Protein 1G91 (pdb70)

Foldseek 3Di:
DDDDDDQLPFAAPDAPPDLDACVQFQAKDWHDPPHPHIFMWTAGPVRDIGTHHPPDPSVVVCVCVRPPVDDPPDDDD

GO terms:
  GO:0008009 chemokine activity (F, TAS)
  GO:0006874 intracellular calcium ion homeostasis (P, TAS)
  GO:0006935 chemotaxis (P, TAS)
  GO:0006954 inflammatory response (P, TAS)
  GO:0006955 immune response (P, TAS)
  GO:0007186 G protein-coupled receptor signaling pathway (P, TAS)
  GO:0007267 cell-cell signaling (P, TAS)
  GO:0008285 negative regulation of cell population proliferation (P, TAS)
  GO:0005576 extracellular region (C, TAS)
  GO:0005515 protein binding (F, IPI)
  GO:0008009 chemokine activity (F, IDA)
  GO:0002548 monocyte chemotaxis (P, IC)
  GO:0031726 CCR1 chemokine receptor binding (F, IPI)

Sequence (77 aa):
MDRFHATSADCCISYTPRSIPCSLLESYFETNSECSKPGVIFLTKKGRRFCANPSDKQVQVCMRMLKLDTRIKTRKNMDRFHATSADCCISYTPRSIPCSLLESYFETNSECSKPGVIFLTKKGRRFCANPSDKQVQVCMRMLKLDTRIKTRKNMDRFHATSADCCISYTPRSIPCSLLESYFETNSECSKPGVIFLTKKGRRFCANPSDKQVQVCMRMLKLDTRIKTRKNMDRFHATSADCCISYTPRSIPCSLLESYFETNSECSKPGVIFLTKKGRRFCANPSDKQVQVCMRMLKLDTRIKTRKNMDRFHATSADCCISYTPRSIPCSLLESYFETNSECSKPGVIFLTKKGRRFCANPSDKQVQVCMRMLKLDTRIKTRKNMDRFHATSADCCISYTPRSIPCSLLESYFETNSECSKPGVIFLTKKGRRFCANPSDKQVQVCMRMLKLDTRIKTRKNMDRFHATSADCCISYTPRSIPCSLLESYFETNSECSKPGVIFLTKKGRRFCANPSDKQVQVCMRMLKLDTRIKTRKNMDRFHATSADCCISYTPRSIPCSLLESYFETNSECSKPGVIFLTKKGRRFCANPSDKQVQVCMRMLKLDTRIKTRKNMDRFHATSADCCISYTPRSIPCSLLESYFETNSECSKPGVIFLTKKGRRFCANPSDKQVQVCMRMLKLDTRIKTRKNMDRFHATSADCCISYTPRSIPCSLLESYFETNSECSKPGVIFLTKKGRRFCANPSDKQVQVCMRMLKLDTRIKTRKNMDRFHATSADCCISYTPRSIPCSLLESYFETNSECSKPGVIFLTKKGRRFCANPSDKQVQVCMRMLKLDTRIKTRKNMDRFHATSADCCISYTPRSIPCSLLESYFETNSECSKPGVIFLTKKGRRFCANPSDKQVQVCMRMLKLDTRIKTRKNMDRFHATSADCCISYTPRSIPCSLLESYFETNSECSKPGVIFLTKKGRRFCANPSDKQVQVCMRMLKLDTRIKTRKNMDRFHATSADCCISYTPRSIPCSLLESYFETNSECSKPGVIFLTKKGRRFCANPSDKQVQVCMRMLKLDTRIKTRKNMDRFHATSADCCISYTPRSIPCSLLESYFETNSECSKPGVIFLTKKGRRFCANPSDKQVQVCMRMLKLDTRIKTRKNMDRFHATSADCCISYTPRSIPCSLLESYFETNSECSKPGVIFLTKKGRRFCANPSDKQVQVCMRMLKLDTRIKTRKNMDRFHATSADCCISYTPRSIPCSLLESYFETNSECSKPGVIFLTKKGRRFCANPSDKQVQVCMRMLKLDTRIKTRKNMDRFHATSADCCISYTPRSIPCSLLESYFETNSECSKPGVIFLTKKGRRFCANPSDKQVQVCMRMLKLDTRIKTRKNMDRFHATSADCCISYTPRSIPCSLLESYFETNSECSKPGVIFLTKKGRRFCANPSDKQVQVCMRMLKLDTRIKTRKNMDRFHATSADCCISYTPRSIPCSLLESYFETNSECSKPGVIFLTKKGRRFCANPSDKQVQVCMRMLKLDTRIKTRKNMDRFHATSADCCISYTPRSIPCSLLESYFETNSECSKPGVIFLTKKGRRFCANPSDKQVQVCMRMLKLDTRIKTRKNMDRFHATSADCCISYTPRSIPCSLLESYFETNSECSKPGVIFLTKKGRRFCANPSDKQVQVCMRMLKLDTRIKTRKNMDRFHATSADCCISYTPRSIPCSLLESYFETNSECSKPGVIFLTKKGRRFCANPSDKQVQVCMRMLKLDTRIKTRKNMDRFHATSADCCISYTPRSIPCSLLESYFETNSECSKPGVIFLTKKGRRFCANPSDKQVQVCMRMLKLDTRIKTRKNMDRFHATSADCCISYTPRSIPCSLLESYFETNSECSKPGVIFLTKKGRRFCANPSDKQVQVCMRMLKLDTRIKTRKNMDRFHATSADCCISYTPRSIPCSLLESYFETNSECSKPGVIFLTKKGRRFCANPSDKQVQVCMRMLKLDTRIKTRKNMDRFHATSADCCISYTPRSIPCSLLESYFETNSECSKPGVIFLTKKGRRFCANPSDKQVQVCMRMLKLDTRIKTRKNMDRFHATSADCCISYTPRSIPCSLLESYFETNSECSKPGVIFLTKKGRRFCANPSDKQVQVCMRMLKLDTRIKTRKNMDRFHATSADCCISYTPRSIPCSLLESYFETNSECSKPGVIFLTKKGRRFCANPSDKQVQVCMRMLKLDTRIKTRKNMDRFHATSADCCISYTPRSIPCSLLESYFETNSECSKPGVIFLTKKGRRFCANPSDKQVQVCMRMLKLDTRIKTRKN

Organism: Homo sapiens (NCBI:txid9606)

Solvent-accessible surface area: 6788 Å² total; per-residue (Å²): 191,108,120,169,96,94,140,91,56,108,24,4,76,82,85,34,130,196,99,40,55,16,92,110,14,81,58,43,72,132,19,96,105,159,19,107,129,71,10,5,13,5,55,20,173,159,71,148,129,46,13,8,66,71,96,58,153,62,9,112,73,3,34,142,98,37,120,178,98,51,196,134,157,93,221,162,187

CATH classification: 2.40.50.40

Radius of gyration: 13.83 Å; Cα contacts (8 Å, |Δi|>4): 100; chains: 1; bounding box: 37×40×24 Å

Nearest PDB structures (foldseek):
  1g91-assembly1_A  TM=7.586E-01  e=2.689E-12  Homo sapiens
  3kbx-assembly3_E  TM=8.207E-01  e=6.089E-07  Homo sapiens
  5cor-assembly1_I  TM=8.264E-01  e=1.970E-06  Homo sapiens
  1je4-assembly1_A  TM=8.593E-01  e=1.224E-05  Homo sapiens
  7s4n-assembly2_D  TM=7.774E-01  e=2.509E-05  Homo sapiens

Secondary structure (DSSP, 8-state):
----SSS---S---B--S---GGG--EEEE--TTSSS--EEEE-TTS-EEEE-TT-HHHHHHHHHHSS-TTT-----

InterPro domains:
  IPR000827 CC chemokine, conserved site [PS00472] (54-95)
  IPR001811 Chemokine interleukin-8-like domain [PF00048] (53-109)
  IPR001811 Chemokine interleukin-8-like domain [SM00199] (51-109)
  IPR036048 Chemokine interleukin-8-like superfamily [SSF54117] (48-110)
  IPR039809 Chemokine beta/gamma/delta [PTHR12015] (5-109)

Structure (mmCIF, N/CA/C/O backbone):
data_1G91
#
_entry.id   1G91
#
_cell.length_a   1.000
_cell.length_b   1.000
_cell.length_c   1.000
_cell.angle_alpha   90.00
_cell.angle_beta   90.00
_cell.angle_gamma   90.00
#
_symmetry.space_group_name_H-M   'P 1'
#
loop_
_atom_site.group_PDB
_atom_site.id
_atom_site.type_symbol
_atom_site.label_atom_id
_atom_site.label_alt_id
_atom_site.label_comp_id
_atom_site.label_asym_id
_atom_site.label_entity_id
_atom_site.label_seq_id
_atom_site.pdbx_PDB_ins_code
_atom_site.Cartn_x
_atom_site.Cartn_y
_atom_site.Cartn_z
_atom_site.occupancy
_atom_site.B_iso_or_equiv
_atom_site.auth_seq_id
_atom_site.auth_comp_id
_atom_site.auth_asym_id
_atom_site.auth_atom_id
_atom_site.pdbx_PDB_model_num
ATOM 1 N N . MET A 1 1 ? 42.707 11.301 -1.289 1.00 0.00 1 MET A N 1
ATOM 2 C CA . MET A 1 1 ? 43.980 12.052 -1.105 1.00 0.00 1 MET A CA 1
ATOM 3 C C . MET A 1 1 ? 43.705 13.554 -1.204 1.00 0.00 1 MET A C 1
ATOM 4 O O . MET A 1 1 ? 43.661 14.117 -2.280 1.00 0.00 1 MET A O 1
ATOM 20 N N . ASP A 1 2 ? 43.518 14.207 -0.090 1.00 0.00 2 ASP A N 1
ATOM 21 C CA . ASP A 1 2 ? 43.246 15.672 -0.121 1.00 0.00 2 ASP A CA 1
ATOM 22 C C . ASP A 1 2 ? 44.448 16.427 0.448 1.00 0.00 2 ASP A C 1
ATOM 23 O O . ASP A 1 2 ? 44.360 17.071 1.474 1.00 0.00 2 ASP A O 1
ATOM 32 N N . ARG A 1 3 ? 45.573 16.353 -0.210 1.00 0.00 3 ARG A N 1
ATOM 33 C CA . ARG A 1 3 ? 46.779 17.067 0.295 1.00 0.00 3 ARG A CA 1
ATOM 34 C C . ARG A 1 3 ? 46.941 18.389 -0.457 1.00 0.00 3 ARG A C 1
ATOM 35 O O . ARG A 1 3 ? 47.431 18.426 -1.569 1.00 0.00 3 ARG A O 1
ATOM 56 N N . PHE A 1 4 ? 46.534 19.476 0.140 1.00 0.00 4 PHE A N 1
ATOM 57 C CA . PHE A 1 4 ? 46.666 20.795 -0.541 1.00 0.00 4 PHE A CA 1
ATOM 58 C C . PHE A 1 4 ? 47.593 21.698 0.274 1.00 0.00 4 PHE A C 1
ATOM 59 O O . PHE A 1 4 ? 47.270 22.831 0.571 1.00 0.00 4 PHE A O 1
ATOM 76 N N . HIS A 1 5 ? 48.745 21.205 0.639 1.00 0.00 5 HIS A N 1
ATOM 77 C CA . HIS A 1 5 ? 49.693 22.034 1.435 1.00 0.00 5 HIS A CA 1
ATOM 78 C C . HIS A 1 5 ? 51.129 21.697 1.029 1.00 0.00 5 HIS A C 1
ATOM 79 O O . HIS A 1 5 ? 51.635 20.633 1.328 1.00 0.00 5 HIS A O 1
ATOM 93 N N . ALA A 1 6 ? 51.791 22.593 0.350 1.00 0.00 6 ALA A N 1
ATOM 94 C CA . ALA A 1 6 ? 53.193 22.321 -0.074 1.00 0.00 6 ALA A CA 1
ATOM 95 C C . ALA A 1 6 ? 53.257 20.964 -0.778 1.00 0.00 6 ALA A C 1
ATOM 96 O O . ALA A 1 6 ? 52.257 20.435 -1.219 1.00 0.00 6 ALA A O 1
ATOM 103 N N . THR A 1 7 ? 54.428 20.397 -0.887 1.00 0.00 7 THR A N 1
ATOM 104 C CA . THR A 1 7 ? 54.554 19.074 -1.563 1.00 0.00 7 THR A CA 1
ATOM 105 C C . THR A 1 7 ? 55.340 18.117 -0.664 1.00 0.00 7 THR A C 1
ATOM 106 O O . THR A 1 7 ? 55.822 17.093 -1.104 1.00 0.00 7 THR A O 1
ATOM 117 N N . SER A 1 8 ? 55.472 18.443 0.593 1.00 0.00 8 SER A N 1
ATOM 118 C CA . SER A 1 8 ? 56.228 17.552 1.517 1.00 0.00 8 SER A CA 1
ATOM 119 C C . SER A 1 8 ? 55.256 16.598 2.216 1.00 0.00 8 SER A C 1
ATOM 120 O O . SER A 1 8 ? 54.724 16.898 3.266 1.00 0.00 8 SER A O 1
ATOM 128 N N . ALA A 1 9 ? 55.023 15.449 1.643 1.00 0.00 9 ALA A N 1
ATOM 129 C CA . ALA A 1 9 ? 54.088 14.477 2.276 1.00 0.00 9 ALA A CA 1
ATOM 130 C C . ALA A 1 9 ? 54.847 13.645 3.311 1.00 0.00 9 ALA A C 1
ATOM 131 O O . ALA A 1 9 ? 56.052 13.734 3.430 1.00 0.00 9 ALA A O 1
ATOM 138 N N . ASP A 1 10 ? 54.151 12.838 4.064 1.00 0.00 10 ASP A N 1
ATOM 139 C CA . ASP A 1 10 ? 54.830 12.005 5.093 1.00 0.00 10 ASP A CA 1
ATOM 140 C C . ASP A 1 10 ? 54.483 10.532 4.867 1.00 0.00 10 ASP A C 1
ATOM 141 O O . ASP A 1 10 ? 55.305 9.656 5.050 1.00 0.00 10 ASP A O 1
ATOM 150 N N . CYS A 1 11 ? 53.272 10.252 4.470 1.00 0.00 11 CYS A N 1
ATOM 151 C CA . CYS A 1 11 ? 52.875 8.835 4.233 1.00 0.00 11 CYS A CA 1
ATOM 152 C C . CYS A 1 11 ? 53.224 8.442 2.796 1.00 0.00 11 CYS A C 1
ATOM 153 O O . CYS A 1 11 ? 53.844 9.193 2.070 1.00 0.00 11 CYS A O 1
ATOM 160 N N . CYS A 1 12 ? 52.829 7.270 2.379 1.00 0.00 12 CYS A N 1
ATOM 161 C CA . CYS A 1 12 ? 53.139 6.831 0.988 1.00 0.00 12 CYS A CA 1
ATOM 162 C C . CYS A 1 12 ? 51.999 7.249 0.056 1.00 0.00 12 CYS A C 1
ATOM 163 O O . CYS A 1 12 ? 50.885 6.779 0.173 1.00 0.00 12 CYS A O 1
ATOM 170 N N . ILE A 1 13 ? 52.270 8.128 -0.869 1.00 0.00 13 ILE A N 1
ATOM 171 C CA . ILE A 1 13 ? 51.202 8.575 -1.808 1.00 0.00 13 ILE A CA 1
ATOM 172 C C . ILE A 1 13 ? 51.573 8.167 -3.236 1.00 0.00 13 ILE A C 1
ATOM 173 O O . ILE A 1 13 ? 50.924 8.550 -4.189 1.00 0.00 13 ILE A O 1
ATOM 189 N N . SER A 1 14 ? 52.613 7.394 -3.392 1.00 0.00 14 SER A N 1
ATOM 190 C CA . SER A 1 14 ? 53.024 6.963 -4.758 1.00 0.00 14 SER A CA 1
ATOM 191 C C . SER A 1 14 ? 54.108 5.889 -4.649 1.00 0.00 14 SER A C 1
ATOM 192 O O . SER A 1 14 ? 55.103 6.065 -3.975 1.00 0.00 14 SER A O 1
ATOM 200 N N . TYR A 1 15 ? 53.923 4.776 -5.305 1.00 0.00 15 TYR A N 1
ATOM 201 C CA . TYR A 1 15 ? 54.943 3.693 -5.235 1.00 0.00 15 TYR A CA 1
ATOM 202 C C . TYR A 1 15 ? 55.725 3.641 -6.549 1.00 0.00 15 TYR A C 1
ATOM 203 O O . TYR A 1 15 ? 55.157 3.657 -7.622 1.00 0.00 15 TYR A O 1
ATOM 221 N N . THR A 1 16 ? 57.027 3.578 -6.472 1.00 0.00 16 THR A N 1
ATOM 222 C CA . THR A 1 16 ? 57.848 3.525 -7.715 1.00 0.00 16 THR A CA 1
ATOM 223 C C . THR A 1 16 ? 57.421 2.319 -8.562 1.00 0.00 16 THR A C 1
ATOM 224 O O . THR A 1 16 ? 57.666 1.189 -8.186 1.00 0.00 16 THR A O 1
ATOM 235 N N . PRO A 1 17 ? 56.795 2.590 -9.681 1.00 0.00 17 PRO A N 1
ATOM 236 C CA . PRO A 1 17 ? 56.324 1.537 -10.598 1.00 0.00 17 PRO A CA 1
ATOM 237 C C . PRO A 1 17 ? 57.487 0.998 -11.438 1.00 0.00 17 PRO A C 1
ATOM 238 O O . PRO A 1 17 ? 57.542 1.193 -12.636 1.00 0.00 17 PRO A O 1
ATOM 249 N N . ARG A 1 18 ? 58.418 0.324 -10.819 1.00 0.00 18 ARG A N 1
ATOM 250 C CA . ARG A 1 18 ? 59.573 -0.223 -11.585 1.00 0.00 18 ARG A CA 1
ATOM 251 C C . ARG A 1 18 ? 60.171 -1.413 -10.830 1.00 0.00 18 ARG A C 1
ATOM 252 O O . ARG A 1 18 ? 60.276 -1.403 -9.620 1.00 0.00 18 ARG A O 1
ATOM 273 N N . SER A 1 19 ? 60.564 -2.438 -11.536 1.00 0.00 19 SER A N 1
ATOM 274 C CA . SER A 1 19 ? 61.156 -3.627 -10.858 1.00 0.00 19 SER A CA 1
ATOM 275 C C . SER A 1 19 ? 62.628 -3.354 -10.544 1.00 0.00 19 SER A C 1
ATOM 276 O O . SER A 1 19 ? 63.517 -3.932 -11.136 1.00 0.00 19 SER A O 1
ATOM 284 N N . ILE A 1 20 ? 62.892 -2.476 -9.615 1.00 0.00 20 ILE A N 1
ATOM 285 C CA . ILE A 1 20 ? 64.306 -2.166 -9.263 1.00 0.00 20 ILE A CA 1
ATOM 286 C C . ILE A 1 20 ? 64.893 -3.323 -8.445 1.00 0.00 20 ILE A C 1
ATOM 287 O O . ILE A 1 20 ? 64.221 -3.883 -7.602 1.00 0.00 20 ILE A O 1
ATOM 303 N N . PRO A 1 21 ? 66.133 -3.646 -8.718 1.00 0.00 21 PRO A N 1
ATOM 304 C CA . PRO A 1 21 ? 66.840 -4.735 -8.021 1.00 0.00 21 PRO A CA 1
ATOM 305 C C . PRO A 1 21 ? 67.319 -4.265 -6.644 1.00 0.00 21 PRO A C 1
ATOM 306 O O . PRO A 1 21 ? 67.489 -3.086 -6.404 1.00 0.00 21 PRO A O 1
ATOM 317 N N . CYS A 1 22 ? 67.538 -5.179 -5.739 1.00 0.00 22 CYS A N 1
ATOM 318 C CA . CYS A 1 22 ? 68.007 -4.785 -4.381 1.00 0.00 22 CYS A CA 1
ATOM 319 C C . CYS A 1 22 ? 69.440 -4.255 -4.470 1.00 0.00 22 CYS A C 1
ATOM 320 O O . CYS A 1 22 ? 69.820 -3.345 -3.760 1.00 0.00 22 CYS A O 1
ATOM 327 N N . SER A 1 23 ? 70.237 -4.816 -5.337 1.00 0.00 23 SER A N 1
ATOM 328 C CA . SER A 1 23 ? 71.644 -4.343 -5.471 1.00 0.00 23 SER A CA 1
ATOM 329 C C . SER A 1 23 ? 71.650 -2.862 -5.856 1.00 0.00 23 SER A C 1
ATOM 330 O O . SER A 1 23 ? 72.629 -2.166 -5.669 1.00 0.00 23 SER A O 1
ATOM 338 N N . LEU A 1 24 ? 70.565 -2.374 -6.392 1.00 0.00 24 LEU A N 1
ATOM 339 C CA . LEU A 1 24 ? 70.511 -0.938 -6.787 1.00 0.00 24 LEU A CA 1
ATOM 340 C C . LEU A 1 24 ? 69.986 -0.106 -5.615 1.00 0.00 24 LEU A C 1
ATOM 341 O O . LEU A 1 24 ? 69.582 1.028 -5.779 1.00 0.00 24 LEU A O 1
ATOM 357 N N . LEU A 1 25 ? 69.990 -0.660 -4.434 1.00 0.00 25 LEU A N 1
ATOM 358 C CA . LEU A 1 25 ? 69.491 0.100 -3.253 1.00 0.00 25 LEU A CA 1
ATOM 359 C C . LEU A 1 25 ? 70.531 0.040 -2.132 1.00 0.00 25 LEU A C 1
ATOM 360 O O . LEU A 1 25 ? 71.482 -0.714 -2.195 1.00 0.00 25 LEU A O 1
ATOM 376 N N . GLU A 1 26 ? 70.359 0.828 -1.106 1.00 0.00 26 GLU A N 1
ATOM 377 C CA . GLU A 1 26 ? 71.340 0.813 0.016 1.00 0.00 26 GLU A CA 1
ATOM 378 C C . GLU A 1 26 ? 70.629 0.415 1.311 1.00 0.00 26 GLU A C 1
ATOM 379 O O . GLU A 1 26 ? 71.115 -0.398 2.072 1.00 0.00 26 GLU A O 1
ATOM 391 N N . SER A 1 27 ? 69.481 0.981 1.569 1.00 0.00 27 SER A N 1
ATOM 392 C CA . SER A 1 27 ? 68.744 0.633 2.816 1.00 0.00 27 SER A CA 1
ATOM 393 C C . SER A 1 27 ? 67.253 0.918 2.625 1.00 0.00 27 SER A C 1
ATOM 394 O O . SER A 1 27 ? 66.814 1.295 1.557 1.00 0.00 27 SER A O 1
ATOM 402 N N . TYR A 1 28 ? 66.469 0.741 3.654 1.00 0.00 28 TYR A N 1
ATOM 403 C CA . TYR A 1 28 ? 65.007 1.002 3.533 1.00 0.00 28 TYR A CA 1
ATOM 404 C C . TYR A 1 28 ? 64.373 1.000 4.925 1.00 0.00 28 TYR A C 1
ATOM 405 O O . TYR A 1 28 ? 64.973 0.572 5.891 1.00 0.00 28 TYR A O 1
ATOM 423 N N . PHE A 1 29 ? 63.162 1.474 5.037 1.00 0.00 29 PHE A N 1
ATOM 424 C CA . PHE A 1 29 ? 62.492 1.498 6.368 1.00 0.00 29 PHE A CA 1
ATOM 425 C C . PHE A 1 29 ? 60.974 1.503 6.174 1.00 0.00 29 PHE A C 1
ATOM 426 O O . PHE A 1 29 ? 60.480 1.547 5.065 1.00 0.00 29 PHE A O 1
ATOM 443 N N . GLU A 1 30 ? 60.231 1.457 7.246 1.00 0.00 30 GLU A N 1
ATOM 444 C CA . GLU A 1 30 ? 58.746 1.459 7.123 1.00 0.00 30 GLU A CA 1
ATOM 445 C C . GLU A 1 30 ? 58.203 2.830 7.532 1.00 0.00 30 GLU A C 1
ATOM 446 O O . GLU A 1 30 ? 58.748 3.492 8.393 1.00 0.00 30 GLU A O 1
ATOM 458 N N . THR A 1 31 ? 57.132 3.261 6.923 1.00 0.00 31 THR A N 1
ATOM 459 C CA . THR A 1 31 ? 56.557 4.588 7.280 1.00 0.00 31 THR A CA 1
ATOM 460 C C . THR A 1 31 ? 55.867 4.494 8.642 1.00 0.00 31 THR A C 1
ATOM 461 O O . THR A 1 31 ? 55.790 3.438 9.238 1.00 0.00 31 THR A O 1
ATOM 472 N N . ASN A 1 32 ? 55.365 5.591 9.140 1.00 0.00 32 ASN A N 1
ATOM 473 C CA . ASN A 1 32 ? 54.682 5.563 10.464 1.00 0.00 32 ASN A CA 1
ATOM 474 C C . ASN A 1 32 ? 53.353 4.816 10.338 1.00 0.00 32 ASN A C 1
ATOM 475 O O . ASN A 1 32 ? 52.571 5.067 9.442 1.00 0.00 32 ASN A O 1
ATOM 486 N N . SER A 1 33 ? 53.089 3.899 11.229 1.00 0.00 33 SER A N 1
ATOM 487 C CA . SER A 1 33 ? 51.810 3.138 11.159 1.00 0.00 33 SER A CA 1
ATOM 488 C C . SER A 1 33 ? 50.636 4.095 11.377 1.00 0.00 33 SER A C 1
ATOM 489 O O . SER A 1 33 ? 49.503 3.783 11.069 1.00 0.00 33 SER A O 1
ATOM 497 N N . GLU A 1 34 ? 50.898 5.258 11.907 1.00 0.00 34 GLU A N 1
ATOM 498 C CA . GLU A 1 34 ? 49.797 6.234 12.144 1.00 0.00 34 GLU A CA 1
ATOM 499 C C . GLU A 1 34 ? 49.279 6.752 10.801 1.00 0.00 34 GLU A C 1
ATOM 500 O O . GLU A 1 34 ? 48.168 7.232 10.697 1.00 0.00 34 GLU A O 1
ATOM 512 N N . CYS A 1 35 ? 50.076 6.658 9.771 1.00 0.00 35 CYS A N 1
ATOM 513 C CA . CYS A 1 35 ? 49.628 7.145 8.436 1.00 0.00 35 CYS A CA 1
ATOM 514 C C . CYS A 1 35 ? 48.510 6.241 7.914 1.00 0.00 35 CYS A C 1
ATOM 515 O O . CYS A 1 35 ? 48.651 5.035 7.853 1.00 0.00 35 CYS A O 1
ATOM 522 N N . SER A 1 36 ? 47.400 6.812 7.535 1.00 0.00 36 SER A N 1
ATOM 523 C CA . SER A 1 36 ? 46.275 5.983 7.018 1.00 0.00 36 SER A CA 1
ATOM 524 C C . SER A 1 36 ? 46.796 5.032 5.938 1.00 0.00 36 SER A C 1
ATOM 525 O O . SER A 1 36 ? 46.415 3.880 5.876 1.00 0.00 36 SER A O 1
ATOM 533 N N . LYS A 1 37 ? 47.665 5.505 5.087 1.00 0.00 37 LYS A N 1
ATOM 534 C CA . LYS A 1 37 ? 48.209 4.627 4.013 1.00 0.00 37 LYS A CA 1
ATOM 535 C C . LYS A 1 37 ? 49.719 4.454 4.211 1.00 0.00 37 LYS A C 1
ATOM 536 O O . LYS A 1 37 ? 50.502 5.220 3.686 1.00 0.00 37 LYS A O 1
ATOM 555 N N . PRO A 1 38 ? 50.078 3.448 4.965 1.00 0.00 38 PRO A N 1
ATOM 556 C CA . PRO A 1 38 ? 51.489 3.139 5.258 1.00 0.00 38 PRO A CA 1
ATOM 557 C C . PRO A 1 38 ? 52.138 2.424 4.070 1.00 0.00 38 PRO A C 1
ATOM 558 O O . PRO A 1 38 ? 51.487 2.101 3.096 1.00 0.00 38 PRO A O 1
ATOM 569 N N . GLY A 1 39 ? 53.417 2.175 4.143 1.00 0.00 39 GLY A N 1
ATOM 570 C CA . GLY A 1 39 ? 54.108 1.486 3.029 1.00 0.00 39 GLY A CA 1
ATOM 571 C C . GLY A 1 39 ? 55.600 1.373 3.345 1.00 0.00 39 GLY A C 1
ATOM 572 O O . GLY A 1 39 ? 56.062 1.823 4.374 1.00 0.00 39 GLY A O 1
ATOM 576 N N . VAL A 1 40 ? 56.358 0.775 2.467 1.00 0.00 40 VAL A N 1
ATOM 577 C CA . VAL A 1 40 ? 57.820 0.635 2.719 1.00 0.00 40 VAL A CA 1
ATOM 578 C C . VAL A 1 40 ? 58.584 1.646 1.863 1.00 0.00 40 VAL A C 1
ATOM 579 O O . VAL A 1 40 ? 58.252 1.880 0.717 1.00 0.00 40 VAL A O 1
ATOM 592 N N . ILE A 1 41 ? 59.604 2.249 2.408 1.00 0.00 41 ILE A N 1
ATOM 593 C CA . ILE A 1 41 ? 60.387 3.246 1.625 1.00 0.00 41 ILE A CA 1
ATOM 594 C C . ILE A 1 41 ? 61.804 2.716 1.397 1.00 0.00 41 ILE A C 1
ATOM 595 O O . ILE A 1 41 ? 62.543 2.472 2.330 1.00 0.00 41 ILE A O 1
ATOM 611 N N . PHE A 1 42 ? 62.189 2.536 0.163 1.00 0.00 42 PHE A N 1
ATOM 612 C CA . PHE A 1 42 ? 63.558 2.022 -0.123 1.00 0.00 42 PHE A CA 1
ATOM 613 C C . PHE A 1 42 ? 64.488 3.194 -0.438 1.00 0.00 42 PHE A C 1
ATOM 614 O O . PHE A 1 42 ? 64.149 4.084 -1.192 1.00 0.00 42 PHE A O 1
ATOM 631 N N . LEU A 1 43 ? 65.660 3.203 0.136 1.00 0.00 43 LEU A N 1
ATOM 632 C CA . LEU A 1 43 ? 66.611 4.317 -0.127 1.00 0.00 43 LEU A CA 1
ATOM 633 C C . LEU A 1 43 ? 67.713 3.837 -1.073 1.00 0.00 43 LEU A C 1
ATOM 634 O O . LEU A 1 43 ? 68.318 2.804 -0.864 1.00 0.00 43 LEU A O 1
ATOM 650 N N . THR A 1 44 ? 67.980 4.579 -2.113 1.00 0.00 44 THR A N 1
ATOM 651 C CA . THR A 1 44 ? 69.044 4.165 -3.070 1.00 0.00 44 THR A CA 1
ATOM 652 C C . THR A 1 44 ? 70.368 4.820 -2.672 1.00 0.00 44 THR A C 1
ATOM 653 O O . THR A 1 44 ? 70.418 5.656 -1.792 1.00 0.00 44 THR A O 1
ATOM 664 N N . LYS A 1 45 ? 71.442 4.448 -3.314 1.00 0.00 45 LYS A N 1
ATOM 665 C CA . LYS A 1 45 ? 72.761 5.052 -2.972 1.00 0.00 45 LYS A CA 1
ATOM 666 C C . LYS A 1 45 ? 72.853 6.457 -3.574 1.00 0.00 45 LYS A C 1
ATOM 667 O O . LYS A 1 45 ? 73.855 7.132 -3.445 1.00 0.00 45 LYS A O 1
ATOM 686 N N . LYS A 1 46 ? 71.815 6.904 -4.227 1.00 0.00 46 LYS A N 1
ATOM 687 C CA . LYS A 1 46 ? 71.844 8.265 -4.833 1.00 0.00 46 LYS A CA 1
ATOM 688 C C . LYS A 1 46 ? 71.041 9.223 -3.953 1.00 0.00 46 LYS A C 1
ATOM 689 O O . LYS A 1 46 ? 70.495 10.203 -4.419 1.00 0.00 46 LYS A O 1
ATOM 708 N N . GLY A 1 47 ? 70.966 8.946 -2.680 1.00 0.00 47 GLY A N 1
ATOM 709 C CA . GLY A 1 47 ? 70.203 9.834 -1.765 1.00 0.00 47 GLY A CA 1
ATOM 710 C C . GLY A 1 47 ? 68.762 9.963 -2.259 1.00 0.00 47 GLY A C 1
ATOM 711 O O . GLY A 1 47 ? 68.086 10.935 -1.986 1.00 0.00 47 GLY A O 1
ATOM 715 N N . ARG A 1 48 ? 68.285 8.988 -2.983 1.00 0.00 48 ARG A N 1
ATOM 716 C CA . ARG A 1 48 ? 66.886 9.052 -3.493 1.00 0.00 48 ARG A CA 1
ATOM 717 C C . ARG A 1 48 ? 66.096 7.855 -2.960 1.00 0.00 48 ARG A C 1
ATOM 718 O O . ARG A 1 48 ? 66.488 6.717 -3.125 1.00 0.00 48 ARG A O 1
ATOM 739 N N . ARG A 1 49 ? 64.985 8.102 -2.321 1.00 0.00 49 ARG A N 1
ATOM 740 C CA . ARG A 1 49 ? 64.173 6.976 -1.778 1.00 0.00 49 ARG A CA 1
ATOM 741 C C . ARG A 1 49 ? 62.715 7.139 -2.213 1.00 0.00 49 ARG A C 1
ATOM 742 O O . ARG A 1 49 ? 62.235 8.237 -2.416 1.00 0.00 49 ARG A O 1
ATOM 763 N N . PHE A 1 50 ? 62.006 6.053 -2.357 1.00 0.00 50 PHE A N 1
ATOM 764 C CA . PHE A 1 50 ? 60.579 6.142 -2.778 1.00 0.00 50 PHE A CA 1
ATOM 765 C C . PHE A 1 50 ? 59.752 5.121 -1.994 1.00 0.00 50 PHE A C 1
ATOM 766 O O . PHE A 1 50 ? 60.275 4.364 -1.200 1.00 0.00 50 PHE A O 1
ATOM 783 N N . CYS A 1 51 ? 58.465 5.093 -2.209 1.00 0.00 51 CYS A N 1
ATOM 784 C CA . CYS A 1 51 ? 57.608 4.122 -1.475 1.00 0.00 51 CYS A CA 1
ATOM 785 C C . CYS A 1 51 ? 57.545 2.806 -2.254 1.00 0.00 51 CYS A C 1
ATOM 786 O O . CYS A 1 51 ? 57.765 2.769 -3.449 1.00 0.00 51 CYS A O 1
ATOM 793 N N . ALA A 1 52 ? 57.245 1.725 -1.587 1.00 0.00 52 ALA A N 1
ATOM 794 C CA . ALA A 1 52 ? 57.168 0.413 -2.289 1.00 0.00 52 ALA A CA 1
ATOM 795 C C . ALA A 1 52 ? 56.139 -0.481 -1.593 1.00 0.00 52 ALA A C 1
ATOM 796 O O . ALA A 1 52 ? 56.029 -0.490 -0.383 1.00 0.00 52 ALA A O 1
ATOM 803 N N . ASN A 1 53 ? 55.385 -1.232 -2.348 1.00 0.00 53 ASN A N 1
ATOM 804 C CA . ASN A 1 53 ? 54.364 -2.125 -1.729 1.00 0.00 53 ASN A CA 1
ATOM 805 C C . ASN A 1 53 ? 55.052 -3.383 -1.184 1.00 0.00 53 ASN A C 1
ATOM 806 O O . ASN A 1 53 ? 55.940 -3.921 -1.815 1.00 0.00 53 ASN A O 1
ATOM 817 N N . PRO A 1 54 ? 54.618 -3.817 -0.026 1.00 0.00 54 PRO A N 1
ATOM 818 C CA . PRO A 1 54 ? 55.179 -5.012 0.628 1.00 0.00 54 PRO A CA 1
ATOM 819 C C . PRO A 1 54 ? 54.661 -6.282 -0.050 1.00 0.00 54 PRO A C 1
ATOM 820 O O . PRO A 1 54 ? 54.974 -7.385 0.351 1.00 0.00 54 PRO A O 1
ATOM 831 N N . SER A 1 55 ? 53.874 -6.135 -1.080 1.00 0.00 55 SER A N 1
ATOM 832 C CA . SER A 1 55 ? 53.342 -7.331 -1.788 1.00 0.00 55 SER A CA 1
ATOM 833 C C . SER A 1 55 ? 54.192 -7.604 -3.031 1.00 0.00 55 SER A C 1
ATOM 834 O O . SER A 1 55 ? 53.995 -8.581 -3.726 1.00 0.00 55 SER A O 1
ATOM 842 N N . ASP A 1 56 ? 55.140 -6.751 -3.316 1.00 0.00 56 ASP A N 1
ATOM 843 C CA . ASP A 1 56 ? 56.000 -6.968 -4.514 1.00 0.00 56 ASP A CA 1
ATOM 844 C C . ASP A 1 56 ? 57.040 -8.047 -4.206 1.00 0.00 56 ASP A C 1
ATOM 845 O O . ASP A 1 56 ? 57.699 -8.015 -3.185 1.00 0.00 56 ASP A O 1
ATOM 854 N N . LYS A 1 57 ? 57.193 -9.004 -5.080 1.00 0.00 57 LYS A N 1
ATOM 855 C CA . LYS A 1 57 ? 58.190 -10.084 -4.836 1.00 0.00 57 LYS A CA 1
ATOM 856 C C . LYS A 1 57 ? 59.593 -9.478 -4.765 1.00 0.00 57 LYS A C 1
ATOM 857 O O . LYS A 1 57 ? 60.438 -9.932 -4.020 1.00 0.00 57 LYS A O 1
ATOM 876 N N . GLN A 1 58 ? 59.849 -8.455 -5.535 1.00 0.00 58 GLN A N 1
ATOM 877 C CA . GLN A 1 58 ? 61.198 -7.823 -5.509 1.00 0.00 58 GLN A CA 1
ATOM 878 C C . GLN A 1 58 ? 61.401 -7.109 -4.171 1.00 0.00 58 GLN A C 1
ATOM 879 O O . GLN A 1 58 ? 62.513 -6.925 -3.717 1.00 0.00 58 GLN A O 1
ATOM 893 N N . VAL A 1 59 ? 60.336 -6.706 -3.536 1.00 0.00 59 VAL A N 1
ATOM 894 C CA . VAL A 1 59 ? 60.468 -6.006 -2.228 1.00 0.00 59 VAL A CA 1
ATOM 895 C C . VAL A 1 59 ? 60.860 -7.016 -1.147 1.00 0.00 59 VAL A C 1
ATOM 896 O O . VAL A 1 59 ? 61.749 -6.778 -0.354 1.00 0.00 59 VAL A O 1
ATOM 909 N N . GLN A 1 60 ? 60.203 -8.143 -1.110 1.00 0.00 60 GLN A N 1
ATOM 910 C CA . GLN A 1 60 ? 60.539 -9.167 -0.082 1.00 0.00 60 GLN A CA 1
ATOM 911 C C . GLN A 1 60 ? 61.921 -9.755 -0.378 1.00 0.00 60 GLN A C 1
ATOM 912 O O . GLN A 1 60 ? 62.648 -10.136 0.517 1.00 0.00 60 GLN A O 1
ATOM 926 N N . VAL A 1 61 ? 62.288 -9.831 -1.628 1.00 0.00 61 VAL A N 1
ATOM 927 C CA . VAL A 1 61 ? 63.622 -10.395 -1.980 1.00 0.00 61 VAL A CA 1
ATOM 928 C C . VAL A 1 61 ? 64.716 -9.390 -1.613 1.00 0.00 61 VAL A C 1
ATOM 929 O O . VAL A 1 61 ? 65.839 -9.758 -1.327 1.00 0.00 61 VAL A O 1
ATOM 942 N N . CYS A 1 62 ? 64.399 -8.125 -1.619 1.00 0.00 62 CYS A N 1
ATOM 943 C CA . CYS A 1 62 ? 65.423 -7.098 -1.271 1.00 0.00 62 CYS A CA 1
ATOM 944 C C . CYS A 1 62 ? 65.520 -6.968 0.251 1.00 0.00 62 CYS A C 1
ATOM 945 O O . CYS A 1 62 ? 66.592 -6.824 0.804 1.00 0.00 62 CYS A O 1
ATOM 952 N N . MET A 1 63 ? 64.408 -7.016 0.932 1.00 0.00 63 MET A N 1
ATOM 953 C CA . MET A 1 63 ? 64.438 -6.894 2.417 1.00 0.00 63 MET A CA 1
ATOM 954 C C . MET A 1 63 ? 65.332 -7.988 3.004 1.00 0.00 63 MET A C 1
ATOM 955 O O . MET A 1 63 ? 66.146 -7.740 3.871 1.00 0.00 63 MET A O 1
ATOM 969 N N . ARG A 1 64 ? 65.187 -9.199 2.539 1.00 0.00 64 ARG A N 1
ATOM 970 C CA . ARG A 1 64 ? 66.028 -10.308 3.072 1.00 0.00 64 ARG A CA 1
ATOM 971 C C . ARG A 1 64 ? 67.504 -10.005 2.806 1.00 0.00 64 ARG A C 1
ATOM 972 O O . ARG A 1 64 ? 68.385 -10.628 3.363 1.00 0.00 64 ARG A O 1
ATOM 993 N N . MET A 1 65 ? 67.782 -9.051 1.959 1.00 0.00 65 MET A N 1
ATOM 994 C CA . MET A 1 65 ? 69.201 -8.711 1.661 1.00 0.00 65 MET A CA 1
ATOM 995 C C . MET A 1 65 ? 69.657 -7.575 2.579 1.00 0.00 65 MET A C 1
ATOM 996 O O . MET A 1 65 ? 70.688 -7.655 3.217 1.00 0.00 65 MET A O 1
ATOM 1010 N N . LEU A 1 66 ? 68.896 -6.517 2.652 1.00 0.00 66 LEU A N 1
ATOM 1011 C CA . LEU A 1 66 ? 69.286 -5.378 3.529 1.00 0.00 66 LEU A CA 1
ATOM 1012 C C . LEU A 1 66 ? 69.043 -5.754 4.992 1.00 0.00 66 LEU A C 1
ATOM 1013 O O . LEU A 1 66 ? 69.622 -5.182 5.894 1.00 0.00 66 LEU A O 1
ATOM 1029 N N . LYS A 1 67 ? 68.190 -6.711 5.234 1.00 0.00 67 LYS A N 1
ATOM 1030 C CA . LYS A 1 67 ? 67.910 -7.123 6.639 1.00 0.00 67 LYS A CA 1
ATOM 1031 C C . LYS A 1 67 ? 69.229 -7.416 7.357 1.00 0.00 67 LYS A C 1
ATOM 1032 O O . LYS A 1 67 ? 70.199 -7.825 6.751 1.00 0.00 67 LYS A O 1
ATOM 1051 N N . LEU A 1 68 ? 69.272 -7.212 8.645 1.00 0.00 68 LEU A N 1
ATOM 1052 C CA . LEU A 1 68 ? 70.528 -7.479 9.401 1.00 0.00 68 LEU A CA 1
ATOM 1053 C C . LEU A 1 68 ? 70.671 -8.984 9.637 1.00 0.00 68 LEU A C 1
ATOM 1054 O O . LEU A 1 68 ? 71.730 -9.470 9.983 1.00 0.00 68 LEU A O 1
ATOM 1070 N N . ASP A 1 69 ? 69.613 -9.726 9.453 1.00 0.00 69 ASP A N 1
ATOM 1071 C CA . ASP A 1 69 ? 69.691 -11.199 9.668 1.00 0.00 69 ASP A CA 1
ATOM 1072 C C . ASP A 1 69 ? 70.114 -11.882 8.366 1.00 0.00 69 ASP A C 1
ATOM 1073 O O . ASP A 1 69 ? 70.985 -12.729 8.352 1.00 0.00 69 ASP A O 1
ATOM 1082 N N . THR A 1 70 ? 69.503 -11.522 7.270 1.00 0.00 70 THR A N 1
ATOM 1083 C CA . THR A 1 70 ? 69.871 -12.151 5.971 1.00 0.00 70 THR A CA 1
ATOM 1084 C C . THR A 1 70 ? 69.469 -13.627 5.986 1.00 0.00 70 THR A C 1
ATOM 1085 O O . THR A 1 70 ? 68.581 -14.046 5.270 1.00 0.00 70 THR A O 1
ATOM 1096 N N . ARG A 1 71 ? 70.114 -14.419 6.798 1.00 0.00 71 ARG A N 1
ATOM 1097 C CA . ARG A 1 71 ? 69.767 -15.867 6.859 1.00 0.00 71 ARG A CA 1
ATOM 1098 C C . ARG A 1 71 ? 70.743 -16.587 7.792 1.00 0.00 71 ARG A C 1
ATOM 1099 O O . ARG A 1 71 ? 70.402 -16.952 8.900 1.00 0.00 71 ARG A O 1
ATOM 1120 N N . ILE A 1 72 ? 71.954 -16.794 7.353 1.00 0.00 72 ILE A N 1
ATOM 1121 C CA . ILE A 1 72 ? 72.950 -17.491 8.216 1.00 0.00 72 ILE A CA 1
ATOM 1122 C C . ILE A 1 72 ? 74.092 -16.530 8.554 1.00 0.00 72 ILE A C 1
ATOM 1123 O O . ILE A 1 72 ? 75.212 -16.939 8.786 1.00 0.00 72 ILE A O 1
ATOM 1139 N N . LYS A 1 73 ? 73.817 -15.255 8.584 1.00 0.00 73 LYS A N 1
ATOM 1140 C CA . LYS A 1 73 ? 74.887 -14.269 8.907 1.00 0.00 73 LYS A CA 1
ATOM 1141 C C . LYS A 1 73 ? 76.089 -14.502 7.990 1.00 0.00 73 LYS A C 1
ATOM 1142 O O . LYS A 1 73 ? 76.975 -15.274 8.298 1.00 0.00 73 LYS A O 1
ATOM 1161 N N . THR A 1 74 ? 76.128 -13.840 6.867 1.00 0.00 74 THR A N 1
ATOM 1162 C CA . THR A 1 74 ? 77.274 -14.024 5.932 1.00 0.00 74 THR A CA 1
ATOM 1163 C C . THR A 1 74 ? 77.915 -12.667 5.638 1.00 0.00 74 THR A C 1
ATOM 1164 O O . THR A 1 74 ? 77.309 -11.799 5.041 1.00 0.00 74 THR A O 1
ATOM 1175 N N . ARG A 1 75 ? 79.138 -12.476 6.053 1.00 0.00 75 ARG A N 1
ATOM 1176 C CA . ARG A 1 75 ? 79.816 -11.174 5.796 1.00 0.00 75 ARG A CA 1
ATOM 1177 C C . ARG A 1 75 ? 79.105 -10.066 6.576 1.00 0.00 75 ARG A C 1
ATOM 1178 O O . ARG A 1 75 ? 78.395 -10.322 7.528 1.00 0.00 75 ARG A O 1
ATOM 1199 N N . LYS A 1 76 ? 79.289 -8.836 6.179 1.00 0.00 76 LYS A N 1
ATOM 1200 C CA . LYS A 1 76 ? 78.624 -7.714 6.898 1.00 0.00 76 LYS A CA 1
ATOM 1201 C C . LYS A 1 76 ? 78.235 -6.625 5.896 1.00 0.00 76 LYS A C 1
ATOM 1202 O O . LYS A 1 76 ? 77.113 -6.159 5.875 1.00 0.00 76 LYS A O 1
ATOM 1221 N N . ASN A 1 77 ? 79.153 -6.217 5.064 1.00 0.00 77 ASN A N 1
ATOM 1222 C CA . ASN A 1 77 ? 78.835 -5.159 4.063 1.00 0.00 77 ASN A CA 1
ATOM 1223 C C . ASN A 1 77 ? 80.050 -4.925 3.164 1.00 0.00 77 ASN A C 1
ATOM 1224 O O . ASN A 1 77 ? 80.155 -3.841 2.614 1.00 0.00 77 ASN A O 1
ATOM 1236 N N . MET A 1 1 ? 54.438 21.034 -15.230 1.00 0.00 1 MET A N 2
ATOM 1237 C CA . MET A 1 1 ? 55.861 20.864 -14.821 1.00 0.00 1 MET A CA 2
ATOM 1238 C C . MET A 1 1 ? 55.919 20.305 -13.398 1.00 0.00 1 MET A C 2
ATOM 1239 O O . MET A 1 1 ? 54.949 20.337 -12.668 1.00 0.00 1 MET A O 2
ATOM 1255 N N . ASP A 1 2 ? 57.050 19.792 -12.999 1.00 0.00 2 ASP A N 2
ATOM 1256 C CA . ASP A 1 2 ? 57.171 19.232 -11.623 1.00 0.00 2 ASP A CA 2
ATOM 1257 C C . ASP A 1 2 ? 56.015 18.264 -11.362 1.00 0.00 2 ASP A C 2
ATOM 1258 O O . ASP A 1 2 ? 55.124 18.542 -10.584 1.00 0.00 2 ASP A O 2
ATOM 1267 N N . ARG A 1 3 ? 56.021 17.128 -12.005 1.00 0.00 3 ARG A N 2
ATOM 1268 C CA . ARG A 1 3 ? 54.923 16.144 -11.790 1.00 0.00 3 ARG A CA 2
ATOM 1269 C C . ARG A 1 3 ? 55.054 15.535 -10.393 1.00 0.00 3 ARG A C 2
ATOM 1270 O O . ARG A 1 3 ? 54.099 15.459 -9.646 1.00 0.00 3 ARG A O 2
ATOM 1291 N N . PHE A 1 4 ? 56.231 15.101 -10.035 1.00 0.00 4 PHE A N 2
ATOM 1292 C CA . PHE A 1 4 ? 56.425 14.497 -8.686 1.00 0.00 4 PHE A CA 2
ATOM 1293 C C . PHE A 1 4 ? 56.344 15.594 -7.622 1.00 0.00 4 PHE A C 2
ATOM 1294 O O . PHE A 1 4 ? 56.286 16.767 -7.929 1.00 0.00 4 PHE A O 2
ATOM 1311 N N . HIS A 1 5 ? 56.341 15.220 -6.372 1.00 0.00 5 HIS A N 2
ATOM 1312 C CA . HIS A 1 5 ? 56.265 16.241 -5.289 1.00 0.00 5 HIS A CA 2
ATOM 1313 C C . HIS A 1 5 ? 57.645 16.407 -4.650 1.00 0.00 5 HIS A C 2
ATOM 1314 O O . HIS A 1 5 ? 58.308 17.409 -4.830 1.00 0.00 5 HIS A O 2
ATOM 1328 N N . ALA A 1 6 ? 58.084 15.429 -3.906 1.00 0.00 6 ALA A N 2
ATOM 1329 C CA . ALA A 1 6 ? 59.422 15.527 -3.258 1.00 0.00 6 ALA A CA 2
ATOM 1330 C C . ALA A 1 6 ? 60.165 14.201 -3.428 1.00 0.00 6 ALA A C 2
ATOM 1331 O O . ALA A 1 6 ? 59.570 13.174 -3.684 1.00 0.00 6 ALA A O 2
ATOM 1338 N N . THR A 1 7 ? 61.463 14.214 -3.290 1.00 0.00 7 THR A N 2
ATOM 1339 C CA . THR A 1 7 ? 62.238 12.951 -3.446 1.00 0.00 7 THR A CA 2
ATOM 1340 C C . THR A 1 7 ? 63.601 13.098 -2.767 1.00 0.00 7 THR A C 2
ATOM 1341 O O . THR A 1 7 ? 64.341 14.025 -3.032 1.00 0.00 7 THR A O 2
ATOM 1352 N N . SER A 1 8 ? 63.939 12.189 -1.894 1.00 0.00 8 SER A N 2
ATOM 1353 C CA . SER A 1 8 ? 65.254 12.275 -1.199 1.00 0.00 8 SER A CA 2
ATOM 1354 C C . SER A 1 8 ? 66.295 11.473 -1.982 1.00 0.00 8 SER A C 2
ATOM 1355 O O . SER A 1 8 ? 67.068 12.017 -2.745 1.00 0.00 8 SER A O 2
ATOM 1363 N N . ALA A 1 9 ? 66.319 10.183 -1.798 1.00 0.00 9 ALA A N 2
ATOM 1364 C CA . ALA A 1 9 ? 67.309 9.344 -2.530 1.00 0.00 9 ALA A CA 2
ATOM 1365 C C . ALA A 1 9 ? 67.173 9.591 -4.034 1.00 0.00 9 ALA A C 2
ATOM 1366 O O . ALA A 1 9 ? 66.396 10.418 -4.469 1.00 0.00 9 ALA A O 2
ATOM 1373 N N . ASP A 1 10 ? 67.923 8.881 -4.831 1.00 0.00 10 ASP A N 2
ATOM 1374 C CA . ASP A 1 10 ? 67.836 9.075 -6.307 1.00 0.00 10 ASP A CA 2
ATOM 1375 C C . ASP A 1 10 ? 67.975 7.722 -7.007 1.00 0.00 10 ASP A C 2
ATOM 1376 O O . ASP A 1 10 ? 67.001 7.048 -7.274 1.00 0.00 10 ASP A O 2
ATOM 1385 N N . CYS A 1 11 ? 69.180 7.319 -7.307 1.00 0.00 11 CYS A N 2
ATOM 1386 C CA . CYS A 1 11 ? 69.379 6.009 -7.989 1.00 0.00 11 CYS A CA 2
ATOM 1387 C C . CYS A 1 11 ? 70.010 5.016 -7.010 1.00 0.00 11 CYS A C 2
ATOM 1388 O O . CYS A 1 11 ? 70.326 5.354 -5.887 1.00 0.00 11 CYS A O 2
ATOM 1395 N N . CYS A 1 12 ? 70.195 3.792 -7.426 1.00 0.00 12 CYS A N 2
ATOM 1396 C CA . CYS A 1 12 ? 70.805 2.781 -6.516 1.00 0.00 12 CYS A CA 2
ATOM 1397 C C . CYS A 1 12 ? 72.255 2.524 -6.934 1.00 0.00 12 CYS A C 2
ATOM 1398 O O . CYS A 1 12 ? 72.534 1.658 -7.739 1.00 0.00 12 CYS A O 2
ATOM 1405 N N . ILE A 1 13 ? 73.180 3.266 -6.390 1.00 0.00 13 ILE A N 2
ATOM 1406 C CA . ILE A 1 13 ? 74.610 3.060 -6.755 1.00 0.00 13 ILE A CA 2
ATOM 1407 C C . ILE A 1 13 ? 75.262 2.110 -5.747 1.00 0.00 13 ILE A C 2
ATOM 1408 O O . ILE A 1 13 ? 76.389 1.688 -5.917 1.00 0.00 13 ILE A O 2
ATOM 1424 N N . SER A 1 14 ? 74.563 1.770 -4.699 1.00 0.00 14 SER A N 2
ATOM 1425 C CA . SER A 1 14 ? 75.144 0.848 -3.683 1.00 0.00 14 SER A CA 2
ATOM 1426 C C . SER A 1 14 ? 74.022 0.043 -3.026 1.00 0.00 14 SER A C 2
ATOM 1427 O O . SER A 1 14 ? 73.038 0.589 -2.568 1.00 0.00 14 SER A O 2
ATOM 1435 N N . TYR A 1 15 ? 74.160 -1.253 -2.978 1.00 0.00 15 TYR A N 2
ATOM 1436 C CA . TYR A 1 15 ? 73.101 -2.093 -2.352 1.00 0.00 15 TYR A CA 2
ATOM 1437 C C . TYR A 1 15 ? 73.576 -2.577 -0.981 1.00 0.00 15 TYR A C 2
ATOM 1438 O O . TYR A 1 15 ? 74.600 -3.220 -0.862 1.00 0.00 15 TYR A O 2
ATOM 1456 N N . THR A 1 16 ? 72.840 -2.275 0.054 1.00 0.00 16 THR A N 2
ATOM 1457 C CA . THR A 1 16 ? 73.250 -2.719 1.416 1.00 0.00 16 THR A CA 2
ATOM 1458 C C . THR A 1 16 ? 73.700 -4.185 1.359 1.00 0.00 16 THR A C 2
ATOM 1459 O O . THR A 1 16 ? 72.878 -5.076 1.279 1.00 0.00 16 THR A O 2
ATOM 1470 N N . PRO A 1 17 ? 74.994 -4.392 1.399 1.00 0.00 17 PRO A N 2
ATOM 1471 C CA . PRO A 1 17 ? 75.580 -5.742 1.350 1.00 0.00 17 PRO A CA 2
ATOM 1472 C C . PRO A 1 17 ? 75.470 -6.422 2.718 1.00 0.00 17 PRO A C 2
ATOM 1473 O O . PRO A 1 17 ? 76.461 -6.746 3.343 1.00 0.00 17 PRO A O 2
ATOM 1484 N N . ARG A 1 18 ? 74.272 -6.641 3.188 1.00 0.00 18 ARG A N 2
ATOM 1485 C CA . ARG A 1 18 ? 74.100 -7.299 4.514 1.00 0.00 18 ARG A CA 2
ATOM 1486 C C . ARG A 1 18 ? 72.735 -7.988 4.568 1.00 0.00 18 ARG A C 2
ATOM 1487 O O . ARG A 1 18 ? 71.825 -7.641 3.842 1.00 0.00 18 ARG A O 2
ATOM 1508 N N . SER A 1 19 ? 72.585 -8.960 5.425 1.00 0.00 19 SER A N 2
ATOM 1509 C CA . SER A 1 19 ? 71.278 -9.669 5.525 1.00 0.00 19 SER A CA 2
ATOM 1510 C C . SER A 1 19 ? 70.334 -8.874 6.429 1.00 0.00 19 SER A C 2
ATOM 1511 O O . SER A 1 19 ? 70.317 -9.048 7.631 1.00 0.00 19 SER A O 2
ATOM 1519 N N . ILE A 1 20 ? 69.548 -8.001 5.860 1.00 0.00 20 ILE A N 2
ATOM 1520 C CA . ILE A 1 20 ? 68.607 -7.197 6.688 1.00 0.00 20 ILE A CA 2
ATOM 1521 C C . ILE A 1 20 ? 67.400 -8.065 7.070 1.00 0.00 20 ILE A C 2
ATOM 1522 O O . ILE A 1 20 ? 66.797 -8.686 6.218 1.00 0.00 20 ILE A O 2
ATOM 1538 N N . PRO A 1 21 ? 67.080 -8.084 8.342 1.00 0.00 21 PRO A N 2
ATOM 1539 C CA . PRO A 1 21 ? 65.947 -8.870 8.860 1.00 0.00 21 PRO A CA 2
ATOM 1540 C C . PRO A 1 21 ? 64.626 -8.146 8.585 1.00 0.00 21 PRO A C 2
ATOM 1541 O O . PRO A 1 21 ? 64.558 -6.933 8.595 1.00 0.00 21 PRO A O 2
ATOM 1552 N N . CYS A 1 22 ? 63.575 -8.880 8.340 1.00 0.00 22 CYS A N 2
ATOM 1553 C CA . CYS A 1 22 ? 62.262 -8.233 8.066 1.00 0.00 22 CYS A CA 2
ATOM 1554 C C . CYS A 1 22 ? 61.730 -7.593 9.351 1.00 0.00 22 CYS A C 2
ATOM 1555 O O . CYS A 1 22 ? 60.819 -6.790 9.325 1.00 0.00 22 CYS A O 2
ATOM 1562 N N . SER A 1 23 ? 62.292 -7.944 10.475 1.00 0.00 23 SER A N 2
ATOM 1563 C CA . SER A 1 23 ? 61.817 -7.357 11.760 1.00 0.00 23 SER A CA 2
ATOM 1564 C C . SER A 1 23 ? 62.369 -5.937 11.908 1.00 0.00 23 SER A C 2
ATOM 1565 O O . SER A 1 23 ? 61.865 -5.142 12.677 1.00 0.00 23 SER A O 2
ATOM 1573 N N . LEU A 1 24 ? 63.401 -5.611 11.179 1.00 0.00 24 LEU A N 2
ATOM 1574 C CA . LEU A 1 24 ? 63.982 -4.243 11.280 1.00 0.00 24 LEU A CA 2
ATOM 1575 C C . LEU A 1 24 ? 63.633 -3.446 10.022 1.00 0.00 24 LEU A C 2
ATOM 1576 O O . LEU A 1 24 ? 64.360 -2.563 9.612 1.00 0.00 24 LEU A O 2
ATOM 1592 N N . LEU A 1 25 ? 62.524 -3.751 9.405 1.00 0.00 25 LEU A N 2
ATOM 1593 C CA . LEU A 1 25 ? 62.129 -3.011 8.173 1.00 0.00 25 LEU A CA 2
ATOM 1594 C C . LEU A 1 25 ? 60.704 -2.479 8.333 1.00 0.00 25 LEU A C 2
ATOM 1595 O O . LEU A 1 25 ? 59.824 -3.167 8.812 1.00 0.00 25 LEU A O 2
ATOM 1611 N N . GLU A 1 26 ? 60.468 -1.258 7.938 1.00 0.00 26 GLU A N 2
ATOM 1612 C CA . GLU A 1 26 ? 59.100 -0.683 8.069 1.00 0.00 26 GLU A CA 2
ATOM 1613 C C . GLU A 1 26 ? 58.350 -0.843 6.744 1.00 0.00 26 GLU A C 2
ATOM 1614 O O . GLU A 1 26 ? 57.157 -1.071 6.719 1.00 0.00 26 GLU A O 2
ATOM 1626 N N . SER A 1 27 ? 59.041 -0.726 5.644 1.00 0.00 27 SER A N 2
ATOM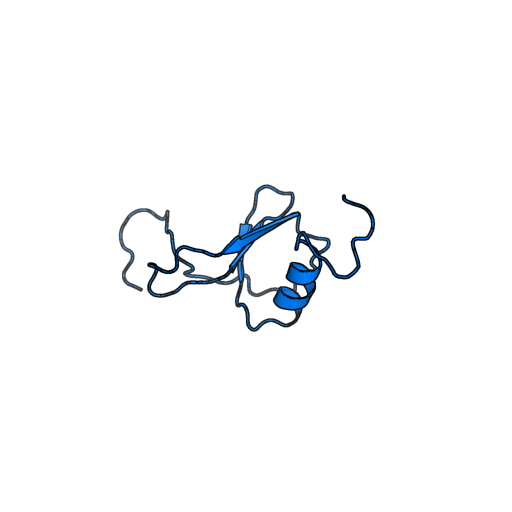 1627 C CA . SER A 1 27 ? 58.367 -0.872 4.323 1.00 0.00 27 SER A CA 2
ATOM 1628 C C . SER A 1 27 ? 59.410 -0.789 3.207 1.00 0.00 27 SER A C 2
ATOM 1629 O O . SER A 1 27 ? 60.597 -0.719 3.458 1.00 0.00 27 SER A O 2
ATOM 1637 N N . TYR A 1 28 ? 58.977 -0.794 1.976 1.00 0.00 28 TYR A N 2
ATOM 1638 C CA . TYR A 1 28 ? 59.945 -0.714 0.846 1.00 0.00 28 TYR A CA 2
ATOM 1639 C C . TYR A 1 28 ? 59.234 -0.179 -0.398 1.00 0.00 28 TYR A C 2
ATOM 1640 O O . TYR A 1 28 ? 58.029 -0.271 -0.525 1.00 0.00 28 TYR A O 2
ATOM 1658 N N . PHE A 1 29 ? 59.971 0.380 -1.318 1.00 0.00 29 PHE A N 2
ATOM 1659 C CA . PHE A 1 29 ? 59.338 0.921 -2.554 1.00 0.00 29 PHE A CA 2
ATOM 1660 C C . PHE A 1 29 ? 60.318 0.797 -3.722 1.00 0.00 29 PHE A C 2
ATOM 1661 O O . PHE A 1 29 ? 61.419 0.305 -3.572 1.00 0.00 29 PHE A O 2
ATOM 1678 N N . GLU A 1 30 ? 59.928 1.238 -4.886 1.00 0.00 30 GLU A N 2
ATOM 1679 C CA . GLU A 1 30 ? 60.838 1.145 -6.062 1.00 0.00 30 GLU A CA 2
ATOM 1680 C C . GLU A 1 30 ? 61.461 2.515 -6.335 1.00 0.00 30 GLU A C 2
ATOM 1681 O O . GLU A 1 30 ? 60.858 3.541 -6.092 1.00 0.00 30 GLU A O 2
ATOM 1693 N N . THR A 1 31 ? 62.665 2.540 -6.839 1.00 0.00 31 THR A N 2
ATOM 1694 C CA . THR A 1 31 ? 63.325 3.844 -7.127 1.00 0.00 31 THR A CA 2
ATOM 1695 C C . THR A 1 31 ? 62.606 4.532 -8.289 1.00 0.00 31 THR A C 2
ATOM 1696 O O . THR A 1 31 ? 61.701 3.983 -8.885 1.00 0.00 31 THR A O 2
ATOM 1707 N N . ASN A 1 32 ? 63.002 5.732 -8.616 1.00 0.00 32 ASN A N 2
ATOM 1708 C CA . ASN A 1 32 ? 62.342 6.454 -9.740 1.00 0.00 32 ASN A CA 2
ATOM 1709 C C . ASN A 1 32 ? 62.885 5.931 -11.071 1.00 0.00 32 ASN A C 2
ATOM 1710 O O . ASN A 1 32 ? 64.079 5.806 -11.259 1.00 0.00 32 ASN A O 2
ATOM 1721 N N . SER A 1 33 ? 62.019 5.623 -11.997 1.00 0.00 33 SER A N 2
ATOM 1722 C CA . SER A 1 33 ? 62.487 5.108 -13.314 1.00 0.00 33 SER A CA 2
ATOM 1723 C C . SER A 1 33 ? 63.484 6.098 -13.922 1.00 0.00 33 SER A C 2
ATOM 1724 O O . SER A 1 33 ? 64.262 5.756 -14.791 1.00 0.00 33 SER A O 2
ATOM 1732 N N . GLU A 1 34 ? 63.468 7.323 -13.473 1.00 0.00 34 GLU A N 2
ATOM 1733 C CA . GLU A 1 34 ? 64.414 8.332 -14.027 1.00 0.00 34 GLU A CA 2
ATOM 1734 C C . GLU A 1 34 ? 65.829 7.752 -14.038 1.00 0.00 34 GLU A C 2
ATOM 1735 O O . GLU A 1 34 ? 66.621 8.038 -14.915 1.00 0.00 34 GLU A O 2
ATOM 1747 N N . CYS A 1 35 ? 66.152 6.937 -13.073 1.00 0.00 35 CYS A N 2
ATOM 1748 C CA . CYS A 1 35 ? 67.516 6.337 -13.029 1.00 0.00 35 CYS A CA 2
ATOM 1749 C C . CYS A 1 35 ? 67.558 5.105 -13.936 1.00 0.00 35 CYS A C 2
ATOM 1750 O O . CYS A 1 35 ? 66.909 4.111 -13.678 1.00 0.00 35 CYS A O 2
ATOM 1757 N N . SER A 1 36 ? 68.317 5.162 -14.997 1.00 0.00 36 SER A N 2
ATOM 1758 C CA . SER A 1 36 ? 68.399 3.994 -15.918 1.00 0.00 36 SER A CA 2
ATOM 1759 C C . SER A 1 36 ? 68.525 2.709 -15.098 1.00 0.00 36 SER A C 2
ATOM 1760 O O . SER A 1 36 ? 68.061 1.658 -15.495 1.00 0.00 36 SER A O 2
ATOM 1768 N N . LYS A 1 37 ? 69.149 2.785 -13.954 1.00 0.00 37 LYS A N 2
ATOM 1769 C CA . LYS A 1 37 ? 69.303 1.570 -13.106 1.00 0.00 37 LYS A CA 2
ATOM 1770 C C . LYS A 1 37 ? 68.564 1.778 -11.781 1.00 0.00 37 LYS A C 2
ATOM 1771 O O . LYS A 1 37 ? 69.121 2.306 -10.839 1.00 0.00 37 LYS A O 2
ATOM 1790 N N . PRO A 1 38 ? 67.326 1.356 -11.751 1.00 0.00 38 PRO A N 2
ATOM 1791 C CA . PRO A 1 38 ? 66.474 1.480 -10.556 1.00 0.00 38 PRO A CA 2
ATOM 1792 C C . PRO A 1 38 ? 66.835 0.402 -9.530 1.00 0.00 38 PRO A C 2
ATOM 1793 O O . PRO A 1 38 ? 67.807 -0.311 -9.680 1.00 0.00 38 PRO A O 2
ATOM 1804 N N . GLY A 1 39 ? 66.059 0.277 -8.488 1.00 0.00 39 GLY A N 2
ATOM 1805 C CA . GLY A 1 39 ? 66.353 -0.746 -7.460 1.00 0.00 39 GLY A CA 2
ATOM 1806 C C . GLY A 1 39 ? 65.266 -0.723 -6.384 1.00 0.00 39 GLY A C 2
ATOM 1807 O O . GLY A 1 39 ? 64.306 0.017 -6.475 1.00 0.00 39 GLY A O 2
ATOM 1811 N N . VAL A 1 40 ? 65.408 -1.527 -5.366 1.00 0.00 40 VAL A N 2
ATOM 1812 C CA . VAL A 1 40 ? 64.383 -1.550 -4.286 1.00 0.00 40 VAL A CA 2
ATOM 1813 C C . VAL A 1 40 ? 64.905 -0.783 -3.070 1.00 0.00 40 VAL A C 2
ATOM 1814 O O . VAL A 1 40 ? 65.996 -1.026 -2.593 1.00 0.00 40 VAL A O 2
ATOM 1827 N N . ILE A 1 41 ? 64.136 0.142 -2.565 1.00 0.00 41 ILE A N 2
ATOM 1828 C CA . ILE A 1 41 ? 64.591 0.922 -1.380 1.00 0.00 41 ILE A CA 2
ATOM 1829 C C . ILE A 1 41 ? 63.860 0.423 -0.132 1.00 0.00 41 ILE A C 2
ATOM 1830 O O . ILE A 1 41 ? 62.672 0.624 0.026 1.00 0.00 41 ILE A O 2
ATOM 1846 N N . PHE A 1 42 ? 64.560 -0.227 0.756 1.00 0.00 42 PHE A N 2
ATOM 1847 C CA . PHE A 1 42 ? 63.904 -0.739 1.992 1.00 0.00 42 PHE A CA 2
ATOM 1848 C C . PHE A 1 42 ? 64.063 0.285 3.117 1.00 0.00 42 PHE A C 2
ATOM 1849 O O . PHE A 1 42 ? 65.147 0.764 3.386 1.00 0.00 42 PHE A O 2
ATOM 1866 N N . LEU A 1 43 ? 62.989 0.624 3.777 1.00 0.00 43 LEU A N 2
ATOM 1867 C CA . LEU A 1 43 ? 63.075 1.617 4.885 1.00 0.00 43 LEU A CA 2
ATOM 1868 C C . LEU A 1 43 ? 63.062 0.883 6.227 1.00 0.00 43 LEU A C 2
ATOM 1869 O O . LEU A 1 43 ? 62.301 -0.042 6.432 1.00 0.00 43 LEU A O 2
ATOM 1885 N N . THR A 1 44 ? 63.898 1.287 7.144 1.00 0.00 44 THR A N 2
ATOM 1886 C CA . THR A 1 44 ? 63.933 0.610 8.471 1.00 0.00 44 THR A CA 2
ATOM 1887 C C . THR A 1 44 ? 63.205 1.471 9.506 1.00 0.00 44 THR A C 2
ATOM 1888 O O . THR A 1 44 ? 62.992 2.650 9.306 1.00 0.00 44 THR A O 2
ATOM 1899 N N . LYS A 1 45 ? 62.823 0.891 10.611 1.00 0.00 45 LYS A N 2
ATOM 1900 C CA . LYS A 1 45 ? 62.110 1.677 11.658 1.00 0.00 45 LYS A CA 2
ATOM 1901 C C . LYS A 1 45 ? 63.078 2.682 12.287 1.00 0.00 45 LYS A C 2
ATOM 1902 O O . LYS A 1 45 ? 62.689 3.524 13.072 1.00 0.00 45 LYS A O 2
ATOM 1921 N N . LYS A 1 46 ? 64.335 2.602 11.948 1.00 0.00 46 LYS A N 2
ATOM 1922 C CA . LYS A 1 46 ? 65.325 3.554 12.524 1.00 0.00 46 LYS A CA 2
ATOM 1923 C C . LYS A 1 46 ? 65.594 4.669 11.514 1.00 0.00 46 LYS A C 2
ATOM 1924 O O . LYS A 1 46 ? 66.646 5.277 11.508 1.00 0.00 46 LYS A O 2
ATOM 1943 N N . GLY A 1 47 ? 64.646 4.942 10.661 1.00 0.00 47 GLY A N 2
ATOM 1944 C CA . GLY A 1 47 ? 64.836 6.014 9.652 1.00 0.00 47 GLY A CA 2
ATOM 1945 C C . GLY A 1 47 ? 66.044 5.685 8.773 1.00 0.00 47 GLY A C 2
ATOM 1946 O O . GLY A 1 47 ? 66.729 6.564 8.289 1.00 0.00 47 GLY A O 2
ATOM 1950 N N . ARG A 1 48 ? 66.308 4.425 8.562 1.00 0.00 48 ARG A N 2
ATOM 1951 C CA . ARG A 1 48 ? 67.470 4.039 7.712 1.00 0.00 48 ARG A CA 2
ATOM 1952 C C . ARG A 1 48 ? 66.963 3.377 6.430 1.00 0.00 48 ARG A C 2
ATOM 1953 O O . ARG A 1 48 ? 66.228 2.410 6.468 1.00 0.00 48 ARG A O 2
ATOM 1974 N N . ARG A 1 49 ? 67.349 3.889 5.294 1.00 0.00 49 ARG A N 2
ATOM 1975 C CA . ARG A 1 49 ? 66.887 3.287 4.011 1.00 0.00 49 ARG A CA 2
ATOM 1976 C C . ARG A 1 49 ? 68.100 2.914 3.156 1.00 0.00 49 ARG A C 2
ATOM 1977 O O . ARG A 1 49 ? 69.079 3.631 3.104 1.00 0.00 49 ARG A O 2
ATOM 1998 N N . PHE A 1 50 ? 68.043 1.796 2.486 1.00 0.00 50 PHE A N 2
ATOM 1999 C CA . PHE A 1 50 ? 69.193 1.377 1.634 1.00 0.00 50 PHE A CA 2
ATOM 2000 C C . PHE A 1 50 ? 68.669 0.679 0.377 1.00 0.00 50 PHE A C 2
ATOM 2001 O O . PHE A 1 50 ? 67.548 0.212 0.336 1.00 0.00 50 PHE A O 2
ATOM 2018 N N . CYS A 1 51 ? 69.471 0.604 -0.650 1.00 0.00 51 CYS A N 2
ATOM 2019 C CA . CYS A 1 51 ? 69.021 -0.061 -1.903 1.00 0.00 51 CYS A CA 2
ATOM 2020 C C . CYS A 1 51 ? 69.110 -1.580 -1.734 1.00 0.00 51 CYS A C 2
ATOM 2021 O O . CYS A 1 51 ? 69.953 -2.086 -1.020 1.00 0.00 51 CYS A O 2
ATOM 2028 N N . ALA A 1 52 ? 68.248 -2.313 -2.387 1.00 0.00 52 ALA A N 2
ATOM 2029 C CA . ALA A 1 52 ? 68.288 -3.798 -2.263 1.00 0.00 52 ALA A CA 2
ATOM 2030 C C . ALA A 1 52 ? 68.050 -4.430 -3.636 1.00 0.00 52 ALA A C 2
ATOM 2031 O O . ALA A 1 52 ? 67.311 -3.912 -4.449 1.00 0.00 52 ALA A O 2
ATOM 2038 N N . ASN A 1 53 ? 68.674 -5.546 -3.901 1.00 0.00 53 ASN A N 2
ATOM 2039 C CA . ASN A 1 53 ? 68.485 -6.209 -5.223 1.00 0.00 53 ASN A CA 2
ATOM 2040 C C . ASN A 1 53 ? 67.162 -6.983 -5.220 1.00 0.00 53 ASN A C 2
ATOM 2041 O O . ASN A 1 53 ? 66.821 -7.615 -4.240 1.00 0.00 53 ASN A O 2
ATOM 2052 N N . PRO A 1 54 ? 66.455 -6.914 -6.321 1.00 0.00 54 PRO A N 2
ATOM 2053 C CA . PRO A 1 54 ? 65.162 -7.603 -6.473 1.00 0.00 54 PRO A CA 2
ATOM 2054 C C . PRO A 1 54 ? 65.385 -9.100 -6.692 1.00 0.00 54 PRO A C 2
ATOM 2055 O O . PRO A 1 54 ? 64.471 -9.895 -6.602 1.00 0.00 54 PRO A O 2
ATOM 2066 N N . SER A 1 55 ? 66.598 -9.489 -6.971 1.00 0.00 55 SER A N 2
ATOM 2067 C CA . SER A 1 55 ? 66.885 -10.934 -7.186 1.00 0.00 55 SER A CA 2
ATOM 2068 C C . SER A 1 55 ? 67.400 -11.545 -5.880 1.00 0.00 55 SER A C 2
ATOM 2069 O O . SER A 1 55 ? 67.699 -12.721 -5.811 1.00 0.00 55 SER A O 2
ATOM 2077 N N . ASP A 1 56 ? 67.507 -10.757 -4.843 1.00 0.00 56 ASP A N 2
ATOM 2078 C CA . ASP A 1 56 ? 68.002 -11.298 -3.546 1.00 0.00 56 ASP A CA 2
ATOM 2079 C C . ASP A 1 56 ? 66.923 -12.183 -2.920 1.00 0.00 56 ASP A C 2
ATOM 2080 O O . ASP A 1 56 ? 65.805 -11.758 -2.704 1.00 0.00 56 ASP A O 2
ATOM 2089 N N . LYS A 1 57 ? 67.247 -13.413 -2.627 1.00 0.00 57 LYS A N 2
ATOM 2090 C CA . LYS A 1 57 ? 66.238 -14.323 -2.017 1.00 0.00 57 LYS A CA 2
ATOM 2091 C C . LYS A 1 57 ? 65.656 -13.673 -0.760 1.00 0.00 57 LYS A C 2
ATOM 2092 O O . LYS A 1 57 ? 64.458 -13.645 -0.563 1.00 0.00 57 LYS A O 2
ATOM 2111 N N . GLN A 1 58 ? 66.494 -13.149 0.091 1.00 0.00 58 GLN A N 2
ATOM 2112 C CA . GLN A 1 58 ? 65.985 -12.501 1.332 1.00 0.00 58 GLN A CA 2
ATOM 2113 C C . GLN A 1 58 ? 65.017 -11.377 0.959 1.00 0.00 58 GLN A C 2
ATOM 2114 O O . GLN A 1 58 ? 64.102 -11.062 1.694 1.00 0.00 58 GLN A O 2
ATOM 2128 N N . VAL A 1 59 ? 65.209 -10.771 -0.181 1.00 0.00 59 VAL A N 2
ATOM 2129 C CA . VAL A 1 59 ? 64.297 -9.669 -0.601 1.00 0.00 59 VAL A CA 2
ATOM 2130 C C . VAL A 1 59 ? 62.980 -10.265 -1.099 1.00 0.00 59 VAL A C 2
ATOM 2131 O O . VAL A 1 59 ? 61.912 -9.760 -0.815 1.00 0.00 59 VAL A O 2
ATOM 2144 N N . GLN A 1 60 ? 63.046 -11.338 -1.838 1.00 0.00 60 GLN A N 2
ATOM 2145 C CA . GLN A 1 60 ? 61.798 -11.968 -2.351 1.00 0.00 60 GLN A CA 2
ATOM 2146 C C . GLN A 1 60 ? 61.012 -12.561 -1.180 1.00 0.00 60 GLN A C 2
ATOM 2147 O O . GLN A 1 60 ? 59.799 -12.628 -1.204 1.00 0.00 60 GLN A O 2
ATOM 2161 N N . VAL A 1 61 ? 61.694 -12.990 -0.153 1.00 0.00 61 VAL A N 2
ATOM 2162 C CA . VAL A 1 61 ? 60.985 -13.575 1.019 1.00 0.00 61 VAL A CA 2
ATOM 2163 C C . VAL A 1 61 ? 60.328 -12.454 1.826 1.00 0.00 61 VAL A C 2
ATOM 2164 O O . VAL A 1 61 ? 59.265 -12.622 2.390 1.00 0.00 61 VAL A O 2
ATOM 2177 N N . CYS A 1 62 ? 60.953 -11.309 1.886 1.00 0.00 62 CYS A N 2
ATOM 2178 C CA . CYS A 1 62 ? 60.363 -10.178 2.655 1.00 0.00 62 CYS A CA 2
ATOM 2179 C C . CYS A 1 62 ? 59.304 -9.477 1.800 1.00 0.00 62 CYS A C 2
ATOM 2180 O O . CYS A 1 62 ? 58.358 -8.909 2.308 1.00 0.00 62 CYS A O 2
ATOM 2187 N N . MET A 1 63 ? 59.457 -9.513 0.504 1.00 0.00 63 MET A N 2
ATOM 2188 C CA . MET A 1 63 ? 58.460 -8.849 -0.383 1.00 0.00 63 MET A CA 2
ATOM 2189 C C . MET A 1 63 ? 57.073 -9.444 -0.130 1.00 0.00 63 MET A C 2
ATOM 2190 O O . MET A 1 63 ? 56.065 -8.863 -0.478 1.00 0.00 63 MET A O 2
ATOM 2204 N N . ARG A 1 64 ? 57.014 -10.600 0.473 1.00 0.00 64 ARG A N 2
ATOM 2205 C CA . ARG A 1 64 ? 55.691 -11.229 0.746 1.00 0.00 64 ARG A CA 2
ATOM 2206 C C . ARG A 1 64 ? 55.121 -10.666 2.050 1.00 0.00 64 ARG A C 2
ATOM 2207 O O . ARG A 1 64 ? 53.994 -10.214 2.101 1.00 0.00 64 ARG A O 2
ATOM 2228 N N . MET A 1 65 ? 55.890 -10.688 3.104 1.00 0.00 65 MET A N 2
ATOM 2229 C CA . MET A 1 65 ? 55.392 -10.153 4.402 1.00 0.00 65 MET A CA 2
ATOM 2230 C C . MET A 1 65 ? 55.030 -8.675 4.239 1.00 0.00 65 MET A C 2
ATOM 2231 O O . MET A 1 65 ? 53.911 -8.270 4.487 1.00 0.00 65 MET A O 2
ATOM 2245 N N . LEU A 1 66 ? 55.966 -7.866 3.824 1.00 0.00 66 LEU A N 2
ATOM 2246 C CA . LEU A 1 66 ? 55.672 -6.416 3.645 1.00 0.00 66 LEU A CA 2
ATOM 2247 C C . LEU A 1 66 ? 54.803 -6.222 2.402 1.00 0.00 66 LEU A C 2
ATOM 2248 O O . LEU A 1 66 ? 55.280 -5.840 1.351 1.00 0.00 66 LEU A O 2
ATOM 2264 N N . LYS A 1 67 ? 53.529 -6.482 2.511 1.00 0.00 67 LYS A N 2
ATOM 2265 C CA . LYS A 1 67 ? 52.629 -6.314 1.336 1.00 0.00 67 LYS A CA 2
ATOM 2266 C C . LYS A 1 67 ? 52.377 -4.824 1.095 1.00 0.00 67 LYS A C 2
ATOM 2267 O O . LYS A 1 67 ? 53.202 -3.987 1.402 1.00 0.00 67 LYS A O 2
ATOM 2286 N N . LEU A 1 68 ? 51.241 -4.486 0.547 1.00 0.00 68 LEU A N 2
ATOM 2287 C CA . LEU A 1 68 ? 50.937 -3.051 0.288 1.00 0.00 68 LEU A CA 2
ATOM 2288 C C . LEU A 1 68 ? 50.674 -2.338 1.615 1.00 0.00 68 LEU A C 2
ATOM 2289 O O . LEU A 1 68 ? 49.566 -1.932 1.904 1.00 0.00 68 LEU A O 2
ATOM 2305 N N . ASP A 1 69 ? 51.684 -2.183 2.426 1.00 0.00 69 ASP A N 2
ATOM 2306 C CA . ASP A 1 69 ? 51.490 -1.497 3.734 1.00 0.00 69 ASP A CA 2
ATOM 2307 C C . ASP A 1 69 ? 51.836 -0.014 3.590 1.00 0.00 69 ASP A C 2
ATOM 2308 O O . ASP A 1 69 ? 52.679 0.508 4.291 1.00 0.00 69 ASP A O 2
ATOM 2317 N N . THR A 1 70 ? 51.189 0.669 2.685 1.00 0.00 70 THR A N 2
ATOM 2318 C CA . THR A 1 70 ? 51.480 2.119 2.497 1.00 0.00 70 THR A CA 2
ATOM 2319 C C . THR A 1 70 ? 50.244 2.939 2.873 1.00 0.00 70 THR A C 2
ATOM 2320 O O . THR A 1 70 ? 49.614 3.549 2.033 1.00 0.00 70 THR A O 2
ATOM 2331 N N . ARG A 1 71 ? 49.892 2.956 4.129 1.00 0.00 71 ARG A N 2
ATOM 2332 C CA . ARG A 1 71 ? 48.697 3.735 4.558 1.00 0.00 71 ARG A CA 2
ATOM 2333 C C . ARG A 1 71 ? 49.141 5.087 5.120 1.00 0.00 71 ARG A C 2
ATOM 2334 O O . ARG A 1 71 ? 50.285 5.477 4.992 1.00 0.00 71 ARG A O 2
ATOM 2355 N N . ILE A 1 72 ? 48.246 5.806 5.740 1.00 0.00 72 ILE A N 2
ATOM 2356 C CA . ILE A 1 72 ? 48.618 7.133 6.307 1.00 0.00 72 ILE A CA 2
ATOM 2357 C C . ILE A 1 72 ? 48.001 7.287 7.698 1.00 0.00 72 ILE A C 2
ATOM 2358 O O . ILE A 1 72 ? 46.868 7.704 7.842 1.00 0.00 72 ILE A O 2
ATOM 2374 N N . LYS A 1 73 ? 48.736 6.958 8.724 1.00 0.00 73 LYS A N 2
ATOM 2375 C CA . LYS A 1 73 ? 48.191 7.088 10.104 1.00 0.00 73 LYS A CA 2
ATOM 2376 C C . LYS A 1 73 ? 48.332 8.538 10.572 1.00 0.00 73 LYS A C 2
ATOM 2377 O O . LYS A 1 73 ? 49.124 8.847 11.440 1.00 0.00 73 LYS A O 2
ATOM 2396 N N . THR A 1 74 ? 47.569 9.431 10.002 1.00 0.00 74 THR A N 2
ATOM 2397 C CA . THR A 1 74 ? 47.661 10.860 10.413 1.00 0.00 74 THR A CA 2
ATOM 2398 C C . THR A 1 74 ? 46.448 11.224 11.273 1.00 0.00 74 THR A C 2
ATOM 2399 O O . THR A 1 74 ? 46.190 12.380 11.541 1.00 0.00 74 THR A O 2
ATOM 2410 N N . ARG A 1 75 ? 45.702 10.246 11.708 1.00 0.00 75 ARG A N 2
ATOM 2411 C CA . ARG A 1 75 ? 44.508 10.538 12.550 1.00 0.00 75 ARG A CA 2
ATOM 2412 C C . ARG A 1 75 ? 44.068 9.263 13.272 1.00 0.00 75 ARG A C 2
ATOM 2413 O O . ARG A 1 75 ? 42.894 9.029 13.479 1.00 0.00 75 ARG A O 2
ATOM 2434 N N . LYS A 1 76 ? 45.001 8.436 13.658 1.00 0.00 76 LYS A N 2
ATOM 2435 C CA . LYS A 1 76 ? 44.634 7.177 14.366 1.00 0.00 76 LYS A CA 2
ATOM 2436 C C . LYS A 1 76 ? 45.601 6.946 15.528 1.00 0.00 76 LYS A C 2
ATOM 2437 O O . LYS A 1 76 ? 46.027 5.837 15.782 1.00 0.00 76 LYS A O 2
ATOM 2456 N N . ASN A 1 77 ? 45.952 7.985 16.237 1.00 0.00 77 ASN A N 2
ATOM 2457 C CA . ASN A 1 77 ? 46.892 7.822 17.381 1.00 0.00 77 ASN A CA 2
ATOM 2458 C C . ASN A 1 77 ? 46.280 6.872 18.412 1.00 0.00 77 ASN A C 2
ATOM 2459 O O . ASN A 1 77 ? 46.627 5.702 18.390 1.00 0.00 77 ASN A O 2
ATOM 2471 N N . MET A 1 1 ? 56.817 -27.960 0.462 1.00 0.00 1 MET A N 3
ATOM 2472 C CA . MET A 1 1 ? 57.434 -28.870 -0.543 1.00 0.00 1 MET A CA 3
ATOM 2473 C C . MET A 1 1 ? 57.962 -28.047 -1.720 1.00 0.00 1 MET A C 3
ATOM 2474 O O . MET A 1 1 ? 57.426 -28.088 -2.809 1.00 0.00 1 MET A O 3
ATOM 2490 N N . ASP A 1 2 ? 59.010 -27.298 -1.509 1.00 0.00 2 ASP A N 3
ATOM 2491 C CA . ASP A 1 2 ? 59.570 -26.473 -2.616 1.00 0.00 2 ASP A CA 3
ATOM 2492 C C . ASP A 1 2 ? 58.515 -25.473 -3.091 1.00 0.00 2 ASP A C 3
ATOM 2493 O O . ASP A 1 2 ? 57.446 -25.846 -3.532 1.00 0.00 2 ASP A O 3
ATOM 2502 N N . ARG A 1 3 ? 58.804 -24.204 -3.003 1.00 0.00 3 ARG A N 3
ATOM 2503 C CA . ARG A 1 3 ? 57.816 -23.181 -3.448 1.00 0.00 3 ARG A CA 3
ATOM 2504 C C . ARG A 1 3 ? 57.982 -22.929 -4.948 1.00 0.00 3 ARG A C 3
ATOM 2505 O O . ARG A 1 3 ? 58.864 -23.469 -5.585 1.00 0.00 3 ARG A O 3
ATOM 2526 N N . PHE A 1 4 ? 57.139 -22.112 -5.517 1.00 0.00 4 PHE A N 3
ATOM 2527 C CA . PHE A 1 4 ? 57.247 -21.825 -6.976 1.00 0.00 4 PHE A CA 3
ATOM 2528 C C . PHE A 1 4 ? 58.070 -20.552 -7.186 1.00 0.00 4 PHE A C 3
ATOM 2529 O O . PHE A 1 4 ? 58.429 -20.210 -8.295 1.00 0.00 4 PHE A O 3
ATOM 2546 N N . HIS A 1 5 ? 58.372 -19.848 -6.129 1.00 0.00 5 HIS A N 3
ATOM 2547 C CA . HIS A 1 5 ? 59.172 -18.598 -6.270 1.00 0.00 5 HIS A CA 3
ATOM 2548 C C . HIS A 1 5 ? 60.275 -18.575 -5.211 1.00 0.00 5 HIS A C 3
ATOM 2549 O O . HIS A 1 5 ? 60.017 -18.409 -4.035 1.00 0.00 5 HIS A O 3
ATOM 2563 N N . ALA A 1 6 ? 61.504 -18.741 -5.617 1.00 0.00 6 ALA A N 3
ATOM 2564 C CA . ALA A 1 6 ? 62.622 -18.728 -4.633 1.00 0.00 6 ALA A CA 3
ATOM 2565 C C . ALA A 1 6 ? 63.709 -17.759 -5.106 1.00 0.00 6 ALA A C 3
ATOM 2566 O O . ALA A 1 6 ? 64.714 -17.570 -4.449 1.00 0.00 6 ALA A O 3
ATOM 2573 N N . THR A 1 7 ? 63.518 -17.142 -6.241 1.00 0.00 7 THR A N 3
ATOM 2574 C CA . THR A 1 7 ? 64.541 -16.187 -6.752 1.00 0.00 7 THR A CA 3
ATOM 2575 C C . THR A 1 7 ? 64.116 -14.756 -6.414 1.00 0.00 7 THR A C 3
ATOM 2576 O O . THR A 1 7 ? 64.548 -13.807 -7.037 1.00 0.00 7 THR A O 3
ATOM 2587 N N . SER A 1 8 ? 63.272 -14.595 -5.432 1.00 0.00 8 SER A N 3
ATOM 2588 C CA . SER A 1 8 ? 62.820 -13.226 -5.056 1.00 0.00 8 SER A CA 3
ATOM 2589 C C . SER A 1 8 ? 63.818 -12.611 -4.073 1.00 0.00 8 SER A C 3
ATOM 2590 O O . SER A 1 8 ? 64.018 -13.109 -2.983 1.00 0.00 8 SER A O 3
ATOM 2598 N N . ALA A 1 9 ? 64.447 -11.531 -4.450 1.00 0.00 9 ALA A N 3
ATOM 2599 C CA . ALA A 1 9 ? 65.432 -10.886 -3.537 1.00 0.00 9 ALA A CA 3
ATOM 2600 C C . ALA A 1 9 ? 64.765 -10.595 -2.191 1.00 0.00 9 ALA A C 3
ATOM 2601 O O . ALA A 1 9 ? 63.558 -10.500 -2.093 1.00 0.00 9 ALA A O 3
ATOM 2608 N N . ASP A 1 10 ? 65.542 -10.452 -1.151 1.00 0.00 10 ASP A N 3
ATOM 2609 C CA . ASP A 1 10 ? 64.951 -10.168 0.186 1.00 0.00 10 ASP A CA 3
ATOM 2610 C C . ASP A 1 10 ? 65.777 -9.090 0.892 1.00 0.00 10 ASP A C 3
ATOM 2611 O O . ASP A 1 10 ? 65.315 -7.990 1.119 1.00 0.00 10 ASP A O 3
ATOM 2620 N N . CYS A 1 11 ? 66.995 -9.398 1.243 1.00 0.00 11 CYS A N 3
ATOM 2621 C CA . CYS A 1 11 ? 67.848 -8.391 1.936 1.00 0.00 11 CYS A CA 3
ATOM 2622 C C . CYS A 1 11 ? 68.472 -7.450 0.903 1.00 0.00 11 CYS A C 3
ATOM 2623 O O . CYS A 1 11 ? 68.194 -7.535 -0.277 1.00 0.00 11 CYS A O 3
ATOM 2630 N N . CYS A 1 12 ? 69.313 -6.551 1.338 1.00 0.00 12 CYS A N 3
ATOM 2631 C CA . CYS A 1 12 ? 69.954 -5.604 0.382 1.00 0.00 12 CYS A CA 3
ATOM 2632 C C . CYS A 1 12 ? 71.366 -6.091 0.051 1.00 0.00 12 CYS A C 3
ATOM 2633 O O . CYS A 1 12 ? 72.155 -6.379 0.928 1.00 0.00 12 CYS A O 3
ATOM 2640 N N . ILE A 1 13 ? 71.692 -6.182 -1.210 1.00 0.00 13 ILE A N 3
ATOM 2641 C CA . ILE A 1 13 ? 73.054 -6.647 -1.596 1.00 0.00 13 ILE A CA 3
ATOM 2642 C C . ILE A 1 13 ? 73.828 -5.485 -2.224 1.00 0.00 13 ILE A C 3
ATOM 2643 O O . ILE A 1 13 ? 75.039 -5.419 -2.147 1.00 0.00 13 ILE A O 3
ATOM 2659 N N . SER A 1 14 ? 73.137 -4.568 -2.843 1.00 0.00 14 SER A N 3
ATOM 2660 C CA . SER A 1 14 ? 73.831 -3.410 -3.474 1.00 0.00 14 SER A CA 3
ATOM 2661 C C . SER A 1 14 ? 72.957 -2.161 -3.341 1.00 0.00 14 SER A C 3
ATOM 2662 O O . SER A 1 14 ? 71.768 -2.194 -3.589 1.00 0.00 14 SER A O 3
ATOM 2670 N N . TYR A 1 15 ? 73.536 -1.059 -2.948 1.00 0.00 15 TYR A N 3
ATOM 2671 C CA . TYR A 1 15 ? 72.735 0.189 -2.798 1.00 0.00 15 TYR A CA 3
ATOM 2672 C C . TYR A 1 15 ? 72.875 1.043 -4.060 1.00 0.00 15 TYR A C 3
ATOM 2673 O O . TYR A 1 15 ? 73.876 0.993 -4.747 1.00 0.00 15 TYR A O 3
ATOM 2691 N N . THR A 1 16 ? 71.879 1.828 -4.369 1.00 0.00 16 THR A N 3
ATOM 2692 C CA . THR A 1 16 ? 71.955 2.685 -5.584 1.00 0.00 16 THR A CA 3
ATOM 2693 C C . THR A 1 16 ? 72.866 3.889 -5.302 1.00 0.00 16 THR A C 3
ATOM 2694 O O . THR A 1 16 ? 72.572 4.687 -4.434 1.00 0.00 16 THR A O 3
ATOM 2705 N N . PRO A 1 17 ? 73.944 3.987 -6.041 1.00 0.00 17 PRO A N 3
ATOM 2706 C CA . PRO A 1 17 ? 74.911 5.088 -5.883 1.00 0.00 17 PRO A CA 3
ATOM 2707 C C . PRO A 1 17 ? 74.377 6.365 -6.540 1.00 0.00 17 PRO A C 3
ATOM 2708 O O . PRO A 1 17 ? 75.007 6.939 -7.406 1.00 0.00 17 PRO A O 3
ATOM 2719 N N . ARG A 1 18 ? 73.221 6.813 -6.133 1.00 0.00 18 ARG A N 3
ATOM 2720 C CA . ARG A 1 18 ? 72.648 8.051 -6.733 1.00 0.00 18 ARG A CA 3
ATOM 2721 C C . ARG A 1 18 ? 71.646 8.672 -5.758 1.00 0.00 18 ARG A C 3
ATOM 2722 O O . ARG A 1 18 ? 70.933 7.979 -5.060 1.00 0.00 18 ARG A O 3
ATOM 2743 N N . SER A 1 19 ? 71.587 9.974 -5.703 1.00 0.00 19 SER A N 3
ATOM 2744 C CA . SER A 1 19 ? 70.632 10.638 -4.772 1.00 0.00 19 SER A CA 3
ATOM 2745 C C . SER A 1 19 ? 69.325 10.939 -5.508 1.00 0.00 19 SER A C 3
ATOM 2746 O O . SER A 1 19 ? 69.247 11.852 -6.306 1.00 0.00 19 SER A O 3
ATOM 2754 N N . ILE A 1 20 ? 68.298 10.178 -5.247 1.00 0.00 20 ILE A N 3
ATOM 2755 C CA . ILE A 1 20 ? 66.997 10.421 -5.932 1.00 0.00 20 ILE A CA 3
ATOM 2756 C C . ILE A 1 20 ? 66.053 11.166 -4.981 1.00 0.00 20 ILE A C 3
ATOM 2757 O O . ILE A 1 20 ? 66.038 10.899 -3.795 1.00 0.00 20 ILE A O 3
ATOM 2773 N N . PRO A 1 21 ? 65.292 12.079 -5.530 1.00 0.00 21 PRO A N 3
ATOM 2774 C CA . PRO A 1 21 ? 64.331 12.881 -4.752 1.00 0.00 21 PRO A CA 3
ATOM 2775 C C . PRO A 1 21 ? 63.070 12.063 -4.455 1.00 0.00 21 PRO A C 3
ATOM 2776 O O . PRO A 1 21 ? 62.762 11.108 -5.141 1.00 0.00 21 PRO A O 3
ATOM 2787 N N . CYS A 1 22 ? 62.340 12.430 -3.438 1.00 0.00 22 CYS A N 3
ATOM 2788 C CA . CYS A 1 22 ? 61.102 11.674 -3.098 1.00 0.00 22 CYS A CA 3
ATOM 2789 C C . CYS A 1 22 ? 60.071 11.852 -4.215 1.00 0.00 22 CYS A C 3
ATOM 2790 O O . CYS A 1 22 ? 59.208 11.021 -4.415 1.00 0.00 22 CYS A O 3
ATOM 2797 N N . SER A 1 23 ? 60.153 12.931 -4.945 1.00 0.00 23 SER A N 3
ATOM 2798 C CA . SER A 1 23 ? 59.178 13.160 -6.047 1.00 0.00 23 SER A CA 3
ATOM 2799 C C . SER A 1 23 ? 59.116 11.920 -6.941 1.00 0.00 23 SER A C 3
ATOM 2800 O O . SER A 1 23 ? 58.135 11.679 -7.617 1.00 0.00 23 SER A O 3
ATOM 2808 N N . LEU A 1 24 ? 60.156 11.132 -6.951 1.00 0.00 24 LEU A N 3
ATOM 2809 C CA . LEU A 1 24 ? 60.155 9.909 -7.803 1.00 0.00 24 LEU A CA 3
ATOM 2810 C C . LEU A 1 24 ? 60.080 8.666 -6.913 1.00 0.00 24 LEU A C 3
ATOM 2811 O O . LEU A 1 24 ? 60.569 7.611 -7.263 1.00 0.00 24 LEU A O 3
ATOM 2827 N N . LEU A 1 25 ? 59.472 8.782 -5.764 1.00 0.00 25 LEU A N 3
ATOM 2828 C CA . LEU A 1 25 ? 59.368 7.606 -4.854 1.00 0.00 25 LEU A CA 3
ATOM 2829 C C . LEU A 1 25 ? 57.918 7.442 -4.396 1.00 0.00 25 LEU A C 3
ATOM 2830 O O . LEU A 1 25 ? 57.289 8.378 -3.944 1.00 0.00 25 LEU A O 3
ATOM 2846 N N . GLU A 1 26 ? 57.381 6.257 -4.507 1.00 0.00 26 GLU A N 3
ATOM 2847 C CA . GLU A 1 26 ? 55.972 6.034 -4.077 1.00 0.00 26 GLU A CA 3
ATOM 2848 C C . GLU A 1 26 ? 55.950 5.585 -2.614 1.00 0.00 26 GLU A C 3
ATOM 2849 O O . GLU A 1 26 ? 54.999 5.821 -1.896 1.00 0.00 26 GLU A O 3
ATOM 2861 N N . SER A 1 27 ? 56.993 4.939 -2.167 1.00 0.00 27 SER A N 3
ATOM 2862 C CA . SER A 1 27 ? 57.031 4.476 -0.751 1.00 0.00 27 SER A CA 3
ATOM 2863 C C . SER A 1 27 ? 58.388 3.829 -0.463 1.00 0.00 27 SER A C 3
ATOM 2864 O O . SER A 1 27 ? 59.265 3.805 -1.303 1.00 0.00 27 SER A O 3
ATOM 2872 N N . TYR A 1 28 ? 58.567 3.306 0.719 1.00 0.00 28 TYR A N 3
ATOM 2873 C CA . TYR A 1 28 ? 59.868 2.662 1.058 1.00 0.00 28 TYR A CA 3
ATOM 2874 C C . TYR A 1 28 ? 59.694 1.780 2.296 1.00 0.00 28 TYR A C 3
ATOM 2875 O O . TYR A 1 28 ? 58.661 1.787 2.936 1.00 0.00 28 TYR A O 3
ATOM 2893 N N . PHE A 1 29 ? 60.699 1.022 2.640 1.00 0.00 29 PHE A N 3
ATOM 2894 C CA . PHE A 1 29 ? 60.594 0.140 3.837 1.00 0.00 29 PHE A CA 3
ATOM 2895 C C . PHE A 1 29 ? 61.973 -0.432 4.169 1.00 0.00 29 PHE A C 3
ATOM 2896 O O . PHE A 1 29 ? 62.906 -0.314 3.400 1.00 0.00 29 PHE A O 3
ATOM 2913 N N . GLU A 1 30 ? 62.110 -1.050 5.310 1.00 0.00 30 GLU A N 3
ATOM 2914 C CA . GLU A 1 30 ? 63.430 -1.627 5.689 1.00 0.00 30 GLU A CA 3
ATOM 2915 C C . GLU A 1 30 ? 63.449 -3.121 5.357 1.00 0.00 30 GLU A C 3
ATOM 2916 O O . GLU A 1 30 ? 62.451 -3.805 5.473 1.00 0.00 30 GLU A O 3
ATOM 2928 N N . THR A 1 31 ? 64.576 -3.632 4.943 1.00 0.00 31 THR A N 3
ATOM 2929 C CA . THR A 1 31 ? 64.658 -5.081 4.604 1.00 0.00 31 THR A CA 3
ATOM 2930 C C . THR A 1 31 ? 64.643 -5.908 5.890 1.00 0.00 31 THR A C 3
ATOM 2931 O O . THR A 1 31 ? 64.615 -5.376 6.982 1.00 0.00 31 THR A O 3
ATOM 2942 N N . ASN A 1 32 ? 64.661 -7.208 5.771 1.00 0.00 32 ASN A N 3
ATOM 2943 C CA . ASN A 1 32 ? 64.647 -8.069 6.987 1.00 0.00 32 ASN A CA 3
ATOM 2944 C C . ASN A 1 32 ? 65.716 -7.583 7.968 1.00 0.00 32 ASN A C 3
ATOM 2945 O O . ASN A 1 32 ? 66.899 -7.726 7.734 1.00 0.00 32 ASN A O 3
ATOM 2956 N N . SER A 1 33 ? 65.307 -7.008 9.067 1.00 0.00 33 SER A N 3
ATOM 2957 C CA . SER A 1 33 ? 66.299 -6.513 10.063 1.00 0.00 33 SER A CA 3
ATOM 2958 C C . SER A 1 33 ? 67.217 -7.661 10.487 1.00 0.00 33 SER A C 3
ATOM 2959 O O . SER A 1 33 ? 68.278 -7.448 11.038 1.00 0.00 33 SER A O 3
ATOM 2967 N N . GLU A 1 34 ? 66.817 -8.878 10.237 1.00 0.00 34 GLU A N 3
ATOM 2968 C CA . GLU A 1 34 ? 67.668 -10.037 10.627 1.00 0.00 34 GLU A CA 3
ATOM 2969 C C . GLU A 1 34 ? 69.033 -9.922 9.947 1.00 0.00 34 GLU A C 3
ATOM 2970 O O . GLU A 1 34 ? 70.058 -10.201 10.536 1.00 0.00 34 GLU A O 3
ATOM 2982 N N . CYS A 1 35 ? 69.053 -9.511 8.711 1.00 0.00 35 CYS A N 3
ATOM 2983 C CA . CYS A 1 35 ? 70.350 -9.377 7.989 1.00 0.00 35 CYS A CA 3
ATOM 2984 C C . CYS A 1 35 ? 71.286 -8.467 8.788 1.00 0.00 35 CYS A C 3
ATOM 2985 O O . CYS A 1 35 ? 70.939 -7.356 9.136 1.00 0.00 35 CYS A O 3
ATOM 2992 N N . SER A 1 36 ? 72.470 -8.930 9.081 1.00 0.00 36 SER A N 3
ATOM 2993 C CA . SER A 1 36 ? 73.426 -8.090 9.856 1.00 0.00 36 SER A CA 3
ATOM 2994 C C . SER A 1 36 ? 73.592 -6.736 9.163 1.00 0.00 36 SER A C 3
ATOM 2995 O O . SER A 1 36 ? 73.691 -5.708 9.803 1.00 0.00 36 SER A O 3
ATOM 3003 N N . LYS A 1 37 ? 73.623 -6.727 7.859 1.00 0.00 37 LYS A N 3
ATOM 3004 C CA . LYS A 1 37 ? 73.781 -5.439 7.126 1.00 0.00 37 LYS A CA 3
ATOM 3005 C C . LYS A 1 37 ? 72.518 -5.162 6.305 1.00 0.00 37 LYS A C 3
ATOM 3006 O O . LYS A 1 37 ? 72.483 -5.422 5.119 1.00 0.00 37 LYS A O 3
ATOM 3025 N N . PRO A 1 38 ? 71.516 -4.641 6.967 1.00 0.00 38 PRO A N 3
ATOM 3026 C CA . PRO A 1 38 ? 70.227 -4.314 6.331 1.00 0.00 38 PRO A CA 3
ATOM 3027 C C . PRO A 1 38 ? 70.335 -3.005 5.545 1.00 0.00 38 PRO A C 3
ATOM 3028 O O . PRO A 1 38 ? 71.410 -2.477 5.341 1.00 0.00 38 PRO A O 3
ATOM 3039 N N . GLY A 1 39 ? 69.227 -2.478 5.102 1.00 0.00 39 GLY A N 3
ATOM 3040 C CA . GLY A 1 39 ? 69.257 -1.212 4.335 1.00 0.00 39 GLY A CA 3
ATOM 3041 C C . GLY A 1 39 ? 67.827 -0.735 4.075 1.00 0.00 39 GLY A C 3
ATOM 3042 O O . GLY A 1 39 ? 66.869 -1.383 4.447 1.00 0.00 39 GLY A O 3
ATOM 3046 N N . VAL A 1 40 ? 67.675 0.396 3.441 1.00 0.00 40 VAL A N 3
ATOM 3047 C CA . VAL A 1 40 ? 66.306 0.913 3.160 1.00 0.00 40 VAL A CA 3
ATOM 3048 C C . VAL A 1 40 ? 66.007 0.782 1.665 1.00 0.00 40 VAL A C 3
ATOM 3049 O O . VAL A 1 40 ? 66.777 1.208 0.829 1.00 0.00 40 VAL A O 3
ATOM 3062 N N . ILE A 1 41 ? 64.891 0.197 1.323 1.00 0.00 41 ILE A N 3
ATOM 3063 C CA . ILE A 1 41 ? 64.543 0.042 -0.117 1.00 0.00 41 ILE A CA 3
ATOM 3064 C C . ILE A 1 41 ? 63.537 1.124 -0.514 1.00 0.00 41 ILE A C 3
ATOM 3065 O O . ILE A 1 41 ? 62.680 1.503 0.260 1.00 0.00 41 ILE A O 3
ATOM 3081 N N . PHE A 1 42 ? 63.635 1.628 -1.714 1.00 0.00 42 PHE A N 3
ATOM 3082 C CA . PHE A 1 42 ? 62.685 2.687 -2.156 1.00 0.00 42 PHE A CA 3
ATOM 3083 C C . PHE A 1 42 ? 61.923 2.209 -3.393 1.00 0.00 42 PHE A C 3
ATOM 3084 O O . PHE A 1 42 ? 62.501 1.696 -4.331 1.00 0.00 42 PHE A O 3
ATOM 3101 N N . LEU A 1 43 ? 60.628 2.376 -3.404 1.00 0.00 43 LEU A N 3
ATOM 3102 C CA . LEU A 1 43 ? 59.829 1.935 -4.581 1.00 0.00 43 LEU A CA 3
ATOM 3103 C C . LEU A 1 43 ? 59.512 3.146 -5.460 1.00 0.00 43 LEU A C 3
ATOM 3104 O O . LEU A 1 43 ? 59.104 4.184 -4.978 1.00 0.00 43 LEU A O 3
ATOM 3120 N N . THR A 1 44 ? 59.697 3.025 -6.746 1.00 0.00 44 THR A N 3
ATOM 3121 C CA . THR A 1 44 ? 59.407 4.174 -7.650 1.00 0.00 44 THR A CA 3
ATOM 3122 C C . THR A 1 44 ? 58.037 3.981 -8.302 1.00 0.00 44 THR A C 3
ATOM 3123 O O . THR A 1 44 ? 57.421 2.940 -8.183 1.00 0.00 44 THR A O 3
ATOM 3134 N N . LYS A 1 45 ? 57.555 4.978 -8.992 1.00 0.00 45 LYS A N 3
ATOM 3135 C CA . LYS A 1 45 ? 56.225 4.856 -9.654 1.00 0.00 45 LYS A CA 3
ATOM 3136 C C . LYS A 1 45 ? 56.357 3.994 -10.914 1.00 0.00 45 LYS A C 3
ATOM 3137 O O . LYS A 1 45 ? 55.391 3.734 -11.603 1.00 0.00 45 LYS A O 3
ATOM 3156 N N . LYS A 1 46 ? 57.545 3.548 -11.219 1.00 0.00 46 LYS A N 3
ATOM 3157 C CA . LYS A 1 46 ? 57.735 2.703 -12.431 1.00 0.00 46 LYS A CA 3
ATOM 3158 C C . LYS A 1 46 ? 57.980 1.255 -12.005 1.00 0.00 46 LYS A C 3
ATOM 3159 O O . LYS A 1 46 ? 58.667 0.508 -12.672 1.00 0.00 46 LYS A O 3
ATOM 3178 N N . GLY A 1 47 ? 57.420 0.855 -10.897 1.00 0.00 47 GLY A N 3
ATOM 3179 C CA . GLY A 1 47 ? 57.615 -0.539 -10.423 1.00 0.00 47 GLY A CA 3
ATOM 3180 C C . GLY A 1 47 ? 59.108 -0.824 -10.268 1.00 0.00 47 GLY A C 3
ATOM 3181 O O . GLY A 1 47 ? 59.557 -1.943 -10.423 1.00 0.00 47 GLY A O 3
ATOM 3185 N N . ARG A 1 48 ? 59.882 0.181 -9.962 1.00 0.00 48 ARG A N 3
ATOM 3186 C CA . ARG A 1 48 ? 61.347 -0.031 -9.794 1.00 0.00 48 ARG A CA 3
ATOM 3187 C C . ARG A 1 48 ? 61.726 0.182 -8.328 1.00 0.00 48 ARG A C 3
ATOM 3188 O O . ARG A 1 48 ? 61.440 1.209 -7.745 1.00 0.00 48 ARG A O 3
ATOM 3209 N N . ARG A 1 49 ? 62.367 -0.782 -7.725 1.00 0.00 49 ARG A N 3
ATOM 3210 C CA . ARG A 1 49 ? 62.762 -0.634 -6.297 1.00 0.00 49 ARG A CA 3
ATOM 3211 C C . ARG A 1 49 ? 64.266 -0.877 -6.155 1.00 0.00 49 ARG A C 3
ATOM 3212 O O . ARG A 1 49 ? 64.818 -1.781 -6.751 1.00 0.00 49 ARG A O 3
ATOM 3233 N N . PHE A 1 50 ? 64.934 -0.078 -5.368 1.00 0.00 50 PHE A N 3
ATOM 3234 C CA . PHE A 1 50 ? 66.401 -0.263 -5.189 1.00 0.00 50 PHE A CA 3
ATOM 3235 C C . PHE A 1 50 ? 66.767 -0.046 -3.719 1.00 0.00 50 PHE A C 3
ATOM 3236 O O . PHE A 1 50 ? 66.025 0.554 -2.967 1.00 0.00 50 PHE A O 3
ATOM 3253 N N . CYS A 1 51 ? 67.905 -0.531 -3.303 1.00 0.00 51 CYS A N 3
ATOM 3254 C CA . CYS A 1 51 ? 68.317 -0.355 -1.886 1.00 0.00 51 CYS A CA 3
ATOM 3255 C C . CYS A 1 51 ? 68.925 1.037 -1.698 1.00 0.00 51 CYS A C 3
ATOM 3256 O O . CYS A 1 51 ? 69.445 1.628 -2.624 1.00 0.00 51 CYS A O 3
ATOM 3263 N N . ALA A 1 52 ? 68.864 1.566 -0.507 1.00 0.00 52 ALA A N 3
ATOM 3264 C CA . ALA A 1 52 ? 69.439 2.919 -0.262 1.00 0.00 52 ALA A CA 3
ATOM 3265 C C . ALA A 1 52 ? 70.139 2.937 1.099 1.00 0.00 52 ALA A C 3
ATOM 3266 O O . ALA A 1 52 ? 69.884 2.107 1.949 1.00 0.00 52 ALA A O 3
ATOM 3273 N N . ASN A 1 53 ? 71.020 3.876 1.313 1.00 0.00 53 ASN A N 3
ATOM 3274 C CA . ASN A 1 53 ? 71.734 3.943 2.619 1.00 0.00 53 ASN A CA 3
ATOM 3275 C C . ASN A 1 53 ? 70.905 4.768 3.611 1.00 0.00 53 ASN A C 3
ATOM 3276 O O . ASN A 1 53 ? 70.428 5.835 3.276 1.00 0.00 53 ASN A O 3
ATOM 3287 N N . PRO A 1 54 ? 70.759 4.254 4.808 1.00 0.00 54 PRO A N 3
ATOM 3288 C CA . PRO A 1 54 ? 69.990 4.928 5.869 1.00 0.00 54 PRO A CA 3
ATOM 3289 C C . PRO A 1 54 ? 70.802 6.082 6.462 1.00 0.00 54 PRO A C 3
ATOM 3290 O O . PRO A 1 54 ? 70.361 6.765 7.365 1.00 0.00 54 PRO A O 3
ATOM 3301 N N . SER A 1 55 ? 71.983 6.306 5.956 1.00 0.00 55 SER A N 3
ATOM 3302 C CA . SER A 1 55 ? 72.820 7.418 6.484 1.00 0.00 55 SER A CA 3
ATOM 3303 C C . SER A 1 55 ? 72.716 8.622 5.545 1.00 0.00 55 SER A C 3
ATOM 3304 O O . SER A 1 55 ? 73.227 9.687 5.829 1.00 0.00 55 SER A O 3
ATOM 3312 N N . ASP A 1 56 ? 72.058 8.463 4.428 1.00 0.00 56 ASP A N 3
ATOM 3313 C CA . ASP A 1 56 ? 71.924 9.603 3.477 1.00 0.00 56 ASP A CA 3
ATOM 3314 C C . ASP A 1 56 ? 70.852 10.568 3.987 1.00 0.00 56 ASP A C 3
ATOM 3315 O O . ASP A 1 56 ? 69.785 10.162 4.402 1.00 0.00 56 ASP A O 3
ATOM 3324 N N . LYS A 1 57 ? 71.127 11.844 3.959 1.00 0.00 57 LYS A N 3
ATOM 3325 C CA . LYS A 1 57 ? 70.123 12.832 4.442 1.00 0.00 57 LYS A CA 3
ATOM 3326 C C . LYS A 1 57 ? 68.856 12.729 3.591 1.00 0.00 57 LYS A C 3
ATOM 3327 O O . LYS A 1 57 ? 67.753 12.843 4.087 1.00 0.00 57 LYS A O 3
ATOM 3346 N N . GLN A 1 58 ? 69.004 12.514 2.313 1.00 0.00 58 GLN A N 3
ATOM 3347 C CA . GLN A 1 58 ? 67.806 12.403 1.434 1.00 0.00 58 GLN A CA 3
ATOM 3348 C C . GLN A 1 58 ? 66.932 11.241 1.909 1.00 0.00 58 GLN A C 3
ATOM 3349 O O . GLN A 1 58 ? 65.725 11.264 1.774 1.00 0.00 58 GLN A O 3
ATOM 3363 N N . VAL A 1 59 ? 67.532 10.225 2.468 1.00 0.00 59 VAL A N 3
ATOM 3364 C CA . VAL A 1 59 ? 66.732 9.066 2.954 1.00 0.00 59 VAL A CA 3
ATOM 3365 C C . VAL A 1 59 ? 65.949 9.480 4.200 1.00 0.00 59 VAL A C 3
ATOM 3366 O O . VAL A 1 59 ? 64.747 9.316 4.273 1.00 0.00 59 VAL A O 3
ATOM 3379 N N . GLN A 1 60 ? 66.620 10.017 5.181 1.00 0.00 60 GLN A N 3
ATOM 3380 C CA . GLN A 1 60 ? 65.915 10.443 6.421 1.00 0.00 60 GLN A CA 3
ATOM 3381 C C . GLN A 1 60 ? 64.898 11.533 6.077 1.00 0.00 60 GLN A C 3
ATOM 3382 O O . GLN A 1 60 ? 63.871 11.660 6.713 1.00 0.00 60 GLN A O 3
ATOM 3396 N N . VAL A 1 61 ? 65.174 12.320 5.072 1.00 0.00 61 VAL A N 3
ATOM 3397 C CA . VAL A 1 61 ? 64.221 13.398 4.688 1.00 0.00 61 VAL A CA 3
ATOM 3398 C C . VAL A 1 61 ? 62.993 12.775 4.022 1.00 0.00 61 VAL A C 3
ATOM 3399 O O . VAL A 1 61 ? 61.898 13.295 4.106 1.00 0.00 61 VAL A O 3
ATOM 3412 N N . CYS A 1 62 ? 63.167 11.664 3.361 1.00 0.00 62 CYS A N 3
ATOM 3413 C CA . CYS A 1 62 ? 62.009 11.007 2.691 1.00 0.00 62 CYS A CA 3
ATOM 3414 C C . CYS A 1 62 ? 61.183 10.249 3.732 1.00 0.00 62 CYS A C 3
ATOM 3415 O O . CYS A 1 62 ? 59.999 10.035 3.563 1.00 0.00 62 CYS A O 3
ATOM 3422 N N . MET A 1 63 ? 61.799 9.841 4.808 1.00 0.00 63 MET A N 3
ATOM 3423 C CA . MET A 1 63 ? 61.048 9.098 5.859 1.00 0.00 63 MET A CA 3
ATOM 3424 C C . MET A 1 63 ? 60.056 10.043 6.539 1.00 0.00 63 MET A C 3
ATOM 3425 O O . MET A 1 63 ? 59.027 9.627 7.034 1.00 0.00 63 MET A O 3
ATOM 3439 N N . ARG A 1 64 ? 60.355 11.313 6.567 1.00 0.00 64 ARG A N 3
ATOM 3440 C CA . ARG A 1 64 ? 59.428 12.283 7.214 1.00 0.00 64 ARG A CA 3
ATOM 3441 C C . ARG A 1 64 ? 58.256 12.570 6.274 1.00 0.00 64 ARG A C 3
ATOM 3442 O O . ARG A 1 64 ? 57.106 12.420 6.637 1.00 0.00 64 ARG A O 3
ATOM 3463 N N . MET A 1 65 ? 58.538 12.982 5.069 1.00 0.00 65 MET A N 3
ATOM 3464 C CA . MET A 1 65 ? 57.439 13.278 4.106 1.00 0.00 65 MET A CA 3
ATOM 3465 C C . MET A 1 65 ? 56.578 12.027 3.916 1.00 0.00 65 MET A C 3
ATOM 3466 O O . MET A 1 65 ? 55.367 12.076 4.001 1.00 0.00 65 MET A O 3
ATOM 3480 N N . LEU A 1 66 ? 57.194 10.905 3.658 1.00 0.00 66 LEU A N 3
ATOM 3481 C CA . LEU A 1 66 ? 56.410 9.653 3.463 1.00 0.00 66 LEU A CA 3
ATOM 3482 C C . LEU A 1 66 ? 55.850 9.186 4.808 1.00 0.00 66 LEU A C 3
ATOM 3483 O O . LEU A 1 66 ? 56.237 8.160 5.330 1.00 0.00 66 LEU A O 3
ATOM 3499 N N . LYS A 1 67 ? 54.940 9.932 5.373 1.00 0.00 67 LYS A N 3
ATOM 3500 C CA . LYS A 1 67 ? 54.355 9.529 6.683 1.00 0.00 67 LYS A CA 3
ATOM 3501 C C . LYS A 1 67 ? 53.756 8.128 6.564 1.00 0.00 67 LYS A C 3
ATOM 3502 O O . LYS A 1 67 ? 53.861 7.317 7.463 1.00 0.00 67 LYS A O 3
ATOM 3521 N N . LEU A 1 68 ? 53.127 7.839 5.460 1.00 0.00 68 LEU A N 3
ATOM 3522 C CA . LEU A 1 68 ? 52.519 6.491 5.278 1.00 0.00 68 LEU A CA 3
ATOM 3523 C C . LEU A 1 68 ? 53.627 5.441 5.176 1.00 0.00 68 LEU A C 3
ATOM 3524 O O . LEU A 1 68 ? 54.439 5.468 4.273 1.00 0.00 68 LEU A O 3
ATOM 3540 N N . ASP A 1 69 ? 53.667 4.515 6.095 1.00 0.00 69 ASP A N 3
ATOM 3541 C CA . ASP A 1 69 ? 54.723 3.465 6.050 1.00 0.00 69 ASP A CA 3
ATOM 3542 C C . ASP A 1 69 ? 54.188 2.234 5.317 1.00 0.00 69 ASP A C 3
ATOM 3543 O O . ASP A 1 69 ? 54.651 1.129 5.521 1.00 0.00 69 ASP A O 3
ATOM 3552 N N . THR A 1 70 ? 53.216 2.414 4.465 1.00 0.00 70 THR A N 3
ATOM 3553 C CA . THR A 1 70 ? 52.653 1.252 3.721 1.00 0.00 70 THR A CA 3
ATOM 3554 C C . THR A 1 70 ? 52.153 0.203 4.715 1.00 0.00 70 THR A C 3
ATOM 3555 O O . THR A 1 70 ? 52.703 -0.875 4.824 1.00 0.00 70 THR A O 3
ATOM 3566 N N . ARG A 1 71 ? 51.114 0.509 5.443 1.00 0.00 71 ARG A N 3
ATOM 3567 C CA . ARG A 1 71 ? 50.581 -0.471 6.430 1.00 0.00 71 ARG A CA 3
ATOM 3568 C C . ARG A 1 71 ? 49.213 -0.002 6.929 1.00 0.00 71 ARG A C 3
ATOM 3569 O O . ARG A 1 71 ? 49.114 0.864 7.776 1.00 0.00 71 ARG A O 3
ATOM 3590 N N . ILE A 1 72 ? 48.157 -0.567 6.412 1.00 0.00 72 ILE A N 3
ATOM 3591 C CA . ILE A 1 72 ? 46.797 -0.153 6.858 1.00 0.00 72 ILE A CA 3
ATOM 3592 C C . ILE A 1 72 ? 45.887 -1.382 6.925 1.00 0.00 72 ILE A C 3
ATOM 3593 O O . ILE A 1 72 ? 45.103 -1.635 6.032 1.00 0.00 72 ILE A O 3
ATOM 3609 N N . LYS A 1 73 ? 45.985 -2.148 7.977 1.00 0.00 73 LYS A N 3
ATOM 3610 C CA . LYS A 1 73 ? 45.126 -3.359 8.100 1.00 0.00 73 LYS A CA 3
ATOM 3611 C C . LYS A 1 73 ? 43.655 -2.952 8.005 1.00 0.00 73 LYS A C 3
ATOM 3612 O O . LYS A 1 73 ? 43.076 -2.924 6.937 1.00 0.00 73 LYS A O 3
ATOM 3631 N N . THR A 1 74 ? 43.044 -2.636 9.114 1.00 0.00 74 THR A N 3
ATOM 3632 C CA . THR A 1 74 ? 41.611 -2.230 9.086 1.00 0.00 74 THR A CA 3
ATOM 3633 C C . THR A 1 74 ? 41.316 -1.319 10.279 1.00 0.00 74 THR A C 3
ATOM 3634 O O . THR A 1 74 ? 40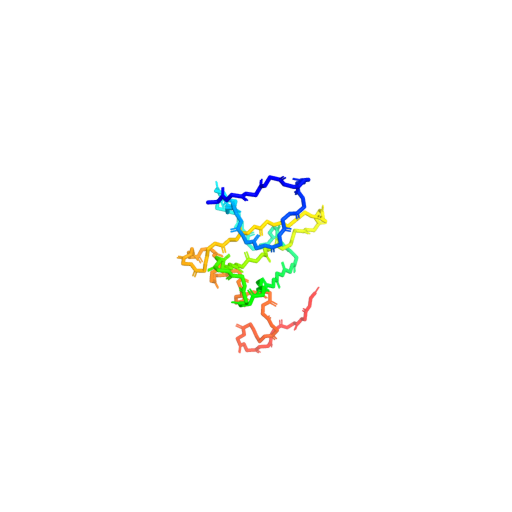.803 -1.752 11.291 1.00 0.00 74 THR A O 3
ATOM 3645 N N . ARG A 1 75 ? 41.638 -0.059 10.168 1.00 0.00 75 ARG A N 3
ATOM 3646 C CA . ARG A 1 75 ? 41.376 0.878 11.297 1.00 0.00 75 ARG A CA 3
ATOM 3647 C C . ARG A 1 75 ? 40.438 1.992 10.828 1.00 0.00 75 ARG A C 3
ATOM 3648 O O . ARG A 1 75 ? 39.237 1.915 10.991 1.00 0.00 75 ARG A O 3
ATOM 3669 N N . LYS A 1 76 ? 40.978 3.029 10.248 1.00 0.00 76 LYS A N 3
ATOM 3670 C CA . LYS A 1 76 ? 40.117 4.147 9.771 1.00 0.00 76 LYS A CA 3
ATOM 3671 C C . LYS A 1 76 ? 40.763 4.802 8.548 1.00 0.00 76 LYS A C 3
ATOM 3672 O O . LYS A 1 76 ? 40.510 5.950 8.240 1.00 0.00 76 LYS A O 3
ATOM 3691 N N . ASN A 1 77 ? 41.595 4.081 7.847 1.00 0.00 77 ASN A N 3
ATOM 3692 C CA . ASN A 1 77 ? 42.256 4.664 6.645 1.00 0.00 77 ASN A CA 3
ATOM 3693 C C . ASN A 1 77 ? 41.240 4.772 5.506 1.00 0.00 77 ASN A C 3
ATOM 3694 O O . ASN A 1 77 ? 40.783 5.874 5.250 1.00 0.00 77 ASN A O 3
ATOM 3706 N N . MET A 1 1 ? 67.194 15.902 17.335 1.00 0.00 1 MET A N 4
ATOM 3707 C CA . MET A 1 1 ? 67.050 16.978 18.355 1.00 0.00 1 MET A CA 4
ATOM 3708 C C . MET A 1 1 ? 67.929 18.169 17.968 1.00 0.00 1 MET A C 4
ATOM 3709 O O . MET A 1 1 ? 67.442 19.203 17.554 1.00 0.00 1 MET A O 4
ATOM 3725 N N . ASP A 1 2 ? 69.220 18.034 18.100 1.00 0.00 2 ASP A N 4
ATOM 3726 C CA . ASP A 1 2 ? 70.128 19.159 17.739 1.00 0.00 2 ASP A CA 4
ATOM 3727 C C . ASP A 1 2 ? 70.173 19.311 16.217 1.00 0.00 2 ASP A C 4
ATOM 3728 O O . ASP A 1 2 ? 70.901 18.617 15.536 1.00 0.00 2 ASP A O 4
ATOM 3737 N N . ARG A 1 3 ? 69.399 20.214 15.679 1.00 0.00 3 ARG A N 4
ATOM 3738 C CA . ARG A 1 3 ? 69.399 20.409 14.202 1.00 0.00 3 ARG A CA 4
ATOM 3739 C C . ARG A 1 3 ? 70.636 21.210 13.793 1.00 0.00 3 ARG A C 4
ATOM 3740 O O . ARG A 1 3 ? 70.574 22.406 13.590 1.00 0.00 3 ARG A O 4
ATOM 3761 N N . PHE A 1 4 ? 71.761 20.560 13.670 1.00 0.00 4 PHE A N 4
ATOM 3762 C CA . PHE A 1 4 ? 73.002 21.285 13.275 1.00 0.00 4 PHE A CA 4
ATOM 3763 C C . PHE A 1 4 ? 73.901 20.353 12.461 1.00 0.00 4 PHE A C 4
ATOM 3764 O O . PHE A 1 4 ? 74.509 20.754 11.488 1.00 0.00 4 PHE A O 4
ATOM 3781 N N . HIS A 1 5 ? 73.991 19.110 12.851 1.00 0.00 5 HIS A N 4
ATOM 3782 C CA . HIS A 1 5 ? 74.852 18.154 12.098 1.00 0.00 5 HIS A CA 4
ATOM 3783 C C . HIS A 1 5 ? 73.972 17.107 11.413 1.00 0.00 5 HIS A C 4
ATOM 3784 O O . HIS A 1 5 ? 74.348 16.522 10.416 1.00 0.00 5 HIS A O 4
ATOM 3798 N N . ALA A 1 6 ? 72.802 16.866 11.938 1.00 0.00 6 ALA A N 4
ATOM 3799 C CA . ALA A 1 6 ? 71.899 15.857 11.316 1.00 0.00 6 ALA A CA 4
ATOM 3800 C C . ALA A 1 6 ? 71.095 16.517 10.194 1.00 0.00 6 ALA A C 4
ATOM 3801 O O . ALA A 1 6 ? 69.890 16.651 10.277 1.00 0.00 6 ALA A O 4
ATOM 3808 N N . THR A 1 7 ? 71.751 16.932 9.145 1.00 0.00 7 THR A N 4
ATOM 3809 C CA . THR A 1 7 ? 71.023 17.583 8.020 1.00 0.00 7 THR A CA 4
ATOM 3810 C C . THR A 1 7 ? 70.743 16.551 6.926 1.00 0.00 7 THR A C 4
ATOM 3811 O O . THR A 1 7 ? 69.658 16.489 6.381 1.00 0.00 7 THR A O 4
ATOM 3822 N N . SER A 1 8 ? 71.711 15.740 6.600 1.00 0.00 8 SER A N 4
ATOM 3823 C CA . SER A 1 8 ? 71.498 14.713 5.542 1.00 0.00 8 SER A CA 4
ATOM 3824 C C . SER A 1 8 ? 71.010 13.413 6.184 1.00 0.00 8 SER A C 4
ATOM 3825 O O . SER A 1 8 ? 71.229 12.335 5.669 1.00 0.00 8 SER A O 4
ATOM 3833 N N . ALA A 1 9 ? 70.351 13.506 7.306 1.00 0.00 9 ALA A N 4
ATOM 3834 C CA . ALA A 1 9 ? 69.850 12.276 7.980 1.00 0.00 9 ALA A CA 4
ATOM 3835 C C . ALA A 1 9 ? 68.505 11.872 7.373 1.00 0.00 9 ALA A C 4
ATOM 3836 O O . ALA A 1 9 ? 67.621 12.687 7.200 1.00 0.00 9 ALA A O 4
ATOM 3843 N N . ASP A 1 10 ? 68.343 10.618 7.049 1.00 0.00 10 ASP A N 4
ATOM 3844 C CA . ASP A 1 10 ? 67.055 10.163 6.454 1.00 0.00 10 ASP A CA 4
ATOM 3845 C C . ASP A 1 10 ? 66.648 8.830 7.084 1.00 0.00 10 ASP A C 4
ATOM 3846 O O . ASP A 1 10 ? 66.719 7.790 6.459 1.00 0.00 10 ASP A O 4
ATOM 3855 N N . CYS A 1 11 ? 66.221 8.851 8.317 1.00 0.00 11 CYS A N 4
ATOM 3856 C CA . CYS A 1 11 ? 65.811 7.584 8.985 1.00 0.00 11 CYS A CA 4
ATOM 3857 C C . CYS A 1 11 ? 64.288 7.449 8.932 1.00 0.00 11 CYS A C 4
ATOM 3858 O O . CYS A 1 11 ? 63.596 8.308 8.423 1.00 0.00 11 CYS A O 4
ATOM 3865 N N . CYS A 1 12 ? 63.760 6.375 9.454 1.00 0.00 12 CYS A N 4
ATOM 3866 C CA . CYS A 1 12 ? 62.282 6.186 9.433 1.00 0.00 12 CYS A CA 4
ATOM 3867 C C . CYS A 1 12 ? 61.724 6.372 10.845 1.00 0.00 12 CYS A C 4
ATOM 3868 O O . CYS A 1 12 ? 62.246 5.839 11.804 1.00 0.00 12 CYS A O 4
ATOM 3875 N N . ILE A 1 13 ? 60.666 7.124 10.981 1.00 0.00 13 ILE A N 4
ATOM 3876 C CA . ILE A 1 13 ? 60.076 7.343 12.331 1.00 0.00 13 ILE A CA 4
ATOM 3877 C C . ILE A 1 13 ? 58.838 6.459 12.494 1.00 0.00 13 ILE A C 4
ATOM 3878 O O . ILE A 1 13 ? 58.351 6.251 13.588 1.00 0.00 13 ILE A O 4
ATOM 3894 N N . SER A 1 14 ? 58.325 5.936 11.414 1.00 0.00 14 SER A N 4
ATOM 3895 C CA . SER A 1 14 ? 57.119 5.066 11.506 1.00 0.00 14 SER A CA 4
ATOM 3896 C C . SER A 1 14 ? 56.969 4.268 10.209 1.00 0.00 14 SER A C 4
ATOM 3897 O O . SER A 1 14 ? 57.557 4.594 9.197 1.00 0.00 14 SER A O 4
ATOM 3905 N N . TYR A 1 15 ? 56.186 3.224 10.230 1.00 0.00 15 TYR A N 4
ATOM 3906 C CA . TYR A 1 15 ? 56.001 2.408 8.998 1.00 0.00 15 TYR A CA 4
ATOM 3907 C C . TYR A 1 15 ? 54.632 2.709 8.385 1.00 0.00 15 TYR A C 4
ATOM 3908 O O . TYR A 1 15 ? 53.683 3.010 9.080 1.00 0.00 15 TYR A O 4
ATOM 3926 N N . THR A 1 16 ? 54.524 2.632 7.086 1.00 0.00 16 THR A N 4
ATOM 3927 C CA . THR A 1 16 ? 53.218 2.914 6.427 1.00 0.00 16 THR A CA 4
ATOM 3928 C C . THR A 1 16 ? 52.215 1.807 6.781 1.00 0.00 16 THR A C 4
ATOM 3929 O O . THR A 1 16 ? 52.390 0.673 6.381 1.00 0.00 16 THR A O 4
ATOM 3940 N N . PRO A 1 17 ? 51.193 2.165 7.521 1.00 0.00 17 PRO A N 4
ATOM 3941 C CA . PRO A 1 17 ? 50.150 1.212 7.940 1.00 0.00 17 PRO A CA 4
ATOM 3942 C C . PRO A 1 17 ? 49.176 0.945 6.788 1.00 0.00 17 PRO A C 4
ATOM 3943 O O . PRO A 1 17 ? 48.054 1.413 6.790 1.00 0.00 17 PRO A O 4
ATOM 3954 N N . ARG A 1 18 ? 49.595 0.196 5.805 1.00 0.00 18 ARG A N 4
ATOM 3955 C CA . ARG A 1 18 ? 48.693 -0.099 4.657 1.00 0.00 18 ARG A CA 4
ATOM 3956 C C . ARG A 1 18 ? 49.161 -1.376 3.956 1.00 0.00 18 ARG A C 4
ATOM 3957 O O . ARG A 1 18 ? 50.299 -1.488 3.546 1.00 0.00 18 ARG A O 4
ATOM 3978 N N . SER A 1 19 ? 48.293 -2.339 3.815 1.00 0.00 19 SER A N 4
ATOM 3979 C CA . SER A 1 19 ? 48.690 -3.606 3.139 1.00 0.00 19 SER A CA 4
ATOM 3980 C C . SER A 1 19 ? 48.961 -3.330 1.660 1.00 0.00 19 SER A C 4
ATOM 3981 O O . SER A 1 19 ? 48.057 -3.294 0.849 1.00 0.00 19 SER A O 4
ATOM 3989 N N . ILE A 1 20 ? 50.200 -3.133 1.300 1.00 0.00 20 ILE A N 4
ATOM 3990 C CA . ILE A 1 20 ? 50.525 -2.859 -0.127 1.00 0.00 20 ILE A CA 4
ATOM 3991 C C . ILE A 1 20 ? 51.045 -4.142 -0.788 1.00 0.00 20 ILE A C 4
ATOM 3992 O O . ILE A 1 20 ? 51.845 -4.850 -0.209 1.00 0.00 20 ILE A O 4
ATOM 4008 N N . PRO A 1 21 ? 50.575 -4.404 -1.982 1.00 0.00 21 PRO A N 4
ATOM 4009 C CA . PRO A 1 21 ? 50.977 -5.598 -2.747 1.00 0.00 21 PRO A CA 4
ATOM 4010 C C . PRO A 1 21 ? 52.352 -5.383 -3.386 1.00 0.00 21 PRO A C 4
ATOM 4011 O O . PRO A 1 21 ? 52.755 -4.269 -3.653 1.00 0.00 21 PRO A O 4
ATOM 4022 N N . CYS A 1 22 ? 53.074 -6.441 -3.633 1.00 0.00 22 CYS A N 4
ATOM 4023 C CA . CYS A 1 22 ? 54.420 -6.296 -4.255 1.00 0.00 22 CYS A CA 4
ATOM 4024 C C . CYS A 1 22 ? 54.263 -5.845 -5.709 1.00 0.00 22 CYS A C 4
ATOM 4025 O O . CYS A 1 22 ? 55.188 -5.345 -6.318 1.00 0.00 22 CYS A O 4
ATOM 4032 N N . SER A 1 23 ? 53.097 -6.016 -6.270 1.00 0.00 23 SER A N 4
ATOM 4033 C CA . SER A 1 23 ? 52.882 -5.597 -7.683 1.00 0.00 23 SER A CA 4
ATOM 4034 C C . SER A 1 23 ? 52.915 -4.070 -7.772 1.00 0.00 23 SER A C 4
ATOM 4035 O O . SER A 1 23 ? 53.029 -3.503 -8.841 1.00 0.00 23 SER A O 4
ATOM 4043 N N . LEU A 1 24 ? 52.818 -3.400 -6.657 1.00 0.00 24 LEU A N 4
ATOM 4044 C CA . LEU A 1 24 ? 52.845 -1.910 -6.678 1.00 0.00 24 LEU A CA 4
ATOM 4045 C C . LEU A 1 24 ? 54.195 -1.418 -6.153 1.00 0.00 24 LEU A C 4
ATOM 4046 O O . LEU A 1 24 ? 54.304 -0.339 -5.606 1.00 0.00 24 LEU A O 4
ATOM 4062 N N . LEU A 1 25 ? 55.226 -2.202 -6.315 1.00 0.00 25 LEU A N 4
ATOM 4063 C CA . LEU A 1 25 ? 56.568 -1.780 -5.826 1.00 0.00 25 LEU A CA 4
ATOM 4064 C C . LEU A 1 25 ? 57.572 -1.838 -6.979 1.00 0.00 25 LEU A C 4
ATOM 4065 O O . LEU A 1 25 ? 57.499 -2.697 -7.835 1.00 0.00 25 LEU A O 4
ATOM 4081 N N . GLU A 1 26 ? 58.509 -0.931 -7.008 1.00 0.00 26 GLU A N 4
ATOM 4082 C CA . GLU A 1 26 ? 59.516 -0.935 -8.106 1.00 0.00 26 GLU A CA 4
ATOM 4083 C C . GLU A 1 26 ? 60.893 -1.284 -7.537 1.00 0.00 26 GLU A C 4
ATOM 4084 O O . GLU A 1 26 ? 61.738 -1.828 -8.219 1.00 0.00 26 GLU A O 4
ATOM 4096 N N . SER A 1 27 ? 61.126 -0.975 -6.290 1.00 0.00 27 SER A N 4
ATOM 4097 C CA . SER A 1 27 ? 62.448 -1.290 -5.679 1.00 0.00 27 SER A CA 4
ATOM 4098 C C . SER A 1 27 ? 62.418 -0.946 -4.189 1.00 0.00 27 SER A C 4
ATOM 4099 O O . SER A 1 27 ? 61.387 -0.607 -3.641 1.00 0.00 27 SER A O 4
ATOM 4107 N N . TYR A 1 28 ? 63.540 -1.030 -3.528 1.00 0.00 28 TYR A N 4
ATOM 4108 C CA . TYR A 1 28 ? 63.576 -0.708 -2.074 1.00 0.00 28 TYR A CA 4
ATOM 4109 C C . TYR A 1 28 ? 65.030 -0.545 -1.624 1.00 0.00 28 TYR A C 4
ATOM 4110 O O . TYR A 1 28 ? 65.951 -0.924 -2.320 1.00 0.00 28 TYR A O 4
ATOM 4128 N N . PHE A 1 29 ? 65.243 0.016 -0.465 1.00 0.00 29 PHE A N 4
ATOM 4129 C CA . PHE A 1 29 ? 66.638 0.203 0.027 1.00 0.00 29 PHE A CA 4
ATOM 4130 C C . PHE A 1 29 ? 66.640 0.237 1.556 1.00 0.00 29 PHE A C 4
ATOM 4131 O O . PHE A 1 29 ? 65.602 0.232 2.189 1.00 0.00 29 PHE A O 4
ATOM 4148 N N . GLU A 1 30 ? 67.799 0.271 2.156 1.00 0.00 30 GLU A N 4
ATOM 4149 C CA . GLU A 1 30 ? 67.867 0.305 3.645 1.00 0.00 30 GLU A CA 4
ATOM 4150 C C . GLU A 1 30 ? 68.101 1.743 4.112 1.00 0.00 30 GLU A C 4
ATOM 4151 O O . GLU A 1 30 ? 68.820 2.499 3.489 1.00 0.00 30 GLU A O 4
ATOM 4163 N N . THR A 1 31 ? 67.500 2.127 5.205 1.00 0.00 31 THR A N 4
ATOM 4164 C CA . THR A 1 31 ? 67.689 3.515 5.711 1.00 0.00 31 THR A CA 4
ATOM 4165 C C . THR A 1 31 ? 69.071 3.639 6.357 1.00 0.00 31 THR A C 4
ATOM 4166 O O . THR A 1 31 ? 69.835 2.695 6.396 1.00 0.00 31 THR A O 4
ATOM 4177 N N . ASN A 1 32 ? 69.397 4.796 6.866 1.00 0.00 32 ASN A N 4
ATOM 4178 C CA . ASN A 1 32 ? 70.729 4.977 7.509 1.00 0.00 32 ASN A CA 4
ATOM 4179 C C . ASN A 1 32 ? 70.832 4.065 8.733 1.00 0.00 32 ASN A C 4
ATOM 4180 O O . ASN A 1 32 ? 70.383 4.402 9.810 1.00 0.00 32 ASN A O 4
ATOM 4191 N N . SER A 1 33 ? 71.421 2.911 8.576 1.00 0.00 33 SER A N 4
ATOM 4192 C CA . SER A 1 33 ? 71.552 1.978 9.730 1.00 0.00 33 SER A CA 4
ATOM 4193 C C . SER A 1 33 ? 72.078 2.743 10.947 1.00 0.00 33 SER A C 4
ATOM 4194 O O . SER A 1 33 ? 71.869 2.348 12.077 1.00 0.00 33 SER A O 4
ATOM 4202 N N . GLU A 1 34 ? 72.759 3.834 10.726 1.00 0.00 34 GLU A N 4
ATOM 4203 C CA . GLU A 1 34 ? 73.297 4.621 11.870 1.00 0.00 34 GLU A CA 4
ATOM 4204 C C . GLU A 1 34 ? 72.214 4.769 12.941 1.00 0.00 34 GLU A C 4
ATOM 4205 O O . GLU A 1 34 ? 72.501 4.882 14.116 1.00 0.00 34 GLU A O 4
ATOM 4217 N N . CYS A 1 35 ? 70.971 4.770 12.544 1.00 0.00 35 CYS A N 4
ATOM 4218 C CA . CYS A 1 35 ? 69.871 4.912 13.539 1.00 0.00 35 CYS A CA 4
ATOM 4219 C C . CYS A 1 35 ? 69.751 3.622 14.353 1.00 0.00 35 CYS A C 4
ATOM 4220 O O . CYS A 1 35 ? 69.908 2.534 13.836 1.00 0.00 35 CYS A O 4
ATOM 4227 N N . SER A 1 36 ? 69.473 3.735 15.623 1.00 0.00 36 SER A N 4
ATOM 4228 C CA . SER A 1 36 ? 69.343 2.515 16.468 1.00 0.00 36 SER A CA 4
ATOM 4229 C C . SER A 1 36 ? 68.210 1.639 15.928 1.00 0.00 36 SER A C 4
ATOM 4230 O O . SER A 1 36 ? 68.257 0.428 16.009 1.00 0.00 36 SER A O 4
ATOM 4238 N N . LYS A 1 37 ? 67.192 2.243 15.379 1.00 0.00 37 LYS A N 4
ATOM 4239 C CA . LYS A 1 37 ? 66.058 1.444 14.835 1.00 0.00 37 LYS A CA 4
ATOM 4240 C C . LYS A 1 37 ? 65.834 1.808 13.364 1.00 0.00 37 LYS A C 4
ATOM 4241 O O . LYS A 1 37 ? 65.019 2.653 13.053 1.00 0.00 37 LYS A O 4
ATOM 4260 N N . PRO A 1 38 ? 66.570 1.153 12.502 1.00 0.00 38 PRO A N 4
ATOM 4261 C CA . PRO A 1 38 ? 66.482 1.379 11.049 1.00 0.00 38 PRO A CA 4
ATOM 4262 C C . PRO A 1 38 ? 65.248 0.677 10.474 1.00 0.00 38 PRO A C 4
ATOM 4263 O O . PRO A 1 38 ? 64.393 0.209 11.199 1.00 0.00 38 PRO A O 4
ATOM 4274 N N . GLY A 1 39 ? 65.152 0.601 9.175 1.00 0.00 39 GLY A N 4
ATOM 4275 C CA . GLY A 1 39 ? 63.986 -0.065 8.552 1.00 0.00 39 GLY A CA 4
ATOM 4276 C C . GLY A 1 39 ? 64.227 -0.221 7.050 1.00 0.00 39 GLY A C 4
ATOM 4277 O O . GLY A 1 39 ? 65.261 0.156 6.535 1.00 0.00 39 GLY A O 4
ATOM 4281 N N . VAL A 1 40 ? 63.280 -0.774 6.342 1.00 0.00 40 VAL A N 4
ATOM 4282 C CA . VAL A 1 40 ? 63.457 -0.954 4.873 1.00 0.00 40 VAL A CA 4
ATOM 4283 C C . VAL A 1 40 ? 62.576 0.049 4.126 1.00 0.00 40 VAL A C 4
ATOM 4284 O O . VAL A 1 40 ? 61.458 0.319 4.516 1.00 0.00 40 VAL A O 4
ATOM 4297 N N . ILE A 1 41 ? 63.071 0.602 3.053 1.00 0.00 41 ILE A N 4
ATOM 4298 C CA . ILE A 1 41 ? 62.262 1.586 2.281 1.00 0.00 41 ILE A CA 4
ATOM 4299 C C . ILE A 1 41 ? 61.802 0.949 0.968 1.00 0.00 41 ILE A C 4
ATOM 4300 O O . ILE A 1 41 ? 62.600 0.478 0.182 1.00 0.00 41 ILE A O 4
ATOM 4316 N N . PHE A 1 42 ? 60.520 0.930 0.723 1.00 0.00 42 PHE A N 4
ATOM 4317 C CA . PHE A 1 42 ? 60.013 0.322 -0.539 1.00 0.00 42 PHE A CA 4
ATOM 4318 C C . PHE A 1 42 ? 59.472 1.423 -1.454 1.00 0.00 42 PHE A C 4
ATOM 4319 O O . PHE A 1 42 ? 58.676 2.247 -1.048 1.00 0.00 42 PHE A O 4
ATOM 4336 N N . LEU A 1 43 ? 59.899 1.443 -2.688 1.00 0.00 43 LEU A N 4
ATOM 4337 C CA . LEU A 1 43 ? 59.411 2.489 -3.630 1.00 0.00 43 LEU A CA 4
ATOM 4338 C C . LEU A 1 43 ? 58.321 1.897 -4.525 1.00 0.00 43 LEU A C 4
ATOM 4339 O O . LEU A 1 43 ? 58.368 0.740 -4.894 1.00 0.00 43 LEU A O 4
ATOM 4355 N N . THR A 1 44 ? 57.339 2.680 -4.878 1.00 0.00 44 THR A N 4
ATOM 4356 C CA . THR A 1 44 ? 56.248 2.160 -5.748 1.00 0.00 44 THR A CA 4
ATOM 4357 C C . THR A 1 44 ? 56.424 2.706 -7.167 1.00 0.00 44 THR A C 4
ATOM 4358 O O . THR A 1 44 ? 57.325 3.474 -7.440 1.00 0.00 44 THR A O 4
ATOM 4369 N N . LYS A 1 45 ? 55.568 2.317 -8.074 1.00 0.00 45 LYS A N 4
ATOM 4370 C CA . LYS A 1 45 ? 55.687 2.816 -9.473 1.00 0.00 45 LYS A CA 4
ATOM 4371 C C . LYS A 1 45 ? 55.138 4.243 -9.557 1.00 0.00 45 LYS A C 4
ATOM 4372 O O . LYS A 1 45 ? 55.084 4.835 -10.617 1.00 0.00 45 LYS A O 4
ATOM 4391 N N . LYS A 1 46 ? 54.734 4.802 -8.449 1.00 0.00 46 LYS A N 4
ATOM 4392 C CA . LYS A 1 46 ? 54.193 6.189 -8.467 1.00 0.00 46 LYS A CA 4
ATOM 4393 C C . LYS A 1 46 ? 55.207 7.134 -7.821 1.00 0.00 46 LYS A C 4
ATOM 4394 O O . LYS A 1 46 ? 54.852 8.132 -7.226 1.00 0.00 46 LYS A O 4
ATOM 4413 N N . GLY A 1 47 ? 56.470 6.826 -7.934 1.00 0.00 47 GLY A N 4
ATOM 4414 C CA . GLY A 1 47 ? 57.509 7.699 -7.330 1.00 0.00 47 GLY A CA 4
ATOM 4415 C C . GLY A 1 47 ? 57.209 7.892 -5.844 1.00 0.00 47 GLY A C 4
ATOM 4416 O O . GLY A 1 47 ? 57.558 8.894 -5.253 1.00 0.00 47 GLY A O 4
ATOM 4420 N N . ARG A 1 48 ? 56.561 6.936 -5.237 1.00 0.00 48 ARG A N 4
ATOM 4421 C CA . ARG A 1 48 ? 56.235 7.059 -3.789 1.00 0.00 48 ARG A CA 4
ATOM 4422 C C . ARG A 1 48 ? 57.068 6.055 -2.990 1.00 0.00 48 ARG A C 4
ATOM 4423 O O . ARG A 1 48 ? 57.300 4.943 -3.422 1.00 0.00 48 ARG A O 4
ATOM 4444 N N . ARG A 1 49 ? 57.519 6.437 -1.827 1.00 0.00 49 ARG A N 4
ATOM 4445 C CA . ARG A 1 49 ? 58.336 5.504 -1.001 1.00 0.00 49 ARG A CA 4
ATOM 4446 C C . ARG A 1 49 ? 57.878 5.584 0.457 1.00 0.00 49 ARG A C 4
ATOM 4447 O O . ARG A 1 49 ? 57.647 6.653 0.987 1.00 0.00 49 ARG A O 4
ATOM 4468 N N . PHE A 1 50 ? 57.745 4.462 1.110 1.00 0.00 50 PHE A N 4
ATOM 4469 C CA . PHE A 1 50 ? 57.301 4.479 2.532 1.00 0.00 50 PHE A CA 4
ATOM 4470 C C . PHE A 1 50 ? 58.149 3.498 3.345 1.00 0.00 50 PHE A C 4
ATOM 4471 O O . PHE A 1 50 ? 58.720 2.567 2.813 1.00 0.00 50 PHE A O 4
ATOM 4488 N N . CYS A 1 51 ? 58.235 3.700 4.632 1.00 0.00 51 CYS A N 4
ATOM 4489 C CA . CYS A 1 51 ? 59.042 2.786 5.479 1.00 0.00 51 CYS A CA 4
ATOM 4490 C C . CYS A 1 51 ? 58.350 1.424 5.568 1.00 0.00 51 CYS A C 4
ATOM 4491 O O . CYS A 1 51 ? 57.140 1.335 5.635 1.00 0.00 51 CYS A O 4
ATOM 4498 N N . ALA A 1 52 ? 59.109 0.362 5.571 1.00 0.00 52 ALA A N 4
ATOM 4499 C CA . ALA A 1 52 ? 58.495 -0.993 5.657 1.00 0.00 52 ALA A CA 4
ATOM 4500 C C . ALA A 1 52 ? 59.166 -1.783 6.783 1.00 0.00 52 ALA A C 4
ATOM 4501 O O . ALA A 1 52 ? 60.251 -1.457 7.220 1.00 0.00 52 ALA A O 4
ATOM 4508 N N . ASN A 1 53 ? 58.530 -2.819 7.256 1.00 0.00 53 ASN A N 4
ATOM 4509 C CA . ASN A 1 53 ? 59.135 -3.625 8.354 1.00 0.00 53 ASN A CA 4
ATOM 4510 C C . ASN A 1 53 ? 60.035 -4.711 7.751 1.00 0.00 53 ASN A C 4
ATOM 4511 O O . ASN A 1 53 ? 59.670 -5.342 6.778 1.00 0.00 53 ASN A O 4
ATOM 4522 N N . PRO A 1 54 ? 61.184 -4.903 8.349 1.00 0.00 54 PRO A N 4
ATOM 4523 C CA . PRO A 1 54 ? 62.155 -5.909 7.888 1.00 0.00 54 PRO A CA 4
ATOM 4524 C C . PRO A 1 54 ? 61.694 -7.310 8.294 1.00 0.00 54 PRO A C 4
ATOM 4525 O O . PRO A 1 54 ? 62.178 -8.305 7.792 1.00 0.00 54 PRO A O 4
ATOM 4536 N N . SER A 1 55 ? 60.753 -7.392 9.192 1.00 0.00 55 SER A N 4
ATOM 4537 C CA . SER A 1 55 ? 60.250 -8.725 9.624 1.00 0.00 55 SER A CA 4
ATOM 4538 C C . SER A 1 55 ? 58.980 -9.063 8.839 1.00 0.00 55 SER A C 4
ATOM 4539 O O . SER A 1 55 ? 58.362 -10.087 9.054 1.00 0.00 55 SER A O 4
ATOM 4547 N N . ASP A 1 56 ? 58.584 -8.211 7.930 1.00 0.00 56 ASP A N 4
ATOM 4548 C CA . ASP A 1 56 ? 57.355 -8.489 7.136 1.00 0.00 56 ASP A CA 4
ATOM 4549 C C . ASP A 1 56 ? 57.636 -9.620 6.144 1.00 0.00 56 ASP A C 4
ATOM 4550 O O . ASP A 1 56 ? 58.430 -9.479 5.236 1.00 0.00 56 ASP A O 4
ATOM 4559 N N . LYS A 1 57 ? 56.992 -10.742 6.314 1.00 0.00 57 LYS A N 4
ATOM 4560 C CA . LYS A 1 57 ? 57.223 -11.882 5.383 1.00 0.00 57 LYS A CA 4
ATOM 4561 C C . LYS A 1 57 ? 57.121 -11.393 3.937 1.00 0.00 57 LYS A C 4
ATOM 4562 O O . LYS A 1 57 ? 57.865 -11.817 3.075 1.00 0.00 57 LYS A O 4
ATOM 4581 N N . GLN A 1 58 ? 56.206 -10.505 3.664 1.00 0.00 58 GLN A N 4
ATOM 4582 C CA . GLN A 1 58 ? 56.058 -9.992 2.274 1.00 0.00 58 GLN A CA 4
ATOM 4583 C C . GLN A 1 58 ? 57.290 -9.164 1.902 1.00 0.00 58 GLN A C 4
ATOM 4584 O O . GLN A 1 58 ? 57.635 -9.033 0.744 1.00 0.00 58 GLN A O 4
ATOM 4598 N N . VAL A 1 59 ? 57.958 -8.606 2.874 1.00 0.00 59 VAL A N 4
ATOM 4599 C CA . VAL A 1 59 ? 59.167 -7.790 2.572 1.00 0.00 59 VAL A CA 4
ATOM 4600 C C . VAL A 1 59 ? 60.348 -8.722 2.293 1.00 0.00 59 VAL A C 4
ATOM 4601 O O . VAL A 1 59 ? 61.085 -8.538 1.345 1.00 0.00 59 VAL A O 4
ATOM 4614 N N . GLN A 1 60 ? 60.532 -9.722 3.110 1.00 0.00 60 GLN A N 4
ATOM 4615 C CA . GLN A 1 60 ? 61.664 -10.664 2.888 1.00 0.00 60 GLN A CA 4
ATOM 4616 C C . GLN A 1 60 ? 61.357 -11.546 1.677 1.00 0.00 60 GLN A C 4
ATOM 4617 O O . GLN A 1 60 ? 62.246 -11.991 0.978 1.00 0.00 60 GLN A O 4
ATOM 4631 N N . VAL A 1 61 ? 60.103 -11.800 1.419 1.00 0.00 61 VAL A N 4
ATOM 4632 C CA . VAL A 1 61 ? 59.740 -12.650 0.251 1.00 0.00 61 VAL A CA 4
ATOM 4633 C C . VAL A 1 61 ? 59.910 -11.840 -1.036 1.00 0.00 61 VAL A C 4
ATOM 4634 O O . VAL A 1 61 ? 60.216 -12.377 -2.083 1.00 0.00 61 VAL A O 4
ATOM 4647 N N . CYS A 1 62 ? 59.715 -10.551 -0.967 1.00 0.00 62 CYS A N 4
ATOM 4648 C CA . CYS A 1 62 ? 59.866 -9.707 -2.185 1.00 0.00 62 CYS A CA 4
ATOM 4649 C C . CYS A 1 62 ? 61.342 -9.362 -2.388 1.00 0.00 62 CYS A C 4
ATOM 4650 O O . CYS A 1 62 ? 61.859 -9.425 -3.485 1.00 0.00 62 CYS A O 4
ATOM 4657 N N . MET A 1 63 ? 62.027 -8.996 -1.338 1.00 0.00 63 MET A N 4
ATOM 4658 C CA . MET A 1 63 ? 63.469 -8.647 -1.475 1.00 0.00 63 MET A CA 4
ATOM 4659 C C . MET A 1 63 ? 64.207 -9.798 -2.161 1.00 0.00 63 MET A C 4
ATOM 4660 O O . MET A 1 63 ? 65.190 -9.597 -2.846 1.00 0.00 63 MET A O 4
ATOM 4674 N N . ARG A 1 64 ? 63.739 -11.003 -1.984 1.00 0.00 64 ARG A N 4
ATOM 4675 C CA . ARG A 1 64 ? 64.414 -12.166 -2.626 1.00 0.00 64 ARG A CA 4
ATOM 4676 C C . ARG A 1 64 ? 64.290 -12.050 -4.147 1.00 0.00 64 ARG A C 4
ATOM 4677 O O . ARG A 1 64 ? 65.211 -12.353 -4.879 1.00 0.00 64 ARG A O 4
ATOM 4698 N N . MET A 1 65 ? 63.158 -11.615 -4.629 1.00 0.00 65 MET A N 4
ATOM 4699 C CA . MET A 1 65 ? 62.977 -11.481 -6.102 1.00 0.00 65 MET A CA 4
ATOM 4700 C C . MET A 1 65 ? 63.603 -10.167 -6.575 1.00 0.00 65 MET A C 4
ATOM 4701 O O . MET A 1 65 ? 64.284 -10.119 -7.580 1.00 0.00 65 MET A O 4
ATOM 4715 N N . LEU A 1 66 ? 63.378 -9.101 -5.857 1.00 0.00 66 LEU A N 4
ATOM 4716 C CA . LEU A 1 66 ? 63.961 -7.792 -6.266 1.00 0.00 66 LEU A CA 4
ATOM 4717 C C . LEU A 1 66 ? 65.478 -7.826 -6.070 1.00 0.00 66 LEU A C 4
ATOM 4718 O O . LEU A 1 66 ? 66.215 -7.122 -6.732 1.00 0.00 66 LEU A O 4
ATOM 4734 N N . LYS A 1 67 ? 65.950 -8.640 -5.166 1.00 0.00 67 LYS A N 4
ATOM 4735 C CA . LYS A 1 67 ? 67.419 -8.719 -4.928 1.00 0.00 67 LYS A CA 4
ATOM 4736 C C . LYS A 1 67 ? 68.109 -9.269 -6.178 1.00 0.00 67 LYS A C 4
ATOM 4737 O O . LYS A 1 67 ? 69.309 -9.159 -6.335 1.00 0.00 67 LYS A O 4
ATOM 4756 N N . LEU A 1 68 ? 67.362 -9.861 -7.069 1.00 0.00 68 LEU A N 4
ATOM 4757 C CA . LEU A 1 68 ? 67.977 -10.417 -8.307 1.00 0.00 68 LEU A CA 4
ATOM 4758 C C . LEU A 1 68 ? 68.304 -9.274 -9.270 1.00 0.00 68 LEU A C 4
ATOM 4759 O O . LEU A 1 68 ? 67.533 -8.955 -10.153 1.00 0.00 68 LEU A O 4
ATOM 4775 N N . ASP A 1 69 ? 69.441 -8.655 -9.107 1.00 0.00 69 ASP A N 4
ATOM 4776 C CA . ASP A 1 69 ? 69.815 -7.533 -10.013 1.00 0.00 69 ASP A CA 4
ATOM 4777 C C . ASP A 1 69 ? 70.530 -8.088 -11.247 1.00 0.00 69 ASP A C 4
ATOM 4778 O O . ASP A 1 69 ? 71.724 -7.930 -11.407 1.00 0.00 69 ASP A O 4
ATOM 4787 N N . THR A 1 70 ? 69.810 -8.736 -12.121 1.00 0.00 70 THR A N 4
ATOM 4788 C CA . THR A 1 70 ? 70.450 -9.299 -13.343 1.00 0.00 70 THR A CA 4
ATOM 4789 C C . THR A 1 70 ? 69.585 -8.980 -14.564 1.00 0.00 70 THR A C 4
ATOM 4790 O O . THR A 1 70 ? 68.745 -9.761 -14.964 1.00 0.00 70 THR A O 4
ATOM 4801 N N . ARG A 1 71 ? 69.781 -7.835 -15.160 1.00 0.00 71 ARG A N 4
ATOM 4802 C CA . ARG A 1 71 ? 68.968 -7.468 -16.353 1.00 0.00 71 ARG A CA 4
ATOM 4803 C C . ARG A 1 71 ? 67.541 -7.137 -15.912 1.00 0.00 71 ARG A C 4
ATOM 4804 O O . ARG A 1 71 ? 66.600 -7.824 -16.257 1.00 0.00 71 ARG A O 4
ATOM 4825 N N . ILE A 1 72 ? 67.372 -6.091 -15.151 1.00 0.00 72 ILE A N 4
ATOM 4826 C CA . ILE A 1 72 ? 66.006 -5.719 -14.688 1.00 0.00 72 ILE A CA 4
ATOM 4827 C C . ILE A 1 72 ? 65.691 -4.286 -15.122 1.00 0.00 72 ILE A C 4
ATOM 4828 O O . ILE A 1 72 ? 65.697 -3.370 -14.323 1.00 0.00 72 ILE A O 4
ATOM 4844 N N . LYS A 1 73 ? 65.416 -4.084 -16.381 1.00 0.00 73 LYS A N 4
ATOM 4845 C CA . LYS A 1 73 ? 65.101 -2.710 -16.864 1.00 0.00 73 LYS A CA 4
ATOM 4846 C C . LYS A 1 73 ? 63.994 -2.781 -17.918 1.00 0.00 73 LYS A C 4
ATOM 4847 O O . LYS A 1 73 ? 64.121 -2.249 -19.002 1.00 0.00 73 LYS A O 4
ATOM 4866 N N . THR A 1 74 ? 62.908 -3.436 -17.608 1.00 0.00 74 THR A N 4
ATOM 4867 C CA . THR A 1 74 ? 61.795 -3.541 -18.593 1.00 0.00 74 THR A CA 4
ATOM 4868 C C . THR A 1 74 ? 60.478 -3.150 -17.919 1.00 0.00 74 THR A C 4
ATOM 4869 O O . THR A 1 74 ? 59.563 -3.942 -17.815 1.00 0.00 74 THR A O 4
ATOM 4880 N N . ARG A 1 75 ? 60.375 -1.932 -17.460 1.00 0.00 75 ARG A N 4
ATOM 4881 C CA . ARG A 1 75 ? 59.117 -1.492 -16.794 1.00 0.00 75 ARG A CA 4
ATOM 4882 C C . ARG A 1 75 ? 59.100 0.035 -16.693 1.00 0.00 75 ARG A C 4
ATOM 4883 O O . ARG A 1 75 ? 59.280 0.598 -15.631 1.00 0.00 75 ARG A O 4
ATOM 4904 N N . LYS A 1 76 ? 58.884 0.709 -17.789 1.00 0.00 76 LYS A N 4
ATOM 4905 C CA . LYS A 1 76 ? 58.856 2.198 -17.754 1.00 0.00 76 LYS A CA 4
ATOM 4906 C C . LYS A 1 76 ? 58.192 2.726 -19.028 1.00 0.00 76 LYS A C 4
ATOM 4907 O O . LYS A 1 76 ? 57.435 3.676 -18.997 1.00 0.00 76 LYS A O 4
ATOM 4926 N N . ASN A 1 77 ? 58.469 2.117 -20.148 1.00 0.00 77 ASN A N 4
ATOM 4927 C CA . ASN A 1 77 ? 57.854 2.585 -21.422 1.00 0.00 77 ASN A CA 4
ATOM 4928 C C . ASN A 1 77 ? 57.626 1.387 -22.347 1.00 0.00 77 ASN A C 4
ATOM 4929 O O . ASN A 1 77 ? 56.524 0.864 -22.345 1.00 0.00 77 ASN A O 4
ATOM 4941 N N . MET A 1 1 ? 65.038 26.066 -5.200 1.00 0.00 1 MET A N 5
ATOM 4942 C CA . MET A 1 1 ? 66.079 25.013 -5.032 1.00 0.00 1 MET A CA 5
ATOM 4943 C C . MET A 1 1 ? 67.129 25.151 -6.136 1.00 0.00 1 MET A C 5
ATOM 4944 O O . MET A 1 1 ? 66.849 25.637 -7.215 1.00 0.00 1 MET A O 5
ATOM 4960 N N . ASP A 1 2 ? 68.336 24.729 -5.877 1.00 0.00 2 ASP A N 5
ATOM 4961 C CA . ASP A 1 2 ? 69.402 24.836 -6.912 1.00 0.00 2 ASP A CA 5
ATOM 4962 C C . ASP A 1 2 ? 69.592 23.479 -7.592 1.00 0.00 2 ASP A C 5
ATOM 4963 O O . ASP A 1 2 ? 69.794 22.472 -6.943 1.00 0.00 2 ASP A O 5
ATOM 4972 N N . ARG A 1 3 ? 69.529 23.443 -8.895 1.00 0.00 3 ARG A N 5
ATOM 4973 C CA . ARG A 1 3 ? 69.706 22.151 -9.616 1.00 0.00 3 ARG A CA 5
ATOM 4974 C C . ARG A 1 3 ? 71.188 21.772 -9.628 1.00 0.00 3 ARG A C 5
ATOM 4975 O O . ARG A 1 3 ? 71.936 22.180 -10.494 1.00 0.00 3 ARG A O 5
ATOM 4996 N N . PHE A 1 4 ? 71.619 20.994 -8.673 1.00 0.00 4 PHE A N 5
ATOM 4997 C CA . PHE A 1 4 ? 73.053 20.589 -8.631 1.00 0.00 4 PHE A CA 5
ATOM 4998 C C . PHE A 1 4 ? 73.390 19.770 -9.878 1.00 0.00 4 PHE A C 5
ATOM 4999 O O . PHE A 1 4 ? 72.527 19.433 -10.664 1.00 0.00 4 PHE A O 5
ATOM 5016 N N . HIS A 1 5 ? 74.640 19.445 -10.066 1.00 0.00 5 HIS A N 5
ATOM 5017 C CA . HIS A 1 5 ? 75.032 18.647 -11.262 1.00 0.00 5 HIS A CA 5
ATOM 5018 C C . HIS A 1 5 ? 75.189 17.178 -10.864 1.00 0.00 5 HIS A C 5
ATOM 5019 O O . HIS A 1 5 ? 76.068 16.487 -11.339 1.00 0.00 5 HIS A O 5
ATOM 5033 N N . ALA A 1 6 ? 74.344 16.696 -9.994 1.00 0.00 6 ALA A N 5
ATOM 5034 C CA . ALA A 1 6 ? 74.446 15.273 -9.566 1.00 0.00 6 ALA A CA 5
ATOM 5035 C C . ALA A 1 6 ? 73.423 14.434 -10.333 1.00 0.00 6 ALA A C 5
ATOM 5036 O O . ALA A 1 6 ? 72.948 14.823 -11.382 1.00 0.00 6 ALA A O 5
ATOM 5043 N N . THR A 1 7 ? 73.078 13.285 -9.819 1.00 0.00 7 THR A N 5
ATOM 5044 C CA . THR A 1 7 ? 72.086 12.423 -10.519 1.00 0.00 7 THR A CA 5
ATOM 5045 C C . THR A 1 7 ? 70.672 12.921 -10.211 1.00 0.00 7 THR A C 5
ATOM 5046 O O . THR A 1 7 ? 70.426 13.527 -9.187 1.00 0.00 7 THR A O 5
ATOM 5057 N N . SER A 1 8 ? 69.740 12.671 -11.090 1.00 0.00 8 SER A N 5
ATOM 5058 C CA . SER A 1 8 ? 68.344 13.130 -10.846 1.00 0.00 8 SER A CA 5
ATOM 5059 C C . SER A 1 8 ? 67.729 12.311 -9.710 1.00 0.00 8 SER A C 5
ATOM 5060 O O . SER A 1 8 ? 67.671 11.099 -9.767 1.00 0.00 8 SER A O 5
ATOM 5068 N N . ALA A 1 9 ? 67.268 12.963 -8.678 1.00 0.00 9 ALA A N 5
ATOM 5069 C CA . ALA A 1 9 ? 66.656 12.221 -7.540 1.00 0.00 9 ALA A CA 5
ATOM 5070 C C . ALA A 1 9 ? 65.312 11.634 -7.978 1.00 0.00 9 ALA A C 5
ATOM 5071 O O . ALA A 1 9 ? 64.735 12.050 -8.963 1.00 0.00 9 ALA A O 5
ATOM 5078 N N . ASP A 1 10 ? 64.808 10.671 -7.255 1.00 0.00 10 ASP A N 5
ATOM 5079 C CA . ASP A 1 10 ? 63.503 10.062 -7.635 1.00 0.00 10 ASP A CA 5
ATOM 5080 C C . ASP A 1 10 ? 62.824 9.488 -6.390 1.00 0.00 10 ASP A C 5
ATOM 5081 O O . ASP A 1 10 ? 62.898 8.306 -6.119 1.00 0.00 10 ASP A O 5
ATOM 5090 N N . CYS A 1 11 ? 62.160 10.316 -5.630 1.00 0.00 11 CYS A N 5
ATOM 5091 C CA . CYS A 1 11 ? 61.475 9.817 -4.405 1.00 0.00 11 CYS A CA 5
ATOM 5092 C C . CYS A 1 11 ? 60.272 8.963 -4.808 1.00 0.00 11 CYS A C 5
ATOM 5093 O O . CYS A 1 11 ? 60.084 8.647 -5.966 1.00 0.00 11 CYS A O 5
ATOM 5100 N N . CYS A 1 12 ? 59.457 8.585 -3.863 1.00 0.00 12 CYS A N 5
ATOM 5101 C CA . CYS A 1 12 ? 58.269 7.751 -4.196 1.00 0.00 12 CYS A CA 5
ATOM 5102 C C . CYS A 1 12 ? 57.079 8.655 -4.521 1.00 0.00 12 CYS A C 5
ATOM 5103 O O . CYS A 1 12 ? 56.265 8.956 -3.671 1.00 0.00 12 CYS A O 5
ATOM 5110 N N . ILE A 1 13 ? 56.970 9.088 -5.747 1.00 0.00 13 ILE A N 5
ATOM 5111 C CA . ILE A 1 13 ? 55.830 9.969 -6.128 1.00 0.00 13 ILE A CA 5
ATOM 5112 C C . ILE A 1 13 ? 54.694 9.112 -6.689 1.00 0.00 13 ILE A C 5
ATOM 5113 O O . ILE A 1 13 ? 53.565 9.551 -6.794 1.00 0.00 13 ILE A O 5
ATOM 5129 N N . SER A 1 14 ? 54.983 7.893 -7.053 1.00 0.00 14 SER A N 5
ATOM 5130 C CA . SER A 1 14 ? 53.921 7.008 -7.608 1.00 0.00 14 SER A CA 5
ATOM 5131 C C . SER A 1 14 ? 54.142 5.575 -7.117 1.00 0.00 14 SER A C 5
ATOM 5132 O O . SER A 1 14 ? 55.189 4.994 -7.320 1.00 0.00 14 SER A O 5
ATOM 5140 N N . TYR A 1 15 ? 53.164 5.001 -6.472 1.00 0.00 15 TYR A N 5
ATOM 5141 C CA . TYR A 1 15 ? 53.318 3.607 -5.969 1.00 0.00 15 TYR A CA 5
ATOM 5142 C C . TYR A 1 15 ? 52.774 2.626 -7.009 1.00 0.00 15 TYR A C 5
ATOM 5143 O O . TYR A 1 15 ? 51.931 2.967 -7.815 1.00 0.00 15 TYR A O 5
ATOM 5161 N N . THR A 1 16 ? 53.247 1.410 -6.998 1.00 0.00 16 THR A N 5
ATOM 5162 C CA . THR A 1 16 ? 52.753 0.412 -7.987 1.00 0.00 16 THR A CA 5
ATOM 5163 C C . THR A 1 16 ? 51.468 -0.236 -7.456 1.00 0.00 16 THR A C 5
ATOM 5164 O O . THR A 1 16 ? 51.399 -0.606 -6.301 1.00 0.00 16 THR A O 5
ATOM 5175 N N . PRO A 1 17 ? 50.485 -0.353 -8.315 1.00 0.00 17 PRO A N 5
ATOM 5176 C CA . PRO A 1 17 ? 49.188 -0.953 -7.956 1.00 0.00 17 PRO A CA 5
ATOM 5177 C C . PRO A 1 17 ? 49.292 -2.481 -7.945 1.00 0.00 17 PRO A C 5
ATOM 5178 O O . PRO A 1 17 ? 48.607 -3.164 -8.680 1.00 0.00 17 PRO A O 5
ATOM 5189 N N . ARG A 1 18 ? 50.143 -3.024 -7.117 1.00 0.00 18 ARG A N 5
ATOM 5190 C CA . ARG A 1 18 ? 50.288 -4.506 -7.065 1.00 0.00 18 ARG A CA 5
ATOM 5191 C C . ARG A 1 18 ? 50.864 -4.920 -5.710 1.00 0.00 18 ARG A C 5
ATOM 5192 O O . ARG A 1 18 ? 51.883 -4.418 -5.278 1.00 0.00 18 ARG A O 5
ATOM 5213 N N . SER A 1 19 ? 50.220 -5.834 -5.036 1.00 0.00 19 SER A N 5
ATOM 5214 C CA . SER A 1 19 ? 50.732 -6.281 -3.710 1.00 0.00 19 SER A CA 5
ATOM 5215 C C . SER A 1 19 ? 51.643 -7.495 -3.902 1.00 0.00 19 SER A C 5
ATOM 5216 O O . SER A 1 19 ? 51.221 -8.532 -4.374 1.00 0.00 19 SER A O 5
ATOM 5224 N N . ILE A 1 20 ? 52.891 -7.375 -3.540 1.00 0.00 20 ILE A N 5
ATOM 5225 C CA . ILE A 1 20 ? 53.828 -8.523 -3.703 1.00 0.00 20 ILE A CA 5
ATOM 5226 C C . ILE A 1 20 ? 54.188 -9.087 -2.323 1.00 0.00 20 ILE A C 5
ATOM 5227 O O . ILE A 1 20 ? 54.351 -8.342 -1.377 1.00 0.00 20 ILE A O 5
ATOM 5243 N N . PRO A 1 21 ? 54.303 -10.390 -2.251 1.00 0.00 21 PRO A N 5
ATOM 5244 C CA . PRO A 1 21 ? 54.644 -11.088 -0.999 1.00 0.00 21 PRO A CA 5
ATOM 5245 C C . PRO A 1 21 ? 56.146 -10.983 -0.720 1.00 0.00 21 PRO A C 5
ATOM 5246 O O . PRO A 1 21 ? 56.938 -10.747 -1.611 1.00 0.00 21 PRO A O 5
ATOM 5257 N N . CYS A 1 22 ? 56.545 -11.158 0.511 1.00 0.00 22 CYS A N 5
ATOM 5258 C CA . CYS A 1 22 ? 57.990 -11.070 0.846 1.00 0.00 22 CYS A CA 5
ATOM 5259 C C . CYS A 1 22 ? 58.759 -12.142 0.071 1.00 0.00 22 CYS A C 5
ATOM 5260 O O . CYS A 1 22 ? 59.915 -11.973 -0.261 1.00 0.00 22 CYS A O 5
ATOM 5267 N N . SER A 1 23 ? 58.126 -13.246 -0.220 1.00 0.00 23 SER A N 5
ATOM 5268 C CA . SER A 1 23 ? 58.822 -14.327 -0.973 1.00 0.00 23 SER A CA 5
ATOM 5269 C C . SER A 1 23 ? 59.293 -13.781 -2.322 1.00 0.00 23 SER A C 5
ATOM 5270 O O . SER A 1 23 ? 60.190 -14.318 -2.941 1.00 0.00 23 SER A O 5
ATOM 5278 N N . LEU A 1 24 ? 58.696 -12.715 -2.782 1.00 0.00 24 LEU A N 5
ATOM 5279 C CA . LEU A 1 24 ? 59.110 -12.133 -4.089 1.00 0.00 24 LEU A CA 5
ATOM 5280 C C . LEU A 1 24 ? 59.860 -10.821 -3.847 1.00 0.00 24 LEU A C 5
ATOM 5281 O O . LEU A 1 24 ? 59.884 -9.945 -4.689 1.00 0.00 24 LEU A O 5
ATOM 5297 N N . LEU A 1 25 ? 60.472 -10.679 -2.703 1.00 0.00 25 LEU A N 5
ATOM 5298 C CA . LEU A 1 25 ? 61.218 -9.423 -2.409 1.00 0.00 25 LEU A CA 5
ATOM 5299 C C . LEU A 1 25 ? 62.562 -9.768 -1.763 1.00 0.00 25 LEU A C 5
ATOM 5300 O O . LEU A 1 25 ? 62.713 -10.795 -1.132 1.00 0.00 25 LEU A O 5
ATOM 5316 N N . GLU A 1 26 ? 63.540 -8.918 -1.917 1.00 0.00 26 GLU A N 5
ATOM 5317 C CA . GLU A 1 26 ? 64.873 -9.198 -1.314 1.00 0.00 26 GLU A CA 5
ATOM 5318 C C . GLU A 1 26 ? 65.129 -8.221 -0.164 1.00 0.00 26 GLU A C 5
ATOM 5319 O O . GLU A 1 26 ? 65.744 -8.562 0.827 1.00 0.00 26 GLU A O 5
ATOM 5331 N N . SER A 1 27 ? 64.664 -7.008 -0.288 1.00 0.00 27 SER A N 5
ATOM 5332 C CA . SER A 1 27 ? 64.883 -6.013 0.799 1.00 0.00 27 SER A CA 5
ATOM 5333 C C . SER A 1 27 ? 64.026 -4.773 0.535 1.00 0.00 27 SER A C 5
ATOM 5334 O O . SER A 1 27 ? 63.223 -4.744 -0.376 1.00 0.00 27 SER A O 5
ATOM 5342 N N . TYR A 1 28 ? 64.190 -3.748 1.327 1.00 0.00 28 TYR A N 5
ATOM 5343 C CA . TYR A 1 28 ? 63.384 -2.512 1.121 1.00 0.00 28 TYR A CA 5
ATOM 5344 C C . TYR A 1 28 ? 63.937 -1.390 2.003 1.00 0.00 28 TYR A C 5
ATOM 5345 O O . TYR A 1 28 ? 64.768 -1.614 2.861 1.00 0.00 28 TYR A O 5
ATOM 5363 N N . PHE A 1 29 ? 63.483 -0.183 1.799 1.00 0.00 29 PHE A N 5
ATOM 5364 C CA . PHE A 1 29 ? 63.983 0.951 2.626 1.00 0.00 29 PHE A CA 5
ATOM 5365 C C . PHE A 1 29 ? 63.031 2.141 2.491 1.00 0.00 29 PHE A C 5
ATOM 5366 O O . PHE A 1 29 ? 62.010 2.060 1.836 1.00 0.00 29 PHE A O 5
ATOM 5383 N N . GLU A 1 30 ? 63.355 3.245 3.105 1.00 0.00 30 GLU A N 5
ATOM 5384 C CA . GLU A 1 30 ? 62.468 4.439 3.011 1.00 0.00 30 GLU A CA 5
ATOM 5385 C C . GLU A 1 30 ? 63.107 5.477 2.087 1.00 0.00 30 GLU A C 5
ATOM 5386 O O . GLU A 1 30 ? 64.313 5.619 2.038 1.00 0.00 30 GLU A O 5
ATOM 5398 N N . THR A 1 31 ? 62.309 6.204 1.354 1.00 0.00 31 THR A N 5
ATOM 5399 C CA . THR A 1 31 ? 62.874 7.232 0.436 1.00 0.00 31 THR A CA 5
ATOM 5400 C C . THR A 1 31 ? 63.503 8.359 1.258 1.00 0.00 31 THR A C 5
ATOM 5401 O O . THR A 1 31 ? 63.588 8.284 2.468 1.00 0.00 31 THR A O 5
ATOM 5412 N N . ASN A 1 32 ? 63.947 9.402 0.612 1.00 0.00 32 ASN A N 5
ATOM 5413 C CA . ASN A 1 32 ? 64.571 10.530 1.358 1.00 0.00 32 ASN A CA 5
ATOM 5414 C C . ASN A 1 32 ? 63.486 11.316 2.097 1.00 0.00 32 ASN A C 5
ATOM 5415 O O . ASN A 1 32 ? 62.477 11.684 1.530 1.00 0.00 32 ASN A O 5
ATOM 5426 N N . SER A 1 33 ? 63.686 11.576 3.360 1.00 0.00 33 SER A N 5
ATOM 5427 C CA . SER A 1 33 ? 62.667 12.338 4.135 1.00 0.00 33 SER A CA 5
ATOM 5428 C C . SER A 1 33 ? 62.547 13.753 3.567 1.00 0.00 33 SER A C 5
ATOM 5429 O O . SER A 1 33 ? 61.528 14.402 3.700 1.00 0.00 33 SER A O 5
ATOM 5437 N N . GLU A 1 34 ? 63.581 14.239 2.936 1.00 0.00 34 GLU A N 5
ATOM 5438 C CA . GLU A 1 34 ? 63.526 15.612 2.360 1.00 0.00 34 GLU A CA 5
ATOM 5439 C C . GLU A 1 34 ? 62.329 15.720 1.414 1.00 0.00 34 GLU A C 5
ATOM 5440 O O . GLU A 1 34 ? 61.837 16.797 1.141 1.00 0.00 34 GLU A O 5
ATOM 5452 N N . CYS A 1 35 ? 61.856 14.613 0.910 1.00 0.00 35 CYS A N 5
ATOM 5453 C CA . CYS A 1 35 ? 60.692 14.655 -0.018 1.00 0.00 35 CYS A CA 5
ATOM 5454 C C . CYS A 1 35 ? 59.394 14.718 0.790 1.00 0.00 35 CYS A C 5
ATOM 5455 O O . CYS A 1 35 ? 59.094 13.836 1.570 1.00 0.00 35 CYS A O 5
ATOM 5462 N N . SER A 1 36 ? 58.621 15.753 0.608 1.00 0.00 36 SER A N 5
ATOM 5463 C CA . SER A 1 36 ? 57.343 15.868 1.365 1.00 0.00 36 SER A CA 5
ATOM 5464 C C . SER A 1 36 ? 56.498 14.616 1.126 1.00 0.00 36 SER A C 5
ATOM 5465 O O . SER A 1 36 ? 55.598 14.308 1.881 1.00 0.00 36 SER A O 5
ATOM 5473 N N . LYS A 1 37 ? 56.783 13.890 0.079 1.00 0.00 37 LYS A N 5
ATOM 5474 C CA . LYS A 1 37 ? 55.998 12.656 -0.208 1.00 0.00 37 LYS A CA 5
ATOM 5475 C C . LYS A 1 37 ? 56.928 11.440 -0.166 1.00 0.00 37 LYS A C 5
ATOM 5476 O O . LYS A 1 37 ? 57.432 11.011 -1.185 1.00 0.00 37 LYS A O 5
ATOM 5495 N N . PRO A 1 38 ? 57.129 10.923 1.019 1.00 0.00 38 PRO A N 5
ATOM 5496 C CA . PRO A 1 38 ? 57.996 9.752 1.239 1.00 0.00 38 PRO A CA 5
ATOM 5497 C C . PRO A 1 38 ? 57.267 8.465 0.841 1.00 0.00 38 PRO A C 5
ATOM 5498 O O . PRO A 1 38 ? 56.139 8.493 0.391 1.00 0.00 38 PRO A O 5
ATOM 5509 N N . GLY A 1 39 ? 57.904 7.337 1.002 1.00 0.00 39 GLY A N 5
ATOM 5510 C CA . GLY A 1 39 ? 57.256 6.057 0.637 1.00 0.00 39 GLY A CA 5
ATOM 5511 C C . GLY A 1 39 ? 58.194 4.894 0.963 1.00 0.00 39 GLY A C 5
ATOM 5512 O O . GLY A 1 39 ? 59.264 5.081 1.508 1.00 0.00 39 GLY A O 5
ATOM 5516 N N . VAL A 1 40 ? 57.802 3.694 0.634 1.00 0.00 40 VAL A N 5
ATOM 5517 C CA . VAL A 1 40 ? 58.671 2.519 0.927 1.00 0.00 40 VAL A CA 5
ATOM 5518 C C . VAL A 1 40 ? 59.145 1.894 -0.387 1.00 0.00 40 VAL A C 5
ATOM 5519 O O . VAL A 1 40 ? 58.352 1.498 -1.218 1.00 0.00 40 VAL A O 5
ATOM 5532 N N . ILE A 1 41 ? 60.432 1.799 -0.580 1.00 0.00 41 ILE A N 5
ATOM 5533 C CA . ILE A 1 41 ? 60.954 1.196 -1.839 1.00 0.00 41 ILE A CA 5
ATOM 5534 C C . ILE A 1 41 ? 61.282 -0.279 -1.597 1.00 0.00 41 ILE A C 5
ATOM 5535 O O . ILE A 1 41 ? 62.158 -0.612 -0.824 1.00 0.00 41 ILE A O 5
ATOM 5551 N N . PHE A 1 42 ? 60.583 -1.167 -2.251 1.00 0.00 42 PHE A N 5
ATOM 5552 C CA . PHE A 1 42 ? 60.854 -2.619 -2.056 1.00 0.00 42 PHE A CA 5
ATOM 5553 C C . PHE A 1 42 ? 61.729 -3.137 -3.199 1.00 0.00 42 PHE A C 5
ATOM 5554 O O . PHE A 1 42 ? 61.482 -2.861 -4.357 1.00 0.00 42 PHE A O 5
ATOM 5571 N N . LEU A 1 43 ? 62.749 -3.887 -2.884 1.00 0.00 43 LEU A N 5
ATOM 5572 C CA . LEU A 1 43 ? 63.637 -4.424 -3.953 1.00 0.00 43 LEU A CA 5
ATOM 5573 C C . LEU A 1 43 ? 63.297 -5.895 -4.203 1.00 0.00 43 LEU A C 5
ATOM 5574 O O . LEU A 1 43 ? 63.147 -6.673 -3.282 1.00 0.00 43 LEU A O 5
ATOM 5590 N N . THR A 1 44 ? 63.170 -6.282 -5.443 1.00 0.00 44 THR A N 5
ATOM 5591 C CA . THR A 1 44 ? 62.837 -7.702 -5.749 1.00 0.00 44 THR A CA 5
ATOM 5592 C C . THR A 1 44 ? 64.125 -8.483 -6.017 1.00 0.00 44 THR A C 5
ATOM 5593 O O . THR A 1 44 ? 65.193 -7.916 -6.138 1.00 0.00 44 THR A O 5
ATOM 5604 N N . LYS A 1 45 ? 64.033 -9.781 -6.114 1.00 0.00 45 LYS A N 5
ATOM 5605 C CA . LYS A 1 45 ? 65.251 -10.597 -6.378 1.00 0.00 45 LYS A CA 5
ATOM 5606 C C . LYS A 1 45 ? 65.624 -10.494 -7.859 1.00 0.00 45 LYS A C 5
ATOM 5607 O O . LYS A 1 45 ? 66.569 -11.107 -8.315 1.00 0.00 45 LYS A O 5
ATOM 5626 N N . LYS A 1 46 ? 64.890 -9.721 -8.615 1.00 0.00 46 LYS A N 5
ATOM 5627 C CA . LYS A 1 46 ? 65.203 -9.579 -10.064 1.00 0.00 46 LYS A CA 5
ATOM 5628 C C . LYS A 1 46 ? 65.829 -8.206 -10.314 1.00 0.00 46 LYS A C 5
ATOM 5629 O O . LYS A 1 46 ? 65.697 -7.635 -11.378 1.00 0.00 46 LYS A O 5
ATOM 5648 N N . GLY A 1 47 ? 66.513 -7.672 -9.339 1.00 0.00 47 GLY A N 5
ATOM 5649 C CA . GLY A 1 47 ? 67.149 -6.342 -9.514 1.00 0.00 47 GLY A CA 5
ATOM 5650 C C . GLY A 1 47 ? 66.082 -5.300 -9.855 1.00 0.00 47 GLY A C 5
ATOM 5651 O O . GLY A 1 47 ? 66.329 -4.362 -10.586 1.00 0.00 47 GLY A O 5
ATOM 5655 N N . ARG A 1 48 ? 64.898 -5.457 -9.330 1.00 0.00 48 ARG A N 5
ATOM 5656 C CA . ARG A 1 48 ? 63.817 -4.475 -9.623 1.00 0.00 48 ARG A CA 5
ATOM 5657 C C . ARG A 1 48 ? 63.398 -3.779 -8.326 1.00 0.00 48 ARG A C 5
ATOM 5658 O O . ARG A 1 48 ? 63.552 -4.315 -7.246 1.00 0.00 48 ARG A O 5
ATOM 5679 N N . ARG A 1 49 ? 62.871 -2.589 -8.420 1.00 0.00 49 ARG A N 5
ATOM 5680 C CA . ARG A 1 49 ? 62.446 -1.864 -7.189 1.00 0.00 49 ARG A CA 5
ATOM 5681 C C . ARG A 1 49 ? 61.220 -1.002 -7.498 1.00 0.00 49 ARG A C 5
ATOM 5682 O O . ARG A 1 49 ? 61.153 -0.341 -8.516 1.00 0.00 49 ARG A O 5
ATOM 5703 N N . PHE A 1 50 ? 60.249 -1.002 -6.626 1.00 0.00 50 PHE A N 5
ATOM 5704 C CA . PHE A 1 50 ? 59.028 -0.183 -6.866 1.00 0.00 50 PHE A CA 5
ATOM 5705 C C . PHE A 1 50 ? 58.615 0.508 -5.564 1.00 0.00 50 PHE A C 5
ATOM 5706 O O . PHE A 1 50 ? 59.084 0.169 -4.496 1.00 0.00 50 PHE A O 5
ATOM 5723 N N . CYS A 1 51 ? 57.743 1.476 -5.644 1.00 0.00 51 CYS A N 5
ATOM 5724 C CA . CYS A 1 51 ? 57.304 2.187 -4.415 1.00 0.00 51 CYS A CA 5
ATOM 5725 C C . CYS A 1 51 ? 56.117 1.450 -3.792 1.00 0.00 51 CYS A C 5
ATOM 5726 O O . CYS A 1 51 ? 55.232 0.983 -4.481 1.00 0.00 51 CYS A O 5
ATOM 5733 N N . ALA A 1 52 ? 56.091 1.344 -2.491 1.00 0.00 52 ALA A N 5
ATOM 5734 C CA . ALA A 1 52 ? 54.960 0.639 -1.824 1.00 0.00 52 ALA A CA 5
ATOM 5735 C C . ALA A 1 52 ? 54.335 1.559 -0.774 1.00 0.00 52 ALA A C 5
ATOM 5736 O O . ALA A 1 52 ? 54.966 2.475 -0.284 1.00 0.00 52 ALA A O 5
ATOM 5743 N N . ASN A 1 53 ? 53.100 1.324 -0.424 1.00 0.00 53 ASN A N 5
ATOM 5744 C CA . ASN A 1 53 ? 52.437 2.187 0.593 1.00 0.00 53 ASN A CA 5
ATOM 5745 C C . ASN A 1 53 ? 52.864 1.737 1.998 1.00 0.00 53 ASN A C 5
ATOM 5746 O O . ASN A 1 53 ? 52.716 0.581 2.343 1.00 0.00 53 ASN A O 5
ATOM 5757 N N . PRO A 1 54 ? 53.382 2.662 2.771 1.00 0.00 54 PRO A N 5
ATOM 5758 C CA . PRO A 1 54 ? 53.839 2.378 4.143 1.00 0.00 54 PRO A CA 5
ATOM 5759 C C . PRO A 1 54 ? 52.642 2.253 5.089 1.00 0.00 54 PRO A C 5
ATOM 5760 O O . PRO A 1 54 ? 52.794 2.017 6.271 1.00 0.00 54 PRO A O 5
ATOM 5771 N N . SER A 1 55 ? 51.453 2.403 4.575 1.00 0.00 55 SER A N 5
ATOM 5772 C CA . SER A 1 55 ? 50.247 2.285 5.441 1.00 0.00 55 SER A CA 5
ATOM 5773 C C . SER A 1 55 ? 49.537 0.963 5.144 1.00 0.00 55 SER A C 5
ATOM 5774 O O . SER A 1 55 ? 48.562 0.615 5.781 1.00 0.00 55 SER A O 5
ATOM 5782 N N . ASP A 1 56 ? 50.018 0.220 4.182 1.00 0.00 56 ASP A N 5
ATOM 5783 C CA . ASP A 1 56 ? 49.367 -1.079 3.851 1.00 0.00 56 ASP A CA 5
ATOM 5784 C C . ASP A 1 56 ? 49.815 -2.141 4.857 1.00 0.00 56 ASP A C 5
ATOM 5785 O O . ASP A 1 56 ? 50.990 -2.409 5.010 1.00 0.00 56 ASP A O 5
ATOM 5794 N N . LYS A 1 57 ? 48.887 -2.749 5.545 1.00 0.00 57 LYS A N 5
ATOM 5795 C CA . LYS A 1 57 ? 49.263 -3.793 6.540 1.00 0.00 57 LYS A CA 5
ATOM 5796 C C . LYS A 1 57 ? 50.297 -4.737 5.924 1.00 0.00 57 LYS A C 5
ATOM 5797 O O . LYS A 1 57 ? 51.220 -5.174 6.581 1.00 0.00 57 LYS A O 5
ATOM 5816 N N . GLN A 1 58 ? 50.153 -5.053 4.666 1.00 0.00 58 GLN A N 5
ATOM 5817 C CA . GLN A 1 58 ? 51.133 -5.967 4.015 1.00 0.00 58 GLN A CA 5
ATOM 5818 C C . GLN A 1 58 ? 52.536 -5.371 4.135 1.00 0.00 58 GLN A C 5
ATOM 5819 O O . GLN A 1 58 ? 53.516 -6.081 4.246 1.00 0.00 58 GLN A O 5
ATOM 5833 N N . VAL A 1 59 ? 52.641 -4.070 4.121 1.00 0.00 59 VAL A N 5
ATOM 5834 C CA . VAL A 1 59 ? 53.982 -3.431 4.241 1.00 0.00 59 VAL A CA 5
ATOM 5835 C C . VAL A 1 59 ? 54.420 -3.459 5.705 1.00 0.00 59 VAL A C 5
ATOM 5836 O O . VAL A 1 59 ? 55.578 -3.659 6.014 1.00 0.00 59 VAL A O 5
ATOM 5849 N N . GLN A 1 60 ? 53.501 -3.263 6.611 1.00 0.00 60 GLN A N 5
ATOM 5850 C CA . GLN A 1 60 ? 53.862 -3.283 8.055 1.00 0.00 60 GLN A CA 5
ATOM 5851 C C . GLN A 1 60 ? 54.149 -4.724 8.483 1.00 0.00 60 GLN A C 5
ATOM 5852 O O . GLN A 1 60 ? 54.965 -4.975 9.348 1.00 0.00 60 GLN A O 5
ATOM 5866 N N . VAL A 1 61 ? 53.485 -5.674 7.881 1.00 0.00 61 VAL A N 5
ATOM 5867 C CA . VAL A 1 61 ? 53.722 -7.098 8.250 1.00 0.00 61 VAL A CA 5
ATOM 5868 C C . VAL A 1 61 ? 55.055 -7.559 7.659 1.00 0.00 61 VAL A C 5
ATOM 5869 O O . VAL A 1 61 ? 55.860 -8.179 8.326 1.00 0.00 61 VAL A O 5
ATOM 5882 N N . CYS A 1 62 ? 55.297 -7.260 6.411 1.00 0.00 62 CYS A N 5
ATOM 5883 C CA . CYS A 1 62 ? 56.580 -7.679 5.781 1.00 0.00 62 CYS A CA 5
ATOM 5884 C C . CYS A 1 62 ? 57.716 -6.806 6.317 1.00 0.00 62 CYS A C 5
ATOM 5885 O O . CYS A 1 62 ? 58.875 -7.162 6.241 1.00 0.00 62 CYS A O 5
ATOM 5892 N N . MET A 1 63 ? 57.392 -5.664 6.860 1.00 0.00 63 MET A N 5
ATOM 5893 C CA . MET A 1 63 ? 58.453 -4.770 7.403 1.00 0.00 63 MET A CA 5
ATOM 5894 C C . MET A 1 63 ? 59.198 -5.494 8.525 1.00 0.00 63 MET A C 5
ATOM 5895 O O . MET A 1 63 ? 60.406 -5.418 8.633 1.00 0.00 63 MET A O 5
ATOM 5909 N N . ARG A 1 64 ? 58.486 -6.198 9.362 1.00 0.00 64 ARG A N 5
ATOM 5910 C CA . ARG A 1 64 ? 59.151 -6.930 10.476 1.00 0.00 64 ARG A CA 5
ATOM 5911 C C . ARG A 1 64 ? 59.679 -8.269 9.959 1.00 0.00 64 ARG A C 5
ATOM 5912 O O . ARG A 1 64 ? 60.581 -8.853 10.527 1.00 0.00 64 ARG A O 5
ATOM 5933 N N . MET A 1 65 ? 59.125 -8.760 8.885 1.00 0.00 65 MET A N 5
ATOM 5934 C CA . MET A 1 65 ? 59.595 -10.061 8.330 1.00 0.00 65 MET A CA 5
ATOM 5935 C C . MET A 1 65 ? 61.006 -9.894 7.765 1.00 0.00 65 MET A C 5
ATOM 5936 O O . MET A 1 65 ? 61.916 -10.620 8.114 1.00 0.00 65 MET A O 5
ATOM 5950 N N . LEU A 1 66 ? 61.197 -8.940 6.894 1.00 0.00 66 LEU A N 5
ATOM 5951 C CA . LEU A 1 66 ? 62.551 -8.726 6.308 1.00 0.00 66 LEU A CA 5
ATOM 5952 C C . LEU A 1 66 ? 63.484 -8.153 7.377 1.00 0.00 66 LEU A C 5
ATOM 5953 O O . LEU A 1 66 ? 64.677 -8.042 7.178 1.00 0.00 66 LEU A O 5
ATOM 5969 N N . LYS A 1 67 ? 62.949 -7.789 8.511 1.00 0.00 67 LYS A N 5
ATOM 5970 C CA . LYS A 1 67 ? 63.805 -7.224 9.593 1.00 0.00 67 LYS A CA 5
ATOM 5971 C C . LYS A 1 67 ? 65.082 -8.057 9.722 1.00 0.00 67 LYS A C 5
ATOM 5972 O O . LYS A 1 67 ? 65.190 -9.136 9.175 1.00 0.00 67 LYS A O 5
ATOM 5991 N N . LEU A 1 68 ? 66.052 -7.564 10.444 1.00 0.00 68 LEU A N 5
ATOM 5992 C CA . LEU A 1 68 ? 67.321 -8.328 10.609 1.00 0.00 68 LEU A CA 5
ATOM 5993 C C . LEU A 1 68 ? 67.063 -9.565 11.471 1.00 0.00 68 LEU A C 5
ATOM 5994 O O . LEU A 1 68 ? 66.076 -9.648 12.175 1.00 0.00 68 LEU A O 5
ATOM 6010 N N . ASP A 1 69 ? 67.942 -10.528 11.422 1.00 0.00 69 ASP A N 5
ATOM 6011 C CA . ASP A 1 69 ? 67.748 -11.757 12.238 1.00 0.00 69 ASP A CA 5
ATOM 6012 C C . ASP A 1 69 ? 67.882 -11.411 13.722 1.00 0.00 69 ASP A C 5
ATOM 6013 O O . ASP A 1 69 ? 68.904 -11.647 14.335 1.00 0.00 69 ASP A O 5
ATOM 6022 N N . THR A 1 70 ? 66.857 -10.854 14.306 1.00 0.00 70 THR A N 5
ATOM 6023 C CA . THR A 1 70 ? 66.926 -10.494 15.750 1.00 0.00 70 THR A CA 5
ATOM 6024 C C . THR A 1 70 ? 68.248 -9.777 16.033 1.00 0.00 70 THR A C 5
ATOM 6025 O O . THR A 1 70 ? 69.103 -10.284 16.732 1.00 0.00 70 THR A O 5
ATOM 6036 N N . ARG A 1 71 ? 68.422 -8.600 15.497 1.00 0.00 71 ARG A N 5
ATOM 6037 C CA . ARG A 1 71 ? 69.687 -7.851 15.736 1.00 0.00 71 ARG A CA 5
ATOM 6038 C C . ARG A 1 71 ? 69.524 -6.407 15.255 1.00 0.00 71 ARG A C 5
ATOM 6039 O O . ARG A 1 71 ? 69.193 -6.158 14.112 1.00 0.00 71 ARG A O 5
ATOM 6060 N N . ILE A 1 72 ? 69.752 -5.455 16.117 1.00 0.00 72 ILE A N 5
ATOM 6061 C CA . ILE A 1 72 ? 69.608 -4.029 15.708 1.00 0.00 72 ILE A CA 5
ATOM 6062 C C . ILE A 1 72 ? 70.724 -3.200 16.347 1.00 0.00 72 ILE A C 5
ATOM 6063 O O . ILE A 1 72 ? 70.474 -2.235 17.042 1.00 0.00 72 ILE A O 5
ATOM 6079 N N . LYS A 1 73 ? 71.955 -3.569 16.117 1.00 0.00 73 LYS A N 5
ATOM 6080 C CA . LYS A 1 73 ? 73.087 -2.802 16.710 1.00 0.00 73 LYS A CA 5
ATOM 6081 C C . LYS A 1 73 ? 73.292 -1.507 15.922 1.00 0.00 73 LYS A C 5
ATOM 6082 O O . LYS A 1 73 ? 73.758 -0.515 16.448 1.00 0.00 73 LYS A O 5
ATOM 6101 N N . THR A 1 74 ? 72.950 -1.507 14.663 1.00 0.00 74 THR A N 5
ATOM 6102 C CA . THR A 1 74 ? 73.126 -0.276 13.842 1.00 0.00 74 THR A CA 5
ATOM 6103 C C . THR A 1 74 ? 74.554 0.248 14.010 1.00 0.00 74 THR A C 5
ATOM 6104 O O . THR A 1 74 ? 74.790 1.227 14.689 1.00 0.00 74 THR A O 5
ATOM 6115 N N . ARG A 1 75 ? 75.508 -0.397 13.397 1.00 0.00 75 ARG A N 5
ATOM 6116 C CA . ARG A 1 75 ? 76.919 0.065 13.523 1.00 0.00 75 ARG A CA 5
ATOM 6117 C C . ARG A 1 75 ? 77.156 1.246 12.580 1.00 0.00 75 ARG A C 5
ATOM 6118 O O . ARG A 1 75 ? 77.564 2.313 12.995 1.00 0.00 75 ARG A O 5
ATOM 6139 N N . LYS A 1 76 ? 76.905 1.064 11.312 1.00 0.00 76 LYS A N 5
ATOM 6140 C CA . LYS A 1 76 ? 77.117 2.177 10.344 1.00 0.00 76 LYS A CA 5
ATOM 6141 C C . LYS A 1 76 ? 76.452 1.827 9.011 1.00 0.00 76 LYS A C 5
ATOM 6142 O O . LYS A 1 76 ? 76.993 2.078 7.952 1.00 0.00 76 LYS A O 5
ATOM 6161 N N . ASN A 1 77 ? 75.284 1.248 9.054 1.00 0.00 77 ASN A N 5
ATOM 6162 C CA . ASN A 1 77 ? 74.586 0.882 7.789 1.00 0.00 77 ASN A CA 5
ATOM 6163 C C . ASN A 1 77 ? 74.403 2.134 6.928 1.00 0.00 77 ASN A C 5
ATOM 6164 O O . ASN A 1 77 ? 74.956 3.161 7.286 1.00 0.00 77 ASN A O 5
ATOM 6176 N N . MET A 1 1 ? 80.837 -19.215 -12.977 1.00 0.00 1 MET A N 6
ATOM 6177 C CA . MET A 1 1 ? 79.688 -18.398 -13.458 1.00 0.00 1 MET A CA 6
ATOM 6178 C C . MET A 1 1 ? 79.151 -18.992 -14.762 1.00 0.00 1 MET A C 6
ATOM 6179 O O . MET A 1 1 ? 79.897 -19.490 -15.581 1.00 0.00 1 MET A O 6
ATOM 6195 N N . ASP A 1 2 ? 77.862 -18.944 -14.960 1.00 0.00 2 ASP A N 6
ATOM 6196 C CA . ASP A 1 2 ? 77.280 -19.507 -16.211 1.00 0.00 2 ASP A CA 6
ATOM 6197 C C . ASP A 1 2 ? 76.229 -18.542 -16.765 1.00 0.00 2 ASP A C 6
ATOM 6198 O O . ASP A 1 2 ? 75.181 -18.349 -16.182 1.00 0.00 2 ASP A O 6
ATOM 6207 N N . ARG A 1 3 ? 76.501 -17.937 -17.889 1.00 0.00 3 ARG A N 6
ATOM 6208 C CA . ARG A 1 3 ? 75.517 -16.987 -18.479 1.00 0.00 3 ARG A CA 6
ATOM 6209 C C . ARG A 1 3 ? 74.425 -17.773 -19.207 1.00 0.00 3 ARG A C 6
ATOM 6210 O O . ARG A 1 3 ? 74.382 -17.818 -20.420 1.00 0.00 3 ARG A O 6
ATOM 6231 N N . PHE A 1 4 ? 73.542 -18.395 -18.475 1.00 0.00 4 PHE A N 6
ATOM 6232 C CA . PHE A 1 4 ? 72.454 -19.180 -19.124 1.00 0.00 4 PHE A CA 6
ATOM 6233 C C . PHE A 1 4 ? 71.180 -19.073 -18.285 1.00 0.00 4 PHE A C 6
ATOM 6234 O O . PHE A 1 4 ? 70.517 -20.056 -18.018 1.00 0.00 4 PHE A O 6
ATOM 6251 N N . HIS A 1 5 ? 70.831 -17.887 -17.866 1.00 0.00 5 HIS A N 6
ATOM 6252 C CA . HIS A 1 5 ? 69.600 -17.719 -17.044 1.00 0.00 5 HIS A CA 6
ATOM 6253 C C . HIS A 1 5 ? 68.914 -16.402 -17.415 1.00 0.00 5 HIS A C 6
ATOM 6254 O O . HIS A 1 5 ? 69.073 -15.399 -16.748 1.00 0.00 5 HIS A O 6
ATOM 6268 N N . ALA A 1 6 ? 68.152 -16.397 -18.474 1.00 0.00 6 ALA A N 6
ATOM 6269 C CA . ALA A 1 6 ? 67.457 -15.145 -18.885 1.00 0.00 6 ALA A CA 6
ATOM 6270 C C . ALA A 1 6 ? 66.245 -14.914 -17.981 1.00 0.00 6 ALA A C 6
ATOM 6271 O O . ALA A 1 6 ? 65.315 -15.696 -17.961 1.00 0.00 6 ALA A O 6
ATOM 6278 N N . THR A 1 7 ? 66.246 -13.845 -17.233 1.00 0.00 7 THR A N 6
ATOM 6279 C CA . THR A 1 7 ? 65.094 -13.564 -16.331 1.00 0.00 7 THR A CA 6
ATOM 6280 C C . THR A 1 7 ? 64.576 -12.148 -16.591 1.00 0.00 7 THR A C 6
ATOM 6281 O O . THR A 1 7 ? 65.312 -11.184 -16.515 1.00 0.00 7 THR A O 6
ATOM 6292 N N . SER A 1 8 ? 63.314 -12.014 -16.896 1.00 0.00 8 SER A N 6
ATOM 6293 C CA . SER A 1 8 ? 62.752 -10.660 -17.161 1.00 0.00 8 SER A CA 6
ATOM 6294 C C . SER A 1 8 ? 62.231 -10.059 -15.854 1.00 0.00 8 SER A C 6
ATOM 6295 O O . SER A 1 8 ? 61.554 -9.051 -15.849 1.00 0.00 8 SER A O 6
ATOM 6303 N N . ALA A 1 9 ? 62.542 -10.670 -14.743 1.00 0.00 9 ALA A N 6
ATOM 6304 C CA . ALA A 1 9 ? 62.065 -10.133 -13.438 1.00 0.00 9 ALA A CA 6
ATOM 6305 C C . ALA A 1 9 ? 63.102 -9.157 -12.879 1.00 0.00 9 ALA A C 6
ATOM 6306 O O . ALA A 1 9 ? 64.134 -8.923 -13.477 1.00 0.00 9 ALA A O 6
ATOM 6313 N N . ASP A 1 10 ? 62.837 -8.584 -11.737 1.00 0.00 10 ASP A N 6
ATOM 6314 C CA . ASP A 1 10 ? 63.809 -7.623 -11.142 1.00 0.00 10 ASP A CA 6
ATOM 6315 C C . ASP A 1 10 ? 64.141 -8.051 -9.711 1.00 0.00 10 ASP A C 6
ATOM 6316 O O . ASP A 1 10 ? 63.467 -7.681 -8.771 1.00 0.00 10 ASP A O 6
ATOM 6325 N N . CYS A 1 11 ? 65.176 -8.827 -9.539 1.00 0.00 11 CYS A N 6
ATOM 6326 C CA . CYS A 1 11 ? 65.551 -9.276 -8.168 1.00 0.00 11 CYS A CA 6
ATOM 6327 C C . CYS A 1 11 ? 66.605 -8.329 -7.592 1.00 0.00 11 CYS A C 6
ATOM 6328 O O . CYS A 1 11 ? 67.122 -7.470 -8.278 1.00 0.00 11 CYS A O 6
ATOM 6335 N N . CYS A 1 12 ? 66.925 -8.476 -6.336 1.00 0.00 12 CYS A N 6
ATOM 6336 C CA . CYS A 1 12 ? 67.944 -7.582 -5.718 1.00 0.00 12 CYS A CA 6
ATOM 6337 C C . CYS A 1 12 ? 69.215 -8.379 -5.419 1.00 0.00 12 CYS A C 6
ATOM 6338 O O . CYS A 1 12 ? 69.210 -9.299 -4.626 1.00 0.00 12 CYS A O 6
ATOM 6345 N N . ILE A 1 13 ? 70.306 -8.030 -6.045 1.00 0.00 13 ILE A N 6
ATOM 6346 C CA . ILE A 1 13 ? 71.577 -8.765 -5.793 1.00 0.00 13 ILE A CA 6
ATOM 6347 C C . ILE A 1 13 ? 72.329 -8.095 -4.642 1.00 0.00 13 ILE A C 6
ATOM 6348 O O . ILE A 1 13 ? 73.139 -8.707 -3.975 1.00 0.00 13 ILE A O 6
ATOM 6364 N N . SER A 1 14 ? 72.064 -6.839 -4.404 1.00 0.00 14 SER A N 6
ATOM 6365 C CA . SER A 1 14 ? 72.759 -6.125 -3.296 1.00 0.00 14 SER A CA 6
ATOM 6366 C C . SER A 1 14 ? 71.955 -4.880 -2.915 1.00 0.00 14 SER A C 6
ATOM 6367 O O . SER A 1 14 ? 71.478 -4.155 -3.764 1.00 0.00 14 SER A O 6
ATOM 6375 N N . TYR A 1 15 ? 71.799 -4.628 -1.644 1.00 0.00 15 TYR A N 6
ATOM 6376 C CA . TYR A 1 15 ? 71.023 -3.431 -1.212 1.00 0.00 15 TYR A CA 6
ATOM 6377 C C . TYR A 1 15 ? 71.966 -2.237 -1.052 1.00 0.00 15 TYR A C 6
ATOM 6378 O O . TYR A 1 15 ? 73.155 -2.393 -0.861 1.00 0.00 15 TYR A O 6
ATOM 6396 N N . THR A 1 16 ? 71.442 -1.044 -1.127 1.00 0.00 16 THR A N 6
ATOM 6397 C CA . THR A 1 16 ? 72.304 0.162 -0.977 1.00 0.00 16 THR A CA 6
ATOM 6398 C C . THR A 1 16 ? 73.034 0.101 0.371 1.00 0.00 16 THR A C 6
ATOM 6399 O O . THR A 1 16 ? 72.416 0.235 1.408 1.00 0.00 16 THR A O 6
ATOM 6410 N N . PRO A 1 17 ? 74.329 -0.099 0.320 1.00 0.00 17 PRO A N 6
ATOM 6411 C CA . PRO A 1 17 ? 75.162 -0.179 1.532 1.00 0.00 17 PRO A CA 6
ATOM 6412 C C . PRO A 1 17 ? 75.422 1.223 2.092 1.00 0.00 17 PRO A C 6
ATOM 6413 O O . PRO A 1 17 ? 76.546 1.679 2.155 1.00 0.00 17 PRO A O 6
ATOM 6424 N N . ARG A 1 18 ? 74.388 1.908 2.498 1.00 0.00 18 ARG A N 6
ATOM 6425 C CA . ARG A 1 18 ? 74.572 3.279 3.052 1.00 0.00 18 ARG A CA 6
ATOM 6426 C C . ARG A 1 18 ? 73.338 3.668 3.868 1.00 0.00 18 ARG A C 6
ATOM 6427 O O . ARG A 1 18 ? 72.217 3.422 3.470 1.00 0.00 18 ARG A O 6
ATOM 6448 N N . SER A 1 19 ? 73.535 4.275 5.006 1.00 0.00 19 SER A N 6
ATOM 6449 C CA . SER A 1 19 ? 72.372 4.680 5.844 1.00 0.00 19 SER A CA 6
ATOM 6450 C C . SER A 1 19 ? 71.674 5.880 5.201 1.00 0.00 19 SER A C 6
ATOM 6451 O O . SER A 1 19 ? 72.184 6.982 5.205 1.00 0.00 19 SER A O 6
ATOM 6459 N N . ILE A 1 20 ? 70.509 5.676 4.648 1.00 0.00 20 ILE A N 6
ATOM 6460 C CA . ILE A 1 20 ? 69.781 6.807 4.008 1.00 0.00 20 ILE A CA 6
ATOM 6461 C C . ILE A 1 20 ? 68.695 7.315 4.963 1.00 0.00 20 ILE A C 6
ATOM 6462 O O . ILE A 1 20 ? 68.051 6.534 5.634 1.00 0.00 20 ILE A O 6
ATOM 6478 N N . PRO A 1 21 ? 68.524 8.613 4.996 1.00 0.00 21 PRO A N 6
ATOM 6479 C CA . PRO A 1 21 ? 67.522 9.257 5.862 1.00 0.00 21 PRO A CA 6
ATOM 6480 C C . PRO A 1 21 ? 66.124 9.123 5.251 1.00 0.00 21 PRO A C 6
ATOM 6481 O O . PRO A 1 21 ? 65.920 9.378 4.081 1.00 0.00 21 PRO A O 6
ATOM 6492 N N . CYS A 1 22 ? 65.160 8.722 6.034 1.00 0.00 22 CYS A N 6
ATOM 6493 C CA . CYS A 1 22 ? 63.780 8.570 5.504 1.00 0.00 22 CYS A CA 6
ATOM 6494 C C . CYS A 1 22 ? 63.298 9.907 4.939 1.00 0.00 22 CYS A C 6
ATOM 6495 O O . CYS A 1 22 ? 62.334 9.970 4.202 1.00 0.00 22 CYS A O 6
ATOM 6502 N N . SER A 1 23 ? 63.961 10.979 5.279 1.00 0.00 23 SER A N 6
ATOM 6503 C CA . SER A 1 23 ? 63.540 12.311 4.763 1.00 0.00 23 SER A CA 6
ATOM 6504 C C . SER A 1 23 ? 63.977 12.455 3.303 1.00 0.00 23 SER A C 6
ATOM 6505 O O . SER A 1 23 ? 63.596 13.385 2.620 1.00 0.00 23 SER A O 6
ATOM 6513 N N . LEU A 1 24 ? 64.775 11.543 2.819 1.00 0.00 24 LEU A N 6
ATOM 6514 C CA . LEU A 1 24 ? 65.235 11.630 1.405 1.00 0.00 24 LEU A CA 6
ATOM 6515 C C . LEU A 1 24 ? 64.575 10.520 0.584 1.00 0.00 24 LEU A C 6
ATOM 6516 O O . LEU A 1 24 ? 65.090 10.096 -0.432 1.00 0.00 24 LEU A O 6
ATOM 6532 N N . LEU A 1 25 ? 63.438 10.047 1.016 1.00 0.00 25 LEU A N 6
ATOM 6533 C CA . LEU A 1 25 ? 62.746 8.965 0.260 1.00 0.00 25 LEU A CA 6
ATOM 6534 C C . LEU A 1 25 ? 61.321 9.411 -0.074 1.00 0.00 25 LEU A C 6
ATOM 6535 O O . LEU A 1 25 ? 60.676 10.091 0.700 1.00 0.00 25 LEU A O 6
ATOM 6551 N N . GLU A 1 26 ? 60.824 9.035 -1.220 1.00 0.00 26 GLU A N 6
ATOM 6552 C CA . GLU A 1 26 ? 59.442 9.441 -1.601 1.00 0.00 26 GLU A CA 6
ATOM 6553 C C . GLU A 1 26 ? 58.490 8.257 -1.419 1.00 0.00 26 GLU A C 6
ATOM 6554 O O . GLU A 1 26 ? 57.309 8.428 -1.193 1.00 0.00 26 GLU A O 6
ATOM 6566 N N . SER A 1 27 ? 58.992 7.056 -1.517 1.00 0.00 27 SER A N 6
ATOM 6567 C CA . SER A 1 27 ? 58.110 5.866 -1.349 1.00 0.00 27 SER A CA 6
ATOM 6568 C C . SER A 1 27 ? 58.946 4.588 -1.453 1.00 0.00 27 SER A C 6
ATOM 6569 O O . SER A 1 27 ? 60.055 4.598 -1.949 1.00 0.00 27 SER A O 6
ATOM 6577 N N . TYR A 1 28 ? 58.420 3.488 -0.988 1.00 0.00 28 TYR A N 6
ATOM 6578 C CA . TYR A 1 28 ? 59.179 2.207 -1.059 1.00 0.00 28 TYR A CA 6
ATOM 6579 C C . TYR A 1 28 ? 58.202 1.054 -1.302 1.00 0.00 28 TYR A C 6
ATOM 6580 O O . TYR A 1 28 ? 57.019 1.168 -1.050 1.00 0.00 28 TYR A O 6
ATOM 6598 N N . PHE A 1 29 ? 58.685 -0.056 -1.791 1.00 0.00 29 PHE A N 6
ATOM 6599 C CA . PHE A 1 29 ? 57.779 -1.211 -2.048 1.00 0.0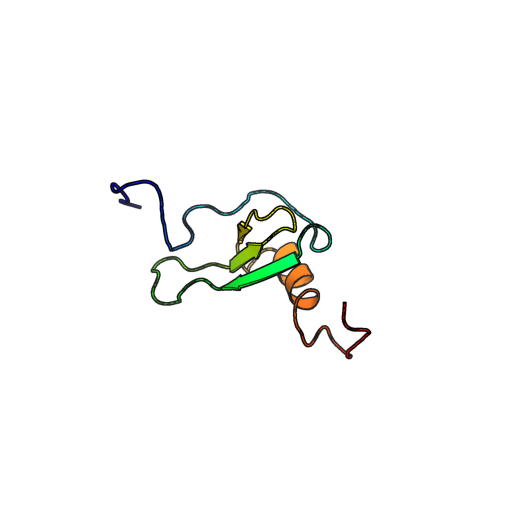0 29 PHE A CA 6
ATOM 6600 C C . PHE A 1 29 ? 58.605 -2.495 -2.161 1.00 0.00 29 PHE A C 6
ATOM 6601 O O . PHE A 1 29 ? 59.815 -2.476 -2.062 1.00 0.00 29 PHE A O 6
ATOM 6618 N N . GLU A 1 30 ? 57.961 -3.611 -2.369 1.00 0.00 30 GLU A N 6
ATOM 6619 C CA . GLU A 1 30 ? 58.711 -4.892 -2.488 1.00 0.00 30 GLU A CA 6
ATOM 6620 C C . GLU A 1 30 ? 59.017 -5.169 -3.962 1.00 0.00 30 GLU A C 6
ATOM 6621 O O . GLU A 1 30 ? 58.278 -4.779 -4.843 1.00 0.00 30 GLU A O 6
ATOM 6633 N N . THR A 1 31 ? 60.103 -5.839 -4.235 1.00 0.00 31 THR A N 6
ATOM 6634 C CA . THR A 1 31 ? 60.458 -6.139 -5.652 1.00 0.00 31 THR A CA 6
ATOM 6635 C C . THR A 1 31 ? 59.382 -7.031 -6.273 1.00 0.00 31 THR A C 6
ATOM 6636 O O . THR A 1 31 ? 58.387 -7.346 -5.651 1.00 0.00 31 THR A O 6
ATOM 6647 N N . ASN A 1 32 ? 59.574 -7.442 -7.497 1.00 0.00 32 ASN A N 6
ATOM 6648 C CA . ASN A 1 32 ? 58.564 -8.314 -8.159 1.00 0.00 32 ASN A CA 6
ATOM 6649 C C . ASN A 1 32 ? 58.484 -9.652 -7.422 1.00 0.00 32 ASN A C 6
ATOM 6650 O O . ASN A 1 32 ? 59.487 -10.216 -7.030 1.00 0.00 32 ASN A O 6
ATOM 6661 N N . SER A 1 33 ? 57.300 -10.166 -7.231 1.00 0.00 33 SER A N 6
ATOM 6662 C CA . SER A 1 33 ? 57.158 -11.468 -6.520 1.00 0.00 33 SER A CA 6
ATOM 6663 C C . SER A 1 33 ? 57.615 -12.603 -7.439 1.00 0.00 33 SER A C 6
ATOM 6664 O O . SER A 1 33 ? 57.834 -13.716 -7.004 1.00 0.00 33 SER A O 6
ATOM 6672 N N . GLU A 1 34 ? 57.760 -12.331 -8.707 1.00 0.00 34 GLU A N 6
ATOM 6673 C CA . GLU A 1 34 ? 58.202 -13.395 -9.652 1.00 0.00 34 GLU A CA 6
ATOM 6674 C C . GLU A 1 34 ? 59.691 -13.680 -9.445 1.00 0.00 34 GLU A C 6
ATOM 6675 O O . GLU A 1 34 ? 60.234 -14.621 -9.990 1.00 0.00 34 GLU A O 6
ATOM 6687 N N . CYS A 1 35 ? 60.356 -12.876 -8.661 1.00 0.00 35 CYS A N 6
ATOM 6688 C CA . CYS A 1 35 ? 61.809 -13.105 -8.422 1.00 0.00 35 CYS A CA 6
ATOM 6689 C C . CYS A 1 35 ? 61.989 -14.271 -7.448 1.00 0.00 35 CYS A C 6
ATOM 6690 O O . CYS A 1 35 ? 61.063 -14.680 -6.776 1.00 0.00 35 CYS A O 6
ATOM 6697 N N . SER A 1 36 ? 63.175 -14.811 -7.368 1.00 0.00 36 SER A N 6
ATOM 6698 C CA . SER A 1 36 ? 63.412 -15.951 -6.438 1.00 0.00 36 SER A CA 6
ATOM 6699 C C . SER A 1 36 ? 63.555 -15.422 -5.010 1.00 0.00 36 SER A C 6
ATOM 6700 O O . SER A 1 36 ? 63.025 -15.986 -4.073 1.00 0.00 36 SER A O 6
ATOM 6708 N N . LYS A 1 37 ? 64.266 -14.341 -4.835 1.00 0.00 37 LYS A N 6
ATOM 6709 C CA . LYS A 1 37 ? 64.439 -13.777 -3.468 1.00 0.00 37 LYS A CA 6
ATOM 6710 C C . LYS A 1 37 ? 63.701 -12.437 -3.374 1.00 0.00 37 LYS A C 6
ATOM 6711 O O . LYS A 1 37 ? 63.709 -11.663 -4.311 1.00 0.00 37 LYS A O 6
ATOM 6730 N N . PRO A 1 38 ? 63.083 -12.202 -2.243 1.00 0.00 38 PRO A N 6
ATOM 6731 C CA . PRO A 1 38 ? 62.328 -10.961 -1.996 1.00 0.00 38 PRO A CA 6
ATOM 6732 C C . PRO A 1 38 ? 63.284 -9.814 -1.655 1.00 0.00 38 PRO A C 6
ATOM 6733 O O . PRO A 1 38 ? 64.479 -10.001 -1.544 1.00 0.00 38 PRO A O 6
ATOM 6744 N N . GLY A 1 39 ? 62.767 -8.627 -1.488 1.00 0.00 39 GLY A N 6
ATOM 6745 C CA . GLY A 1 39 ? 63.637 -7.476 -1.156 1.00 0.00 39 GLY A CA 6
ATOM 6746 C C . GLY A 1 39 ? 62.795 -6.203 -1.066 1.00 0.00 39 GLY A C 6
ATOM 6747 O O . GLY A 1 39 ? 61.631 -6.190 -1.413 1.00 0.00 39 GLY A O 6
ATOM 6751 N N . VAL A 1 40 ? 63.377 -5.131 -0.602 1.00 0.00 40 VAL A N 6
ATOM 6752 C CA . VAL A 1 40 ? 62.612 -3.857 -0.490 1.00 0.00 40 VAL A CA 6
ATOM 6753 C C . VAL A 1 40 ? 63.191 -2.830 -1.464 1.00 0.00 40 VAL A C 6
ATOM 6754 O O . VAL A 1 40 ? 64.377 -2.809 -1.727 1.00 0.00 40 VAL A O 6
ATOM 6767 N N . ILE A 1 41 ? 62.363 -1.977 -2.003 1.00 0.00 41 ILE A N 6
ATOM 6768 C CA . ILE A 1 41 ? 62.867 -0.952 -2.959 1.00 0.00 41 ILE A CA 6
ATOM 6769 C C . ILE A 1 41 ? 62.595 0.445 -2.399 1.00 0.00 41 ILE A C 6
ATOM 6770 O O . ILE A 1 41 ? 61.461 0.844 -2.225 1.00 0.00 41 ILE A O 6
ATOM 6786 N N . PHE A 1 42 ? 63.626 1.191 -2.114 1.00 0.00 42 PHE A N 6
ATOM 6787 C CA . PHE A 1 42 ? 63.424 2.561 -1.564 1.00 0.00 42 PHE A CA 6
ATOM 6788 C C . PHE A 1 42 ? 63.481 3.581 -2.703 1.00 0.00 42 PHE A C 6
ATOM 6789 O O . PHE A 1 42 ? 64.435 3.635 -3.454 1.00 0.00 42 PHE A O 6
ATOM 6806 N N . LEU A 1 43 ? 62.467 4.390 -2.836 1.00 0.00 43 LEU A N 6
ATOM 6807 C CA . LEU A 1 43 ? 62.462 5.406 -3.924 1.00 0.00 43 LEU A CA 6
ATOM 6808 C C . LEU A 1 43 ? 62.882 6.763 -3.354 1.00 0.00 43 LEU A C 6
ATOM 6809 O O . LEU A 1 43 ? 62.398 7.191 -2.325 1.00 0.00 43 LEU A O 6
ATOM 6825 N N . THR A 1 44 ? 63.781 7.442 -4.012 1.00 0.00 44 THR A N 6
ATOM 6826 C CA . THR A 1 44 ? 64.232 8.768 -3.502 1.00 0.00 44 THR A CA 6
ATOM 6827 C C . THR A 1 44 ? 63.556 9.881 -4.305 1.00 0.00 44 THR A C 6
ATOM 6828 O O . THR A 1 44 ? 62.888 9.633 -5.289 1.00 0.00 44 THR A O 6
ATOM 6839 N N . LYS A 1 45 ? 63.726 11.108 -3.893 1.00 0.00 45 LYS A N 6
ATOM 6840 C CA . LYS A 1 45 ? 63.094 12.239 -4.632 1.00 0.00 45 LYS A CA 6
ATOM 6841 C C . LYS A 1 45 ? 63.937 12.584 -5.862 1.00 0.00 45 LYS A C 6
ATOM 6842 O O . LYS A 1 45 ? 63.675 13.547 -6.554 1.00 0.00 45 LYS A O 6
ATOM 6861 N N . LYS A 1 46 ? 64.947 11.806 -6.141 1.00 0.00 46 LYS A N 6
ATOM 6862 C CA . LYS A 1 46 ? 65.803 12.092 -7.326 1.00 0.00 46 LYS A CA 6
ATOM 6863 C C . LYS A 1 46 ? 65.615 10.984 -8.364 1.00 0.00 46 LYS A C 6
ATOM 6864 O O . LYS A 1 46 ? 66.529 10.629 -9.081 1.00 0.00 46 LYS A O 6
ATOM 6883 N N . GLY A 1 47 ? 64.434 10.437 -8.449 1.00 0.00 47 GLY A N 6
ATOM 6884 C CA . GLY A 1 47 ? 64.182 9.356 -9.437 1.00 0.00 47 GLY A CA 6
ATOM 6885 C C . GLY A 1 47 ? 65.187 8.225 -9.222 1.00 0.00 47 GLY A C 6
ATOM 6886 O O . GLY A 1 47 ? 65.516 7.490 -10.132 1.00 0.00 47 GLY A O 6
ATOM 6890 N N . ARG A 1 48 ? 65.677 8.079 -8.021 1.00 0.00 48 ARG A N 6
ATOM 6891 C CA . ARG A 1 48 ? 66.661 6.995 -7.744 1.00 0.00 48 ARG A CA 6
ATOM 6892 C C . ARG A 1 48 ? 66.008 5.931 -6.859 1.00 0.00 48 ARG A C 6
ATOM 6893 O O . ARG A 1 48 ? 65.367 6.237 -5.874 1.00 0.00 48 ARG A O 6
ATOM 6914 N N . ARG A 1 49 ? 66.166 4.683 -7.204 1.00 0.00 49 ARG A N 6
ATOM 6915 C CA . ARG A 1 49 ? 65.554 3.601 -6.383 1.00 0.00 49 ARG A CA 6
ATOM 6916 C C . ARG A 1 49 ? 66.584 2.494 -6.149 1.00 0.00 49 ARG A C 6
ATOM 6917 O O . ARG A 1 49 ? 67.216 2.017 -7.070 1.00 0.00 49 ARG A O 6
ATOM 6938 N N . PHE A 1 50 ? 66.757 2.082 -4.924 1.00 0.00 50 PHE A N 6
ATOM 6939 C CA . PHE A 1 50 ? 67.747 1.007 -4.631 1.00 0.00 50 PHE A CA 6
ATOM 6940 C C . PHE A 1 50 ? 67.100 -0.051 -3.736 1.00 0.00 50 PHE A C 6
ATOM 6941 O O . PHE A 1 50 ? 66.138 0.213 -3.042 1.00 0.00 50 PHE A O 6
ATOM 6958 N N . CYS A 1 51 ? 67.619 -1.248 -3.747 1.00 0.00 51 CYS A N 6
ATOM 6959 C CA . CYS A 1 51 ? 67.035 -2.323 -2.903 1.00 0.00 51 CYS A CA 6
ATOM 6960 C C . CYS A 1 51 ? 67.383 -2.071 -1.434 1.00 0.00 51 CYS A C 6
ATOM 6961 O O . CYS A 1 51 ? 68.307 -1.348 -1.119 1.00 0.00 51 CYS A O 6
ATOM 6968 N N . ALA A 1 52 ? 66.649 -2.665 -0.533 1.00 0.00 52 ALA A N 6
ATOM 6969 C CA . ALA A 1 52 ? 66.935 -2.464 0.915 1.00 0.00 52 ALA A CA 6
ATOM 6970 C C . ALA A 1 52 ? 66.624 -3.756 1.675 1.00 0.00 52 ALA A C 6
ATOM 6971 O O . ALA A 1 52 ? 65.652 -4.430 1.399 1.00 0.00 52 ALA A O 6
ATOM 6978 N N . ASN A 1 53 ? 67.443 -4.108 2.629 1.00 0.00 53 ASN A N 6
ATOM 6979 C CA . ASN A 1 53 ? 67.192 -5.357 3.401 1.00 0.00 53 ASN A CA 6
ATOM 6980 C C . ASN A 1 53 ? 66.077 -5.106 4.426 1.00 0.00 53 ASN A C 6
ATOM 6981 O O . ASN A 1 53 ? 66.101 -4.115 5.129 1.00 0.00 53 ASN A O 6
ATOM 6992 N N . PRO A 1 54 ? 65.132 -6.013 4.484 1.00 0.00 54 PRO A N 6
ATOM 6993 C CA . PRO A 1 54 ? 63.996 -5.908 5.416 1.00 0.00 54 PRO A CA 6
ATOM 6994 C C . PRO A 1 54 ? 64.439 -6.270 6.834 1.00 0.00 54 PRO A C 6
ATOM 6995 O O . PRO A 1 54 ? 63.702 -6.110 7.786 1.00 0.00 54 PRO A O 6
ATOM 7006 N N . SER A 1 55 ? 65.643 -6.750 6.982 1.00 0.00 55 SER A N 6
ATOM 7007 C CA . SER A 1 55 ? 66.137 -7.115 8.337 1.00 0.00 55 SER A CA 6
ATOM 7008 C C . SER A 1 55 ? 66.971 -5.960 8.899 1.00 0.00 55 SER A C 6
ATOM 7009 O O . SER A 1 55 ? 67.473 -6.026 10.003 1.00 0.00 55 SER A O 6
ATOM 7017 N N . ASP A 1 56 ? 67.122 -4.900 8.148 1.00 0.00 56 ASP A N 6
ATOM 7018 C CA . ASP A 1 56 ? 67.921 -3.745 8.645 1.00 0.00 56 ASP A CA 6
ATOM 7019 C C . ASP A 1 56 ? 67.057 -2.894 9.577 1.00 0.00 56 ASP A C 6
ATOM 7020 O O . ASP A 1 56 ? 65.948 -2.524 9.245 1.00 0.00 56 ASP A O 6
ATOM 7029 N N . LYS A 1 57 ? 67.554 -2.583 10.741 1.00 0.00 57 LYS A N 6
ATOM 7030 C CA . LYS A 1 57 ? 66.760 -1.758 11.694 1.00 0.00 57 LYS A CA 6
ATOM 7031 C C . LYS A 1 57 ? 66.333 -0.455 11.014 1.00 0.00 57 LYS A C 6
ATOM 7032 O O . LYS A 1 57 ? 65.218 0.002 11.170 1.00 0.00 57 LYS A O 6
ATOM 7051 N N . GLN A 1 58 ? 67.213 0.149 10.262 1.00 0.00 58 GLN A N 6
ATOM 7052 C CA . GLN A 1 58 ? 66.857 1.423 9.577 1.00 0.00 58 GLN A CA 6
ATOM 7053 C C . GLN A 1 58 ? 65.808 1.150 8.497 1.00 0.00 58 GLN A C 6
ATOM 7054 O O . GLN A 1 58 ? 65.059 2.026 8.110 1.00 0.00 58 GLN A O 6
ATOM 7068 N N . VAL A 1 59 ? 65.745 -0.058 8.006 1.00 0.00 59 VAL A N 6
ATOM 7069 C CA . VAL A 1 59 ? 64.741 -0.378 6.953 1.00 0.00 59 VAL A CA 6
ATOM 7070 C C . VAL A 1 59 ? 63.375 -0.598 7.606 1.00 0.00 59 VAL A C 6
ATOM 7071 O O . VAL A 1 59 ? 62.365 -0.122 7.129 1.00 0.00 59 VAL A O 6
ATOM 7084 N N . GLN A 1 60 ? 63.336 -1.312 8.698 1.00 0.00 60 GLN A N 6
ATOM 7085 C CA . GLN A 1 60 ? 62.034 -1.555 9.379 1.00 0.00 60 GLN A CA 6
ATOM 7086 C C . GLN A 1 60 ? 61.515 -0.238 9.958 1.00 0.00 60 GLN A C 6
ATOM 7087 O O . GLN A 1 60 ? 60.325 -0.037 10.100 1.00 0.00 60 GLN A O 6
ATOM 7101 N N . VAL A 1 61 ? 62.399 0.664 10.291 1.00 0.00 61 VAL A N 6
ATOM 7102 C CA . VAL A 1 61 ? 61.954 1.969 10.856 1.00 0.00 61 VAL A CA 6
ATOM 7103 C C . VAL A 1 61 ? 61.388 2.839 9.733 1.00 0.00 61 VAL A C 6
ATOM 7104 O O . VAL A 1 61 ? 60.411 3.539 9.909 1.00 0.00 61 VAL A O 6
ATOM 7117 N N . CYS A 1 62 ? 61.996 2.801 8.579 1.00 0.00 62 CYS A N 6
ATOM 7118 C CA . CYS A 1 62 ? 61.492 3.625 7.444 1.00 0.00 62 CYS A CA 6
ATOM 7119 C C . CYS A 1 62 ? 60.179 3.033 6.928 1.00 0.00 62 CYS A C 6
ATOM 7120 O O . CYS A 1 62 ? 59.372 3.715 6.329 1.00 0.00 62 CYS A O 6
ATOM 7127 N N . MET A 1 63 ? 59.958 1.767 7.156 1.00 0.00 63 MET A N 6
ATOM 7128 C CA . MET A 1 63 ? 58.696 1.134 6.679 1.00 0.00 63 MET A CA 6
ATOM 7129 C C . MET A 1 63 ? 57.501 1.830 7.333 1.00 0.00 63 MET A C 6
ATOM 7130 O O . MET A 1 63 ? 56.622 2.336 6.664 1.00 0.00 63 MET A O 6
ATOM 7144 N N . ARG A 1 64 ? 57.463 1.861 8.637 1.00 0.00 64 ARG A N 6
ATOM 7145 C CA . ARG A 1 64 ? 56.327 2.525 9.334 1.00 0.00 64 ARG A CA 6
ATOM 7146 C C . ARG A 1 64 ? 56.458 4.043 9.188 1.00 0.00 64 ARG A C 6
ATOM 7147 O O . ARG A 1 64 ? 55.502 4.776 9.342 1.00 0.00 64 ARG A O 6
ATOM 7168 N N . MET A 1 65 ? 57.637 4.519 8.893 1.00 0.00 65 MET A N 6
ATOM 7169 C CA . MET A 1 65 ? 57.830 5.988 8.737 1.00 0.00 65 MET A CA 6
ATOM 7170 C C . MET A 1 65 ? 57.069 6.474 7.502 1.00 0.00 65 MET A C 6
ATOM 7171 O O . MET A 1 65 ? 56.149 7.262 7.598 1.00 0.00 65 MET A O 6
ATOM 7185 N N . LEU A 1 66 ? 57.446 6.011 6.341 1.00 0.00 66 LEU A N 6
ATOM 7186 C CA . LEU A 1 66 ? 56.743 6.447 5.102 1.00 0.00 66 LEU A CA 6
ATOM 7187 C C . LEU A 1 66 ? 55.243 6.182 5.247 1.00 0.00 66 LEU A C 6
ATOM 7188 O O . LEU A 1 66 ? 54.423 6.865 4.667 1.00 0.00 66 LEU A O 6
ATOM 7204 N N . LYS A 1 67 ? 54.879 5.195 6.019 1.00 0.00 67 LYS A N 6
ATOM 7205 C CA . LYS A 1 67 ? 53.433 4.886 6.202 1.00 0.00 67 LYS A CA 6
ATOM 7206 C C . LYS A 1 67 ? 52.773 6.001 7.014 1.00 0.00 67 LYS A C 6
ATOM 7207 O O . LYS A 1 67 ? 53.427 6.729 7.734 1.00 0.00 67 LYS A O 6
ATOM 7226 N N . LEU A 1 68 ? 51.480 6.142 6.904 1.00 0.00 68 LEU A N 6
ATOM 7227 C CA . LEU A 1 68 ? 50.780 7.211 7.670 1.00 0.00 68 LEU A CA 6
ATOM 7228 C C . LEU A 1 68 ? 50.370 6.671 9.041 1.00 0.00 68 LEU A C 6
ATOM 7229 O O . LEU A 1 68 ? 49.231 6.787 9.450 1.00 0.00 68 LEU A O 6
ATOM 7245 N N . ASP A 1 69 ? 51.289 6.082 9.756 1.00 0.00 69 ASP A N 6
ATOM 7246 C CA . ASP A 1 69 ? 50.951 5.536 11.101 1.00 0.00 69 ASP A CA 6
ATOM 7247 C C . ASP A 1 69 ? 50.923 6.675 12.122 1.00 0.00 69 ASP A C 6
ATOM 7248 O O . ASP A 1 69 ? 51.581 6.623 13.142 1.00 0.00 69 ASP A O 6
ATOM 7257 N N . THR A 1 70 ? 50.167 7.705 11.855 1.00 0.00 70 THR A N 6
ATOM 7258 C CA . THR A 1 70 ? 50.099 8.846 12.811 1.00 0.00 70 THR A CA 6
ATOM 7259 C C . THR A 1 70 ? 48.714 9.493 12.736 1.00 0.00 70 THR A C 6
ATOM 7260 O O . THR A 1 70 ? 48.583 10.674 12.481 1.00 0.00 70 THR A O 6
ATOM 7271 N N . ARG A 1 71 ? 47.679 8.729 12.955 1.00 0.00 71 ARG A N 6
ATOM 7272 C CA . ARG A 1 71 ? 46.305 9.301 12.895 1.00 0.00 71 ARG A CA 6
ATOM 7273 C C . ARG A 1 71 ? 45.570 9.000 14.203 1.00 0.00 71 ARG A C 6
ATOM 7274 O O . ARG A 1 71 ? 45.019 7.933 14.385 1.00 0.00 71 ARG A O 6
ATOM 7295 N N . ILE A 1 72 ? 45.558 9.933 15.116 1.00 0.00 72 ILE A N 6
ATOM 7296 C CA . ILE A 1 72 ? 44.858 9.699 16.410 1.00 0.00 72 ILE A CA 6
ATOM 7297 C C . ILE A 1 72 ? 44.066 10.950 16.795 1.00 0.00 72 ILE A C 6
ATOM 7298 O O . ILE A 1 72 ? 44.025 11.341 17.945 1.00 0.00 72 ILE A O 6
ATOM 7314 N N . LYS A 1 73 ? 43.434 11.580 15.843 1.00 0.00 73 LYS A N 6
ATOM 7315 C CA . LYS A 1 73 ? 42.645 12.804 16.156 1.00 0.00 73 LYS A CA 6
ATOM 7316 C C . LYS A 1 73 ? 41.235 12.403 16.594 1.00 0.00 73 LYS A C 6
ATOM 7317 O O . LYS A 1 73 ? 40.471 11.847 15.830 1.00 0.00 73 LYS A O 6
ATOM 7336 N N . THR A 1 74 ? 40.884 12.681 17.820 1.00 0.00 74 THR A N 6
ATOM 7337 C CA . THR A 1 74 ? 39.523 12.316 18.306 1.00 0.00 74 THR A CA 6
ATOM 7338 C C . THR A 1 74 ? 38.516 13.372 17.847 1.00 0.00 74 THR A C 6
ATOM 7339 O O . THR A 1 74 ? 38.868 14.339 17.200 1.00 0.00 74 THR A O 6
ATOM 7350 N N . ARG A 1 75 ? 37.266 13.197 18.178 1.00 0.00 75 ARG A N 6
ATOM 7351 C CA . ARG A 1 75 ? 36.239 14.192 17.761 1.00 0.00 75 ARG A CA 6
ATOM 7352 C C . ARG A 1 75 ? 36.033 15.211 18.883 1.00 0.00 75 ARG A C 6
ATOM 7353 O O . ARG A 1 75 ? 35.867 14.857 20.033 1.00 0.00 75 ARG A O 6
ATOM 7374 N N . LYS A 1 76 ? 36.043 16.475 18.558 1.00 0.00 76 LYS A N 6
ATOM 7375 C CA . LYS A 1 76 ? 35.849 17.515 19.607 1.00 0.00 76 LYS A CA 6
ATOM 7376 C C . LYS A 1 76 ? 34.705 18.445 19.199 1.00 0.00 76 LYS A C 6
ATOM 7377 O O . LYS A 1 76 ? 33.808 18.718 19.972 1.00 0.00 76 LYS A O 6
ATOM 7396 N N . ASN A 1 77 ? 34.729 18.934 17.989 1.00 0.00 77 ASN A N 6
ATOM 7397 C CA . ASN A 1 77 ? 33.643 19.846 17.533 1.00 0.00 77 ASN A CA 6
ATOM 7398 C C . ASN A 1 77 ? 33.786 21.199 18.234 1.00 0.00 77 ASN A C 6
ATOM 7399 O O . ASN A 1 77 ? 34.886 21.725 18.246 1.00 0.00 77 ASN A O 6
ATOM 7411 N N . MET A 1 1 ? 50.761 17.649 -8.744 1.00 0.00 1 MET A N 7
ATOM 7412 C CA . MET A 1 1 ? 51.360 18.156 -7.477 1.00 0.00 1 MET A CA 7
ATOM 7413 C C . MET A 1 1 ? 52.455 17.194 -7.011 1.00 0.00 1 MET A C 7
ATOM 7414 O O . MET A 1 1 ? 52.270 16.432 -6.083 1.00 0.00 1 MET A O 7
ATOM 7430 N N . ASP A 1 2 ? 53.595 17.224 -7.646 1.00 0.00 2 ASP A N 7
ATOM 7431 C CA . ASP A 1 2 ? 54.699 16.311 -7.238 1.00 0.00 2 ASP A CA 7
ATOM 7432 C C . ASP A 1 2 ? 55.723 17.089 -6.409 1.00 0.00 2 ASP A C 7
ATOM 7433 O O . ASP A 1 2 ? 55.968 18.256 -6.642 1.00 0.00 2 ASP A O 7
ATOM 7442 N N . ARG A 1 3 ? 56.324 16.451 -5.442 1.00 0.00 3 ARG A N 7
ATOM 7443 C CA . ARG A 1 3 ? 57.332 17.154 -4.599 1.00 0.00 3 ARG A CA 7
ATOM 7444 C C . ARG A 1 3 ? 58.468 17.667 -5.485 1.00 0.00 3 ARG A C 7
ATOM 7445 O O . ARG A 1 3 ? 58.409 17.588 -6.695 1.00 0.00 3 ARG A O 7
ATOM 7466 N N . PHE A 1 4 ? 59.505 18.192 -4.891 1.00 0.00 4 PHE A N 7
ATOM 7467 C CA . PHE A 1 4 ? 60.644 18.709 -5.701 1.00 0.00 4 PHE A CA 7
ATOM 7468 C C . PHE A 1 4 ? 61.961 18.194 -5.117 1.00 0.00 4 PHE A C 7
ATOM 7469 O O . PHE A 1 4 ? 63.031 18.619 -5.506 1.00 0.00 4 PHE A O 7
ATOM 7486 N N . HIS A 1 5 ? 61.894 17.282 -4.186 1.00 0.00 5 HIS A N 7
ATOM 7487 C CA . HIS A 1 5 ? 63.143 16.742 -3.581 1.00 0.00 5 HIS A CA 7
ATOM 7488 C C . HIS A 1 5 ? 63.569 15.480 -4.334 1.00 0.00 5 HIS A C 7
ATOM 7489 O O . HIS A 1 5 ? 64.717 15.083 -4.300 1.00 0.00 5 HIS A O 7
ATOM 7503 N N . ALA A 1 6 ? 62.653 14.847 -5.015 1.00 0.00 6 ALA A N 7
ATOM 7504 C CA . ALA A 1 6 ? 63.007 13.612 -5.769 1.00 0.00 6 ALA A CA 7
ATOM 7505 C C . ALA A 1 6 ? 63.918 13.976 -6.943 1.00 0.00 6 ALA A C 7
ATOM 7506 O O . ALA A 1 6 ? 63.459 14.278 -8.027 1.00 0.00 6 ALA A O 7
ATOM 7513 N N . THR A 1 7 ? 65.206 13.953 -6.737 1.00 0.00 7 THR A N 7
ATOM 7514 C CA . THR A 1 7 ? 66.144 14.299 -7.843 1.00 0.00 7 THR A CA 7
ATOM 7515 C C . THR A 1 7 ? 67.513 13.674 -7.568 1.00 0.00 7 THR A C 7
ATOM 7516 O O . THR A 1 7 ? 68.158 13.154 -8.457 1.00 0.00 7 THR A O 7
ATOM 7527 N N . SER A 1 8 ? 67.964 13.720 -6.344 1.00 0.00 8 SER A N 7
ATOM 7528 C CA . SER A 1 8 ? 69.292 13.128 -6.017 1.00 0.00 8 SER A CA 7
ATOM 7529 C C . SER A 1 8 ? 69.405 11.744 -6.660 1.00 0.00 8 SER A C 7
ATOM 7530 O O . SER A 1 8 ? 68.416 11.091 -6.926 1.00 0.00 8 SER A O 7
ATOM 7538 N N . ALA A 1 9 ? 70.602 11.292 -6.913 1.00 0.00 9 ALA A N 7
ATOM 7539 C CA . ALA A 1 9 ? 70.775 9.952 -7.539 1.00 0.00 9 ALA A CA 7
ATOM 7540 C C . ALA A 1 9 ? 70.303 8.868 -6.568 1.00 0.00 9 ALA A C 7
ATOM 7541 O O . ALA A 1 9 ? 70.684 8.845 -5.414 1.00 0.00 9 ALA A O 7
ATOM 7548 N N . ASP A 1 10 ? 69.476 7.968 -7.026 1.00 0.00 10 ASP A N 7
ATOM 7549 C CA . ASP A 1 10 ? 68.980 6.885 -6.130 1.00 0.00 10 ASP A CA 7
ATOM 7550 C C . ASP A 1 10 ? 68.592 5.668 -6.970 1.00 0.00 10 ASP A C 7
ATOM 7551 O O . ASP A 1 10 ? 67.812 4.835 -6.552 1.00 0.00 10 ASP A O 7
ATOM 7560 N N . CYS A 1 11 ? 69.130 5.558 -8.154 1.00 0.00 11 CYS A N 7
ATOM 7561 C CA . CYS A 1 11 ? 68.791 4.395 -9.022 1.00 0.00 11 CYS A CA 7
ATOM 7562 C C . CYS A 1 11 ? 69.426 3.127 -8.447 1.00 0.00 11 CYS A C 7
ATOM 7563 O O . CYS A 1 11 ? 70.335 3.187 -7.643 1.00 0.00 11 CYS A O 7
ATOM 7570 N N . CYS A 1 12 ? 68.955 1.979 -8.852 1.00 0.00 12 CYS A N 7
ATOM 7571 C CA . CYS A 1 12 ? 69.532 0.710 -8.327 1.00 0.00 12 CYS A CA 7
ATOM 7572 C C . CYS A 1 12 ? 70.313 0.004 -9.437 1.00 0.00 12 CYS A C 7
ATOM 7573 O O . CYS A 1 12 ? 69.897 -0.031 -10.578 1.00 0.00 12 CYS A O 7
ATOM 7580 N N . ILE A 1 13 ? 71.445 -0.559 -9.110 1.00 0.00 13 ILE A N 7
ATOM 7581 C CA . ILE A 1 13 ? 72.257 -1.262 -10.143 1.00 0.00 13 ILE A CA 7
ATOM 7582 C C . ILE A 1 13 ? 72.380 -2.741 -9.774 1.00 0.00 13 ILE A C 7
ATOM 7583 O O . ILE A 1 13 ? 72.778 -3.561 -10.577 1.00 0.00 13 ILE A O 7
ATOM 7599 N N . SER A 1 14 ? 72.041 -3.089 -8.562 1.00 0.00 14 SER A N 7
ATOM 7600 C CA . SER A 1 14 ? 72.139 -4.514 -8.140 1.00 0.00 14 SER A CA 7
ATOM 7601 C C . SER A 1 14 ? 71.014 -4.831 -7.153 1.00 0.00 14 SER A C 7
ATOM 7602 O O . SER A 1 14 ? 70.794 -4.114 -6.197 1.00 0.00 14 SER A O 7
ATOM 7610 N N . TYR A 1 15 ? 70.300 -5.900 -7.376 1.00 0.00 15 TYR A N 7
ATOM 7611 C CA . TYR A 1 15 ? 69.190 -6.261 -6.450 1.00 0.00 15 TYR A CA 7
ATOM 7612 C C . TYR A 1 15 ? 69.657 -7.363 -5.497 1.00 0.00 15 TYR A C 7
ATOM 7613 O O . TYR A 1 15 ? 70.413 -8.239 -5.868 1.00 0.00 15 TYR A O 7
ATOM 7631 N N . THR A 1 16 ? 69.213 -7.325 -4.271 1.00 0.00 16 THR A N 7
ATOM 7632 C CA . THR A 1 16 ? 69.631 -8.370 -3.294 1.00 0.00 16 THR A CA 7
ATOM 7633 C C . THR A 1 16 ? 69.130 -9.741 -3.770 1.00 0.00 16 THR A C 7
ATOM 7634 O O . THR A 1 16 ? 67.939 -9.959 -3.864 1.00 0.00 16 THR A O 7
ATOM 7645 N N . PRO A 1 17 ? 70.053 -10.628 -4.056 1.00 0.00 17 PRO A N 7
ATOM 7646 C CA . PRO A 1 17 ? 69.724 -11.986 -4.524 1.00 0.00 17 PRO A CA 7
ATOM 7647 C C . PRO A 1 17 ? 69.286 -12.865 -3.349 1.00 0.00 17 PRO A C 7
ATOM 7648 O O . PRO A 1 17 ? 69.866 -13.899 -3.085 1.00 0.00 17 PRO A O 7
ATOM 7659 N N . ARG A 1 18 ? 68.265 -12.462 -2.643 1.00 0.00 18 ARG A N 7
ATOM 7660 C CA . ARG A 1 18 ? 67.792 -13.275 -1.488 1.00 0.00 18 ARG A CA 7
ATOM 7661 C C . ARG A 1 18 ? 66.401 -12.800 -1.063 1.00 0.00 18 ARG A C 7
ATOM 7662 O O . ARG A 1 18 ? 66.022 -11.669 -1.297 1.00 0.00 18 ARG A O 7
ATOM 7683 N N . SER A 1 19 ? 65.638 -13.653 -0.437 1.00 0.00 19 SER A N 7
ATOM 7684 C CA . SER A 1 19 ? 64.274 -13.250 0.006 1.00 0.00 19 SER A CA 7
ATOM 7685 C C . SER A 1 19 ? 64.346 -12.708 1.435 1.00 0.00 19 SER A C 7
ATOM 7686 O O . SER A 1 19 ? 64.436 -13.455 2.388 1.00 0.00 19 SER A O 7
ATOM 7694 N N . ILE A 1 20 ? 64.311 -11.413 1.591 1.00 0.00 20 ILE A N 7
ATOM 7695 C CA . ILE A 1 20 ? 64.382 -10.826 2.959 1.00 0.00 20 ILE A CA 7
ATOM 7696 C C . ILE A 1 20 ? 62.978 -10.792 3.576 1.00 0.00 20 ILE A C 7
ATOM 7697 O O . ILE A 1 20 ? 62.023 -10.440 2.913 1.00 0.00 20 ILE A O 7
ATOM 7713 N N . PRO A 1 21 ? 62.894 -11.158 4.832 1.00 0.00 21 PRO A N 7
ATOM 7714 C CA . PRO A 1 21 ? 61.618 -11.177 5.568 1.00 0.00 21 PRO A CA 7
ATOM 7715 C C . PRO A 1 21 ? 61.245 -9.763 6.025 1.00 0.00 21 PRO A C 7
ATOM 7716 O O . PRO A 1 21 ? 62.088 -8.896 6.140 1.00 0.00 21 PRO A O 7
ATOM 7727 N N . CYS A 1 22 ? 59.989 -9.525 6.288 1.00 0.00 22 CYS A N 7
ATOM 7728 C CA . CYS A 1 22 ? 59.568 -8.168 6.738 1.00 0.00 22 CYS A CA 7
ATOM 7729 C C . CYS A 1 22 ? 60.150 -7.890 8.125 1.00 0.00 22 CYS A C 7
ATOM 7730 O O . CYS A 1 22 ? 60.389 -6.757 8.493 1.00 0.00 22 CYS A O 7
ATOM 7737 N N . SER A 1 23 ? 60.381 -8.916 8.898 1.00 0.00 23 SER A N 7
ATOM 7738 C CA . SER A 1 23 ? 60.947 -8.709 10.261 1.00 0.00 23 SER A CA 7
ATOM 7739 C C . SER A 1 23 ? 62.257 -7.927 10.154 1.00 0.00 23 SER A C 7
ATOM 7740 O O . SER A 1 23 ? 62.652 -7.231 11.068 1.00 0.00 23 SER A O 7
ATOM 7748 N N . LEU A 1 24 ? 62.934 -8.034 9.043 1.00 0.00 24 LEU A N 7
ATOM 7749 C CA . LEU A 1 24 ? 64.217 -7.294 8.878 1.00 0.00 24 LEU A CA 7
ATOM 7750 C C . LEU A 1 24 ? 63.980 -6.050 8.019 1.00 0.00 24 LEU A C 7
ATOM 7751 O O . LEU A 1 24 ? 64.907 -5.422 7.548 1.00 0.00 24 LEU A O 7
ATOM 7767 N N . LEU A 1 25 ? 62.743 -5.689 7.813 1.00 0.00 25 LEU A N 7
ATOM 7768 C CA . LEU A 1 25 ? 62.445 -4.486 6.987 1.00 0.00 25 LEU A CA 7
ATOM 7769 C C . LEU A 1 25 ? 61.571 -3.523 7.792 1.00 0.00 25 LEU A C 7
ATOM 7770 O O . LEU A 1 25 ? 60.661 -3.929 8.487 1.00 0.00 25 LEU A O 7
ATOM 7786 N N . GLU A 1 26 ? 61.841 -2.250 7.706 1.00 0.00 26 GLU A N 7
ATOM 7787 C CA . GLU A 1 26 ? 61.026 -1.264 8.470 1.00 0.00 26 GLU A CA 7
ATOM 7788 C C . GLU A 1 26 ? 60.426 -0.239 7.505 1.00 0.00 26 GLU A C 7
ATOM 7789 O O . GLU A 1 26 ? 59.601 0.571 7.880 1.00 0.00 26 GLU A O 7
ATOM 7801 N N . SER A 1 27 ? 60.832 -0.266 6.265 1.00 0.00 27 SER A N 7
ATOM 7802 C CA . SER A 1 27 ? 60.283 0.709 5.282 1.00 0.00 27 SER A CA 7
ATOM 7803 C C . SER A 1 27 ? 60.739 0.326 3.872 1.00 0.00 27 SER A C 7
ATOM 7804 O O . SER A 1 27 ? 61.656 -0.450 3.694 1.00 0.00 27 SER A O 7
ATOM 7812 N N . TYR A 1 28 ? 60.104 0.868 2.869 1.00 0.00 28 TYR A N 7
ATOM 7813 C CA . TYR A 1 28 ? 60.499 0.539 1.470 1.00 0.00 28 TYR A CA 7
ATOM 7814 C C . TYR A 1 28 ? 59.792 1.494 0.506 1.00 0.00 28 TYR A C 7
ATOM 7815 O O . TYR A 1 28 ? 58.854 2.176 0.869 1.00 0.00 28 TYR A O 7
ATOM 7833 N N . PHE A 1 29 ? 60.232 1.548 -0.721 1.00 0.00 29 PHE A N 7
ATOM 7834 C CA . PHE A 1 29 ? 59.582 2.460 -1.705 1.00 0.00 29 PHE A CA 7
ATOM 7835 C C . PHE A 1 29 ? 60.107 2.161 -3.109 1.00 0.00 29 PHE A C 7
ATOM 7836 O O . PHE A 1 29 ? 61.145 1.554 -3.281 1.00 0.00 29 PHE A O 7
ATOM 7853 N N . GLU A 1 30 ? 59.392 2.584 -4.115 1.00 0.00 30 GLU A N 7
ATOM 7854 C CA . GLU A 1 30 ? 59.841 2.326 -5.511 1.00 0.00 30 GLU A CA 7
ATOM 7855 C C . GLU A 1 30 ? 61.020 3.241 -5.847 1.00 0.00 30 GLU A C 7
ATOM 7856 O O . GLU A 1 30 ? 61.183 4.298 -5.270 1.00 0.00 30 GLU A O 7
ATOM 7868 N N . THR A 1 31 ? 61.842 2.844 -6.780 1.00 0.00 31 THR A N 7
ATOM 7869 C CA . THR A 1 31 ? 63.008 3.692 -7.156 1.00 0.00 31 THR A CA 7
ATOM 7870 C C . THR A 1 31 ? 62.516 4.906 -7.947 1.00 0.00 31 THR A C 7
ATOM 7871 O O . THR A 1 31 ? 61.331 5.101 -8.129 1.00 0.00 31 THR A O 7
ATOM 7882 N N . ASN A 1 32 ? 63.416 5.726 -8.418 1.00 0.00 32 ASN A N 7
ATOM 7883 C CA . ASN A 1 32 ? 62.994 6.926 -9.194 1.00 0.00 32 ASN A CA 7
ATOM 7884 C C . ASN A 1 32 ? 62.665 6.514 -10.631 1.00 0.00 32 ASN A C 7
ATOM 7885 O O . ASN A 1 32 ? 63.449 5.868 -11.297 1.00 0.00 32 ASN A O 7
ATOM 7896 N N . SER A 1 33 ? 61.510 6.884 -11.114 1.00 0.00 33 SER A N 7
ATOM 7897 C CA . SER A 1 33 ? 61.133 6.515 -12.508 1.00 0.00 33 SER A CA 7
ATOM 7898 C C . SER A 1 33 ? 62.140 7.124 -13.486 1.00 0.00 33 SER A C 7
ATOM 7899 O O . SER A 1 33 ? 62.234 6.719 -14.627 1.00 0.00 33 SER A O 7
ATOM 7907 N N . GLU A 1 34 ? 62.893 8.094 -13.047 1.00 0.00 34 GLU A N 7
ATOM 7908 C CA . GLU A 1 34 ? 63.893 8.730 -13.951 1.00 0.00 34 GLU A CA 7
ATOM 7909 C C . GLU A 1 34 ? 64.746 7.646 -14.612 1.00 0.00 34 GLU A C 7
ATOM 7910 O O . GLU A 1 34 ? 65.176 7.783 -15.741 1.00 0.00 34 GLU A O 7
ATOM 7922 N N . CYS A 1 35 ? 64.995 6.571 -13.919 1.00 0.00 35 CYS A N 7
ATOM 7923 C CA . CYS A 1 35 ? 65.822 5.479 -14.506 1.00 0.00 35 CYS A CA 7
ATOM 7924 C C . CYS A 1 35 ? 64.932 4.553 -15.338 1.00 0.00 35 CYS A C 7
ATOM 7925 O O . CYS A 1 35 ? 63.756 4.402 -15.073 1.00 0.00 35 CYS A O 7
ATOM 7932 N N . SER A 1 36 ? 65.486 3.927 -16.340 1.00 0.00 36 SER A N 7
ATOM 7933 C CA . SER A 1 36 ? 64.674 3.007 -17.184 1.00 0.00 36 SER A CA 7
ATOM 7934 C C . SER A 1 36 ? 64.518 1.666 -16.463 1.00 0.00 36 SER A C 7
ATOM 7935 O O . SER A 1 36 ? 63.729 0.828 -16.852 1.00 0.00 36 SER A O 7
ATOM 7943 N N . LYS A 1 37 ? 65.266 1.458 -15.414 1.00 0.00 37 LYS A N 7
ATOM 7944 C CA . LYS A 1 37 ? 65.164 0.173 -14.665 1.00 0.00 37 LYS A CA 7
ATOM 7945 C C . LYS A 1 37 ? 64.619 0.447 -13.259 1.00 0.00 37 LYS A C 7
ATOM 7946 O O . LYS A 1 37 ? 65.365 0.791 -12.365 1.00 0.00 37 LYS A O 7
ATOM 7965 N N . PRO A 1 38 ? 63.329 0.287 -13.108 1.00 0.00 38 PRO A N 7
ATOM 7966 C CA . PRO A 1 38 ? 62.648 0.511 -11.821 1.00 0.00 38 PRO A CA 7
ATOM 7967 C C . PRO A 1 38 ? 62.874 -0.676 -10.880 1.00 0.00 38 PRO A C 7
ATOM 7968 O O . PRO A 1 38 ? 63.364 -1.713 -11.280 1.00 0.00 38 PRO A O 7
ATOM 7979 N N . GLY A 1 39 ? 62.519 -0.530 -9.633 1.00 0.00 39 GLY A N 7
ATOM 7980 C CA . GLY A 1 39 ? 62.708 -1.637 -8.669 1.00 0.00 39 GLY A CA 7
ATOM 7981 C C . GLY A 1 39 ? 62.135 -1.233 -7.310 1.00 0.00 39 GLY A C 7
ATOM 7982 O O . GLY A 1 39 ? 61.759 -0.097 -7.097 1.00 0.00 39 GLY A O 7
ATOM 7986 N N . VAL A 1 40 ? 62.065 -2.153 -6.388 1.00 0.00 40 VAL A N 7
ATOM 7987 C CA . VAL A 1 40 ? 61.517 -1.820 -5.044 1.00 0.00 40 VAL A CA 7
ATOM 7988 C C . VAL A 1 40 ? 62.664 -1.718 -4.037 1.00 0.00 40 VAL A C 7
ATOM 7989 O O . VAL A 1 40 ? 63.411 -2.655 -3.836 1.00 0.00 40 VAL A O 7
ATOM 8002 N N . ILE A 1 41 ? 62.811 -0.588 -3.402 1.00 0.00 41 ILE A N 7
ATOM 8003 C CA . ILE A 1 41 ? 63.910 -0.429 -2.410 1.00 0.00 41 ILE A CA 7
ATOM 8004 C C . ILE A 1 41 ? 63.411 -0.848 -1.027 1.00 0.00 41 ILE A C 7
ATOM 8005 O O . ILE A 1 41 ? 62.432 -0.332 -0.527 1.00 0.00 41 ILE A O 7
ATOM 8021 N N . PHE A 1 42 ? 64.077 -1.781 -0.403 1.00 0.00 42 PHE A N 7
ATOM 8022 C CA . PHE A 1 42 ? 63.638 -2.230 0.947 1.00 0.00 42 PHE A CA 7
ATOM 8023 C C . PHE A 1 42 ? 64.653 -1.768 1.993 1.00 0.00 42 PHE A C 7
ATOM 8024 O O . PHE A 1 42 ? 65.825 -2.082 1.917 1.00 0.00 42 PHE A O 7
ATOM 8041 N N . LEU A 1 43 ? 64.213 -1.025 2.971 1.00 0.00 43 LEU A N 7
ATOM 8042 C CA . LEU A 1 43 ? 65.152 -0.546 4.022 1.00 0.00 43 LEU A CA 7
ATOM 8043 C C . LEU A 1 43 ? 64.999 -1.415 5.272 1.00 0.00 43 LEU A C 7
ATOM 8044 O O . LEU A 1 43 ? 63.908 -1.802 5.640 1.00 0.00 43 LEU A O 7
ATOM 8060 N N . THR A 1 44 ? 66.084 -1.728 5.925 1.00 0.00 44 THR A N 7
ATOM 8061 C CA . THR A 1 44 ? 65.999 -2.576 7.147 1.00 0.00 44 THR A CA 7
ATOM 8062 C C . THR A 1 44 ? 66.199 -1.705 8.389 1.00 0.00 44 THR A C 7
ATOM 8063 O O . THR A 1 44 ? 66.530 -0.540 8.295 1.00 0.00 44 THR A O 7
ATOM 8074 N N . LYS A 1 45 ? 66.004 -2.263 9.553 1.00 0.00 45 LYS A N 7
ATOM 8075 C CA . LYS A 1 45 ? 66.187 -1.468 10.799 1.00 0.00 45 LYS A CA 7
ATOM 8076 C C . LYS A 1 45 ? 67.679 -1.374 11.129 1.00 0.00 45 LYS A C 7
ATOM 8077 O O . LYS A 1 45 ? 68.065 -0.842 12.151 1.00 0.00 45 LYS A O 7
ATOM 8096 N N . LYS A 1 46 ? 68.521 -1.883 10.271 1.00 0.00 46 LYS A N 7
ATOM 8097 C CA . LYS A 1 46 ? 69.985 -1.819 10.534 1.00 0.00 46 LYS A CA 7
ATOM 8098 C C . LYS A 1 46 ? 70.627 -0.820 9.571 1.00 0.00 46 LYS A C 7
ATOM 8099 O O . LYS A 1 46 ? 71.768 -0.962 9.180 1.00 0.00 46 LYS A O 7
ATOM 8118 N N . GLY A 1 47 ? 69.900 0.194 9.188 1.00 0.00 47 GLY A N 7
ATOM 8119 C CA . GLY A 1 47 ? 70.460 1.205 8.255 1.00 0.00 47 GLY A CA 7
ATOM 8120 C C . GLY A 1 47 ? 70.914 0.521 6.966 1.00 0.00 47 GLY A C 7
ATOM 8121 O O . GLY A 1 47 ? 71.841 0.958 6.312 1.00 0.00 47 GLY A O 7
ATOM 8125 N N . ARG A 1 48 ? 70.267 -0.550 6.592 1.00 0.00 48 ARG A N 7
ATOM 8126 C CA . ARG A 1 48 ? 70.661 -1.260 5.343 1.00 0.00 48 ARG A CA 7
ATOM 8127 C C . ARG A 1 48 ? 69.533 -1.147 4.315 1.00 0.00 48 ARG A C 7
ATOM 8128 O O . ARG A 1 48 ? 68.374 -1.335 4.628 1.00 0.00 48 ARG A O 7
ATOM 8149 N N . ARG A 1 49 ? 69.863 -0.842 3.089 1.00 0.00 49 ARG A N 7
ATOM 8150 C CA . ARG A 1 49 ? 68.809 -0.717 2.043 1.00 0.00 49 ARG A CA 7
ATOM 8151 C C . ARG A 1 49 ? 69.220 -1.519 0.805 1.00 0.00 49 ARG A C 7
ATOM 8152 O O . ARG A 1 49 ? 70.390 -1.692 0.526 1.00 0.00 49 ARG A O 7
ATOM 8173 N N . PHE A 1 50 ? 68.266 -2.008 0.061 1.00 0.00 50 PHE A N 7
ATOM 8174 C CA . PHE A 1 50 ? 68.601 -2.798 -1.158 1.00 0.00 50 PHE A CA 7
ATOM 8175 C C . PHE A 1 50 ? 67.350 -2.947 -2.027 1.00 0.00 50 PHE A C 7
ATOM 8176 O O . PHE A 1 50 ? 66.255 -3.119 -1.530 1.00 0.00 50 PHE A O 7
ATOM 8193 N N . CYS A 1 51 ? 67.503 -2.880 -3.321 1.00 0.00 51 CYS A N 7
ATOM 8194 C CA . CYS A 1 51 ? 66.322 -3.016 -4.219 1.00 0.00 51 CYS A CA 7
ATOM 8195 C C . CYS A 1 51 ? 65.908 -4.486 -4.307 1.00 0.00 51 CYS A C 7
ATOM 8196 O O . CYS A 1 51 ? 66.706 -5.380 -4.104 1.00 0.00 51 CYS A O 7
ATOM 8203 N N . ALA A 1 52 ? 64.666 -4.742 -4.613 1.00 0.00 52 ALA A N 7
ATOM 8204 C CA . ALA A 1 52 ? 64.197 -6.152 -4.719 1.00 0.00 52 ALA A CA 7
ATOM 8205 C C . ALA A 1 52 ? 63.269 -6.285 -5.928 1.00 0.00 52 ALA A C 7
ATOM 8206 O O . ALA A 1 52 ? 62.771 -5.308 -6.450 1.00 0.00 52 ALA A O 7
ATOM 8213 N N . ASN A 1 53 ? 63.034 -7.486 -6.380 1.00 0.00 53 ASN A N 7
ATOM 8214 C CA . ASN A 1 53 ? 62.140 -7.674 -7.557 1.00 0.00 53 ASN A CA 7
ATOM 8215 C C . ASN A 1 53 ? 60.683 -7.453 -7.130 1.00 0.00 53 ASN A C 7
ATOM 8216 O O . ASN A 1 53 ? 60.253 -7.973 -6.119 1.00 0.00 53 ASN A O 7
ATOM 8227 N N . PRO A 1 54 ? 59.962 -6.689 -7.914 1.00 0.00 54 PRO A N 7
ATOM 8228 C CA . PRO A 1 54 ? 58.548 -6.385 -7.636 1.00 0.00 54 PRO A CA 7
ATOM 8229 C C . PRO A 1 54 ? 57.672 -7.589 -7.987 1.00 0.00 54 PRO A C 7
ATOM 8230 O O . PRO A 1 54 ? 56.496 -7.626 -7.681 1.00 0.00 54 PRO A O 7
ATOM 8241 N N . SER A 1 55 ? 58.240 -8.576 -8.621 1.00 0.00 55 SER A N 7
ATOM 8242 C CA . SER A 1 55 ? 57.448 -9.782 -8.985 1.00 0.00 55 SER A CA 7
ATOM 8243 C C . SER A 1 55 ? 57.597 -10.835 -7.885 1.00 0.00 55 SER A C 7
ATOM 8244 O O . SER A 1 55 ? 56.968 -11.874 -7.917 1.00 0.00 55 SER A O 7
ATOM 8252 N N . ASP A 1 56 ? 58.427 -10.576 -6.908 1.00 0.00 56 ASP A N 7
ATOM 8253 C CA . ASP A 1 56 ? 58.613 -11.563 -5.808 1.00 0.00 56 ASP A CA 7
ATOM 8254 C C . ASP A 1 56 ? 57.382 -11.553 -4.900 1.00 0.00 56 ASP A C 7
ATOM 8255 O O . ASP A 1 56 ? 56.961 -10.519 -4.421 1.00 0.00 56 ASP A O 7
ATOM 8264 N N . LYS A 1 57 ? 56.801 -12.696 -4.661 1.00 0.00 57 LYS A N 7
ATOM 8265 C CA . LYS A 1 57 ? 55.597 -12.752 -3.785 1.00 0.00 57 LYS A CA 7
ATOM 8266 C C . LYS A 1 57 ? 55.945 -12.201 -2.401 1.00 0.00 57 LYS A C 7
ATOM 8267 O O . LYS A 1 57 ? 55.190 -11.452 -1.813 1.00 0.00 57 LYS A O 7
ATOM 8286 N N . GLN A 1 58 ? 57.082 -12.566 -1.876 1.00 0.00 58 GLN A N 7
ATOM 8287 C CA . GLN A 1 58 ? 57.475 -12.063 -0.530 1.00 0.00 58 GLN A CA 7
ATOM 8288 C C . GLN A 1 58 ? 57.498 -10.534 -0.544 1.00 0.00 58 GLN A C 7
ATOM 8289 O O . GLN A 1 58 ? 57.246 -9.891 0.456 1.00 0.00 58 GLN A O 7
ATOM 8303 N N . VAL A 1 59 ? 57.798 -9.947 -1.669 1.00 0.00 59 VAL A N 7
ATOM 8304 C CA . VAL A 1 59 ? 57.835 -8.459 -1.743 1.00 0.00 59 VAL A CA 7
ATOM 8305 C C . VAL A 1 59 ? 56.407 -7.915 -1.687 1.00 0.00 59 VAL A C 7
ATOM 8306 O O . VAL A 1 59 ? 56.125 -6.953 -1.001 1.00 0.00 59 VAL A O 7
ATOM 8319 N N . GLN A 1 60 ? 55.502 -8.527 -2.401 1.00 0.00 60 GLN A N 7
ATOM 8320 C CA . GLN A 1 60 ? 54.092 -8.047 -2.386 1.00 0.00 60 GLN A CA 7
ATOM 8321 C C . GLN A 1 60 ? 53.485 -8.309 -1.006 1.00 0.00 60 GLN A C 7
ATOM 8322 O O . GLN A 1 60 ? 52.646 -7.566 -0.535 1.00 0.00 60 GLN A O 7
ATOM 8336 N N . VAL A 1 61 ? 53.903 -9.359 -0.354 1.00 0.00 61 VAL A N 7
ATOM 8337 C CA . VAL A 1 61 ? 53.352 -9.667 0.995 1.00 0.00 61 VAL A CA 7
ATOM 8338 C C . VAL A 1 61 ? 53.948 -8.701 2.021 1.00 0.00 61 VAL A C 7
ATOM 8339 O O . VAL A 1 61 ? 53.333 -8.384 3.020 1.00 0.00 61 VAL A O 7
ATOM 8352 N N . CYS A 1 62 ? 55.142 -8.232 1.783 1.00 0.00 62 CYS A N 7
ATOM 8353 C CA . CYS A 1 62 ? 55.778 -7.288 2.745 1.00 0.00 62 CYS A CA 7
ATOM 8354 C C . CYS A 1 62 ? 55.127 -5.910 2.616 1.00 0.00 62 CYS A C 7
ATOM 8355 O O . CYS A 1 62 ? 54.883 -5.235 3.597 1.00 0.00 62 CYS A O 7
ATOM 8362 N N . MET A 1 63 ? 54.844 -5.486 1.415 1.00 0.00 63 MET A N 7
ATOM 8363 C CA . MET A 1 63 ? 54.210 -4.151 1.227 1.00 0.00 63 MET A CA 7
ATOM 8364 C C . MET A 1 63 ? 52.839 -4.137 1.907 1.00 0.00 63 MET A C 7
ATOM 8365 O O . MET A 1 63 ? 52.313 -3.095 2.244 1.00 0.00 63 MET A O 7
ATOM 8379 N N . ARG A 1 64 ? 52.256 -5.286 2.110 1.00 0.00 64 ARG A N 7
ATOM 8380 C CA . ARG A 1 64 ? 50.920 -5.338 2.768 1.00 0.00 64 ARG A CA 7
ATOM 8381 C C . ARG A 1 64 ? 51.087 -5.149 4.277 1.00 0.00 64 ARG A C 7
ATOM 8382 O O . ARG A 1 64 ? 50.210 -4.644 4.950 1.00 0.00 64 ARG A O 7
ATOM 8403 N N . MET A 1 65 ? 52.207 -5.549 4.814 1.00 0.00 65 MET A N 7
ATOM 8404 C CA . MET A 1 65 ? 52.429 -5.391 6.279 1.00 0.00 65 MET A CA 7
ATOM 8405 C C . MET A 1 65 ? 53.120 -4.053 6.549 1.00 0.00 65 MET A C 7
ATOM 8406 O O . MET A 1 65 ? 52.723 -3.302 7.417 1.00 0.00 65 MET A O 7
ATOM 8420 N N . LEU A 1 66 ? 54.153 -3.749 5.811 1.00 0.00 66 LEU A N 7
ATOM 8421 C CA . LEU A 1 66 ? 54.867 -2.459 6.025 1.00 0.00 66 LEU A CA 7
ATOM 8422 C C . LEU A 1 66 ? 54.022 -1.310 5.472 1.00 0.00 66 LEU A C 7
ATOM 8423 O O . LEU A 1 66 ? 54.405 -0.643 4.531 1.00 0.00 66 LEU A O 7
ATOM 8439 N N . LYS A 1 67 ? 52.875 -1.073 6.047 1.00 0.00 67 LYS A N 7
ATOM 8440 C CA . LYS A 1 67 ? 52.008 0.032 5.552 1.00 0.00 67 LYS A CA 7
ATOM 8441 C C . LYS A 1 67 ? 52.679 1.376 5.839 1.00 0.00 67 LYS A C 7
ATOM 8442 O O . LYS A 1 67 ? 53.797 1.434 6.314 1.00 0.00 67 LYS A O 7
ATOM 8461 N N . LEU A 1 68 ? 52.007 2.457 5.556 1.00 0.00 68 LEU A N 7
ATOM 8462 C CA . LEU A 1 68 ? 52.606 3.796 5.813 1.00 0.00 68 LEU A CA 7
ATOM 8463 C C . LEU A 1 68 ? 52.343 4.201 7.264 1.00 0.00 68 LEU A C 7
ATOM 8464 O O . LEU A 1 68 ? 51.324 4.782 7.582 1.00 0.00 68 LEU A O 7
ATOM 8480 N N . ASP A 1 69 ? 53.253 3.897 8.147 1.00 0.00 69 ASP A N 7
ATOM 8481 C CA . ASP A 1 69 ? 53.055 4.263 9.577 1.00 0.00 69 ASP A CA 7
ATOM 8482 C C . ASP A 1 69 ? 52.781 5.767 9.684 1.00 0.00 69 ASP A C 7
ATOM 8483 O O . ASP A 1 69 ? 51.657 6.210 9.553 1.00 0.00 69 ASP A O 7
ATOM 8492 N N . THR A 1 70 ? 53.794 6.555 9.918 1.00 0.00 70 THR A N 7
ATOM 8493 C CA . THR A 1 70 ? 53.580 8.026 10.030 1.00 0.00 70 THR A CA 7
ATOM 8494 C C . THR A 1 70 ? 54.874 8.696 10.499 1.00 0.00 70 THR A C 7
ATOM 8495 O O . THR A 1 70 ? 54.864 9.545 11.368 1.00 0.00 70 THR A O 7
ATOM 8506 N N . ARG A 1 71 ? 55.987 8.320 9.931 1.00 0.00 71 ARG A N 7
ATOM 8507 C CA . ARG A 1 71 ? 57.278 8.936 10.345 1.00 0.00 71 ARG A CA 7
ATOM 8508 C C . ARG A 1 71 ? 57.381 10.348 9.763 1.00 0.00 71 ARG A C 7
ATOM 8509 O O . ARG A 1 71 ? 58.255 10.642 8.973 1.00 0.00 71 ARG A O 7
ATOM 8530 N N . ILE A 1 72 ? 56.494 11.223 10.150 1.00 0.00 72 ILE A N 7
ATOM 8531 C CA . ILE A 1 72 ? 56.540 12.615 9.620 1.00 0.00 72 ILE A CA 7
ATOM 8532 C C . ILE A 1 72 ? 56.682 13.597 10.785 1.00 0.00 72 ILE A C 7
ATOM 8533 O O . ILE A 1 72 ? 56.055 14.637 10.813 1.00 0.00 72 ILE A O 7
ATOM 8549 N N . LYS A 1 73 ? 57.503 13.275 11.748 1.00 0.00 73 LYS A N 7
ATOM 8550 C CA . LYS A 1 73 ? 57.684 14.190 12.910 1.00 0.00 73 LYS A CA 7
ATOM 8551 C C . LYS A 1 73 ? 59.126 14.698 12.940 1.00 0.00 73 LYS A C 7
ATOM 8552 O O . LYS A 1 73 ? 59.631 15.099 13.970 1.00 0.00 73 LYS A O 7
ATOM 8571 N N . THR A 1 74 ? 59.794 14.684 11.820 1.00 0.00 74 THR A N 7
ATOM 8572 C CA . THR A 1 74 ? 61.204 15.167 11.787 1.00 0.00 74 THR A CA 7
ATOM 8573 C C . THR A 1 74 ? 62.098 14.179 12.538 1.00 0.00 74 THR A C 7
ATOM 8574 O O . THR A 1 74 ? 63.001 13.592 11.975 1.00 0.00 74 THR A O 7
ATOM 8585 N N . ARG A 1 75 ? 61.856 13.990 13.807 1.00 0.00 75 ARG A N 7
ATOM 8586 C CA . ARG A 1 75 ? 62.694 13.040 14.591 1.00 0.00 75 ARG A CA 7
ATOM 8587 C C . ARG A 1 75 ? 62.162 12.951 16.023 1.00 0.00 75 ARG A C 7
ATOM 8588 O O . ARG A 1 75 ? 61.770 13.938 16.613 1.00 0.00 75 ARG A O 7
ATOM 8609 N N . LYS A 1 76 ? 62.147 11.774 16.585 1.00 0.00 76 LYS A N 7
ATOM 8610 C CA . LYS A 1 76 ? 61.641 11.618 17.979 1.00 0.00 76 LYS A CA 7
ATOM 8611 C C . LYS A 1 76 ? 61.956 10.207 18.480 1.00 0.00 76 LYS A C 7
ATOM 8612 O O . LYS A 1 76 ? 62.244 10.000 19.642 1.00 0.00 76 LYS A O 7
ATOM 8631 N N . ASN A 1 77 ? 61.903 9.233 17.612 1.00 0.00 77 ASN A N 7
ATOM 8632 C CA . ASN A 1 77 ? 62.199 7.837 18.039 1.00 0.00 77 ASN A CA 7
ATOM 8633 C C . ASN A 1 77 ? 62.910 7.098 16.904 1.00 0.00 77 ASN A C 7
ATOM 8634 O O . ASN A 1 77 ? 64.111 7.270 16.772 1.00 0.00 77 ASN A O 7
ATOM 8646 N N . MET A 1 1 ? 76.991 13.857 -10.681 1.00 0.00 1 MET A N 8
ATOM 8647 C CA . MET A 1 1 ? 76.863 14.726 -9.477 1.00 0.00 1 MET A CA 8
ATOM 8648 C C . MET A 1 1 ? 77.653 14.112 -8.319 1.00 0.00 1 MET A C 8
ATOM 8649 O O . MET A 1 1 ? 77.358 14.343 -7.163 1.00 0.00 1 MET A O 8
ATOM 8665 N N . ASP A 1 2 ? 78.654 13.331 -8.619 1.00 0.00 2 ASP A N 8
ATOM 8666 C CA . ASP A 1 2 ? 79.461 12.703 -7.536 1.00 0.00 2 ASP A CA 8
ATOM 8667 C C . ASP A 1 2 ? 78.590 11.712 -6.761 1.00 0.00 2 ASP A C 8
ATOM 8668 O O . ASP A 1 2 ? 78.791 11.482 -5.585 1.00 0.00 2 ASP A O 8
ATOM 8677 N N . ARG A 1 3 ? 77.624 11.123 -7.411 1.00 0.00 3 ARG A N 8
ATOM 8678 C CA . ARG A 1 3 ? 76.742 10.148 -6.712 1.00 0.00 3 ARG A CA 8
ATOM 8679 C C . ARG A 1 3 ? 77.407 8.770 -6.709 1.00 0.00 3 ARG A C 8
ATOM 8680 O O . ARG A 1 3 ? 77.498 8.112 -7.727 1.00 0.00 3 ARG A O 8
ATOM 8701 N N . PHE A 1 4 ? 77.873 8.328 -5.574 1.00 0.00 4 PHE A N 8
ATOM 8702 C CA . PHE A 1 4 ? 78.532 6.994 -5.508 1.00 0.00 4 PHE A CA 8
ATOM 8703 C C . PHE A 1 4 ? 77.577 5.986 -4.866 1.00 0.00 4 PHE A C 8
ATOM 8704 O O . PHE A 1 4 ? 76.889 6.288 -3.912 1.00 0.00 4 PHE A O 8
ATOM 8721 N N . HIS A 1 5 ? 77.528 4.789 -5.385 1.00 0.00 5 HIS A N 8
ATOM 8722 C CA . HIS A 1 5 ? 76.615 3.764 -4.806 1.00 0.00 5 HIS A CA 8
ATOM 8723 C C . HIS A 1 5 ? 77.433 2.730 -4.031 1.00 0.00 5 HIS A C 8
ATOM 8724 O O . HIS A 1 5 ? 78.243 2.017 -4.591 1.00 0.00 5 HIS A O 8
ATOM 8738 N N . ALA A 1 6 ? 77.228 2.641 -2.745 1.00 0.00 6 ALA A N 8
ATOM 8739 C CA . ALA A 1 6 ? 77.994 1.653 -1.935 1.00 0.00 6 ALA A CA 8
ATOM 8740 C C . ALA A 1 6 ? 77.830 0.259 -2.546 1.00 0.00 6 ALA A C 8
ATOM 8741 O O . ALA A 1 6 ? 78.665 -0.606 -2.374 1.00 0.00 6 ALA A O 8
ATOM 8748 N N . THR A 1 7 ? 76.760 0.036 -3.258 1.00 0.00 7 THR A N 8
ATOM 8749 C CA . THR A 1 7 ? 76.544 -1.301 -3.880 1.00 0.00 7 THR A CA 8
ATOM 8750 C C . THR A 1 7 ? 76.990 -1.261 -5.343 1.00 0.00 7 THR A C 8
ATOM 8751 O O . THR A 1 7 ? 77.062 -0.211 -5.951 1.00 0.00 7 THR A O 8
ATOM 8762 N N . SER A 1 8 ? 77.291 -2.396 -5.913 1.00 0.00 8 SER A N 8
ATOM 8763 C CA . SER A 1 8 ? 77.733 -2.420 -7.336 1.00 0.00 8 SER A CA 8
ATOM 8764 C C . SER A 1 8 ? 76.513 -2.337 -8.252 1.00 0.00 8 SER A C 8
ATOM 8765 O O . SER A 1 8 ? 76.455 -1.527 -9.156 1.00 0.00 8 SER A O 8
ATOM 8773 N N . ALA A 1 9 ? 75.539 -3.169 -8.024 1.00 0.00 9 ALA A N 8
ATOM 8774 C CA . ALA A 1 9 ? 74.319 -3.143 -8.879 1.00 0.00 9 ALA A CA 8
ATOM 8775 C C . ALA A 1 9 ? 73.245 -2.285 -8.209 1.00 0.00 9 ALA A C 8
ATOM 8776 O O . ALA A 1 9 ? 73.395 -1.852 -7.084 1.00 0.00 9 ALA A O 8
ATOM 8783 N N . ASP A 1 10 ? 72.161 -2.036 -8.892 1.00 0.00 10 ASP A N 8
ATOM 8784 C CA . ASP A 1 10 ? 71.078 -1.207 -8.294 1.00 0.00 10 ASP A CA 8
ATOM 8785 C C . ASP A 1 10 ? 69.721 -1.701 -8.800 1.00 0.00 10 ASP A C 8
ATOM 8786 O O . ASP A 1 10 ? 68.780 -1.843 -8.045 1.00 0.00 10 ASP A O 8
ATOM 8795 N N . CYS A 1 11 ? 69.613 -1.965 -10.073 1.00 0.00 11 CYS A N 8
ATOM 8796 C CA . CYS A 1 11 ? 68.317 -2.451 -10.625 1.00 0.00 11 CYS A CA 8
ATOM 8797 C C . CYS A 1 11 ? 68.069 -3.885 -10.153 1.00 0.00 11 CYS A C 8
ATOM 8798 O O . CYS A 1 11 ? 68.986 -4.670 -10.012 1.00 0.00 11 CYS A O 8
ATOM 8805 N N . CYS A 1 12 ? 66.836 -4.233 -9.904 1.00 0.00 12 CYS A N 8
ATOM 8806 C CA . CYS A 1 12 ? 66.532 -5.614 -9.438 1.00 0.00 12 CYS A CA 8
ATOM 8807 C C . CYS A 1 12 ? 65.996 -6.444 -10.606 1.00 0.00 12 CYS A C 8
ATOM 8808 O O . CYS A 1 12 ? 65.282 -5.950 -11.456 1.00 0.00 12 CYS A O 8
ATOM 8815 N N . ILE A 1 13 ? 66.331 -7.704 -10.651 1.00 0.00 13 ILE A N 8
ATOM 8816 C CA . ILE A 1 13 ? 65.837 -8.569 -11.760 1.00 0.00 13 ILE A CA 8
ATOM 8817 C C . ILE A 1 13 ? 64.816 -9.563 -11.204 1.00 0.00 13 ILE A C 8
ATOM 8818 O O . ILE A 1 13 ? 64.087 -10.198 -11.940 1.00 0.00 13 ILE A O 8
ATOM 8834 N N . SER A 1 14 ? 64.758 -9.701 -9.908 1.00 0.00 14 SER A N 8
ATOM 8835 C CA . SER A 1 14 ? 63.785 -10.650 -9.298 1.00 0.00 14 SER A CA 8
ATOM 8836 C C . SER A 1 14 ? 63.474 -10.207 -7.867 1.00 0.00 14 SER A C 8
ATOM 8837 O O . SER A 1 14 ? 64.324 -10.239 -6.999 1.00 0.00 14 SER A O 8
ATOM 8845 N N . TYR A 1 15 ? 62.263 -9.792 -7.614 1.00 0.00 15 TYR A N 8
ATOM 8846 C CA . TYR A 1 15 ? 61.902 -9.345 -6.239 1.00 0.00 15 TYR A CA 8
ATOM 8847 C C . TYR A 1 15 ? 61.626 -10.566 -5.360 1.00 0.00 15 TYR A C 8
ATOM 8848 O O . TYR A 1 15 ? 61.665 -11.692 -5.815 1.00 0.00 15 TYR A O 8
ATOM 8866 N N . THR A 1 16 ? 61.348 -10.353 -4.103 1.00 0.00 16 THR A N 8
ATOM 8867 C CA . THR A 1 16 ? 61.072 -11.502 -3.196 1.00 0.00 16 THR A CA 8
ATOM 8868 C C . THR A 1 16 ? 59.592 -11.895 -3.308 1.00 0.00 16 THR A C 8
ATOM 8869 O O . THR A 1 16 ? 58.722 -11.082 -3.066 1.00 0.00 16 THR A O 8
ATOM 8880 N N . PRO A 1 17 ? 59.345 -13.132 -3.669 1.00 0.00 17 PRO A N 8
ATOM 8881 C CA . PRO A 1 17 ? 57.975 -13.653 -3.816 1.00 0.00 17 PRO A CA 8
ATOM 8882 C C . PRO A 1 17 ? 57.376 -13.973 -2.443 1.00 0.00 17 PRO A C 8
ATOM 8883 O O . PRO A 1 17 ? 57.246 -15.119 -2.064 1.00 0.00 17 PRO A O 8
ATOM 8894 N N . ARG A 1 18 ? 57.013 -12.966 -1.696 1.00 0.00 18 ARG A N 8
ATOM 8895 C CA . ARG A 1 18 ? 56.426 -13.213 -0.349 1.00 0.00 18 ARG A CA 8
ATOM 8896 C C . ARG A 1 18 ? 55.651 -11.974 0.105 1.00 0.00 18 ARG A C 8
ATOM 8897 O O . ARG A 1 18 ? 55.926 -10.869 -0.317 1.00 0.00 18 ARG A O 8
ATOM 8918 N N . SER A 1 19 ? 54.685 -12.150 0.965 1.00 0.00 19 SER A N 8
ATOM 8919 C CA . SER A 1 19 ? 53.895 -10.983 1.448 1.00 0.00 19 SER A CA 8
ATOM 8920 C C . SER A 1 19 ? 54.510 -10.457 2.747 1.00 0.00 19 SER A C 8
ATOM 8921 O O . SER A 1 19 ? 54.054 -10.767 3.830 1.00 0.00 19 SER A O 8
ATOM 8929 N N . ILE A 1 20 ? 55.544 -9.667 2.648 1.00 0.00 20 ILE A N 8
ATOM 8930 C CA . ILE A 1 20 ? 56.188 -9.126 3.877 1.00 0.00 20 ILE A CA 8
ATOM 8931 C C . ILE A 1 20 ? 55.380 -7.927 4.392 1.00 0.00 20 ILE A C 8
ATOM 8932 O O . ILE A 1 20 ? 55.034 -7.047 3.628 1.00 0.00 20 ILE A O 8
ATOM 8948 N N . PRO A 1 21 ? 55.102 -7.925 5.674 1.00 0.00 21 PRO A N 8
ATOM 8949 C CA . PRO A 1 21 ? 54.335 -6.844 6.315 1.00 0.00 21 PRO A CA 8
ATOM 8950 C C . PRO A 1 21 ? 55.231 -5.627 6.564 1.00 0.00 21 PRO A C 8
ATOM 8951 O O . PRO A 1 21 ? 56.430 -5.749 6.717 1.00 0.00 21 PRO A O 8
ATOM 8962 N N . CYS A 1 22 ? 54.660 -4.455 6.606 1.00 0.00 22 CYS A N 8
ATOM 8963 C CA . CYS A 1 22 ? 55.474 -3.237 6.846 1.00 0.00 22 CYS A CA 8
ATOM 8964 C C . CYS A 1 22 ? 56.049 -3.278 8.263 1.00 0.00 22 CYS A C 8
ATOM 8965 O O . CYS A 1 22 ? 57.095 -2.723 8.537 1.00 0.00 22 CYS A O 8
ATOM 8972 N N . SER A 1 23 ? 55.374 -3.933 9.168 1.00 0.00 23 SER A N 8
ATOM 8973 C CA . SER A 1 23 ? 55.881 -4.012 10.567 1.00 0.00 23 SER A CA 8
ATOM 8974 C C . SER A 1 23 ? 57.359 -4.407 10.551 1.00 0.00 23 SER A C 8
ATOM 8975 O O . SER A 1 23 ? 58.113 -4.063 11.440 1.00 0.00 23 SER A O 8
ATOM 8983 N N . LEU A 1 24 ? 57.779 -5.128 9.548 1.00 0.00 24 LEU A N 8
ATOM 8984 C CA . LEU A 1 24 ? 59.208 -5.544 9.478 1.00 0.00 24 LEU A CA 8
ATOM 8985 C C . LEU A 1 24 ? 59.955 -4.635 8.500 1.00 0.00 24 LEU A C 8
ATOM 8986 O O . LEU A 1 24 ? 61.052 -4.936 8.073 1.00 0.00 24 LEU A O 8
ATOM 9002 N N . LEU A 1 25 ? 59.371 -3.525 8.141 1.00 0.00 25 LEU A N 8
ATOM 9003 C CA . LEU A 1 25 ? 60.051 -2.600 7.190 1.00 0.00 25 LEU A CA 8
ATOM 9004 C C . LEU A 1 25 ? 60.151 -1.207 7.815 1.00 0.00 25 LEU A C 8
ATOM 9005 O O . LEU A 1 25 ? 59.173 -0.651 8.275 1.00 0.00 25 LEU A O 8
ATOM 9021 N N . GLU A 1 26 ? 61.325 -0.640 7.835 1.00 0.00 26 GLU A N 8
ATOM 9022 C CA . GLU A 1 26 ? 61.487 0.717 8.430 1.00 0.00 26 GLU A CA 8
ATOM 9023 C C . GLU A 1 26 ? 61.363 1.774 7.331 1.00 0.00 26 GLU A C 8
ATOM 9024 O O . GLU A 1 26 ? 60.975 2.898 7.580 1.00 0.00 26 GLU A O 8
ATOM 9036 N N . SER A 1 27 ? 61.692 1.425 6.116 1.00 0.00 27 SER A N 8
ATOM 9037 C CA . SER A 1 27 ? 61.592 2.414 5.006 1.00 0.00 27 SER A CA 8
ATOM 9038 C C . SER A 1 27 ? 61.809 1.706 3.666 1.00 0.00 27 SER A C 8
ATOM 9039 O O . SER A 1 27 ? 62.119 0.533 3.615 1.00 0.00 27 SER A O 8
ATOM 9047 N N . TYR A 1 28 ? 61.649 2.413 2.580 1.00 0.00 28 TYR A N 8
ATOM 9048 C CA . TYR A 1 28 ? 61.847 1.784 1.243 1.00 0.00 28 TYR A CA 8
ATOM 9049 C C . TYR A 1 28 ? 62.094 2.874 0.198 1.00 0.00 28 TYR A C 8
ATOM 9050 O O . TYR A 1 28 ? 61.799 4.033 0.415 1.00 0.00 28 TYR A O 8
ATOM 9068 N N . PHE A 1 29 ? 62.635 2.515 -0.933 1.00 0.00 29 PHE A N 8
ATOM 9069 C CA . PHE A 1 29 ? 62.902 3.533 -1.989 1.00 0.00 29 PHE A CA 8
ATOM 9070 C C . PHE A 1 29 ? 62.754 2.891 -3.369 1.00 0.00 29 PHE A C 8
ATOM 9071 O O . PHE A 1 29 ? 62.682 1.685 -3.500 1.00 0.00 29 PHE A O 8
ATOM 9088 N N . GLU A 1 30 ? 62.709 3.688 -4.402 1.00 0.00 30 GLU A N 8
ATOM 9089 C CA . GLU A 1 30 ? 62.566 3.124 -5.773 1.00 0.00 30 GLU A CA 8
ATOM 9090 C C . GLU A 1 30 ? 63.945 3.032 -6.432 1.00 0.00 30 GLU A C 8
ATOM 9091 O O . GLU A 1 30 ? 64.920 3.551 -5.927 1.00 0.00 30 GLU A O 8
ATOM 9103 N N . THR A 1 31 ? 64.033 2.374 -7.555 1.00 0.00 31 THR A N 8
ATOM 9104 C CA . THR A 1 31 ? 65.349 2.249 -8.243 1.00 0.00 31 THR A CA 8
ATOM 9105 C C . THR A 1 31 ? 65.429 3.266 -9.383 1.00 0.00 31 THR A C 8
ATOM 9106 O O . THR A 1 31 ? 64.505 4.016 -9.625 1.00 0.00 31 THR A O 8
ATOM 9117 N N . ASN A 1 32 ? 66.528 3.296 -10.087 1.00 0.00 32 ASN A N 8
ATOM 9118 C CA . ASN A 1 32 ? 66.667 4.263 -11.212 1.00 0.00 32 ASN A CA 8
ATOM 9119 C C . ASN A 1 32 ? 65.731 3.857 -12.352 1.00 0.00 32 ASN A C 8
ATOM 9120 O O . ASN A 1 32 ? 65.982 2.905 -13.065 1.00 0.00 32 ASN A O 8
ATOM 9131 N N . SER A 1 33 ? 64.654 4.571 -12.531 1.00 0.00 33 SER A N 8
ATOM 9132 C CA . SER A 1 33 ? 63.705 4.225 -13.626 1.00 0.00 33 SER A CA 8
ATOM 9133 C C . SER A 1 33 ? 64.487 3.987 -14.920 1.00 0.00 33 SER A C 8
ATOM 9134 O O . SER A 1 33 ? 64.039 3.289 -15.808 1.00 0.00 33 SER A O 8
ATOM 9142 N N . GLU A 1 34 ? 65.652 4.563 -15.033 1.00 0.00 34 GLU A N 8
ATOM 9143 C CA . GLU A 1 34 ? 66.462 4.371 -16.269 1.00 0.00 34 GLU A CA 8
ATOM 9144 C C . GLU A 1 34 ? 66.453 2.893 -16.663 1.00 0.00 34 GLU A C 8
ATOM 9145 O O . GLU A 1 34 ? 66.337 2.549 -17.822 1.00 0.00 34 GLU A O 8
ATOM 9157 N N . CYS A 1 35 ? 66.573 2.018 -15.705 1.00 0.00 35 CYS A N 8
ATOM 9158 C CA . CYS A 1 35 ? 66.571 0.562 -16.020 1.00 0.00 35 CYS A CA 8
ATOM 9159 C C . CYS A 1 35 ? 65.217 0.170 -16.614 1.00 0.00 35 CYS A C 8
ATOM 9160 O O . CYS A 1 35 ? 64.176 0.461 -16.060 1.00 0.00 35 CYS A O 8
ATOM 9167 N N . SER A 1 36 ? 65.222 -0.489 -17.741 1.00 0.00 36 SER A N 8
ATOM 9168 C CA . SER A 1 36 ? 63.936 -0.898 -18.372 1.00 0.00 36 SER A CA 8
ATOM 9169 C C . SER A 1 36 ? 63.076 -1.641 -17.347 1.00 0.00 36 SER A C 8
ATOM 9170 O O . SER A 1 36 ? 61.862 -1.590 -17.388 1.00 0.00 36 SER A O 8
ATOM 9178 N N . LYS A 1 37 ? 63.693 -2.332 -16.427 1.00 0.00 37 LYS A N 8
ATOM 9179 C CA . LYS A 1 37 ? 62.907 -3.076 -15.402 1.00 0.00 37 LYS A CA 8
ATOM 9180 C C . LYS A 1 37 ? 63.255 -2.547 -14.008 1.00 0.00 37 LYS A C 8
ATOM 9181 O O . LYS A 1 37 ? 64.066 -3.124 -13.313 1.00 0.00 37 LYS A O 8
ATOM 9200 N N . PRO A 1 38 ? 62.625 -1.460 -13.642 1.00 0.00 38 PRO A N 8
ATOM 9201 C CA . PRO A 1 38 ? 62.842 -0.821 -12.332 1.00 0.00 38 PRO A CA 8
ATOM 9202 C C . PRO A 1 38 ? 62.096 -1.586 -11.236 1.00 0.00 38 PRO A C 8
ATOM 9203 O O . PRO A 1 38 ? 61.517 -2.627 -11.476 1.00 0.00 38 PRO A O 8
ATOM 9214 N N . GLY A 1 39 ? 62.105 -1.079 -10.034 1.00 0.00 39 GLY A N 8
ATOM 9215 C CA . GLY A 1 39 ? 61.403 -1.770 -8.929 1.00 0.00 39 GLY A CA 8
ATOM 9216 C C . GLY A 1 39 ? 61.575 -0.975 -7.634 1.00 0.00 39 GLY A C 8
ATOM 9217 O O . GLY A 1 39 ? 62.227 0.050 -7.605 1.00 0.00 39 GLY A O 8
ATOM 9221 N N . VAL A 1 40 ? 60.995 -1.438 -6.561 1.00 0.00 40 VAL A N 8
ATOM 9222 C CA . VAL A 1 40 ? 61.125 -0.709 -5.269 1.00 0.00 40 VAL A CA 8
ATOM 9223 C C . VAL A 1 40 ? 61.880 -1.583 -4.265 1.00 0.00 40 VAL A C 8
ATOM 9224 O O . VAL A 1 40 ? 61.709 -2.785 -4.223 1.00 0.00 40 VAL A O 8
ATOM 9237 N N . ILE A 1 41 ? 62.715 -0.989 -3.457 1.00 0.00 41 ILE A N 8
ATOM 9238 C CA . ILE A 1 41 ? 63.480 -1.787 -2.459 1.00 0.00 41 ILE A CA 8
ATOM 9239 C C . ILE A 1 41 ? 62.983 -1.453 -1.051 1.00 0.00 41 ILE A C 8
ATOM 9240 O O . ILE A 1 41 ? 62.772 -0.305 -0.712 1.00 0.00 41 ILE A O 8
ATOM 9256 N N . PHE A 1 42 ? 62.794 -2.448 -0.227 1.00 0.00 42 PHE A N 8
ATOM 9257 C CA . PHE A 1 42 ? 62.311 -2.187 1.158 1.00 0.00 42 PHE A CA 8
ATOM 9258 C C . PHE A 1 42 ? 63.380 -2.624 2.161 1.00 0.00 42 PHE A C 8
ATOM 9259 O O . PHE A 1 42 ? 63.927 -3.705 2.068 1.00 0.00 42 PHE A O 8
ATOM 9276 N N . LEU A 1 43 ? 63.682 -1.793 3.121 1.00 0.00 43 LEU A N 8
ATOM 9277 C CA . LEU A 1 43 ? 64.715 -2.164 4.129 1.00 0.00 43 LEU A CA 8
ATOM 9278 C C . LEU A 1 43 ? 64.028 -2.598 5.425 1.00 0.00 43 LEU A C 8
ATOM 9279 O O . LEU A 1 43 ? 63.097 -1.969 5.886 1.00 0.00 43 LEU A O 8
ATOM 9295 N N . THR A 1 44 ? 64.480 -3.670 6.017 1.00 0.00 44 THR A N 8
ATOM 9296 C CA . THR A 1 44 ? 63.852 -4.144 7.282 1.00 0.00 44 THR A CA 8
ATOM 9297 C C . THR A 1 44 ? 64.740 -3.761 8.468 1.00 0.00 44 THR A C 8
ATOM 9298 O O . THR A 1 44 ? 65.847 -3.288 8.299 1.00 0.00 44 THR A O 8
ATOM 9309 N N . LYS A 1 45 ? 64.265 -3.962 9.667 1.00 0.00 45 LYS A N 8
ATOM 9310 C CA . LYS A 1 45 ? 65.084 -3.609 10.861 1.00 0.00 45 LYS A CA 8
ATOM 9311 C C . LYS A 1 45 ? 66.119 -4.708 11.116 1.00 0.00 45 LYS A C 8
ATOM 9312 O O . LYS A 1 45 ? 66.849 -4.672 12.086 1.00 0.00 45 LYS A O 8
ATOM 9331 N N . LYS A 1 46 ? 66.190 -5.684 10.252 1.00 0.00 46 LYS A N 8
ATOM 9332 C CA . LYS A 1 46 ? 67.179 -6.780 10.446 1.00 0.00 46 LYS A CA 8
ATOM 9333 C C . LYS A 1 46 ? 68.375 -6.551 9.522 1.00 0.00 46 LYS A C 8
ATOM 9334 O O . LYS A 1 46 ? 69.057 -7.476 9.129 1.00 0.00 46 LYS A O 8
ATOM 9353 N N . GLY A 1 47 ? 68.635 -5.321 9.173 1.00 0.00 47 GLY A N 8
ATOM 9354 C CA . GLY A 1 47 ? 69.783 -5.025 8.278 1.00 0.00 47 GLY A CA 8
ATOM 9355 C C . GLY A 1 47 ? 69.626 -5.799 6.969 1.00 0.00 47 GLY A C 8
ATOM 9356 O O . GLY A 1 47 ? 70.594 -6.148 6.322 1.00 0.00 47 GLY A O 8
ATOM 9360 N N . ARG A 1 48 ? 68.412 -6.069 6.571 1.00 0.00 48 ARG A N 8
ATOM 9361 C CA . ARG A 1 48 ? 68.192 -6.818 5.302 1.00 0.00 48 ARG A CA 8
ATOM 9362 C C . ARG A 1 48 ? 67.529 -5.896 4.276 1.00 0.00 48 ARG A C 8
ATOM 9363 O O . ARG A 1 48 ? 66.959 -4.880 4.620 1.00 0.00 48 ARG A O 8
ATOM 9384 N N . ARG A 1 49 ? 67.599 -6.240 3.019 1.00 0.00 49 ARG A N 8
ATOM 9385 C CA . ARG A 1 49 ? 66.972 -5.379 1.977 1.00 0.00 49 ARG A CA 8
ATOM 9386 C C . ARG A 1 49 ? 66.518 -6.246 0.800 1.00 0.00 49 ARG A C 8
ATOM 9387 O O . ARG A 1 49 ? 67.248 -7.091 0.321 1.00 0.00 49 ARG A O 8
ATOM 9408 N N . PHE A 1 50 ? 65.318 -6.041 0.330 1.00 0.00 50 PHE A N 8
ATOM 9409 C CA . PHE A 1 50 ? 64.817 -6.852 -0.816 1.00 0.00 50 PHE A CA 8
ATOM 9410 C C . PHE A 1 50 ? 63.994 -5.961 -1.748 1.00 0.00 50 PHE A C 8
ATOM 9411 O O . PHE A 1 50 ? 63.521 -4.912 -1.361 1.00 0.00 50 PHE A O 8
ATOM 9428 N N . CYS A 1 51 ? 63.821 -6.369 -2.976 1.00 0.00 51 CYS A N 8
ATOM 9429 C CA . CYS A 1 51 ? 63.031 -5.544 -3.930 1.00 0.00 51 CYS A CA 8
ATOM 9430 C C . CYS A 1 51 ? 61.576 -6.019 -3.937 1.00 0.00 51 CYS A C 8
ATOM 9431 O O . CYS A 1 51 ? 61.274 -7.134 -3.561 1.00 0.00 51 CYS A O 8
ATOM 9438 N N . ALA A 1 52 ? 60.674 -5.179 -4.364 1.00 0.00 52 ALA A N 8
ATOM 9439 C CA . ALA A 1 52 ? 59.238 -5.577 -4.400 1.00 0.00 52 ALA A CA 8
ATOM 9440 C C . ALA A 1 52 ? 58.585 -5.005 -5.660 1.00 0.00 52 ALA A C 8
ATOM 9441 O O . ALA A 1 52 ? 59.048 -4.032 -6.221 1.00 0.00 52 ALA A O 8
ATOM 9448 N N . ASN A 1 53 ? 57.515 -5.600 -6.111 1.00 0.00 53 ASN A N 8
ATOM 9449 C CA . ASN A 1 53 ? 56.840 -5.085 -7.336 1.00 0.00 53 ASN A CA 8
ATOM 9450 C C . ASN A 1 53 ? 55.944 -3.897 -6.964 1.00 0.00 53 ASN A C 8
ATOM 9451 O O . ASN A 1 53 ? 55.275 -3.923 -5.949 1.00 0.00 53 ASN A O 8
ATOM 9462 N N . PRO A 1 54 ? 55.956 -2.886 -7.798 1.00 0.00 54 PRO A N 8
ATOM 9463 C CA . PRO A 1 54 ? 55.153 -1.670 -7.580 1.00 0.00 54 PRO A CA 8
ATOM 9464 C C . PRO A 1 54 ? 53.684 -1.933 -7.917 1.00 0.00 54 PRO A C 8
ATOM 9465 O O . PRO A 1 54 ? 52.839 -1.074 -7.765 1.00 0.00 54 PRO A O 8
ATOM 9476 N N . SER A 1 55 ? 53.374 -3.116 -8.370 1.00 0.00 55 SER A N 8
ATOM 9477 C CA . SER A 1 55 ? 51.960 -3.434 -8.710 1.00 0.00 55 SER A CA 8
ATOM 9478 C C . SER A 1 55 ? 51.363 -4.322 -7.616 1.00 0.00 55 SER A C 8
ATOM 9479 O O . SER A 1 55 ? 50.193 -4.649 -7.639 1.00 0.00 55 SER A O 8
ATOM 9487 N N . ASP A 1 56 ? 52.156 -4.715 -6.654 1.00 0.00 56 ASP A N 8
ATOM 9488 C CA . ASP A 1 56 ? 51.625 -5.579 -5.562 1.00 0.00 56 ASP A CA 8
ATOM 9489 C C . ASP A 1 56 ? 50.774 -4.732 -4.614 1.00 0.00 56 ASP A C 8
ATOM 9490 O O . ASP A 1 56 ? 51.147 -3.637 -4.241 1.00 0.00 56 ASP A O 8
ATOM 9499 N N . LYS A 1 57 ? 49.633 -5.228 -4.223 1.00 0.00 57 LYS A N 8
ATOM 9500 C CA . LYS A 1 57 ? 48.759 -4.449 -3.302 1.00 0.00 57 LYS A CA 8
ATOM 9501 C C . LYS A 1 57 ? 49.480 -4.239 -1.969 1.00 0.00 57 LYS A C 8
ATOM 9502 O O . LYS A 1 57 ? 49.336 -3.215 -1.330 1.00 0.00 57 LYS A O 8
ATOM 9521 N N . GLN A 1 58 ? 50.254 -5.199 -1.542 1.00 0.00 58 GLN A N 8
ATOM 9522 C CA . GLN A 1 58 ? 50.980 -5.048 -0.251 1.00 0.00 58 GLN A CA 8
ATOM 9523 C C . GLN A 1 58 ? 51.997 -3.912 -0.368 1.00 0.00 58 GLN A C 8
ATOM 9524 O O . GLN A 1 58 ? 52.325 -3.256 0.601 1.00 0.00 58 GLN A O 8
ATOM 9538 N N . VAL A 1 59 ? 52.497 -3.670 -1.549 1.00 0.00 59 VAL A N 8
ATOM 9539 C CA . VAL A 1 59 ? 53.489 -2.573 -1.726 1.00 0.00 59 VAL A CA 8
ATOM 9540 C C . VAL A 1 59 ? 52.761 -1.228 -1.704 1.00 0.00 59 VAL A C 8
ATOM 9541 O O . VAL A 1 59 ? 53.209 -0.278 -1.094 1.00 0.00 59 VAL A O 8
ATOM 9554 N N . GLN A 1 60 ? 51.637 -1.142 -2.362 1.00 0.00 60 GLN A N 8
ATOM 9555 C CA . GLN A 1 60 ? 50.879 0.139 -2.374 1.00 0.00 60 GLN A CA 8
ATOM 9556 C C . GLN A 1 60 ? 50.390 0.449 -0.958 1.00 0.00 60 GLN A C 8
ATOM 9557 O O . GLN A 1 60 ? 50.299 1.592 -0.558 1.00 0.00 60 GLN A O 8
ATOM 9571 N N . VAL A 1 61 ? 50.074 -0.564 -0.197 1.00 0.00 61 VAL A N 8
ATOM 9572 C CA . VAL A 1 61 ? 49.592 -0.329 1.193 1.00 0.00 61 VAL A CA 8
ATOM 9573 C C . VAL A 1 61 ? 50.774 0.055 2.087 1.00 0.00 61 VAL A C 8
ATOM 9574 O O . VAL A 1 61 ? 50.624 0.773 3.055 1.00 0.00 61 VAL A O 8
ATOM 9587 N N . CYS A 1 62 ? 51.948 -0.421 1.772 1.00 0.00 62 CYS A N 8
ATOM 9588 C CA . CYS A 1 62 ? 53.136 -0.084 2.606 1.00 0.00 62 CYS A CA 8
ATOM 9589 C C . CYS A 1 62 ? 53.575 1.354 2.322 1.00 0.00 62 CYS A C 8
ATOM 9590 O O . CYS A 1 62 ? 54.006 2.067 3.207 1.00 0.00 62 CYS A O 8
ATOM 9597 N N . MET A 1 63 ? 53.473 1.787 1.095 1.00 0.00 63 MET A N 8
ATOM 9598 C CA . MET A 1 63 ? 53.889 3.179 0.761 1.00 0.00 63 MET A CA 8
ATOM 9599 C C . MET A 1 63 ? 52.971 4.175 1.473 1.00 0.00 63 MET A C 8
ATOM 9600 O O . MET A 1 63 ? 53.338 5.308 1.712 1.00 0.00 63 MET A O 8
ATOM 9614 N N . ARG A 1 64 ? 51.781 3.763 1.813 1.00 0.00 64 ARG A N 8
ATOM 9615 C CA . ARG A 1 64 ? 50.844 4.690 2.508 1.00 0.00 64 ARG A CA 8
ATOM 9616 C C . ARG A 1 64 ? 51.162 4.712 4.005 1.00 0.00 64 ARG A C 8
ATOM 9617 O O . ARG A 1 64 ? 51.115 5.744 4.644 1.00 0.00 64 ARG A O 8
ATOM 9638 N N . MET A 1 65 ? 51.487 3.581 4.569 1.00 0.00 65 MET A N 8
ATOM 9639 C CA . MET A 1 65 ? 51.807 3.540 6.024 1.00 0.00 65 MET A CA 8
ATOM 9640 C C . MET A 1 65 ? 53.208 4.110 6.254 1.00 0.00 65 MET A C 8
ATOM 9641 O O . MET A 1 65 ? 53.461 4.787 7.231 1.00 0.00 65 MET A O 8
ATOM 9655 N N . LEU A 1 66 ? 54.121 3.843 5.361 1.00 0.00 66 LEU A N 8
ATOM 9656 C CA . LEU A 1 66 ? 55.505 4.371 5.530 1.00 0.00 66 LEU A CA 8
ATOM 9657 C C . LEU A 1 66 ? 55.520 5.873 5.241 1.00 0.00 66 LEU A C 8
ATOM 9658 O O . LEU A 1 66 ? 56.527 6.535 5.398 1.00 0.00 66 LEU A O 8
ATOM 9674 N N . LYS A 1 67 ? 54.412 6.419 4.819 1.00 0.00 67 LYS A N 8
ATOM 9675 C CA . LYS A 1 67 ? 54.367 7.878 4.521 1.00 0.00 67 LYS A CA 8
ATOM 9676 C C . LYS A 1 67 ? 54.592 8.670 5.811 1.00 0.00 67 LYS A C 8
ATOM 9677 O O . LYS A 1 67 ? 54.640 8.116 6.891 1.00 0.00 67 LYS A O 8
ATOM 9696 N N . LEU A 1 68 ? 54.731 9.963 5.707 1.00 0.00 68 LEU A N 8
ATOM 9697 C CA . LEU A 1 68 ? 54.952 10.790 6.926 1.00 0.00 68 LEU A CA 8
ATOM 9698 C C . LEU A 1 68 ? 53.657 10.859 7.738 1.00 0.00 68 LEU A C 8
ATOM 9699 O O . LEU A 1 68 ? 52.919 11.821 7.665 1.00 0.00 68 LEU A O 8
ATOM 9715 N N . ASP A 1 69 ? 53.376 9.846 8.510 1.00 0.00 69 ASP A N 8
ATOM 9716 C CA . ASP A 1 69 ? 52.129 9.855 9.326 1.00 0.00 69 ASP A CA 8
ATOM 9717 C C . ASP A 1 69 ? 52.258 10.886 10.449 1.00 0.00 69 ASP A C 8
ATOM 9718 O O . ASP A 1 69 ? 51.320 11.147 11.175 1.00 0.00 69 ASP A O 8
ATOM 9727 N N . THR A 1 70 ? 53.414 11.474 10.599 1.00 0.00 70 THR A N 8
ATOM 9728 C CA . THR A 1 70 ? 53.600 12.487 11.677 1.00 0.00 70 THR A CA 8
ATOM 9729 C C . THR A 1 70 ? 53.257 11.860 13.030 1.00 0.00 70 THR A C 8
ATOM 9730 O O . THR A 1 70 ? 52.107 11.768 13.409 1.00 0.00 70 THR A O 8
ATOM 9741 N N . ARG A 1 71 ? 54.248 11.429 13.762 1.00 0.00 71 ARG A N 8
ATOM 9742 C CA . ARG A 1 71 ? 53.979 10.810 15.090 1.00 0.00 71 ARG A CA 8
ATOM 9743 C C . ARG A 1 71 ? 54.551 11.702 16.193 1.00 0.00 71 ARG A C 8
ATOM 9744 O O . ARG A 1 71 ? 54.948 11.232 17.241 1.00 0.00 71 ARG A O 8
ATOM 9765 N N . ILE A 1 72 ? 54.598 12.986 15.966 1.00 0.00 72 ILE A N 8
ATOM 9766 C CA . ILE A 1 72 ? 55.146 13.906 17.001 1.00 0.00 72 ILE A CA 8
ATOM 9767 C C . ILE A 1 72 ? 56.560 13.461 17.380 1.00 0.00 72 ILE A C 8
ATOM 9768 O O . ILE A 1 72 ? 56.763 12.772 18.361 1.00 0.00 72 ILE A O 8
ATOM 9784 N N . LYS A 1 73 ? 57.540 13.848 16.610 1.00 0.00 73 LYS A N 8
ATOM 9785 C CA . LYS A 1 73 ? 58.940 13.446 16.926 1.00 0.00 73 LYS A CA 8
ATOM 9786 C C . LYS A 1 73 ? 59.794 14.697 17.142 1.00 0.00 73 LYS A C 8
ATOM 9787 O O . LYS A 1 73 ? 59.463 15.773 16.685 1.00 0.00 73 LYS A O 8
ATOM 9806 N N . THR A 1 74 ? 60.892 14.565 17.835 1.00 0.00 74 THR A N 8
ATOM 9807 C CA . THR A 1 74 ? 61.766 15.748 18.079 1.00 0.00 74 THR A CA 8
ATOM 9808 C C . THR A 1 74 ? 63.093 15.561 17.341 1.00 0.00 74 THR A C 8
ATOM 9809 O O . THR A 1 74 ? 63.427 14.475 16.911 1.00 0.00 74 THR A O 8
ATOM 9820 N N . ARG A 1 75 ? 63.852 16.612 17.191 1.00 0.00 75 ARG A N 8
ATOM 9821 C CA . ARG A 1 75 ? 65.156 16.492 16.480 1.00 0.00 75 ARG A CA 8
ATOM 9822 C C . ARG A 1 75 ? 66.156 17.485 17.077 1.00 0.00 75 ARG A C 8
ATOM 9823 O O . ARG A 1 75 ? 65.807 18.325 17.881 1.00 0.00 75 ARG A O 8
ATOM 9844 N N . LYS A 1 76 ? 67.399 17.394 16.689 1.00 0.00 76 LYS A N 8
ATOM 9845 C CA . LYS A 1 76 ? 68.420 18.333 17.234 1.00 0.00 76 LYS A CA 8
ATOM 9846 C C . LYS A 1 76 ? 69.647 18.339 16.320 1.00 0.00 76 LYS A C 8
ATOM 9847 O O . LYS A 1 76 ? 70.042 19.364 15.801 1.00 0.00 76 LYS A O 8
ATOM 9866 N N . ASN A 1 77 ? 70.254 17.201 16.118 1.00 0.00 77 ASN A N 8
ATOM 9867 C CA . ASN A 1 77 ? 71.454 17.142 15.237 1.00 0.00 77 ASN A CA 8
ATOM 9868 C C . ASN A 1 77 ? 72.589 17.953 15.865 1.00 0.00 77 ASN A C 8
ATOM 9869 O O . ASN A 1 77 ? 73.132 18.805 15.181 1.00 0.00 77 ASN A O 8
ATOM 9881 N N . MET A 1 1 ? 80.467 -1.758 -26.059 1.00 0.00 1 MET A N 9
ATOM 9882 C CA . MET A 1 1 ? 81.185 -3.060 -25.961 1.00 0.00 1 MET A CA 9
ATOM 9883 C C . MET A 1 1 ? 81.999 -3.097 -24.666 1.00 0.00 1 MET A C 9
ATOM 9884 O O . MET A 1 1 ? 82.453 -4.138 -24.236 1.00 0.00 1 MET A O 9
ATOM 9900 N N . ASP A 1 2 ? 82.185 -1.967 -24.040 1.00 0.00 2 ASP A N 9
ATOM 9901 C CA . ASP A 1 2 ? 82.969 -1.938 -22.772 1.00 0.00 2 ASP A CA 9
ATOM 9902 C C . ASP A 1 2 ? 82.124 -2.522 -21.638 1.00 0.00 2 ASP A C 9
ATOM 9903 O O . ASP A 1 2 ? 80.932 -2.299 -21.561 1.00 0.00 2 ASP A O 9
ATOM 9912 N N . ARG A 1 3 ? 82.731 -3.268 -20.757 1.00 0.00 3 ARG A N 9
ATOM 9913 C CA . ARG A 1 3 ? 81.962 -3.866 -19.629 1.00 0.00 3 ARG A CA 9
ATOM 9914 C C . ARG A 1 3 ? 81.327 -2.750 -18.796 1.00 0.00 3 ARG A C 9
ATOM 9915 O O . ARG A 1 3 ? 80.279 -2.924 -18.206 1.00 0.00 3 ARG A O 9
ATOM 9936 N N . PHE A 1 4 ? 81.951 -1.606 -18.743 1.00 0.00 4 PHE A N 9
ATOM 9937 C CA . PHE A 1 4 ? 81.380 -0.483 -17.948 1.00 0.00 4 PHE A CA 9
ATOM 9938 C C . PHE A 1 4 ? 80.034 -0.069 -18.546 1.00 0.00 4 PHE A C 9
ATOM 9939 O O . PHE A 1 4 ? 79.939 0.898 -19.276 1.00 0.00 4 PHE A O 9
ATOM 9956 N N . HIS A 1 5 ? 78.993 -0.794 -18.243 1.00 0.00 5 HIS A N 9
ATOM 9957 C CA . HIS A 1 5 ? 77.654 -0.443 -18.794 1.00 0.00 5 HIS A CA 9
ATOM 9958 C C . HIS A 1 5 ? 76.830 0.269 -17.720 1.00 0.00 5 HIS A C 9
ATOM 9959 O O . HIS A 1 5 ? 77.213 0.329 -16.568 1.00 0.00 5 HIS A O 9
ATOM 9973 N N . ALA A 1 6 ? 75.699 0.807 -18.087 1.00 0.00 6 ALA A N 9
ATOM 9974 C CA . ALA A 1 6 ? 74.850 1.513 -17.086 1.00 0.00 6 ALA A CA 9
ATOM 9975 C C . ALA A 1 6 ? 73.769 0.559 -16.574 1.00 0.00 6 ALA A C 9
ATOM 9976 O O . ALA A 1 6 ? 72.757 0.351 -17.214 1.00 0.00 6 ALA A O 9
ATOM 9983 N N . THR A 1 7 ? 73.974 -0.023 -15.425 1.00 0.00 7 THR A N 9
ATOM 9984 C CA . THR A 1 7 ? 72.958 -0.963 -14.874 1.00 0.00 7 THR A CA 9
ATOM 9985 C C . THR A 1 7 ? 72.258 -0.314 -13.678 1.00 0.00 7 THR A C 9
ATOM 9986 O O . THR A 1 7 ? 71.742 -0.988 -12.808 1.00 0.00 7 THR A O 9
ATOM 9997 N N . SER A 1 8 ? 72.235 0.990 -13.627 1.00 0.00 8 SER A N 9
ATOM 9998 C CA . SER A 1 8 ? 71.567 1.679 -12.486 1.00 0.00 8 SER A CA 9
ATOM 9999 C C . SER A 1 8 ? 70.193 2.185 -12.930 1.00 0.00 8 SER A C 9
ATOM 10000 O O . SER A 1 8 ? 69.770 3.264 -12.565 1.00 0.00 8 SER A O 9
ATOM 10008 N N . ALA A 1 9 ? 69.491 1.413 -13.715 1.00 0.00 9 ALA A N 9
ATOM 10009 C CA . ALA A 1 9 ? 68.145 1.850 -14.182 1.00 0.00 9 ALA A CA 9
ATOM 10010 C C . ALA A 1 9 ? 67.140 1.720 -13.035 1.00 0.00 9 ALA A C 9
ATOM 10011 O O . ALA A 1 9 ? 66.462 0.720 -12.902 1.00 0.00 9 ALA A O 9
ATOM 10018 N N . ASP A 1 10 ? 67.038 2.722 -12.206 1.00 0.00 10 ASP A N 9
ATOM 10019 C CA . ASP A 1 10 ? 66.077 2.653 -11.070 1.00 0.00 10 ASP A CA 9
ATOM 10020 C C . ASP A 1 10 ? 65.427 4.024 -10.868 1.00 0.00 10 ASP A C 9
ATOM 10021 O O . ASP A 1 10 ? 65.561 4.637 -9.828 1.00 0.00 10 ASP A O 9
ATOM 10030 N N . CYS A 1 11 ? 64.724 4.509 -11.855 1.00 0.00 11 CYS A N 9
ATOM 10031 C CA . CYS A 1 11 ? 64.067 5.839 -11.718 1.00 0.00 11 CYS A CA 9
ATOM 10032 C C . CYS A 1 11 ? 62.559 5.648 -11.538 1.00 0.00 11 CYS A C 9
ATOM 10033 O O . CYS A 1 11 ? 61.946 4.824 -12.188 1.00 0.00 11 CYS A O 9
ATOM 10040 N N . CYS A 1 12 ? 61.956 6.402 -10.660 1.00 0.00 12 CYS A N 9
ATOM 10041 C CA . CYS A 1 12 ? 60.488 6.263 -10.440 1.00 0.00 12 CYS A CA 9
ATOM 10042 C C . CYS A 1 12 ? 59.740 7.209 -11.382 1.00 0.00 12 CYS A C 9
ATOM 10043 O O . CYS A 1 12 ? 59.893 8.412 -11.319 1.00 0.00 12 CYS A O 9
ATOM 10050 N N . ILE A 1 13 ? 58.929 6.675 -12.255 1.00 0.00 13 ILE A N 9
ATOM 10051 C CA . ILE A 1 13 ? 58.172 7.545 -13.198 1.00 0.00 13 ILE A CA 9
ATOM 10052 C C . ILE A 1 13 ? 56.801 7.868 -12.599 1.00 0.00 13 ILE A C 9
ATOM 10053 O O . ILE A 1 13 ? 56.326 8.983 -12.677 1.00 0.00 13 ILE A O 9
ATOM 10069 N N . SER A 1 14 ? 56.163 6.899 -12.002 1.00 0.00 14 SER A N 9
ATOM 10070 C CA . SER A 1 14 ? 54.823 7.148 -11.397 1.00 0.00 14 SER A CA 9
ATOM 10071 C C . SER A 1 14 ? 54.665 6.290 -10.141 1.00 0.00 14 SER A C 9
ATOM 10072 O O . SER A 1 14 ? 55.092 5.153 -10.096 1.00 0.00 14 SER A O 9
ATOM 10080 N N . TYR A 1 15 ? 54.054 6.823 -9.118 1.00 0.00 15 TYR A N 9
ATOM 10081 C CA . TYR A 1 15 ? 53.870 6.036 -7.866 1.00 0.00 15 TYR A CA 9
ATOM 10082 C C . TYR A 1 15 ? 52.484 5.386 -7.871 1.00 0.00 15 TYR A C 9
ATOM 10083 O O . TYR A 1 15 ? 51.609 5.776 -8.617 1.00 0.00 15 TYR A O 9
ATOM 10101 N N . THR A 1 16 ? 52.278 4.398 -7.044 1.00 0.00 16 THR A N 9
ATOM 10102 C CA . THR A 1 16 ? 50.948 3.727 -7.005 1.00 0.00 16 THR A CA 9
ATOM 10103 C C . THR A 1 16 ? 49.979 4.567 -6.162 1.00 0.00 16 THR A C 9
ATOM 10104 O O . THR A 1 16 ? 50.296 4.935 -5.049 1.00 0.00 16 THR A O 9
ATOM 10115 N N . PRO A 1 17 ? 48.824 4.847 -6.716 1.00 0.00 17 PRO A N 9
ATOM 10116 C CA . PRO A 1 17 ? 47.792 5.644 -6.031 1.00 0.00 17 PRO A CA 9
ATOM 10117 C C . PRO A 1 17 ? 47.038 4.780 -5.016 1.00 0.00 17 PRO A C 9
ATOM 10118 O O . PRO A 1 17 ? 45.831 4.652 -5.070 1.00 0.00 17 PRO A O 9
ATOM 10129 N N . ARG A 1 18 ? 47.741 4.185 -4.091 1.00 0.00 18 ARG A N 9
ATOM 10130 C CA . ARG A 1 18 ? 47.063 3.330 -3.076 1.00 0.00 18 ARG A CA 9
ATOM 10131 C C . ARG A 1 18 ? 47.927 3.248 -1.817 1.00 0.00 18 ARG A C 9
ATOM 10132 O O . ARG A 1 18 ? 49.056 2.801 -1.855 1.00 0.00 18 ARG A O 9
ATOM 10153 N N . SER A 1 19 ? 47.405 3.673 -0.699 1.00 0.00 19 SER A N 9
ATOM 10154 C CA . SER A 1 19 ? 48.197 3.616 0.561 1.00 0.00 19 SER A CA 9
ATOM 10155 C C . SER A 1 19 ? 48.322 2.161 1.015 1.00 0.00 19 SER A C 9
ATOM 10156 O O . SER A 1 19 ? 47.561 1.689 1.836 1.00 0.00 19 SER A O 9
ATOM 10164 N N . ILE A 1 20 ? 49.275 1.444 0.484 1.00 0.00 20 ILE A N 9
ATOM 10165 C CA . ILE A 1 20 ? 49.444 0.019 0.884 1.00 0.00 20 ILE A CA 9
ATOM 10166 C C . ILE A 1 20 ? 49.999 -0.048 2.313 1.00 0.00 20 ILE A C 9
ATOM 10167 O O . ILE A 1 20 ? 50.892 0.699 2.660 1.00 0.00 20 ILE A O 9
ATOM 10183 N N . PRO A 1 21 ? 49.454 -0.943 3.100 1.00 0.00 21 PRO A N 9
ATOM 10184 C CA . PRO A 1 21 ? 49.876 -1.130 4.499 1.00 0.00 21 PRO A CA 9
ATOM 10185 C C . PRO A 1 21 ? 51.171 -1.946 4.561 1.00 0.00 21 PRO A C 9
ATOM 10186 O O . PRO A 1 21 ? 51.550 -2.600 3.610 1.00 0.00 21 PRO A O 9
ATOM 10197 N N . CYS A 1 22 ? 51.852 -1.913 5.674 1.00 0.00 22 CYS A N 9
ATOM 10198 C CA . CYS A 1 22 ? 53.119 -2.688 5.795 1.00 0.00 22 CYS A CA 9
ATOM 10199 C C . CYS A 1 22 ? 52.812 -4.183 5.694 1.00 0.00 22 CYS A C 9
ATOM 10200 O O . CYS A 1 22 ? 53.662 -4.979 5.346 1.00 0.00 22 CYS A O 9
ATOM 10207 N N . SER A 1 23 ? 51.604 -4.571 5.997 1.00 0.00 23 SER A N 9
ATOM 10208 C CA . SER A 1 23 ? 51.243 -6.015 5.919 1.00 0.00 23 SER A CA 9
ATOM 10209 C C . SER A 1 23 ? 51.531 -6.539 4.511 1.00 0.00 23 SER A C 9
ATOM 10210 O O . SER A 1 23 ? 51.849 -7.697 4.323 1.00 0.00 23 SER A O 9
ATOM 10218 N N . LEU A 1 24 ? 51.423 -5.698 3.520 1.00 0.00 24 LEU A N 9
ATOM 10219 C CA . LEU A 1 24 ? 51.690 -6.152 2.126 1.00 0.00 24 LEU A CA 9
ATOM 10220 C C . LEU A 1 24 ? 53.070 -5.661 1.684 1.00 0.00 24 LEU A C 9
ATOM 10221 O O . LEU A 1 24 ? 53.329 -5.481 0.511 1.00 0.00 24 LEU A O 9
ATOM 10237 N N . LEU A 1 25 ? 53.959 -5.444 2.615 1.00 0.00 25 LEU A N 9
ATOM 10238 C CA . LEU A 1 25 ? 55.322 -4.967 2.246 1.00 0.00 25 LEU A CA 9
ATOM 10239 C C . LEU A 1 25 ? 56.369 -5.918 2.829 1.00 0.00 25 LEU A C 9
ATOM 10240 O O . LEU A 1 25 ? 56.432 -6.130 4.024 1.00 0.00 25 LEU A O 9
ATOM 10256 N N . GLU A 1 26 ? 57.191 -6.493 1.995 1.00 0.00 26 GLU A N 9
ATOM 10257 C CA . GLU A 1 26 ? 58.233 -7.429 2.503 1.00 0.00 26 GLU A CA 9
ATOM 10258 C C . GLU A 1 26 ? 59.563 -6.685 2.636 1.00 0.00 26 GLU A C 9
ATOM 10259 O O . GLU A 1 26 ? 60.474 -7.135 3.302 1.00 0.00 26 GLU A O 9
ATOM 10271 N N . SER A 1 27 ? 59.681 -5.548 2.007 1.00 0.00 27 SER A N 9
ATOM 10272 C CA . SER A 1 27 ? 60.950 -4.773 2.096 1.00 0.00 27 SER A CA 9
ATOM 10273 C C . SER A 1 27 ? 60.819 -3.489 1.275 1.00 0.00 27 SER A C 9
ATOM 10274 O O . SER A 1 27 ? 59.799 -3.231 0.668 1.00 0.00 27 SER A O 9
ATOM 10282 N N . TYR A 1 28 ? 61.843 -2.680 1.252 1.00 0.00 28 TYR A N 9
ATOM 10283 C CA . TYR A 1 28 ? 61.772 -1.414 0.469 1.00 0.00 28 TYR A CA 9
ATOM 10284 C C . TYR A 1 28 ? 63.184 -0.869 0.246 1.00 0.00 28 TYR A C 9
ATOM 10285 O O . TYR A 1 28 ? 64.109 -1.203 0.961 1.00 0.00 28 TYR A O 9
ATOM 10303 N N . PHE A 1 29 ? 63.356 -0.032 -0.739 1.00 0.00 29 PHE A N 9
ATOM 10304 C CA . PHE A 1 29 ? 64.707 0.537 -1.007 1.00 0.00 29 PHE A CA 9
ATOM 10305 C C . PHE A 1 29 ? 64.559 1.961 -1.546 1.00 0.00 29 PHE A C 9
ATOM 10306 O O . PHE A 1 29 ? 63.482 2.388 -1.911 1.00 0.00 29 PHE A O 9
ATOM 10323 N N . GLU A 1 30 ? 65.633 2.702 -1.598 1.00 0.00 30 GLU A N 9
ATOM 10324 C CA . GLU A 1 30 ? 65.549 4.098 -2.112 1.00 0.00 30 GLU A CA 9
ATOM 10325 C C . GLU A 1 30 ? 66.105 4.156 -3.536 1.00 0.00 30 GLU A C 9
ATOM 10326 O O . GLU A 1 30 ? 67.089 3.519 -3.855 1.00 0.00 30 GLU A O 9
ATOM 10338 N N . THR A 1 31 ? 65.482 4.917 -4.394 1.00 0.00 31 THR A N 9
ATOM 10339 C CA . THR A 1 31 ? 65.976 5.017 -5.796 1.00 0.00 31 THR A CA 9
ATOM 10340 C C . THR A 1 31 ? 67.328 5.732 -5.809 1.00 0.00 31 THR A C 9
ATOM 10341 O O . THR A 1 31 ? 67.679 6.433 -4.881 1.00 0.00 31 THR A O 9
ATOM 10352 N N . ASN A 1 32 ? 68.091 5.562 -6.854 1.00 0.00 32 ASN A N 9
ATOM 10353 C CA . ASN A 1 32 ? 69.420 6.232 -6.923 1.00 0.00 32 ASN A CA 9
ATOM 10354 C C . ASN A 1 32 ? 69.225 7.733 -7.147 1.00 0.00 32 ASN A C 9
ATOM 10355 O O . ASN A 1 32 ? 68.371 8.152 -7.903 1.00 0.00 32 ASN A O 9
ATOM 10366 N N . SER A 1 33 ? 70.011 8.546 -6.495 1.00 0.00 33 SER A N 9
ATOM 10367 C CA . SER A 1 33 ? 69.872 10.019 -6.671 1.00 0.00 33 SER A CA 9
ATOM 10368 C C . SER A 1 33 ? 70.103 10.383 -8.139 1.00 0.00 33 SER A C 9
ATOM 10369 O O . SER A 1 33 ? 69.655 11.410 -8.611 1.00 0.00 33 SER A O 9
ATOM 10377 N N . GLU A 1 34 ? 70.798 9.552 -8.865 1.00 0.00 34 GLU A N 9
ATOM 10378 C CA . GLU A 1 34 ? 71.057 9.853 -10.301 1.00 0.00 34 GLU A CA 9
ATOM 10379 C C . GLU A 1 34 ? 69.728 10.085 -11.021 1.00 0.00 34 GLU A C 9
ATOM 10380 O O . GLU A 1 34 ? 69.631 10.899 -11.919 1.00 0.00 34 GLU A O 9
ATOM 10392 N N . CYS A 1 35 ? 68.704 9.377 -10.634 1.00 0.00 35 CYS A N 9
ATOM 10393 C CA . CYS A 1 35 ? 67.381 9.557 -11.296 1.00 0.00 35 CYS A CA 9
ATOM 10394 C C . CYS A 1 35 ? 66.826 10.942 -10.958 1.00 0.00 35 CYS A C 9
ATOM 10395 O O . CYS A 1 35 ? 66.870 11.379 -9.825 1.00 0.00 35 CYS A O 9
ATOM 10402 N N . SER A 1 36 ? 66.303 11.636 -11.931 1.00 0.00 36 SER A N 9
ATOM 10403 C CA . SER A 1 36 ? 65.746 12.991 -11.661 1.00 0.00 36 SER A CA 9
ATOM 10404 C C . SER A 1 36 ? 64.504 12.865 -10.777 1.00 0.00 36 SER A C 9
ATOM 10405 O O . SER A 1 36 ? 64.128 13.788 -10.082 1.00 0.00 36 SER A O 9
ATOM 10413 N N . LYS A 1 37 ? 63.864 11.727 -10.797 1.00 0.00 37 LYS A N 9
ATOM 10414 C CA . LYS A 1 37 ? 62.647 11.542 -9.957 1.00 0.00 37 LYS A CA 9
ATOM 10415 C C . LYS A 1 37 ? 62.930 10.498 -8.872 1.00 0.00 37 LYS A C 9
ATOM 10416 O O . LYS A 1 37 ? 62.734 9.318 -9.085 1.00 0.00 37 LYS A O 9
ATOM 10435 N N . PRO A 1 38 ? 63.381 10.968 -7.738 1.00 0.00 38 PRO A N 9
ATOM 10436 C CA . PRO A 1 38 ? 63.703 10.101 -6.591 1.00 0.00 38 PRO A CA 9
ATOM 10437 C C . PRO A 1 38 ? 62.424 9.679 -5.865 1.00 0.00 38 PRO A C 9
ATOM 10438 O O . PRO A 1 38 ? 61.360 10.221 -6.092 1.00 0.00 38 PRO A O 9
ATOM 10449 N N . GLY A 1 39 ? 62.519 8.714 -4.992 1.00 0.00 39 GLY A N 9
ATOM 10450 C CA . GLY A 1 39 ? 61.321 8.256 -4.253 1.00 0.00 39 GLY A CA 9
ATOM 10451 C C . GLY A 1 39 ? 61.643 6.965 -3.498 1.00 0.00 39 GLY A C 9
ATOM 10452 O O . GLY A 1 39 ? 62.773 6.518 -3.468 1.00 0.00 39 GLY A O 9
ATOM 10456 N N . VAL A 1 40 ? 60.659 6.363 -2.889 1.00 0.00 40 VAL A N 9
ATOM 10457 C CA . VAL A 1 40 ? 60.909 5.100 -2.137 1.00 0.00 40 VAL A CA 9
ATOM 10458 C C . VAL A 1 40 ? 60.159 3.950 -2.814 1.00 0.00 40 VAL A C 9
ATOM 10459 O O . VAL A 1 40 ? 58.985 4.052 -3.110 1.00 0.00 40 VAL A O 9
ATOM 10472 N N . ILE A 1 41 ? 60.828 2.857 -3.062 1.00 0.00 41 ILE A N 9
ATOM 10473 C CA . ILE A 1 41 ? 60.152 1.704 -3.720 1.00 0.00 41 ILE A CA 9
ATOM 10474 C C . ILE A 1 41 ? 59.894 0.607 -2.687 1.00 0.00 41 ILE A C 9
ATOM 10475 O O . ILE A 1 41 ? 60.803 0.124 -2.040 1.00 0.00 41 ILE A O 9
ATOM 10491 N N . PHE A 1 42 ? 58.662 0.208 -2.526 1.00 0.00 42 PHE A N 9
ATOM 10492 C CA . PHE A 1 42 ? 58.347 -0.857 -1.534 1.00 0.00 42 PHE A CA 9
ATOM 10493 C C . PHE A 1 42 ? 58.146 -2.189 -2.260 1.00 0.00 42 PHE A C 9
ATOM 10494 O O . PHE A 1 42 ? 57.467 -2.263 -3.265 1.00 0.00 42 PHE A O 9
ATOM 10511 N N . LEU A 1 43 ? 58.731 -3.242 -1.759 1.00 0.00 43 LEU A N 9
ATOM 10512 C CA . LEU A 1 43 ? 58.572 -4.568 -2.418 1.00 0.00 43 LEU A CA 9
ATOM 10513 C C . LEU A 1 43 ? 57.586 -5.418 -1.616 1.00 0.00 43 LEU A C 9
ATOM 10514 O O . LEU A 1 43 ? 57.719 -5.575 -0.418 1.00 0.00 43 LEU A O 9
ATOM 10530 N N . THR A 1 44 ? 56.596 -5.966 -2.264 1.00 0.00 44 THR A N 9
ATOM 10531 C CA . THR A 1 44 ? 55.602 -6.803 -1.536 1.00 0.00 44 THR A CA 9
ATOM 10532 C C . THR A 1 44 ? 56.025 -8.272 -1.601 1.00 0.00 44 THR A C 9
ATOM 10533 O O . THR A 1 44 ? 56.913 -8.639 -2.345 1.00 0.00 44 THR A O 9
ATOM 10544 N N . LYS A 1 45 ? 55.396 -9.115 -0.829 1.00 0.00 45 LYS A N 9
ATOM 10545 C CA . LYS A 1 45 ? 55.761 -10.559 -0.848 1.00 0.00 45 LYS A CA 9
ATOM 10546 C C . LYS A 1 45 ? 55.235 -11.204 -2.133 1.00 0.00 45 LYS A C 9
ATOM 10547 O O . LYS A 1 45 ? 55.448 -12.374 -2.384 1.00 0.00 45 LYS A O 9
ATOM 10566 N N . LYS A 1 46 ? 54.552 -10.450 -2.951 1.00 0.00 46 LYS A N 9
ATOM 10567 C CA . LYS A 1 46 ? 54.017 -11.019 -4.219 1.00 0.00 46 LYS A CA 9
ATOM 10568 C C . LYS A 1 46 ? 55.011 -10.749 -5.349 1.00 0.00 46 LYS A C 9
ATOM 10569 O O . LYS A 1 46 ? 54.657 -10.730 -6.511 1.00 0.00 46 LYS A O 9
ATOM 10588 N N . GLY A 1 47 ? 56.254 -10.540 -5.015 1.00 0.00 47 GLY A N 9
ATOM 10589 C CA . GLY A 1 47 ? 57.273 -10.271 -6.061 1.00 0.00 47 GLY A CA 9
ATOM 10590 C C . GLY A 1 47 ? 56.871 -9.029 -6.857 1.00 0.00 47 GLY A C 9
ATOM 10591 O O . GLY A 1 47 ? 57.084 -8.947 -8.050 1.00 0.00 47 GLY A O 9
ATOM 10595 N N . ARG A 1 48 ? 56.289 -8.061 -6.203 1.00 0.00 48 ARG A N 9
ATOM 10596 C CA . ARG A 1 48 ? 55.872 -6.823 -6.919 1.00 0.00 48 ARG A CA 9
ATOM 10597 C C . ARG A 1 48 ? 56.366 -5.597 -6.146 1.00 0.00 48 ARG A C 9
ATOM 10598 O O . ARG A 1 48 ? 56.404 -5.591 -4.932 1.00 0.00 48 ARG A O 9
ATOM 10619 N N . ARG A 1 49 ? 56.744 -4.559 -6.840 1.00 0.00 49 ARG A N 9
ATOM 10620 C CA . ARG A 1 49 ? 57.235 -3.336 -6.145 1.00 0.00 49 ARG A CA 9
ATOM 10621 C C . ARG A 1 49 ? 56.550 -2.102 -6.737 1.00 0.00 49 ARG A C 9
ATOM 10622 O O . ARG A 1 49 ? 56.036 -2.136 -7.837 1.00 0.00 49 ARG A O 9
ATOM 10643 N N . PHE A 1 50 ? 56.538 -1.013 -6.018 1.00 0.00 50 PHE A N 9
ATOM 10644 C CA . PHE A 1 50 ? 55.885 0.218 -6.546 1.00 0.00 50 PHE A CA 9
ATOM 10645 C C . PHE A 1 50 ? 56.563 1.456 -5.954 1.00 0.00 50 PHE A C 9
ATOM 10646 O O . PHE A 1 50 ? 57.114 1.416 -4.872 1.00 0.00 50 PHE A O 9
ATOM 10663 N N . CYS A 1 51 ? 56.526 2.555 -6.657 1.00 0.00 51 CYS A N 9
ATOM 10664 C CA . CYS A 1 51 ? 57.164 3.794 -6.143 1.00 0.00 51 CYS A CA 9
ATOM 10665 C C . CYS A 1 51 ? 56.196 4.514 -5.201 1.00 0.00 51 CYS A C 9
ATOM 10666 O O . CYS A 1 51 ? 54.993 4.423 -5.345 1.00 0.00 51 CYS A O 9
ATOM 10673 N N . ALA A 1 52 ? 56.710 5.231 -4.239 1.00 0.00 52 ALA A N 9
ATOM 10674 C CA . ALA A 1 52 ? 55.816 5.955 -3.291 1.00 0.00 52 ALA A CA 9
ATOM 10675 C C . ALA A 1 52 ? 56.449 7.298 -2.919 1.00 0.00 52 ALA A C 9
ATOM 10676 O O . ALA A 1 52 ? 57.625 7.518 -3.125 1.00 0.00 52 ALA A O 9
ATOM 10683 N N . ASN A 1 53 ? 55.677 8.197 -2.371 1.00 0.00 53 ASN A N 9
ATOM 10684 C CA . ASN A 1 53 ? 56.237 9.523 -1.986 1.00 0.00 53 ASN A CA 9
ATOM 10685 C C . ASN A 1 53 ? 56.825 9.436 -0.571 1.00 0.00 53 ASN A C 9
ATOM 10686 O O . ASN A 1 53 ? 56.177 8.949 0.335 1.00 0.00 53 ASN A O 9
ATOM 10697 N N . PRO A 1 54 ? 58.036 9.915 -0.419 1.00 0.00 54 PRO A N 9
ATOM 10698 C CA . PRO A 1 54 ? 58.731 9.900 0.880 1.00 0.00 54 PRO A CA 9
ATOM 10699 C C . PRO A 1 54 ? 58.172 10.995 1.791 1.00 0.00 54 PRO A C 9
ATOM 10700 O O . PRO A 1 54 ? 58.578 11.140 2.927 1.00 0.00 54 PRO A O 9
ATOM 10711 N N . SER A 1 55 ? 57.236 11.762 1.302 1.00 0.00 55 SER A N 9
ATOM 10712 C CA . SER A 1 55 ? 56.645 12.841 2.140 1.00 0.00 55 SER A CA 9
ATOM 10713 C C . SER A 1 55 ? 55.413 12.298 2.866 1.00 0.00 55 SER A C 9
ATOM 10714 O O . SER A 1 55 ? 54.857 12.944 3.732 1.00 0.00 55 SER A O 9
ATOM 10722 N N . ASP A 1 56 ? 54.981 11.114 2.521 1.00 0.00 56 ASP A N 9
ATOM 10723 C CA . ASP A 1 56 ? 53.786 10.535 3.195 1.00 0.00 56 ASP A CA 9
ATOM 10724 C C . ASP A 1 56 ? 54.182 10.028 4.583 1.00 0.00 56 ASP A C 9
ATOM 10725 O O . ASP A 1 56 ? 55.142 9.300 4.739 1.00 0.00 56 ASP A O 9
ATOM 10734 N N . LYS A 1 57 ? 53.450 10.408 5.594 1.00 0.00 57 LYS A N 9
ATOM 10735 C CA . LYS A 1 57 ? 53.786 9.948 6.971 1.00 0.00 57 LYS A CA 9
ATOM 10736 C C . LYS A 1 57 ? 53.689 8.422 7.039 1.00 0.00 57 LYS A C 9
ATOM 10737 O O . LYS A 1 57 ? 54.529 7.763 7.619 1.00 0.00 57 LYS A O 9
ATOM 10756 N N . GLN A 1 58 ? 52.671 7.856 6.452 1.00 0.00 58 GLN A N 9
ATOM 10757 C CA . GLN A 1 58 ? 52.523 6.373 6.485 1.00 0.00 58 GLN A CA 9
ATOM 10758 C C . GLN A 1 58 ? 53.658 5.728 5.687 1.00 0.00 58 GLN A C 9
ATOM 10759 O O . GLN A 1 58 ? 54.018 4.590 5.912 1.00 0.00 58 GLN A O 9
ATOM 10773 N N . VAL A 1 59 ? 54.226 6.447 4.757 1.00 0.00 59 VAL A N 9
ATOM 10774 C CA . VAL A 1 59 ? 55.338 5.873 3.949 1.00 0.00 59 VAL A CA 9
ATOM 10775 C C . VAL A 1 59 ? 56.641 5.960 4.744 1.00 0.00 59 VAL A C 9
ATOM 10776 O O . VAL A 1 59 ? 57.445 5.049 4.738 1.00 0.00 59 VAL A O 9
ATOM 10789 N N . GLN A 1 60 ? 56.856 7.048 5.431 1.00 0.00 60 GLN A N 9
ATOM 10790 C CA . GLN A 1 60 ? 58.107 7.193 6.228 1.00 0.00 60 GLN A CA 9
ATOM 10791 C C . GLN A 1 60 ? 57.969 6.414 7.537 1.00 0.00 60 GLN A C 9
ATOM 10792 O O . GLN A 1 60 ? 58.938 5.929 8.087 1.00 0.00 60 GLN A O 9
ATOM 10806 N N . VAL A 1 61 ? 56.772 6.289 8.042 1.00 0.00 61 VAL A N 9
ATOM 10807 C CA . VAL A 1 61 ? 56.576 5.540 9.314 1.00 0.00 61 VAL A CA 9
ATOM 10808 C C . VAL A 1 61 ? 56.720 4.041 9.047 1.00 0.00 61 VAL A C 9
ATOM 10809 O O . VAL A 1 61 ? 57.307 3.315 9.825 1.00 0.00 61 VAL A O 9
ATOM 10822 N N . CYS A 1 62 ? 56.191 3.572 7.951 1.00 0.00 62 CYS A N 9
ATOM 10823 C CA . CYS A 1 62 ? 56.299 2.121 7.632 1.00 0.00 62 CYS A CA 9
ATOM 10824 C C . CYS A 1 62 ? 57.750 1.782 7.286 1.00 0.00 62 CYS A C 9
ATOM 10825 O O . CYS A 1 62 ? 58.252 0.731 7.632 1.00 0.00 62 CYS A O 9
ATOM 10832 N N . MET A 1 63 ? 58.429 2.665 6.606 1.00 0.00 63 MET A N 9
ATOM 10833 C CA . MET A 1 63 ? 59.848 2.394 6.239 1.00 0.00 63 MET A CA 9
ATOM 10834 C C . MET A 1 63 ? 60.660 2.122 7.506 1.00 0.00 63 MET A C 9
ATOM 10835 O O . MET A 1 63 ? 61.722 1.532 7.460 1.00 0.00 63 MET A O 9
ATOM 10849 N N . ARG A 1 64 ? 60.170 2.547 8.638 1.00 0.00 64 ARG A N 9
ATOM 10850 C CA . ARG A 1 64 ? 60.915 2.313 9.907 1.00 0.00 64 ARG A CA 9
ATOM 10851 C C . ARG A 1 64 ? 60.592 0.914 10.436 1.00 0.00 64 ARG A C 9
ATOM 10852 O O . ARG A 1 64 ? 61.342 0.341 11.201 1.00 0.00 64 ARG A O 9
ATOM 10873 N N . MET A 1 65 ? 59.482 0.360 10.034 1.00 0.00 65 MET A N 9
ATOM 10874 C CA . MET A 1 65 ? 59.113 -1.002 10.514 1.00 0.00 65 MET A CA 9
ATOM 10875 C C . MET A 1 65 ? 59.719 -2.053 9.582 1.00 0.00 65 MET A C 9
ATOM 10876 O O . MET A 1 65 ? 60.151 -3.104 10.013 1.00 0.00 65 MET A O 9
ATOM 10890 N N . LEU A 1 66 ? 59.756 -1.779 8.307 1.00 0.00 66 LEU A N 9
ATOM 10891 C CA . LEU A 1 66 ? 60.334 -2.763 7.349 1.00 0.00 66 LEU A CA 9
ATOM 10892 C C . LEU A 1 66 ? 61.729 -3.175 7.823 1.00 0.00 66 LEU A C 9
ATOM 10893 O O . LEU A 1 66 ? 62.174 -4.281 7.587 1.00 0.00 66 LEU A O 9
ATOM 10909 N N . LYS A 1 67 ? 62.423 -2.295 8.490 1.00 0.00 67 LYS A N 9
ATOM 10910 C CA . LYS A 1 67 ? 63.789 -2.636 8.979 1.00 0.00 67 LYS A CA 9
ATOM 10911 C C . LYS A 1 67 ? 63.714 -3.874 9.877 1.00 0.00 67 LYS A C 9
ATOM 10912 O O . LYS A 1 67 ? 62.659 -4.439 10.084 1.00 0.00 67 LYS A O 9
ATOM 10931 N N . LEU A 1 68 ? 64.827 -4.297 10.412 1.00 0.00 68 LEU A N 9
ATOM 10932 C CA . LEU A 1 68 ? 64.818 -5.496 11.297 1.00 0.00 68 LEU A CA 9
ATOM 10933 C C . LEU A 1 68 ? 64.251 -5.113 12.665 1.00 0.00 68 LEU A C 9
ATOM 10934 O O . LEU A 1 68 ? 64.865 -4.388 13.422 1.00 0.00 68 LEU A O 9
ATOM 10950 N N . ASP A 1 69 ? 63.081 -5.593 12.988 1.00 0.00 69 ASP A N 9
ATOM 10951 C CA . ASP A 1 69 ? 62.476 -5.255 14.307 1.00 0.00 69 ASP A CA 9
ATOM 10952 C C . ASP A 1 69 ? 63.046 -6.179 15.384 1.00 0.00 69 ASP A C 9
ATOM 10953 O O . ASP A 1 69 ? 62.343 -6.988 15.957 1.00 0.00 69 ASP A O 9
ATOM 10962 N N . THR A 1 70 ? 64.315 -6.066 15.664 1.00 0.00 70 THR A N 9
ATOM 10963 C CA . THR A 1 70 ? 64.930 -6.938 16.704 1.00 0.00 70 THR A CA 9
ATOM 10964 C C . THR A 1 70 ? 65.952 -6.129 17.506 1.00 0.00 70 THR A C 9
ATOM 10965 O O . THR A 1 70 ? 66.357 -5.055 17.108 1.00 0.00 70 THR A O 9
ATOM 10976 N N . ARG A 1 71 ? 66.372 -6.635 18.633 1.00 0.00 71 ARG A N 9
ATOM 10977 C CA . ARG A 1 71 ? 67.367 -5.892 19.455 1.00 0.00 71 ARG A CA 9
ATOM 10978 C C . ARG A 1 71 ? 67.932 -6.815 20.536 1.00 0.00 71 ARG A C 9
ATOM 10979 O O . ARG A 1 71 ? 67.352 -7.831 20.865 1.00 0.00 71 ARG A O 9
ATOM 11000 N N . ILE A 1 72 ? 69.061 -6.469 21.093 1.00 0.00 72 ILE A N 9
ATOM 11001 C CA . ILE A 1 72 ? 69.665 -7.323 22.153 1.00 0.00 72 ILE A CA 9
ATOM 11002 C C . ILE A 1 72 ? 70.166 -6.435 23.294 1.00 0.00 72 ILE A C 9
ATOM 11003 O O . ILE A 1 72 ? 71.351 -6.334 23.542 1.00 0.00 72 ILE A O 9
ATOM 11019 N N . LYS A 1 73 ? 69.270 -5.786 23.988 1.00 0.00 73 LYS A N 9
ATOM 11020 C CA . LYS A 1 73 ? 69.689 -4.902 25.108 1.00 0.00 73 LYS A CA 9
ATOM 11021 C C . LYS A 1 73 ? 70.361 -5.736 26.201 1.00 0.00 73 LYS A C 9
ATOM 11022 O O . LYS A 1 73 ? 70.577 -6.922 26.047 1.00 0.00 73 LYS A O 9
ATOM 11041 N N . THR A 1 74 ? 70.692 -5.123 27.304 1.00 0.00 74 THR A N 9
ATOM 11042 C CA . THR A 1 74 ? 71.349 -5.876 28.410 1.00 0.00 74 THR A CA 9
ATOM 11043 C C . THR A 1 74 ? 71.857 -4.888 29.463 1.00 0.00 74 THR A C 9
ATOM 11044 O O . THR A 1 74 ? 72.068 -3.725 29.184 1.00 0.00 74 THR A O 9
ATOM 11055 N N . ARG A 1 75 ? 72.053 -5.341 30.671 1.00 0.00 75 ARG A N 9
ATOM 11056 C CA . ARG A 1 75 ? 72.545 -4.424 31.737 1.00 0.00 75 ARG A CA 9
ATOM 11057 C C . ARG A 1 75 ? 73.885 -4.935 32.272 1.00 0.00 75 ARG A C 9
ATOM 11058 O O . ARG A 1 75 ? 74.854 -4.205 32.345 1.00 0.00 75 ARG A O 9
ATOM 11079 N N . LYS A 1 76 ? 73.949 -6.183 32.646 1.00 0.00 76 LYS A N 9
ATOM 11080 C CA . LYS A 1 76 ? 75.227 -6.737 33.175 1.00 0.00 76 LYS A CA 9
ATOM 11081 C C . LYS A 1 76 ? 75.145 -8.264 33.215 1.00 0.00 76 LYS A C 9
ATOM 11082 O O . LYS A 1 76 ? 75.471 -8.887 34.206 1.00 0.00 76 LYS A O 9
ATOM 11101 N N . ASN A 1 77 ? 74.712 -8.872 32.145 1.00 0.00 77 ASN A N 9
ATOM 11102 C CA . ASN A 1 77 ? 74.610 -10.358 32.124 1.00 0.00 77 ASN A CA 9
ATOM 11103 C C . ASN A 1 77 ? 76.002 -10.962 31.932 1.00 0.00 77 ASN A C 9
ATOM 11104 O O . ASN A 1 77 ? 76.828 -10.311 31.312 1.00 0.00 77 ASN A O 9
ATOM 11116 N N . MET A 1 1 ? 53.629 -12.871 19.601 1.00 0.00 1 MET A N 10
ATOM 11117 C CA . MET A 1 1 ? 53.954 -12.106 18.364 1.00 0.00 1 MET A CA 10
ATOM 11118 C C . MET A 1 1 ? 53.430 -12.865 17.143 1.00 0.00 1 MET A C 10
ATOM 11119 O O . MET A 1 1 ? 52.519 -13.664 17.241 1.00 0.00 1 MET A O 10
ATOM 11135 N N . ASP A 1 2 ? 53.997 -12.623 15.993 1.00 0.00 2 ASP A N 10
ATOM 11136 C CA . ASP A 1 2 ? 53.530 -13.330 14.768 1.00 0.00 2 ASP A CA 10
ATOM 11137 C C . ASP A 1 2 ? 54.453 -14.516 14.480 1.00 0.00 2 ASP A C 10
ATOM 11138 O O . ASP A 1 2 ? 55.634 -14.480 14.765 1.00 0.00 2 ASP A O 10
ATOM 11147 N N . ARG A 1 3 ? 53.925 -15.567 13.915 1.00 0.00 3 ARG A N 10
ATOM 11148 C CA . ARG A 1 3 ? 54.774 -16.753 13.607 1.00 0.00 3 ARG A CA 10
ATOM 11149 C C . ARG A 1 3 ? 55.846 -16.359 12.590 1.00 0.00 3 ARG A C 10
ATOM 11150 O O . ARG A 1 3 ? 56.016 -15.199 12.272 1.00 0.00 3 ARG A O 10
ATOM 11171 N N . PHE A 1 4 ? 56.572 -17.314 12.076 1.00 0.00 4 PHE A N 10
ATOM 11172 C CA . PHE A 1 4 ? 57.630 -16.988 11.080 1.00 0.00 4 PHE A CA 10
ATOM 11173 C C . PHE A 1 4 ? 57.399 -17.799 9.803 1.00 0.00 4 PHE A C 10
ATOM 11174 O O . PHE A 1 4 ? 58.219 -18.607 9.413 1.00 0.00 4 PHE A O 10
ATOM 11191 N N . HIS A 1 5 ? 56.290 -17.590 9.149 1.00 0.00 5 HIS A N 10
ATOM 11192 C CA . HIS A 1 5 ? 56.010 -18.348 7.897 1.00 0.00 5 HIS A CA 10
ATOM 11193 C C . HIS A 1 5 ? 56.679 -17.642 6.716 1.00 0.00 5 HIS A C 10
ATOM 11194 O O . HIS A 1 5 ? 57.424 -16.697 6.887 1.00 0.00 5 HIS A O 10
ATOM 11208 N N . ALA A 1 6 ? 56.422 -18.093 5.519 1.00 0.00 6 ALA A N 10
ATOM 11209 C CA . ALA A 1 6 ? 57.046 -17.447 4.331 1.00 0.00 6 ALA A CA 10
ATOM 11210 C C . ALA A 1 6 ? 56.047 -16.483 3.688 1.00 0.00 6 ALA A C 10
ATOM 11211 O O . ALA A 1 6 ? 54.889 -16.438 4.054 1.00 0.00 6 ALA A O 10
ATOM 11218 N N . THR A 1 7 ? 56.486 -15.712 2.732 1.00 0.00 7 THR A N 10
ATOM 11219 C CA . THR A 1 7 ? 55.562 -14.752 2.065 1.00 0.00 7 THR A CA 10
ATOM 11220 C C . THR A 1 7 ? 55.217 -15.268 0.666 1.00 0.00 7 THR A C 10
ATOM 11221 O O . THR A 1 7 ? 55.338 -16.442 0.380 1.00 0.00 7 THR A O 10
ATOM 11232 N N . SER A 1 8 ? 54.790 -14.399 -0.209 1.00 0.00 8 SER A N 10
ATOM 11233 C CA . SER A 1 8 ? 54.440 -14.842 -1.588 1.00 0.00 8 SER A CA 10
ATOM 11234 C C . SER A 1 8 ? 55.575 -14.473 -2.545 1.00 0.00 8 SER A C 10
ATOM 11235 O O . SER A 1 8 ? 55.830 -15.157 -3.516 1.00 0.00 8 SER A O 10
ATOM 11243 N N . ALA A 1 9 ? 56.259 -13.395 -2.277 1.00 0.00 9 ALA A N 10
ATOM 11244 C CA . ALA A 1 9 ? 57.377 -12.981 -3.170 1.00 0.00 9 ALA A CA 10
ATOM 11245 C C . ALA A 1 9 ? 58.685 -13.590 -2.666 1.00 0.00 9 ALA A C 10
ATOM 11246 O O . ALA A 1 9 ? 58.694 -14.423 -1.781 1.00 0.00 9 ALA A O 10
ATOM 11253 N N . ASP A 1 10 ? 59.790 -13.180 -3.222 1.00 0.00 10 ASP A N 10
ATOM 11254 C CA . ASP A 1 10 ? 61.098 -13.730 -2.778 1.00 0.00 10 ASP A CA 10
ATOM 11255 C C . ASP A 1 10 ? 62.039 -12.571 -2.429 1.00 0.00 10 ASP A C 10
ATOM 11256 O O . ASP A 1 10 ? 61.633 -11.590 -1.838 1.00 0.00 10 ASP A O 10
ATOM 11265 N N . CYS A 1 11 ? 63.291 -12.671 -2.786 1.00 0.00 11 CYS A N 10
ATOM 11266 C CA . CYS A 1 11 ? 64.245 -11.571 -2.470 1.00 0.00 11 CYS A CA 10
ATOM 11267 C C . CYS A 1 11 ? 64.613 -10.832 -3.759 1.00 0.00 11 CYS A C 10
ATOM 11268 O O . CYS A 1 11 ? 64.086 -11.111 -4.817 1.00 0.00 11 CYS A O 10
ATOM 11275 N N . CYS A 1 12 ? 65.514 -9.891 -3.679 1.00 0.00 12 CYS A N 10
ATOM 11276 C CA . CYS A 1 12 ? 65.914 -9.138 -4.901 1.00 0.00 12 CYS A CA 10
ATOM 11277 C C . CYS A 1 12 ? 67.124 -9.817 -5.544 1.00 0.00 12 CYS A C 10
ATOM 11278 O O . CYS A 1 12 ? 68.128 -10.056 -4.902 1.00 0.00 12 CYS A O 10
ATOM 11285 N N . ILE A 1 13 ? 67.038 -10.131 -6.807 1.00 0.00 13 ILE A N 10
ATOM 11286 C CA . ILE A 1 13 ? 68.184 -10.796 -7.490 1.00 0.00 13 ILE A CA 10
ATOM 11287 C C . ILE A 1 13 ? 68.988 -9.754 -8.272 1.00 0.00 13 ILE A C 10
ATOM 11288 O O . ILE A 1 13 ? 70.128 -9.976 -8.628 1.00 0.00 13 ILE A O 10
ATOM 11304 N N . SER A 1 14 ? 68.403 -8.619 -8.540 1.00 0.00 14 SER A N 10
ATOM 11305 C CA . SER A 1 14 ? 69.135 -7.565 -9.298 1.00 0.00 14 SER A CA 10
ATOM 11306 C C . SER A 1 14 ? 68.677 -6.185 -8.821 1.00 0.00 14 SER A C 10
ATOM 11307 O O . SER A 1 14 ? 67.605 -6.032 -8.270 1.00 0.00 14 SER A O 10
ATOM 11315 N N . TYR A 1 15 ? 69.480 -5.177 -9.029 1.00 0.00 15 TYR A N 10
ATOM 11316 C CA . TYR A 1 15 ? 69.089 -3.810 -8.586 1.00 0.00 15 TYR A CA 10
ATOM 11317 C C . TYR A 1 15 ? 68.891 -2.912 -9.809 1.00 0.00 15 TYR A C 10
ATOM 11318 O O . TYR A 1 15 ? 69.419 -3.169 -10.873 1.00 0.00 15 TYR A O 10
ATOM 11336 N N . THR A 1 16 ? 68.134 -1.858 -9.666 1.00 0.00 16 THR A N 10
ATOM 11337 C CA . THR A 1 16 ? 67.901 -0.943 -10.818 1.00 0.00 16 THR A CA 10
ATOM 11338 C C . THR A 1 16 ? 69.144 -0.069 -11.035 1.00 0.00 16 THR A C 10
ATOM 11339 O O . THR A 1 16 ? 69.497 0.716 -10.177 1.00 0.00 16 THR A O 10
ATOM 11350 N N . PRO A 1 17 ? 69.774 -0.227 -12.173 1.00 0.00 17 PRO A N 10
ATOM 11351 C CA . PRO A 1 17 ? 70.982 0.543 -12.520 1.00 0.00 17 PRO A CA 10
ATOM 11352 C C . PRO A 1 17 ? 70.602 1.957 -12.969 1.00 0.00 17 PRO A C 10
ATOM 11353 O O . PRO A 1 17 ? 70.881 2.362 -14.080 1.00 0.00 17 PRO A O 10
ATOM 11364 N N . ARG A 1 18 ? 69.968 2.711 -12.113 1.00 0.00 18 ARG A N 10
ATOM 11365 C CA . ARG A 1 18 ? 69.571 4.097 -12.490 1.00 0.00 18 ARG A CA 10
ATOM 11366 C C . ARG A 1 18 ? 69.436 4.951 -11.228 1.00 0.00 18 ARG A C 10
ATOM 11367 O O . ARG A 1 18 ? 68.986 4.487 -10.199 1.00 0.00 18 ARG A O 10
ATOM 11388 N N . SER A 1 19 ? 69.821 6.196 -11.297 1.00 0.00 19 SER A N 10
ATOM 11389 C CA . SER A 1 19 ? 69.712 7.077 -10.101 1.00 0.00 19 SER A CA 10
ATOM 11390 C C . SER A 1 19 ? 68.341 7.757 -10.093 1.00 0.00 19 SER A C 10
ATOM 11391 O O . SER A 1 19 ? 68.162 8.819 -10.656 1.00 0.00 19 SER A O 10
ATOM 11399 N N . ILE A 1 20 ? 67.372 7.153 -9.462 1.00 0.00 20 ILE A N 10
ATOM 11400 C CA . ILE A 1 20 ? 66.015 7.766 -9.422 1.00 0.00 20 ILE A CA 10
ATOM 11401 C C . ILE A 1 20 ? 65.930 8.741 -8.242 1.00 0.00 20 ILE A C 10
ATOM 11402 O O . ILE A 1 20 ? 66.404 8.444 -7.163 1.00 0.00 20 ILE A O 10
ATOM 11418 N N . PRO A 1 21 ? 65.326 9.880 -8.480 1.00 0.00 21 PRO A N 10
ATOM 11419 C CA . PRO A 1 21 ? 65.163 10.920 -7.450 1.00 0.00 21 PRO A CA 10
ATOM 11420 C C . PRO A 1 21 ? 64.007 10.563 -6.510 1.00 0.00 21 PRO A C 10
ATOM 11421 O O . PRO A 1 21 ? 63.025 9.974 -6.915 1.00 0.00 21 PRO A O 10
ATOM 11432 N N . CYS A 1 22 ? 64.116 10.916 -5.259 1.00 0.00 22 CYS A N 10
ATOM 11433 C CA . CYS A 1 22 ? 63.023 10.597 -4.298 1.00 0.00 22 CYS A CA 10
ATOM 11434 C C . CYS A 1 22 ? 61.710 11.204 -4.798 1.00 0.00 22 CYS A C 10
ATOM 11435 O O . CYS A 1 22 ? 60.642 10.672 -4.569 1.00 0.00 22 CYS A O 10
ATOM 11442 N N . SER A 1 23 ? 61.781 12.314 -5.482 1.00 0.00 23 SER A N 10
ATOM 11443 C CA . SER A 1 23 ? 60.536 12.952 -5.996 1.00 0.00 23 SER A CA 10
ATOM 11444 C C . SER A 1 23 ? 59.720 11.920 -6.776 1.00 0.00 23 SER A C 10
ATOM 11445 O O . SER A 1 23 ? 58.510 12.006 -6.860 1.00 0.00 23 SER A O 10
ATOM 11453 N N . LEU A 1 24 ? 60.371 10.944 -7.349 1.00 0.00 24 LEU A N 10
ATOM 11454 C CA . LEU A 1 24 ? 59.631 9.908 -8.123 1.00 0.00 24 LEU A CA 10
ATOM 11455 C C . LEU A 1 24 ? 59.403 8.679 -7.242 1.00 0.00 24 LEU A C 10
ATOM 11456 O O . LEU A 1 24 ? 59.117 7.601 -7.726 1.00 0.00 24 LEU A O 10
ATOM 11472 N N . LEU A 1 25 ? 59.528 8.829 -5.952 1.00 0.00 25 LEU A N 10
ATOM 11473 C CA . LEU A 1 25 ? 59.319 7.667 -5.043 1.00 0.00 25 LEU A CA 10
ATOM 11474 C C . LEU A 1 25 ? 58.261 8.020 -3.996 1.00 0.00 25 LEU A C 10
ATOM 11475 O O . LEU A 1 25 ? 58.172 9.144 -3.543 1.00 0.00 25 LEU A O 10
ATOM 11491 N N . GLU A 1 26 ? 57.458 7.068 -3.607 1.00 0.00 26 GLU A N 10
ATOM 11492 C CA . GLU A 1 26 ? 56.408 7.348 -2.589 1.00 0.00 26 GLU A CA 10
ATOM 11493 C C . GLU A 1 26 ? 56.732 6.588 -1.301 1.00 0.00 26 GLU A C 10
ATOM 11494 O O . GLU A 1 26 ? 56.427 7.033 -0.212 1.00 0.00 26 GLU A O 10
ATOM 11506 N N . SER A 1 27 ? 57.349 5.443 -1.415 1.00 0.00 27 SER A N 10
ATOM 11507 C CA . SER A 1 27 ? 57.692 4.657 -0.197 1.00 0.00 27 SER A CA 10
ATOM 11508 C C . SER A 1 27 ? 58.688 3.554 -0.563 1.00 0.00 27 SER A C 10
ATOM 11509 O O . SER A 1 27 ? 59.078 3.411 -1.705 1.00 0.00 27 SER A O 10
ATOM 11517 N N . TYR A 1 28 ? 59.103 2.774 0.398 1.00 0.00 28 TYR A N 10
ATOM 11518 C CA . TYR A 1 28 ? 60.073 1.681 0.105 1.00 0.00 28 TYR A CA 10
ATOM 11519 C C . TYR A 1 28 ? 60.142 0.728 1.302 1.00 0.00 28 TYR A C 10
ATOM 11520 O O . TYR A 1 28 ? 59.641 1.021 2.370 1.00 0.00 28 TYR A O 10
ATOM 11538 N N . PHE A 1 29 ? 60.758 -0.410 1.133 1.00 0.00 29 PHE A N 10
ATOM 11539 C CA . PHE A 1 29 ? 60.857 -1.377 2.263 1.00 0.00 29 PHE A CA 10
ATOM 11540 C C . PHE A 1 29 ? 62.080 -2.274 2.062 1.00 0.00 29 PHE A C 10
ATOM 11541 O O . PHE A 1 29 ? 62.761 -2.196 1.059 1.00 0.00 29 PHE A O 10
ATOM 11558 N N . GLU A 1 30 ? 62.363 -3.127 3.009 1.00 0.00 30 GLU A N 10
ATOM 11559 C CA . GLU A 1 30 ? 63.542 -4.029 2.872 1.00 0.00 30 GLU A CA 10
ATOM 11560 C C . GLU A 1 30 ? 63.062 -5.449 2.568 1.00 0.00 30 GLU A C 10
ATOM 11561 O O . GLU A 1 30 ? 62.018 -5.872 3.023 1.00 0.00 30 GLU A O 10
ATOM 11573 N N . THR A 1 31 ? 63.814 -6.189 1.801 1.00 0.00 31 THR A N 10
ATOM 11574 C CA . THR A 1 31 ? 63.398 -7.581 1.468 1.00 0.00 31 THR A CA 10
ATOM 11575 C C . THR A 1 31 ? 63.613 -8.483 2.685 1.00 0.00 31 THR A C 10
ATOM 11576 O O . THR A 1 31 ? 63.938 -8.024 3.761 1.00 0.00 31 THR A O 10
ATOM 11587 N N . ASN A 1 32 ? 63.433 -9.766 2.522 1.00 0.00 32 ASN A N 10
ATOM 11588 C CA . ASN A 1 32 ? 63.626 -10.697 3.669 1.00 0.00 32 ASN A CA 10
ATOM 11589 C C . ASN A 1 32 ? 65.114 -10.780 4.014 1.00 0.00 32 ASN A C 10
ATOM 11590 O O . ASN A 1 32 ? 65.929 -11.169 3.201 1.00 0.00 32 ASN A O 10
ATOM 11601 N N . SER A 1 33 ? 65.475 -10.419 5.215 1.00 0.00 33 SER A N 10
ATOM 11602 C CA . SER A 1 33 ? 66.911 -10.478 5.611 1.00 0.00 33 SER A CA 10
ATOM 11603 C C . SER A 1 33 ? 67.386 -11.932 5.590 1.00 0.00 33 SER A C 10
ATOM 11604 O O . SER A 1 33 ? 68.569 -12.208 5.570 1.00 0.00 33 SER A O 10
ATOM 11612 N N . GLU A 1 34 ? 66.473 -12.864 5.594 1.00 0.00 34 GLU A N 10
ATOM 11613 C CA . GLU A 1 34 ? 66.874 -14.299 5.574 1.00 0.00 34 GLU A CA 10
ATOM 11614 C C . GLU A 1 34 ? 67.753 -14.565 4.351 1.00 0.00 34 GLU A C 10
ATOM 11615 O O . GLU A 1 34 ? 68.568 -15.466 4.343 1.00 0.00 34 GLU A O 10
ATOM 11627 N N . CYS A 1 35 ? 67.595 -13.787 3.315 1.00 0.00 35 CYS A N 10
ATOM 11628 C CA . CYS A 1 35 ? 68.422 -13.995 2.093 1.00 0.00 35 CYS A CA 10
ATOM 11629 C C . CYS A 1 35 ? 69.849 -13.513 2.356 1.00 0.00 35 CYS A C 10
ATOM 11630 O O . CYS A 1 35 ? 70.078 -12.626 3.154 1.00 0.00 35 CYS A O 10
ATOM 11637 N N . SER A 1 36 ? 70.813 -14.091 1.692 1.00 0.00 36 SER A N 10
ATOM 11638 C CA . SER A 1 36 ? 72.224 -13.664 1.905 1.00 0.00 36 SER A CA 10
ATOM 11639 C C . SER A 1 36 ? 72.448 -12.296 1.258 1.00 0.00 36 SER A C 10
ATOM 11640 O O . SER A 1 36 ? 73.150 -11.456 1.786 1.00 0.00 36 SER A O 10
ATOM 11648 N N . LYS A 1 37 ? 71.856 -12.063 0.118 1.00 0.00 37 LYS A N 10
ATOM 11649 C CA . LYS A 1 37 ? 72.036 -10.748 -0.559 1.00 0.00 37 LYS A CA 10
ATOM 11650 C C . LYS A 1 37 ? 70.688 -10.024 -0.638 1.00 0.00 37 LYS A C 10
ATOM 11651 O O . LYS A 1 37 ? 70.017 -10.074 -1.649 1.00 0.00 37 LYS A O 10
ATOM 11670 N N . PRO A 1 38 ? 70.334 -9.371 0.440 1.00 0.00 38 PRO A N 10
ATOM 11671 C CA . PRO A 1 38 ? 69.070 -8.620 0.536 1.00 0.00 38 PRO A CA 10
ATOM 11672 C C . PRO A 1 38 ? 69.188 -7.276 -0.190 1.00 0.00 38 PRO A C 10
ATOM 11673 O O . PRO A 1 38 ? 70.138 -7.026 -0.905 1.00 0.00 38 PRO A O 10
ATOM 11684 N N . GLY A 1 39 ? 68.228 -6.411 -0.010 1.00 0.00 39 GLY A N 10
ATOM 11685 C CA . GLY A 1 39 ? 68.276 -5.091 -0.680 1.00 0.00 39 GLY A CA 10
ATOM 11686 C C . GLY A 1 39 ? 67.051 -4.269 -0.278 1.00 0.00 39 GLY A C 10
ATOM 11687 O O . GLY A 1 39 ? 66.249 -4.688 0.534 1.00 0.00 39 GLY A O 10
ATOM 11691 N N . VAL A 1 40 ? 66.898 -3.100 -0.838 1.00 0.00 40 VAL A N 10
ATOM 11692 C CA . VAL A 1 40 ? 65.723 -2.253 -0.484 1.00 0.00 40 VAL A CA 10
ATOM 11693 C C . VAL A 1 40 ? 64.861 -2.030 -1.729 1.00 0.00 40 VAL A C 10
ATOM 11694 O O . VAL A 1 40 ? 65.361 -1.757 -2.802 1.00 0.00 40 VAL A O 10
ATOM 11707 N N . ILE A 1 41 ? 63.568 -2.143 -1.593 1.00 0.00 41 ILE A N 10
ATOM 11708 C CA . ILE A 1 41 ? 62.674 -1.936 -2.767 1.00 0.00 41 ILE A CA 10
ATOM 11709 C C . ILE A 1 41 ? 62.061 -0.536 -2.700 1.00 0.00 41 ILE A C 10
ATOM 11710 O O . ILE A 1 41 ? 61.501 -0.141 -1.697 1.00 0.00 41 ILE A O 10
ATOM 11726 N N . PHE A 1 42 ? 62.162 0.219 -3.760 1.00 0.00 42 PHE A N 10
ATOM 11727 C CA . PHE A 1 42 ? 61.584 1.593 -3.753 1.00 0.00 42 PHE A CA 10
ATOM 11728 C C . PHE A 1 42 ? 60.333 1.626 -4.633 1.00 0.00 42 PHE A C 10
ATOM 11729 O O . PHE A 1 42 ? 60.370 1.276 -5.796 1.00 0.00 42 PHE A O 10
ATOM 11746 N N . LEU A 1 43 ? 59.224 2.045 -4.087 1.00 0.00 43 LEU A N 10
ATOM 11747 C CA . LEU A 1 43 ? 57.971 2.102 -4.890 1.00 0.00 43 LEU A CA 10
ATOM 11748 C C . LEU A 1 43 ? 57.746 3.532 -5.385 1.00 0.00 43 LEU A C 10
ATOM 11749 O O . LEU A 1 43 ? 57.832 4.481 -4.630 1.00 0.00 43 LEU A O 10
ATOM 11765 N N . THR A 1 44 ? 57.460 3.696 -6.647 1.00 0.00 44 THR A N 10
ATOM 11766 C CA . THR A 1 44 ? 57.231 5.065 -7.187 1.00 0.00 44 THR A CA 10
ATOM 11767 C C . THR A 1 44 ? 55.735 5.385 -7.154 1.00 0.00 44 THR A C 10
ATOM 11768 O O . THR A 1 44 ? 54.920 4.549 -6.818 1.00 0.00 44 THR A O 10
ATOM 11779 N N . LYS A 1 45 ? 55.368 6.589 -7.499 1.00 0.00 45 LYS A N 10
ATOM 11780 C CA . LYS A 1 45 ? 53.925 6.961 -7.487 1.00 0.00 45 LYS A CA 10
ATOM 11781 C C . LYS A 1 45 ? 53.234 6.376 -8.721 1.00 0.00 45 LYS A C 10
ATOM 11782 O O . LYS A 1 45 ? 52.054 6.574 -8.935 1.00 0.00 45 LYS A O 10
ATOM 11801 N N . LYS A 1 46 ? 53.955 5.653 -9.533 1.00 0.00 46 LYS A N 10
ATOM 11802 C CA . LYS A 1 46 ? 53.335 5.055 -10.748 1.00 0.00 46 LYS A CA 10
ATOM 11803 C C . LYS A 1 46 ? 53.103 3.563 -10.512 1.00 0.00 46 LYS A C 10
ATOM 11804 O O . LYS A 1 46 ? 53.101 2.770 -11.433 1.00 0.00 46 LYS A O 10
ATOM 11823 N N . GLY A 1 47 ? 52.908 3.175 -9.282 1.00 0.00 47 GLY A N 10
ATOM 11824 C CA . GLY A 1 47 ? 52.675 1.739 -8.980 1.00 0.00 47 GLY A CA 10
ATOM 11825 C C . GLY A 1 47 ? 53.867 0.915 -9.466 1.00 0.00 47 GLY A C 10
ATOM 11826 O O . GLY A 1 47 ? 53.716 -0.190 -9.948 1.00 0.00 47 GLY A O 10
ATOM 11830 N N . ARG A 1 48 ? 55.053 1.445 -9.343 1.00 0.00 48 ARG A N 10
ATOM 11831 C CA . ARG A 1 48 ? 56.256 0.694 -9.799 1.00 0.00 48 ARG A CA 10
ATOM 11832 C C . ARG A 1 48 ? 57.188 0.450 -8.610 1.00 0.00 48 ARG A C 10
ATOM 11833 O O . ARG A 1 48 ? 57.237 1.227 -7.677 1.00 0.00 48 ARG A O 10
ATOM 11854 N N . ARG A 1 49 ? 57.929 -0.624 -8.637 1.00 0.00 49 ARG A N 10
ATOM 11855 C CA . ARG A 1 49 ? 58.857 -0.918 -7.509 1.00 0.00 49 ARG A CA 10
ATOM 11856 C C . ARG A 1 49 ? 60.140 -1.550 -8.054 1.00 0.00 49 ARG A C 10
ATOM 11857 O O . ARG A 1 49 ? 60.107 -2.372 -8.948 1.00 0.00 49 ARG A O 10
ATOM 11878 N N . PHE A 1 50 ? 61.270 -1.173 -7.521 1.00 0.00 50 PHE A N 10
ATOM 11879 C CA . PHE A 1 50 ? 62.555 -1.753 -8.008 1.00 0.00 50 PHE A CA 10
ATOM 11880 C C . PHE A 1 50 ? 63.536 -1.867 -6.840 1.00 0.00 50 PHE A C 10
ATOM 11881 O O . PHE A 1 50 ? 63.512 -1.077 -5.917 1.00 0.00 50 PHE A O 10
ATOM 11898 N N . CYS A 1 51 ? 64.399 -2.846 -6.871 1.00 0.00 51 CYS A N 10
ATOM 11899 C CA . CYS A 1 51 ? 65.378 -3.014 -5.766 1.00 0.00 51 CYS A CA 10
ATOM 11900 C C . CYS A 1 51 ? 66.402 -1.878 -5.809 1.00 0.00 51 CYS A C 10
ATOM 11901 O O . CYS A 1 51 ? 66.639 -1.281 -6.840 1.00 0.00 51 CYS A O 10
ATOM 11908 N N . ALA A 1 52 ? 67.010 -1.576 -4.695 1.00 0.00 52 ALA A N 10
ATOM 11909 C CA . ALA A 1 52 ? 68.020 -0.481 -4.669 1.00 0.00 52 ALA A CA 10
ATOM 11910 C C . ALA A 1 52 ? 69.153 -0.860 -3.713 1.00 0.00 52 ALA A C 10
ATOM 11911 O O . ALA A 1 52 ? 69.045 -1.800 -2.951 1.00 0.00 52 ALA A O 10
ATOM 11918 N N . ASN A 1 53 ? 70.240 -0.139 -3.748 1.00 0.00 53 ASN A N 10
ATOM 11919 C CA . ASN A 1 53 ? 71.376 -0.464 -2.841 1.00 0.00 53 ASN A CA 10
ATOM 11920 C C . ASN A 1 53 ? 71.220 0.313 -1.527 1.00 0.00 53 ASN A C 10
ATOM 11921 O O . ASN A 1 53 ? 70.973 1.503 -1.544 1.00 0.00 53 ASN A O 10
ATOM 11932 N N . PRO A 1 54 ? 71.374 -0.379 -0.425 1.00 0.00 54 PRO A N 10
ATOM 11933 C CA . PRO A 1 54 ? 71.256 0.230 0.910 1.00 0.00 54 PRO A CA 10
ATOM 11934 C C . PRO A 1 54 ? 72.513 1.039 1.231 1.00 0.00 54 PRO A C 10
ATOM 11935 O O . PRO A 1 54 ? 72.555 1.792 2.184 1.00 0.00 54 PRO A O 10
ATOM 11946 N N . SER A 1 55 ? 73.535 0.894 0.435 1.00 0.00 55 SER A N 10
ATOM 11947 C CA . SER A 1 55 ? 74.788 1.658 0.684 1.00 0.00 55 SER A CA 10
ATOM 11948 C C . SER A 1 55 ? 74.757 2.957 -0.125 1.00 0.00 55 SER A C 10
ATOM 11949 O O . SER A 1 55 ? 75.636 3.788 -0.014 1.00 0.00 55 SER A O 10
ATOM 11957 N N . ASP A 1 56 ? 73.750 3.140 -0.939 1.00 0.00 56 ASP A N 10
ATOM 11958 C CA . ASP A 1 56 ? 73.669 4.386 -1.750 1.00 0.00 56 ASP A CA 10
ATOM 11959 C C . ASP A 1 56 ? 73.348 5.569 -0.835 1.00 0.00 56 ASP A C 10
ATOM 11960 O O . ASP A 1 56 ? 72.407 5.535 -0.067 1.00 0.00 56 ASP A O 10
ATOM 11969 N N . LYS A 1 57 ? 74.122 6.617 -0.910 1.00 0.00 57 LYS A N 10
ATOM 11970 C CA . LYS A 1 57 ? 73.861 7.800 -0.044 1.00 0.00 57 LYS A CA 10
ATOM 11971 C C . LYS A 1 57 ? 72.432 8.296 -0.275 1.00 0.00 57 LYS A C 10
ATOM 11972 O O . LYS A 1 57 ? 71.679 8.506 0.655 1.00 0.00 57 LYS A O 10
ATOM 11991 N N . GLN A 1 58 ? 72.053 8.486 -1.509 1.00 0.00 58 GLN A N 10
ATOM 11992 C CA . GLN A 1 58 ? 70.674 8.970 -1.800 1.00 0.00 58 GLN A CA 10
ATOM 11993 C C . GLN A 1 58 ? 69.657 8.023 -1.163 1.00 0.00 58 GLN A C 10
ATOM 11994 O O . GLN A 1 58 ? 68.552 8.411 -0.837 1.00 0.00 58 GLN A O 10
ATOM 12008 N N . VAL A 1 59 ? 70.020 6.784 -0.982 1.00 0.00 59 VAL A N 10
ATOM 12009 C CA . VAL A 1 59 ? 69.073 5.814 -0.365 1.00 0.00 59 VAL A CA 10
ATOM 12010 C C . VAL A 1 59 ? 69.026 6.043 1.147 1.00 0.00 59 VAL A C 10
ATOM 12011 O O . VAL A 1 59 ? 67.968 6.105 1.743 1.00 0.00 59 VAL A O 10
ATOM 12024 N N . GLN A 1 60 ? 70.164 6.170 1.773 1.00 0.00 60 GLN A N 10
ATOM 12025 C CA . GLN A 1 60 ? 70.182 6.394 3.246 1.00 0.00 60 GLN A CA 10
ATOM 12026 C C . GLN A 1 60 ? 69.718 7.819 3.554 1.00 0.00 60 GLN A C 10
ATOM 12027 O O . GLN A 1 60 ? 69.173 8.088 4.607 1.00 0.00 60 GLN A O 10
ATOM 12041 N N . VAL A 1 61 ? 69.924 8.735 2.647 1.00 0.00 61 VAL A N 10
ATOM 12042 C CA . VAL A 1 61 ? 69.487 10.137 2.899 1.00 0.00 61 VAL A CA 10
ATOM 12043 C C . VAL A 1 61 ? 67.965 10.222 2.779 1.00 0.00 61 VAL A C 10
ATOM 12044 O O . VAL A 1 61 ? 67.315 10.954 3.498 1.00 0.00 61 VAL A O 10
ATOM 12057 N N . CYS A 1 62 ? 67.390 9.474 1.876 1.00 0.00 62 CYS A N 10
ATOM 12058 C CA . CYS A 1 62 ? 65.910 9.508 1.713 1.00 0.00 62 CYS A CA 10
ATOM 12059 C C . CYS A 1 62 ? 65.259 8.710 2.844 1.00 0.00 62 CYS A C 10
ATOM 12060 O O . CYS A 1 62 ? 64.159 9.002 3.270 1.00 0.00 62 CYS A O 10
ATOM 12067 N N . MET A 1 63 ? 65.930 7.704 3.335 1.00 0.00 63 MET A N 10
ATOM 12068 C CA . MET A 1 63 ? 65.351 6.889 4.439 1.00 0.00 63 MET A CA 10
ATOM 12069 C C . MET A 1 63 ? 64.828 7.819 5.535 1.00 0.00 63 MET A C 10
ATOM 12070 O O . MET A 1 63 ? 63.737 7.647 6.042 1.00 0.00 63 MET A O 10
ATOM 12084 N N . ARG A 1 64 ? 65.597 8.806 5.904 1.00 0.00 64 ARG A N 10
ATOM 12085 C CA . ARG A 1 64 ? 65.145 9.748 6.966 1.00 0.00 64 ARG A CA 10
ATOM 12086 C C . ARG A 1 64 ? 63.931 10.533 6.467 1.00 0.00 64 ARG A C 10
ATOM 12087 O O . ARG A 1 64 ? 62.953 10.697 7.169 1.00 0.00 64 ARG A O 10
ATOM 12108 N N . MET A 1 65 ? 63.986 11.021 5.258 1.00 0.00 65 MET A N 10
ATOM 12109 C CA . MET A 1 65 ? 62.835 11.796 4.713 1.00 0.00 65 MET A CA 10
ATOM 12110 C C . MET A 1 65 ? 61.587 10.911 4.695 1.00 0.00 65 MET A C 10
ATOM 12111 O O . MET A 1 65 ? 60.577 11.233 5.286 1.00 0.00 65 MET A O 10
ATOM 12125 N N . LEU A 1 66 ? 61.650 9.796 4.019 1.00 0.00 66 LEU A N 10
ATOM 12126 C CA . LEU A 1 66 ? 60.467 8.892 3.962 1.00 0.00 66 LEU A CA 10
ATOM 12127 C C . LEU A 1 66 ? 60.271 8.220 5.322 1.00 0.00 66 LEU A C 10
ATOM 12128 O O . LEU A 1 66 ? 60.720 7.114 5.549 1.00 0.00 66 LEU A O 10
ATOM 12144 N N . LYS A 1 67 ? 59.601 8.877 6.229 1.00 0.00 67 LYS A N 10
ATOM 12145 C CA . LYS A 1 67 ? 59.377 8.270 7.572 1.00 0.00 67 LYS A CA 10
ATOM 12146 C C . LYS A 1 67 ? 58.679 6.919 7.405 1.00 0.00 67 LYS A C 10
ATOM 12147 O O . LYS A 1 67 ? 57.920 6.712 6.479 1.00 0.00 67 LYS A O 10
ATOM 12166 N N . LEU A 1 68 ? 58.931 5.995 8.291 1.00 0.00 68 LEU A N 10
ATOM 12167 C CA . LEU A 1 68 ? 58.281 4.659 8.177 1.00 0.00 68 LEU A CA 10
ATOM 12168 C C . LEU A 1 68 ? 56.805 4.774 8.561 1.00 0.00 68 LEU A C 10
ATOM 12169 O O . LEU A 1 68 ? 56.453 5.423 9.526 1.00 0.00 68 LEU A O 10
ATOM 12185 N N . ASP A 1 69 ? 55.938 4.149 7.812 1.00 0.00 69 ASP A N 10
ATOM 12186 C CA . ASP A 1 69 ? 54.485 4.222 8.134 1.00 0.00 69 ASP A CA 10
ATOM 12187 C C . ASP A 1 69 ? 54.097 3.030 9.012 1.00 0.00 69 ASP A C 10
ATOM 12188 O O . ASP A 1 69 ? 53.397 2.134 8.584 1.00 0.00 69 ASP A O 10
ATOM 12197 N N . THR A 1 70 ? 54.546 3.012 10.237 1.00 0.00 70 THR A N 10
ATOM 12198 C CA . THR A 1 70 ? 54.202 1.878 11.141 1.00 0.00 70 THR A CA 10
ATOM 12199 C C . THR A 1 70 ? 52.765 2.039 11.639 1.00 0.00 70 THR A C 10
ATOM 12200 O O . THR A 1 70 ? 52.058 1.073 11.848 1.00 0.00 70 THR A O 10
ATOM 12211 N N . ARG A 1 71 ? 52.326 3.253 11.831 1.00 0.00 71 ARG A N 10
ATOM 12212 C CA . ARG A 1 71 ? 50.934 3.474 12.316 1.00 0.00 71 ARG A CA 10
ATOM 12213 C C . ARG A 1 71 ? 50.065 3.975 11.160 1.00 0.00 71 ARG A C 10
ATOM 12214 O O . ARG A 1 71 ? 50.312 3.673 10.010 1.00 0.00 71 ARG A O 10
ATOM 12235 N N . ILE A 1 72 ? 49.049 4.739 11.457 1.00 0.00 72 ILE A N 10
ATOM 12236 C CA . ILE A 1 72 ? 48.166 5.258 10.374 1.00 0.00 72 ILE A CA 10
ATOM 12237 C C . ILE A 1 72 ? 48.160 6.787 10.407 1.00 0.00 72 ILE A C 10
ATOM 12238 O O . ILE A 1 72 ? 47.124 7.411 10.527 1.00 0.00 72 ILE A O 10
ATOM 12254 N N . LYS A 1 73 ? 49.309 7.397 10.302 1.00 0.00 73 LYS A N 10
ATOM 12255 C CA . LYS A 1 73 ? 49.367 8.885 10.328 1.00 0.00 73 LYS A CA 10
ATOM 12256 C C . LYS A 1 73 ? 50.663 9.356 9.664 1.00 0.00 73 LYS A C 10
ATOM 12257 O O . LYS A 1 73 ? 51.678 9.522 10.311 1.00 0.00 73 LYS A O 10
ATOM 12276 N N . THR A 1 74 ? 50.637 9.573 8.378 1.00 0.00 74 THR A N 10
ATOM 12277 C CA . THR A 1 74 ? 51.868 10.033 7.675 1.00 0.00 74 THR A CA 10
ATOM 12278 C C . THR A 1 74 ? 52.474 11.216 8.431 1.00 0.00 74 THR A C 10
ATOM 12279 O O . THR A 1 74 ? 53.678 11.353 8.527 1.00 0.00 74 THR A O 10
ATOM 12290 N N . ARG A 1 75 ? 51.650 12.073 8.969 1.00 0.00 75 ARG A N 10
ATOM 12291 C CA . ARG A 1 75 ? 52.180 13.247 9.718 1.00 0.00 75 ARG A CA 10
ATOM 12292 C C . ARG A 1 75 ? 51.284 13.529 10.925 1.00 0.00 75 ARG A C 10
ATOM 12293 O O . ARG A 1 75 ? 50.090 13.304 10.890 1.00 0.00 75 ARG A O 10
ATOM 12314 N N . LYS A 1 76 ? 51.849 14.020 11.994 1.00 0.00 76 LYS A N 10
ATOM 12315 C CA . LYS A 1 76 ? 51.029 14.316 13.202 1.00 0.00 76 LYS A CA 10
ATOM 12316 C C . LYS A 1 76 ? 51.181 15.792 13.575 1.00 0.00 76 LYS A C 10
ATOM 12317 O O . LYS A 1 76 ? 50.488 16.299 14.435 1.00 0.00 76 LYS A O 10
ATOM 12336 N N . ASN A 1 77 ? 52.082 16.487 12.935 1.00 0.00 77 ASN A N 10
ATOM 12337 C CA . ASN A 1 77 ? 52.276 17.929 13.254 1.00 0.00 77 ASN A CA 10
ATOM 12338 C C . ASN A 1 77 ? 52.532 18.089 14.754 1.00 0.00 77 ASN A C 10
ATOM 12339 O O . ASN A 1 77 ? 53.646 17.828 15.176 1.00 0.00 77 ASN A O 10
ATOM 12351 N N . MET A 1 1 ? 48.731 12.489 -23.115 1.00 0.00 1 MET A N 11
ATOM 12352 C CA . MET A 1 1 ? 48.898 13.125 -21.778 1.00 0.00 1 MET A CA 11
ATOM 12353 C C . MET A 1 1 ? 50.222 13.891 -21.739 1.00 0.00 1 MET A C 11
ATOM 12354 O O . MET A 1 1 ? 50.903 14.024 -22.737 1.00 0.00 1 MET A O 11
ATOM 12370 N N . ASP A 1 2 ? 50.594 14.395 -20.594 1.00 0.00 2 ASP A N 11
ATOM 12371 C CA . ASP A 1 2 ? 51.874 15.152 -20.494 1.00 0.00 2 ASP A CA 11
ATOM 12372 C C . ASP A 1 2 ? 52.692 14.615 -19.318 1.00 0.00 2 ASP A C 11
ATOM 12373 O O . ASP A 1 2 ? 52.154 14.224 -18.301 1.00 0.00 2 ASP A O 11
ATOM 12382 N N . ARG A 1 3 ? 53.991 14.592 -19.448 1.00 0.00 3 ARG A N 11
ATOM 12383 C CA . ARG A 1 3 ? 54.842 14.080 -18.337 1.00 0.00 3 ARG A CA 11
ATOM 12384 C C . ARG A 1 3 ? 55.516 15.256 -17.627 1.00 0.00 3 ARG A C 11
ATOM 12385 O O . ARG A 1 3 ? 55.184 16.402 -17.852 1.00 0.00 3 ARG A O 11
ATOM 12406 N N . PHE A 1 4 ? 56.460 14.981 -16.769 1.00 0.00 4 PHE A N 11
ATOM 12407 C CA . PHE A 1 4 ? 57.154 16.083 -16.045 1.00 0.00 4 PHE A CA 11
ATOM 12408 C C . PHE A 1 4 ? 58.654 16.024 -16.340 1.00 0.00 4 PHE A C 11
ATOM 12409 O O . PHE A 1 4 ? 59.090 15.359 -17.258 1.00 0.00 4 PHE A O 11
ATOM 12426 N N . HIS A 1 5 ? 59.447 16.715 -15.567 1.00 0.00 5 HIS A N 11
ATOM 12427 C CA . HIS A 1 5 ? 60.918 16.698 -15.803 1.00 0.00 5 HIS A CA 11
ATOM 12428 C C . HIS A 1 5 ? 61.649 16.661 -14.459 1.00 0.00 5 HIS A C 11
ATOM 12429 O O . HIS A 1 5 ? 62.640 15.976 -14.299 1.00 0.00 5 HIS A O 11
ATOM 12443 N N . ALA A 1 6 ? 61.170 17.394 -13.492 1.00 0.00 6 ALA A N 11
ATOM 12444 C CA . ALA A 1 6 ? 61.839 17.400 -12.160 1.00 0.00 6 ALA A CA 11
ATOM 12445 C C . ALA A 1 6 ? 60.973 18.164 -11.157 1.00 0.00 6 ALA A C 11
ATOM 12446 O O . ALA A 1 6 ? 61.008 19.377 -11.089 1.00 0.00 6 ALA A O 11
ATOM 12453 N N . THR A 1 7 ? 60.197 17.465 -10.375 1.00 0.00 7 THR A N 11
ATOM 12454 C CA . THR A 1 7 ? 59.331 18.152 -9.376 1.00 0.00 7 THR A CA 11
ATOM 12455 C C . THR A 1 7 ? 59.369 17.382 -8.054 1.00 0.00 7 THR A C 11
ATOM 12456 O O . THR A 1 7 ? 59.218 16.177 -8.021 1.00 0.00 7 THR A O 11
ATOM 12467 N N . SER A 1 8 ? 59.570 18.069 -6.963 1.00 0.00 8 SER A N 11
ATOM 12468 C CA . SER A 1 8 ? 59.618 17.377 -5.644 1.00 0.00 8 SER A CA 11
ATOM 12469 C C . SER A 1 8 ? 58.462 16.379 -5.546 1.00 0.00 8 SER A C 11
ATOM 12470 O O . SER A 1 8 ? 57.321 16.710 -5.801 1.00 0.00 8 SER A O 11
ATOM 12478 N N . ALA A 1 9 ? 58.748 15.160 -5.176 1.00 0.00 9 ALA A N 11
ATOM 12479 C CA . ALA A 1 9 ? 57.665 14.143 -5.061 1.00 0.00 9 ALA A CA 11
ATOM 12480 C C . ALA A 1 9 ? 57.101 14.159 -3.638 1.00 0.00 9 ALA A C 11
ATOM 12481 O O . ALA A 1 9 ? 57.639 14.796 -2.754 1.00 0.00 9 ALA A O 11
ATOM 12488 N N . ASP A 1 10 ? 56.020 13.464 -3.410 1.00 0.00 10 ASP A N 11
ATOM 12489 C CA . ASP A 1 10 ? 55.424 13.441 -2.045 1.00 0.00 10 ASP A CA 11
ATOM 12490 C C . ASP A 1 10 ? 54.738 12.094 -1.812 1.00 0.00 10 ASP A C 11
ATOM 12491 O O . ASP A 1 10 ? 54.983 11.423 -0.828 1.00 0.00 10 ASP A O 11
ATOM 12500 N N . CYS A 1 11 ? 53.879 11.691 -2.708 1.00 0.00 11 CYS A N 11
ATOM 12501 C CA . CYS A 1 11 ? 53.178 10.388 -2.536 1.00 0.00 11 CYS A CA 11
ATOM 12502 C C . CYS A 1 11 ? 53.781 9.354 -3.489 1.00 0.00 11 CYS A C 11
ATOM 12503 O O . CYS A 1 11 ? 54.488 9.689 -4.418 1.00 0.00 11 CYS A O 11
ATOM 12510 N N . CYS A 1 12 ? 53.507 8.098 -3.265 1.00 0.00 12 CYS A N 11
ATOM 12511 C CA . CYS A 1 12 ? 54.064 7.042 -4.157 1.00 0.00 12 CYS A CA 11
ATOM 12512 C C . CYS A 1 12 ? 53.274 7.013 -5.468 1.00 0.00 12 CYS A C 11
ATOM 12513 O O . CYS A 1 12 ? 52.060 6.982 -5.471 1.00 0.00 12 CYS A O 11
ATOM 12520 N N . ILE A 1 13 ? 53.954 7.022 -6.582 1.00 0.00 13 ILE A N 11
ATOM 12521 C CA . ILE A 1 13 ? 53.241 6.995 -7.890 1.00 0.00 13 ILE A CA 11
ATOM 12522 C C . ILE A 1 13 ? 53.483 5.648 -8.574 1.00 0.00 13 ILE A C 11
ATOM 12523 O O . ILE A 1 13 ? 52.660 5.166 -9.326 1.00 0.00 13 ILE A O 11
ATOM 12539 N N . SER A 1 14 ? 54.607 5.036 -8.318 1.00 0.00 14 SER A N 11
ATOM 12540 C CA . SER A 1 14 ? 54.901 3.720 -8.953 1.00 0.00 14 SER A CA 11
ATOM 12541 C C . SER A 1 14 ? 55.948 2.977 -8.119 1.00 0.00 14 SER A C 11
ATOM 12542 O O . SER A 1 14 ? 57.034 3.469 -7.888 1.00 0.00 14 SER A O 11
ATOM 12550 N N . TYR A 1 15 ? 55.629 1.796 -7.664 1.00 0.00 15 TYR A N 11
ATOM 12551 C CA . TYR A 1 15 ? 56.606 1.026 -6.844 1.00 0.00 15 TYR A CA 11
ATOM 12552 C C . TYR A 1 15 ? 57.624 0.348 -7.763 1.00 0.00 15 TYR A C 11
ATOM 12553 O O . TYR A 1 15 ? 57.316 -0.028 -8.877 1.00 0.00 15 TYR A O 11
ATOM 12571 N N . THR A 1 16 ? 58.835 0.187 -7.304 1.00 0.00 16 THR A N 11
ATOM 12572 C CA . THR A 1 16 ? 59.872 -0.469 -8.149 1.00 0.00 16 THR A CA 11
ATOM 12573 C C . THR A 1 16 ? 59.293 -1.754 -8.756 1.00 0.00 16 THR A C 11
ATOM 12574 O O . THR A 1 16 ? 59.028 -2.703 -8.045 1.00 0.00 16 THR A O 11
ATOM 12585 N N . PRO A 1 17 ? 59.113 -1.751 -10.055 1.00 0.00 17 PRO A N 11
ATOM 12586 C CA . PRO A 1 17 ? 58.565 -2.912 -10.778 1.00 0.00 17 PRO A CA 11
ATOM 12587 C C . PRO A 1 17 ? 59.642 -3.987 -10.957 1.00 0.00 17 PRO A C 11
ATOM 12588 O O . PRO A 1 17 ? 59.944 -4.399 -12.059 1.00 0.00 17 PRO A O 11
ATOM 12599 N N . ARG A 1 18 ? 60.222 -4.442 -9.881 1.00 0.00 18 ARG A N 11
ATOM 12600 C CA . ARG A 1 18 ? 61.277 -5.489 -9.987 1.00 0.00 18 ARG A CA 11
ATOM 12601 C C . ARG A 1 18 ? 61.543 -6.085 -8.603 1.00 0.00 18 ARG A C 11
ATOM 12602 O O . ARG A 1 18 ? 61.178 -5.518 -7.592 1.00 0.00 18 ARG A O 11
ATOM 12623 N N . SER A 1 19 ? 62.176 -7.225 -8.549 1.00 0.00 19 SER A N 11
ATOM 12624 C CA . SER A 1 19 ? 62.463 -7.855 -7.230 1.00 0.00 19 SER A CA 11
ATOM 12625 C C . SER A 1 19 ? 63.865 -7.454 -6.768 1.00 0.00 19 SER A C 11
ATOM 12626 O O . SER A 1 19 ? 64.858 -7.947 -7.265 1.00 0.00 19 SER A O 11
ATOM 12634 N N . ILE A 1 20 ? 63.955 -6.563 -5.818 1.00 0.00 20 ILE A N 11
ATOM 12635 C CA . ILE A 1 20 ? 65.294 -6.132 -5.325 1.00 0.00 20 ILE A CA 11
ATOM 12636 C C . ILE A 1 20 ? 65.643 -6.915 -4.054 1.00 0.00 20 ILE A C 11
ATOM 12637 O O . ILE A 1 20 ? 64.786 -7.164 -3.230 1.00 0.00 20 ILE A O 11
ATOM 12653 N N . PRO A 1 21 ? 66.896 -7.279 -3.932 1.00 0.00 21 PRO A N 11
ATOM 12654 C CA . PRO A 1 21 ? 67.390 -8.035 -2.769 1.00 0.00 21 PRO A CA 11
ATOM 12655 C C . PRO A 1 21 ? 67.576 -7.103 -1.568 1.00 0.00 21 PRO A C 11
ATOM 12656 O O . PRO A 1 21 ? 67.790 -5.917 -1.718 1.00 0.00 21 PRO A O 11
ATOM 12667 N N . CYS A 1 22 ? 67.495 -7.631 -0.377 1.00 0.00 22 CYS A N 11
ATOM 12668 C CA . CYS A 1 22 ? 67.665 -6.780 0.829 1.00 0.00 22 CYS A CA 11
ATOM 12669 C C . CYS A 1 22 ? 69.106 -6.267 0.893 1.00 0.00 22 CYS A C 11
ATOM 12670 O O . CYS A 1 22 ? 69.386 -5.248 1.493 1.00 0.00 22 CYS A O 11
ATOM 12677 N N . SER A 1 23 ? 70.021 -6.965 0.279 1.00 0.00 23 SER A N 11
ATOM 12678 C CA . SER A 1 23 ? 71.442 -6.517 0.304 1.00 0.00 23 SER A CA 11
ATOM 12679 C C . SER A 1 23 ? 71.599 -5.266 -0.563 1.00 0.00 23 SER A C 11
ATOM 12680 O O . SER A 1 23 ? 72.621 -4.609 -0.541 1.00 0.00 23 SER A O 11
ATOM 12688 N N . LEU A 1 24 ? 70.596 -4.932 -1.327 1.00 0.00 24 LEU A N 11
ATOM 12689 C CA . LEU A 1 24 ? 70.690 -3.724 -2.195 1.00 0.00 24 LEU A CA 11
ATOM 12690 C C . LEU A 1 24 ? 69.880 -2.585 -1.573 1.00 0.00 24 LEU A C 11
ATOM 12691 O O . LEU A 1 24 ? 69.399 -1.706 -2.260 1.00 0.00 24 LEU A O 11
ATOM 12707 N N . LEU A 1 25 ? 69.726 -2.593 -0.277 1.00 0.00 25 LEU A N 11
ATOM 12708 C CA . LEU A 1 25 ? 68.947 -1.510 0.386 1.00 0.00 25 LEU A CA 11
ATOM 12709 C C . LEU A 1 25 ? 69.733 -0.976 1.585 1.00 0.00 25 LEU A C 11
ATOM 12710 O O . LEU A 1 25 ? 70.106 -1.716 2.474 1.00 0.00 25 LEU A O 11
ATOM 12726 N N . GLU A 1 26 ? 69.987 0.304 1.618 1.00 0.00 26 GLU A N 11
ATOM 12727 C CA . GLU A 1 26 ? 70.748 0.884 2.761 1.00 0.00 26 GLU A CA 11
ATOM 12728 C C . GLU A 1 26 ? 69.769 1.327 3.851 1.00 0.00 26 GLU A C 11
ATOM 12729 O O . GLU A 1 26 ? 70.114 1.407 5.013 1.00 0.00 26 GLU A O 11
ATOM 12741 N N . SER A 1 27 ? 68.550 1.615 3.484 1.00 0.00 27 SER A N 11
ATOM 12742 C CA . SER A 1 27 ? 67.550 2.053 4.497 1.00 0.00 27 SER A CA 11
ATOM 12743 C C . SER A 1 27 ? 66.174 2.167 3.836 1.00 0.00 27 SER A C 11
ATOM 12744 O O . SER A 1 27 ? 66.005 1.849 2.676 1.00 0.00 27 SER A O 11
ATOM 12752 N N . TYR A 1 28 ? 65.190 2.620 4.564 1.00 0.00 28 TYR A N 11
ATOM 12753 C CA . TYR A 1 28 ? 63.829 2.753 3.972 1.00 0.00 28 TYR A CA 11
ATOM 12754 C C . TYR A 1 28 ? 62.935 3.559 4.918 1.00 0.00 28 TYR A C 11
ATOM 12755 O O . TYR A 1 28 ? 63.256 3.756 6.073 1.00 0.00 28 TYR A O 11
ATOM 12773 N N . PHE A 1 29 ? 61.816 4.026 4.437 1.00 0.00 29 PHE A N 11
ATOM 12774 C CA . PHE A 1 29 ? 60.902 4.818 5.307 1.00 0.00 29 PHE A CA 11
ATOM 12775 C C . PHE A 1 29 ? 59.502 4.838 4.691 1.00 0.00 29 PHE A C 11
ATOM 12776 O O . PHE A 1 29 ? 59.286 4.341 3.603 1.00 0.00 29 PHE A O 11
ATOM 12793 N N . GLU A 1 30 ? 58.550 5.408 5.376 1.00 0.00 30 GLU A N 11
ATOM 12794 C CA . GLU A 1 30 ? 57.165 5.458 4.827 1.00 0.00 30 GLU A CA 11
ATOM 12795 C C . GLU A 1 30 ? 56.891 6.854 4.263 1.00 0.00 30 GLU A C 11
ATOM 12796 O O . GLU A 1 30 ? 57.426 7.839 4.731 1.00 0.00 30 GLU A O 11
ATOM 12808 N N . THR A 1 31 ? 56.060 6.947 3.261 1.00 0.00 31 THR A N 11
ATOM 12809 C CA . THR A 1 31 ? 55.753 8.279 2.668 1.00 0.00 31 THR A CA 11
ATOM 12810 C C . THR A 1 31 ? 54.830 9.057 3.608 1.00 0.00 31 THR A C 11
ATOM 12811 O O . THR A 1 31 ? 54.552 8.633 4.712 1.00 0.00 31 THR A O 11
ATOM 12822 N N . ASN A 1 32 ? 54.352 10.193 3.178 1.00 0.00 32 ASN A N 11
ATOM 12823 C CA . ASN A 1 32 ? 53.447 10.997 4.047 1.00 0.00 32 ASN A CA 11
ATOM 12824 C C . ASN A 1 32 ? 52.182 10.191 4.349 1.00 0.00 32 ASN A C 11
ATOM 12825 O O . ASN A 1 32 ? 51.464 9.788 3.456 1.00 0.00 32 ASN A O 11
ATOM 12836 N N . SER A 1 33 ? 51.904 9.954 5.601 1.00 0.00 33 SER A N 11
ATOM 12837 C CA . SER A 1 33 ? 50.686 9.174 5.959 1.00 0.00 33 SER A CA 11
ATOM 12838 C C . SER A 1 33 ? 49.447 9.882 5.409 1.00 0.00 33 SER A C 11
ATOM 12839 O O . SER A 1 33 ? 48.379 9.309 5.324 1.00 0.00 33 SER A O 11
ATOM 12847 N N . GLU A 1 34 ? 49.579 11.126 5.036 1.00 0.00 34 GLU A N 11
ATOM 12848 C CA . GLU A 1 34 ? 48.408 11.870 4.493 1.00 0.00 34 GLU A CA 11
ATOM 12849 C C . GLU A 1 34 ? 48.363 11.715 2.971 1.00 0.00 34 GLU A C 11
ATOM 12850 O O . GLU A 1 34 ? 47.570 12.343 2.298 1.00 0.00 34 GLU A O 11
ATOM 12862 N N . CYS A 1 35 ? 49.207 10.885 2.422 1.00 0.00 35 CYS A N 11
ATOM 12863 C CA . CYS A 1 35 ? 49.210 10.694 0.945 1.00 0.00 35 CYS A CA 11
ATOM 12864 C C . CYS A 1 35 ? 48.142 9.668 0.560 1.00 0.00 35 CYS A C 11
ATOM 12865 O O . CYS A 1 35 ? 48.114 8.566 1.072 1.00 0.00 35 CYS A O 11
ATOM 12872 N N . SER A 1 36 ? 47.263 10.020 -0.338 1.00 0.00 36 SER A N 11
ATOM 12873 C CA . SER A 1 36 ? 46.199 9.063 -0.754 1.00 0.00 36 SER A CA 11
ATOM 12874 C C . SER A 1 36 ? 46.832 7.713 -1.094 1.00 0.00 36 SER A C 11
ATOM 12875 O O . SER A 1 36 ? 46.252 6.669 -0.866 1.00 0.00 36 SER A O 11
ATOM 12883 N N . LYS A 1 37 ? 48.018 7.723 -1.638 1.00 0.00 37 LYS A N 11
ATOM 12884 C CA . LYS A 1 37 ? 48.686 6.439 -1.992 1.00 0.00 37 LYS A CA 11
ATOM 12885 C C . LYS A 1 37 ? 50.038 6.354 -1.277 1.00 0.00 37 LYS A C 11
ATOM 12886 O O . LYS A 1 37 ? 51.059 6.687 -1.845 1.00 0.00 37 LYS A O 11
ATOM 12905 N N . PRO A 1 38 ? 50.000 5.906 -0.048 1.00 0.00 38 PRO A N 11
ATOM 12906 C CA . PRO A 1 38 ? 51.208 5.760 0.782 1.00 0.00 38 PRO A CA 11
ATOM 12907 C C . PRO A 1 38 ? 51.982 4.501 0.381 1.00 0.00 38 PRO A C 11
ATOM 12908 O O . PRO A 1 38 ? 51.507 3.687 -0.385 1.00 0.00 38 PRO A O 11
ATOM 12919 N N . GLY A 1 39 ? 53.170 4.336 0.895 1.00 0.00 39 GLY A N 11
ATOM 12920 C CA . GLY A 1 39 ? 53.972 3.140 0.549 1.00 0.00 39 GLY A CA 11
ATOM 12921 C C . GLY A 1 39 ? 55.307 3.185 1.293 1.00 0.00 39 GLY A C 11
ATOM 12922 O O . GLY A 1 39 ? 55.542 4.048 2.116 1.00 0.00 39 GLY A O 11
ATOM 12926 N N . VAL A 1 40 ? 56.186 2.262 1.012 1.00 0.00 40 VAL A N 11
ATOM 12927 C CA . VAL A 1 40 ? 57.505 2.253 1.705 1.00 0.00 40 VAL A CA 11
ATOM 12928 C C . VAL A 1 40 ? 58.608 2.608 0.705 1.00 0.00 40 VAL A C 11
ATOM 12929 O O . VAL A 1 40 ? 58.736 1.994 -0.336 1.00 0.00 40 VAL A O 11
ATOM 12942 N N . ILE A 1 41 ? 59.406 3.593 1.013 1.00 0.00 41 ILE A N 11
ATOM 12943 C CA . ILE A 1 41 ? 60.499 3.986 0.080 1.00 0.00 41 ILE A CA 11
ATOM 12944 C C . ILE A 1 41 ? 61.772 3.215 0.435 1.00 0.00 41 ILE A C 11
ATOM 12945 O O . ILE A 1 41 ? 62.161 3.135 1.583 1.00 0.00 41 ILE A O 11
ATOM 12961 N N . PHE A 1 42 ? 62.425 2.647 -0.542 1.00 0.00 42 PHE A N 11
ATOM 12962 C CA . PHE A 1 42 ? 63.672 1.882 -0.260 1.00 0.00 42 PHE A CA 11
ATOM 12963 C C . PHE A 1 42 ? 64.882 2.665 -0.773 1.00 0.00 42 PHE A C 11
ATOM 12964 O O . PHE A 1 42 ? 64.896 3.144 -1.890 1.00 0.00 42 PHE A O 11
ATOM 12981 N N . LEU A 1 43 ? 65.900 2.796 0.035 1.00 0.00 43 LEU A N 11
ATOM 12982 C CA . LEU A 1 43 ? 67.110 3.545 -0.401 1.00 0.00 43 LEU A CA 11
ATOM 12983 C C . LEU A 1 43 ? 68.235 2.552 -0.708 1.00 0.00 43 LEU A C 11
ATOM 12984 O O . LEU A 1 43 ? 68.584 1.724 0.110 1.00 0.00 43 LEU A O 11
ATOM 13000 N N . THR A 1 44 ? 68.806 2.628 -1.879 1.00 0.00 44 THR A N 11
ATOM 13001 C CA . THR A 1 44 ? 69.908 1.688 -2.234 1.00 0.00 44 THR A CA 11
ATOM 13002 C C . THR A 1 44 ? 71.255 2.395 -2.068 1.00 0.00 44 THR A C 11
ATOM 13003 O O . THR A 1 44 ? 71.320 3.597 -1.904 1.00 0.00 44 THR A O 11
ATOM 13014 N N . LYS A 1 45 ? 72.333 1.658 -2.112 1.00 0.00 45 LYS A N 11
ATOM 13015 C CA . LYS A 1 45 ? 73.674 2.291 -1.958 1.00 0.00 45 LYS A CA 11
ATOM 13016 C C . LYS A 1 45 ? 74.016 3.079 -3.226 1.00 0.00 45 LYS A C 11
ATOM 13017 O O . LYS A 1 45 ? 75.029 3.745 -3.300 1.00 0.00 45 LYS A O 11
ATOM 13036 N N . LYS A 1 46 ? 73.177 3.011 -4.224 1.00 0.00 46 LYS A N 11
ATOM 13037 C CA . LYS A 1 46 ? 73.454 3.757 -5.483 1.00 0.00 46 LYS A CA 11
ATOM 13038 C C . LYS A 1 46 ? 72.681 5.076 -5.466 1.00 0.00 46 LYS A C 11
ATOM 13039 O O . LYS A 1 46 ? 72.371 5.640 -6.496 1.00 0.00 46 LYS A O 11
ATOM 13058 N N . GLY A 1 47 ? 72.370 5.573 -4.300 1.00 0.00 47 GLY A N 11
ATOM 13059 C CA . GLY A 1 47 ? 71.620 6.852 -4.209 1.00 0.00 47 GLY A CA 11
ATOM 13060 C C . GLY A 1 47 ? 70.305 6.728 -4.977 1.00 0.00 47 GLY A C 11
ATOM 13061 O O . GLY A 1 47 ? 69.814 7.682 -5.548 1.00 0.00 47 GLY A O 11
ATOM 13065 N N . ARG A 1 48 ? 69.729 5.558 -4.994 1.00 0.00 48 ARG A N 11
ATOM 13066 C CA . ARG A 1 48 ? 68.444 5.369 -5.724 1.00 0.00 48 ARG A CA 11
ATOM 13067 C C . ARG A 1 48 ? 67.326 5.081 -4.721 1.00 0.00 48 ARG A C 11
ATOM 13068 O O . ARG A 1 48 ? 67.463 4.250 -3.846 1.00 0.00 48 ARG A O 11
ATOM 13089 N N . ARG A 1 49 ? 66.218 5.760 -4.843 1.00 0.00 49 ARG A N 11
ATOM 13090 C CA . ARG A 1 49 ? 65.091 5.522 -3.898 1.00 0.00 49 ARG A CA 11
ATOM 13091 C C . ARG A 1 49 ? 63.817 5.230 -4.693 1.00 0.00 49 ARG A C 11
ATOM 13092 O O . ARG A 1 49 ? 63.490 5.923 -5.635 1.00 0.00 49 ARG A O 11
ATOM 13113 N N . PHE A 1 50 ? 63.096 4.208 -4.322 1.00 0.00 50 PHE A N 11
ATOM 13114 C CA . PHE A 1 50 ? 61.845 3.874 -5.060 1.00 0.00 50 PHE A CA 11
ATOM 13115 C C . PHE A 1 50 ? 60.762 3.451 -4.067 1.00 0.00 50 PHE A C 11
ATOM 13116 O O . PHE A 1 50 ? 61.043 3.096 -2.939 1.00 0.00 50 PHE A O 11
ATOM 13133 N N . CYS A 1 51 ? 59.524 3.485 -4.478 1.00 0.00 51 CYS A N 11
ATOM 13134 C CA . CYS A 1 51 ? 58.422 3.086 -3.563 1.00 0.00 51 CYS A CA 11
ATOM 13135 C C . CYS A 1 51 ? 58.336 1.559 -3.504 1.00 0.00 51 CYS A C 11
ATOM 13136 O O . CYS A 1 51 ? 58.871 0.865 -4.346 1.00 0.00 51 CYS A O 11
ATOM 13143 N N . ALA A 1 52 ? 57.667 1.030 -2.517 1.00 0.00 52 ALA A N 11
ATOM 13144 C CA . ALA A 1 52 ? 57.548 -0.451 -2.407 1.00 0.00 52 ALA A CA 11
ATOM 13145 C C . ALA A 1 52 ? 56.157 -0.811 -1.882 1.00 0.00 52 ALA A C 11
ATOM 13146 O O . ALA A 1 52 ? 55.542 -0.057 -1.155 1.00 0.00 52 ALA A O 11
ATOM 13153 N N . ASN A 1 53 ? 55.654 -1.959 -2.245 1.00 0.00 53 ASN A N 11
ATOM 13154 C CA . ASN A 1 53 ? 54.303 -2.365 -1.767 1.00 0.00 53 ASN A CA 11
ATOM 13155 C C . ASN A 1 53 ? 54.421 -2.976 -0.365 1.00 0.00 53 ASN A C 11
ATOM 13156 O O . ASN A 1 53 ? 55.188 -3.897 -0.159 1.00 0.00 53 ASN A O 11
ATOM 13167 N N . PRO A 1 54 ? 53.656 -2.452 0.562 1.00 0.00 54 PRO A N 11
ATOM 13168 C CA . PRO A 1 54 ? 53.661 -2.936 1.953 1.00 0.00 54 PRO A CA 11
ATOM 13169 C C . PRO A 1 54 ? 52.896 -4.257 2.055 1.00 0.00 54 PRO A C 11
ATOM 13170 O O . PRO A 1 54 ? 52.853 -4.883 3.095 1.00 0.00 54 PRO A O 11
ATOM 13181 N N . SER A 1 55 ? 52.298 -4.687 0.979 1.00 0.00 55 SER A N 11
ATOM 13182 C CA . SER A 1 55 ? 51.543 -5.969 1.008 1.00 0.00 55 SER A CA 11
ATOM 13183 C C . SER A 1 55 ? 52.476 -7.114 0.609 1.00 0.00 55 SER A C 11
ATOM 13184 O O . SER A 1 55 ? 52.116 -8.272 0.676 1.00 0.00 55 SER A O 11
ATOM 13192 N N . ASP A 1 56 ? 53.675 -6.801 0.193 1.00 0.00 56 ASP A N 11
ATOM 13193 C CA . ASP A 1 56 ? 54.626 -7.875 -0.208 1.00 0.00 56 ASP A CA 11
ATOM 13194 C C . ASP A 1 56 ? 55.225 -8.518 1.044 1.00 0.00 56 ASP A C 11
ATOM 13195 O O . ASP A 1 56 ? 55.814 -7.853 1.874 1.00 0.00 56 ASP A O 11
ATOM 13204 N N . LYS A 1 57 ? 55.079 -9.806 1.188 1.00 0.00 57 LYS A N 11
ATOM 13205 C CA . LYS A 1 57 ? 55.640 -10.490 2.388 1.00 0.00 57 LYS A CA 11
ATOM 13206 C C . LYS A 1 57 ? 57.147 -10.237 2.462 1.00 0.00 57 LYS A C 11
ATOM 13207 O O . LYS A 1 57 ? 57.736 -10.245 3.525 1.00 0.00 57 LYS A O 11
ATOM 13226 N N . GLN A 1 58 ? 57.777 -10.012 1.341 1.00 0.00 58 GLN A N 11
ATOM 13227 C CA . GLN A 1 58 ? 59.245 -9.759 1.350 1.00 0.00 58 GLN A CA 11
ATOM 13228 C C . GLN A 1 58 ? 59.513 -8.315 1.780 1.00 0.00 58 GLN A C 11
ATOM 13229 O O . GLN A 1 58 ? 60.588 -7.985 2.242 1.00 0.00 58 GLN A O 11
ATOM 13243 N N . VAL A 1 59 ? 58.545 -7.453 1.633 1.00 0.00 59 VAL A N 11
ATOM 13244 C CA . VAL A 1 59 ? 58.746 -6.031 2.033 1.00 0.00 59 VAL A CA 11
ATOM 13245 C C . VAL A 1 59 ? 58.591 -5.901 3.550 1.00 0.00 59 VAL A C 11
ATOM 13246 O O . VAL A 1 59 ? 59.316 -5.171 4.197 1.00 0.00 59 VAL A O 11
ATOM 13259 N N . GLN A 1 60 ? 57.651 -6.601 4.122 1.00 0.00 60 GLN A N 11
ATOM 13260 C CA . GLN A 1 60 ? 57.449 -6.514 5.596 1.00 0.00 60 GLN A CA 11
ATOM 13261 C C . GLN A 1 60 ? 58.535 -7.322 6.310 1.00 0.00 60 GLN A C 11
ATOM 13262 O O . GLN A 1 60 ? 58.945 -6.996 7.406 1.00 0.00 60 GLN A O 11
ATOM 13276 N N . VAL A 1 61 ? 59.005 -8.375 5.699 1.00 0.00 61 VAL A N 11
ATOM 13277 C CA . VAL A 1 61 ? 60.063 -9.202 6.346 1.00 0.00 61 VAL A CA 11
ATOM 13278 C C . VAL A 1 61 ? 61.406 -8.473 6.260 1.00 0.00 61 VAL A C 11
ATOM 13279 O O . VAL A 1 61 ? 62.230 -8.564 7.149 1.00 0.00 61 VAL A O 11
ATOM 13292 N N . CYS A 1 62 ? 61.635 -7.751 5.197 1.00 0.00 62 CYS A N 11
ATOM 13293 C CA . CYS A 1 62 ? 62.926 -7.020 5.058 1.00 0.00 62 CYS A CA 11
ATOM 13294 C C . CYS A 1 62 ? 62.874 -5.727 5.875 1.00 0.00 62 CYS A C 11
ATOM 13295 O O . CYS A 1 62 ? 63.871 -5.272 6.399 1.00 0.00 62 CYS A O 11
ATOM 13302 N N . MET A 1 63 ? 61.719 -5.130 5.985 1.00 0.00 63 MET A N 11
ATOM 13303 C CA . MET A 1 63 ? 61.605 -3.867 6.767 1.00 0.00 63 MET A CA 11
ATOM 13304 C C . MET A 1 63 ? 62.143 -4.090 8.182 1.00 0.00 63 MET A C 11
ATOM 13305 O O . MET A 1 63 ? 62.568 -3.167 8.848 1.00 0.00 63 MET A O 11
ATOM 13319 N N . ARG A 1 64 ? 62.125 -5.309 8.648 1.00 0.00 64 ARG A N 11
ATOM 13320 C CA . ARG A 1 64 ? 62.634 -5.590 10.020 1.00 0.00 64 ARG A CA 11
ATOM 13321 C C . ARG A 1 64 ? 64.151 -5.787 9.974 1.00 0.00 64 ARG A C 11
ATOM 13322 O O . ARG A 1 64 ? 64.875 -5.296 10.817 1.00 0.00 64 ARG A O 11
ATOM 13343 N N . MET A 1 65 ? 64.638 -6.503 8.998 1.00 0.00 65 MET A N 11
ATOM 13344 C CA . MET A 1 65 ? 66.108 -6.731 8.902 1.00 0.00 65 MET A CA 11
ATOM 13345 C C . MET A 1 65 ? 66.820 -5.393 8.694 1.00 0.00 65 MET A C 11
ATOM 13346 O O . MET A 1 65 ? 67.684 -5.013 9.459 1.00 0.00 65 MET A O 11
ATOM 13360 N N . LEU A 1 66 ? 66.464 -4.674 7.664 1.00 0.00 66 LEU A N 11
ATOM 13361 C CA . LEU A 1 66 ? 67.121 -3.361 7.408 1.00 0.00 66 LEU A CA 11
ATOM 13362 C C . LEU A 1 66 ? 67.249 -2.588 8.722 1.00 0.00 66 LEU A C 11
ATOM 13363 O O . LEU A 1 66 ? 68.297 -2.066 9.047 1.00 0.00 66 LEU A O 11
ATOM 13379 N N . LYS A 1 67 ? 66.190 -2.510 9.480 1.00 0.00 67 LYS A N 11
ATOM 13380 C CA . LYS A 1 67 ? 66.252 -1.770 10.772 1.00 0.00 67 LYS A CA 11
ATOM 13381 C C . LYS A 1 67 ? 67.424 -2.296 11.604 1.00 0.00 67 LYS A C 11
ATOM 13382 O O . LYS A 1 67 ? 68.025 -3.300 11.280 1.00 0.00 67 LYS A O 11
ATOM 13401 N N . LEU A 1 68 ? 67.753 -1.625 12.673 1.00 0.00 68 LEU A N 11
ATOM 13402 C CA . LEU A 1 68 ? 68.885 -2.088 13.524 1.00 0.00 68 LEU A CA 11
ATOM 13403 C C . LEU A 1 68 ? 68.379 -3.129 14.524 1.00 0.00 68 LEU A C 11
ATOM 13404 O O . LEU A 1 68 ? 68.202 -2.845 15.693 1.00 0.00 68 LEU A O 11
ATOM 13420 N N . ASP A 1 69 ? 68.145 -4.332 14.077 1.00 0.00 69 A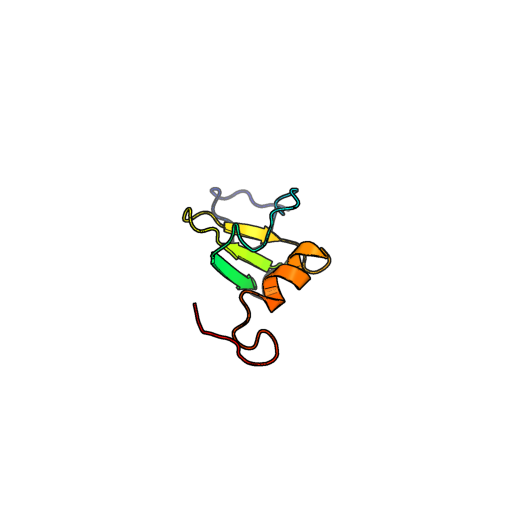SP A N 11
ATOM 13421 C CA . ASP A 1 69 ? 67.651 -5.388 14.998 1.00 0.00 69 ASP A CA 11
ATOM 13422 C C . ASP A 1 69 ? 68.785 -5.831 15.925 1.00 0.00 69 ASP A C 11
ATOM 13423 O O . ASP A 1 69 ? 68.554 -6.315 17.015 1.00 0.00 69 ASP A O 11
ATOM 13432 N N . THR A 1 70 ? 70.008 -5.671 15.501 1.00 0.00 70 THR A N 11
ATOM 13433 C CA . THR A 1 70 ? 71.154 -6.083 16.359 1.00 0.00 70 THR A CA 11
ATOM 13434 C C . THR A 1 70 ? 70.910 -5.613 17.795 1.00 0.00 70 THR A C 11
ATOM 13435 O O . THR A 1 70 ? 70.715 -4.441 18.050 1.00 0.00 70 THR A O 11
ATOM 13446 N N . ARG A 1 71 ? 70.920 -6.518 18.735 1.00 0.00 71 ARG A N 11
ATOM 13447 C CA . ARG A 1 71 ? 70.688 -6.122 20.153 1.00 0.00 71 ARG A CA 11
ATOM 13448 C C . ARG A 1 71 ? 71.002 -7.306 21.070 1.00 0.00 71 ARG A C 11
ATOM 13449 O O . ARG A 1 71 ? 71.785 -7.198 21.993 1.00 0.00 71 ARG A O 11
ATOM 13470 N N . ILE A 1 72 ? 70.398 -8.436 20.822 1.00 0.00 72 ILE A N 11
ATOM 13471 C CA . ILE A 1 72 ? 70.663 -9.626 21.679 1.00 0.00 72 ILE A CA 11
ATOM 13472 C C . ILE A 1 72 ? 71.031 -10.819 20.795 1.00 0.00 72 ILE A C 11
ATOM 13473 O O . ILE A 1 72 ? 70.323 -11.805 20.741 1.00 0.00 72 ILE A O 11
ATOM 13489 N N . LYS A 1 73 ? 72.133 -10.737 20.101 1.00 0.00 73 LYS A N 11
ATOM 13490 C CA . LYS A 1 73 ? 72.544 -11.866 19.221 1.00 0.00 73 LYS A CA 11
ATOM 13491 C C . LYS A 1 73 ? 71.428 -12.164 18.218 1.00 0.00 73 LYS A C 11
ATOM 13492 O O . LYS A 1 73 ? 70.874 -13.245 18.195 1.00 0.00 73 LYS A O 11
ATOM 13511 N N . THR A 1 74 ? 71.093 -11.213 17.390 1.00 0.00 74 THR A N 11
ATOM 13512 C CA . THR A 1 74 ? 70.012 -11.443 16.390 1.00 0.00 74 THR A CA 11
ATOM 13513 C C . THR A 1 74 ? 70.580 -12.203 15.190 1.00 0.00 74 THR A C 11
ATOM 13514 O O . THR A 1 74 ? 71.774 -12.225 14.965 1.00 0.00 74 THR A O 11
ATOM 13525 N N . ARG A 1 75 ? 69.734 -12.827 14.416 1.00 0.00 75 ARG A N 11
ATOM 13526 C CA . ARG A 1 75 ? 70.227 -13.585 13.232 1.00 0.00 75 ARG A CA 11
ATOM 13527 C C . ARG A 1 75 ? 71.174 -12.701 12.418 1.00 0.00 75 ARG A C 11
ATOM 13528 O O . ARG A 1 75 ? 71.295 -11.517 12.661 1.00 0.00 75 ARG A O 11
ATOM 13549 N N . LYS A 1 76 ? 71.846 -13.266 11.452 1.00 0.00 76 LYS A N 11
ATOM 13550 C CA . LYS A 1 76 ? 72.784 -12.457 10.624 1.00 0.00 76 LYS A CA 11
ATOM 13551 C C . LYS A 1 76 ? 73.004 -13.150 9.279 1.00 0.00 76 LYS A C 11
ATOM 13552 O O . LYS A 1 76 ? 72.888 -12.545 8.231 1.00 0.00 76 LYS A O 11
ATOM 13571 N N . ASN A 1 77 ? 73.324 -14.415 9.298 1.00 0.00 77 ASN A N 11
ATOM 13572 C CA . ASN A 1 77 ? 73.552 -15.145 8.019 1.00 0.00 77 ASN A CA 11
ATOM 13573 C C . ASN A 1 77 ? 73.757 -16.633 8.311 1.00 0.00 77 ASN A C 11
ATOM 13574 O O . ASN A 1 77 ? 73.123 -17.439 7.650 1.00 0.00 77 ASN A O 11
ATOM 13586 N N . MET A 1 1 ? 71.005 -20.061 -20.686 1.00 0.00 1 MET A N 12
ATOM 13587 C CA . MET A 1 1 ? 70.048 -21.034 -20.086 1.00 0.00 1 MET A CA 12
ATOM 13588 C C . MET A 1 1 ? 69.716 -20.604 -18.656 1.00 0.00 1 MET A C 12
ATOM 13589 O O . MET A 1 1 ? 68.647 -20.095 -18.383 1.00 0.00 1 MET A O 12
ATOM 13605 N N . ASP A 1 2 ? 70.624 -20.805 -17.740 1.00 0.00 2 ASP A N 12
ATOM 13606 C CA . ASP A 1 2 ? 70.360 -20.408 -16.329 1.00 0.00 2 ASP A CA 12
ATOM 13607 C C . ASP A 1 2 ? 71.033 -19.063 -16.045 1.00 0.00 2 ASP A C 12
ATOM 13608 O O . ASP A 1 2 ? 72.133 -19.004 -15.533 1.00 0.00 2 ASP A O 12
ATOM 13617 N N . ARG A 1 3 ? 70.380 -17.982 -16.375 1.00 0.00 3 ARG A N 12
ATOM 13618 C CA . ARG A 1 3 ? 70.983 -16.642 -16.124 1.00 0.00 3 ARG A CA 12
ATOM 13619 C C . ARG A 1 3 ? 70.366 -16.032 -14.864 1.00 0.00 3 ARG A C 12
ATOM 13620 O O . ARG A 1 3 ? 70.507 -14.855 -14.600 1.00 0.00 3 ARG A O 12
ATOM 13641 N N . PHE A 1 4 ? 69.684 -16.824 -14.082 1.00 0.00 4 PHE A N 12
ATOM 13642 C CA . PHE A 1 4 ? 69.060 -16.286 -12.840 1.00 0.00 4 PHE A CA 12
ATOM 13643 C C . PHE A 1 4 ? 69.819 -16.811 -11.620 1.00 0.00 4 PHE A C 12
ATOM 13644 O O . PHE A 1 4 ? 69.325 -16.782 -10.510 1.00 0.00 4 PHE A O 12
ATOM 13661 N N . HIS A 1 5 ? 71.017 -17.290 -11.816 1.00 0.00 5 HIS A N 12
ATOM 13662 C CA . HIS A 1 5 ? 71.807 -17.815 -10.666 1.00 0.00 5 HIS A CA 12
ATOM 13663 C C . HIS A 1 5 ? 73.185 -17.151 -10.650 1.00 0.00 5 HIS A C 12
ATOM 13664 O O . HIS A 1 5 ? 73.885 -17.128 -11.642 1.00 0.00 5 HIS A O 12
ATOM 13678 N N . ALA A 1 6 ? 73.579 -16.609 -9.530 1.00 0.00 6 ALA A N 12
ATOM 13679 C CA . ALA A 1 6 ? 74.912 -15.947 -9.452 1.00 0.00 6 ALA A CA 12
ATOM 13680 C C . ALA A 1 6 ? 75.489 -16.127 -8.047 1.00 0.00 6 ALA A C 12
ATOM 13681 O O . ALA A 1 6 ? 76.284 -17.011 -7.801 1.00 0.00 6 ALA A O 12
ATOM 13688 N N . THR A 1 7 ? 75.094 -15.294 -7.122 1.00 0.00 7 THR A N 12
ATOM 13689 C CA . THR A 1 7 ? 75.621 -15.420 -5.734 1.00 0.00 7 THR A CA 12
ATOM 13690 C C . THR A 1 7 ? 74.485 -15.189 -4.736 1.00 0.00 7 THR A C 12
ATOM 13691 O O . THR A 1 7 ? 73.340 -15.027 -5.109 1.00 0.00 7 THR A O 12
ATOM 13702 N N . SER A 1 8 ? 74.791 -15.173 -3.467 1.00 0.00 8 SER A N 12
ATOM 13703 C CA . SER A 1 8 ? 73.728 -14.954 -2.447 1.00 0.00 8 SER A CA 12
ATOM 13704 C C . SER A 1 8 ? 73.812 -13.519 -1.923 1.00 0.00 8 SER A C 12
ATOM 13705 O O . SER A 1 8 ? 73.723 -13.275 -0.736 1.00 0.00 8 SER A O 12
ATOM 13713 N N . ALA A 1 9 ? 73.982 -12.567 -2.798 1.00 0.00 9 ALA A N 12
ATOM 13714 C CA . ALA A 1 9 ? 74.072 -11.150 -2.349 1.00 0.00 9 ALA A CA 12
ATOM 13715 C C . ALA A 1 9 ? 72.695 -10.492 -2.453 1.00 0.00 9 ALA A C 12
ATOM 13716 O O . ALA A 1 9 ? 71.789 -11.019 -3.069 1.00 0.00 9 ALA A O 12
ATOM 13723 N N . ASP A 1 10 ? 72.529 -9.344 -1.855 1.00 0.00 10 ASP A N 12
ATOM 13724 C CA . ASP A 1 10 ? 71.211 -8.652 -1.919 1.00 0.00 10 ASP A CA 12
ATOM 13725 C C . ASP A 1 10 ? 71.387 -7.184 -1.525 1.00 0.00 10 ASP A C 12
ATOM 13726 O O . ASP A 1 10 ? 70.487 -6.561 -0.999 1.00 0.00 10 ASP A O 12
ATOM 13735 N N . CYS A 1 11 ? 72.541 -6.628 -1.775 1.00 0.00 11 CYS A N 12
ATOM 13736 C CA . CYS A 1 11 ? 72.775 -5.201 -1.415 1.00 0.00 11 CYS A CA 12
ATOM 13737 C C . CYS A 1 11 ? 72.110 -4.296 -2.454 1.00 0.00 11 CYS A C 12
ATOM 13738 O O . CYS A 1 11 ? 71.400 -4.754 -3.326 1.00 0.00 11 CYS A O 12
ATOM 13745 N N . CYS A 1 12 ? 72.337 -3.014 -2.368 1.00 0.00 12 CYS A N 12
ATOM 13746 C CA . CYS A 1 12 ? 71.720 -2.080 -3.352 1.00 0.00 12 CYS A CA 12
ATOM 13747 C C . CYS A 1 12 ? 72.761 -1.687 -4.403 1.00 0.00 12 CYS A C 12
ATOM 13748 O O . CYS A 1 12 ? 73.814 -1.171 -4.084 1.00 0.00 12 CYS A O 12
ATOM 13755 N N . ILE A 1 13 ? 72.476 -1.926 -5.653 1.00 0.00 13 ILE A N 12
ATOM 13756 C CA . ILE A 1 13 ? 73.450 -1.566 -6.722 1.00 0.00 13 ILE A CA 12
ATOM 13757 C C . ILE A 1 13 ? 72.828 -0.521 -7.650 1.00 0.00 13 ILE A C 12
ATOM 13758 O O . ILE A 1 13 ? 73.520 0.261 -8.272 1.00 0.00 13 ILE A O 12
ATOM 13774 N N . SER A 1 14 ? 71.527 -0.500 -7.748 1.00 0.00 14 SER A N 12
ATOM 13775 C CA . SER A 1 14 ? 70.863 0.496 -8.637 1.00 0.00 14 SER A CA 12
ATOM 13776 C C . SER A 1 14 ? 69.583 1.001 -7.969 1.00 0.00 14 SER A C 12
ATOM 13777 O O . SER A 1 14 ? 68.951 0.298 -7.204 1.00 0.00 14 SER A O 12
ATOM 13785 N N . TYR A 1 15 ? 69.194 2.214 -8.251 1.00 0.00 15 TYR A N 12
ATOM 13786 C CA . TYR A 1 15 ? 67.955 2.762 -7.631 1.00 0.00 15 TYR A CA 12
ATOM 13787 C C . TYR A 1 15 ? 66.881 2.934 -8.707 1.00 0.00 15 TYR A C 12
ATOM 13788 O O . TYR A 1 15 ? 67.177 3.063 -9.878 1.00 0.00 15 TYR A O 12
ATOM 13806 N N . THR A 1 16 ? 65.635 2.935 -8.320 1.00 0.00 16 THR A N 12
ATOM 13807 C CA . THR A 1 16 ? 64.544 3.097 -9.322 1.00 0.00 16 THR A CA 12
ATOM 13808 C C . THR A 1 16 ? 64.610 4.507 -9.924 1.00 0.00 16 THR A C 12
ATOM 13809 O O . THR A 1 16 ? 64.595 5.483 -9.200 1.00 0.00 16 THR A O 12
ATOM 13820 N N . PRO A 1 17 ? 64.680 4.577 -11.231 1.00 0.00 17 PRO A N 12
ATOM 13821 C CA . PRO A 1 17 ? 64.748 5.860 -11.951 1.00 0.00 17 PRO A CA 12
ATOM 13822 C C . PRO A 1 17 ? 63.359 6.499 -12.032 1.00 0.00 17 PRO A C 12
ATOM 13823 O O . PRO A 1 17 ? 62.870 6.814 -13.099 1.00 0.00 17 PRO A O 12
ATOM 13834 N N . ARG A 1 18 ? 62.722 6.693 -10.912 1.00 0.00 18 ARG A N 12
ATOM 13835 C CA . ARG A 1 18 ? 61.366 7.312 -10.922 1.00 0.00 18 ARG A CA 12
ATOM 13836 C C . ARG A 1 18 ? 61.045 7.857 -9.529 1.00 0.00 18 ARG A C 12
ATOM 13837 O O . ARG A 1 18 ? 61.610 7.432 -8.541 1.00 0.00 18 ARG A O 12
ATOM 13858 N N . SER A 1 19 ? 60.143 8.795 -9.442 1.00 0.00 19 SER A N 12
ATOM 13859 C CA . SER A 1 19 ? 59.788 9.366 -8.112 1.00 0.00 19 SER A CA 12
ATOM 13860 C C . SER A 1 19 ? 58.562 8.639 -7.556 1.00 0.00 19 SER A C 12
ATOM 13861 O O . SER A 1 19 ? 57.438 9.056 -7.756 1.00 0.00 19 SER A O 12
ATOM 13869 N N . ILE A 1 20 ? 58.768 7.555 -6.859 1.00 0.00 20 ILE A N 12
ATOM 13870 C CA . ILE A 1 20 ? 57.613 6.804 -6.292 1.00 0.00 20 ILE A CA 12
ATOM 13871 C C . ILE A 1 20 ? 57.334 7.302 -4.866 1.00 0.00 20 ILE A C 12
ATOM 13872 O O . ILE A 1 20 ? 58.212 7.274 -4.026 1.00 0.00 20 ILE A O 12
ATOM 13888 N N . PRO A 1 21 ? 56.122 7.746 -4.633 1.00 0.00 21 PRO A N 12
ATOM 13889 C CA . PRO A 1 21 ? 55.708 8.257 -3.314 1.00 0.00 21 PRO A CA 12
ATOM 13890 C C . PRO A 1 21 ? 55.422 7.098 -2.355 1.00 0.00 21 PRO A C 12
ATOM 13891 O O . PRO A 1 21 ? 55.377 5.950 -2.750 1.00 0.00 21 PRO A O 12
ATOM 13902 N N . CYS A 1 22 ? 55.228 7.391 -1.098 1.00 0.00 22 CYS A N 12
ATOM 13903 C CA . CYS A 1 22 ? 54.944 6.308 -0.115 1.00 0.00 22 CYS A CA 12
ATOM 13904 C C . CYS A 1 22 ? 53.557 5.724 -0.386 1.00 0.00 22 CYS A C 12
ATOM 13905 O O . CYS A 1 22 ? 53.211 4.667 0.103 1.00 0.00 22 CYS A O 12
ATOM 13912 N N . SER A 1 23 ? 52.758 6.403 -1.163 1.00 0.00 23 SER A N 12
ATOM 13913 C CA . SER A 1 23 ? 51.393 5.886 -1.464 1.00 0.00 23 SER A CA 12
ATOM 13914 C C . SER A 1 23 ? 51.503 4.610 -2.301 1.00 0.00 23 SER A C 12
ATOM 13915 O O . SER A 1 23 ? 50.620 3.776 -2.297 1.00 0.00 23 SER A O 12
ATOM 13923 N N . LEU A 1 24 ? 52.580 4.452 -3.021 1.00 0.00 24 LEU A N 12
ATOM 13924 C CA . LEU A 1 24 ? 52.744 3.230 -3.858 1.00 0.00 24 LEU A CA 12
ATOM 13925 C C . LEU A 1 24 ? 53.707 2.263 -3.166 1.00 0.00 24 LEU A C 12
ATOM 13926 O O . LEU A 1 24 ? 54.352 1.453 -3.802 1.00 0.00 24 LEU A O 12
ATOM 13942 N N . LEU A 1 25 ? 53.811 2.342 -1.868 1.00 0.00 25 LEU A N 12
ATOM 13943 C CA . LEU A 1 25 ? 54.732 1.428 -1.137 1.00 0.00 25 LEU A CA 12
ATOM 13944 C C . LEU A 1 25 ? 53.992 0.796 0.044 1.00 0.00 25 LEU A C 12
ATOM 13945 O O . LEU A 1 25 ? 53.202 1.438 0.708 1.00 0.00 25 LEU A O 12
ATOM 13961 N N . GLU A 1 26 ? 54.240 -0.457 0.311 1.00 0.00 26 GLU A N 12
ATOM 13962 C CA . GLU A 1 26 ? 53.549 -1.126 1.449 1.00 0.00 26 GLU A CA 12
ATOM 13963 C C . GLU A 1 26 ? 54.507 -1.232 2.638 1.00 0.00 26 GLU A C 12
ATOM 13964 O O . GLU A 1 26 ? 54.092 -1.319 3.776 1.00 0.00 26 GLU A O 12
ATOM 13976 N N . SER A 1 27 ? 55.787 -1.225 2.383 1.00 0.00 27 SER A N 12
ATOM 13977 C CA . SER A 1 27 ? 56.769 -1.325 3.499 1.00 0.00 27 SER A CA 12
ATOM 13978 C C . SER A 1 27 ? 58.172 -1.012 2.974 1.00 0.00 27 SER A C 12
ATOM 13979 O O . SER A 1 27 ? 58.387 -0.890 1.784 1.00 0.00 27 SER A O 12
ATOM 13987 N N . TYR A 1 28 ? 59.130 -0.880 3.851 1.00 0.00 28 TYR A N 12
ATOM 13988 C CA . TYR A 1 28 ? 60.517 -0.575 3.400 1.00 0.00 28 TYR A CA 12
ATOM 13989 C C . TYR A 1 28 ? 61.516 -1.051 4.457 1.00 0.00 28 TYR A C 12
ATOM 13990 O O . TYR A 1 28 ? 61.147 -1.402 5.560 1.00 0.00 28 TYR A O 12
ATOM 14008 N N . PHE A 1 29 ? 62.779 -1.065 4.129 1.00 0.00 29 PHE A N 12
ATOM 14009 C CA . PHE A 1 29 ? 63.800 -1.519 5.115 1.00 0.00 29 PHE A CA 12
ATOM 14010 C C . PHE A 1 29 ? 65.193 -1.105 4.634 1.00 0.00 29 PHE A C 12
ATOM 14011 O O . PHE A 1 29 ? 65.350 -0.537 3.572 1.00 0.00 29 PHE A O 12
ATOM 14028 N N . GLU A 1 30 ? 66.206 -1.385 5.408 1.00 0.00 30 GLU A N 12
ATOM 14029 C CA . GLU A 1 30 ? 67.587 -1.009 4.995 1.00 0.00 30 GLU A CA 12
ATOM 14030 C C . GLU A 1 30 ? 68.362 -2.270 4.603 1.00 0.00 30 GLU A C 12
ATOM 14031 O O . GLU A 1 30 ? 68.252 -3.299 5.239 1.00 0.00 30 GLU A O 12
ATOM 14043 N N . THR A 1 31 ? 69.143 -2.199 3.559 1.00 0.00 31 THR A N 12
ATOM 14044 C CA . THR A 1 31 ? 69.921 -3.394 3.128 1.00 0.00 31 THR A CA 12
ATOM 14045 C C . THR A 1 31 ? 70.861 -3.827 4.255 1.00 0.00 31 THR A C 12
ATOM 14046 O O . THR A 1 31 ? 71.171 -3.062 5.147 1.00 0.00 31 THR A O 12
ATOM 14057 N N . ASN A 1 32 ? 71.319 -5.049 4.222 1.00 0.00 32 ASN A N 12
ATOM 14058 C CA . ASN A 1 32 ? 72.239 -5.530 5.291 1.00 0.00 32 ASN A CA 12
ATOM 14059 C C . ASN A 1 32 ? 73.384 -4.531 5.466 1.00 0.00 32 ASN A C 12
ATOM 14060 O O . ASN A 1 32 ? 74.061 -4.175 4.522 1.00 0.00 32 ASN A O 12
ATOM 14071 N N . SER A 1 33 ? 73.608 -4.076 6.669 1.00 0.00 33 SER A N 12
ATOM 14072 C CA . SER A 1 33 ? 74.709 -3.101 6.904 1.00 0.00 33 SER A CA 12
ATOM 14073 C C . SER A 1 33 ? 76.047 -3.738 6.522 1.00 0.00 33 SER A C 12
ATOM 14074 O O . SER A 1 33 ? 77.048 -3.064 6.380 1.00 0.00 33 SER A O 12
ATOM 14082 N N . GLU A 1 34 ? 76.073 -5.032 6.356 1.00 0.00 34 GLU A N 12
ATOM 14083 C CA . GLU A 1 34 ? 77.347 -5.710 5.985 1.00 0.00 34 GLU A CA 12
ATOM 14084 C C . GLU A 1 34 ? 77.789 -5.244 4.597 1.00 0.00 34 GLU A C 12
ATOM 14085 O O . GLU A 1 34 ? 78.965 -5.130 4.314 1.00 0.00 34 GLU A O 12
ATOM 14097 N N . CYS A 1 35 ? 76.855 -4.973 3.728 1.00 0.00 35 CYS A N 12
ATOM 14098 C CA . CYS A 1 35 ? 77.220 -4.514 2.358 1.00 0.00 35 CYS A CA 12
ATOM 14099 C C . CYS A 1 35 ? 78.018 -3.212 2.451 1.00 0.00 35 CYS A C 12
ATOM 14100 O O . CYS A 1 35 ? 77.724 -2.349 3.254 1.00 0.00 35 CYS A O 12
ATOM 14107 N N . SER A 1 36 ? 79.025 -3.062 1.634 1.00 0.00 36 SER A N 12
ATOM 14108 C CA . SER A 1 36 ? 79.838 -1.814 1.676 1.00 0.00 36 SER A CA 12
ATOM 14109 C C . SER A 1 36 ? 78.959 -0.621 1.299 1.00 0.00 36 SER A C 12
ATOM 14110 O O . SER A 1 36 ? 79.040 0.436 1.893 1.00 0.00 36 SER A O 12
ATOM 14118 N N . LYS A 1 37 ? 78.117 -0.781 0.314 1.00 0.00 37 LYS A N 12
ATOM 14119 C CA . LYS A 1 37 ? 77.232 0.344 -0.100 1.00 0.00 37 LYS A CA 12
ATOM 14120 C C . LYS A 1 37 ? 75.767 -0.072 0.069 1.00 0.00 37 LYS A C 12
ATOM 14121 O O . LYS A 1 37 ? 75.174 -0.630 -0.833 1.00 0.00 37 LYS A O 12
ATOM 14140 N N . PRO A 1 38 ? 75.229 0.213 1.227 1.00 0.00 38 PRO A N 12
ATOM 14141 C CA . PRO A 1 38 ? 73.832 -0.118 1.558 1.00 0.00 38 PRO A CA 12
ATOM 14142 C C . PRO A 1 38 ? 72.876 0.885 0.906 1.00 0.00 38 PRO A C 12
ATOM 14143 O O . PRO A 1 38 ? 73.277 1.716 0.116 1.00 0.00 38 PRO A O 12
ATOM 14154 N N . GLY A 1 39 ? 71.615 0.813 1.232 1.00 0.00 39 GLY A N 12
ATOM 14155 C CA . GLY A 1 39 ? 70.637 1.753 0.638 1.00 0.00 39 GLY A CA 12
ATOM 14156 C C . GLY A 1 39 ? 69.241 1.454 1.185 1.00 0.00 39 GLY A C 12
ATOM 14157 O O . GLY A 1 39 ? 69.062 0.585 2.016 1.00 0.00 39 GLY A O 12
ATOM 14161 N N . VAL A 1 40 ? 68.248 2.166 0.727 1.00 0.00 40 VAL A N 12
ATOM 14162 C CA . VAL A 1 40 ? 66.865 1.921 1.221 1.00 0.00 40 VAL A CA 12
ATOM 14163 C C . VAL A 1 40 ? 66.078 1.137 0.170 1.00 0.00 40 VAL A C 12
ATOM 14164 O O . VAL A 1 40 ? 66.078 1.472 -0.998 1.00 0.00 40 VAL A O 12
ATOM 14177 N N . ILE A 1 41 ? 65.405 0.095 0.574 1.00 0.00 41 ILE A N 12
ATOM 14178 C CA . ILE A 1 41 ? 64.618 -0.710 -0.402 1.00 0.00 41 ILE A CA 12
ATOM 14179 C C . ILE A 1 41 ? 63.124 -0.495 -0.149 1.00 0.00 41 ILE A C 12
ATOM 14180 O O . ILE A 1 41 ? 62.664 -0.531 0.976 1.00 0.00 41 ILE A O 12
ATOM 14196 N N . PHE A 1 42 ? 62.363 -0.268 -1.185 1.00 0.00 42 PHE A N 12
ATOM 14197 C CA . PHE A 1 42 ? 60.901 -0.048 -0.999 1.00 0.00 42 PHE A CA 12
ATOM 14198 C C . PHE A 1 42 ? 60.120 -1.181 -1.669 1.00 0.00 42 PHE A C 12
ATOM 14199 O O . PHE A 1 42 ? 60.323 -1.490 -2.827 1.00 0.00 42 PHE A O 12
ATOM 14216 N N . LEU A 1 43 ? 59.226 -1.801 -0.947 1.00 0.00 43 LEU A N 12
ATOM 14217 C CA . LEU A 1 43 ? 58.427 -2.912 -1.535 1.00 0.00 43 LEU A CA 12
ATOM 14218 C C . LEU A 1 43 ? 57.019 -2.409 -1.861 1.00 0.00 43 LEU A C 12
ATOM 14219 O O . LEU A 1 43 ? 56.353 -1.822 -1.031 1.00 0.00 43 LEU A O 12
ATOM 14235 N N . THR A 1 44 ? 56.560 -2.632 -3.062 1.00 0.00 44 THR A N 12
ATOM 14236 C CA . THR A 1 44 ? 55.195 -2.164 -3.436 1.00 0.00 44 THR A CA 12
ATOM 14237 C C . THR A 1 44 ? 54.190 -3.298 -3.224 1.00 0.00 44 THR A C 12
ATOM 14238 O O . THR A 1 44 ? 54.559 -4.441 -3.040 1.00 0.00 44 THR A O 12
ATOM 14249 N N . LYS A 1 45 ? 52.922 -2.992 -3.249 1.00 0.00 45 LYS A N 12
ATOM 14250 C CA . LYS A 1 45 ? 51.895 -4.053 -3.049 1.00 0.00 45 LYS A CA 12
ATOM 14251 C C . LYS A 1 45 ? 51.787 -4.907 -4.315 1.00 0.00 45 LYS A C 12
ATOM 14252 O O . LYS A 1 45 ? 51.020 -5.847 -4.376 1.00 0.00 45 LYS A O 12
ATOM 14271 N N . LYS A 1 46 ? 52.551 -4.591 -5.326 1.00 0.00 46 LYS A N 12
ATOM 14272 C CA . LYS A 1 46 ? 52.489 -5.388 -6.584 1.00 0.00 46 LYS A CA 12
ATOM 14273 C C . LYS A 1 46 ? 53.678 -6.350 -6.636 1.00 0.00 46 LYS A C 12
ATOM 14274 O O . LYS A 1 46 ? 54.108 -6.763 -7.695 1.00 0.00 46 LYS A O 12
ATOM 14293 N N . GLY A 1 47 ? 54.211 -6.712 -5.501 1.00 0.00 47 GLY A N 12
ATOM 14294 C CA . GLY A 1 47 ? 55.365 -7.645 -5.482 1.00 0.00 47 GLY A CA 12
ATOM 14295 C C . GLY A 1 47 ? 56.548 -7.013 -6.215 1.00 0.00 47 GLY A C 12
ATOM 14296 O O . GLY A 1 47 ? 57.219 -7.653 -7.000 1.00 0.00 47 GLY A O 12
ATOM 14300 N N . ARG A 1 48 ? 56.808 -5.760 -5.964 1.00 0.00 48 ARG A N 12
ATOM 14301 C CA . ARG A 1 48 ? 57.948 -5.085 -6.645 1.00 0.00 48 ARG A CA 12
ATOM 14302 C C . ARG A 1 48 ? 58.848 -4.419 -5.601 1.00 0.00 48 ARG A C 12
ATOM 14303 O O . ARG A 1 48 ? 58.379 -3.818 -4.656 1.00 0.00 48 ARG A O 12
ATOM 14324 N N . ARG A 1 49 ? 60.139 -4.521 -5.767 1.00 0.00 49 ARG A N 12
ATOM 14325 C CA . ARG A 1 49 ? 61.069 -3.893 -4.786 1.00 0.00 49 ARG A CA 12
ATOM 14326 C C . ARG A 1 49 ? 62.171 -3.145 -5.538 1.00 0.00 49 ARG A C 12
ATOM 14327 O O . ARG A 1 49 ? 62.664 -3.602 -6.551 1.00 0.00 49 ARG A O 12
ATOM 14348 N N . PHE A 1 50 ? 62.563 -1.999 -5.053 1.00 0.00 50 PHE A N 12
ATOM 14349 C CA . PHE A 1 50 ? 63.634 -1.227 -5.744 1.00 0.00 50 PHE A CA 12
ATOM 14350 C C . PHE A 1 50 ? 64.415 -0.403 -4.719 1.00 0.00 50 PHE A C 12
ATOM 14351 O O . PHE A 1 50 ? 63.853 0.149 -3.793 1.00 0.00 50 PHE A O 12
ATOM 14368 N N . CYS A 1 51 ? 65.708 -0.315 -4.875 1.00 0.00 51 CYS A N 12
ATOM 14369 C CA . CYS A 1 51 ? 66.525 0.470 -3.914 1.00 0.00 51 CYS A CA 12
ATOM 14370 C C . CYS A 1 51 ? 66.243 1.962 -4.102 1.00 0.00 51 CYS A C 12
ATOM 14371 O O . CYS A 1 51 ? 65.794 2.392 -5.145 1.00 0.00 51 CYS A O 12
ATOM 14378 N N . ALA A 1 52 ? 66.507 2.755 -3.100 1.00 0.00 52 ALA A N 12
ATOM 14379 C CA . ALA A 1 52 ? 66.257 4.219 -3.221 1.00 0.00 52 ALA A CA 12
ATOM 14380 C C . ALA A 1 52 ? 67.317 4.981 -2.424 1.00 0.00 52 ALA A C 12
ATOM 14381 O O . ALA A 1 52 ? 67.960 4.435 -1.549 1.00 0.00 52 ALA A O 12
ATOM 14388 N N . ASN A 1 53 ? 67.509 6.237 -2.720 1.00 0.00 53 ASN A N 12
ATOM 14389 C CA . ASN A 1 53 ? 68.531 7.027 -1.977 1.00 0.00 53 ASN A CA 12
ATOM 14390 C C . ASN A 1 53 ? 67.923 7.549 -0.668 1.00 0.00 53 ASN A C 12
ATOM 14391 O O . ASN A 1 53 ? 66.868 8.152 -0.680 1.00 0.00 53 ASN A O 12
ATOM 14402 N N . PRO A 1 54 ? 68.605 7.307 0.424 1.00 0.00 54 PRO A N 12
ATOM 14403 C CA . PRO A 1 54 ? 68.146 7.746 1.753 1.00 0.00 54 PRO A CA 12
ATOM 14404 C C . PRO A 1 54 ? 68.389 9.247 1.929 1.00 0.00 54 PRO A C 12
ATOM 14405 O O . PRO A 1 54 ? 68.038 9.830 2.935 1.00 0.00 54 PRO A O 12
ATOM 14416 N N . SER A 1 55 ? 68.981 9.877 0.952 1.00 0.00 55 SER A N 12
ATOM 14417 C CA . SER A 1 55 ? 69.240 11.339 1.057 1.00 0.00 55 SER A CA 12
ATOM 14418 C C . SER A 1 55 ? 68.131 12.103 0.329 1.00 0.00 55 SER A C 12
ATOM 14419 O O . SER A 1 55 ? 68.069 13.316 0.373 1.00 0.00 55 SER A O 12
ATOM 14427 N N . ASP A 1 56 ? 67.253 11.404 -0.340 1.00 0.00 56 ASP A N 12
ATOM 14428 C CA . ASP A 1 56 ? 66.151 12.096 -1.067 1.00 0.00 56 ASP A CA 12
ATOM 14429 C C . ASP A 1 56 ? 65.079 12.535 -0.067 1.00 0.00 56 ASP A C 12
ATOM 14430 O O . ASP A 1 56 ? 64.689 11.786 0.807 1.00 0.00 56 ASP A O 12
ATOM 14439 N N . LYS A 1 57 ? 64.601 13.743 -0.187 1.00 0.00 57 LYS A N 12
ATOM 14440 C CA . LYS A 1 57 ? 63.556 14.227 0.759 1.00 0.00 57 LYS A CA 12
ATOM 14441 C C . LYS A 1 57 ? 62.305 13.356 0.630 1.00 0.00 57 LYS A C 12
ATOM 14442 O O . LYS A 1 57 ? 61.686 12.994 1.611 1.00 0.00 57 LYS A O 12
ATOM 14461 N N . GLN A 1 58 ? 61.927 13.016 -0.571 1.00 0.00 58 GLN A N 12
ATOM 14462 C CA . GLN A 1 58 ? 60.716 12.170 -0.759 1.00 0.00 58 GLN A CA 12
ATOM 14463 C C . GLN A 1 58 ? 60.915 10.827 -0.054 1.00 0.00 58 GLN A C 12
ATOM 14464 O O . GLN A 1 58 ? 59.972 10.202 0.388 1.00 0.00 58 GLN A O 12
ATOM 14478 N N . VAL A 1 59 ? 62.135 10.379 0.056 1.00 0.00 59 VAL A N 12
ATOM 14479 C CA . VAL A 1 59 ? 62.390 9.078 0.734 1.00 0.00 59 VAL A CA 12
ATOM 14480 C C . VAL A 1 59 ? 62.176 9.242 2.240 1.00 0.00 59 VAL A C 12
ATOM 14481 O O . VAL A 1 59 ? 61.452 8.489 2.860 1.00 0.00 59 VAL A O 12
ATOM 14494 N N . GLN A 1 60 ? 62.798 10.224 2.833 1.00 0.00 60 GLN A N 12
ATOM 14495 C CA . GLN A 1 60 ? 62.626 10.437 4.296 1.00 0.00 60 GLN A CA 12
ATOM 14496 C C . GLN A 1 60 ? 61.146 10.675 4.604 1.00 0.00 60 GLN A C 12
ATOM 14497 O O . GLN A 1 60 ? 60.663 10.348 5.670 1.00 0.00 60 GLN A O 12
ATOM 14511 N N . VAL A 1 61 ? 60.422 11.241 3.677 1.00 0.00 61 VAL A N 12
ATOM 14512 C CA . VAL A 1 61 ? 58.974 11.496 3.917 1.00 0.00 61 VAL A CA 12
ATOM 14513 C C . VAL A 1 61 ? 58.238 10.160 4.042 1.00 0.00 61 VAL A C 12
ATOM 14514 O O . VAL A 1 61 ? 57.486 9.939 4.970 1.00 0.00 61 VAL A O 12
ATOM 14527 N N . CYS A 1 62 ? 58.451 9.267 3.115 1.00 0.00 62 CYS A N 12
ATOM 14528 C CA . CYS A 1 62 ? 57.767 7.946 3.180 1.00 0.00 62 CYS A CA 12
ATOM 14529 C C . CYS A 1 62 ? 58.265 7.176 4.406 1.00 0.00 62 CYS A C 12
ATOM 14530 O O . CYS A 1 62 ? 57.506 6.516 5.087 1.00 0.00 62 CYS A O 12
ATOM 14537 N N . MET A 1 63 ? 59.535 7.255 4.691 1.00 0.00 63 MET A N 12
ATOM 14538 C CA . MET A 1 63 ? 60.079 6.526 5.872 1.00 0.00 63 MET A CA 12
ATOM 14539 C C . MET A 1 63 ? 59.243 6.862 7.108 1.00 0.00 63 MET A C 12
ATOM 14540 O O . MET A 1 63 ? 58.563 6.018 7.657 1.00 0.00 63 MET A O 12
ATOM 14554 N N . ARG A 1 64 ? 59.288 8.089 7.552 1.00 0.00 64 ARG A N 12
ATOM 14555 C CA . ARG A 1 64 ? 58.495 8.474 8.752 1.00 0.00 64 ARG A CA 12
ATOM 14556 C C . ARG A 1 64 ? 57.055 7.981 8.592 1.00 0.00 64 ARG A C 12
ATOM 14557 O O . ARG A 1 64 ? 56.409 7.601 9.548 1.00 0.00 64 ARG A O 12
ATOM 14578 N N . MET A 1 65 ? 56.548 7.981 7.389 1.00 0.00 65 MET A N 12
ATOM 14579 C CA . MET A 1 65 ? 55.152 7.510 7.169 1.00 0.00 65 MET A CA 12
ATOM 14580 C C . MET A 1 65 ? 55.051 6.029 7.539 1.00 0.00 65 MET A C 12
ATOM 14581 O O . MET A 1 65 ? 54.313 5.650 8.426 1.00 0.00 65 MET A O 12
ATOM 14595 N N . LEU A 1 66 ? 55.788 5.189 6.866 1.00 0.00 66 LEU A N 12
ATOM 14596 C CA . LEU A 1 66 ? 55.734 3.733 7.179 1.00 0.00 66 LEU A CA 12
ATOM 14597 C C . LEU A 1 66 ? 56.493 3.461 8.480 1.00 0.00 66 LEU A C 12
ATOM 14598 O O . LEU A 1 66 ? 56.551 2.343 8.953 1.00 0.00 66 LEU A O 12
ATOM 14614 N N . LYS A 1 67 ? 57.077 4.473 9.064 1.00 0.00 67 LYS A N 12
ATOM 14615 C CA . LYS A 1 67 ? 57.831 4.267 10.332 1.00 0.00 67 LYS A CA 12
ATOM 14616 C C . LYS A 1 67 ? 56.872 3.790 11.425 1.00 0.00 67 LYS A C 12
ATOM 14617 O O . LYS A 1 67 ? 55.717 3.511 11.172 1.00 0.00 67 LYS A O 12
ATOM 14636 N N . LEU A 1 68 ? 57.342 3.694 12.638 1.00 0.00 68 LEU A N 12
ATOM 14637 C CA . LEU A 1 68 ? 56.457 3.235 13.746 1.00 0.00 68 LEU A CA 12
ATOM 14638 C C . LEU A 1 68 ? 55.495 4.360 14.132 1.00 0.00 68 LEU A C 12
ATOM 14639 O O . LEU A 1 68 ? 55.904 5.466 14.426 1.00 0.00 68 LEU A O 12
ATOM 14655 N N . ASP A 1 69 ? 54.219 4.087 14.135 1.00 0.00 69 ASP A N 12
ATOM 14656 C CA . ASP A 1 69 ? 53.232 5.141 14.504 1.00 0.00 69 ASP A CA 12
ATOM 14657 C C . ASP A 1 69 ? 53.142 5.241 16.028 1.00 0.00 69 ASP A C 12
ATOM 14658 O O . ASP A 1 69 ? 52.084 5.102 16.609 1.00 0.00 69 ASP A O 12
ATOM 14667 N N . THR A 1 70 ? 54.247 5.479 16.681 1.00 0.00 70 THR A N 12
ATOM 14668 C CA . THR A 1 70 ? 54.228 5.586 18.167 1.00 0.00 70 THR A CA 12
ATOM 14669 C C . THR A 1 70 ? 53.845 4.232 18.770 1.00 0.00 70 THR A C 12
ATOM 14670 O O . THR A 1 70 ? 54.669 3.538 19.332 1.00 0.00 70 THR A O 12
ATOM 14681 N N . ARG A 1 71 ? 52.601 3.849 18.660 1.00 0.00 71 ARG A N 12
ATOM 14682 C CA . ARG A 1 71 ? 52.174 2.539 19.230 1.00 0.00 71 ARG A CA 12
ATOM 14683 C C . ARG A 1 71 ? 51.224 1.835 18.257 1.00 0.00 71 ARG A C 12
ATOM 14684 O O . ARG A 1 71 ? 50.684 0.788 18.555 1.00 0.00 71 ARG A O 12
ATOM 14705 N N . ILE A 1 72 ? 51.017 2.398 17.096 1.00 0.00 72 ILE A N 12
ATOM 14706 C CA . ILE A 1 72 ? 50.103 1.760 16.105 1.00 0.00 72 ILE A CA 12
ATOM 14707 C C . ILE A 1 72 ? 48.857 1.229 16.819 1.00 0.00 72 ILE A C 12
ATOM 14708 O O . ILE A 1 72 ? 48.357 0.167 16.506 1.00 0.00 72 ILE A O 12
ATOM 14724 N N . LYS A 1 73 ? 48.354 1.957 17.778 1.00 0.00 73 LYS A N 12
ATOM 14725 C CA . LYS A 1 73 ? 47.144 1.490 18.510 1.00 0.00 73 LYS A CA 12
ATOM 14726 C C . LYS A 1 73 ? 45.892 1.817 17.693 1.00 0.00 73 LYS A C 12
ATOM 14727 O O . LYS A 1 73 ? 45.155 0.939 17.291 1.00 0.00 73 LYS A O 12
ATOM 14746 N N . THR A 1 74 ? 45.646 3.074 17.445 1.00 0.00 74 THR A N 12
ATOM 14747 C CA . THR A 1 74 ? 44.440 3.454 16.655 1.00 0.00 74 THR A CA 12
ATOM 14748 C C . THR A 1 74 ? 44.695 4.783 15.940 1.00 0.00 74 THR A C 12
ATOM 14749 O O . THR A 1 74 ? 45.208 4.818 14.839 1.00 0.00 74 THR A O 12
ATOM 14760 N N . ARG A 1 75 ? 44.342 5.878 16.556 1.00 0.00 75 ARG A N 12
ATOM 14761 C CA . ARG A 1 75 ? 44.565 7.202 15.909 1.00 0.00 75 ARG A CA 12
ATOM 14762 C C . ARG A 1 75 ? 43.586 7.372 14.746 1.00 0.00 75 ARG A C 12
ATOM 14763 O O . ARG A 1 75 ? 43.018 6.416 14.255 1.00 0.00 75 ARG A O 12
ATOM 14784 N N . LYS A 1 76 ? 43.383 8.582 14.300 1.00 0.00 76 LYS A N 12
ATOM 14785 C CA . LYS A 1 76 ? 42.441 8.811 13.169 1.00 0.00 76 LYS A CA 12
ATOM 14786 C C . LYS A 1 76 ? 43.010 9.884 12.240 1.00 0.00 76 LYS A C 12
ATOM 14787 O O . LYS A 1 76 ? 42.280 10.609 11.592 1.00 0.00 76 LYS A O 12
ATOM 14806 N N . ASN A 1 77 ? 44.308 9.993 12.168 1.00 0.00 77 ASN A N 12
ATOM 14807 C CA . ASN A 1 77 ? 44.922 11.020 11.279 1.00 0.00 77 ASN A CA 12
ATOM 14808 C C . ASN A 1 77 ? 44.224 12.364 11.496 1.00 0.00 77 ASN A C 12
ATOM 14809 O O . ASN A 1 77 ? 43.835 12.973 10.513 1.00 0.00 77 ASN A O 12
ATOM 14821 N N . MET A 1 1 ? 58.222 3.786 -20.997 1.00 0.00 1 MET A N 13
ATOM 14822 C CA . MET A 1 1 ? 59.635 3.894 -20.536 1.00 0.00 1 MET A CA 13
ATOM 14823 C C . MET A 1 1 ? 60.070 5.361 -20.564 1.00 0.00 1 MET A C 13
ATOM 14824 O O . MET A 1 1 ? 61.091 5.705 -21.125 1.00 0.00 1 MET A O 13
ATOM 14840 N N . ASP A 1 2 ? 59.302 6.228 -19.963 1.00 0.00 2 ASP A N 13
ATOM 14841 C CA . ASP A 1 2 ? 59.672 7.672 -19.955 1.00 0.00 2 ASP A CA 13
ATOM 14842 C C . ASP A 1 2 ? 59.198 8.312 -18.649 1.00 0.00 2 ASP A C 13
ATOM 14843 O O . ASP A 1 2 ? 58.186 8.982 -18.606 1.00 0.00 2 ASP A O 13
ATOM 14852 N N . ARG A 1 3 ? 59.923 8.111 -17.582 1.00 0.00 3 ARG A N 13
ATOM 14853 C CA . ARG A 1 3 ? 59.512 8.709 -16.281 1.00 0.00 3 ARG A CA 13
ATOM 14854 C C . ARG A 1 3 ? 59.403 10.228 -16.428 1.00 0.00 3 ARG A C 13
ATOM 14855 O O . ARG A 1 3 ? 60.249 10.866 -17.023 1.00 0.00 3 ARG A O 13
ATOM 14876 N N . PHE A 1 4 ? 58.366 10.813 -15.893 1.00 0.00 4 PHE A N 13
ATOM 14877 C CA . PHE A 1 4 ? 58.204 12.290 -16.003 1.00 0.00 4 PHE A CA 13
ATOM 14878 C C . PHE A 1 4 ? 58.814 12.965 -14.773 1.00 0.00 4 PHE A C 13
ATOM 14879 O O . PHE A 1 4 ? 58.529 12.603 -13.649 1.00 0.00 4 PHE A O 13
ATOM 14896 N N . HIS A 1 5 ? 59.653 13.944 -14.977 1.00 0.00 5 HIS A N 13
ATOM 14897 C CA . HIS A 1 5 ? 60.280 14.641 -13.819 1.00 0.00 5 HIS A CA 13
ATOM 14898 C C . HIS A 1 5 ? 60.441 16.127 -14.145 1.00 0.00 5 HIS A C 13
ATOM 14899 O O . HIS A 1 5 ? 60.716 16.499 -15.268 1.00 0.00 5 HIS A O 13
ATOM 14913 N N . ALA A 1 6 ? 60.273 16.980 -13.171 1.00 0.00 6 ALA A N 13
ATOM 14914 C CA . ALA A 1 6 ? 60.416 18.440 -13.427 1.00 0.00 6 ALA A CA 13
ATOM 14915 C C . ALA A 1 6 ? 61.498 19.014 -12.510 1.00 0.00 6 ALA A C 13
ATOM 14916 O O . ALA A 1 6 ? 62.296 19.836 -12.914 1.00 0.00 6 ALA A O 13
ATOM 14923 N N . THR A 1 7 ? 61.531 18.586 -11.278 1.00 0.00 7 THR A N 13
ATOM 14924 C CA . THR A 1 7 ? 62.561 19.107 -10.337 1.00 0.00 7 THR A CA 13
ATOM 14925 C C . THR A 1 7 ? 63.346 17.937 -9.742 1.00 0.00 7 THR A C 13
ATOM 14926 O O . THR A 1 7 ? 63.033 16.786 -9.973 1.00 0.00 7 THR A O 13
ATOM 14937 N N . SER A 1 8 ? 64.366 18.221 -8.978 1.00 0.00 8 SER A N 13
ATOM 14938 C CA . SER A 1 8 ? 65.170 17.123 -8.372 1.00 0.00 8 SER A CA 13
ATOM 14939 C C . SER A 1 8 ? 64.612 16.784 -6.988 1.00 0.00 8 SER A C 13
ATOM 14940 O O . SER A 1 8 ? 65.320 16.799 -6.002 1.00 0.00 8 SER A O 13
ATOM 14948 N N . ALA A 1 9 ? 63.346 16.476 -6.908 1.00 0.00 9 ALA A N 13
ATOM 14949 C CA . ALA A 1 9 ? 62.745 16.135 -5.588 1.00 0.00 9 ALA A CA 13
ATOM 14950 C C . ALA A 1 9 ? 62.795 14.620 -5.383 1.00 0.00 9 ALA A C 13
ATOM 14951 O O . ALA A 1 9 ? 62.664 13.853 -6.316 1.00 0.00 9 ALA A O 13
ATOM 14958 N N . ASP A 1 10 ? 62.985 14.181 -4.169 1.00 0.00 10 ASP A N 13
ATOM 14959 C CA . ASP A 1 10 ? 63.043 12.715 -3.908 1.00 0.00 10 ASP A CA 13
ATOM 14960 C C . ASP A 1 10 ? 62.151 12.372 -2.713 1.00 0.00 10 ASP A C 13
ATOM 14961 O O . ASP A 1 10 ? 62.446 11.480 -1.942 1.00 0.00 10 ASP A O 13
ATOM 14970 N N . CYS A 1 11 ? 61.062 13.073 -2.552 1.00 0.00 11 CYS A N 13
ATOM 14971 C CA . CYS A 1 11 ? 60.154 12.786 -1.407 1.00 0.00 11 CYS A CA 13
ATOM 14972 C C . CYS A 1 11 ? 58.952 11.979 -1.900 1.00 0.00 11 CYS A C 13
ATOM 14973 O O . CYS A 1 11 ? 58.368 12.278 -2.923 1.00 0.00 11 CYS A O 13
ATOM 14980 N N . CYS A 1 12 ? 58.578 10.955 -1.183 1.00 0.00 12 CYS A N 13
ATOM 14981 C CA . CYS A 1 12 ? 57.416 10.128 -1.612 1.00 0.00 12 CYS A CA 13
ATOM 14982 C C . CYS A 1 12 ? 56.117 10.776 -1.129 1.00 0.00 12 CYS A C 13
ATOM 14983 O O . CYS A 1 12 ? 55.873 10.893 0.055 1.00 0.00 12 CYS A O 13
ATOM 14990 N N . ILE A 1 13 ? 55.277 11.194 -2.037 1.00 0.00 13 ILE A N 13
ATOM 14991 C CA . ILE A 1 13 ? 53.992 11.828 -1.627 1.00 0.00 13 ILE A CA 13
ATOM 14992 C C . ILE A 1 13 ? 52.920 10.746 -1.488 1.00 0.00 13 ILE A C 13
ATOM 14993 O O . ILE A 1 13 ? 51.940 10.912 -0.788 1.00 0.00 13 ILE A O 13
ATOM 15009 N N . SER A 1 14 ? 53.102 9.634 -2.148 1.00 0.00 14 SER A N 13
ATOM 15010 C CA . SER A 1 14 ? 52.100 8.535 -2.056 1.00 0.00 14 SER A CA 13
ATOM 15011 C C . SER A 1 14 ? 52.827 7.189 -2.075 1.00 0.00 14 SER A C 13
ATOM 15012 O O . SER A 1 14 ? 53.823 7.021 -2.750 1.00 0.00 14 SER A O 13
ATOM 15020 N N . TYR A 1 15 ? 52.341 6.228 -1.337 1.00 0.00 15 TYR A N 13
ATOM 15021 C CA . TYR A 1 15 ? 53.011 4.897 -1.315 1.00 0.00 15 TYR A CA 13
ATOM 15022 C C . TYR A 1 15 ? 52.217 3.907 -2.170 1.00 0.00 15 TYR A C 13
ATOM 15023 O O . TYR A 1 15 ? 51.173 4.230 -2.701 1.00 0.00 15 TYR A O 13
ATOM 15041 N N . THR A 1 16 ? 52.705 2.704 -2.308 1.00 0.00 16 THR A N 13
ATOM 15042 C CA . THR A 1 16 ? 51.978 1.695 -3.130 1.00 0.00 16 THR A CA 13
ATOM 15043 C C . THR A 1 16 ? 50.798 1.136 -2.324 1.00 0.00 16 THR A C 13
ATOM 15044 O O . THR A 1 16 ? 50.972 0.706 -1.201 1.00 0.00 16 THR A O 13
ATOM 15055 N N . PRO A 1 17 ? 49.629 1.159 -2.918 1.00 0.00 17 PRO A N 13
ATOM 15056 C CA . PRO A 1 17 ? 48.403 0.658 -2.271 1.00 0.00 17 PRO A CA 13
ATOM 15057 C C . PRO A 1 17 ? 48.350 -0.871 -2.338 1.00 0.00 17 PRO A C 13
ATOM 15058 O O . PRO A 1 17 ? 47.415 -1.447 -2.858 1.00 0.00 17 PRO A O 13
ATOM 15069 N N . ARG A 1 18 ? 49.346 -1.534 -1.816 1.00 0.00 18 ARG A N 13
ATOM 15070 C CA . ARG A 1 18 ? 49.348 -3.024 -1.853 1.00 0.00 18 ARG A CA 13
ATOM 15071 C C . ARG A 1 18 ? 50.230 -3.565 -0.726 1.00 0.00 18 ARG A C 13
ATOM 15072 O O . ARG A 1 18 ? 51.244 -2.987 -0.386 1.00 0.00 18 ARG A O 13
ATOM 15093 N N . SER A 1 19 ? 49.854 -4.672 -0.147 1.00 0.00 19 SER A N 13
ATOM 15094 C CA . SER A 1 19 ? 50.672 -5.251 0.956 1.00 0.00 19 SER A CA 13
ATOM 15095 C C . SER A 1 19 ? 51.881 -5.976 0.363 1.00 0.00 19 SER A C 13
ATOM 15096 O O . SER A 1 19 ? 51.745 -6.867 -0.452 1.00 0.00 19 SER A O 13
ATOM 15104 N N . ILE A 1 20 ? 53.065 -5.603 0.765 1.00 0.00 20 ILE A N 13
ATOM 15105 C CA . ILE A 1 20 ? 54.279 -6.274 0.221 1.00 0.00 20 ILE A CA 13
ATOM 15106 C C . ILE A 1 20 ? 54.910 -7.149 1.312 1.00 0.00 20 ILE A C 13
ATOM 15107 O O . ILE A 1 20 ? 55.074 -6.708 2.433 1.00 0.00 20 ILE A O 13
ATOM 15123 N N . PRO A 1 21 ? 55.246 -8.364 0.954 1.00 0.00 21 PRO A N 13
ATOM 15124 C CA . PRO A 1 21 ? 55.862 -9.322 1.888 1.00 0.00 21 PRO A CA 13
ATOM 15125 C C . PRO A 1 21 ? 57.351 -9.010 2.065 1.00 0.00 21 PRO A C 13
ATOM 15126 O O . PRO A 1 21 ? 58.030 -8.632 1.131 1.00 0.00 21 PRO A O 13
ATOM 15137 N N . CYS A 1 22 ? 57.863 -9.165 3.255 1.00 0.00 22 CYS A N 13
ATOM 15138 C CA . CYS A 1 22 ? 59.306 -8.877 3.488 1.00 0.00 22 CYS A CA 13
ATOM 15139 C C . CYS A 1 22 ? 60.158 -9.942 2.793 1.00 0.00 22 CYS A C 13
ATOM 15140 O O . CYS A 1 22 ? 61.358 -9.805 2.666 1.00 0.00 22 CYS A O 13
ATOM 15147 N N . SER A 1 23 ? 59.546 -11.003 2.343 1.00 0.00 23 SER A N 13
ATOM 15148 C CA . SER A 1 23 ? 60.321 -12.075 1.657 1.00 0.00 23 SER A CA 13
ATOM 15149 C C . SER A 1 23 ? 60.593 -11.662 0.210 1.00 0.00 23 SER A C 13
ATOM 15150 O O . SER A 1 23 ? 61.488 -12.173 -0.434 1.00 0.00 23 SER A O 13
ATOM 15158 N N . LEU A 1 24 ? 59.829 -10.739 -0.307 1.00 0.00 24 LEU A N 13
ATOM 15159 C CA . LEU A 1 24 ? 60.045 -10.293 -1.713 1.00 0.00 24 LEU A CA 13
ATOM 15160 C C . LEU A 1 24 ? 60.819 -8.974 -1.715 1.00 0.00 24 LEU A C 13
ATOM 15161 O O . LEU A 1 24 ? 60.761 -8.211 -2.659 1.00 0.00 24 LEU A O 13
ATOM 15177 N N . LEU A 1 25 ? 61.541 -8.697 -0.664 1.00 0.00 25 LEU A N 13
ATOM 15178 C CA . LEU A 1 25 ? 62.315 -7.426 -0.606 1.00 0.00 25 LEU A CA 13
ATOM 15179 C C . LEU A 1 25 ? 63.786 -7.736 -0.318 1.00 0.00 25 LEU A C 13
ATOM 15180 O O . LEU A 1 25 ? 64.104 -8.599 0.475 1.00 0.00 25 LEU A O 13
ATOM 15196 N N . GLU A 1 26 ? 64.684 -7.038 -0.956 1.00 0.00 26 GLU A N 13
ATOM 15197 C CA . GLU A 1 26 ? 66.133 -7.291 -0.720 1.00 0.00 26 GLU A CA 13
ATOM 15198 C C . GLU A 1 26 ? 66.671 -6.265 0.280 1.00 0.00 26 GLU A C 13
ATOM 15199 O O . GLU A 1 26 ? 67.622 -6.518 0.993 1.00 0.00 26 GLU A O 13
ATOM 15211 N N . SER A 1 27 ? 66.069 -5.109 0.337 1.00 0.00 27 SER A N 13
ATOM 15212 C CA . SER A 1 27 ? 66.544 -4.067 1.290 1.00 0.00 27 SER A CA 13
ATOM 15213 C C . SER A 1 27 ? 65.514 -2.938 1.361 1.00 0.00 27 SER A C 13
ATOM 15214 O O . SER A 1 27 ? 64.484 -2.983 0.718 1.00 0.00 27 SER A O 13
ATOM 15222 N N . TYR A 1 28 ? 65.781 -1.925 2.139 1.00 0.00 28 TYR A N 13
ATOM 15223 C CA . TYR A 1 28 ? 64.815 -0.797 2.248 1.00 0.00 28 TYR A CA 13
ATOM 15224 C C . TYR A 1 28 ? 65.464 0.361 3.009 1.00 0.00 28 TYR A C 13
ATOM 15225 O O . TYR A 1 28 ? 66.466 0.194 3.675 1.00 0.00 28 TYR A O 13
ATOM 15243 N N . PHE A 1 29 ? 64.900 1.534 2.916 1.00 0.00 29 PHE A N 13
ATOM 15244 C CA . PHE A 1 29 ? 65.485 2.703 3.633 1.00 0.00 29 PHE A CA 13
ATOM 15245 C C . PHE A 1 29 ? 64.410 3.775 3.821 1.00 0.00 29 PHE A C 13
ATOM 15246 O O . PHE A 1 29 ? 63.254 3.572 3.506 1.00 0.00 29 PHE A O 13
ATOM 15263 N N . GLU A 1 30 ? 64.780 4.917 4.334 1.00 0.00 30 GLU A N 13
ATOM 15264 C CA . GLU A 1 30 ? 63.778 6.000 4.543 1.00 0.00 30 GLU A CA 13
ATOM 15265 C C . GLU A 1 30 ? 63.935 7.059 3.450 1.00 0.00 30 GLU A C 13
ATOM 15266 O O . GLU A 1 30 ? 64.868 7.029 2.672 1.00 0.00 30 GLU A O 13
ATOM 15278 N N . THR A 1 31 ? 63.029 7.997 3.386 1.00 0.00 31 THR A N 13
ATOM 15279 C CA . THR A 1 31 ? 63.126 9.058 2.343 1.00 0.00 31 THR A CA 13
ATOM 15280 C C . THR A 1 31 ? 63.890 10.259 2.906 1.00 0.00 31 THR A C 13
ATOM 15281 O O . THR A 1 31 ? 64.424 10.212 3.996 1.00 0.00 31 THR A O 13
ATOM 15292 N N . ASN A 1 32 ? 63.945 11.336 2.170 1.00 0.00 32 ASN A N 13
ATOM 15293 C CA . ASN A 1 32 ? 64.674 12.539 2.663 1.00 0.00 32 ASN A CA 13
ATOM 15294 C C . ASN A 1 32 ? 64.050 13.011 3.978 1.00 0.00 32 ASN A C 13
ATOM 15295 O O . ASN A 1 32 ? 62.877 13.322 4.043 1.00 0.00 32 ASN A O 13
ATOM 15306 N N . SER A 1 33 ? 64.824 13.066 5.027 1.00 0.00 33 SER A N 13
ATOM 15307 C CA . SER A 1 33 ? 64.274 13.517 6.336 1.00 0.00 33 SER A CA 13
ATOM 15308 C C . SER A 1 33 ? 63.956 15.012 6.269 1.00 0.00 33 SER A C 13
ATOM 15309 O O . SER A 1 33 ? 63.249 15.544 7.102 1.00 0.00 33 SER A O 13
ATOM 15317 N N . GLU A 1 34 ? 64.471 15.694 5.284 1.00 0.00 34 GLU A N 13
ATOM 15318 C CA . GLU A 1 34 ? 64.198 17.154 5.164 1.00 0.00 34 GLU A CA 13
ATOM 15319 C C . GLU A 1 34 ? 62.709 17.372 4.891 1.00 0.00 34 GLU A C 13
ATOM 15320 O O . GLU A 1 34 ? 62.149 18.397 5.228 1.00 0.00 34 GLU A O 13
ATOM 15332 N N . CYS A 1 35 ? 62.061 16.417 4.282 1.00 0.00 35 CYS A N 13
ATOM 15333 C CA . CYS A 1 35 ? 60.608 16.571 3.990 1.00 0.00 35 CYS A CA 13
ATOM 15334 C C . CYS A 1 35 ? 59.809 16.429 5.286 1.00 0.00 35 CYS A C 13
ATOM 15335 O O . CYS A 1 35 ? 60.200 15.721 6.193 1.00 0.00 35 CYS A O 13
ATOM 15342 N N . SER A 1 36 ? 58.693 17.098 5.382 1.00 0.00 36 SER A N 13
ATOM 15343 C CA . SER A 1 36 ? 57.870 17.002 6.620 1.00 0.00 36 SER A CA 13
ATOM 15344 C C . SER A 1 36 ? 57.331 15.578 6.769 1.00 0.00 36 SER A C 13
ATOM 15345 O O . SER A 1 36 ? 57.478 14.953 7.800 1.00 0.00 36 SER A O 13
ATOM 15353 N N . LYS A 1 37 ? 56.704 15.062 5.747 1.00 0.00 37 LYS A N 13
ATOM 15354 C CA . LYS A 1 37 ? 56.154 13.679 5.830 1.00 0.00 37 LYS A CA 13
ATOM 15355 C C . LYS A 1 37 ? 57.218 12.676 5.365 1.00 0.00 37 LYS A C 13
ATOM 15356 O O . LYS A 1 37 ? 57.572 12.653 4.203 1.00 0.00 37 LYS A O 13
ATOM 15375 N N . PRO A 1 38 ? 57.698 11.873 6.284 1.00 0.00 38 PRO A N 13
ATOM 15376 C CA . PRO A 1 38 ? 58.723 10.858 5.986 1.00 0.00 38 PRO A CA 13
ATOM 15377 C C . PRO A 1 38 ? 58.089 9.645 5.298 1.00 0.00 38 PRO A C 13
ATOM 15378 O O . PRO A 1 38 ? 56.918 9.644 4.976 1.00 0.00 38 PRO A O 13
ATOM 15389 N N . GLY A 1 39 ? 58.855 8.614 5.070 1.00 0.00 39 GLY A N 13
ATOM 15390 C CA . GLY A 1 39 ? 58.307 7.408 4.408 1.00 0.00 39 GLY A CA 13
ATOM 15391 C C . GLY A 1 39 ? 59.398 6.343 4.299 1.00 0.00 39 GLY A C 13
ATOM 15392 O O . GLY A 1 39 ? 60.552 6.591 4.589 1.00 0.00 39 GLY A O 13
ATOM 15396 N N . VAL A 1 40 ? 59.044 5.157 3.884 1.00 0.00 40 VAL A N 13
ATOM 15397 C CA . VAL A 1 40 ? 60.064 4.078 3.761 1.00 0.00 40 VAL A CA 13
ATOM 15398 C C . VAL A 1 40 ? 60.067 3.533 2.331 1.00 0.00 40 VAL A C 13
ATOM 15399 O O . VAL A 1 40 ? 59.030 3.271 1.754 1.00 0.00 40 VAL A O 13
ATOM 15412 N N . ILE A 1 41 ? 61.226 3.356 1.757 1.00 0.00 41 ILE A N 13
ATOM 15413 C CA . ILE A 1 41 ? 61.297 2.823 0.367 1.00 0.00 41 ILE A CA 13
ATOM 15414 C C . ILE A 1 41 ? 61.699 1.348 0.412 1.00 0.00 41 ILE A C 13
ATOM 15415 O O . ILE A 1 41 ? 62.696 0.985 1.003 1.00 0.00 41 ILE A O 13
ATOM 15431 N N . PHE A 1 42 ? 60.930 0.493 -0.205 1.00 0.00 42 PHE A N 13
ATOM 15432 C CA . PHE A 1 42 ? 61.271 -0.958 -0.192 1.00 0.00 42 PHE A CA 13
ATOM 15433 C C . PHE A 1 42 ? 61.706 -1.397 -1.592 1.00 0.00 42 PHE A C 13
ATOM 15434 O O . PHE A 1 42 ? 60.983 -1.241 -2.556 1.00 0.00 42 PHE A O 13
ATOM 15451 N N . LEU A 1 43 ? 62.884 -1.947 -1.711 1.00 0.00 43 LEU A N 13
ATOM 15452 C CA . LEU A 1 43 ? 63.368 -2.398 -3.044 1.00 0.00 43 LEU A CA 13
ATOM 15453 C C . LEU A 1 43 ? 63.170 -3.912 -3.168 1.00 0.00 43 LEU A C 13
ATOM 15454 O O . LEU A 1 43 ? 63.411 -4.655 -2.238 1.00 0.00 43 LEU A O 13
ATOM 15470 N N . THR A 1 44 ? 62.726 -4.375 -4.306 1.00 0.00 44 THR A N 13
ATOM 15471 C CA . THR A 1 44 ? 62.507 -5.841 -4.478 1.00 0.00 44 THR A CA 13
ATOM 15472 C C . THR A 1 44 ? 63.619 -6.437 -5.346 1.00 0.00 44 THR A C 13
ATOM 15473 O O . THR A 1 44 ? 64.398 -5.729 -5.950 1.00 0.00 44 THR A O 13
ATOM 15484 N N . LYS A 1 45 ? 63.693 -7.739 -5.415 1.00 0.00 45 LYS A N 13
ATOM 15485 C CA . LYS A 1 45 ? 64.750 -8.386 -6.244 1.00 0.00 45 LYS A CA 13
ATOM 15486 C C . LYS A 1 45 ? 64.364 -8.303 -7.724 1.00 0.00 45 LYS A C 13
ATOM 15487 O O . LYS A 1 45 ? 65.064 -8.797 -8.586 1.00 0.00 45 LYS A O 13
ATOM 15506 N N . LYS A 1 46 ? 63.257 -7.680 -8.027 1.00 0.00 46 LYS A N 13
ATOM 15507 C CA . LYS A 1 46 ? 62.831 -7.565 -9.450 1.00 0.00 46 LYS A CA 13
ATOM 15508 C C . LYS A 1 46 ? 63.039 -6.127 -9.925 1.00 0.00 46 LYS A C 13
ATOM 15509 O O . LYS A 1 46 ? 62.327 -5.634 -10.778 1.00 0.00 46 LYS A O 13
ATOM 15528 N N . GLY A 1 47 ? 64.011 -5.450 -9.380 1.00 0.00 47 GLY A N 13
ATOM 15529 C CA . GLY A 1 47 ? 64.269 -4.047 -9.796 1.00 0.00 47 GLY A CA 13
ATOM 15530 C C . GLY A 1 47 ? 63.006 -3.211 -9.584 1.00 0.00 47 GLY A C 13
ATOM 15531 O O . GLY A 1 47 ? 62.745 -2.268 -10.304 1.00 0.00 47 GLY A O 13
ATOM 15535 N N . ARG A 1 48 ? 62.221 -3.551 -8.599 1.00 0.00 48 ARG A N 13
ATOM 15536 C CA . ARG A 1 48 ? 60.975 -2.778 -8.336 1.00 0.00 48 ARG A CA 13
ATOM 15537 C C . ARG A 1 48 ? 61.104 -2.047 -6.998 1.00 0.00 48 ARG A C 13
ATOM 15538 O O . ARG A 1 48 ? 61.192 -2.658 -5.952 1.00 0.00 48 ARG A O 13
ATOM 15559 N N . ARG A 1 49 ? 61.117 -0.742 -7.023 1.00 0.00 49 ARG A N 13
ATOM 15560 C CA . ARG A 1 49 ? 61.242 0.026 -5.751 1.00 0.00 49 ARG A CA 13
ATOM 15561 C C . ARG A 1 49 ? 59.975 0.854 -5.524 1.00 0.00 49 ARG A C 13
ATOM 15562 O O . ARG A 1 49 ? 59.356 1.329 -6.456 1.00 0.00 49 ARG A O 13
ATOM 15583 N N . PHE A 1 50 ? 59.587 1.031 -4.291 1.00 0.00 50 PHE A N 13
ATOM 15584 C CA . PHE A 1 50 ? 58.362 1.829 -4.000 1.00 0.00 50 PHE A CA 13
ATOM 15585 C C . PHE A 1 50 ? 58.390 2.284 -2.540 1.00 0.00 50 PHE A C 13
ATOM 15586 O O . PHE A 1 50 ? 59.134 1.764 -1.732 1.00 0.00 50 PHE A O 13
ATOM 15603 N N . CYS A 1 51 ? 57.590 3.254 -2.194 1.00 0.00 51 CYS A N 13
ATOM 15604 C CA . CYS A 1 51 ? 57.576 3.743 -0.788 1.00 0.00 51 CYS A CA 13
ATOM 15605 C C . CYS A 1 51 ? 56.432 3.076 -0.022 1.00 0.00 51 CYS A C 13
ATOM 15606 O O . CYS A 1 51 ? 55.462 2.628 -0.600 1.00 0.00 51 CYS A O 13
ATOM 15613 N N . ALA A 1 52 ? 56.539 3.007 1.277 1.00 0.00 52 ALA A N 13
ATOM 15614 C CA . ALA A 1 52 ? 55.459 2.371 2.082 1.00 0.00 52 ALA A CA 13
ATOM 15615 C C . ALA A 1 52 ? 55.209 3.200 3.344 1.00 0.00 52 ALA A C 13
ATOM 15616 O O . ALA A 1 52 ? 55.968 4.090 3.673 1.00 0.00 52 ALA A O 13
ATOM 15623 N N . ASN A 1 53 ? 54.150 2.916 4.052 1.00 0.00 53 ASN A N 13
ATOM 15624 C CA . ASN A 1 53 ? 53.851 3.689 5.291 1.00 0.00 53 ASN A CA 13
ATOM 15625 C C . ASN A 1 53 ? 54.756 3.199 6.429 1.00 0.00 53 ASN A C 13
ATOM 15626 O O . ASN A 1 53 ? 54.900 2.009 6.632 1.00 0.00 53 ASN A O 13
ATOM 15637 N N . PRO A 1 54 ? 55.341 4.131 7.143 1.00 0.00 54 PRO A N 13
ATOM 15638 C CA . PRO A 1 54 ? 56.241 3.817 8.267 1.00 0.00 54 PRO A CA 13
ATOM 15639 C C . PRO A 1 54 ? 55.432 3.384 9.491 1.00 0.00 54 PRO A C 13
ATOM 15640 O O . PRO A 1 54 ? 55.979 2.976 10.496 1.00 0.00 54 PRO A O 13
ATOM 15651 N N . SER A 1 55 ? 54.133 3.463 9.410 1.00 0.00 55 SER A N 13
ATOM 15652 C CA . SER A 1 55 ? 53.290 3.050 10.565 1.00 0.00 55 SER A CA 13
ATOM 15653 C C . SER A 1 55 ? 52.628 1.705 10.254 1.00 0.00 55 SER A C 13
ATOM 15654 O O . SER A 1 55 ? 51.846 1.194 11.030 1.00 0.00 55 SER A O 13
ATOM 15662 N N . ASP A 1 56 ? 52.934 1.126 9.122 1.00 0.00 56 ASP A N 13
ATOM 15663 C CA . ASP A 1 56 ? 52.320 -0.184 8.769 1.00 0.00 56 ASP A CA 13
ATOM 15664 C C . ASP A 1 56 ? 52.894 -1.277 9.674 1.00 0.00 56 ASP A C 13
ATOM 15665 O O . ASP A 1 56 ? 54.092 -1.400 9.831 1.00 0.00 56 ASP A O 13
ATOM 15674 N N . LYS A 1 57 ? 52.047 -2.070 10.270 1.00 0.00 57 LYS A N 13
ATOM 15675 C CA . LYS A 1 57 ? 52.543 -3.153 11.165 1.00 0.00 57 LYS A CA 13
ATOM 15676 C C . LYS A 1 57 ? 53.435 -4.108 10.369 1.00 0.00 57 LYS A C 13
ATOM 15677 O O . LYS A 1 57 ? 54.439 -4.587 10.857 1.00 0.00 57 LYS A O 13
ATOM 15696 N N . GLN A 1 58 ? 53.076 -4.390 9.147 1.00 0.00 58 GLN A N 13
ATOM 15697 C CA . GLN A 1 58 ? 53.903 -5.316 8.322 1.00 0.00 58 GLN A CA 13
ATOM 15698 C C . GLN A 1 58 ? 55.277 -4.690 8.071 1.00 0.00 58 GLN A C 13
ATOM 15699 O O . GLN A 1 58 ? 56.256 -5.381 7.873 1.00 0.00 58 GLN A O 13
ATOM 15713 N N . VAL A 1 59 ? 55.358 -3.387 8.078 1.00 0.00 59 VAL A N 13
ATOM 15714 C CA . VAL A 1 59 ? 56.670 -2.724 7.839 1.00 0.00 59 VAL A CA 13
ATOM 15715 C C . VAL A 1 59 ? 57.569 -2.920 9.061 1.00 0.00 59 VAL A C 13
ATOM 15716 O O . VAL A 1 59 ? 58.719 -3.294 8.943 1.00 0.00 59 VAL A O 13
ATOM 15729 N N . GLN A 1 60 ? 57.054 -2.671 10.234 1.00 0.00 60 GLN A N 13
ATOM 15730 C CA . GLN A 1 60 ? 57.881 -2.845 11.461 1.00 0.00 60 GLN A CA 13
ATOM 15731 C C . GLN A 1 60 ? 58.334 -4.302 11.569 1.00 0.00 60 GLN A C 13
ATOM 15732 O O . GLN A 1 60 ? 59.420 -4.592 12.030 1.00 0.00 60 GLN A O 13
ATOM 15746 N N . VAL A 1 61 ? 57.510 -5.222 11.146 1.00 0.00 61 VAL A N 13
ATOM 15747 C CA . VAL A 1 61 ? 57.895 -6.659 11.223 1.00 0.00 61 VAL A CA 13
ATOM 15748 C C . VAL A 1 61 ? 59.007 -6.944 10.211 1.00 0.00 61 VAL A C 13
ATOM 15749 O O . VAL A 1 61 ? 59.979 -7.607 10.512 1.00 0.00 61 VAL A O 13
ATOM 15762 N N . CYS A 1 62 ? 58.871 -6.446 9.013 1.00 0.00 62 CYS A N 13
ATOM 15763 C CA . CYS A 1 62 ? 59.919 -6.686 7.982 1.00 0.00 62 CYS A CA 13
ATOM 15764 C C . CYS A 1 62 ? 61.229 -6.035 8.428 1.00 0.00 62 CYS A C 13
ATOM 15765 O O . CYS A 1 62 ? 62.303 -6.555 8.196 1.00 0.00 62 CYS A O 13
ATOM 15772 N N . MET A 1 63 ? 61.150 -4.900 9.065 1.00 0.00 63 MET A N 13
ATOM 15773 C CA . MET A 1 63 ? 62.391 -4.214 9.525 1.00 0.00 63 MET A CA 13
ATOM 15774 C C . MET A 1 63 ? 63.222 -5.177 10.377 1.00 0.00 63 MET A C 13
ATOM 15775 O O . MET A 1 63 ? 64.410 -5.331 10.175 1.00 0.00 63 MET A O 13
ATOM 15789 N N . ARG A 1 64 ? 62.607 -5.824 11.329 1.00 0.00 64 ARG A N 13
ATOM 15790 C CA . ARG A 1 64 ? 63.363 -6.775 12.192 1.00 0.00 64 ARG A CA 13
ATOM 15791 C C . ARG A 1 64 ? 63.890 -7.930 11.340 1.00 0.00 64 ARG A C 13
ATOM 15792 O O . ARG A 1 64 ? 64.760 -8.672 11.751 1.00 0.00 64 ARG A O 13
ATOM 15813 N N . MET A 1 65 ? 63.370 -8.090 10.154 1.00 0.00 65 MET A N 13
ATOM 15814 C CA . MET A 1 65 ? 63.841 -9.198 9.276 1.00 0.00 65 MET A CA 13
ATOM 15815 C C . MET A 1 65 ? 64.984 -8.698 8.391 1.00 0.00 65 MET A C 13
ATOM 15816 O O . MET A 1 65 ? 66.029 -9.312 8.303 1.00 0.00 65 MET A O 13
ATOM 15830 N N . LEU A 1 66 ? 64.794 -7.588 7.732 1.00 0.00 66 LEU A N 13
ATOM 15831 C CA . LEU A 1 66 ? 65.869 -7.050 6.851 1.00 0.00 66 LEU A CA 13
ATOM 15832 C C . LEU A 1 66 ? 66.973 -6.428 7.708 1.00 0.00 66 LEU A C 13
ATOM 15833 O O . LEU A 1 66 ? 67.980 -5.972 7.203 1.00 0.00 66 LEU A O 13
ATOM 15849 N N . LYS A 1 67 ? 66.796 -6.404 9.001 1.00 0.00 67 LYS A N 13
ATOM 15850 C CA . LYS A 1 67 ? 67.838 -5.809 9.884 1.00 0.00 67 LYS A CA 13
ATOM 15851 C C . LYS A 1 67 ? 69.154 -6.569 9.703 1.00 0.00 67 LYS A C 13
ATOM 15852 O O . LYS A 1 67 ? 69.201 -7.606 9.072 1.00 0.00 67 LYS A O 13
ATOM 15871 N N . LEU A 1 68 ? 70.224 -6.060 10.250 1.00 0.00 68 LEU A N 13
ATOM 15872 C CA . LEU A 1 68 ? 71.535 -6.753 10.108 1.00 0.00 68 LEU A CA 13
ATOM 15873 C C . LEU A 1 68 ? 71.467 -8.122 10.788 1.00 0.00 68 LEU A C 13
ATOM 15874 O O . LEU A 1 68 ? 71.499 -8.227 11.998 1.00 0.00 68 LEU A O 13
ATOM 15890 N N . ASP A 1 69 ? 71.373 -9.173 10.020 1.00 0.00 69 ASP A N 13
ATOM 15891 C CA . ASP A 1 69 ? 71.305 -10.534 10.622 1.00 0.00 69 ASP A CA 13
ATOM 15892 C C . ASP A 1 69 ? 72.722 -11.057 10.861 1.00 0.00 69 ASP A C 13
ATOM 15893 O O . ASP A 1 69 ? 73.089 -11.402 11.967 1.00 0.00 69 ASP A O 13
ATOM 15902 N N . THR A 1 70 ? 73.523 -11.118 9.833 1.00 0.00 70 THR A N 13
ATOM 15903 C CA . THR A 1 70 ? 74.916 -11.618 10.000 1.00 0.00 70 THR A CA 13
ATOM 15904 C C . THR A 1 70 ? 75.848 -10.852 9.059 1.00 0.00 70 THR A C 13
ATOM 15905 O O . THR A 1 70 ? 76.713 -10.116 9.490 1.00 0.00 70 THR A O 13
ATOM 15916 N N . ARG A 1 71 ? 75.677 -11.017 7.776 1.00 0.00 71 ARG A N 13
ATOM 15917 C CA . ARG A 1 71 ? 76.552 -10.298 6.808 1.00 0.00 71 ARG A CA 13
ATOM 15918 C C . ARG A 1 71 ? 75.704 -9.775 5.646 1.00 0.00 71 ARG A C 13
ATOM 15919 O O . ARG A 1 71 ? 75.699 -8.597 5.349 1.00 0.00 71 ARG A O 13
ATOM 15940 N N . ILE A 1 72 ? 74.986 -10.643 4.987 1.00 0.00 72 ILE A N 13
ATOM 15941 C CA . ILE A 1 72 ? 74.139 -10.197 3.844 1.00 0.00 72 ILE A CA 13
ATOM 15942 C C . ILE A 1 72 ? 75.018 -9.530 2.785 1.00 0.00 72 ILE A C 13
ATOM 15943 O O . ILE A 1 72 ? 75.614 -8.498 3.019 1.00 0.00 72 ILE A O 13
ATOM 15959 N N . LYS A 1 73 ? 75.105 -10.113 1.621 1.00 0.00 73 LYS A N 13
ATOM 15960 C CA . LYS A 1 73 ? 75.944 -9.516 0.548 1.00 0.00 73 LYS A CA 13
ATOM 15961 C C . LYS A 1 73 ? 75.465 -8.093 0.254 1.00 0.00 73 LYS A C 13
ATOM 15962 O O . LYS A 1 73 ? 74.282 -7.832 0.163 1.00 0.00 73 LYS A O 13
ATOM 15981 N N . THR A 1 74 ? 76.376 -7.171 0.102 1.00 0.00 74 THR A N 13
ATOM 15982 C CA . THR A 1 74 ? 75.974 -5.765 -0.188 1.00 0.00 74 THR A CA 13
ATOM 15983 C C . THR A 1 74 ? 77.182 -4.989 -0.713 1.00 0.00 74 THR A C 13
ATOM 15984 O O . THR A 1 74 ? 78.317 -5.367 -0.497 1.00 0.00 74 THR A O 13
ATOM 15995 N N . ARG A 1 75 ? 76.949 -3.907 -1.403 1.00 0.00 75 ARG A N 13
ATOM 15996 C CA . ARG A 1 75 ? 78.086 -3.108 -1.941 1.00 0.00 75 ARG A CA 13
ATOM 15997 C C . ARG A 1 75 ? 79.053 -2.768 -0.805 1.00 0.00 75 ARG A C 13
ATOM 15998 O O . ARG A 1 75 ? 80.162 -3.262 -0.753 1.00 0.00 75 ARG A O 13
ATOM 16019 N N . LYS A 1 76 ? 78.643 -1.928 0.106 1.00 0.00 76 LYS A N 13
ATOM 16020 C CA . LYS A 1 76 ? 79.542 -1.560 1.236 1.00 0.00 76 LYS A CA 13
ATOM 16021 C C . LYS A 1 76 ? 78.703 -1.048 2.409 1.00 0.00 76 LYS A C 13
ATOM 16022 O O . LYS A 1 76 ? 78.815 -1.528 3.520 1.00 0.00 76 LYS A O 13
ATOM 16041 N N . ASN A 1 77 ? 77.864 -0.078 2.173 1.00 0.00 77 ASN A N 13
ATOM 16042 C CA . ASN A 1 77 ? 77.020 0.463 3.276 1.00 0.00 77 ASN A CA 13
ATOM 16043 C C . ASN A 1 77 ? 77.918 1.074 4.352 1.00 0.00 77 ASN A C 13
ATOM 16044 O O . ASN A 1 77 ? 78.063 0.458 5.396 1.00 0.00 77 ASN A O 13
ATOM 16056 N N . MET A 1 1 ? 42.922 -5.739 -13.707 1.00 0.00 1 MET A N 14
ATOM 16057 C CA . MET A 1 1 ? 42.733 -4.481 -12.929 1.00 0.00 1 MET A CA 14
ATOM 16058 C C . MET A 1 1 ? 43.881 -4.324 -11.930 1.00 0.00 1 MET A C 14
ATOM 16059 O O . MET A 1 1 ? 43.747 -4.633 -10.762 1.00 0.00 1 MET A O 14
ATOM 16075 N N . ASP A 1 2 ? 45.010 -3.847 -12.378 1.00 0.00 2 ASP A N 14
ATOM 16076 C CA . ASP A 1 2 ? 46.164 -3.671 -11.453 1.00 0.00 2 ASP A CA 14
ATOM 16077 C C . ASP A 1 2 ? 46.180 -2.236 -10.923 1.00 0.00 2 ASP A C 14
ATOM 16078 O O . ASP A 1 2 ? 45.489 -1.371 -11.425 1.00 0.00 2 ASP A O 14
ATOM 16087 N N . ARG A 1 3 ? 46.963 -1.975 -9.912 1.00 0.00 3 ARG A N 14
ATOM 16088 C CA . ARG A 1 3 ? 47.022 -0.596 -9.351 1.00 0.00 3 ARG A CA 14
ATOM 16089 C C . ARG A 1 3 ? 47.522 0.371 -10.426 1.00 0.00 3 ARG A C 14
ATOM 16090 O O . ARG A 1 3 ? 47.791 -0.016 -11.546 1.00 0.00 3 ARG A O 14
ATOM 16111 N N . PHE A 1 4 ? 47.647 1.628 -10.096 1.00 0.00 4 PHE A N 14
ATOM 16112 C CA . PHE A 1 4 ? 48.127 2.618 -11.100 1.00 0.00 4 PHE A CA 14
ATOM 16113 C C . PHE A 1 4 ? 49.598 2.945 -10.833 1.00 0.00 4 PHE A C 14
ATOM 16114 O O . PHE A 1 4 ? 50.044 2.968 -9.703 1.00 0.00 4 PHE A O 14
ATOM 16131 N N . HIS A 1 5 ? 50.355 3.199 -11.866 1.00 0.00 5 HIS A N 14
ATOM 16132 C CA . HIS A 1 5 ? 51.796 3.524 -11.673 1.00 0.00 5 HIS A CA 14
ATOM 16133 C C . HIS A 1 5 ? 52.205 4.626 -12.653 1.00 0.00 5 HIS A C 14
ATOM 16134 O O . HIS A 1 5 ? 51.836 4.608 -13.810 1.00 0.00 5 HIS A O 14
ATOM 16148 N N . ALA A 1 6 ? 52.964 5.586 -12.199 1.00 0.00 6 ALA A N 14
ATOM 16149 C CA . ALA A 1 6 ? 53.394 6.687 -13.105 1.00 0.00 6 ALA A CA 14
ATOM 16150 C C . ALA A 1 6 ? 54.863 6.493 -13.485 1.00 0.00 6 ALA A C 14
ATOM 16151 O O . ALA A 1 6 ? 55.456 5.469 -13.207 1.00 0.00 6 ALA A O 14
ATOM 16158 N N . THR A 1 7 ? 55.456 7.469 -14.117 1.00 0.00 7 THR A N 14
ATOM 16159 C CA . THR A 1 7 ? 56.886 7.340 -14.514 1.00 0.00 7 THR A CA 14
ATOM 16160 C C . THR A 1 7 ? 57.741 8.269 -13.650 1.00 0.00 7 THR A C 14
ATOM 16161 O O . THR A 1 7 ? 58.841 8.635 -14.016 1.00 0.00 7 THR A O 14
ATOM 16172 N N . SER A 1 8 ? 57.246 8.653 -12.506 1.00 0.00 8 SER A N 14
ATOM 16173 C CA . SER A 1 8 ? 58.032 9.558 -11.620 1.00 0.00 8 SER A CA 14
ATOM 16174 C C . SER A 1 8 ? 59.399 8.933 -11.337 1.00 0.00 8 SER A C 14
ATOM 16175 O O . SER A 1 8 ? 59.498 7.800 -10.911 1.00 0.00 8 SER A O 14
ATOM 16183 N N . ALA A 1 9 ? 60.455 9.663 -11.572 1.00 0.00 9 ALA A N 14
ATOM 16184 C CA . ALA A 1 9 ? 61.815 9.110 -11.316 1.00 0.00 9 ALA A CA 14
ATOM 16185 C C . ALA A 1 9 ? 61.878 8.548 -9.894 1.00 0.00 9 ALA A C 14
ATOM 16186 O O . ALA A 1 9 ? 61.374 9.139 -8.960 1.00 0.00 9 ALA A O 14
ATOM 16193 N N . ASP A 1 10 ? 62.494 7.411 -9.722 1.00 0.00 10 ASP A N 14
ATOM 16194 C CA . ASP A 1 10 ? 62.589 6.812 -8.361 1.00 0.00 10 ASP A CA 14
ATOM 16195 C C . ASP A 1 10 ? 63.465 5.559 -8.416 1.00 0.00 10 ASP A C 14
ATOM 16196 O O . ASP A 1 10 ? 63.190 4.569 -7.769 1.00 0.00 10 ASP A O 14
ATOM 16205 N N . CYS A 1 11 ? 64.520 5.595 -9.184 1.00 0.00 11 CYS A N 14
ATOM 16206 C CA . CYS A 1 11 ? 65.413 4.406 -9.280 1.00 0.00 11 CYS A CA 14
ATOM 16207 C C . CYS A 1 11 ? 66.445 4.451 -8.151 1.00 0.00 11 CYS A C 14
ATOM 16208 O O . CYS A 1 11 ? 66.421 5.327 -7.310 1.00 0.00 11 CYS A O 14
ATOM 16215 N N . CYS A 1 12 ? 67.352 3.513 -8.126 1.00 0.00 12 CYS A N 14
ATOM 16216 C CA . CYS A 1 12 ? 68.384 3.503 -7.051 1.00 0.00 12 CYS A CA 14
ATOM 16217 C C . CYS A 1 12 ? 69.694 4.076 -7.593 1.00 0.00 12 CYS A C 14
ATOM 16218 O O . CYS A 1 12 ? 70.029 3.902 -8.748 1.00 0.00 12 CYS A O 14
ATOM 16225 N N . ILE A 1 13 ? 70.440 4.756 -6.767 1.00 0.00 13 ILE A N 14
ATOM 16226 C CA . ILE A 1 13 ? 71.731 5.338 -7.231 1.00 0.00 13 ILE A CA 14
ATOM 16227 C C . ILE A 1 13 ? 72.861 4.841 -6.329 1.00 0.00 13 ILE A C 14
ATOM 16228 O O . ILE A 1 13 ? 73.918 4.460 -6.792 1.00 0.00 13 ILE A O 14
ATOM 16244 N N . SER A 1 14 ? 72.644 4.839 -5.042 1.00 0.00 14 SER A N 14
ATOM 16245 C CA . SER A 1 14 ? 73.701 4.364 -4.107 1.00 0.00 14 SER A CA 14
ATOM 16246 C C . SER A 1 14 ? 73.069 3.465 -3.045 1.00 0.00 14 SER A C 14
ATOM 16247 O O . SER A 1 14 ? 71.985 3.727 -2.562 1.00 0.00 14 SER A O 14
ATOM 16255 N N . TYR A 1 15 ? 73.734 2.405 -2.676 1.00 0.00 15 TYR A N 14
ATOM 16256 C CA . TYR A 1 15 ? 73.166 1.492 -1.646 1.00 0.00 15 TYR A CA 14
ATOM 16257 C C . TYR A 1 15 ? 73.856 1.742 -0.305 1.00 0.00 15 TYR A C 14
ATOM 16258 O O . TYR A 1 15 ? 75.048 1.557 -0.165 1.00 0.00 15 TYR A O 14
ATOM 16276 N N . THR A 1 16 ? 73.114 2.161 0.684 1.00 0.00 16 THR A N 14
ATOM 16277 C CA . THR A 1 16 ? 73.726 2.423 2.016 1.00 0.00 16 THR A CA 14
ATOM 16278 C C . THR A 1 16 ? 74.671 1.271 2.379 1.00 0.00 16 THR A C 14
ATOM 16279 O O . THR A 1 16 ? 74.224 0.204 2.750 1.00 0.00 16 THR A O 14
ATOM 16290 N N . PRO A 1 17 ? 75.953 1.518 2.258 1.00 0.00 17 PRO A N 14
ATOM 16291 C CA . PRO A 1 17 ? 76.984 0.512 2.567 1.00 0.00 17 PRO A CA 14
ATOM 16292 C C . PRO A 1 17 ? 77.183 0.396 4.081 1.00 0.00 17 PRO A C 14
ATOM 16293 O O . PRO A 1 17 ? 78.260 0.626 4.594 1.00 0.00 17 PRO A O 14
ATOM 16304 N N . ARG A 1 18 ? 76.152 0.043 4.799 1.00 0.00 18 ARG A N 14
ATOM 16305 C CA . ARG A 1 18 ? 76.284 -0.087 6.277 1.00 0.00 18 ARG A CA 14
ATOM 16306 C C . ARG A 1 18 ? 75.208 -1.038 6.804 1.00 0.00 18 ARG A C 14
ATOM 16307 O O . ARG A 1 18 ? 74.415 -1.571 6.054 1.00 0.00 18 ARG A O 14
ATOM 16328 N N . SER A 1 19 ? 75.175 -1.255 8.091 1.00 0.00 19 SER A N 14
ATOM 16329 C CA . SER A 1 19 ? 74.150 -2.171 8.665 1.00 0.00 19 SER A CA 14
ATOM 16330 C C . SER A 1 19 ? 72.846 -1.402 8.888 1.00 0.00 19 SER A C 14
ATOM 16331 O O . SER A 1 19 ? 72.774 -0.507 9.706 1.00 0.00 19 SER A O 14
ATOM 16339 N N . ILE A 1 20 ? 71.815 -1.744 8.165 1.00 0.00 20 ILE A N 14
ATOM 16340 C CA . ILE A 1 20 ? 70.517 -1.032 8.333 1.00 0.00 20 ILE A CA 14
ATOM 16341 C C . ILE A 1 20 ? 69.546 -1.918 9.125 1.00 0.00 20 ILE A C 14
ATOM 16342 O O . ILE A 1 20 ? 69.014 -2.872 8.594 1.00 0.00 20 ILE A O 14
ATOM 16358 N N . PRO A 1 21 ? 69.342 -1.576 10.373 1.00 0.00 21 PRO A N 14
ATOM 16359 C CA . PRO A 1 21 ? 68.436 -2.327 11.261 1.00 0.00 21 PRO A CA 14
ATOM 16360 C C . PRO A 1 21 ? 66.976 -1.982 10.951 1.00 0.00 21 PRO A C 14
ATOM 16361 O O . PRO A 1 21 ? 66.583 -0.832 10.965 1.00 0.00 21 PRO A O 14
ATOM 16372 N N . CYS A 1 22 ? 66.171 -2.970 10.669 1.00 0.00 22 CYS A N 14
ATOM 16373 C CA . CYS A 1 22 ? 64.739 -2.701 10.357 1.00 0.00 22 CYS A CA 14
ATOM 16374 C C . CYS A 1 22 ? 64.124 -1.843 11.465 1.00 0.00 22 CYS A C 14
ATOM 16375 O O . CYS A 1 22 ? 63.161 -1.133 11.251 1.00 0.00 22 CYS A O 14
ATOM 16382 N N . SER A 1 23 ? 64.671 -1.902 12.648 1.00 0.00 23 SER A N 14
ATOM 16383 C CA . SER A 1 23 ? 64.115 -1.090 13.767 1.00 0.00 23 SER A CA 14
ATOM 16384 C C . SER A 1 23 ? 64.094 0.386 13.365 1.00 0.00 23 SER A C 14
ATOM 16385 O O . SER A 1 23 ? 63.372 1.183 13.931 1.00 0.00 23 SER A O 14
ATOM 16393 N N . LEU A 1 24 ? 64.880 0.757 12.392 1.00 0.00 24 LEU A N 14
ATOM 16394 C CA . LEU A 1 24 ? 64.903 2.181 11.954 1.00 0.00 24 LEU A CA 14
ATOM 16395 C C . LEU A 1 24 ? 64.262 2.298 10.570 1.00 0.00 24 LEU A C 14
ATOM 16396 O O . LEU A 1 24 ? 64.575 3.188 9.804 1.00 0.00 24 LEU A O 14
ATOM 16412 N N . LEU A 1 25 ? 63.367 1.406 10.243 1.00 0.00 25 LEU A N 14
ATOM 16413 C CA . LEU A 1 25 ? 62.706 1.466 8.909 1.00 0.00 25 LEU A CA 14
ATOM 16414 C C . LEU A 1 25 ? 61.187 1.480 9.092 1.00 0.00 25 LEU A C 14
ATOM 16415 O O . LEU A 1 25 ? 60.625 0.632 9.757 1.00 0.00 25 LEU A O 14
ATOM 16431 N N . GLU A 1 26 ? 60.517 2.435 8.507 1.00 0.00 26 GLU A N 14
ATOM 16432 C CA . GLU A 1 26 ? 59.035 2.499 8.649 1.00 0.00 26 GLU A CA 14
ATOM 16433 C C . GLU A 1 26 ? 58.380 1.716 7.510 1.00 0.00 26 GLU A C 14
ATOM 16434 O O . GLU A 1 26 ? 57.261 1.254 7.624 1.00 0.00 26 GLU A O 14
ATOM 16446 N N . SER A 1 27 ? 59.067 1.561 6.411 1.00 0.00 27 SER A N 14
ATOM 16447 C CA . SER A 1 27 ? 58.484 0.807 5.266 1.00 0.00 27 SER A CA 14
ATOM 16448 C C . SER A 1 27 ? 59.537 0.656 4.167 1.00 0.00 27 SER A C 14
ATOM 16449 O O . SER A 1 27 ? 60.595 1.250 4.222 1.00 0.00 27 SER A O 14
ATOM 16457 N N . TYR A 1 28 ? 59.256 -0.134 3.167 1.00 0.00 28 TYR A N 14
ATOM 16458 C CA . TYR A 1 28 ? 60.243 -0.321 2.066 1.00 0.00 28 TYR A CA 14
ATOM 16459 C C . TYR A 1 28 ? 59.510 -0.740 0.789 1.00 0.00 28 TYR A C 14
ATOM 16460 O O . TYR A 1 28 ? 58.367 -1.149 0.823 1.00 0.00 28 TYR A O 14
ATOM 16478 N N . PHE A 1 29 ? 60.161 -0.641 -0.338 1.00 0.00 29 PHE A N 14
ATOM 16479 C CA . PHE A 1 29 ? 59.502 -1.033 -1.617 1.00 0.00 29 PHE A CA 14
ATOM 16480 C C . PHE A 1 29 ? 60.567 -1.242 -2.695 1.00 0.00 29 PHE A C 14
ATOM 16481 O O . PHE A 1 29 ? 61.740 -1.015 -2.474 1.00 0.00 29 PHE A O 14
ATOM 16498 N N . GLU A 1 30 ? 60.169 -1.674 -3.860 1.00 0.00 30 GLU A N 14
ATOM 16499 C CA . GLU A 1 30 ? 61.161 -1.898 -4.950 1.00 0.00 30 GLU A CA 14
ATOM 16500 C C . GLU A 1 30 ? 61.187 -0.680 -5.876 1.00 0.00 30 GLU A C 14
ATOM 16501 O O . GLU A 1 30 ? 60.272 0.118 -5.894 1.00 0.00 30 GLU A O 14
ATOM 16513 N N . THR A 1 31 ? 62.232 -0.531 -6.645 1.00 0.00 31 THR A N 14
ATOM 16514 C CA . THR A 1 31 ? 62.317 0.635 -7.568 1.00 0.00 31 THR A CA 14
ATOM 16515 C C . THR A 1 31 ? 61.651 0.282 -8.899 1.00 0.00 31 THR A C 14
ATOM 16516 O O . THR A 1 31 ? 61.064 -0.771 -9.051 1.00 0.00 31 THR A O 14
ATOM 16527 N N . ASN A 1 32 ? 61.735 1.155 -9.865 1.00 0.00 32 ASN A N 14
ATOM 16528 C CA . ASN A 1 32 ? 61.105 0.870 -11.185 1.00 0.00 32 ASN A CA 14
ATOM 16529 C C . ASN A 1 32 ? 61.930 -0.184 -11.928 1.00 0.00 32 ASN A C 14
ATOM 16530 O O . ASN A 1 32 ? 63.118 -0.028 -12.129 1.00 0.00 32 ASN A O 14
ATOM 16541 N N . SER A 1 33 ? 61.309 -1.256 -12.337 1.00 0.00 33 SER A N 14
ATOM 16542 C CA . SER A 1 33 ? 62.057 -2.319 -13.067 1.00 0.00 33 SER A CA 14
ATOM 16543 C C . SER A 1 33 ? 62.530 -1.776 -14.417 1.00 0.00 33 SER A C 14
ATOM 16544 O O . SER A 1 33 ? 63.317 -2.394 -15.104 1.00 0.00 33 SER A O 14
ATOM 16552 N N . GLU A 1 34 ? 62.054 -0.623 -14.803 1.00 0.00 34 GLU A N 14
ATOM 16553 C CA . GLU A 1 34 ? 62.476 -0.043 -16.109 1.00 0.00 34 GLU A CA 14
ATOM 16554 C C . GLU A 1 34 ? 63.972 0.275 -16.070 1.00 0.00 34 GLU A C 14
ATOM 16555 O O . GLU A 1 34 ? 64.637 0.302 -17.086 1.00 0.00 34 GLU A O 14
ATOM 16567 N N . CYS A 1 35 ? 64.508 0.517 -14.904 1.00 0.00 35 CYS A N 14
ATOM 16568 C CA . CYS A 1 35 ? 65.961 0.832 -14.804 1.00 0.00 35 CYS A CA 14
ATOM 16569 C C . CYS A 1 35 ? 66.778 -0.422 -15.121 1.00 0.00 35 CYS A C 14
ATOM 16570 O O . CYS A 1 35 ? 66.258 -1.520 -15.158 1.00 0.00 35 CYS A O 14
ATOM 16577 N N . SER A 1 36 ? 68.053 -0.270 -15.351 1.00 0.00 36 SER A N 14
ATOM 16578 C CA . SER A 1 36 ? 68.900 -1.455 -15.665 1.00 0.00 36 SER A CA 14
ATOM 16579 C C . SER A 1 36 ? 69.181 -2.235 -14.379 1.00 0.00 36 SER A C 14
ATOM 16580 O O . SER A 1 36 ? 69.186 -3.450 -14.366 1.00 0.00 36 SER A O 14
ATOM 16588 N N . LYS A 1 37 ? 69.415 -1.545 -13.297 1.00 0.00 37 LYS A N 14
ATOM 16589 C CA . LYS A 1 37 ? 69.695 -2.244 -12.012 1.00 0.00 37 LYS A CA 14
ATOM 16590 C C . LYS A 1 37 ? 68.703 -1.765 -10.945 1.00 0.00 37 LYS A C 14
ATOM 16591 O O . LYS A 1 37 ? 68.837 -0.673 -10.429 1.00 0.00 37 LYS A O 14
ATOM 16610 N N . PRO A 1 38 ? 67.732 -2.594 -10.647 1.00 0.00 38 PRO A N 14
ATOM 16611 C CA . PRO A 1 38 ? 66.700 -2.275 -9.645 1.00 0.00 38 PRO A CA 14
ATOM 16612 C C . PRO A 1 38 ? 67.256 -2.449 -8.229 1.00 0.00 38 PRO A C 14
ATOM 16613 O O . PRO A 1 38 ? 68.404 -2.800 -8.041 1.00 0.00 38 PRO A O 14
ATOM 16624 N N . GLY A 1 39 ? 66.449 -2.206 -7.232 1.00 0.00 39 GLY A N 14
ATOM 16625 C CA . GLY A 1 39 ? 66.923 -2.355 -5.837 1.00 0.00 39 GLY A CA 14
ATOM 16626 C C . GLY A 1 39 ? 65.756 -2.135 -4.874 1.00 0.00 39 GLY A C 14
ATOM 16627 O O . GLY A 1 39 ? 64.617 -2.021 -5.279 1.00 0.00 39 GLY A O 14
ATOM 16631 N N . VAL A 1 40 ? 66.031 -2.075 -3.600 1.00 0.00 40 VAL A N 14
ATOM 16632 C CA . VAL A 1 40 ? 64.936 -1.863 -2.612 1.00 0.00 40 VAL A CA 14
ATOM 16633 C C . VAL A 1 40 ? 65.104 -0.497 -1.944 1.00 0.00 40 VAL A C 14
ATOM 16634 O O . VAL A 1 40 ? 66.189 -0.117 -1.550 1.00 0.00 40 VAL A O 14
ATOM 16647 N N . ILE A 1 41 ? 64.038 0.243 -1.810 1.00 0.00 41 ILE A N 14
ATOM 16648 C CA . ILE A 1 41 ? 64.136 1.582 -1.164 1.00 0.00 41 ILE A CA 14
ATOM 16649 C C . ILE A 1 41 ? 63.528 1.513 0.238 1.00 0.00 41 ILE A C 14
ATOM 16650 O O . ILE A 1 41 ? 62.330 1.382 0.399 1.00 0.00 41 ILE A O 14
ATOM 16666 N N . PHE A 1 42 ? 64.343 1.597 1.253 1.00 0.00 42 PHE A N 14
ATOM 16667 C CA . PHE A 1 42 ? 63.810 1.532 2.643 1.00 0.00 42 PHE A CA 14
ATOM 16668 C C . PHE A 1 42 ? 63.605 2.949 3.181 1.00 0.00 42 PHE A C 14
ATOM 16669 O O . PHE A 1 42 ? 64.493 3.777 3.131 1.00 0.00 42 PHE A O 14
ATOM 16686 N N . LEU A 1 43 ? 62.442 3.233 3.701 1.00 0.00 43 LEU A N 14
ATOM 16687 C CA . LEU A 1 43 ? 62.184 4.594 4.247 1.00 0.00 43 LEU A CA 14
ATOM 16688 C C . LEU A 1 43 ? 62.332 4.563 5.769 1.00 0.00 43 LEU A C 14
ATOM 16689 O O . LEU A 1 43 ? 61.659 3.818 6.453 1.00 0.00 43 LEU A O 14
ATOM 16705 N N . THR A 1 44 ? 63.209 5.366 6.305 1.00 0.00 44 THR A N 14
ATOM 16706 C CA . THR A 1 44 ? 63.400 5.380 7.782 1.00 0.00 44 THR A CA 14
ATOM 16707 C C . THR A 1 44 ? 62.303 6.227 8.428 1.00 0.00 44 THR A C 14
ATOM 16708 O O . THR A 1 44 ? 61.610 6.973 7.765 1.00 0.00 44 THR A O 14
ATOM 16719 N N . LYS A 1 45 ? 62.142 6.122 9.718 1.00 0.00 45 LYS A N 14
ATOM 16720 C CA . LYS A 1 45 ? 61.092 6.926 10.405 1.00 0.00 45 LYS A CA 14
ATOM 16721 C C . LYS A 1 45 ? 61.598 8.356 10.610 1.00 0.00 45 LYS A C 14
ATOM 16722 O O . LYS A 1 45 ? 60.946 9.172 11.230 1.00 0.00 45 LYS A O 14
ATOM 16741 N N . LYS A 1 46 ? 62.758 8.667 10.094 1.00 0.00 46 LYS A N 14
ATOM 16742 C CA . LYS A 1 46 ? 63.303 10.043 10.259 1.00 0.00 46 LYS A CA 14
ATOM 16743 C C . LYS A 1 46 ? 63.082 10.839 8.970 1.00 0.00 46 LYS A C 14
ATOM 16744 O O . LYS A 1 46 ? 63.754 11.816 8.710 1.00 0.00 46 LYS A O 14
ATOM 16763 N N . GLY A 1 47 ? 62.140 10.430 8.164 1.00 0.00 47 GLY A N 14
ATOM 16764 C CA . GLY A 1 47 ? 61.870 11.161 6.900 1.00 0.00 47 GLY A CA 14
ATOM 16765 C C . GLY A 1 47 ? 63.037 10.968 5.931 1.00 0.00 47 GLY A C 14
ATOM 16766 O O . GLY A 1 47 ? 63.299 11.801 5.085 1.00 0.00 47 GLY A O 14
ATOM 16770 N N . ARG A 1 48 ? 63.739 9.874 6.043 1.00 0.00 48 ARG A N 14
ATOM 16771 C CA . ARG A 1 48 ? 64.885 9.625 5.124 1.00 0.00 48 ARG A CA 14
ATOM 16772 C C . ARG A 1 48 ? 64.716 8.253 4.471 1.00 0.00 48 ARG A C 14
ATOM 16773 O O . ARG A 1 48 ? 63.950 7.429 4.929 1.00 0.00 48 ARG A O 14
ATOM 16794 N N . ARG A 1 49 ? 65.420 7.999 3.402 1.00 0.00 49 ARG A N 14
ATOM 16795 C CA . ARG A 1 49 ? 65.290 6.677 2.727 1.00 0.00 49 ARG A CA 14
ATOM 16796 C C . ARG A 1 49 ? 66.569 6.369 1.947 1.00 0.00 49 ARG A C 14
ATOM 16797 O O . ARG A 1 49 ? 67.145 7.230 1.312 1.00 0.00 49 ARG A O 14
ATOM 16818 N N . PHE A 1 50 ? 67.017 5.144 1.990 1.00 0.00 50 PHE A N 14
ATOM 16819 C CA . PHE A 1 50 ? 68.257 4.775 1.251 1.00 0.00 50 PHE A CA 14
ATOM 16820 C C . PHE A 1 50 ? 68.010 3.491 0.456 1.00 0.00 50 PHE A C 14
ATOM 16821 O O . PHE A 1 50 ? 67.111 2.729 0.754 1.00 0.00 50 PHE A O 14
ATOM 16838 N N . CYS A 1 51 ? 68.797 3.245 -0.554 1.00 0.00 51 CYS A N 14
ATOM 16839 C CA . CYS A 1 51 ? 68.603 2.013 -1.366 1.00 0.00 51 CYS A CA 14
ATOM 16840 C C . CYS A 1 51 ? 69.319 0.839 -0.697 1.00 0.00 51 CYS A C 14
ATOM 16841 O O . CYS A 1 51 ? 70.422 0.970 -0.203 1.00 0.00 51 CYS A O 14
ATOM 16848 N N . ALA A 1 52 ? 68.700 -0.311 -0.678 1.00 0.00 52 ALA A N 14
ATOM 16849 C CA . ALA A 1 52 ? 69.343 -1.495 -0.042 1.00 0.00 52 ALA A CA 14
ATOM 16850 C C . ALA A 1 52 ? 69.499 -2.608 -1.081 1.00 0.00 52 ALA A C 14
ATOM 16851 O O . ALA A 1 52 ? 68.841 -2.614 -2.102 1.00 0.00 52 ALA A O 14
ATOM 16858 N N . ASN A 1 53 ? 70.368 -3.549 -0.832 1.00 0.00 53 ASN A N 14
ATOM 16859 C CA . ASN A 1 53 ? 70.565 -4.658 -1.807 1.00 0.00 53 ASN A CA 14
ATOM 16860 C C . ASN A 1 53 ? 69.537 -5.765 -1.536 1.00 0.00 53 ASN A C 14
ATOM 16861 O O . ASN A 1 53 ? 69.309 -6.128 -0.399 1.00 0.00 53 ASN A O 14
ATOM 16872 N N . PRO A 1 54 ? 68.946 -6.272 -2.591 1.00 0.00 54 PRO A N 14
ATOM 16873 C CA . PRO A 1 54 ? 67.934 -7.339 -2.492 1.00 0.00 54 PRO A CA 14
ATOM 16874 C C . PRO A 1 54 ? 68.602 -8.684 -2.201 1.00 0.00 54 PRO A C 14
ATOM 16875 O O . PRO A 1 54 ? 67.953 -9.646 -1.841 1.00 0.00 54 PRO A O 14
ATOM 16886 N N . SER A 1 55 ? 69.896 -8.758 -2.347 1.00 0.00 55 SER A N 14
ATOM 16887 C CA . SER A 1 55 ? 70.601 -10.039 -2.069 1.00 0.00 55 SER A CA 14
ATOM 16888 C C . SER A 1 55 ? 71.167 -10.006 -0.647 1.00 0.00 55 SER A C 14
ATOM 16889 O O . SER A 1 55 ? 71.842 -10.920 -0.217 1.00 0.00 55 SER A O 14
ATOM 16897 N N . ASP A 1 56 ? 70.896 -8.959 0.088 1.00 0.00 56 ASP A N 14
ATOM 16898 C CA . ASP A 1 56 ? 71.419 -8.875 1.481 1.00 0.00 56 ASP A CA 14
ATOM 16899 C C . ASP A 1 56 ? 70.484 -9.639 2.421 1.00 0.00 56 ASP A C 14
ATOM 16900 O O . ASP A 1 56 ? 69.311 -9.339 2.524 1.00 0.00 56 ASP A O 14
ATOM 16909 N N . LYS A 1 57 ? 70.993 -10.625 3.108 1.00 0.00 57 LYS A N 14
ATOM 16910 C CA . LYS A 1 57 ? 70.130 -11.406 4.039 1.00 0.00 57 LYS A CA 14
ATOM 16911 C C . LYS A 1 57 ? 69.314 -10.445 4.905 1.00 0.00 57 LYS A C 14
ATOM 16912 O O . LYS A 1 57 ? 68.152 -10.674 5.177 1.00 0.00 57 LYS A O 14
ATOM 16931 N N . GLN A 1 58 ? 69.912 -9.370 5.341 1.00 0.00 58 GLN A N 14
ATOM 16932 C CA . GLN A 1 58 ? 69.170 -8.396 6.189 1.00 0.00 58 GLN A CA 14
ATOM 16933 C C . GLN A 1 58 ? 67.948 -7.883 5.423 1.00 0.00 58 GLN A C 14
ATOM 16934 O O . GLN A 1 58 ? 66.930 -7.563 6.003 1.00 0.00 58 GLN A O 14
ATOM 16948 N N . VAL A 1 59 ? 68.041 -7.803 4.124 1.00 0.00 59 VAL A N 14
ATOM 16949 C CA . VAL A 1 59 ? 66.883 -7.313 3.325 1.00 0.00 59 VAL A CA 14
ATOM 16950 C C . VAL A 1 59 ? 65.829 -8.418 3.235 1.00 0.00 59 VAL A C 14
ATOM 16951 O O . VAL A 1 59 ? 64.643 -8.167 3.318 1.00 0.00 59 VAL A O 14
ATOM 16964 N N . GLN A 1 60 ? 66.252 -9.641 3.069 1.00 0.00 60 GLN A N 14
ATOM 16965 C CA . GLN A 1 60 ? 65.273 -10.760 2.980 1.00 0.00 60 GLN A CA 14
ATOM 16966 C C . GLN A 1 60 ? 64.675 -11.015 4.364 1.00 0.00 60 GLN A C 14
ATOM 16967 O O . GLN A 1 60 ? 63.512 -11.339 4.499 1.00 0.00 60 GLN A O 14
ATOM 16981 N N . VAL A 1 61 ? 65.462 -10.867 5.394 1.00 0.00 61 VAL A N 14
ATOM 16982 C CA . VAL A 1 61 ? 64.939 -11.096 6.769 1.00 0.00 61 VAL A CA 14
ATOM 16983 C C . VAL A 1 61 ? 64.065 -9.910 7.182 1.00 0.00 61 VAL A C 14
ATOM 16984 O O . VAL A 1 61 ? 63.218 -10.021 8.046 1.00 0.00 61 VAL A O 14
ATOM 16997 N N . CYS A 1 62 ? 64.264 -8.774 6.570 1.00 0.00 62 CYS A N 14
ATOM 16998 C CA . CYS A 1 62 ? 63.445 -7.582 6.926 1.00 0.00 62 CYS A CA 14
ATOM 16999 C C . CYS A 1 62 ? 62.054 -7.714 6.304 1.00 0.00 62 CYS A C 14
ATOM 17000 O O . CYS A 1 62 ? 61.059 -7.358 6.903 1.00 0.00 62 CYS A O 14
ATOM 17007 N N . MET A 1 63 ? 61.976 -8.225 5.105 1.00 0.00 63 MET A N 14
ATOM 17008 C CA . MET A 1 63 ? 60.647 -8.378 4.449 1.00 0.00 63 MET A CA 14
ATOM 17009 C C . MET A 1 63 ? 59.691 -9.101 5.400 1.00 0.00 63 MET A C 14
ATOM 17010 O O . MET A 1 63 ? 58.491 -8.920 5.344 1.00 0.00 63 MET A O 14
ATOM 17024 N N . ARG A 1 64 ? 60.213 -9.917 6.274 1.00 0.00 64 ARG A N 14
ATOM 17025 C CA . ARG A 1 64 ? 59.334 -10.648 7.229 1.00 0.00 64 ARG A CA 14
ATOM 17026 C C . ARG A 1 64 ? 58.982 -9.730 8.400 1.00 0.00 64 ARG A C 14
ATOM 17027 O O . ARG A 1 64 ? 57.862 -9.709 8.871 1.00 0.00 64 ARG A O 14
ATOM 17048 N N . MET A 1 65 ? 59.930 -8.969 8.874 1.00 0.00 65 MET A N 14
ATOM 17049 C CA . MET A 1 65 ? 59.651 -8.051 10.014 1.00 0.00 65 MET A CA 14
ATOM 17050 C C . MET A 1 65 ? 58.597 -7.024 9.594 1.00 0.00 65 MET A C 14
ATOM 17051 O O . MET A 1 65 ? 57.534 -6.938 10.177 1.00 0.00 65 MET A O 14
ATOM 17065 N N . LEU A 1 66 ? 58.882 -6.245 8.586 1.00 0.00 66 LEU A N 14
ATOM 17066 C CA . LEU A 1 66 ? 57.895 -5.226 8.130 1.00 0.00 66 LEU A CA 14
ATOM 17067 C C . LEU A 1 66 ? 56.755 -5.921 7.384 1.00 0.00 66 LEU A C 14
ATOM 17068 O O . LEU A 1 66 ? 56.623 -5.802 6.182 1.00 0.00 66 LEU A O 14
ATOM 17084 N N . LYS A 1 67 ? 55.930 -6.650 8.087 1.00 0.00 67 LYS A N 14
ATOM 17085 C CA . LYS A 1 67 ? 54.802 -7.354 7.415 1.00 0.00 67 LYS A CA 14
ATOM 17086 C C . LYS A 1 67 ? 53.932 -6.332 6.670 1.00 0.00 67 LYS A C 14
ATOM 17087 O O . LYS A 1 67 ? 54.293 -5.859 5.612 1.00 0.00 67 LYS A O 14
ATOM 17106 N N . LEU A 1 68 ? 52.790 -5.985 7.207 1.00 0.00 68 LEU A N 14
ATOM 17107 C CA . LEU A 1 68 ? 51.917 -4.996 6.515 1.00 0.00 68 LEU A CA 14
ATOM 17108 C C . LEU A 1 68 ? 52.185 -3.599 7.078 1.00 0.00 68 LEU A C 14
ATOM 17109 O O . LEU A 1 68 ? 51.421 -2.678 6.869 1.00 0.00 68 LEU A O 14
ATOM 17125 N N . ASP A 1 69 ? 53.266 -3.435 7.790 1.00 0.00 69 ASP A N 14
ATOM 17126 C CA . ASP A 1 69 ? 53.583 -2.098 8.367 1.00 0.00 69 ASP A CA 14
ATOM 17127 C C . ASP A 1 69 ? 53.862 -1.107 7.235 1.00 0.00 69 ASP A C 14
ATOM 17128 O O . ASP A 1 69 ? 53.967 0.084 7.453 1.00 0.00 69 ASP A O 14
ATOM 17137 N N . THR A 1 70 ? 53.984 -1.587 6.028 1.00 0.00 70 THR A N 14
ATOM 17138 C CA . THR A 1 70 ? 54.256 -0.670 4.886 1.00 0.00 70 THR A CA 14
ATOM 17139 C C . THR A 1 70 ? 52.944 -0.039 4.415 1.00 0.00 70 THR A C 14
ATOM 17140 O O . THR A 1 70 ? 52.316 -0.510 3.487 1.00 0.00 70 THR A O 14
ATOM 17151 N N . ARG A 1 71 ? 52.525 1.023 5.047 1.00 0.00 71 ARG A N 14
ATOM 17152 C CA . ARG A 1 71 ? 51.254 1.683 4.635 1.00 0.00 71 ARG A CA 14
ATOM 17153 C C . ARG A 1 71 ? 51.550 3.107 4.161 1.00 0.00 71 ARG A C 14
ATOM 17154 O O . ARG A 1 71 ? 52.690 3.518 4.073 1.00 0.00 71 ARG A O 14
ATOM 17175 N N . ILE A 1 72 ? 50.532 3.865 3.857 1.00 0.00 72 ILE A N 14
ATOM 17176 C CA . ILE A 1 72 ? 50.757 5.261 3.390 1.00 0.00 72 ILE A CA 14
ATOM 17177 C C . ILE A 1 72 ? 51.749 5.256 2.225 1.00 0.00 72 ILE A C 14
ATOM 17178 O O . ILE A 1 72 ? 52.948 5.224 2.418 1.00 0.00 72 ILE A O 14
ATOM 17194 N N . LYS A 1 73 ? 51.259 5.286 1.015 1.00 0.00 73 LYS A N 14
ATOM 17195 C CA . LYS A 1 73 ? 52.174 5.282 -0.160 1.00 0.00 73 LYS A CA 14
ATOM 17196 C C . LYS A 1 73 ? 52.220 6.682 -0.777 1.00 0.00 73 LYS A C 14
ATOM 17197 O O . LYS A 1 73 ? 53.025 6.963 -1.642 1.00 0.00 73 LYS A O 14
ATOM 17216 N N . THR A 1 74 ? 51.362 7.563 -0.339 1.00 0.00 74 THR A N 14
ATOM 17217 C CA . THR A 1 74 ? 51.359 8.943 -0.901 1.00 0.00 74 THR A CA 14
ATOM 17218 C C . THR A 1 74 ? 51.532 9.956 0.232 1.00 0.00 74 THR A C 14
ATOM 17219 O O . THR A 1 74 ? 51.453 9.619 1.396 1.00 0.00 74 THR A O 14
ATOM 17230 N N . ARG A 1 75 ? 51.769 11.196 -0.100 1.00 0.00 75 ARG A N 14
ATOM 17231 C CA . ARG A 1 75 ? 51.947 12.230 0.959 1.00 0.00 75 ARG A CA 14
ATOM 17232 C C . ARG A 1 75 ? 50.640 12.393 1.737 1.00 0.00 75 ARG A C 14
ATOM 17233 O O . ARG A 1 75 ? 50.523 11.968 2.870 1.00 0.00 75 ARG A O 14
ATOM 17254 N N . LYS A 1 76 ? 49.655 13.006 1.140 1.00 0.00 76 LYS A N 14
ATOM 17255 C CA . LYS A 1 76 ? 48.357 13.196 1.847 1.00 0.00 76 LYS A CA 14
ATOM 17256 C C . LYS A 1 76 ? 47.281 13.601 0.837 1.00 0.00 76 LYS A C 14
ATOM 17257 O O . LYS A 1 76 ? 46.165 13.123 0.881 1.00 0.00 76 LYS A O 14
ATOM 17276 N N . ASN A 1 77 ? 47.607 14.478 -0.072 1.00 0.00 77 ASN A N 14
ATOM 17277 C CA . ASN A 1 77 ? 46.602 14.912 -1.083 1.00 0.00 77 ASN A CA 14
ATOM 17278 C C . ASN A 1 77 ? 47.322 15.412 -2.336 1.00 0.00 77 ASN A C 14
ATOM 17279 O O . ASN A 1 77 ? 46.736 15.335 -3.403 1.00 0.00 77 ASN A O 14
ATOM 17291 N N . MET A 1 1 ? 42.223 -15.117 -4.276 1.00 0.00 1 MET A N 15
ATOM 17292 C CA . MET A 1 1 ? 42.634 -15.937 -3.101 1.00 0.00 1 MET A CA 15
ATOM 17293 C C . MET A 1 1 ? 43.976 -16.610 -3.393 1.00 0.00 1 MET A C 15
ATOM 17294 O O . MET A 1 1 ? 44.372 -16.758 -4.532 1.00 0.00 1 MET A O 15
ATOM 17310 N N . ASP A 1 2 ? 44.681 -17.018 -2.373 1.00 0.00 2 ASP A N 15
ATOM 17311 C CA . ASP A 1 2 ? 45.997 -17.679 -2.594 1.00 0.00 2 ASP A CA 15
ATOM 17312 C C . ASP A 1 2 ? 46.890 -16.767 -3.437 1.00 0.00 2 ASP A C 15
ATOM 17313 O O . ASP A 1 2 ? 47.167 -17.044 -4.587 1.00 0.00 2 ASP A O 15
ATOM 17322 N N . ARG A 1 3 ? 47.342 -15.680 -2.875 1.00 0.00 3 ARG A N 15
ATOM 17323 C CA . ARG A 1 3 ? 48.216 -14.751 -3.645 1.00 0.00 3 ARG A CA 15
ATOM 17324 C C . ARG A 1 3 ? 49.602 -15.378 -3.813 1.00 0.00 3 ARG A C 15
ATOM 17325 O O . ARG A 1 3 ? 49.914 -16.388 -3.215 1.00 0.00 3 ARG A O 15
ATOM 17346 N N . PHE A 1 4 ? 50.436 -14.787 -4.624 1.00 0.00 4 PHE A N 15
ATOM 17347 C CA . PHE A 1 4 ? 51.800 -15.350 -4.830 1.00 0.00 4 PHE A CA 15
ATOM 17348 C C . PHE A 1 4 ? 52.775 -14.707 -3.841 1.00 0.00 4 PHE A C 15
ATOM 17349 O O . PHE A 1 4 ? 52.775 -13.508 -3.645 1.00 0.00 4 PHE A O 15
ATOM 17366 N N . HIS A 1 5 ? 53.607 -15.495 -3.217 1.00 0.00 5 HIS A N 15
ATOM 17367 C CA . HIS A 1 5 ? 54.582 -14.930 -2.243 1.00 0.00 5 HIS A CA 15
ATOM 17368 C C . HIS A 1 5 ? 55.969 -15.517 -2.515 1.00 0.00 5 HIS A C 15
ATOM 17369 O O . HIS A 1 5 ? 56.968 -14.827 -2.460 1.00 0.00 5 HIS A O 15
ATOM 17383 N N . ALA A 1 6 ? 56.037 -16.787 -2.808 1.00 0.00 6 ALA A N 15
ATOM 17384 C CA . ALA A 1 6 ? 57.358 -17.419 -3.083 1.00 0.00 6 ALA A CA 15
ATOM 17385 C C . ALA A 1 6 ? 58.306 -17.153 -1.912 1.00 0.00 6 ALA A C 15
ATOM 17386 O O . ALA A 1 6 ? 57.915 -16.621 -0.892 1.00 0.00 6 ALA A O 15
ATOM 17393 N N . THR A 1 7 ? 59.551 -17.521 -2.050 1.00 0.00 7 THR A N 15
ATOM 17394 C CA . THR A 1 7 ? 60.523 -17.290 -0.945 1.00 0.00 7 THR A CA 15
ATOM 17395 C C . THR A 1 7 ? 61.000 -15.837 -0.980 1.00 0.00 7 THR A C 15
ATOM 17396 O O . THR A 1 7 ? 62.033 -15.526 -1.539 1.00 0.00 7 THR A O 15
ATOM 17407 N N . SER A 1 8 ? 60.256 -14.944 -0.386 1.00 0.00 8 SER A N 15
ATOM 17408 C CA . SER A 1 8 ? 60.669 -13.513 -0.385 1.00 0.00 8 SER A CA 15
ATOM 17409 C C . SER A 1 8 ? 61.828 -13.316 0.594 1.00 0.00 8 SER A C 15
ATOM 17410 O O . SER A 1 8 ? 62.451 -12.274 0.633 1.00 0.00 8 SER A O 15
ATOM 17418 N N . ALA A 1 9 ? 62.123 -14.311 1.386 1.00 0.00 9 ALA A N 15
ATOM 17419 C CA . ALA A 1 9 ? 63.241 -14.180 2.362 1.00 0.00 9 ALA A CA 15
ATOM 17420 C C . ALA A 1 9 ? 64.564 -14.040 1.607 1.00 0.00 9 ALA A C 15
ATOM 17421 O O . ALA A 1 9 ? 65.014 -14.957 0.948 1.00 0.00 9 ALA A O 15
ATOM 17428 N N . ASP A 1 10 ? 65.192 -12.900 1.698 1.00 0.00 10 ASP A N 15
ATOM 17429 C CA . ASP A 1 10 ? 66.486 -12.703 0.985 1.00 0.00 10 ASP A CA 15
ATOM 17430 C C . ASP A 1 10 ? 67.237 -11.526 1.609 1.00 0.00 10 ASP A C 15
ATOM 17431 O O . ASP A 1 10 ? 66.774 -10.403 1.592 1.00 0.00 10 ASP A O 15
ATOM 17440 N N . CYS A 1 11 ? 68.394 -11.773 2.160 1.00 0.00 11 CYS A N 15
ATOM 17441 C CA . CYS A 1 11 ? 69.173 -10.668 2.785 1.00 0.00 11 CYS A CA 15
ATOM 17442 C C . CYS A 1 11 ? 70.108 -10.050 1.743 1.00 0.00 11 CYS A C 15
ATOM 17443 O O . CYS A 1 11 ? 70.392 -10.642 0.721 1.00 0.00 11 CYS A O 15
ATOM 17450 N N . CYS A 1 12 ? 70.588 -8.862 1.993 1.00 0.00 12 CYS A N 15
ATOM 17451 C CA . CYS A 1 12 ? 71.502 -8.206 1.015 1.00 0.00 12 CYS A CA 15
ATOM 17452 C C . CYS A 1 12 ? 72.942 -8.280 1.527 1.00 0.00 12 CYS A C 15
ATOM 17453 O O . CYS A 1 12 ? 73.226 -7.951 2.662 1.00 0.00 12 CYS A O 15
ATOM 17460 N N . ILE A 1 13 ? 73.854 -8.705 0.697 1.00 0.00 13 ILE A N 15
ATOM 17461 C CA . ILE A 1 13 ? 75.276 -8.794 1.132 1.00 0.00 13 ILE A CA 15
ATOM 17462 C C . ILE A 1 13 ? 75.997 -7.495 0.768 1.00 0.00 13 ILE A C 15
ATOM 17463 O O . ILE A 1 13 ? 77.099 -7.239 1.211 1.00 0.00 13 ILE A O 15
ATOM 17479 N N . SER A 1 14 ? 75.381 -6.671 -0.036 1.00 0.00 14 SER A N 15
ATOM 17480 C CA . SER A 1 14 ? 76.025 -5.386 -0.430 1.00 0.00 14 SER A CA 15
ATOM 17481 C C . SER A 1 14 ? 74.965 -4.448 -1.014 1.00 0.00 14 SER A C 15
ATOM 17482 O O . SER A 1 14 ? 74.126 -4.855 -1.793 1.00 0.00 14 SER A O 15
ATOM 17490 N N . TYR A 1 15 ? 74.993 -3.198 -0.642 1.00 0.00 15 TYR A N 15
ATOM 17491 C CA . TYR A 1 15 ? 73.984 -2.240 -1.175 1.00 0.00 15 TYR A CA 15
ATOM 17492 C C . TYR A 1 15 ? 74.573 -1.485 -2.368 1.00 0.00 15 TYR A C 15
ATOM 17493 O O . TYR A 1 15 ? 75.737 -1.621 -2.688 1.00 0.00 15 TYR A O 15
ATOM 17511 N N . THR A 1 16 ? 73.776 -0.691 -3.029 1.00 0.00 16 THR A N 15
ATOM 17512 C CA . THR A 1 16 ? 74.289 0.072 -4.202 1.00 0.00 16 THR A CA 15
ATOM 17513 C C . THR A 1 16 ? 74.941 1.375 -3.718 1.00 0.00 16 THR A C 15
ATOM 17514 O O . THR A 1 16 ? 74.299 2.177 -3.069 1.00 0.00 16 THR A O 15
ATOM 17525 N N . PRO A 1 17 ? 76.198 1.553 -4.047 1.00 0.00 17 PRO A N 15
ATOM 17526 C CA . PRO A 1 17 ? 76.955 2.755 -3.654 1.00 0.00 17 PRO A CA 15
ATOM 17527 C C . PRO A 1 17 ? 76.592 3.934 -4.562 1.00 0.00 17 PRO A C 15
ATOM 17528 O O . PRO A 1 17 ? 77.370 4.349 -5.398 1.00 0.00 17 PRO A O 15
ATOM 17539 N N . ARG A 1 18 ? 75.415 4.476 -4.404 1.00 0.00 18 ARG A N 15
ATOM 17540 C CA . ARG A 1 18 ? 75.003 5.626 -5.258 1.00 0.00 18 ARG A CA 15
ATOM 17541 C C . ARG A 1 18 ? 73.935 6.445 -4.530 1.00 0.00 18 ARG A C 15
ATOM 17542 O O . ARG A 1 18 ? 73.326 5.987 -3.583 1.00 0.00 18 ARG A O 15
ATOM 17563 N N . SER A 1 19 ? 73.702 7.653 -4.964 1.00 0.00 19 SER A N 15
ATOM 17564 C CA . SER A 1 19 ? 72.672 8.499 -4.296 1.00 0.00 19 SER A CA 15
ATOM 17565 C C . SER A 1 19 ? 71.335 8.341 -5.024 1.00 0.00 19 SER A C 15
ATOM 17566 O O . SER A 1 19 ? 71.210 8.663 -6.188 1.00 0.00 19 SER A O 15
ATOM 17574 N N . ILE A 1 20 ? 70.335 7.846 -4.347 1.00 0.00 20 ILE A N 15
ATOM 17575 C CA . ILE A 1 20 ? 69.009 7.668 -5.003 1.00 0.00 20 ILE A CA 15
ATOM 17576 C C . ILE A 1 20 ? 68.026 8.714 -4.459 1.00 0.00 20 ILE A C 15
ATOM 17577 O O . ILE A 1 20 ? 67.819 8.796 -3.264 1.00 0.00 20 ILE A O 15
ATOM 17593 N N . PRO A 1 21 ? 67.446 9.483 -5.349 1.00 0.00 21 PRO A N 15
ATOM 17594 C CA . PRO A 1 21 ? 66.479 10.531 -4.977 1.00 0.00 21 PRO A CA 15
ATOM 17595 C C . PRO A 1 21 ? 65.109 9.912 -4.683 1.00 0.00 21 PRO A C 15
ATOM 17596 O O . PRO A 1 21 ? 64.661 9.018 -5.373 1.00 0.00 21 PRO A O 15
ATOM 17607 N N . CYS A 1 22 ? 64.441 10.382 -3.666 1.00 0.00 22 CYS A N 15
ATOM 17608 C CA . CYS A 1 22 ? 63.103 9.821 -3.332 1.00 0.00 22 CYS A CA 15
ATOM 17609 C C . CYS A 1 22 ? 62.220 9.832 -4.581 1.00 0.00 22 CYS A C 15
ATOM 17610 O O . CYS A 1 22 ? 61.364 8.988 -4.756 1.00 0.00 22 CYS A O 15
ATOM 17617 N N . SER A 1 23 ? 62.421 10.783 -5.452 1.00 0.00 23 SER A N 15
ATOM 17618 C CA . SER A 1 23 ? 61.594 10.849 -6.689 1.00 0.00 23 SER A CA 15
ATOM 17619 C C . SER A 1 23 ? 61.888 9.629 -7.565 1.00 0.00 23 SER A C 15
ATOM 17620 O O . SER A 1 23 ? 61.191 9.359 -8.524 1.00 0.00 23 SER A O 15
ATOM 17628 N N . LEU A 1 24 ? 62.914 8.889 -7.245 1.00 0.00 24 LEU A N 15
ATOM 17629 C CA . LEU A 1 24 ? 63.250 7.689 -8.061 1.00 0.00 24 LEU A CA 15
ATOM 17630 C C . LEU A 1 24 ? 62.864 6.425 -7.290 1.00 0.00 24 LEU A C 15
ATOM 17631 O O . LEU A 1 24 ? 63.233 5.326 -7.655 1.00 0.00 24 LEU A O 15
ATOM 17647 N N . LEU A 1 25 ? 62.127 6.570 -6.223 1.00 0.00 25 LEU A N 15
ATOM 17648 C CA . LEU A 1 25 ? 61.722 5.377 -5.429 1.00 0.00 25 LEU A CA 15
ATOM 17649 C C . LEU A 1 25 ? 60.198 5.347 -5.291 1.00 0.00 25 LEU A C 15
ATOM 17650 O O . LEU A 1 25 ? 59.582 6.315 -4.892 1.00 0.00 25 LEU A O 15
ATOM 17666 N N . GLU A 1 26 ? 59.585 4.241 -5.617 1.00 0.00 26 GLU A N 15
ATOM 17667 C CA . GLU A 1 26 ? 58.102 4.151 -5.502 1.00 0.00 26 GLU A CA 15
ATOM 17668 C C . GLU A 1 26 ? 57.734 3.539 -4.148 1.00 0.00 26 GLU A C 15
ATOM 17669 O O . GLU A 1 26 ? 56.735 3.886 -3.550 1.00 0.00 26 GLU A O 15
ATOM 17681 N N . SER A 1 27 ? 58.536 2.632 -3.660 1.00 0.00 27 SER A N 15
ATOM 17682 C CA . SER A 1 27 ? 58.235 1.998 -2.346 1.00 0.00 27 SER A CA 15
ATOM 17683 C C . SER A 1 27 ? 59.515 1.391 -1.769 1.00 0.00 27 SER A C 15
ATOM 17684 O O . SER A 1 27 ? 60.577 1.490 -2.351 1.00 0.00 27 SER A O 15
ATOM 17692 N N . TYR A 1 28 ? 59.425 0.762 -0.629 1.00 0.00 28 TYR A N 15
ATOM 17693 C CA . TYR A 1 28 ? 60.638 0.149 -0.019 1.00 0.00 28 TYR A CA 15
ATOM 17694 C C . TYR A 1 28 ? 60.220 -0.798 1.108 1.00 0.00 28 TYR A C 15
ATOM 17695 O O . TYR A 1 28 ? 59.120 -0.723 1.619 1.00 0.00 28 TYR A O 15
ATOM 17713 N N . PHE A 1 29 ? 61.090 -1.688 1.500 1.00 0.00 29 PHE A N 15
ATOM 17714 C CA . PHE A 1 29 ? 60.742 -2.639 2.594 1.00 0.00 29 PHE A CA 15
ATOM 17715 C C . PHE A 1 29 ? 62.018 -3.075 3.317 1.00 0.00 29 PHE A C 15
ATOM 17716 O O . PHE A 1 29 ? 63.116 -2.851 2.847 1.00 0.00 29 PHE A O 15
ATOM 17733 N N . GLU A 1 30 ? 61.882 -3.695 4.457 1.00 0.00 30 GLU A N 15
ATOM 17734 C CA . GLU A 1 30 ? 63.087 -4.144 5.211 1.00 0.00 30 GLU A CA 15
ATOM 17735 C C . GLU A 1 30 ? 63.342 -5.626 4.931 1.00 0.00 30 GLU A C 15
ATOM 17736 O O . GLU A 1 30 ? 62.424 -6.416 4.832 1.00 0.00 30 GLU A O 15
ATOM 17748 N N . THR A 1 31 ? 64.583 -6.010 4.803 1.00 0.00 31 THR A N 15
ATOM 17749 C CA . THR A 1 31 ? 64.895 -7.442 4.531 1.00 0.00 31 THR A CA 15
ATOM 17750 C C . THR A 1 31 ? 64.873 -8.228 5.843 1.00 0.00 31 THR A C 15
ATOM 17751 O O . THR A 1 31 ? 64.615 -7.685 6.899 1.00 0.00 31 THR A O 15
ATOM 17762 N N . ASN A 1 32 ? 65.142 -9.504 5.785 1.00 0.00 32 ASN A N 15
ATOM 17763 C CA . ASN A 1 32 ? 65.136 -10.325 7.029 1.00 0.00 32 ASN A CA 15
ATOM 17764 C C . ASN A 1 32 ? 66.202 -9.799 7.993 1.00 0.00 32 ASN A C 15
ATOM 17765 O O . ASN A 1 32 ? 67.385 -9.968 7.777 1.00 0.00 32 ASN A O 15
ATOM 17776 N N . SER A 1 33 ? 65.792 -9.161 9.055 1.00 0.00 33 SER A N 15
ATOM 17777 C CA . SER A 1 33 ? 66.782 -8.626 10.031 1.00 0.00 33 SER A CA 15
ATOM 17778 C C . SER A 1 33 ? 67.480 -9.788 10.741 1.00 0.00 33 SER A C 15
ATOM 17779 O O . SER A 1 33 ? 68.492 -9.614 11.390 1.00 0.00 33 SER A O 15
ATOM 17787 N N . GLU A 1 34 ? 66.947 -10.974 10.623 1.00 0.00 34 GLU A N 15
ATOM 17788 C CA . GLU A 1 34 ? 67.580 -12.145 11.291 1.00 0.00 34 GLU A CA 15
ATOM 17789 C C . GLU A 1 34 ? 68.944 -12.419 10.656 1.00 0.00 34 GLU A C 15
ATOM 17790 O O . GLU A 1 34 ? 69.734 -13.190 11.165 1.00 0.00 34 GLU A O 15
ATOM 17802 N N . CYS A 1 35 ? 69.229 -11.795 9.546 1.00 0.00 35 CYS A N 15
ATOM 17803 C CA . CYS A 1 35 ? 70.542 -12.021 8.879 1.00 0.00 35 CYS A CA 15
ATOM 17804 C C . CYS A 1 35 ? 71.625 -11.211 9.594 1.00 0.00 35 CYS A C 15
ATOM 17805 O O . CYS A 1 35 ? 71.345 -10.425 10.477 1.00 0.00 35 CYS A O 15
ATOM 17812 N N . SER A 1 36 ? 72.861 -11.398 9.221 1.00 0.00 36 SER A N 15
ATOM 17813 C CA . SER A 1 36 ? 73.963 -10.641 9.879 1.00 0.00 36 SER A CA 15
ATOM 17814 C C . SER A 1 36 ? 74.044 -9.232 9.287 1.00 0.00 36 SER A C 15
ATOM 17815 O O . SER A 1 36 ? 74.248 -8.264 9.992 1.00 0.00 36 SER A O 15
ATOM 17823 N N . LYS A 1 37 ? 73.889 -9.109 7.997 1.00 0.00 37 LYS A N 15
ATOM 17824 C CA . LYS A 1 37 ? 73.963 -7.761 7.364 1.00 0.00 37 LYS A CA 15
ATOM 17825 C C . LYS A 1 37 ? 72.629 -7.436 6.685 1.00 0.00 37 LYS A C 15
ATOM 17826 O O . LYS A 1 37 ? 72.457 -7.687 5.508 1.00 0.00 37 LYS A O 15
ATOM 17845 N N . PRO A 1 38 ? 71.724 -6.882 7.450 1.00 0.00 38 PRO A N 15
ATOM 17846 C CA . PRO A 1 38 ? 70.390 -6.500 6.955 1.00 0.00 38 PRO A CA 15
ATOM 17847 C C . PRO A 1 38 ? 70.473 -5.188 6.170 1.00 0.00 38 PRO A C 15
ATOM 17848 O O . PRO A 1 38 ? 71.525 -4.592 6.052 1.00 0.00 38 PRO A O 15
ATOM 17859 N N . GLY A 1 39 ? 69.374 -4.732 5.634 1.00 0.00 39 GLY A N 15
ATOM 17860 C CA . GLY A 1 39 ? 69.394 -3.467 4.864 1.00 0.00 39 GLY A CA 15
ATOM 17861 C C . GLY A 1 39 ? 67.985 -3.148 4.360 1.00 0.00 39 GLY A C 15
ATOM 17862 O O . GLY A 1 39 ? 67.056 -3.904 4.563 1.00 0.00 39 GLY A O 15
ATOM 17866 N N . VAL A 1 40 ? 67.820 -2.032 3.704 1.00 0.00 40 VAL A N 15
ATOM 17867 C CA . VAL A 1 40 ? 66.472 -1.664 3.187 1.00 0.00 40 VAL A CA 15
ATOM 17868 C C . VAL A 1 40 ? 66.454 -1.801 1.663 1.00 0.00 40 VAL A C 15
ATOM 17869 O O . VAL A 1 40 ? 67.373 -1.392 0.983 1.00 0.00 40 VAL A O 15
ATOM 17882 N N . ILE A 1 41 ? 65.414 -2.374 1.122 1.00 0.00 41 ILE A N 15
ATOM 17883 C CA . ILE A 1 41 ? 65.338 -2.535 -0.358 1.00 0.00 41 ILE A CA 15
ATOM 17884 C C . ILE A 1 41 ? 64.507 -1.395 -0.951 1.00 0.00 41 ILE A C 15
ATOM 17885 O O . ILE A 1 41 ? 63.482 -1.019 -0.418 1.00 0.00 41 ILE A O 15
ATOM 17901 N N . PHE A 1 42 ? 64.940 -0.841 -2.050 1.00 0.00 42 PHE A N 15
ATOM 17902 C CA . PHE A 1 42 ? 64.174 0.274 -2.674 1.00 0.00 42 PHE A CA 15
ATOM 17903 C C . PHE A 1 42 ? 63.675 -0.160 -4.054 1.00 0.00 42 PHE A C 15
ATOM 17904 O O . PHE A 1 42 ? 64.436 -0.620 -4.883 1.00 0.00 42 PHE A O 15
ATOM 17921 N N . LEU A 1 43 ? 62.403 -0.018 -4.309 1.00 0.00 43 LEU A N 15
ATOM 17922 C CA . LEU A 1 43 ? 61.858 -0.422 -5.634 1.00 0.00 43 LEU A CA 15
ATOM 17923 C C . LEU A 1 43 ? 61.616 0.825 -6.487 1.00 0.00 43 LEU A C 15
ATOM 17924 O O . LEU A 1 43 ? 60.764 1.637 -6.187 1.00 0.00 43 LEU A O 15
ATOM 17940 N N . THR A 1 44 ? 62.358 0.983 -7.549 1.00 0.00 44 THR A N 15
ATOM 17941 C CA . THR A 1 44 ? 62.168 2.178 -8.420 1.00 0.00 44 THR A CA 15
ATOM 17942 C C . THR A 1 44 ? 61.023 1.917 -9.402 1.00 0.00 44 THR A C 15
ATOM 17943 O O . THR A 1 44 ? 60.713 0.788 -9.723 1.00 0.00 44 THR A O 15
ATOM 17954 N N . LYS A 1 45 ? 60.393 2.955 -9.883 1.00 0.00 45 LYS A N 15
ATOM 17955 C CA . LYS A 1 45 ? 59.269 2.766 -10.843 1.00 0.00 45 LYS A CA 15
ATOM 17956 C C . LYS A 1 45 ? 59.818 2.292 -12.192 1.00 0.00 45 LYS A C 15
ATOM 17957 O O . LYS A 1 45 ? 59.074 1.994 -13.105 1.00 0.00 45 LYS A O 15
ATOM 17976 N N . LYS A 1 46 ? 61.114 2.218 -12.324 1.00 0.00 46 LYS A N 15
ATOM 17977 C CA . LYS A 1 46 ? 61.707 1.762 -13.613 1.00 0.00 46 LYS A CA 15
ATOM 17978 C C . LYS A 1 46 ? 61.913 0.248 -13.566 1.00 0.00 46 LYS A C 15
ATOM 17979 O O . LYS A 1 46 ? 62.696 -0.306 -14.312 1.00 0.00 46 LYS A O 15
ATOM 17998 N N . GLY A 1 47 ? 61.213 -0.425 -12.696 1.00 0.00 47 GLY A N 15
ATOM 17999 C CA . GLY A 1 47 ? 61.361 -1.899 -12.598 1.00 0.00 47 GLY A CA 15
ATOM 18000 C C . GLY A 1 47 ? 62.767 -2.243 -12.105 1.00 0.00 47 GLY A C 15
ATOM 18001 O O . GLY A 1 47 ? 63.439 -3.092 -12.656 1.00 0.00 47 GLY A O 15
ATOM 18005 N N . ARG A 1 48 ? 63.216 -1.590 -11.068 1.00 0.00 48 ARG A N 15
ATOM 18006 C CA . ARG A 1 48 ? 64.577 -1.879 -10.536 1.00 0.00 48 ARG A CA 15
ATOM 18007 C C . ARG A 1 48 ? 64.526 -1.911 -9.007 1.00 0.00 48 ARG A C 15
ATOM 18008 O O . ARG A 1 48 ? 63.753 -1.207 -8.388 1.00 0.00 48 ARG A O 15
ATOM 18029 N N . ARG A 1 49 ? 65.341 -2.723 -8.391 1.00 0.00 49 ARG A N 15
ATOM 18030 C CA . ARG A 1 49 ? 65.333 -2.797 -6.903 1.00 0.00 49 ARG A CA 15
ATOM 18031 C C . ARG A 1 49 ? 66.767 -2.940 -6.387 1.00 0.00 49 ARG A C 15
ATOM 18032 O O . ARG A 1 49 ? 67.596 -3.585 -6.998 1.00 0.00 49 ARG A O 15
ATOM 18053 N N . PHE A 1 50 ? 67.063 -2.343 -5.265 1.00 0.00 50 PHE A N 15
ATOM 18054 C CA . PHE A 1 50 ? 68.441 -2.444 -4.706 1.00 0.00 50 PHE A CA 15
ATOM 18055 C C . PHE A 1 50 ? 68.396 -2.169 -3.202 1.00 0.00 50 PHE A C 15
ATOM 18056 O O . PHE A 1 50 ? 67.484 -1.539 -2.705 1.00 0.00 50 PHE A O 15
ATOM 18073 N N . CYS A 1 51 ? 69.370 -2.638 -2.472 1.00 0.00 51 CYS A N 15
ATOM 18074 C CA . CYS A 1 51 ? 69.377 -2.406 -1.002 1.00 0.00 51 CYS A CA 15
ATOM 18075 C C . CYS A 1 51 ? 70.136 -1.117 -0.686 1.00 0.00 51 CYS A C 15
ATOM 18076 O O . CYS A 1 51 ? 70.908 -0.625 -1.486 1.00 0.00 51 CYS A O 15
ATOM 18083 N N . ALA A 1 52 ? 69.924 -0.569 0.479 1.00 0.00 52 ALA A N 15
ATOM 18084 C CA . ALA A 1 52 ? 70.632 0.685 0.859 1.00 0.00 52 ALA A CA 15
ATOM 18085 C C . ALA A 1 52 ? 71.025 0.612 2.336 1.00 0.00 52 ALA A C 15
ATOM 18086 O O . ALA A 1 52 ? 70.392 -0.065 3.123 1.00 0.00 52 ALA A O 15
ATOM 18093 N N . ASN A 1 53 ? 72.066 1.298 2.720 1.00 0.00 53 ASN A N 15
ATOM 18094 C CA . ASN A 1 53 ? 72.496 1.260 4.146 1.00 0.00 53 ASN A CA 15
ATOM 18095 C C . ASN A 1 53 ? 71.423 1.922 5.021 1.00 0.00 53 ASN A C 15
ATOM 18096 O O . ASN A 1 53 ? 70.996 3.025 4.739 1.00 0.00 53 ASN A O 15
ATOM 18107 N N . PRO A 1 54 ? 71.020 1.233 6.061 1.00 0.00 54 PRO A N 15
ATOM 18108 C CA . PRO A 1 54 ? 69.997 1.739 6.993 1.00 0.00 54 PRO A CA 15
ATOM 18109 C C . PRO A 1 54 ? 70.604 2.793 7.921 1.00 0.00 54 PRO A C 15
ATOM 18110 O O . PRO A 1 54 ? 69.922 3.390 8.730 1.00 0.00 54 PRO A O 15
ATOM 18121 N N . SER A 1 55 ? 71.882 3.031 7.804 1.00 0.00 55 SER A N 15
ATOM 18122 C CA . SER A 1 55 ? 72.533 4.051 8.670 1.00 0.00 55 SER A CA 15
ATOM 18123 C C . SER A 1 55 ? 72.606 5.379 7.914 1.00 0.00 55 SER A C 15
ATOM 18124 O O . SER A 1 55 ? 72.985 6.395 8.462 1.00 0.00 55 SER A O 15
ATOM 18132 N N . ASP A 1 56 ? 72.245 5.381 6.658 1.00 0.00 56 ASP A N 15
ATOM 18133 C CA . ASP A 1 56 ? 72.294 6.645 5.871 1.00 0.00 56 ASP A CA 15
ATOM 18134 C C . ASP A 1 56 ? 71.093 7.520 6.237 1.00 0.00 56 ASP A C 15
ATOM 18135 O O . ASP A 1 56 ? 69.956 7.163 5.999 1.00 0.00 56 ASP A O 15
ATOM 18144 N N . LYS A 1 57 ? 71.336 8.664 6.816 1.00 0.00 57 LYS A N 15
ATOM 18145 C CA . LYS A 1 57 ? 70.209 9.561 7.199 1.00 0.00 57 LYS A CA 15
ATOM 18146 C C . LYS A 1 57 ? 69.322 9.815 5.979 1.00 0.00 57 LYS A C 15
ATOM 18147 O O . LYS A 1 57 ? 68.160 10.147 6.103 1.00 0.00 57 LYS A O 15
ATOM 18166 N N . GLN A 1 58 ? 69.860 9.663 4.800 1.00 0.00 58 GLN A N 15
ATOM 18167 C CA . GLN A 1 58 ? 69.045 9.896 3.575 1.00 0.00 58 GLN A CA 15
ATOM 18168 C C . GLN A 1 58 ? 68.073 8.731 3.384 1.00 0.00 58 GLN A C 15
ATOM 18169 O O . GLN A 1 58 ? 67.013 8.881 2.810 1.00 0.00 58 GLN A O 15
ATOM 18183 N N . VAL A 1 59 ? 68.426 7.569 3.862 1.00 0.00 59 VAL A N 15
ATOM 18184 C CA . VAL A 1 59 ? 67.522 6.396 3.709 1.00 0.00 59 VAL A CA 15
ATOM 18185 C C . VAL A 1 59 ? 66.406 6.474 4.752 1.00 0.00 59 VAL A C 15
ATOM 18186 O O . VAL A 1 59 ? 65.265 6.160 4.479 1.00 0.00 59 VAL A O 15
ATOM 18199 N N . GLN A 1 60 ? 66.727 6.892 5.946 1.00 0.00 60 GLN A N 15
ATOM 18200 C CA . GLN A 1 60 ? 65.684 6.992 7.005 1.00 0.00 60 GLN A CA 15
ATOM 18201 C C . GLN A 1 60 ? 64.775 8.187 6.712 1.00 0.00 60 GLN A C 15
ATOM 18202 O O . GLN A 1 60 ? 63.611 8.194 7.059 1.00 0.00 60 GLN A O 15
ATOM 18216 N N . VAL A 1 61 ? 65.300 9.200 6.078 1.00 0.00 61 VAL A N 15
ATOM 18217 C CA . VAL A 1 61 ? 64.468 10.395 5.765 1.00 0.00 61 VAL A CA 15
ATOM 18218 C C . VAL A 1 61 ? 63.523 10.073 4.606 1.00 0.00 61 VAL A C 15
ATOM 18219 O O . VAL A 1 61 ? 62.396 10.526 4.568 1.00 0.00 61 VAL A O 15
ATOM 18232 N N . CYS A 1 62 ? 63.972 9.296 3.658 1.00 0.00 62 CYS A N 15
ATOM 18233 C CA . CYS A 1 62 ? 63.097 8.951 2.502 1.00 0.00 62 CYS A CA 15
ATOM 18234 C C . CYS A 1 62 ? 62.041 7.933 2.942 1.00 0.00 62 CYS A C 15
ATOM 18235 O O . CYS A 1 62 ? 60.906 7.979 2.512 1.00 0.00 62 CYS A O 15
ATOM 18242 N N . MET A 1 63 ? 62.405 7.013 3.794 1.00 0.00 63 MET A N 15
ATOM 18243 C CA . MET A 1 63 ? 61.418 5.996 4.254 1.00 0.00 63 MET A CA 15
ATOM 18244 C C . MET A 1 63 ? 60.304 6.684 5.046 1.00 0.00 63 MET A C 15
ATOM 18245 O O . MET A 1 63 ? 59.233 6.140 5.229 1.00 0.00 63 MET A O 15
ATOM 18259 N N . ARG A 1 64 ? 60.547 7.876 5.518 1.00 0.00 64 ARG A N 15
ATOM 18260 C CA . ARG A 1 64 ? 59.500 8.594 6.298 1.00 0.00 64 ARG A CA 15
ATOM 18261 C C . ARG A 1 64 ? 58.344 8.976 5.372 1.00 0.00 64 ARG A C 15
ATOM 18262 O O . ARG A 1 64 ? 57.190 8.742 5.674 1.00 0.00 64 ARG A O 15
ATOM 18283 N N . MET A 1 65 ? 58.643 9.565 4.246 1.00 0.00 65 MET A N 15
ATOM 18284 C CA . MET A 1 65 ? 57.560 9.962 3.303 1.00 0.00 65 MET A CA 15
ATOM 18285 C C . MET A 1 65 ? 56.934 8.709 2.686 1.00 0.00 65 MET A C 15
ATOM 18286 O O . MET A 1 65 ? 55.728 8.576 2.619 1.00 0.00 65 MET A O 15
ATOM 18300 N N . LEU A 1 66 ? 57.743 7.790 2.235 1.00 0.00 66 LEU A N 15
ATOM 18301 C CA . LEU A 1 66 ? 57.192 6.549 1.623 1.00 0.00 66 LEU A CA 15
ATOM 18302 C C . LEU A 1 66 ? 56.623 5.644 2.719 1.00 0.00 66 LEU A C 15
ATOM 18303 O O . LEU A 1 66 ? 56.029 4.621 2.445 1.00 0.00 66 LEU A O 15
ATOM 18319 N N . LYS A 1 67 ? 56.801 6.012 3.959 1.00 0.00 67 LYS A N 15
ATOM 18320 C CA . LYS A 1 67 ? 56.270 5.170 5.069 1.00 0.00 67 LYS A CA 15
ATOM 18321 C C . LYS A 1 67 ? 54.830 4.761 4.756 1.00 0.00 67 LYS A C 15
ATOM 18322 O O . LYS A 1 67 ? 54.372 3.710 5.157 1.00 0.00 67 LYS A O 15
ATOM 18341 N N . LEU A 1 68 ? 54.113 5.584 4.041 1.00 0.00 68 LEU A N 15
ATOM 18342 C CA . LEU A 1 68 ? 52.703 5.241 3.702 1.00 0.00 68 LEU A CA 15
ATOM 18343 C C . LEU A 1 68 ? 52.681 4.334 2.470 1.00 0.00 68 LEU A C 15
ATOM 18344 O O . LEU A 1 68 ? 53.159 4.695 1.413 1.00 0.00 68 LEU A O 15
ATOM 18360 N N . ASP A 1 69 ? 52.132 3.157 2.598 1.00 0.00 69 ASP A N 15
ATOM 18361 C CA . ASP A 1 69 ? 52.082 2.229 1.434 1.00 0.00 69 ASP A CA 15
ATOM 18362 C C . ASP A 1 69 ? 50.840 2.532 0.594 1.00 0.00 69 ASP A C 15
ATOM 18363 O O . ASP A 1 69 ? 49.813 1.897 0.734 1.00 0.00 69 ASP A O 15
ATOM 18372 N N . THR A 1 70 ? 50.924 3.499 -0.279 1.00 0.00 70 THR A N 15
ATOM 18373 C CA . THR A 1 70 ? 49.749 3.842 -1.127 1.00 0.00 70 THR A CA 15
ATOM 18374 C C . THR A 1 70 ? 48.555 4.178 -0.231 1.00 0.00 70 THR A C 15
ATOM 18375 O O . THR A 1 70 ? 47.699 3.352 0.014 1.00 0.00 70 THR A O 15
ATOM 18386 N N . ARG A 1 71 ? 48.491 5.386 0.259 1.00 0.00 71 ARG A N 15
ATOM 18387 C CA . ARG A 1 71 ? 47.353 5.773 1.139 1.00 0.00 71 ARG A CA 15
ATOM 18388 C C . ARG A 1 71 ? 47.215 7.297 1.151 1.00 0.00 71 ARG A C 15
ATOM 18389 O O . ARG A 1 71 ? 48.153 8.013 1.439 1.00 0.00 71 ARG A O 15
ATOM 18410 N N . ILE A 1 72 ? 46.051 7.799 0.840 1.00 0.00 72 ILE A N 15
ATOM 18411 C CA . ILE A 1 72 ? 45.855 9.276 0.834 1.00 0.00 72 ILE A CA 15
ATOM 18412 C C . ILE A 1 72 ? 44.684 9.639 1.750 1.00 0.00 72 ILE A C 15
ATOM 18413 O O . ILE A 1 72 ? 43.662 10.123 1.305 1.00 0.00 72 ILE A O 15
ATOM 18429 N N . LYS A 1 73 ? 44.823 9.408 3.027 1.00 0.00 73 LYS A N 15
ATOM 18430 C CA . LYS A 1 73 ? 43.718 9.740 3.969 1.00 0.00 73 LYS A CA 15
ATOM 18431 C C . LYS A 1 73 ? 44.229 9.644 5.408 1.00 0.00 73 LYS A C 15
ATOM 18432 O O . LYS A 1 73 ? 43.637 8.993 6.246 1.00 0.00 73 LYS A O 15
ATOM 18451 N N . THR A 1 74 ? 45.326 10.288 5.701 1.00 0.00 74 THR A N 15
ATOM 18452 C CA . THR A 1 74 ? 45.874 10.233 7.086 1.00 0.00 74 THR A CA 15
ATOM 18453 C C . THR A 1 74 ? 45.013 11.096 8.010 1.00 0.00 74 THR A C 15
ATOM 18454 O O . THR A 1 74 ? 44.055 10.631 8.594 1.00 0.00 74 THR A O 15
ATOM 18465 N N . ARG A 1 75 ? 45.348 12.350 8.149 1.00 0.00 75 ARG A N 15
ATOM 18466 C CA . ARG A 1 75 ? 44.548 13.240 9.037 1.00 0.00 75 ARG A CA 15
ATOM 18467 C C . ARG A 1 75 ? 45.237 14.601 9.150 1.00 0.00 75 ARG A C 15
ATOM 18468 O O . ARG A 1 75 ? 46.409 14.741 8.861 1.00 0.00 75 ARG A O 15
ATOM 18489 N N . LYS A 1 76 ? 44.518 15.607 9.570 1.00 0.00 76 LYS A N 15
ATOM 18490 C CA . LYS A 1 76 ? 45.132 16.958 9.702 1.00 0.00 76 LYS A CA 15
ATOM 18491 C C . LYS A 1 76 ? 44.574 17.651 10.947 1.00 0.00 76 LYS A C 15
ATOM 18492 O O . LYS A 1 76 ? 44.731 18.842 11.130 1.00 0.00 76 LYS A O 15
ATOM 18511 N N . ASN A 1 77 ? 43.923 16.914 11.806 1.00 0.00 77 ASN A N 15
ATOM 18512 C CA . ASN A 1 77 ? 43.356 17.530 13.038 1.00 0.00 77 ASN A CA 15
ATOM 18513 C C . ASN A 1 77 ? 42.558 18.780 12.663 1.00 0.00 77 ASN A C 15
ATOM 18514 O O . ASN A 1 77 ? 42.682 19.770 13.364 1.00 0.00 77 ASN A O 15
ATOM 18526 N N . MET A 1 1 ? 72.457 -17.518 0.659 1.00 0.00 1 MET A N 16
ATOM 18527 C CA . MET A 1 1 ? 71.517 -17.687 -0.486 1.00 0.00 1 MET A CA 16
ATOM 18528 C C . MET A 1 1 ? 70.417 -18.678 -0.099 1.00 0.00 1 MET A C 16
ATOM 18529 O O . MET A 1 1 ? 69.279 -18.307 0.106 1.00 0.00 1 MET A O 16
ATOM 18545 N N . ASP A 1 2 ? 70.748 -19.936 0.002 1.00 0.00 2 ASP A N 16
ATOM 18546 C CA . ASP A 1 2 ? 69.721 -20.949 0.376 1.00 0.00 2 ASP A CA 16
ATOM 18547 C C . ASP A 1 2 ? 69.813 -21.242 1.876 1.00 0.00 2 ASP A C 16
ATOM 18548 O O . ASP A 1 2 ? 69.106 -22.081 2.398 1.00 0.00 2 ASP A O 16
ATOM 18557 N N . ARG A 1 3 ? 70.679 -20.558 2.573 1.00 0.00 3 ARG A N 16
ATOM 18558 C CA . ARG A 1 3 ? 70.815 -20.799 4.037 1.00 0.00 3 ARG A CA 16
ATOM 18559 C C . ARG A 1 3 ? 69.559 -20.303 4.756 1.00 0.00 3 ARG A C 16
ATOM 18560 O O . ARG A 1 3 ? 69.534 -19.221 5.307 1.00 0.00 3 ARG A O 16
ATOM 18581 N N . PHE A 1 4 ? 68.514 -21.086 4.754 1.00 0.00 4 PHE A N 16
ATOM 18582 C CA . PHE A 1 4 ? 67.262 -20.657 5.438 1.00 0.00 4 PHE A CA 16
ATOM 18583 C C . PHE A 1 4 ? 67.318 -21.070 6.911 1.00 0.00 4 PHE A C 16
ATOM 18584 O O . PHE A 1 4 ? 67.528 -22.222 7.235 1.00 0.00 4 PHE A O 16
ATOM 18601 N N . HIS A 1 5 ? 67.132 -20.138 7.804 1.00 0.00 5 HIS A N 16
ATOM 18602 C CA . HIS A 1 5 ? 67.174 -20.476 9.255 1.00 0.00 5 HIS A CA 16
ATOM 18603 C C . HIS A 1 5 ? 66.421 -19.406 10.049 1.00 0.00 5 HIS A C 16
ATOM 18604 O O . HIS A 1 5 ? 65.466 -19.692 10.743 1.00 0.00 5 HIS A O 16
ATOM 18618 N N . ALA A 1 6 ? 66.843 -18.175 9.951 1.00 0.00 6 ALA A N 16
ATOM 18619 C CA . ALA A 1 6 ? 66.151 -17.089 10.700 1.00 0.00 6 ALA A CA 16
ATOM 18620 C C . ALA A 1 6 ? 66.089 -15.831 9.830 1.00 0.00 6 ALA A C 16
ATOM 18621 O O . ALA A 1 6 ? 65.046 -15.465 9.325 1.00 0.00 6 ALA A O 16
ATOM 18628 N N . THR A 1 7 ? 67.198 -15.166 9.651 1.00 0.00 7 THR A N 16
ATOM 18629 C CA . THR A 1 7 ? 67.200 -13.933 8.814 1.00 0.00 7 THR A CA 16
ATOM 18630 C C . THR A 1 7 ? 68.592 -13.725 8.214 1.00 0.00 7 THR A C 16
ATOM 18631 O O . THR A 1 7 ? 69.574 -13.616 8.922 1.00 0.00 7 THR A O 16
ATOM 18642 N N . SER A 1 8 ? 68.685 -13.669 6.914 1.00 0.00 8 SER A N 16
ATOM 18643 C CA . SER A 1 8 ? 70.013 -13.468 6.270 1.00 0.00 8 SER A CA 16
ATOM 18644 C C . SER A 1 8 ? 70.330 -11.972 6.212 1.00 0.00 8 SER A C 16
ATOM 18645 O O . SER A 1 8 ? 69.459 -11.137 6.359 1.00 0.00 8 SER A O 16
ATOM 18653 N N . ALA A 1 9 ? 71.570 -11.626 6.000 1.00 0.00 9 ALA A N 16
ATOM 18654 C CA . ALA A 1 9 ? 71.941 -10.184 5.934 1.00 0.00 9 ALA A CA 16
ATOM 18655 C C . ALA A 1 9 ? 71.070 -9.482 4.890 1.00 0.00 9 ALA A C 16
ATOM 18656 O O . ALA A 1 9 ? 70.569 -10.097 3.970 1.00 0.00 9 ALA A O 16
ATOM 18663 N N . ASP A 1 10 ? 70.887 -8.197 5.026 1.00 0.00 10 ASP A N 16
ATOM 18664 C CA . ASP A 1 10 ? 70.049 -7.456 4.042 1.00 0.00 10 ASP A CA 16
ATOM 18665 C C . ASP A 1 10 ? 70.841 -6.270 3.487 1.00 0.00 10 ASP A C 16
ATOM 18666 O O . ASP A 1 10 ? 70.429 -5.132 3.593 1.00 0.00 10 ASP A O 16
ATOM 18675 N N . CYS A 1 11 ? 71.976 -6.527 2.897 1.00 0.00 11 CYS A N 16
ATOM 18676 C CA . CYS A 1 11 ? 72.793 -5.414 2.337 1.00 0.00 11 CYS A CA 16
ATOM 18677 C C . CYS A 1 11 ? 72.359 -5.136 0.897 1.00 0.00 11 CYS A C 16
ATOM 18678 O O . CYS A 1 11 ? 71.848 -6.002 0.214 1.00 0.00 11 CYS A O 16
ATOM 18685 N N . CYS A 1 12 ? 72.557 -3.934 0.429 1.00 0.00 12 CYS A N 16
ATOM 18686 C CA . CYS A 1 12 ? 72.155 -3.602 -0.967 1.00 0.00 12 CYS A CA 16
ATOM 18687 C C . CYS A 1 12 ? 73.398 -3.555 -1.858 1.00 0.00 12 CYS A C 16
ATOM 18688 O O . CYS A 1 12 ? 74.174 -2.621 -1.809 1.00 0.00 12 CYS A O 16
ATOM 18695 N N . ILE A 1 13 ? 73.594 -4.555 -2.673 1.00 0.00 13 ILE A N 16
ATOM 18696 C CA . ILE A 1 13 ? 74.787 -4.565 -3.566 1.00 0.00 13 ILE A CA 16
ATOM 18697 C C . ILE A 1 13 ? 74.352 -4.264 -5.001 1.00 0.00 13 ILE A C 16
ATOM 18698 O O . ILE A 1 13 ? 75.167 -4.031 -5.872 1.00 0.00 13 ILE A O 16
ATOM 18714 N N . SER A 1 14 ? 73.072 -4.267 -5.255 1.00 0.00 14 SER A N 16
ATOM 18715 C CA . SER A 1 14 ? 72.585 -3.981 -6.634 1.00 0.00 14 SER A CA 16
ATOM 18716 C C . SER A 1 14 ? 71.278 -3.190 -6.560 1.00 0.00 14 SER A C 16
ATOM 18717 O O . SER A 1 14 ? 70.344 -3.579 -5.888 1.00 0.00 14 SER A O 16
ATOM 18725 N N . TYR A 1 15 ? 71.204 -2.082 -7.245 1.00 0.00 15 TYR A N 16
ATOM 18726 C CA . TYR A 1 15 ? 69.957 -1.268 -7.213 1.00 0.00 15 TYR A CA 16
ATOM 18727 C C . TYR A 1 15 ? 69.224 -1.404 -8.549 1.00 0.00 15 TYR A C 16
ATOM 18728 O O . TYR A 1 15 ? 69.823 -1.357 -9.605 1.00 0.00 15 TYR A O 16
ATOM 18746 N N . THR A 1 16 ? 67.930 -1.571 -8.511 1.00 0.00 16 THR A N 16
ATOM 18747 C CA . THR A 1 16 ? 67.159 -1.708 -9.778 1.00 0.00 16 THR A CA 16
ATOM 18748 C C . THR A 1 16 ? 67.475 -0.521 -10.699 1.00 0.00 16 THR A C 16
ATOM 18749 O O . THR A 1 16 ? 67.116 0.600 -10.397 1.00 0.00 16 THR A O 16
ATOM 18760 N N . PRO A 1 17 ? 68.138 -0.799 -11.796 1.00 0.00 17 PRO A N 16
ATOM 18761 C CA . PRO A 1 17 ? 68.513 0.237 -12.775 1.00 0.00 17 PRO A CA 16
ATOM 18762 C C . PRO A 1 17 ? 67.304 0.624 -13.631 1.00 0.00 17 PRO A C 16
ATOM 18763 O O . PRO A 1 17 ? 67.222 0.289 -14.796 1.00 0.00 17 PRO A O 16
ATOM 18774 N N . ARG A 1 18 ? 66.365 1.329 -13.060 1.00 0.00 18 ARG A N 16
ATOM 18775 C CA . ARG A 1 18 ? 65.162 1.738 -13.838 1.00 0.00 18 ARG A CA 16
ATOM 18776 C C . ARG A 1 18 ? 64.350 2.748 -13.024 1.00 0.00 18 ARG A C 16
ATOM 18777 O O . ARG A 1 18 ? 64.522 2.878 -11.828 1.00 0.00 18 ARG A O 16
ATOM 18798 N N . SER A 1 19 ? 63.465 3.465 -13.661 1.00 0.00 19 SER A N 16
ATOM 18799 C CA . SER A 1 19 ? 62.644 4.464 -12.922 1.00 0.00 19 SER A CA 16
ATOM 18800 C C . SER A 1 19 ? 61.328 3.819 -12.483 1.00 0.00 19 SER A C 16
ATOM 18801 O O . SER A 1 19 ? 60.487 3.486 -13.295 1.00 0.00 19 SER A O 16
ATOM 18809 N N . ILE A 1 20 ? 61.142 3.638 -11.204 1.00 0.00 20 ILE A N 16
ATOM 18810 C CA . ILE A 1 20 ? 59.880 3.013 -10.716 1.00 0.00 20 ILE A CA 16
ATOM 18811 C C . ILE A 1 20 ? 58.917 4.111 -10.245 1.00 0.00 20 ILE A C 16
ATOM 18812 O O . ILE A 1 20 ? 59.319 5.021 -9.548 1.00 0.00 20 ILE A O 16
ATOM 18828 N N . PRO A 1 21 ? 57.673 3.993 -10.639 1.00 0.00 21 PRO A N 16
ATOM 18829 C CA . PRO A 1 21 ? 56.630 4.966 -10.268 1.00 0.00 21 PRO A CA 16
ATOM 18830 C C . PRO A 1 21 ? 56.147 4.710 -8.838 1.00 0.00 21 PRO A C 16
ATOM 18831 O O . PRO A 1 21 ? 56.095 3.585 -8.382 1.00 0.00 21 PRO A O 16
ATOM 18842 N N . CYS A 1 22 ? 55.791 5.745 -8.126 1.00 0.00 22 CYS A N 16
ATOM 18843 C CA . CYS A 1 22 ? 55.311 5.556 -6.729 1.00 0.00 22 CYS A CA 16
ATOM 18844 C C . CYS A 1 22 ? 54.130 4.583 -6.725 1.00 0.00 22 CYS A C 16
ATOM 18845 O O . CYS A 1 22 ? 53.782 4.017 -5.708 1.00 0.00 22 CYS A O 16
ATOM 18852 N N . SER A 1 23 ? 53.511 4.384 -7.857 1.00 0.00 23 SER A N 16
ATOM 18853 C CA . SER A 1 23 ? 52.354 3.448 -7.919 1.00 0.00 23 SER A CA 16
ATOM 18854 C C . SER A 1 23 ? 52.837 2.021 -7.650 1.00 0.00 23 SER A C 16
ATOM 18855 O O . SER A 1 23 ? 52.102 1.190 -7.154 1.00 0.00 23 SER A O 16
ATOM 18863 N N . LEU A 1 24 ? 54.067 1.731 -7.973 1.00 0.00 24 LEU A N 16
ATOM 18864 C CA . LEU A 1 24 ? 54.595 0.358 -7.735 1.00 0.00 24 LEU A CA 16
ATOM 18865 C C . LEU A 1 24 ? 55.349 0.326 -6.404 1.00 0.00 24 LEU A C 16
ATOM 18866 O O . LEU A 1 24 ? 56.070 -0.607 -6.110 1.00 0.00 24 LEU A O 16
ATOM 18882 N N . LEU A 1 25 ? 55.186 1.337 -5.595 1.00 0.00 25 LEU A N 16
ATOM 18883 C CA . LEU A 1 25 ? 55.892 1.364 -4.283 1.00 0.00 25 LEU A CA 16
ATOM 18884 C C . LEU A 1 25 ? 54.868 1.552 -3.161 1.00 0.00 25 LEU A C 16
ATOM 18885 O O . LEU A 1 25 ? 54.311 2.618 -2.990 1.00 0.00 25 LEU A O 16
ATOM 18901 N N . GLU A 1 26 ? 54.613 0.524 -2.399 1.00 0.00 26 GLU A N 16
ATOM 18902 C CA . GLU A 1 26 ? 53.622 0.646 -1.293 1.00 0.00 26 GLU A CA 16
ATOM 18903 C C . GLU A 1 26 ? 54.347 0.955 0.019 1.00 0.00 26 GLU A C 16
ATOM 18904 O O . GLU A 1 26 ? 53.744 1.373 0.987 1.00 0.00 26 GLU A O 16
ATOM 18916 N N . SER A 1 27 ? 55.636 0.754 0.062 1.00 0.00 27 SER A N 16
ATOM 18917 C CA . SER A 1 27 ? 56.390 1.039 1.315 1.00 0.00 27 SER A CA 16
ATOM 18918 C C . SER A 1 27 ? 57.891 1.063 1.019 1.00 0.00 27 SER A C 16
ATOM 18919 O O . SER A 1 27 ? 58.320 0.818 -0.091 1.00 0.00 27 SER A O 16
ATOM 18927 N N . TYR A 1 28 ? 58.693 1.356 2.006 1.00 0.00 28 TYR A N 16
ATOM 18928 C CA . TYR A 1 28 ? 60.166 1.397 1.786 1.00 0.00 28 TYR A CA 16
ATOM 18929 C C . TYR A 1 28 ? 60.879 1.513 3.135 1.00 0.00 28 TYR A C 16
ATOM 18930 O O . TYR A 1 28 ? 60.301 1.930 4.119 1.00 0.00 28 TYR A O 16
ATOM 18948 N N . PHE A 1 29 ? 62.131 1.149 3.190 1.00 0.00 29 PHE A N 16
ATOM 18949 C CA . PHE A 1 29 ? 62.878 1.240 4.477 1.00 0.00 29 PHE A CA 16
ATOM 18950 C C . PHE A 1 29 ? 64.382 1.239 4.196 1.00 0.00 29 PHE A C 16
ATOM 18951 O O . PHE A 1 29 ? 64.815 1.042 3.078 1.00 0.00 29 PHE A O 16
ATOM 18968 N N . GLU A 1 30 ? 65.183 1.460 5.203 1.00 0.00 30 GLU A N 16
ATOM 18969 C CA . GLU A 1 30 ? 66.658 1.473 4.993 1.00 0.00 30 GLU A CA 16
ATOM 18970 C C . GLU A 1 30 ? 67.242 0.112 5.377 1.00 0.00 30 GLU A C 16
ATOM 18971 O O . GLU A 1 30 ? 66.739 -0.567 6.250 1.00 0.00 30 GLU A O 16
ATOM 18983 N N . THR A 1 31 ? 68.302 -0.292 4.732 1.00 0.00 31 THR A N 16
ATOM 18984 C CA . THR A 1 31 ? 68.919 -1.608 5.061 1.00 0.00 31 THR A CA 16
ATOM 18985 C C . THR A 1 31 ? 69.480 -1.567 6.484 1.00 0.00 31 THR A C 16
ATOM 18986 O O . THR A 1 31 ? 69.333 -0.590 7.191 1.00 0.00 31 THR A O 16
ATOM 18997 N N . ASN A 1 32 ? 70.122 -2.621 6.909 1.00 0.00 32 ASN A N 16
ATOM 18998 C CA . ASN A 1 32 ? 70.691 -2.640 8.286 1.00 0.00 32 ASN A CA 16
ATOM 18999 C C . ASN A 1 32 ? 71.899 -1.703 8.352 1.00 0.00 32 ASN A C 16
ATOM 19000 O O . ASN A 1 32 ? 72.640 -1.563 7.400 1.00 0.00 32 ASN A O 16
ATOM 19011 N N . SER A 1 33 ? 72.102 -1.059 9.469 1.00 0.00 33 SER A N 16
ATOM 19012 C CA . SER A 1 33 ? 73.262 -0.132 9.593 1.00 0.00 33 SER A CA 16
ATOM 19013 C C . SER A 1 33 ? 74.559 -0.942 9.658 1.00 0.00 33 SER A C 16
ATOM 19014 O O . SER A 1 33 ? 75.644 -0.397 9.614 1.00 0.00 33 SER A O 16
ATOM 19022 N N . GLU A 1 34 ? 74.456 -2.239 9.763 1.00 0.00 34 GLU A N 16
ATOM 19023 C CA . GLU A 1 34 ? 75.684 -3.080 9.831 1.00 0.00 34 GLU A CA 16
ATOM 19024 C C . GLU A 1 34 ? 76.216 -3.323 8.417 1.00 0.00 34 GLU A C 16
ATOM 19025 O O . GLU A 1 34 ? 77.380 -3.611 8.223 1.00 0.00 34 GLU A O 16
ATOM 19037 N N . CYS A 1 35 ? 75.373 -3.209 7.428 1.00 0.00 35 CYS A N 16
ATOM 19038 C CA . CYS A 1 35 ? 75.833 -3.434 6.028 1.00 0.00 35 CYS A CA 16
ATOM 19039 C C . CYS A 1 35 ? 76.831 -2.343 5.637 1.00 0.00 35 CYS A C 16
ATOM 19040 O O . CYS A 1 35 ? 76.488 -1.183 5.532 1.00 0.00 35 CYS A O 16
ATOM 19047 N N . SER A 1 36 ? 78.066 -2.706 5.421 1.00 0.00 36 SER A N 16
ATOM 19048 C CA . SER A 1 36 ? 79.086 -1.690 5.036 1.00 0.00 36 SER A CA 16
ATOM 19049 C C . SER A 1 36 ? 78.517 -0.788 3.939 1.00 0.00 36 SER A C 16
ATOM 19050 O O . SER A 1 36 ? 78.801 0.392 3.883 1.00 0.00 36 SER A O 16
ATOM 19058 N N . LYS A 1 37 ? 77.716 -1.335 3.067 1.00 0.00 37 LYS A N 16
ATOM 19059 C CA . LYS A 1 37 ? 77.128 -0.509 1.974 1.00 0.00 37 LYS A CA 16
ATOM 19060 C C . LYS A 1 37 ? 75.664 -0.194 2.309 1.00 0.00 37 LYS A C 16
ATOM 19061 O O . LYS A 1 37 ? 74.859 -1.094 2.440 1.00 0.00 37 LYS A O 16
ATOM 19080 N N . PRO A 1 38 ? 75.359 1.075 2.439 1.00 0.00 38 PRO A N 16
ATOM 19081 C CA . PRO A 1 38 ? 73.994 1.529 2.759 1.00 0.00 38 PRO A CA 16
ATOM 19082 C C . PRO A 1 38 ? 73.107 1.480 1.512 1.00 0.00 38 PRO A C 16
ATOM 19083 O O . PRO A 1 38 ? 73.583 1.314 0.406 1.00 0.00 38 PRO A O 16
ATOM 19094 N N . GLY A 1 39 ? 71.822 1.625 1.682 1.00 0.00 39 GLY A N 16
ATOM 19095 C CA . GLY A 1 39 ? 70.908 1.588 0.518 1.00 0.00 39 GLY A CA 16
ATOM 19096 C C . GLY A 1 39 ? 69.458 1.644 1.001 1.00 0.00 39 GLY A C 16
ATOM 19097 O O . GLY A 1 39 ? 69.182 1.558 2.181 1.00 0.00 39 GLY A O 16
ATOM 19101 N N . VAL A 1 40 ? 68.529 1.786 0.096 1.00 0.00 40 VAL A N 16
ATOM 19102 C CA . VAL A 1 40 ? 67.097 1.847 0.501 1.00 0.00 40 VAL A CA 16
ATOM 19103 C C . VAL A 1 40 ? 66.352 0.643 -0.079 1.00 0.00 40 VAL A C 16
ATOM 19104 O O . VAL A 1 40 ? 66.678 0.153 -1.142 1.00 0.00 40 VAL A O 16
ATOM 19117 N N . ILE A 1 41 ? 65.354 0.162 0.610 1.00 0.00 41 ILE A N 16
ATOM 19118 C CA . ILE A 1 41 ? 64.591 -1.010 0.098 1.00 0.00 41 ILE A CA 16
ATOM 19119 C C . ILE A 1 41 ? 63.151 -0.589 -0.205 1.00 0.00 41 ILE A C 16
ATOM 19120 O O . ILE A 1 41 ? 62.413 -0.192 0.675 1.00 0.00 41 ILE A O 16
ATOM 19136 N N . PHE A 1 42 ? 62.746 -0.673 -1.442 1.00 0.00 42 PHE A N 16
ATOM 19137 C CA . PHE A 1 42 ? 61.354 -0.278 -1.799 1.00 0.00 42 PHE A CA 16
ATOM 19138 C C . PHE A 1 42 ? 60.476 -1.528 -1.885 1.00 0.00 42 PHE A C 16
ATOM 19139 O O . PHE A 1 42 ? 60.828 -2.504 -2.518 1.00 0.00 42 PHE A O 16
ATOM 19156 N N . LEU A 1 43 ? 59.334 -1.507 -1.254 1.00 0.00 43 LEU A N 16
ATOM 19157 C CA . LEU A 1 43 ? 58.435 -2.693 -1.301 1.00 0.00 43 LEU A CA 16
ATOM 19158 C C . LEU A 1 43 ? 57.346 -2.464 -2.352 1.00 0.00 43 LEU A C 16
ATOM 19159 O O . LEU A 1 43 ? 56.790 -1.389 -2.458 1.00 0.00 43 LEU A O 16
ATOM 19175 N N . THR A 1 44 ? 57.039 -3.464 -3.131 1.00 0.00 44 THR A N 16
ATOM 19176 C CA . THR A 1 44 ? 55.988 -3.301 -4.175 1.00 0.00 44 THR A CA 16
ATOM 19177 C C . THR A 1 44 ? 54.710 -4.014 -3.730 1.00 0.00 44 THR A C 16
ATOM 19178 O O . THR A 1 44 ? 54.703 -4.752 -2.766 1.00 0.00 44 THR A O 16
ATOM 19189 N N . LYS A 1 45 ? 53.627 -3.799 -4.426 1.00 0.00 45 LYS A N 16
ATOM 19190 C CA . LYS A 1 45 ? 52.350 -4.465 -4.042 1.00 0.00 45 LYS A CA 16
ATOM 19191 C C . LYS A 1 45 ? 52.365 -5.919 -4.522 1.00 0.00 45 LYS A C 16
ATOM 19192 O O . LYS A 1 45 ? 51.405 -6.645 -4.359 1.00 0.00 45 LYS A O 16
ATOM 19211 N N . LYS A 1 46 ? 53.447 -6.352 -5.111 1.00 0.00 46 LYS A N 16
ATOM 19212 C CA . LYS A 1 46 ? 53.519 -7.759 -5.596 1.00 0.00 46 LYS A CA 16
ATOM 19213 C C . LYS A 1 46 ? 54.433 -8.567 -4.674 1.00 0.00 46 LYS A C 16
ATOM 19214 O O . LYS A 1 46 ? 55.066 -9.518 -5.088 1.00 0.00 46 LYS A O 16
ATOM 19233 N N . GLY A 1 47 ? 54.505 -8.195 -3.425 1.00 0.00 47 GLY A N 16
ATOM 19234 C CA . GLY A 1 47 ? 55.371 -8.937 -2.474 1.00 0.00 47 GLY A CA 16
ATOM 19235 C C . GLY A 1 47 ? 56.810 -8.948 -2.992 1.00 0.00 47 GLY A C 16
ATOM 19236 O O . GLY A 1 47 ? 57.557 -9.877 -2.760 1.00 0.00 47 GLY A O 16
ATOM 19240 N N . ARG A 1 48 ? 57.204 -7.919 -3.690 1.00 0.00 48 ARG A N 16
ATOM 19241 C CA . ARG A 1 48 ? 58.595 -7.867 -4.222 1.00 0.00 48 ARG A CA 16
ATOM 19242 C C . ARG A 1 48 ? 59.297 -6.617 -3.688 1.00 0.00 48 ARG A C 16
ATOM 19243 O O . ARG A 1 48 ? 58.687 -5.583 -3.500 1.00 0.00 48 ARG A O 16
ATOM 19264 N N . ARG A 1 49 ? 60.576 -6.703 -3.442 1.00 0.00 49 ARG A N 16
ATOM 19265 C CA . ARG A 1 49 ? 61.315 -5.519 -2.920 1.00 0.00 49 ARG A CA 16
ATOM 19266 C C . ARG A 1 49 ? 62.673 -5.416 -3.617 1.00 0.00 49 ARG A C 16
ATOM 19267 O O . ARG A 1 49 ? 63.303 -6.410 -3.918 1.00 0.00 49 ARG A O 16
ATOM 19288 N N . PHE A 1 50 ? 63.128 -4.221 -3.879 1.00 0.00 50 PHE A N 16
ATOM 19289 C CA . PHE A 1 50 ? 64.445 -4.058 -4.558 1.00 0.00 50 PHE A CA 16
ATOM 19290 C C . PHE A 1 50 ? 65.211 -2.900 -3.915 1.00 0.00 50 PHE A C 16
ATOM 19291 O O . PHE A 1 50 ? 64.635 -2.035 -3.286 1.00 0.00 50 PHE A O 16
ATOM 19308 N N . CYS A 1 51 ? 66.507 -2.877 -4.068 1.00 0.00 51 CYS A N 16
ATOM 19309 C CA . CYS A 1 51 ? 67.311 -1.781 -3.467 1.00 0.00 51 CYS A CA 16
ATOM 19310 C C . CYS A 1 51 ? 67.260 -0.550 -4.376 1.00 0.00 51 CYS A C 16
ATOM 19311 O O . CYS A 1 51 ? 67.116 -0.660 -5.578 1.00 0.00 51 CYS A O 16
ATOM 19318 N N . ALA A 1 52 ? 67.379 0.621 -3.812 1.00 0.00 52 ALA A N 16
ATOM 19319 C CA . ALA A 1 52 ? 67.339 1.857 -4.644 1.00 0.00 52 ALA A CA 16
ATOM 19320 C C . ALA A 1 52 ? 68.320 2.885 -4.076 1.00 0.00 52 ALA A C 16
ATOM 19321 O O . ALA A 1 52 ? 68.685 2.835 -2.918 1.00 0.00 52 ALA A O 16
ATOM 19328 N N . ASN A 1 53 ? 68.750 3.818 -4.882 1.00 0.00 53 ASN A N 16
ATOM 19329 C CA . ASN A 1 53 ? 69.707 4.846 -4.386 1.00 0.00 53 ASN A CA 16
ATOM 19330 C C . ASN A 1 53 ? 68.926 6.040 -3.819 1.00 0.00 53 ASN A C 16
ATOM 19331 O O . ASN A 1 53 ? 68.086 6.601 -4.496 1.00 0.00 53 ASN A O 16
ATOM 19342 N N . PRO A 1 54 ? 69.224 6.398 -2.593 1.00 0.00 54 PRO A N 16
ATOM 19343 C CA . PRO A 1 54 ? 68.557 7.523 -1.916 1.00 0.00 54 PRO A CA 16
ATOM 19344 C C . PRO A 1 54 ? 69.091 8.855 -2.447 1.00 0.00 54 PRO A C 16
ATOM 19345 O O . PRO A 1 54 ? 68.679 9.915 -2.021 1.00 0.00 54 PRO A O 16
ATOM 19356 N N . SER A 1 55 ? 70.001 8.807 -3.380 1.00 0.00 55 SER A N 16
ATOM 19357 C CA . SER A 1 55 ? 70.554 10.068 -3.944 1.00 0.00 55 SER A CA 16
ATOM 19358 C C . SER A 1 55 ? 69.731 10.474 -5.167 1.00 0.00 55 SER A C 16
ATOM 19359 O O . SER A 1 55 ? 69.877 11.559 -5.694 1.00 0.00 55 SER A O 16
ATOM 19367 N N . ASP A 1 56 ? 68.863 9.610 -5.625 1.00 0.00 56 ASP A N 16
ATOM 19368 C CA . ASP A 1 56 ? 68.031 9.951 -6.813 1.00 0.00 56 ASP A CA 16
ATOM 19369 C C . ASP A 1 56 ? 66.906 10.899 -6.391 1.00 0.00 56 ASP A C 16
ATOM 19370 O O . ASP A 1 56 ? 66.122 10.596 -5.515 1.00 0.00 56 ASP A O 16
ATOM 19379 N N . LYS A 1 57 ? 66.822 12.046 -7.008 1.00 0.00 57 LYS A N 16
ATOM 19380 C CA . LYS A 1 57 ? 65.748 13.011 -6.642 1.00 0.00 57 LYS A CA 16
ATOM 19381 C C . LYS A 1 57 ? 64.391 12.305 -6.683 1.00 0.00 57 LYS A C 16
ATOM 19382 O O . LYS A 1 57 ? 63.533 12.541 -5.856 1.00 0.00 57 LYS A O 16
ATOM 19401 N N . GLN A 1 58 ? 64.190 11.440 -7.639 1.00 0.00 58 GLN A N 16
ATOM 19402 C CA . GLN A 1 58 ? 62.889 10.721 -7.730 1.00 0.00 58 GLN A CA 16
ATOM 19403 C C . GLN A 1 58 ? 62.646 9.942 -6.436 1.00 0.00 58 GLN A C 16
ATOM 19404 O O . GLN A 1 58 ? 61.523 9.756 -6.013 1.00 0.00 58 GLN A O 16
ATOM 19418 N N . VAL A 1 59 ? 63.692 9.486 -5.802 1.00 0.00 59 VAL A N 16
ATOM 19419 C CA . VAL A 1 59 ? 63.520 8.722 -4.535 1.00 0.00 59 VAL A CA 16
ATOM 19420 C C . VAL A 1 59 ? 63.110 9.682 -3.416 1.00 0.00 59 VAL A C 16
ATOM 19421 O O . VAL A 1 59 ? 62.229 9.395 -2.630 1.00 0.00 59 VAL A O 16
ATOM 19434 N N . GLN A 1 60 ? 63.743 10.821 -3.339 1.00 0.00 60 GLN A N 16
ATOM 19435 C CA . GLN A 1 60 ? 63.388 11.799 -2.273 1.00 0.00 60 GLN A CA 16
ATOM 19436 C C . GLN A 1 60 ? 61.991 12.360 -2.542 1.00 0.00 60 GLN A C 16
ATOM 19437 O O . GLN A 1 60 ? 61.220 12.595 -1.632 1.00 0.00 60 GLN A O 16
ATOM 19451 N N . VAL A 1 61 ? 61.657 12.575 -3.785 1.00 0.00 61 VAL A N 16
ATOM 19452 C CA . VAL A 1 61 ? 60.309 13.119 -4.111 1.00 0.00 61 VAL A CA 16
ATOM 19453 C C . VAL A 1 61 ? 59.245 12.067 -3.791 1.00 0.00 61 VAL A C 16
ATOM 19454 O O . VAL A 1 61 ? 58.202 12.370 -3.247 1.00 0.00 61 VAL A O 16
ATOM 19467 N N . CYS A 1 62 ? 59.501 10.831 -4.123 1.00 0.00 62 CYS A N 16
ATOM 19468 C CA . CYS A 1 62 ? 58.505 9.760 -3.836 1.00 0.00 62 CYS A CA 16
ATOM 19469 C C . CYS A 1 62 ? 58.545 9.415 -2.346 1.00 0.00 62 CYS A C 16
ATOM 19470 O O . CYS A 1 62 ? 57.530 9.152 -1.733 1.00 0.00 62 CYS A O 16
ATOM 19477 N N . MET A 1 63 ? 59.711 9.414 -1.759 1.00 0.00 63 MET A N 16
ATOM 19478 C CA . MET A 1 63 ? 59.815 9.086 -0.309 1.00 0.00 63 MET A CA 16
ATOM 19479 C C . MET A 1 63 ? 58.874 9.992 0.487 1.00 0.00 63 MET A C 16
ATOM 19480 O O . MET A 1 63 ? 58.493 9.684 1.599 1.00 0.00 63 MET A O 16
ATOM 19494 N N . ARG A 1 64 ? 58.495 11.108 -0.073 1.00 0.00 64 ARG A N 16
ATOM 19495 C CA . ARG A 1 64 ? 57.579 12.033 0.652 1.00 0.00 64 ARG A CA 16
ATOM 19496 C C . ARG A 1 64 ? 56.145 11.511 0.554 1.00 0.00 64 ARG A C 16
ATOM 19497 O O . ARG A 1 64 ? 55.406 11.510 1.519 1.00 0.00 64 ARG A O 16
ATOM 19518 N N . MET A 1 65 ? 55.744 11.066 -0.606 1.00 0.00 65 MET A N 16
ATOM 19519 C CA . MET A 1 65 ? 54.358 10.544 -0.765 1.00 0.00 65 MET A CA 16
ATOM 19520 C C . MET A 1 65 ? 54.159 9.335 0.151 1.00 0.00 65 MET A C 16
ATOM 19521 O O . MET A 1 65 ? 53.146 9.202 0.808 1.00 0.00 65 MET A O 16
ATOM 19535 N N . LEU A 1 66 ? 55.119 8.452 0.201 1.00 0.00 66 LEU A N 16
ATOM 19536 C CA . LEU A 1 66 ? 54.983 7.253 1.075 1.00 0.00 66 LEU A CA 16
ATOM 19537 C C . LEU A 1 66 ? 55.149 7.666 2.539 1.00 0.00 66 LEU A C 16
ATOM 19538 O O . LEU A 1 66 ? 54.438 7.202 3.409 1.00 0.00 66 LEU A O 16
ATOM 19554 N N . LYS A 1 67 ? 56.082 8.534 2.820 1.00 0.00 67 LYS A N 16
ATOM 19555 C CA . LYS A 1 67 ? 56.291 8.974 4.228 1.00 0.00 67 LYS A CA 16
ATOM 19556 C C . LYS A 1 67 ? 54.945 9.350 4.850 1.00 0.00 67 LYS A C 16
ATOM 19557 O O . LYS A 1 67 ? 54.712 9.141 6.024 1.00 0.00 67 LYS A O 16
ATOM 19576 N N . LEU A 1 68 ? 54.058 9.902 4.071 1.00 0.00 68 LEU A N 16
ATOM 19577 C CA . LEU A 1 68 ? 52.727 10.291 4.615 1.00 0.00 68 LEU A CA 16
ATOM 19578 C C . LEU A 1 68 ? 52.060 9.069 5.249 1.00 0.00 68 LEU A C 16
ATOM 19579 O O . LEU A 1 68 ? 51.929 8.031 4.631 1.00 0.00 68 LEU A O 16
ATOM 19595 N N . ASP A 1 69 ? 51.637 9.183 6.479 1.00 0.00 69 ASP A N 16
ATOM 19596 C CA . ASP A 1 69 ? 50.979 8.026 7.150 1.00 0.00 69 ASP A CA 16
ATOM 19597 C C . ASP A 1 69 ? 49.568 7.845 6.588 1.00 0.00 69 ASP A C 16
ATOM 19598 O O . ASP A 1 69 ? 49.302 6.931 5.832 1.00 0.00 69 ASP A O 16
ATOM 19607 N N . THR A 1 70 ? 48.660 8.710 6.949 1.00 0.00 70 THR A N 16
ATOM 19608 C CA . THR A 1 70 ? 47.267 8.587 6.435 1.00 0.00 70 THR A CA 16
ATOM 19609 C C . THR A 1 70 ? 46.662 7.264 6.910 1.00 0.00 70 THR A C 16
ATOM 19610 O O . THR A 1 70 ? 47.353 6.398 7.408 1.00 0.00 70 THR A O 16
ATOM 19621 N N . ARG A 1 71 ? 45.376 7.101 6.760 1.00 0.00 71 ARG A N 16
ATOM 19622 C CA . ARG A 1 71 ? 44.729 5.835 7.203 1.00 0.00 71 ARG A CA 16
ATOM 19623 C C . ARG A 1 71 ? 44.934 5.656 8.708 1.00 0.00 71 ARG A C 16
ATOM 19624 O O . ARG A 1 71 ? 45.960 6.015 9.251 1.00 0.00 71 ARG A O 16
ATOM 19645 N N . ILE A 1 72 ? 43.966 5.104 9.388 1.00 0.00 72 ILE A N 16
ATOM 19646 C CA . ILE A 1 72 ? 44.109 4.905 10.858 1.00 0.00 72 ILE A CA 16
ATOM 19647 C C . ILE A 1 72 ? 44.330 6.258 11.537 1.00 0.00 72 ILE A C 16
ATOM 19648 O O . ILE A 1 72 ? 45.429 6.774 11.571 1.00 0.00 72 ILE A O 16
ATOM 19664 N N . LYS A 1 73 ? 43.293 6.838 12.077 1.00 0.00 73 LYS A N 16
ATOM 19665 C CA . LYS A 1 73 ? 43.445 8.157 12.751 1.00 0.00 73 LYS A CA 16
ATOM 19666 C C . LYS A 1 73 ? 44.037 7.953 14.147 1.00 0.00 73 LYS A C 16
ATOM 19667 O O . LYS A 1 73 ? 43.331 7.686 15.099 1.00 0.00 73 LYS A O 16
ATOM 19686 N N . THR A 1 74 ? 45.330 8.077 14.277 1.00 0.00 74 THR A N 16
ATOM 19687 C CA . THR A 1 74 ? 45.966 7.892 15.611 1.00 0.00 74 THR A CA 16
ATOM 19688 C C . THR A 1 74 ? 46.114 9.251 16.298 1.00 0.00 74 THR A C 16
ATOM 19689 O O . THR A 1 74 ? 45.681 10.265 15.789 1.00 0.00 74 THR A O 16
ATOM 19700 N N . ARG A 1 75 ? 46.723 9.280 17.452 1.00 0.00 75 ARG A N 16
ATOM 19701 C CA . ARG A 1 75 ? 46.897 10.574 18.170 1.00 0.00 75 ARG A CA 16
ATOM 19702 C C . ARG A 1 75 ? 48.386 10.921 18.243 1.00 0.00 75 ARG A C 16
ATOM 19703 O O . ARG A 1 75 ? 49.103 10.444 19.100 1.00 0.00 75 ARG A O 16
ATOM 19724 N N . LYS A 1 76 ? 48.856 11.747 17.350 1.00 0.00 76 LYS A N 16
ATOM 19725 C CA . LYS A 1 76 ? 50.298 12.123 17.369 1.00 0.00 76 LYS A CA 16
ATOM 19726 C C . LYS A 1 76 ? 50.440 13.617 17.073 1.00 0.00 76 LYS A C 16
ATOM 19727 O O . LYS A 1 76 ? 51.515 14.102 16.780 1.00 0.00 76 LYS A O 16
ATOM 19746 N N . ASN A 1 77 ? 49.364 14.351 17.147 1.00 0.00 77 ASN A N 16
ATOM 19747 C CA . ASN A 1 77 ? 49.439 15.813 16.869 1.00 0.00 77 ASN A CA 16
ATOM 19748 C C . ASN A 1 77 ? 49.653 16.037 15.370 1.00 0.00 77 ASN A C 16
ATOM 19749 O O . ASN A 1 77 ? 50.242 17.047 15.021 1.00 0.00 77 ASN A O 16
ATOM 19761 N N . MET A 1 1 ? 37.828 6.324 8.306 1.00 0.00 1 MET A N 17
ATOM 19762 C CA . MET A 1 1 ? 38.062 7.793 8.397 1.00 0.00 1 MET A CA 17
ATOM 19763 C C . MET A 1 1 ? 38.469 8.158 9.826 1.00 0.00 1 MET A C 17
ATOM 19764 O O . MET A 1 1 ? 37.740 7.921 10.769 1.00 0.00 1 MET A O 17
ATOM 19780 N N . ASP A 1 2 ? 39.629 8.732 9.994 1.00 0.00 2 ASP A N 17
ATOM 19781 C CA . ASP A 1 2 ? 40.081 9.111 11.363 1.00 0.00 2 ASP A CA 17
ATOM 19782 C C . ASP A 1 2 ? 40.538 10.572 11.365 1.00 0.00 2 ASP A C 17
ATOM 19783 O O . ASP A 1 2 ? 39.790 11.465 11.711 1.00 0.00 2 ASP A O 17
ATOM 19792 N N . ARG A 1 3 ? 41.760 10.824 10.983 1.00 0.00 3 ARG A N 17
ATOM 19793 C CA . ARG A 1 3 ? 42.260 12.228 10.966 1.00 0.00 3 ARG A CA 17
ATOM 19794 C C . ARG A 1 3 ? 41.821 12.911 9.669 1.00 0.00 3 ARG A C 17
ATOM 19795 O O . ARG A 1 3 ? 41.289 12.283 8.775 1.00 0.00 3 ARG A O 17
ATOM 19816 N N . PHE A 1 4 ? 42.039 14.193 9.560 1.00 0.00 4 PHE A N 17
ATOM 19817 C CA . PHE A 1 4 ? 41.634 14.915 8.321 1.00 0.00 4 PHE A CA 17
ATOM 19818 C C . PHE A 1 4 ? 42.882 15.407 7.587 1.00 0.00 4 PHE A C 17
ATOM 19819 O O . PHE A 1 4 ? 43.243 16.565 7.664 1.00 0.00 4 PHE A O 17
ATOM 19836 N N . HIS A 1 5 ? 43.546 14.537 6.877 1.00 0.00 5 HIS A N 17
ATOM 19837 C CA . HIS A 1 5 ? 44.771 14.955 6.140 1.00 0.00 5 HIS A CA 17
ATOM 19838 C C . HIS A 1 5 ? 44.553 14.765 4.637 1.00 0.00 5 HIS A C 17
ATOM 19839 O O . HIS A 1 5 ? 43.667 14.048 4.215 1.00 0.00 5 HIS A O 17
ATOM 19853 N N . ALA A 1 6 ? 45.353 15.401 3.827 1.00 0.00 6 ALA A N 17
ATOM 19854 C CA . ALA A 1 6 ? 45.190 15.256 2.353 1.00 0.00 6 ALA A CA 17
ATOM 19855 C C . ALA A 1 6 ? 46.564 15.288 1.681 1.00 0.00 6 ALA A C 17
ATOM 19856 O O . ALA A 1 6 ? 47.417 16.081 2.027 1.00 0.00 6 ALA A O 17
ATOM 19863 N N . THR A 1 7 ? 46.785 14.431 0.722 1.00 0.00 7 THR A N 17
ATOM 19864 C CA . THR A 1 7 ? 48.103 14.413 0.027 1.00 0.00 7 THR A CA 17
ATOM 19865 C C . THR A 1 7 ? 47.880 14.408 -1.487 1.00 0.00 7 THR A C 17
ATOM 19866 O O . THR A 1 7 ? 46.769 14.537 -1.960 1.00 0.00 7 THR A O 17
ATOM 19877 N N . SER A 1 8 ? 48.928 14.260 -2.250 1.00 0.00 8 SER A N 17
ATOM 19878 C CA . SER A 1 8 ? 48.775 14.247 -3.732 1.00 0.00 8 SER A CA 17
ATOM 19879 C C . SER A 1 8 ? 48.876 12.809 -4.244 1.00 0.00 8 SER A C 17
ATOM 19880 O O . SER A 1 8 ? 49.567 11.985 -3.677 1.00 0.00 8 SER A O 17
ATOM 19888 N N . ALA A 1 9 ? 48.191 12.500 -5.311 1.00 0.00 9 ALA A N 17
ATOM 19889 C CA . ALA A 1 9 ? 48.248 11.115 -5.858 1.00 0.00 9 ALA A CA 17
ATOM 19890 C C . ALA A 1 9 ? 49.708 10.681 -6.005 1.00 0.00 9 ALA A C 17
ATOM 19891 O O . ALA A 1 9 ? 50.579 11.482 -6.279 1.00 0.00 9 ALA A O 17
ATOM 19898 N N . ASP A 1 10 ? 49.982 9.417 -5.826 1.00 0.00 10 ASP A N 17
ATOM 19899 C CA . ASP A 1 10 ? 51.385 8.932 -5.957 1.00 0.00 10 ASP A CA 17
ATOM 19900 C C . ASP A 1 10 ? 51.384 7.409 -6.111 1.00 0.00 10 ASP A C 17
ATOM 19901 O O . ASP A 1 10 ? 51.608 6.680 -5.166 1.00 0.00 10 ASP A O 17
ATOM 19910 N N . CYS A 1 11 ? 51.134 6.924 -7.297 1.00 0.00 11 CYS A N 17
ATOM 19911 C CA . CYS A 1 11 ? 51.119 5.449 -7.510 1.00 0.00 11 CYS A CA 17
ATOM 19912 C C . CYS A 1 11 ? 52.391 5.027 -8.250 1.00 0.00 11 CYS A C 17
ATOM 19913 O O . CYS A 1 11 ? 53.051 5.831 -8.877 1.00 0.00 11 CYS A O 17
ATOM 19920 N N . CYS A 1 12 ? 52.739 3.771 -8.182 1.00 0.00 12 CYS A N 17
ATOM 19921 C CA . CYS A 1 12 ? 53.968 3.299 -8.880 1.00 0.00 12 CYS A CA 17
ATOM 19922 C C . CYS A 1 12 ? 53.716 3.250 -10.388 1.00 0.00 12 CYS A C 17
ATOM 19923 O O . CYS A 1 12 ? 52.605 3.048 -10.836 1.00 0.00 12 CYS A O 17
ATOM 19930 N N . ILE A 1 13 ? 54.741 3.433 -11.175 1.00 0.00 13 ILE A N 17
ATOM 19931 C CA . ILE A 1 13 ? 54.563 3.396 -12.654 1.00 0.00 13 ILE A CA 17
ATOM 19932 C C . ILE A 1 13 ? 55.427 2.277 -13.241 1.00 0.00 13 ILE A C 17
ATOM 19933 O O . ILE A 1 13 ? 55.000 1.538 -14.105 1.00 0.00 13 ILE A O 17
ATOM 19949 N N . SER A 1 14 ? 56.639 2.147 -12.776 1.00 0.00 14 SER A N 17
ATOM 19950 C CA . SER A 1 14 ? 57.531 1.077 -13.304 1.00 0.00 14 SER A CA 17
ATOM 19951 C C . SER A 1 14 ? 58.487 0.622 -12.200 1.00 0.00 14 SER A C 17
ATOM 19952 O O . SER A 1 14 ? 58.825 1.377 -11.310 1.00 0.00 14 SER A O 17
ATOM 19960 N N . TYR A 1 15 ? 58.924 -0.606 -12.248 1.00 0.00 15 TYR A N 17
ATOM 19961 C CA . TYR A 1 15 ? 59.856 -1.105 -11.198 1.00 0.00 15 TYR A CA 17
ATOM 19962 C C . TYR A 1 15 ? 61.279 -1.160 -11.758 1.00 0.00 15 TYR A C 17
ATOM 19963 O O . TYR A 1 15 ? 61.515 -1.679 -12.831 1.00 0.00 15 TYR A O 17
ATOM 19981 N N . THR A 1 16 ? 62.229 -0.630 -11.038 1.00 0.00 16 THR A N 17
ATOM 19982 C CA . THR A 1 16 ? 63.636 -0.654 -11.526 1.00 0.00 16 THR A CA 17
ATOM 19983 C C . THR A 1 16 ? 63.968 -2.053 -12.060 1.00 0.00 16 THR A C 17
ATOM 19984 O O . THR A 1 16 ? 64.165 -2.973 -11.290 1.00 0.00 16 THR A O 17
ATOM 19995 N N . PRO A 1 17 ? 64.019 -2.176 -13.363 1.00 0.00 17 PRO A N 17
ATOM 19996 C CA . PRO A 1 17 ? 64.325 -3.457 -14.025 1.00 0.00 17 PRO A CA 17
ATOM 19997 C C . PRO A 1 17 ? 65.828 -3.746 -13.961 1.00 0.00 17 PRO A C 17
ATOM 19998 O O . PRO A 1 17 ? 66.488 -3.877 -14.972 1.00 0.00 17 PRO A O 17
ATOM 20009 N N . ARG A 1 18 ? 66.371 -3.845 -12.779 1.00 0.00 18 ARG A N 17
ATOM 20010 C CA . ARG A 1 18 ? 67.829 -4.125 -12.649 1.00 0.00 18 ARG A CA 17
ATOM 20011 C C . ARG A 1 18 ? 68.103 -4.792 -11.300 1.00 0.00 18 ARG A C 17
ATOM 20012 O O . ARG A 1 18 ? 67.259 -4.815 -10.425 1.00 0.00 18 ARG A O 17
ATOM 20033 N N . SER A 1 19 ? 69.276 -5.335 -11.123 1.00 0.00 19 SER A N 17
ATOM 20034 C CA . SER A 1 19 ? 69.603 -5.998 -9.829 1.00 0.00 19 SER A CA 17
ATOM 20035 C C . SER A 1 19 ? 70.288 -4.993 -8.901 1.00 0.00 19 SER A C 17
ATOM 20036 O O . SER A 1 19 ? 71.488 -4.810 -8.946 1.00 0.00 19 SER A O 17
ATOM 20044 N N . ILE A 1 20 ? 69.534 -4.340 -8.059 1.00 0.00 20 ILE A N 17
ATOM 20045 C CA . ILE A 1 20 ? 70.143 -3.347 -7.130 1.00 0.00 20 ILE A CA 17
ATOM 20046 C C . ILE A 1 20 ? 70.121 -3.905 -5.700 1.00 0.00 20 ILE A C 17
ATOM 20047 O O . ILE A 1 20 ? 69.064 -4.164 -5.160 1.00 0.00 20 ILE A O 17
ATOM 20063 N N . PRO A 1 21 ? 71.287 -4.074 -5.125 1.00 0.00 21 PRO A N 17
ATOM 20064 C CA . PRO A 1 21 ? 71.423 -4.601 -3.755 1.00 0.00 21 PRO A CA 17
ATOM 20065 C C . PRO A 1 21 ? 71.110 -3.508 -2.729 1.00 0.00 21 PRO A C 17
ATOM 20066 O O . PRO A 1 21 ? 71.159 -2.331 -3.027 1.00 0.00 21 PRO A O 17
ATOM 20077 N N . CYS A 1 22 ? 70.789 -3.888 -1.522 1.00 0.00 22 CYS A N 17
ATOM 20078 C CA . CYS A 1 22 ? 70.475 -2.875 -0.480 1.00 0.00 22 CYS A CA 17
ATOM 20079 C C . CYS A 1 22 ? 71.645 -1.899 -0.346 1.00 0.00 22 CYS A C 17
ATOM 20080 O O . CYS A 1 22 ? 71.464 -0.735 -0.046 1.00 0.00 22 CYS A O 17
ATOM 20087 N N . SER A 1 23 ? 72.845 -2.363 -0.565 1.00 0.00 23 SER A N 17
ATOM 20088 C CA . SER A 1 23 ? 74.025 -1.460 -0.450 1.00 0.00 23 SER A CA 17
ATOM 20089 C C . SER A 1 23 ? 73.753 -0.166 -1.221 1.00 0.00 23 SER A C 17
ATOM 20090 O O . SER A 1 23 ? 74.326 0.867 -0.940 1.00 0.00 23 SER A O 17
ATOM 20098 N N . LEU A 1 24 ? 72.882 -0.216 -2.192 1.00 0.00 24 LEU A N 17
ATOM 20099 C CA . LEU A 1 24 ? 72.573 1.010 -2.979 1.00 0.00 24 LEU A CA 17
ATOM 20100 C C . LEU A 1 24 ? 71.216 1.567 -2.542 1.00 0.00 24 LEU A C 17
ATOM 20101 O O . LEU A 1 24 ? 70.579 2.312 -3.260 1.00 0.00 24 LEU A O 17
ATOM 20117 N N . LEU A 1 25 ? 70.769 1.211 -1.369 1.00 0.00 25 LEU A N 17
ATOM 20118 C CA . LEU A 1 25 ? 69.454 1.719 -0.887 1.00 0.00 25 LEU A CA 17
ATOM 20119 C C . LEU A 1 25 ? 69.636 2.396 0.473 1.00 0.00 25 LEU A C 17
ATOM 20120 O O . LEU A 1 25 ? 70.333 1.901 1.336 1.00 0.00 25 LEU A O 17
ATOM 20136 N N . GLU A 1 26 ? 69.015 3.527 0.671 1.00 0.00 26 GLU A N 17
ATOM 20137 C CA . GLU A 1 26 ? 69.154 4.235 1.975 1.00 0.00 26 GLU A CA 17
ATOM 20138 C C . GLU A 1 26 ? 67.858 4.088 2.775 1.00 0.00 26 GLU A C 17
ATOM 20139 O O . GLU A 1 26 ? 67.863 4.111 3.990 1.00 0.00 26 GLU A O 17
ATOM 20151 N N . SER A 1 27 ? 66.749 3.937 2.105 1.00 0.00 27 SER A N 17
ATOM 20152 C CA . SER A 1 27 ? 65.455 3.790 2.829 1.00 0.00 27 SER A CA 17
ATOM 20153 C C . SER A 1 27 ? 64.381 3.296 1.859 1.00 0.00 27 SER A C 17
ATOM 20154 O O . SER A 1 27 ? 64.528 3.389 0.656 1.00 0.00 27 SER A O 17
ATOM 20162 N N . TYR A 1 28 ? 63.302 2.770 2.370 1.00 0.00 28 TYR A N 17
ATOM 20163 C CA . TYR A 1 28 ? 62.222 2.271 1.474 1.00 0.00 28 TYR A CA 17
ATOM 20164 C C . TYR A 1 28 ? 60.868 2.426 2.168 1.00 0.00 28 TYR A C 17
ATOM 20165 O O . TYR A 1 28 ? 60.789 2.572 3.372 1.00 0.00 28 TYR A O 17
ATOM 20183 N N . PHE A 1 29 ? 59.800 2.395 1.419 1.00 0.00 29 PHE A N 17
ATOM 20184 C CA . PHE A 1 29 ? 58.452 2.539 2.035 1.00 0.00 29 PHE A CA 17
ATOM 20185 C C . PHE A 1 29 ? 57.399 1.945 1.098 1.00 0.00 29 PHE A C 17
ATOM 20186 O O . PHE A 1 29 ? 57.690 1.572 -0.021 1.00 0.00 29 PHE A O 17
ATOM 20203 N N . GLU A 1 30 ? 56.177 1.853 1.545 1.00 0.00 30 GLU A N 17
ATOM 20204 C CA . GLU A 1 30 ? 55.108 1.282 0.680 1.00 0.00 30 GLU A CA 17
ATOM 20205 C C . GLU A 1 30 ? 54.255 2.415 0.105 1.00 0.00 30 GLU A C 17
ATOM 20206 O O . GLU A 1 30 ? 54.149 3.479 0.683 1.00 0.00 30 GLU A O 17
ATOM 20218 N N . THR A 1 31 ? 53.646 2.196 -1.028 1.00 0.00 31 THR A N 17
ATOM 20219 C CA . THR A 1 31 ? 52.800 3.260 -1.637 1.00 0.00 31 THR A CA 17
ATOM 20220 C C . THR A 1 31 ? 51.443 3.297 -0.932 1.00 0.00 31 THR A C 17
ATOM 20221 O O . THR A 1 31 ? 51.146 2.470 -0.093 1.00 0.00 31 THR A O 17
ATOM 20232 N N . ASN A 1 32 ? 50.616 4.250 -1.265 1.00 0.00 32 ASN A N 17
ATOM 20233 C CA . ASN A 1 32 ? 49.280 4.337 -0.613 1.00 0.00 32 ASN A CA 17
ATOM 20234 C C . ASN A 1 32 ? 48.382 3.214 -1.135 1.00 0.00 32 ASN A C 17
ATOM 20235 O O . ASN A 1 32 ? 48.450 2.838 -2.289 1.00 0.00 32 ASN A O 17
ATOM 20246 N N . SER A 1 33 ? 47.540 2.676 -0.296 1.00 0.00 33 SER A N 17
ATOM 20247 C CA . SER A 1 33 ? 46.639 1.577 -0.745 1.00 0.00 33 SER A CA 17
ATOM 20248 C C . SER A 1 33 ? 45.612 2.133 -1.735 1.00 0.00 33 SER A C 17
ATOM 20249 O O . SER A 1 33 ? 45.063 1.412 -2.544 1.00 0.00 33 SER A O 17
ATOM 20257 N N . GLU A 1 34 ? 45.349 3.410 -1.676 1.00 0.00 34 GLU A N 17
ATOM 20258 C CA . GLU A 1 34 ? 44.358 4.009 -2.614 1.00 0.00 34 GLU A CA 17
ATOM 20259 C C . GLU A 1 34 ? 44.813 3.773 -4.055 1.00 0.00 34 GLU A C 17
ATOM 20260 O O . GLU A 1 34 ? 44.035 3.859 -4.984 1.00 0.00 34 GLU A O 17
ATOM 20272 N N . CYS A 1 35 ? 46.069 3.476 -4.249 1.00 0.00 35 CYS A N 17
ATOM 20273 C CA . CYS A 1 35 ? 46.572 3.235 -5.631 1.00 0.00 35 CYS A CA 17
ATOM 20274 C C . CYS A 1 35 ? 46.148 1.838 -6.090 1.00 0.00 35 CYS A C 17
ATOM 20275 O O . CYS A 1 35 ? 46.389 0.854 -5.420 1.00 0.00 35 CYS A O 17
ATOM 20282 N N . SER A 1 36 ? 45.517 1.745 -7.229 1.00 0.00 36 SER A N 17
ATOM 20283 C CA . SER A 1 36 ? 45.078 0.412 -7.730 1.00 0.00 36 SER A CA 17
ATOM 20284 C C . SER A 1 36 ? 46.270 -0.546 -7.749 1.00 0.00 36 SER A C 17
ATOM 20285 O O . SER A 1 36 ? 46.156 -1.702 -7.390 1.00 0.00 36 SER A O 17
ATOM 20293 N N . LYS A 1 37 ? 47.414 -0.077 -8.166 1.00 0.00 37 LYS A N 17
ATOM 20294 C CA . LYS A 1 37 ? 48.612 -0.962 -8.208 1.00 0.00 37 LYS A CA 17
ATOM 20295 C C . LYS A 1 37 ? 49.718 -0.368 -7.330 1.00 0.00 37 LYS A C 17
ATOM 20296 O O . LYS A 1 37 ? 50.499 0.444 -7.786 1.00 0.00 37 LYS A O 17
ATOM 20315 N N . PRO A 1 38 ? 49.750 -0.794 -6.093 1.00 0.00 38 PRO A N 17
ATOM 20316 C CA . PRO A 1 38 ? 50.749 -0.325 -5.117 1.00 0.00 38 PRO A CA 17
ATOM 20317 C C . PRO A 1 38 ? 52.092 -1.024 -5.350 1.00 0.00 38 PRO A C 17
ATOM 20318 O O . PRO A 1 38 ? 52.228 -1.851 -6.230 1.00 0.00 38 PRO A O 17
ATOM 20329 N N . GLY A 1 39 ? 53.084 -0.699 -4.567 1.00 0.00 39 GLY A N 17
ATOM 20330 C CA . GLY A 1 39 ? 54.409 -1.339 -4.739 1.00 0.00 39 GLY A CA 17
ATOM 20331 C C . GLY A 1 39 ? 55.374 -0.814 -3.674 1.00 0.00 39 GLY A C 17
ATOM 20332 O O . GLY A 1 39 ? 55.010 -0.020 -2.830 1.00 0.00 39 GLY A O 17
ATOM 20336 N N . VAL A 1 40 ? 56.603 -1.251 -3.707 1.00 0.00 40 VAL A N 17
ATOM 20337 C CA . VAL A 1 40 ? 57.590 -0.776 -2.697 1.00 0.00 40 VAL A CA 17
ATOM 20338 C C . VAL A 1 40 ? 58.497 0.282 -3.329 1.00 0.00 40 VAL A C 17
ATOM 20339 O O . VAL A 1 40 ? 58.980 0.120 -4.432 1.00 0.00 40 VAL A O 17
ATOM 20352 N N . ILE A 1 41 ? 58.732 1.365 -2.640 1.00 0.00 41 ILE A N 17
ATOM 20353 C CA . ILE A 1 41 ? 59.608 2.431 -3.203 1.00 0.00 41 ILE A CA 17
ATOM 20354 C C . ILE A 1 41 ? 60.976 2.382 -2.521 1.00 0.00 41 ILE A C 17
ATOM 20355 O O . ILE A 1 41 ? 61.086 2.509 -1.318 1.00 0.00 41 ILE A O 17
ATOM 20371 N N . PHE A 1 42 ? 62.022 2.200 -3.280 1.00 0.00 42 PHE A N 17
ATOM 20372 C CA . PHE A 1 42 ? 63.382 2.144 -2.675 1.00 0.00 42 PHE A CA 17
ATOM 20373 C C . PHE A 1 42 ? 64.132 3.441 -2.987 1.00 0.00 42 PHE A C 17
ATOM 20374 O O . PHE A 1 42 ? 64.308 3.807 -4.132 1.00 0.00 42 PHE A O 17
ATOM 20391 N N . LEU A 1 43 ? 64.574 4.139 -1.977 1.00 0.00 43 LEU A N 17
ATOM 20392 C CA . LEU A 1 43 ? 65.311 5.412 -2.216 1.00 0.00 43 LEU A CA 17
ATOM 20393 C C . LEU A 1 43 ? 66.816 5.155 -2.111 1.00 0.00 43 LEU A C 17
ATOM 20394 O O . LEU A 1 43 ? 67.287 4.546 -1.171 1.00 0.00 43 LEU A O 17
ATOM 20410 N N . THR A 1 44 ? 67.575 5.613 -3.068 1.00 0.00 44 THR A N 17
ATOM 20411 C CA . THR A 1 44 ? 69.048 5.393 -3.021 1.00 0.00 44 THR A CA 17
ATOM 20412 C C . THR A 1 44 ? 69.723 6.602 -2.372 1.00 0.00 44 THR A C 17
ATOM 20413 O O . THR A 1 44 ? 69.098 7.612 -2.119 1.00 0.00 44 THR A O 17
ATOM 20424 N N . LYS A 1 45 ? 70.997 6.509 -2.104 1.00 0.00 45 LYS A N 17
ATOM 20425 C CA . LYS A 1 45 ? 71.711 7.655 -1.474 1.00 0.00 45 LYS A CA 17
ATOM 20426 C C . LYS A 1 45 ? 72.057 8.694 -2.544 1.00 0.00 45 LYS A C 17
ATOM 20427 O O . LYS A 1 45 ? 72.735 9.667 -2.279 1.00 0.00 45 LYS A O 17
ATOM 20446 N N . LYS A 1 46 ? 71.595 8.498 -3.749 1.00 0.00 46 LYS A N 17
ATOM 20447 C CA . LYS A 1 46 ? 71.897 9.477 -4.831 1.00 0.00 46 LYS A CA 17
ATOM 20448 C C . LYS A 1 46 ? 70.681 10.380 -5.045 1.00 0.00 46 LYS A C 17
ATOM 20449 O O . LYS A 1 46 ? 70.468 10.909 -6.117 1.00 0.00 46 LYS A O 17
ATOM 20468 N N . GLY A 1 47 ? 69.885 10.562 -4.028 1.00 0.00 47 GLY A N 17
ATOM 20469 C CA . GLY A 1 47 ? 68.686 11.429 -4.162 1.00 0.00 47 GLY A CA 17
ATOM 20470 C C . GLY A 1 47 ? 67.767 10.874 -5.251 1.00 0.00 47 GLY A C 17
ATOM 20471 O O . GLY A 1 47 ? 67.127 11.613 -5.972 1.00 0.00 47 GLY A O 17
ATOM 20475 N N . ARG A 1 48 ? 67.695 9.577 -5.374 1.00 0.00 48 ARG A N 17
ATOM 20476 C CA . ARG A 1 48 ? 66.815 8.975 -6.414 1.00 0.00 48 ARG A CA 17
ATOM 20477 C C . ARG A 1 48 ? 66.020 7.821 -5.800 1.00 0.00 48 ARG A C 17
ATOM 20478 O O . ARG A 1 48 ? 66.368 7.301 -4.759 1.00 0.00 48 ARG A O 17
ATOM 20499 N N . ARG A 1 49 ? 64.954 7.416 -6.436 1.00 0.00 49 ARG A N 17
ATOM 20500 C CA . ARG A 1 49 ? 64.141 6.296 -5.883 1.00 0.00 49 ARG A CA 17
ATOM 20501 C C . ARG A 1 49 ? 63.382 5.604 -7.018 1.00 0.00 49 ARG A C 17
ATOM 20502 O O . ARG A 1 49 ? 63.080 6.202 -8.032 1.00 0.00 49 ARG A O 17
ATOM 20523 N N . PHE A 1 50 ? 63.072 4.347 -6.853 1.00 0.00 50 PHE A N 17
ATOM 20524 C CA . PHE A 1 50 ? 62.331 3.615 -7.919 1.00 0.00 50 PHE A CA 17
ATOM 20525 C C . PHE A 1 50 ? 61.377 2.608 -7.274 1.00 0.00 50 PHE A C 17
ATOM 20526 O O . PHE A 1 50 ? 61.557 2.206 -6.141 1.00 0.00 50 PHE A O 17
ATOM 20543 N N . CYS A 1 51 ? 60.359 2.200 -7.982 1.00 0.00 51 CYS A N 17
ATOM 20544 C CA . CYS A 1 51 ? 59.394 1.225 -7.409 1.00 0.00 51 CYS A CA 17
ATOM 20545 C C . CYS A 1 51 ? 59.981 -0.185 -7.484 1.00 0.00 51 CYS A C 17
ATOM 20546 O O . CYS A 1 51 ? 60.823 -0.475 -8.311 1.00 0.00 51 CYS A O 17
ATOM 20553 N N . ALA A 1 52 ? 59.540 -1.067 -6.629 1.00 0.00 52 ALA A N 17
ATOM 20554 C CA . ALA A 1 52 ? 60.070 -2.459 -6.652 1.00 0.00 52 ALA A CA 17
ATOM 20555 C C . ALA A 1 52 ? 58.921 -3.442 -6.421 1.00 0.00 52 ALA A C 17
ATOM 20556 O O . ALA A 1 52 ? 57.876 -3.083 -5.916 1.00 0.00 52 ALA A O 17
ATOM 20563 N N . ASN A 1 53 ? 59.104 -4.682 -6.786 1.00 0.00 53 ASN A N 17
ATOM 20564 C CA . ASN A 1 53 ? 58.020 -5.684 -6.587 1.00 0.00 53 ASN A CA 17
ATOM 20565 C C . ASN A 1 53 ? 58.233 -6.407 -5.250 1.00 0.00 53 ASN A C 17
ATOM 20566 O O . ASN A 1 53 ? 59.330 -6.838 -4.952 1.00 0.00 53 ASN A O 17
ATOM 20577 N N . PRO A 1 54 ? 57.177 -6.523 -4.482 1.00 0.00 54 PRO A N 17
ATOM 20578 C CA . PRO A 1 54 ? 57.226 -7.191 -3.171 1.00 0.00 54 PRO A CA 17
ATOM 20579 C C . PRO A 1 54 ? 57.282 -8.708 -3.355 1.00 0.00 54 PRO A C 17
ATOM 20580 O O . PRO A 1 54 ? 57.520 -9.450 -2.423 1.00 0.00 54 PRO A O 17
ATOM 20591 N N . SER A 1 55 ? 57.074 -9.172 -4.556 1.00 0.00 55 SER A N 17
ATOM 20592 C CA . SER A 1 55 ? 57.124 -10.637 -4.806 1.00 0.00 55 SER A CA 17
ATOM 20593 C C . SER A 1 55 ? 58.583 -11.066 -4.979 1.00 0.00 55 SER A C 17
ATOM 20594 O O . SER A 1 55 ? 58.893 -12.240 -5.026 1.00 0.00 55 SER A O 17
ATOM 20602 N N . ASP A 1 56 ? 59.483 -10.123 -5.074 1.00 0.00 56 ASP A N 17
ATOM 20603 C CA . ASP A 1 56 ? 60.920 -10.480 -5.242 1.00 0.00 56 ASP A CA 17
ATOM 20604 C C . ASP A 1 56 ? 61.488 -10.946 -3.900 1.00 0.00 56 ASP A C 17
ATOM 20605 O O . ASP A 1 56 ? 61.471 -10.223 -2.923 1.00 0.00 56 ASP A O 17
ATOM 20614 N N . LYS A 1 57 ? 61.990 -12.149 -3.842 1.00 0.00 57 LYS A N 17
ATOM 20615 C CA . LYS A 1 57 ? 62.557 -12.659 -2.562 1.00 0.00 57 LYS A CA 17
ATOM 20616 C C . LYS A 1 57 ? 63.670 -11.725 -2.086 1.00 0.00 57 LYS A C 17
ATOM 20617 O O . LYS A 1 57 ? 63.801 -11.447 -0.911 1.00 0.00 57 LYS A O 17
ATOM 20636 N N . GLN A 1 58 ? 64.475 -11.236 -2.990 1.00 0.00 58 GLN A N 17
ATOM 20637 C CA . GLN A 1 58 ? 65.578 -10.319 -2.585 1.00 0.00 58 GLN A CA 17
ATOM 20638 C C . GLN A 1 58 ? 64.987 -9.079 -1.913 1.00 0.00 58 GLN A C 17
ATOM 20639 O O . GLN A 1 58 ? 65.596 -8.478 -1.051 1.00 0.00 58 GLN A O 17
ATOM 20653 N N . VAL A 1 59 ? 63.802 -8.691 -2.300 1.00 0.00 59 VAL A N 17
ATOM 20654 C CA . VAL A 1 59 ? 63.173 -7.491 -1.682 1.00 0.00 59 VAL A CA 17
ATOM 20655 C C . VAL A 1 59 ? 62.721 -7.830 -0.261 1.00 0.00 59 VAL A C 17
ATOM 20656 O O . VAL A 1 59 ? 62.871 -7.044 0.653 1.00 0.00 59 VAL A O 17
ATOM 20669 N N . GLN A 1 60 ? 62.170 -8.997 -0.067 1.00 0.00 60 GLN A N 17
ATOM 20670 C CA . GLN A 1 60 ? 61.712 -9.386 1.296 1.00 0.00 60 GLN A CA 17
ATOM 20671 C C . GLN A 1 60 ? 62.921 -9.489 2.228 1.00 0.00 60 GLN A C 17
ATOM 20672 O O . GLN A 1 60 ? 62.846 -9.167 3.397 1.00 0.00 60 GLN A O 17
ATOM 20686 N N . VAL A 1 61 ? 64.036 -9.936 1.721 1.00 0.00 61 VAL A N 17
ATOM 20687 C CA . VAL A 1 61 ? 65.248 -10.058 2.577 1.00 0.00 61 VAL A CA 17
ATOM 20688 C C . VAL A 1 61 ? 65.845 -8.670 2.822 1.00 0.00 61 VAL A C 17
ATOM 20689 O O . VAL A 1 61 ? 66.512 -8.436 3.810 1.00 0.00 61 VAL A O 17
ATOM 20702 N N . CYS A 1 62 ? 65.615 -7.748 1.927 1.00 0.00 62 CYS A N 17
ATOM 20703 C CA . CYS A 1 62 ? 66.174 -6.378 2.106 1.00 0.00 62 CYS A CA 17
ATOM 20704 C C . CYS A 1 62 ? 65.313 -5.594 3.101 1.00 0.00 62 CYS A C 17
ATOM 20705 O O . CYS A 1 62 ? 65.812 -4.809 3.882 1.00 0.00 62 CYS A O 17
ATOM 20712 N N . MET A 1 63 ? 64.023 -5.796 3.076 1.00 0.00 63 MET A N 17
ATOM 20713 C CA . MET A 1 63 ? 63.138 -5.056 4.020 1.00 0.00 63 MET A CA 17
ATOM 20714 C C . MET A 1 63 ? 63.737 -5.100 5.428 1.00 0.00 63 MET A C 17
ATOM 20715 O O . MET A 1 63 ? 63.628 -4.158 6.189 1.00 0.00 63 MET A O 17
ATOM 20729 N N . ARG A 1 64 ? 64.369 -6.185 5.783 1.00 0.00 64 ARG A N 17
ATOM 20730 C CA . ARG A 1 64 ? 64.972 -6.285 7.142 1.00 0.00 64 ARG A CA 17
ATOM 20731 C C . ARG A 1 64 ? 66.367 -5.658 7.127 1.00 0.00 64 ARG A C 17
ATOM 20732 O O . ARG A 1 64 ? 66.838 -5.145 8.123 1.00 0.00 64 ARG A O 17
ATOM 20753 N N . MET A 1 65 ? 67.033 -5.696 6.006 1.00 0.00 65 MET A N 17
ATOM 20754 C CA . MET A 1 65 ? 68.397 -5.104 5.929 1.00 0.00 65 MET A CA 17
ATOM 20755 C C . MET A 1 65 ? 68.317 -3.600 6.201 1.00 0.00 65 MET A C 17
ATOM 20756 O O . MET A 1 65 ? 69.006 -3.076 7.054 1.00 0.00 65 MET A O 17
ATOM 20770 N N . LEU A 1 66 ? 67.481 -2.901 5.483 1.00 0.00 66 LEU A N 17
ATOM 20771 C CA . LEU A 1 66 ? 67.358 -1.432 5.701 1.00 0.00 66 LEU A CA 17
ATOM 20772 C C . LEU A 1 66 ? 66.668 -1.170 7.041 1.00 0.00 66 LEU A C 17
ATOM 20773 O O . LEU A 1 66 ? 66.841 -0.130 7.646 1.00 0.00 66 LEU A O 17
ATOM 20789 N N . LYS A 1 67 ? 65.886 -2.103 7.509 1.00 0.00 67 LYS A N 17
ATOM 20790 C CA . LYS A 1 67 ? 65.185 -1.905 8.809 1.00 0.00 67 LYS A CA 17
ATOM 20791 C C . LYS A 1 67 ? 66.216 -1.801 9.936 1.00 0.00 67 LYS A C 17
ATOM 20792 O O . LYS A 1 67 ? 65.931 -1.302 11.006 1.00 0.00 67 LYS A O 17
ATOM 20811 N N . LEU A 1 68 ? 67.412 -2.269 9.704 1.00 0.00 68 LEU A N 17
ATOM 20812 C CA . LEU A 1 68 ? 68.458 -2.197 10.763 1.00 0.00 68 LEU A CA 17
ATOM 20813 C C . LEU A 1 68 ? 69.229 -0.882 10.631 1.00 0.00 68 LEU A C 17
ATOM 20814 O O . LEU A 1 68 ? 69.813 -0.594 9.605 1.00 0.00 68 LEU A O 17
ATOM 20830 N N . ASP A 1 69 ? 69.237 -0.082 11.662 1.00 0.00 69 ASP A N 17
ATOM 20831 C CA . ASP A 1 69 ? 69.972 1.212 11.596 1.00 0.00 69 ASP A CA 17
ATOM 20832 C C . ASP A 1 69 ? 71.478 0.942 11.596 1.00 0.00 69 ASP A C 17
ATOM 20833 O O . ASP A 1 69 ? 72.260 1.730 11.102 1.00 0.00 69 ASP A O 17
ATOM 20842 N N . THR A 1 70 ? 71.891 -0.167 12.147 1.00 0.00 70 THR A N 17
ATOM 20843 C CA . THR A 1 70 ? 73.345 -0.488 12.179 1.00 0.00 70 THR A CA 17
ATOM 20844 C C . THR A 1 70 ? 74.136 0.760 12.580 1.00 0.00 70 THR A C 17
ATOM 20845 O O . THR A 1 70 ? 75.075 1.151 11.915 1.00 0.00 70 THR A O 17
ATOM 20856 N N . ARG A 1 71 ? 73.764 1.387 13.662 1.00 0.00 71 ARG A N 17
ATOM 20857 C CA . ARG A 1 71 ? 74.496 2.607 14.104 1.00 0.00 71 ARG A CA 17
ATOM 20858 C C . ARG A 1 71 ? 75.320 2.284 15.353 1.00 0.00 71 ARG A C 17
ATOM 20859 O O . ARG A 1 71 ? 76.093 3.095 15.825 1.00 0.00 71 ARG A O 17
ATOM 20880 N N . ILE A 1 72 ? 75.162 1.106 15.893 1.00 0.00 72 ILE A N 17
ATOM 20881 C CA . ILE A 1 72 ? 75.933 0.733 17.108 1.00 0.00 72 ILE A CA 17
ATOM 20882 C C . ILE A 1 72 ? 76.573 -0.642 16.892 1.00 0.00 72 ILE A C 17
ATOM 20883 O O . ILE A 1 72 ? 77.042 -0.954 15.815 1.00 0.00 72 ILE A O 17
ATOM 20899 N N . LYS A 1 73 ? 76.596 -1.466 17.901 1.00 0.00 73 LYS A N 17
ATOM 20900 C CA . LYS A 1 73 ? 77.206 -2.817 17.746 1.00 0.00 73 LYS A CA 17
ATOM 20901 C C . LYS A 1 73 ? 76.172 -3.781 17.160 1.00 0.00 73 LYS A C 17
ATOM 20902 O O . LYS A 1 73 ? 76.508 -4.834 16.655 1.00 0.00 73 LYS A O 17
ATOM 20921 N N . THR A 1 74 ? 74.917 -3.430 17.224 1.00 0.00 74 THR A N 17
ATOM 20922 C CA . THR A 1 74 ? 73.864 -4.328 16.670 1.00 0.00 74 THR A CA 17
ATOM 20923 C C . THR A 1 74 ? 74.088 -5.753 17.182 1.00 0.00 74 THR A C 17
ATOM 20924 O O . THR A 1 74 ? 74.598 -6.602 16.478 1.00 0.00 74 THR A O 17
ATOM 20935 N N . ARG A 1 75 ? 73.711 -6.021 18.402 1.00 0.00 75 ARG A N 17
ATOM 20936 C CA . ARG A 1 75 ? 73.903 -7.391 18.957 1.00 0.00 75 ARG A CA 17
ATOM 20937 C C . ARG A 1 75 ? 73.374 -8.424 17.960 1.00 0.00 75 ARG A C 17
ATOM 20938 O O . ARG A 1 75 ? 72.202 -8.449 17.641 1.00 0.00 75 ARG A O 17
ATOM 20959 N N . LYS A 1 76 ? 74.229 -9.276 17.466 1.00 0.00 76 LYS A N 17
ATOM 20960 C CA . LYS A 1 76 ? 73.774 -10.307 16.490 1.00 0.00 76 LYS A CA 17
ATOM 20961 C C . LYS A 1 76 ? 74.477 -11.634 16.784 1.00 0.00 76 LYS A C 17
ATOM 20962 O O . LYS A 1 76 ? 74.499 -12.530 15.964 1.00 0.00 76 LYS A O 17
ATOM 20981 N N . ASN A 1 77 ? 75.051 -11.767 17.949 1.00 0.00 77 ASN A N 17
ATOM 20982 C CA . ASN A 1 77 ? 75.751 -13.036 18.293 1.00 0.00 77 ASN A CA 17
ATOM 20983 C C . ASN A 1 77 ? 76.757 -13.378 17.193 1.00 0.00 77 ASN A C 17
ATOM 20984 O O . ASN A 1 77 ? 76.646 -14.455 16.629 1.00 0.00 77 ASN A O 17
ATOM 20996 N N . MET A 1 1 ? 47.839 -19.021 6.500 1.00 0.00 1 MET A N 18
ATOM 20997 C CA . MET A 1 1 ? 49.294 -19.154 6.203 1.00 0.00 1 MET A CA 18
ATOM 20998 C C . MET A 1 1 ? 50.097 -18.329 7.211 1.00 0.00 1 MET A C 18
ATOM 20999 O O . MET A 1 1 ? 50.243 -17.131 7.071 1.00 0.00 1 MET A O 18
ATOM 21015 N N . ASP A 1 2 ? 50.620 -18.961 8.226 1.00 0.00 2 ASP A N 18
ATOM 21016 C CA . ASP A 1 2 ? 51.414 -18.214 9.242 1.00 0.00 2 ASP A CA 18
ATOM 21017 C C . ASP A 1 2 ? 52.371 -17.251 8.536 1.00 0.00 2 ASP A C 18
ATOM 21018 O O . ASP A 1 2 ? 52.877 -17.535 7.468 1.00 0.00 2 ASP A O 18
ATOM 21027 N N . ARG A 1 3 ? 52.623 -16.113 9.124 1.00 0.00 3 ARG A N 18
ATOM 21028 C CA . ARG A 1 3 ? 53.549 -15.135 8.486 1.00 0.00 3 ARG A CA 18
ATOM 21029 C C . ARG A 1 3 ? 54.994 -15.512 8.818 1.00 0.00 3 ARG A C 18
ATOM 21030 O O . ARG A 1 3 ? 55.635 -14.890 9.642 1.00 0.00 3 ARG A O 18
ATOM 21051 N N . PHE A 1 4 ? 55.511 -16.529 8.185 1.00 0.00 4 PHE A N 18
ATOM 21052 C CA . PHE A 1 4 ? 56.913 -16.948 8.465 1.00 0.00 4 PHE A CA 18
ATOM 21053 C C . PHE A 1 4 ? 57.875 -16.147 7.585 1.00 0.00 4 PHE A C 18
ATOM 21054 O O . PHE A 1 4 ? 57.485 -15.210 6.916 1.00 0.00 4 PHE A O 18
ATOM 21071 N N . HIS A 1 5 ? 59.129 -16.508 7.580 1.00 0.00 5 HIS A N 18
ATOM 21072 C CA . HIS A 1 5 ? 60.115 -15.768 6.743 1.00 0.00 5 HIS A CA 18
ATOM 21073 C C . HIS A 1 5 ? 60.606 -16.675 5.613 1.00 0.00 5 HIS A C 18
ATOM 21074 O O . HIS A 1 5 ? 60.508 -17.884 5.687 1.00 0.00 5 HIS A O 18
ATOM 21088 N N . ALA A 1 6 ? 61.134 -16.101 4.566 1.00 0.00 6 ALA A N 18
ATOM 21089 C CA . ALA A 1 6 ? 61.630 -16.932 3.432 1.00 0.00 6 ALA A CA 18
ATOM 21090 C C . ALA A 1 6 ? 62.359 -16.039 2.426 1.00 0.00 6 ALA A C 18
ATOM 21091 O O . ALA A 1 6 ? 62.156 -16.138 1.232 1.00 0.00 6 ALA A O 18
ATOM 21098 N N . THR A 1 7 ? 63.207 -15.166 2.898 1.00 0.00 7 THR A N 18
ATOM 21099 C CA . THR A 1 7 ? 63.948 -14.268 1.967 1.00 0.00 7 THR A CA 18
ATOM 21100 C C . THR A 1 7 ? 65.172 -15.002 1.416 1.00 0.00 7 THR A C 18
ATOM 21101 O O . THR A 1 7 ? 66.060 -15.386 2.151 1.00 0.00 7 THR A O 18
ATOM 21112 N N . SER A 1 8 ? 65.229 -15.198 0.127 1.00 0.00 8 SER A N 18
ATOM 21113 C CA . SER A 1 8 ? 66.398 -15.905 -0.468 1.00 0.00 8 SER A CA 18
ATOM 21114 C C . SER A 1 8 ? 67.660 -15.069 -0.252 1.00 0.00 8 SER A C 18
ATOM 21115 O O . SER A 1 8 ? 68.727 -15.590 0.003 1.00 0.00 8 SER A O 18
ATOM 21123 N N . ALA A 1 9 ? 67.543 -13.775 -0.353 1.00 0.00 9 ALA A N 18
ATOM 21124 C CA . ALA A 1 9 ? 68.733 -12.900 -0.155 1.00 0.00 9 ALA A CA 18
ATOM 21125 C C . ALA A 1 9 ? 68.705 -12.314 1.258 1.00 0.00 9 ALA A C 18
ATOM 21126 O O . ALA A 1 9 ? 67.735 -12.451 1.978 1.00 0.00 9 ALA A O 18
ATOM 21133 N N . ASP A 1 10 ? 69.761 -11.662 1.661 1.00 0.00 10 ASP A N 18
ATOM 21134 C CA . ASP A 1 10 ? 69.794 -11.068 3.026 1.00 0.00 10 ASP A CA 18
ATOM 21135 C C . ASP A 1 10 ? 70.478 -9.701 2.969 1.00 0.00 10 ASP A C 18
ATOM 21136 O O . ASP A 1 10 ? 69.935 -8.705 3.403 1.00 0.00 10 ASP A O 18
ATOM 21145 N N . CYS A 1 11 ? 71.667 -9.646 2.434 1.00 0.00 11 CYS A N 18
ATOM 21146 C CA . CYS A 1 11 ? 72.385 -8.343 2.348 1.00 0.00 11 CYS A CA 18
ATOM 21147 C C . CYS A 1 11 ? 72.317 -7.818 0.913 1.00 0.00 11 CYS A C 18
ATOM 21148 O O . CYS A 1 11 ? 72.021 -8.548 -0.012 1.00 0.00 11 CYS A O 18
ATOM 21155 N N . CYS A 1 12 ? 72.588 -6.556 0.720 1.00 0.00 12 CYS A N 18
ATOM 21156 C CA . CYS A 1 12 ? 72.538 -5.985 -0.656 1.00 0.00 12 CYS A CA 18
ATOM 21157 C C . CYS A 1 12 ? 73.799 -6.390 -1.423 1.00 0.00 12 CYS A C 18
ATOM 21158 O O . CYS A 1 12 ? 74.906 -6.199 -0.960 1.00 0.00 12 CYS A O 18
ATOM 21165 N N . ILE A 1 13 ? 73.641 -6.948 -2.592 1.00 0.00 13 ILE A N 18
ATOM 21166 C CA . ILE A 1 13 ? 74.833 -7.363 -3.385 1.00 0.00 13 ILE A CA 18
ATOM 21167 C C . ILE A 1 13 ? 75.117 -6.309 -4.461 1.00 0.00 13 ILE A C 18
ATOM 21168 O O . ILE A 1 13 ? 76.248 -5.924 -4.683 1.00 0.00 13 ILE A O 18
ATOM 21184 N N . SER A 1 14 ? 74.098 -5.840 -5.128 1.00 0.00 14 SER A N 18
ATOM 21185 C CA . SER A 1 14 ? 74.308 -4.811 -6.185 1.00 0.00 14 SER A CA 18
ATOM 21186 C C . SER A 1 14 ? 73.202 -3.758 -6.092 1.00 0.00 14 SER A C 18
ATOM 21187 O O . SER A 1 14 ? 72.096 -4.042 -5.676 1.00 0.00 14 SER A O 18
ATOM 21195 N N . TYR A 1 15 ? 73.490 -2.543 -6.471 1.00 0.00 15 TYR A N 18
ATOM 21196 C CA . TYR A 1 15 ? 72.453 -1.476 -6.398 1.00 0.00 15 TYR A CA 18
ATOM 21197 C C . TYR A 1 15 ? 72.007 -1.094 -7.810 1.00 0.00 15 TYR A C 18
ATOM 21198 O O . TYR A 1 15 ? 72.816 -0.836 -8.679 1.00 0.00 15 TYR A O 18
ATOM 21216 N N . THR A 1 16 ? 70.724 -1.054 -8.046 1.00 0.00 16 THR A N 18
ATOM 21217 C CA . THR A 1 16 ? 70.226 -0.687 -9.400 1.00 0.00 16 THR A CA 18
ATOM 21218 C C . THR A 1 16 ? 70.908 0.610 -9.858 1.00 0.00 16 THR A C 18
ATOM 21219 O O . THR A 1 16 ? 70.634 1.667 -9.325 1.00 0.00 16 THR A O 18
ATOM 21230 N N . PRO A 1 17 ? 71.778 0.493 -10.831 1.00 0.00 17 PRO A N 18
ATOM 21231 C CA . PRO A 1 17 ? 72.513 1.649 -11.375 1.00 0.00 17 PRO A CA 18
ATOM 21232 C C . PRO A 1 17 ? 71.611 2.462 -12.308 1.00 0.00 17 PRO A C 18
ATOM 21233 O O . PRO A 1 17 ? 71.934 2.689 -13.457 1.00 0.00 17 PRO A O 18
ATOM 21244 N N . ARG A 1 18 ? 70.484 2.901 -11.821 1.00 0.00 18 ARG A N 18
ATOM 21245 C CA . ARG A 1 18 ? 69.561 3.698 -12.677 1.00 0.00 18 ARG A CA 18
ATOM 21246 C C . ARG A 1 18 ? 68.646 4.546 -11.790 1.00 0.00 18 ARG A C 18
ATOM 21247 O O . ARG A 1 18 ? 68.385 4.212 -10.652 1.00 0.00 18 ARG A O 18
ATOM 21268 N N . SER A 1 19 ? 68.157 5.641 -12.303 1.00 0.00 19 SER A N 18
ATOM 21269 C CA . SER A 1 19 ? 67.259 6.509 -11.491 1.00 0.00 19 SER A CA 18
ATOM 21270 C C . SER A 1 19 ? 65.804 6.106 -11.734 1.00 0.00 19 SER A C 18
ATOM 21271 O O . SER A 1 19 ? 65.187 6.524 -12.694 1.00 0.00 19 SER A O 18
ATOM 21279 N N . ILE A 1 20 ? 65.250 5.296 -10.874 1.00 0.00 20 ILE A N 18
ATOM 21280 C CA . ILE A 1 20 ? 63.836 4.867 -11.058 1.00 0.00 20 ILE A CA 18
ATOM 21281 C C . ILE A 1 20 ? 62.905 5.848 -10.336 1.00 0.00 20 ILE A C 18
ATOM 21282 O O . ILE A 1 20 ? 63.209 6.297 -9.248 1.00 0.00 20 ILE A O 18
ATOM 21298 N N . PRO A 1 21 ? 61.795 6.152 -10.962 1.00 0.00 21 PRO A N 18
ATOM 21299 C CA . PRO A 1 21 ? 60.796 7.078 -10.402 1.00 0.00 21 PRO A CA 18
ATOM 21300 C C . PRO A 1 21 ? 59.945 6.370 -9.343 1.00 0.00 21 PRO A C 18
ATOM 21301 O O . PRO A 1 21 ? 59.780 5.166 -9.367 1.00 0.00 21 PRO A O 18
ATOM 21312 N N . CYS A 1 22 ? 59.402 7.109 -8.414 1.00 0.00 22 CYS A N 18
ATOM 21313 C CA . CYS A 1 22 ? 58.564 6.485 -7.357 1.00 0.00 22 CYS A CA 18
ATOM 21314 C C . CYS A 1 22 ? 57.303 5.889 -7.987 1.00 0.00 22 CYS A C 18
ATOM 21315 O O . CYS A 1 22 ? 56.562 5.167 -7.350 1.00 0.00 22 CYS A O 18
ATOM 21322 N N . SER A 1 23 ? 57.053 6.187 -9.233 1.00 0.00 23 SER A N 18
ATOM 21323 C CA . SER A 1 23 ? 55.840 5.638 -9.902 1.00 0.00 23 SER A CA 18
ATOM 21324 C C . SER A 1 23 ? 55.961 4.118 -10.021 1.00 0.00 23 SER A C 18
ATOM 21325 O O . SER A 1 23 ? 54.980 3.402 -9.968 1.00 0.00 23 SER A O 18
ATOM 21333 N N . LEU A 1 24 ? 57.155 3.617 -10.182 1.00 0.00 24 LEU A N 18
ATOM 21334 C CA . LEU A 1 24 ? 57.333 2.143 -10.305 1.00 0.00 24 LEU A CA 18
ATOM 21335 C C . LEU A 1 24 ? 57.746 1.563 -8.951 1.00 0.00 24 LEU A C 18
ATOM 21336 O O . LEU A 1 24 ? 58.332 0.502 -8.872 1.00 0.00 24 LEU A O 18
ATOM 21352 N N . LEU A 1 25 ? 57.445 2.252 -7.884 1.00 0.00 25 LEU A N 18
ATOM 21353 C CA . LEU A 1 25 ? 57.821 1.740 -6.536 1.00 0.00 25 LEU A CA 18
ATOM 21354 C C . LEU A 1 25 ? 56.574 1.666 -5.652 1.00 0.00 25 LEU A C 18
ATOM 21355 O O . LEU A 1 25 ? 55.848 2.629 -5.504 1.00 0.00 25 LEU A O 18
ATOM 21371 N N . GLU A 1 26 ? 56.321 0.530 -5.063 1.00 0.00 26 GLU A N 18
ATOM 21372 C CA . GLU A 1 26 ? 55.123 0.394 -4.189 1.00 0.00 26 GLU A CA 18
ATOM 21373 C C . GLU A 1 26 ? 55.528 0.621 -2.731 1.00 0.00 26 GLU A C 18
ATOM 21374 O O . GLU A 1 26 ? 54.712 0.951 -1.893 1.00 0.00 26 GLU A O 18
ATOM 21386 N N . SER A 1 27 ? 56.784 0.448 -2.420 1.00 0.00 27 SER A N 18
ATOM 21387 C CA . SER A 1 27 ? 57.241 0.654 -1.017 1.00 0.00 27 SER A CA 18
ATOM 21388 C C . SER A 1 27 ? 58.746 0.394 -0.927 1.00 0.00 27 SER A C 18
ATOM 21389 O O . SER A 1 27 ? 59.390 0.079 -1.908 1.00 0.00 27 SER A O 18
ATOM 21397 N N . TYR A 1 28 ? 59.312 0.523 0.242 1.00 0.00 28 TYR A N 18
ATOM 21398 C CA . TYR A 1 28 ? 60.776 0.282 0.391 1.00 0.00 28 TYR A CA 18
ATOM 21399 C C . TYR A 1 28 ? 61.109 0.049 1.866 1.00 0.00 28 TYR A C 18
ATOM 21400 O O . TYR A 1 28 ? 60.274 0.209 2.734 1.00 0.00 28 TYR A O 18
ATOM 21418 N N . PHE A 1 29 ? 62.324 -0.328 2.156 1.00 0.00 29 PHE A N 18
ATOM 21419 C CA . PHE A 1 29 ? 62.711 -0.571 3.575 1.00 0.00 29 PHE A CA 18
ATOM 21420 C C . PHE A 1 29 ? 64.236 -0.642 3.683 1.00 0.00 29 PHE A C 18
ATOM 21421 O O . PHE A 1 29 ? 64.933 -0.748 2.693 1.00 0.00 29 PHE A O 18
ATOM 21438 N N . GLU A 1 30 ? 64.759 -0.584 4.877 1.00 0.00 30 GLU A N 18
ATOM 21439 C CA . GLU A 1 30 ? 66.239 -0.647 5.045 1.00 0.00 30 GLU A CA 18
ATOM 21440 C C . GLU A 1 30 ? 66.657 -2.087 5.349 1.00 0.00 30 GLU A C 18
ATOM 21441 O O . GLU A 1 30 ? 65.856 -2.903 5.757 1.00 0.00 30 GLU A O 18
ATOM 21453 N N . THR A 1 31 ? 67.908 -2.405 5.154 1.00 0.00 31 THR A N 18
ATOM 21454 C CA . THR A 1 31 ? 68.376 -3.792 5.433 1.00 0.00 31 THR A CA 18
ATOM 21455 C C . THR A 1 31 ? 68.738 -3.920 6.914 1.00 0.00 31 THR A C 18
ATOM 21456 O O . THR A 1 31 ? 68.801 -2.943 7.633 1.00 0.00 31 THR A O 18
ATOM 21467 N N . ASN A 1 32 ? 68.974 -5.117 7.376 1.00 0.00 32 ASN A N 18
ATOM 21468 C CA . ASN A 1 32 ? 69.330 -5.304 8.811 1.00 0.00 32 ASN A CA 18
ATOM 21469 C C . ASN A 1 32 ? 70.802 -4.944 9.023 1.00 0.00 32 ASN A C 18
ATOM 21470 O O . ASN A 1 32 ? 71.667 -5.362 8.279 1.00 0.00 32 ASN A O 18
ATOM 21481 N N . SER A 1 33 ? 71.093 -4.173 10.034 1.00 0.00 33 SER A N 18
ATOM 21482 C CA . SER A 1 33 ? 72.509 -3.787 10.294 1.00 0.00 33 SER A CA 18
ATOM 21483 C C . SER A 1 33 ? 73.357 -5.049 10.463 1.00 0.00 33 SER A C 18
ATOM 21484 O O . SER A 1 33 ? 74.564 -5.020 10.328 1.00 0.00 33 SER A O 18
ATOM 21492 N N . GLU A 1 34 ? 72.736 -6.159 10.758 1.00 0.00 34 GLU A N 18
ATOM 21493 C CA . GLU A 1 34 ? 73.507 -7.421 10.935 1.00 0.00 34 GLU A CA 18
ATOM 21494 C C . GLU A 1 34 ? 74.322 -7.700 9.670 1.00 0.00 34 GLU A C 18
ATOM 21495 O O . GLU A 1 34 ? 75.400 -8.258 9.724 1.00 0.00 34 GLU A O 18
ATOM 21507 N N . CYS A 1 35 ? 73.815 -7.315 8.532 1.00 0.00 35 CYS A N 18
ATOM 21508 C CA . CYS A 1 35 ? 74.559 -7.556 7.264 1.00 0.00 35 CYS A CA 18
ATOM 21509 C C . CYS A 1 35 ? 75.823 -6.695 7.244 1.00 0.00 35 CYS A C 18
ATOM 21510 O O . CYS A 1 35 ? 75.831 -5.576 7.718 1.00 0.00 35 CYS A O 18
ATOM 21517 N N . SER A 1 36 ? 76.893 -7.207 6.700 1.00 0.00 36 SER A N 18
ATOM 21518 C CA . SER A 1 36 ? 78.155 -6.416 6.652 1.00 0.00 36 SER A CA 18
ATOM 21519 C C . SER A 1 36 ? 77.961 -5.197 5.748 1.00 0.00 36 SER A C 18
ATOM 21520 O O . SER A 1 36 ? 78.448 -4.120 6.028 1.00 0.00 36 SER A O 18
ATOM 21528 N N . LYS A 1 37 ? 77.253 -5.359 4.663 1.00 0.00 37 LYS A N 18
ATOM 21529 C CA . LYS A 1 37 ? 77.029 -4.211 3.740 1.00 0.00 37 LYS A CA 18
ATOM 21530 C C . LYS A 1 37 ? 75.567 -3.756 3.834 1.00 0.00 37 LYS A C 18
ATOM 21531 O O . LYS A 1 37 ? 74.681 -4.437 3.356 1.00 0.00 37 LYS A O 18
ATOM 21550 N N . PRO A 1 38 ? 75.354 -2.617 4.446 1.00 0.00 38 PRO A N 18
ATOM 21551 C CA . PRO A 1 38 ? 74.004 -2.050 4.612 1.00 0.00 38 PRO A CA 18
ATOM 21552 C C . PRO A 1 38 ? 73.527 -1.414 3.305 1.00 0.00 38 PRO A C 18
ATOM 21553 O O . PRO A 1 38 ? 74.294 -1.210 2.385 1.00 0.00 38 PRO A O 18
ATOM 21564 N N . GLY A 1 39 ? 72.264 -1.100 3.216 1.00 0.00 39 GLY A N 18
ATOM 21565 C CA . GLY A 1 39 ? 71.735 -0.482 1.979 1.00 0.00 39 GLY A CA 18
ATOM 21566 C C . GLY A 1 39 ? 70.211 -0.387 2.064 1.00 0.00 39 GLY A C 18
ATOM 21567 O O . GLY A 1 39 ? 69.611 -0.765 3.051 1.00 0.00 39 GLY A O 18
ATOM 21571 N N . VAL A 1 40 ? 69.580 0.113 1.038 1.00 0.00 40 VAL A N 18
ATOM 21572 C CA . VAL A 1 40 ? 68.096 0.230 1.063 1.00 0.00 40 VAL A CA 18
ATOM 21573 C C . VAL A 1 40 ? 67.496 -0.628 -0.053 1.00 0.00 40 VAL A C 18
ATOM 21574 O O . VAL A 1 40 ? 68.106 -0.840 -1.082 1.00 0.00 40 VAL A O 18
ATOM 21587 N N . ILE A 1 41 ? 66.305 -1.124 0.144 1.00 0.00 41 ILE A N 18
ATOM 21588 C CA . ILE A 1 41 ? 65.668 -1.968 -0.905 1.00 0.00 41 ILE A CA 18
ATOM 21589 C C . ILE A 1 41 ? 64.328 -1.351 -1.312 1.00 0.00 41 ILE A C 18
ATOM 21590 O O . ILE A 1 41 ? 63.568 -0.893 -0.483 1.00 0.00 41 ILE A O 18
ATOM 21606 N N . PHE A 1 42 ? 64.034 -1.334 -2.583 1.00 0.00 42 PHE A N 18
ATOM 21607 C CA . PHE A 1 42 ? 62.745 -0.746 -3.042 1.00 0.00 42 PHE A CA 18
ATOM 21608 C C . PHE A 1 42 ? 61.879 -1.839 -3.671 1.00 0.00 42 PHE A C 18
ATOM 21609 O O . PHE A 1 42 ? 62.362 -2.683 -4.399 1.00 0.00 42 PHE A O 18
ATOM 21626 N N . LEU A 1 43 ? 60.603 -1.829 -3.399 1.00 0.00 43 LEU A N 18
ATOM 21627 C CA . LEU A 1 43 ? 59.711 -2.867 -3.986 1.00 0.00 43 LEU A CA 18
ATOM 21628 C C . LEU A 1 43 ? 58.957 -2.272 -5.177 1.00 0.00 43 LEU A C 18
ATOM 21629 O O . LEU A 1 43 ? 58.540 -1.132 -5.153 1.00 0.00 43 LEU A O 18
ATOM 21645 N N . THR A 1 44 ? 58.780 -3.036 -6.219 1.00 0.00 44 THR A N 18
ATOM 21646 C CA . THR A 1 44 ? 58.054 -2.513 -7.410 1.00 0.00 44 THR A CA 18
ATOM 21647 C C . THR A 1 44 ? 56.646 -3.110 -7.450 1.00 0.00 44 THR A C 18
ATOM 21648 O O . THR A 1 44 ? 56.351 -4.074 -6.773 1.00 0.00 44 THR A O 18
ATOM 21659 N N . LYS A 1 45 ? 55.774 -2.546 -8.241 1.00 0.00 45 LYS A N 18
ATOM 21660 C CA . LYS A 1 45 ? 54.387 -3.084 -8.326 1.00 0.00 45 LYS A CA 18
ATOM 21661 C C . LYS A 1 45 ? 54.380 -4.344 -9.195 1.00 0.00 45 LYS A C 18
ATOM 21662 O O . LYS A 1 45 ? 53.345 -4.933 -9.442 1.00 0.00 45 LYS A O 18
ATOM 21681 N N . LYS A 1 46 ? 55.525 -4.765 -9.659 1.00 0.00 46 LYS A N 18
ATOM 21682 C CA . LYS A 1 46 ? 55.583 -5.987 -10.508 1.00 0.00 46 LYS A CA 18
ATOM 21683 C C . LYS A 1 46 ? 56.191 -7.135 -9.701 1.00 0.00 46 LYS A C 18
ATOM 21684 O O . LYS A 1 46 ? 56.830 -8.017 -10.240 1.00 0.00 46 LYS A O 18
ATOM 21703 N N . GLY A 1 47 ? 55.996 -7.131 -8.411 1.00 0.00 47 GLY A N 18
ATOM 21704 C CA . GLY A 1 47 ? 56.557 -8.217 -7.568 1.00 0.00 47 GLY A CA 18
ATOM 21705 C C . GLY A 1 47 ? 58.076 -8.268 -7.740 1.00 0.00 47 GLY A C 18
ATOM 21706 O O . GLY A 1 47 ? 58.683 -9.319 -7.683 1.00 0.00 47 GLY A O 18
ATOM 21710 N N . ARG A 1 48 ? 58.694 -7.138 -7.950 1.00 0.00 48 ARG A N 18
ATOM 21711 C CA . ARG A 1 48 ? 60.173 -7.116 -8.124 1.00 0.00 48 ARG A CA 18
ATOM 21712 C C . ARG A 1 48 ? 60.797 -6.215 -7.056 1.00 0.00 48 ARG A C 18
ATOM 21713 O O . ARG A 1 48 ? 60.151 -5.341 -6.514 1.00 0.00 48 ARG A O 18
ATOM 21734 N N . ARG A 1 49 ? 62.049 -6.420 -6.748 1.00 0.00 49 ARG A N 18
ATOM 21735 C CA . ARG A 1 49 ? 62.709 -5.573 -5.713 1.00 0.00 49 ARG A CA 18
ATOM 21736 C C . ARG A 1 49 ? 64.192 -5.413 -6.054 1.00 0.00 49 ARG A C 18
ATOM 21737 O O . ARG A 1 49 ? 64.778 -6.239 -6.725 1.00 0.00 49 ARG A O 18
ATOM 21758 N N . PHE A 1 50 ? 64.805 -4.355 -5.596 1.00 0.00 50 PHE A N 18
ATOM 21759 C CA . PHE A 1 50 ? 66.250 -4.144 -5.892 1.00 0.00 50 PHE A CA 18
ATOM 21760 C C . PHE A 1 50 ? 66.877 -3.288 -4.789 1.00 0.00 50 PHE A C 18
ATOM 21761 O O . PHE A 1 50 ? 66.187 -2.674 -4.000 1.00 0.00 50 PHE A O 18
ATOM 21778 N N . CYS A 1 51 ? 68.180 -3.244 -4.725 1.00 0.00 51 CYS A N 18
ATOM 21779 C CA . CYS A 1 51 ? 68.849 -2.433 -3.673 1.00 0.00 51 CYS A CA 18
ATOM 21780 C C . CYS A 1 51 ? 69.047 -1.001 -4.175 1.00 0.00 51 CYS A C 18
ATOM 21781 O O . CYS A 1 51 ? 69.020 -0.738 -5.360 1.00 0.00 51 CYS A O 18
ATOM 21788 N N . ALA A 1 52 ? 69.248 -0.073 -3.279 1.00 0.00 52 ALA A N 18
ATOM 21789 C CA . ALA A 1 52 ? 69.450 1.341 -3.700 1.00 0.00 52 ALA A CA 18
ATOM 21790 C C . ALA A 1 52 ? 70.402 2.031 -2.720 1.00 0.00 52 ALA A C 18
ATOM 21791 O O . ALA A 1 52 ? 70.483 1.672 -1.563 1.00 0.00 52 ALA A O 18
ATOM 21798 N N . ASN A 1 53 ? 71.124 3.018 -3.174 1.00 0.00 53 ASN A N 18
ATOM 21799 C CA . ASN A 1 53 ? 72.070 3.726 -2.267 1.00 0.00 53 ASN A CA 18
ATOM 21800 C C . ASN A 1 53 ? 71.288 4.694 -1.370 1.00 0.00 53 ASN A C 18
ATOM 21801 O O . ASN A 1 53 ? 70.418 5.402 -1.839 1.00 0.00 53 ASN A O 18
ATOM 21812 N N . PRO A 1 54 ? 71.621 4.701 -0.102 1.00 0.00 54 PRO A N 18
ATOM 21813 C CA . PRO A 1 54 ? 70.959 5.574 0.882 1.00 0.00 54 PRO A CA 18
ATOM 21814 C C . PRO A 1 54 ? 71.453 7.013 0.724 1.00 0.00 54 PRO A C 18
ATOM 21815 O O . PRO A 1 54 ? 70.829 7.949 1.184 1.00 0.00 54 PRO A O 18
ATOM 21826 N N . SER A 1 55 ? 72.565 7.195 0.068 1.00 0.00 55 SER A N 18
ATOM 21827 C CA . SER A 1 55 ? 73.094 8.571 -0.130 1.00 0.00 55 SER A CA 18
ATOM 21828 C C . SER A 1 55 ? 72.557 9.131 -1.450 1.00 0.00 55 SER A C 18
ATOM 21829 O O . SER A 1 55 ? 72.901 10.223 -1.856 1.00 0.00 55 SER A O 18
ATOM 21837 N N . ASP A 1 56 ? 71.714 8.392 -2.124 1.00 0.00 56 ASP A N 18
ATOM 21838 C CA . ASP A 1 56 ? 71.159 8.888 -3.415 1.00 0.00 56 ASP A CA 18
ATOM 21839 C C . ASP A 1 56 ? 70.065 9.920 -3.133 1.00 0.00 56 ASP A C 18
ATOM 21840 O O . ASP A 1 56 ? 69.045 9.614 -2.548 1.00 0.00 56 ASP A O 18
ATOM 21849 N N . LYS A 1 57 ? 70.269 11.142 -3.545 1.00 0.00 57 LYS A N 18
ATOM 21850 C CA . LYS A 1 57 ? 69.242 12.193 -3.299 1.00 0.00 57 LYS A CA 18
ATOM 21851 C C . LYS A 1 57 ? 67.891 11.727 -3.847 1.00 0.00 57 LYS A C 18
ATOM 21852 O O . LYS A 1 57 ? 66.873 11.842 -3.194 1.00 0.00 57 LYS A O 18
ATOM 21871 N N . GLN A 1 58 ? 67.873 11.201 -5.041 1.00 0.00 58 GLN A N 18
ATOM 21872 C CA . GLN A 1 58 ? 66.587 10.729 -5.627 1.00 0.00 58 GLN A CA 18
ATOM 21873 C C . GLN A 1 58 ? 65.953 9.699 -4.690 1.00 0.00 58 GLN A C 18
ATOM 21874 O O . GLN A 1 58 ? 64.747 9.560 -4.628 1.00 0.00 58 GLN A O 18
ATOM 21888 N N . VAL A 1 59 ? 66.757 8.978 -3.958 1.00 0.00 59 VAL A N 18
ATOM 21889 C CA . VAL A 1 59 ? 66.203 7.958 -3.024 1.00 0.00 59 VAL A CA 18
ATOM 21890 C C . VAL A 1 59 ? 65.617 8.657 -1.796 1.00 0.00 59 VAL A C 18
ATOM 21891 O O . VAL A 1 59 ? 64.586 8.271 -1.283 1.00 0.00 59 VAL A O 18
ATOM 21904 N N . GLN A 1 60 ? 66.267 9.684 -1.320 1.00 0.00 60 GLN A N 18
ATOM 21905 C CA . GLN A 1 60 ? 65.744 10.406 -0.127 1.00 0.00 60 GLN A CA 18
ATOM 21906 C C . GLN A 1 60 ? 64.455 11.138 -0.503 1.00 0.00 60 GLN A C 18
ATOM 21907 O O . GLN A 1 60 ? 63.561 11.297 0.304 1.00 0.00 60 GLN A O 18
ATOM 21921 N N . VAL A 1 61 ? 64.352 11.584 -1.726 1.00 0.00 61 VAL A N 18
ATOM 21922 C CA . VAL A 1 61 ? 63.120 12.304 -2.155 1.00 0.00 61 VAL A CA 18
ATOM 21923 C C . VAL A 1 61 ? 61.986 11.296 -2.351 1.00 0.00 61 VAL A C 18
ATOM 21924 O O . VAL A 1 61 ? 60.827 11.606 -2.161 1.00 0.00 61 VAL A O 18
ATOM 21937 N N . CYS A 1 62 ? 62.311 10.090 -2.732 1.00 0.00 62 CYS A N 18
ATOM 21938 C CA . CYS A 1 62 ? 61.250 9.065 -2.940 1.00 0.00 62 CYS A CA 18
ATOM 21939 C C . CYS A 1 62 ? 60.698 8.617 -1.585 1.00 0.00 62 CYS A C 18
ATOM 21940 O O . CYS A 1 62 ? 59.515 8.387 -1.432 1.00 0.00 62 CYS A O 18
ATOM 21947 N N . MET A 1 63 ? 61.545 8.489 -0.600 1.00 0.00 63 MET A N 18
ATOM 21948 C CA . MET A 1 63 ? 61.066 8.053 0.743 1.00 0.00 63 MET A CA 18
ATOM 21949 C C . MET A 1 63 ? 60.105 9.101 1.308 1.00 0.00 63 MET A C 18
ATOM 21950 O O . MET A 1 63 ? 59.283 8.810 2.154 1.00 0.00 63 MET A O 18
ATOM 21964 N N . ARG A 1 64 ? 60.202 10.319 0.849 1.00 0.00 64 ARG A N 18
ATOM 21965 C CA . ARG A 1 64 ? 59.293 11.382 1.362 1.00 0.00 64 ARG A CA 18
ATOM 21966 C C . ARG A 1 64 ? 57.892 11.180 0.783 1.00 0.00 64 ARG A C 18
ATOM 21967 O O . ARG A 1 64 ? 56.901 11.270 1.481 1.00 0.00 64 ARG A O 18
ATOM 21988 N N . MET A 1 65 ? 57.801 10.909 -0.490 1.00 0.00 65 MET A N 18
ATOM 21989 C CA . MET A 1 65 ? 56.464 10.703 -1.115 1.00 0.00 65 MET A CA 18
ATOM 21990 C C . MET A 1 65 ? 55.876 9.372 -0.640 1.00 0.00 65 MET A C 18
ATOM 21991 O O . MET A 1 65 ? 54.698 9.267 -0.364 1.00 0.00 65 MET A O 18
ATOM 22005 N N . LEU A 1 66 ? 56.687 8.355 -0.544 1.00 0.00 66 LEU A N 18
ATOM 22006 C CA . LEU A 1 66 ? 56.171 7.033 -0.088 1.00 0.00 66 LEU A CA 18
ATOM 22007 C C . LEU A 1 66 ? 55.931 7.072 1.423 1.00 0.00 66 LEU A C 18
ATOM 22008 O O . LEU A 1 66 ? 56.519 6.319 2.174 1.00 0.00 66 LEU A O 18
ATOM 22024 N N . LYS A 1 67 ? 55.071 7.943 1.874 1.00 0.00 67 LYS A N 18
ATOM 22025 C CA . LYS A 1 67 ? 54.794 8.029 3.335 1.00 0.00 67 LYS A CA 18
ATOM 22026 C C . LYS A 1 67 ? 54.101 6.746 3.799 1.00 0.00 67 LYS A C 18
ATOM 22027 O O . LYS A 1 67 ? 53.524 6.022 3.012 1.00 0.00 67 LYS A O 18
ATOM 22046 N N . LEU A 1 68 ? 54.154 6.460 5.070 1.00 0.00 68 LEU A N 18
ATOM 22047 C CA . LEU A 1 68 ? 53.498 5.225 5.584 1.00 0.00 68 LEU A CA 18
ATOM 22048 C C . LEU A 1 68 ? 52.028 5.517 5.890 1.00 0.00 68 LEU A C 18
ATOM 22049 O O . LEU A 1 68 ? 51.163 5.344 5.054 1.00 0.00 68 LEU A O 18
ATOM 22065 N N . ASP A 1 69 ? 51.739 5.960 7.082 1.00 0.00 69 ASP A N 18
ATOM 22066 C CA . ASP A 1 69 ? 50.325 6.263 7.442 1.00 0.00 69 ASP A CA 18
ATOM 22067 C C . ASP A 1 69 ? 50.032 7.739 7.160 1.00 0.00 69 ASP A C 18
ATOM 22068 O O . ASP A 1 69 ? 49.244 8.071 6.298 1.00 0.00 69 ASP A O 18
ATOM 22077 N N . THR A 1 70 ? 50.661 8.626 7.882 1.00 0.00 70 THR A N 18
ATOM 22078 C CA . THR A 1 70 ? 50.417 10.078 7.655 1.00 0.00 70 THR A CA 18
ATOM 22079 C C . THR A 1 70 ? 48.971 10.417 8.022 1.00 0.00 70 THR A C 18
ATOM 22080 O O . THR A 1 70 ? 48.139 9.544 8.177 1.00 0.00 70 THR A O 18
ATOM 22091 N N . ARG A 1 71 ? 48.663 11.677 8.162 1.00 0.00 71 ARG A N 18
ATOM 22092 C CA . ARG A 1 71 ? 47.270 12.070 8.518 1.00 0.00 71 ARG A CA 18
ATOM 22093 C C . ARG A 1 71 ? 46.875 11.406 9.839 1.00 0.00 71 ARG A C 18
ATOM 22094 O O . ARG A 1 71 ? 46.193 10.401 9.860 1.00 0.00 71 ARG A O 18
ATOM 22115 N N . ILE A 1 72 ? 47.298 11.960 10.942 1.00 0.00 72 ILE A N 18
ATOM 22116 C CA . ILE A 1 72 ? 46.946 11.362 12.260 1.00 0.00 72 ILE A CA 18
ATOM 22117 C C . ILE A 1 72 ? 47.573 9.971 12.374 1.00 0.00 72 ILE A C 18
ATOM 22118 O O . ILE A 1 72 ? 47.012 8.988 11.932 1.00 0.00 72 ILE A O 18
ATOM 22134 N N . LYS A 1 73 ? 48.733 9.880 12.966 1.00 0.00 73 LYS A N 18
ATOM 22135 C CA . LYS A 1 73 ? 49.394 8.553 13.109 1.00 0.00 73 LYS A CA 18
ATOM 22136 C C . LYS A 1 73 ? 49.100 7.986 14.500 1.00 0.00 73 LYS A C 18
ATOM 22137 O O . LYS A 1 73 ? 48.702 6.848 14.645 1.00 0.00 73 LYS A O 18
ATOM 22156 N N . THR A 1 74 ? 49.291 8.773 15.523 1.00 0.00 74 THR A N 18
ATOM 22157 C CA . THR A 1 74 ? 49.021 8.280 16.903 1.00 0.00 74 THR A CA 18
ATOM 22158 C C . THR A 1 74 ? 48.654 9.461 17.804 1.00 0.00 74 THR A C 18
ATOM 22159 O O . THR A 1 74 ? 49.407 10.403 17.946 1.00 0.00 74 THR A O 18
ATOM 22170 N N . ARG A 1 75 ? 47.501 9.418 18.414 1.00 0.00 75 ARG A N 18
ATOM 22171 C CA . ARG A 1 75 ? 47.087 10.539 19.304 1.00 0.00 75 ARG A CA 18
ATOM 22172 C C . ARG A 1 75 ? 46.288 9.984 20.485 1.00 0.00 75 ARG A C 18
ATOM 22173 O O . ARG A 1 75 ? 46.502 10.358 21.621 1.00 0.00 75 ARG A O 18
ATOM 22194 N N . LYS A 1 76 ? 45.368 9.096 20.226 1.00 0.00 76 LYS A N 18
ATOM 22195 C CA . LYS A 1 76 ? 44.556 8.520 21.335 1.00 0.00 76 LYS A CA 18
ATOM 22196 C C . LYS A 1 76 ? 44.049 7.136 20.928 1.00 0.00 76 LYS A C 18
ATOM 22197 O O . LYS A 1 76 ? 43.024 6.678 21.394 1.00 0.00 76 LYS A O 18
ATOM 22216 N N . ASN A 1 77 ? 44.758 6.465 20.062 1.00 0.00 77 ASN A N 18
ATOM 22217 C CA . ASN A 1 77 ? 44.315 5.111 19.627 1.00 0.00 77 ASN A CA 18
ATOM 22218 C C . ASN A 1 77 ? 44.911 4.054 20.559 1.00 0.00 77 ASN A C 18
ATOM 22219 O O . ASN A 1 77 ? 45.410 4.431 21.607 1.00 0.00 77 ASN A O 18
ATOM 22231 N N . MET A 1 1 ? 83.083 -10.070 -16.373 1.00 0.00 1 MET A N 19
ATOM 22232 C CA . MET A 1 1 ? 82.454 -9.948 -17.719 1.00 0.00 1 MET A CA 19
ATOM 22233 C C . MET A 1 1 ? 81.426 -11.065 -17.905 1.00 0.00 1 MET A C 19
ATOM 22234 O O . MET A 1 1 ? 81.771 -12.212 -18.107 1.00 0.00 1 MET A O 19
ATOM 22250 N N . ASP A 1 2 ? 80.164 -10.739 -17.842 1.00 0.00 2 ASP A N 19
ATOM 22251 C CA . ASP A 1 2 ? 79.114 -11.782 -18.017 1.00 0.00 2 ASP A CA 19
ATOM 22252 C C . ASP A 1 2 ? 79.088 -12.695 -16.790 1.00 0.00 2 ASP A C 19
ATOM 22253 O O . ASP A 1 2 ? 78.116 -12.745 -16.062 1.00 0.00 2 ASP A O 19
ATOM 22262 N N . ARG A 1 3 ? 80.147 -13.421 -16.556 1.00 0.00 3 ARG A N 19
ATOM 22263 C CA . ARG A 1 3 ? 80.180 -14.332 -15.377 1.00 0.00 3 ARG A CA 19
ATOM 22264 C C . ARG A 1 3 ? 80.464 -13.523 -14.110 1.00 0.00 3 ARG A C 19
ATOM 22265 O O . ARG A 1 3 ? 79.929 -13.797 -13.055 1.00 0.00 3 ARG A O 19
ATOM 22286 N N . PHE A 1 4 ? 81.305 -12.529 -14.204 1.00 0.00 4 PHE A N 19
ATOM 22287 C CA . PHE A 1 4 ? 81.622 -11.707 -13.002 1.00 0.00 4 PHE A CA 19
ATOM 22288 C C . PHE A 1 4 ? 80.862 -10.380 -13.070 1.00 0.00 4 PHE A C 19
ATOM 22289 O O . PHE A 1 4 ? 80.896 -9.588 -12.149 1.00 0.00 4 PHE A O 19
ATOM 22306 N N . HIS A 1 5 ? 80.177 -10.129 -14.153 1.00 0.00 5 HIS A N 19
ATOM 22307 C CA . HIS A 1 5 ? 79.420 -8.851 -14.272 1.00 0.00 5 HIS A CA 19
ATOM 22308 C C . HIS A 1 5 ? 77.918 -9.139 -14.246 1.00 0.00 5 HIS A C 19
ATOM 22309 O O . HIS A 1 5 ? 77.468 -10.184 -14.674 1.00 0.00 5 HIS A O 19
ATOM 22323 N N . ALA A 1 6 ? 77.139 -8.219 -13.747 1.00 0.00 6 ALA A N 19
ATOM 22324 C CA . ALA A 1 6 ? 75.666 -8.434 -13.692 1.00 0.00 6 ALA A CA 19
ATOM 22325 C C . ALA A 1 6 ? 74.998 -7.209 -13.065 1.00 0.00 6 ALA A C 19
ATOM 22326 O O . ALA A 1 6 ? 75.649 -6.236 -12.738 1.00 0.00 6 ALA A O 19
ATOM 22333 N N . THR A 1 7 ? 73.705 -7.246 -12.893 1.00 0.00 7 THR A N 19
ATOM 22334 C CA . THR A 1 7 ? 73.002 -6.081 -12.287 1.00 0.00 7 THR A CA 19
ATOM 22335 C C . THR A 1 7 ? 72.607 -6.414 -10.847 1.00 0.00 7 THR A C 19
ATOM 22336 O O . THR A 1 7 ? 71.495 -6.822 -10.577 1.00 0.00 7 THR A O 19
ATOM 22347 N N . SER A 1 8 ? 73.509 -6.242 -9.919 1.00 0.00 8 SER A N 19
ATOM 22348 C CA . SER A 1 8 ? 73.183 -6.547 -8.497 1.00 0.00 8 SER A CA 19
ATOM 22349 C C . SER A 1 8 ? 72.736 -5.265 -7.791 1.00 0.00 8 SER A C 19
ATOM 22350 O O . SER A 1 8 ? 73.327 -4.843 -6.817 1.00 0.00 8 SER A O 19
ATOM 22358 N N . ALA A 1 9 ? 71.697 -4.641 -8.276 1.00 0.00 9 ALA A N 19
ATOM 22359 C CA . ALA A 1 9 ? 71.214 -3.387 -7.633 1.00 0.00 9 ALA A CA 19
ATOM 22360 C C . ALA A 1 9 ? 70.308 -3.735 -6.451 1.00 0.00 9 ALA A C 19
ATOM 22361 O O . ALA A 1 9 ? 69.108 -3.549 -6.500 1.00 0.00 9 ALA A O 19
ATOM 22368 N N . ASP A 1 10 ? 70.871 -4.241 -5.389 1.00 0.00 10 ASP A N 19
ATOM 22369 C CA . ASP A 1 10 ? 70.045 -4.604 -4.206 1.00 0.00 10 ASP A CA 19
ATOM 22370 C C . ASP A 1 10 ? 70.584 -3.887 -2.966 1.00 0.00 10 ASP A C 19
ATOM 22371 O O . ASP A 1 10 ? 70.033 -3.993 -1.888 1.00 0.00 10 ASP A O 19
ATOM 22380 N N . CYS A 1 11 ? 71.657 -3.155 -3.107 1.00 0.00 11 CYS A N 19
ATOM 22381 C CA . CYS A 1 11 ? 72.225 -2.432 -1.935 1.00 0.00 11 CYS A CA 19
ATOM 22382 C C . CYS A 1 11 ? 71.977 -0.930 -2.093 1.00 0.00 11 CYS A C 19
ATOM 22383 O O . CYS A 1 11 ? 71.919 -0.414 -3.192 1.00 0.00 11 CYS A O 19
ATOM 22390 N N . CYS A 1 12 ? 71.827 -0.225 -1.005 1.00 0.00 12 CYS A N 19
ATOM 22391 C CA . CYS A 1 12 ? 71.580 1.242 -1.097 1.00 0.00 12 CYS A CA 19
ATOM 22392 C C . CYS A 1 12 ? 72.906 1.973 -1.318 1.00 0.00 12 CYS A C 19
ATOM 22393 O O . CYS A 1 12 ? 73.682 2.161 -0.402 1.00 0.00 12 CYS A O 19
ATOM 22400 N N . ILE A 1 13 ? 73.172 2.389 -2.526 1.00 0.00 13 ILE A N 19
ATOM 22401 C CA . ILE A 1 13 ? 74.446 3.111 -2.802 1.00 0.00 13 ILE A CA 19
ATOM 22402 C C . ILE A 1 13 ? 74.197 4.619 -2.740 1.00 0.00 13 ILE A C 19
ATOM 22403 O O . ILE A 1 13 ? 75.119 5.409 -2.685 1.00 0.00 13 ILE A O 19
ATOM 22419 N N . SER A 1 14 ? 72.957 5.024 -2.748 1.00 0.00 14 SER A N 19
ATOM 22420 C CA . SER A 1 14 ? 72.646 6.480 -2.690 1.00 0.00 14 SER A CA 19
ATOM 22421 C C . SER A 1 14 ? 71.190 6.671 -2.261 1.00 0.00 14 SER A C 19
ATOM 22422 O O . SER A 1 14 ? 70.306 5.964 -2.703 1.00 0.00 14 SER A O 19
ATOM 22430 N N . TYR A 1 15 ? 70.932 7.620 -1.404 1.00 0.00 15 TYR A N 19
ATOM 22431 C CA . TYR A 1 15 ? 69.532 7.852 -0.950 1.00 0.00 15 TYR A CA 19
ATOM 22432 C C . TYR A 1 15 ? 69.010 9.159 -1.549 1.00 0.00 15 TYR A C 19
ATOM 22433 O O . TYR A 1 15 ? 69.736 10.124 -1.687 1.00 0.00 15 TYR A O 19
ATOM 22451 N N . THR A 1 16 ? 67.755 9.199 -1.905 1.00 0.00 16 THR A N 19
ATOM 22452 C CA . THR A 1 16 ? 67.186 10.444 -2.494 1.00 0.00 16 THR A CA 19
ATOM 22453 C C . THR A 1 16 ? 67.501 11.632 -1.576 1.00 0.00 16 THR A C 19
ATOM 22454 O O . THR A 1 16 ? 66.966 11.725 -0.490 1.00 0.00 16 THR A O 19
ATOM 22465 N N . PRO A 1 17 ? 68.360 12.509 -2.038 1.00 0.00 17 PRO A N 19
ATOM 22466 C CA . PRO A 1 17 ? 68.759 13.701 -1.270 1.00 0.00 17 PRO A CA 19
ATOM 22467 C C . PRO A 1 17 ? 67.661 14.767 -1.331 1.00 0.00 17 PRO A C 19
ATOM 22468 O O . PRO A 1 17 ? 67.843 15.830 -1.890 1.00 0.00 17 PRO A O 19
ATOM 22479 N N . ARG A 1 18 ? 66.521 14.488 -0.759 1.00 0.00 18 ARG A N 19
ATOM 22480 C CA . ARG A 1 18 ? 65.411 15.482 -0.783 1.00 0.00 18 ARG A CA 19
ATOM 22481 C C . ARG A 1 18 ? 64.337 15.067 0.226 1.00 0.00 18 ARG A C 19
ATOM 22482 O O . ARG A 1 18 ? 64.540 14.182 1.032 1.00 0.00 18 ARG A O 19
ATOM 22503 N N . SER A 1 19 ? 63.197 15.700 0.187 1.00 0.00 19 SER A N 19
ATOM 22504 C CA . SER A 1 19 ? 62.113 15.340 1.144 1.00 0.00 19 SER A CA 19
ATOM 22505 C C . SER A 1 19 ? 61.199 14.291 0.509 1.00 0.00 19 SER A C 19
ATOM 22506 O O . SER A 1 19 ? 60.748 14.442 -0.609 1.00 0.00 19 SER A O 19
ATOM 22514 N N . ILE A 1 20 ? 60.922 13.227 1.213 1.00 0.00 20 ILE A N 19
ATOM 22515 C CA . ILE A 1 20 ? 60.038 12.168 0.649 1.00 0.00 20 ILE A CA 19
ATOM 22516 C C . ILE A 1 20 ? 58.675 12.214 1.351 1.00 0.00 20 ILE A C 19
ATOM 22517 O O . ILE A 1 20 ? 58.561 11.824 2.496 1.00 0.00 20 ILE A O 19
ATOM 22533 N N . PRO A 1 21 ? 57.677 12.688 0.644 1.00 0.00 21 PRO A N 19
ATOM 22534 C CA . PRO A 1 21 ? 56.309 12.793 1.181 1.00 0.00 21 PRO A CA 19
ATOM 22535 C C . PRO A 1 21 ? 55.628 11.421 1.181 1.00 0.00 21 PRO A C 19
ATOM 22536 O O . PRO A 1 21 ? 55.528 10.767 0.162 1.00 0.00 21 PRO A O 19
ATOM 22547 N N . CYS A 1 22 ? 55.161 10.981 2.317 1.00 0.00 22 CYS A N 19
ATOM 22548 C CA . CYS A 1 22 ? 54.489 9.653 2.382 1.00 0.00 22 CYS A CA 19
ATOM 22549 C C . CYS A 1 22 ? 53.305 9.632 1.413 1.00 0.00 22 CYS A C 19
ATOM 22550 O O . CYS A 1 22 ? 52.971 8.610 0.847 1.00 0.00 22 CYS A O 19
ATOM 22557 N N . SER A 1 23 ? 52.667 10.754 1.217 1.00 0.00 23 SER A N 19
ATOM 22558 C CA . SER A 1 23 ? 51.506 10.798 0.283 1.00 0.00 23 SER A CA 19
ATOM 22559 C C . SER A 1 23 ? 51.957 10.359 -1.112 1.00 0.00 23 SER A C 19
ATOM 22560 O O . SER A 1 23 ? 51.151 10.052 -1.967 1.00 0.00 23 SER A O 19
ATOM 22568 N N . LEU A 1 24 ? 53.241 10.329 -1.349 1.00 0.00 24 LEU A N 19
ATOM 22569 C CA . LEU A 1 24 ? 53.742 9.911 -2.689 1.00 0.00 24 LEU A CA 19
ATOM 22570 C C . LEU A 1 24 ? 54.408 8.537 -2.579 1.00 0.00 24 LEU A C 19
ATOM 22571 O O . LEU A 1 24 ? 55.177 8.140 -3.431 1.00 0.00 24 LEU A O 19
ATOM 22587 N N . LEU A 1 25 ? 54.119 7.808 -1.536 1.00 0.00 25 LEU A N 19
ATOM 22588 C CA . LEU A 1 25 ? 54.735 6.461 -1.374 1.00 0.00 25 LEU A CA 19
ATOM 22589 C C . LEU A 1 25 ? 53.634 5.414 -1.193 1.00 0.00 25 LEU A C 19
ATOM 22590 O O . LEU A 1 25 ? 52.692 5.612 -0.451 1.00 0.00 25 LEU A O 19
ATOM 22606 N N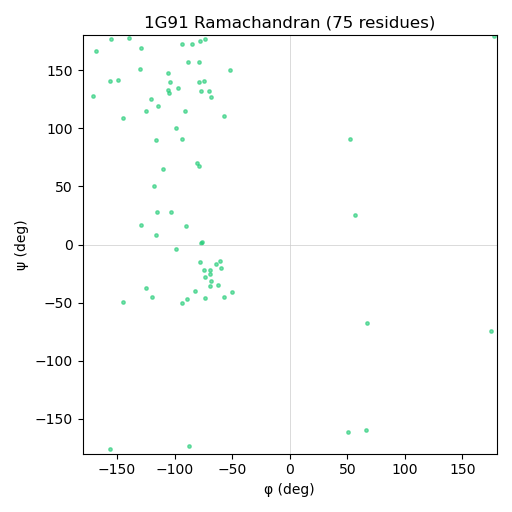 . GLU A 1 26 ? 53.744 4.300 -1.863 1.00 0.00 26 GLU A N 19
ATOM 22607 C CA . GLU A 1 26 ? 52.704 3.242 -1.726 1.00 0.00 26 GLU A CA 19
ATOM 22608 C C . GLU A 1 26 ? 53.197 2.165 -0.757 1.00 0.00 26 GLU A C 19
ATOM 22609 O O . GLU A 1 26 ? 52.418 1.450 -0.159 1.00 0.00 26 GLU A O 19
ATOM 22621 N N . SER A 1 27 ? 54.487 2.045 -0.598 1.00 0.00 27 SER A N 19
ATOM 22622 C CA . SER A 1 27 ? 55.033 1.016 0.331 1.00 0.00 27 SER A CA 19
ATOM 22623 C C . SER A 1 27 ? 56.561 1.092 0.332 1.00 0.00 27 SER A C 19
ATOM 22624 O O . SER A 1 27 ? 57.150 1.928 -0.325 1.00 0.00 27 SER A O 19
ATOM 22632 N N . TYR A 1 28 ? 57.209 0.228 1.065 1.00 0.00 28 TYR A N 19
ATOM 22633 C CA . TYR A 1 28 ? 58.699 0.258 1.105 1.00 0.00 28 TYR A CA 19
ATOM 22634 C C . TYR A 1 28 ? 59.219 -0.993 1.816 1.00 0.00 28 TYR A C 19
ATOM 22635 O O . TYR A 1 28 ? 58.460 -1.770 2.362 1.00 0.00 28 TYR A O 19
ATOM 22653 N N . PHE A 1 29 ? 60.509 -1.194 1.815 1.00 0.00 29 PHE A N 19
ATOM 22654 C CA . PHE A 1 29 ? 61.079 -2.394 2.491 1.00 0.00 29 PHE A CA 19
ATOM 22655 C C . PHE A 1 29 ? 62.534 -2.120 2.877 1.00 0.00 29 PHE A C 19
ATOM 22656 O O . PHE A 1 29 ? 63.107 -1.116 2.503 1.00 0.00 29 PHE A O 19
ATOM 22673 N N . GLU A 1 30 ? 63.137 -3.005 3.623 1.00 0.00 30 GLU A N 19
ATOM 22674 C CA . GLU A 1 30 ? 64.554 -2.795 4.032 1.00 0.00 30 GLU A CA 19
ATOM 22675 C C . GLU A 1 30 ? 65.460 -3.733 3.231 1.00 0.00 30 GLU A C 19
ATOM 22676 O O . GLU A 1 30 ? 65.119 -4.870 2.972 1.00 0.00 30 GLU A O 19
ATOM 22688 N N . THR A 1 31 ? 66.613 -3.266 2.837 1.00 0.00 31 THR A N 19
ATOM 22689 C CA . THR A 1 31 ? 67.539 -4.132 2.054 1.00 0.00 31 THR A CA 19
ATOM 22690 C C . THR A 1 31 ? 68.016 -5.293 2.929 1.00 0.00 31 THR A C 19
ATOM 22691 O O . THR A 1 31 ? 67.957 -5.234 4.141 1.00 0.00 31 THR A O 19
ATOM 22702 N N . ASN A 1 32 ? 68.488 -6.349 2.325 1.00 0.00 32 ASN A N 19
ATOM 22703 C CA . ASN A 1 32 ? 68.967 -7.513 3.123 1.00 0.00 32 ASN A CA 19
ATOM 22704 C C . ASN A 1 32 ? 70.318 -7.177 3.758 1.00 0.00 32 ASN A C 19
ATOM 22705 O O . ASN A 1 32 ? 71.173 -6.575 3.140 1.00 0.00 32 ASN A O 19
ATOM 22716 N N . SER A 1 33 ? 70.516 -7.562 4.989 1.00 0.00 33 SER A N 19
ATOM 22717 C CA . SER A 1 33 ? 71.811 -7.264 5.663 1.00 0.00 33 SER A CA 19
ATOM 22718 C C . SER A 1 33 ? 72.967 -7.732 4.777 1.00 0.00 33 SER A C 19
ATOM 22719 O O . SER A 1 33 ? 74.039 -7.159 4.784 1.00 0.00 33 SER A O 19
ATOM 22727 N N . GLU A 1 34 ? 72.759 -8.769 4.012 1.00 0.00 34 GLU A N 19
ATOM 22728 C CA . GLU A 1 34 ? 73.846 -9.272 3.126 1.00 0.00 34 GLU A CA 19
ATOM 22729 C C . GLU A 1 34 ? 74.477 -8.097 2.376 1.00 0.00 34 GLU A C 19
ATOM 22730 O O . GLU A 1 34 ? 75.617 -8.155 1.959 1.00 0.00 34 GLU A O 19
ATOM 22742 N N . CYS A 1 35 ? 73.746 -7.030 2.201 1.00 0.00 35 CYS A N 19
ATOM 22743 C CA . CYS A 1 35 ? 74.306 -5.853 1.479 1.00 0.00 35 CYS A CA 19
ATOM 22744 C C . CYS A 1 35 ? 75.385 -5.192 2.339 1.00 0.00 35 CYS A C 19
ATOM 22745 O O . CYS A 1 35 ? 75.377 -5.297 3.550 1.00 0.00 35 CYS A O 19
ATOM 22752 N N . SER A 1 36 ? 76.313 -4.511 1.725 1.00 0.00 36 SER A N 19
ATOM 22753 C CA . SER A 1 36 ? 77.389 -3.844 2.510 1.00 0.00 36 SER A CA 19
ATOM 22754 C C . SER A 1 36 ? 76.767 -2.797 3.435 1.00 0.00 36 SER A C 19
ATOM 22755 O O . SER A 1 36 ? 76.872 -2.880 4.642 1.00 0.00 36 SER A O 19
ATOM 22763 N N . LYS A 1 37 ? 76.115 -1.812 2.879 1.00 0.00 37 LYS A N 19
ATOM 22764 C CA . LYS A 1 37 ? 75.485 -0.763 3.728 1.00 0.00 37 LYS A CA 19
ATOM 22765 C C . LYS A 1 37 ? 73.967 -0.982 3.761 1.00 0.00 37 LYS A C 19
ATOM 22766 O O . LYS A 1 37 ? 73.371 -1.315 2.755 1.00 0.00 37 LYS A O 19
ATOM 22785 N N . PRO A 1 38 ? 73.385 -0.791 4.919 1.00 0.00 38 PRO A N 19
ATOM 22786 C CA . PRO A 1 38 ? 71.935 -0.963 5.116 1.00 0.00 38 PRO A CA 19
ATOM 22787 C C . PRO A 1 38 ? 71.173 0.257 4.591 1.00 0.00 38 PRO A C 19
ATOM 22788 O O . PRO A 1 38 ? 71.752 1.283 4.295 1.00 0.00 38 PRO A O 19
ATOM 22799 N N . GLY A 1 39 ? 69.877 0.152 4.474 1.00 0.00 39 GLY A N 19
ATOM 22800 C CA . GLY A 1 39 ? 69.080 1.294 3.973 1.00 0.00 39 GLY A CA 19
ATOM 22801 C C . GLY A 1 39 ? 67.641 0.845 3.712 1.00 0.00 39 GLY A C 19
ATOM 22802 O O . GLY A 1 39 ? 67.325 -0.327 3.772 1.00 0.00 39 GLY A O 19
ATOM 22806 N N . VAL A 1 40 ? 66.766 1.769 3.420 1.00 0.00 40 VAL A N 19
ATOM 22807 C CA . VAL A 1 40 ? 65.348 1.396 3.153 1.00 0.00 40 VAL A CA 19
ATOM 22808 C C . VAL A 1 40 ? 64.975 1.804 1.726 1.00 0.00 40 VAL A C 19
ATOM 22809 O O . VAL A 1 40 ? 65.442 2.801 1.214 1.00 0.00 40 VAL A O 19
ATOM 22822 N N . ILE A 1 41 ? 64.137 1.040 1.081 1.00 0.00 41 ILE A N 19
ATOM 22823 C CA . ILE A 1 41 ? 63.735 1.385 -0.312 1.00 0.00 41 ILE A CA 19
ATOM 22824 C C . ILE A 1 41 ? 62.251 1.756 -0.337 1.00 0.00 41 ILE A C 19
ATOM 22825 O O . ILE A 1 41 ? 61.411 1.024 0.147 1.00 0.00 41 ILE A O 19
ATOM 22841 N N . PHE A 1 42 ? 61.922 2.889 -0.895 1.00 0.00 42 PHE A N 19
ATOM 22842 C CA . PHE A 1 42 ? 60.492 3.304 -0.948 1.00 0.00 42 PHE A CA 19
ATOM 22843 C C . PHE A 1 42 ? 59.953 3.112 -2.367 1.00 0.00 42 PHE A C 19
ATOM 22844 O O . PHE A 1 42 ? 60.587 3.478 -3.338 1.00 0.00 42 PHE A O 19
ATOM 22861 N N . LEU A 1 43 ? 58.786 2.538 -2.492 1.00 0.00 43 LEU A N 19
ATOM 22862 C CA . LEU A 1 43 ? 58.197 2.319 -3.841 1.00 0.00 43 LEU A CA 19
ATOM 22863 C C . LEU A 1 43 ? 57.090 3.349 -4.080 1.00 0.00 43 LEU A C 19
ATOM 22864 O O . LEU A 1 43 ? 56.081 3.358 -3.404 1.00 0.00 43 LEU A O 19
ATOM 22880 N N . THR A 1 44 ? 57.270 4.219 -5.036 1.00 0.00 44 THR A N 19
ATOM 22881 C CA . THR A 1 44 ? 56.227 5.248 -5.313 1.00 0.00 44 THR A CA 19
ATOM 22882 C C . THR A 1 44 ? 55.185 4.674 -6.276 1.00 0.00 44 THR A C 19
ATOM 22883 O O . THR A 1 44 ? 55.419 3.686 -6.942 1.00 0.00 44 THR A O 19
ATOM 22894 N N . LYS A 1 45 ? 54.036 5.289 -6.357 1.00 0.00 45 LYS A N 19
ATOM 22895 C CA . LYS A 1 45 ? 52.983 4.779 -7.280 1.00 0.00 45 LYS A CA 19
ATOM 22896 C C . LYS A 1 45 ? 53.360 5.120 -8.724 1.00 0.00 45 LYS A C 19
ATOM 22897 O O . LYS A 1 45 ? 52.663 4.772 -9.656 1.00 0.00 45 LYS A O 19
ATOM 22916 N N . LYS A 1 46 ? 54.460 5.796 -8.917 1.00 0.00 46 LYS A N 19
ATOM 22917 C CA . LYS A 1 46 ? 54.883 6.154 -10.299 1.00 0.00 46 LYS A CA 19
ATOM 22918 C C . LYS A 1 46 ? 55.930 5.149 -10.779 1.00 0.00 46 LYS A C 19
ATOM 22919 O O . LYS A 1 46 ? 56.747 5.444 -11.628 1.00 0.00 46 LYS A O 19
ATOM 22938 N N . GLY A 1 47 ? 55.910 3.962 -10.239 1.00 0.00 47 GLY A N 19
ATOM 22939 C CA . GLY A 1 47 ? 56.898 2.935 -10.658 1.00 0.00 47 GLY A CA 19
ATOM 22940 C C . GLY A 1 47 ? 58.315 3.453 -10.408 1.00 0.00 47 GLY A C 19
ATOM 22941 O O . GLY A 1 47 ? 59.252 3.081 -11.086 1.00 0.00 47 GLY A O 19
ATOM 22945 N N . ARG A 1 48 ? 58.480 4.308 -9.435 1.00 0.00 48 ARG A N 19
ATOM 22946 C CA . ARG A 1 48 ? 59.836 4.849 -9.137 1.00 0.00 48 ARG A CA 19
ATOM 22947 C C . ARG A 1 48 ? 60.183 4.570 -7.674 1.00 0.00 48 ARG A C 19
ATOM 22948 O O . ARG A 1 48 ? 59.452 4.931 -6.773 1.00 0.00 48 ARG A O 19
ATOM 22969 N N . ARG A 1 49 ? 61.292 3.929 -7.428 1.00 0.00 49 ARG A N 19
ATOM 22970 C CA . ARG A 1 49 ? 61.682 3.627 -6.022 1.00 0.00 49 ARG A CA 19
ATOM 22971 C C . ARG A 1 49 ? 63.075 4.195 -5.744 1.00 0.00 49 ARG A C 19
ATOM 22972 O O . ARG A 1 49 ? 63.848 4.439 -6.649 1.00 0.00 49 ARG A O 19
ATOM 22993 N N . PHE A 1 50 ? 63.403 4.407 -4.499 1.00 0.00 50 PHE A N 19
ATOM 22994 C CA . PHE A 1 50 ? 64.749 4.957 -4.169 1.00 0.00 50 PHE A CA 19
ATOM 22995 C C . PHE A 1 50 ? 65.140 4.541 -2.750 1.00 0.00 50 PHE A C 19
ATOM 22996 O O . PHE A 1 50 ? 64.340 4.013 -2.003 1.00 0.00 50 PHE A O 19
ATOM 23013 N N . CYS A 1 51 ? 66.368 4.775 -2.372 1.00 0.00 51 CYS A N 19
ATOM 23014 C CA . CYS A 1 51 ? 66.814 4.394 -1.005 1.00 0.00 51 CYS A CA 19
ATOM 23015 C C . CYS A 1 51 ? 66.575 5.563 -0.046 1.00 0.00 51 CYS A C 19
ATOM 23016 O O . CYS A 1 51 ? 66.712 6.714 -0.411 1.00 0.00 51 CYS A O 19
ATOM 23023 N N . ALA A 1 52 ? 66.220 5.278 1.176 1.00 0.00 52 ALA A N 19
ATOM 23024 C CA . ALA A 1 52 ? 65.975 6.374 2.155 1.00 0.00 52 ALA A CA 19
ATOM 23025 C C . ALA A 1 52 ? 66.780 6.109 3.429 1.00 0.00 52 ALA A C 19
ATOM 23026 O O . ALA A 1 52 ? 67.073 4.979 3.765 1.00 0.00 52 ALA A O 19
ATOM 23033 N N . ASN A 1 53 ? 67.140 7.141 4.141 1.00 0.00 53 ASN A N 19
ATOM 23034 C CA . ASN A 1 53 ? 67.925 6.945 5.392 1.00 0.00 53 ASN A CA 19
ATOM 23035 C C . ASN A 1 53 ? 67.015 6.345 6.472 1.00 0.00 53 ASN A C 19
ATOM 23036 O O . ASN A 1 53 ? 65.967 6.888 6.762 1.00 0.00 53 ASN A O 19
ATOM 23047 N N . PRO A 1 54 ? 67.438 5.241 7.040 1.00 0.00 54 PRO A N 19
ATOM 23048 C CA . PRO A 1 54 ? 66.670 4.551 8.091 1.00 0.00 54 PRO A CA 19
ATOM 23049 C C . PRO A 1 54 ? 66.801 5.298 9.420 1.00 0.00 54 PRO A C 19
ATOM 23050 O O . PRO A 1 54 ? 66.131 4.991 10.386 1.00 0.00 54 PRO A O 19
ATOM 23061 N N . SER A 1 55 ? 67.655 6.282 9.471 1.00 0.00 55 SER A N 19
ATOM 23062 C CA . SER A 1 55 ? 67.826 7.055 10.732 1.00 0.00 55 SER A CA 19
ATOM 23063 C C . SER A 1 55 ? 67.097 8.395 10.606 1.00 0.00 55 SER A C 19
ATOM 23064 O O . SER A 1 55 ? 67.105 9.204 11.512 1.00 0.00 55 SER A O 19
ATOM 23072 N N . ASP A 1 56 ? 66.465 8.637 9.487 1.00 0.00 56 ASP A N 19
ATOM 23073 C CA . ASP A 1 56 ? 65.737 9.925 9.309 1.00 0.00 56 ASP A CA 19
ATOM 23074 C C . ASP A 1 56 ? 64.449 9.899 10.133 1.00 0.00 56 ASP A C 19
ATOM 23075 O O . ASP A 1 56 ? 63.688 8.954 10.085 1.00 0.00 56 ASP A O 19
ATOM 23084 N N . LYS A 1 57 ? 64.199 10.930 10.893 1.00 0.00 57 LYS A N 19
ATOM 23085 C CA . LYS A 1 57 ? 62.962 10.963 11.722 1.00 0.00 57 LYS A CA 19
ATOM 23086 C C . LYS A 1 57 ? 61.734 10.882 10.813 1.00 0.00 57 LYS A C 19
ATOM 23087 O O . LYS A 1 57 ? 60.691 10.397 11.206 1.00 0.00 57 LYS A O 19
ATOM 23106 N N . GLN A 1 58 ? 61.847 11.351 9.602 1.00 0.00 58 GLN A N 19
ATOM 23107 C CA . GLN A 1 58 ? 60.684 11.299 8.673 1.00 0.00 58 GLN A CA 19
ATOM 23108 C C . GLN A 1 58 ? 60.505 9.867 8.163 1.00 0.00 58 GLN A C 19
ATOM 23109 O O . GLN A 1 58 ? 59.425 9.467 7.775 1.00 0.00 58 GLN A O 19
ATOM 23123 N N . VAL A 1 59 ? 61.554 9.092 8.163 1.00 0.00 59 VAL A N 19
ATOM 23124 C CA . VAL A 1 59 ? 61.442 7.688 7.681 1.00 0.00 59 VAL A CA 19
ATOM 23125 C C . VAL A 1 59 ? 60.858 6.817 8.793 1.00 0.00 59 VAL A C 19
ATOM 23126 O O . VAL A 1 59 ? 60.030 5.960 8.556 1.00 0.00 59 VAL A O 19
ATOM 23139 N N . GLN A 1 60 ? 61.281 7.032 10.009 1.00 0.00 60 GLN A N 19
ATOM 23140 C CA . GLN A 1 60 ? 60.749 6.220 11.138 1.00 0.00 60 GLN A CA 19
ATOM 23141 C C . GLN A 1 60 ? 59.333 6.691 11.475 1.00 0.00 60 GLN A C 19
ATOM 23142 O O . GLN A 1 60 ? 58.504 5.925 11.923 1.00 0.00 60 GLN A O 19
ATOM 23156 N N . VAL A 1 61 ? 59.050 7.947 11.259 1.00 0.00 61 VAL A N 19
ATOM 23157 C CA . VAL A 1 61 ? 57.688 8.467 11.564 1.00 0.00 61 VAL A CA 19
ATOM 23158 C C . VAL A 1 61 ? 56.711 7.991 10.487 1.00 0.00 61 VAL A C 19
ATOM 23159 O O . VAL A 1 61 ? 55.555 7.729 10.756 1.00 0.00 61 VAL A O 19
ATOM 23172 N N . CYS A 1 62 ? 57.166 7.878 9.269 1.00 0.00 62 CYS A N 19
ATOM 23173 C CA . CYS A 1 62 ? 56.264 7.419 8.175 1.00 0.00 62 CYS A CA 19
ATOM 23174 C C . CYS A 1 62 ? 55.988 5.923 8.333 1.00 0.00 62 CYS A C 19
ATOM 23175 O O . CYS A 1 62 ? 54.892 5.456 8.097 1.00 0.00 62 CYS A O 19
ATOM 23182 N N . MET A 1 63 ? 56.974 5.165 8.731 1.00 0.00 63 MET A N 19
ATOM 23183 C CA . MET A 1 63 ? 56.763 3.700 8.903 1.00 0.00 63 MET A CA 19
ATOM 23184 C C . MET A 1 63 ? 55.541 3.462 9.791 1.00 0.00 63 MET A C 19
ATOM 23185 O O . MET A 1 63 ? 54.927 2.414 9.752 1.00 0.00 63 MET A O 19
ATOM 23199 N N . ARG A 1 64 ? 55.182 4.428 10.592 1.00 0.00 64 ARG A N 19
ATOM 23200 C CA . ARG A 1 64 ? 54.000 4.258 11.482 1.00 0.00 64 ARG A CA 19
ATOM 23201 C C . ARG A 1 64 ? 52.722 4.263 10.640 1.00 0.00 64 ARG A C 19
ATOM 23202 O O . ARG A 1 64 ? 51.821 3.478 10.858 1.00 0.00 64 ARG A O 19
ATOM 23223 N N . MET A 1 65 ? 52.637 5.143 9.681 1.00 0.00 65 MET A N 19
ATOM 23224 C CA . MET A 1 65 ? 51.417 5.199 8.827 1.00 0.00 65 MET A CA 19
ATOM 23225 C C . MET A 1 65 ? 51.438 4.040 7.829 1.00 0.00 65 MET A C 19
ATOM 23226 O O . MET A 1 65 ? 50.487 3.292 7.713 1.00 0.00 65 MET A O 19
ATOM 23240 N N . LEU A 1 66 ? 52.514 3.885 7.107 1.00 0.00 66 LEU A N 19
ATOM 23241 C CA . LEU A 1 66 ? 52.592 2.774 6.117 1.00 0.00 66 LEU A CA 19
ATOM 23242 C C . LEU A 1 66 ? 52.670 1.437 6.857 1.00 0.00 66 LEU A C 19
ATOM 23243 O O . LEU A 1 66 ? 53.705 0.803 6.907 1.00 0.00 66 LEU A O 19
ATOM 23259 N N . LYS A 1 67 ? 51.582 1.003 7.434 1.00 0.00 67 LYS A N 19
ATOM 23260 C CA . LYS A 1 67 ? 51.595 -0.292 8.170 1.00 0.00 67 LYS A CA 19
ATOM 23261 C C . LYS A 1 67 ? 51.979 -1.421 7.212 1.00 0.00 67 LYS A C 19
ATOM 23262 O O . LYS A 1 67 ? 51.848 -1.300 6.010 1.00 0.00 67 LYS A O 19
ATOM 23281 N N . LEU A 1 68 ? 52.451 -2.520 7.734 1.00 0.00 68 LEU A N 19
ATOM 23282 C CA . LEU A 1 68 ? 52.843 -3.656 6.853 1.00 0.00 68 LEU A CA 19
ATOM 23283 C C . LEU A 1 68 ? 51.595 -4.243 6.191 1.00 0.00 68 LEU A C 19
ATOM 23284 O O . LEU A 1 68 ? 50.547 -4.341 6.797 1.00 0.00 68 LEU A O 19
ATOM 23300 N N . ASP A 1 69 ? 51.698 -4.634 4.950 1.00 0.00 69 ASP A N 19
ATOM 23301 C CA . ASP A 1 69 ? 50.518 -5.214 4.250 1.00 0.00 69 ASP A CA 19
ATOM 23302 C C . ASP A 1 69 ? 50.175 -6.573 4.865 1.00 0.00 69 ASP A C 19
ATOM 23303 O O . ASP A 1 69 ? 50.313 -7.602 4.234 1.00 0.00 69 ASP A O 19
ATOM 23312 N N . THR A 1 70 ? 49.727 -6.584 6.090 1.00 0.00 70 THR A N 19
ATOM 23313 C CA . THR A 1 70 ? 49.374 -7.876 6.743 1.00 0.00 70 THR A CA 19
ATOM 23314 C C . THR A 1 70 ? 48.028 -7.734 7.456 1.00 0.00 70 THR A C 19
ATOM 23315 O O . THR A 1 70 ? 47.882 -8.098 8.606 1.00 0.00 70 THR A O 19
ATOM 23326 N N . ARG A 1 71 ? 47.043 -7.204 6.783 1.00 0.00 71 ARG A N 19
ATOM 23327 C CA . ARG A 1 71 ? 45.708 -7.036 7.424 1.00 0.00 71 ARG A CA 19
ATOM 23328 C C . ARG A 1 71 ? 44.655 -7.808 6.625 1.00 0.00 71 ARG A C 19
ATOM 23329 O O . ARG A 1 71 ? 44.806 -8.042 5.443 1.00 0.00 71 ARG A O 19
ATOM 23350 N N . ILE A 1 72 ? 43.587 -8.203 7.263 1.00 0.00 72 ILE A N 19
ATOM 23351 C CA . ILE A 1 72 ? 42.523 -8.957 6.542 1.00 0.00 72 ILE A CA 19
ATOM 23352 C C . ILE A 1 72 ? 43.161 -10.065 5.703 1.00 0.00 72 ILE A C 19
ATOM 23353 O O . ILE A 1 72 ? 42.723 -10.358 4.608 1.00 0.00 72 ILE A O 19
ATOM 23369 N N . LYS A 1 73 ? 44.192 -10.686 6.207 1.00 0.00 73 LYS A N 19
ATOM 23370 C CA . LYS A 1 73 ? 44.855 -11.774 5.436 1.00 0.00 73 LYS A CA 19
ATOM 23371 C C . LYS A 1 73 ? 44.124 -13.095 5.687 1.00 0.00 73 LYS A C 19
ATOM 23372 O O . LYS A 1 73 ? 43.359 -13.223 6.623 1.00 0.00 73 LYS A O 19
ATOM 23391 N N . THR A 1 74 ? 44.351 -14.077 4.859 1.00 0.00 74 THR A N 19
ATOM 23392 C CA . THR A 1 74 ? 43.667 -15.387 5.051 1.00 0.00 74 THR A CA 19
ATOM 23393 C C . THR A 1 74 ? 44.655 -16.398 5.637 1.00 0.00 74 THR A C 19
ATOM 23394 O O . THR A 1 74 ? 45.828 -16.389 5.321 1.00 0.00 74 THR A O 19
ATOM 23405 N N . ARG A 1 75 ? 44.189 -17.271 6.488 1.00 0.00 75 ARG A N 19
ATOM 23406 C CA . ARG A 1 75 ? 45.101 -18.282 7.093 1.00 0.00 75 ARG A CA 19
ATOM 23407 C C . ARG A 1 75 ? 45.579 -19.251 6.010 1.00 0.00 75 ARG A C 19
ATOM 23408 O O . ARG A 1 75 ? 46.758 -19.507 5.870 1.00 0.00 75 ARG A O 19
ATOM 23429 N N . LYS A 1 76 ? 44.672 -19.793 5.244 1.00 0.00 76 LYS A N 19
ATOM 23430 C CA . LYS A 1 76 ? 45.076 -20.746 4.172 1.00 0.00 76 LYS A CA 19
ATOM 23431 C C . LYS A 1 76 ? 43.826 -21.368 3.546 1.00 0.00 76 LYS A C 19
ATOM 23432 O O . LYS A 1 76 ? 43.738 -22.567 3.371 1.00 0.00 76 LYS A O 19
ATOM 23451 N N . ASN A 1 77 ? 42.858 -20.561 3.207 1.00 0.00 77 ASN A N 19
ATOM 23452 C CA . ASN A 1 77 ? 41.615 -21.107 2.593 1.00 0.00 77 ASN A CA 19
ATOM 23453 C C . ASN A 1 77 ? 40.900 -22.007 3.603 1.00 0.00 77 ASN A C 19
ATOM 23454 O O . ASN A 1 77 ? 41.418 -22.163 4.697 1.00 0.00 77 ASN A O 19
ATOM 23466 N N . MET A 1 1 ? 62.095 23.223 -11.858 1.00 0.00 1 MET A N 20
ATOM 23467 C CA . MET A 1 1 ? 63.537 22.845 -11.855 1.00 0.00 1 MET A CA 20
ATOM 23468 C C . MET A 1 1 ? 63.844 21.993 -13.089 1.00 0.00 1 MET A C 20
ATOM 23469 O O . MET A 1 1 ? 64.637 21.074 -13.038 1.00 0.00 1 MET A O 20
ATOM 23485 N N . ASP A 1 2 ? 63.223 22.291 -14.197 1.00 0.00 2 ASP A N 20
ATOM 23486 C CA . ASP A 1 2 ? 63.482 21.497 -15.431 1.00 0.00 2 ASP A CA 20
ATOM 23487 C C . ASP A 1 2 ? 63.157 20.025 -15.168 1.00 0.00 2 ASP A C 20
ATOM 23488 O O . ASP A 1 2 ? 62.848 19.636 -14.060 1.00 0.00 2 ASP A O 20
ATOM 23497 N N . ARG A 1 3 ? 63.224 19.203 -16.180 1.00 0.00 3 ARG A N 20
ATOM 23498 C CA . ARG A 1 3 ? 62.918 17.758 -15.987 1.00 0.00 3 ARG A CA 20
ATOM 23499 C C . ARG A 1 3 ? 64.136 17.055 -15.383 1.00 0.00 3 ARG A C 20
ATOM 23500 O O . ARG A 1 3 ? 65.117 17.682 -15.034 1.00 0.00 3 ARG A O 20
ATOM 23521 N N . PHE A 1 4 ? 64.082 15.757 -15.259 1.00 0.00 4 PHE A N 20
ATOM 23522 C CA . PHE A 1 4 ? 65.238 15.016 -14.680 1.00 0.00 4 PHE A CA 20
ATOM 23523 C C . PHE A 1 4 ? 65.745 13.991 -15.695 1.00 0.00 4 PHE A C 20
ATOM 23524 O O . PHE A 1 4 ? 65.003 13.154 -16.170 1.00 0.00 4 PHE A O 20
ATOM 23541 N N . HIS A 1 5 ? 67.004 14.048 -16.032 1.00 0.00 5 HIS A N 20
ATOM 23542 C CA . HIS A 1 5 ? 67.558 13.076 -17.015 1.00 0.00 5 HIS A CA 20
ATOM 23543 C C . HIS A 1 5 ? 68.227 11.923 -16.266 1.00 0.00 5 HIS A C 20
ATOM 23544 O O . HIS A 1 5 ? 68.055 10.768 -16.603 1.00 0.00 5 HIS A O 20
ATOM 23558 N N . ALA A 1 6 ? 68.988 12.227 -15.251 1.00 0.00 6 ALA A N 20
ATOM 23559 C CA . ALA A 1 6 ? 69.668 11.150 -14.479 1.00 0.00 6 ALA A CA 20
ATOM 23560 C C . ALA A 1 6 ? 68.620 10.195 -13.905 1.00 0.00 6 ALA A C 20
ATOM 23561 O O . ALA A 1 6 ? 67.436 10.348 -14.131 1.00 0.00 6 ALA A O 20
ATOM 23568 N N . THR A 1 7 ? 69.046 9.209 -13.163 1.00 0.00 7 THR A N 20
ATOM 23569 C CA . THR A 1 7 ? 68.073 8.246 -12.575 1.00 0.00 7 THR A CA 20
ATOM 23570 C C . THR A 1 7 ? 67.967 8.480 -11.066 1.00 0.00 7 THR A C 20
ATOM 23571 O O . THR A 1 7 ? 67.268 7.774 -10.367 1.00 0.00 7 THR A O 20
ATOM 23582 N N . SER A 1 8 ? 68.654 9.467 -10.557 1.00 0.00 8 SER A N 20
ATOM 23583 C CA . SER A 1 8 ? 68.588 9.743 -9.094 1.00 0.00 8 SER A CA 20
ATOM 23584 C C . SER A 1 8 ? 67.289 10.484 -8.773 1.00 0.00 8 SER A C 20
ATOM 23585 O O . SER A 1 8 ? 67.210 11.691 -8.878 1.00 0.00 8 SER A O 20
ATOM 23593 N N . ALA A 1 9 ? 66.268 9.770 -8.384 1.00 0.00 9 ALA A N 20
ATOM 23594 C CA . ALA A 1 9 ? 64.975 10.434 -8.058 1.00 0.00 9 ALA A CA 20
ATOM 23595 C C . ALA A 1 9 ? 64.873 10.643 -6.546 1.00 0.00 9 ALA A C 20
ATOM 23596 O O . ALA A 1 9 ? 65.664 10.125 -5.783 1.00 0.00 9 ALA A O 20
ATOM 23603 N N . ASP A 1 10 ? 63.903 11.398 -6.107 1.00 0.00 10 ASP A N 20
ATOM 23604 C CA . ASP A 1 10 ? 63.751 11.639 -4.645 1.00 0.00 10 ASP A CA 20
ATOM 23605 C C . ASP A 1 10 ? 62.337 11.249 -4.211 1.00 0.00 10 ASP A C 20
ATOM 23606 O O . ASP A 1 10 ? 62.150 10.427 -3.335 1.00 0.00 10 ASP A O 20
ATOM 23615 N N . CYS A 1 11 ? 61.338 11.830 -4.817 1.00 0.00 11 CYS A N 20
ATOM 23616 C CA . CYS A 1 11 ? 59.937 11.491 -4.438 1.00 0.00 11 CYS A CA 20
ATOM 23617 C C . CYS A 1 11 ? 59.493 10.237 -5.193 1.00 0.00 11 CYS A C 20
ATOM 23618 O O . CYS A 1 11 ? 59.860 10.023 -6.332 1.00 0.00 11 CYS A O 20
ATOM 23625 N N . CYS A 1 12 ? 58.705 9.405 -4.568 1.00 0.00 12 CYS A N 20
ATOM 23626 C CA . CYS A 1 12 ? 58.238 8.165 -5.251 1.00 0.00 12 CYS A CA 20
ATOM 23627 C C . CYS A 1 12 ? 56.932 8.451 -5.994 1.00 0.00 12 CYS A C 20
ATOM 23628 O O . CYS A 1 12 ? 55.901 8.677 -5.392 1.00 0.00 12 CYS A O 20
ATOM 23635 N N . ILE A 1 13 ? 56.967 8.445 -7.298 1.00 0.00 13 ILE A N 20
ATOM 23636 C CA . ILE A 1 13 ? 55.727 8.718 -8.078 1.00 0.00 13 ILE A CA 20
ATOM 23637 C C . ILE A 1 13 ? 55.100 7.394 -8.521 1.00 0.00 13 ILE A C 20
ATOM 23638 O O . ILE A 1 13 ? 53.909 7.304 -8.744 1.00 0.00 13 ILE A O 20
ATOM 23654 N N . SER A 1 14 ? 55.892 6.364 -8.648 1.00 0.00 14 SER A N 20
ATOM 23655 C CA . SER A 1 14 ? 55.339 5.046 -9.075 1.00 0.00 14 SER A CA 20
ATOM 23656 C C . SER A 1 14 ? 55.956 3.934 -8.223 1.00 0.00 14 SER A C 20
ATOM 23657 O O . SER A 1 14 ? 57.145 3.918 -7.973 1.00 0.00 14 SER A O 20
ATOM 23665 N N . TYR A 1 15 ? 55.157 3.003 -7.777 1.00 0.00 15 TYR A N 20
ATOM 23666 C CA . TYR A 1 15 ? 55.699 1.893 -6.943 1.00 0.00 15 TYR A CA 20
ATOM 23667 C C . TYR A 1 15 ? 55.906 0.655 -7.818 1.00 0.00 15 TYR A C 20
ATOM 23668 O O . TYR A 1 15 ? 55.268 0.492 -8.839 1.00 0.00 15 TYR A O 20
ATOM 23686 N N . THR A 1 16 ? 56.793 -0.220 -7.429 1.00 0.00 16 THR A N 20
ATOM 23687 C CA . THR A 1 16 ? 57.035 -1.444 -8.243 1.00 0.00 16 THR A CA 20
ATOM 23688 C C . THR A 1 16 ? 55.748 -2.277 -8.301 1.00 0.00 16 THR A C 20
ATOM 23689 O O . THR A 1 16 ? 55.161 -2.568 -7.277 1.00 0.00 16 THR A O 20
ATOM 23700 N N . PRO A 1 17 ? 55.344 -2.639 -9.494 1.00 0.00 17 PRO A N 20
ATOM 23701 C CA . PRO A 1 17 ? 54.127 -3.440 -9.706 1.00 0.00 17 PRO A CA 20
ATOM 23702 C C . PRO A 1 17 ? 54.401 -4.913 -9.396 1.00 0.00 17 PRO A C 20
ATOM 23703 O O . PRO A 1 17 ? 54.172 -5.784 -10.212 1.00 0.00 17 PRO A O 20
ATOM 23714 N N . ARG A 1 18 ? 54.892 -5.198 -8.221 1.00 0.00 18 ARG A N 20
ATOM 23715 C CA . ARG A 1 18 ? 55.183 -6.613 -7.858 1.00 0.00 18 ARG A CA 20
ATOM 23716 C C . ARG A 1 18 ? 55.402 -6.718 -6.348 1.00 0.00 18 ARG A C 20
ATOM 23717 O O . ARG A 1 18 ? 56.128 -5.941 -5.760 1.00 0.00 18 ARG A O 20
ATOM 23738 N N . SER A 1 19 ? 54.781 -7.676 -5.714 1.00 0.00 19 SER A N 20
ATOM 23739 C CA . SER A 1 19 ? 54.956 -7.831 -4.243 1.00 0.00 19 SER A CA 20
ATOM 23740 C C . SER A 1 19 ? 56.374 -8.324 -3.950 1.00 0.00 19 SER A C 20
ATOM 23741 O O . SER A 1 19 ? 56.676 -9.493 -4.087 1.00 0.00 19 SER A O 20
ATOM 23749 N N . ILE A 1 20 ? 57.249 -7.443 -3.549 1.00 0.00 20 ILE A N 20
ATOM 23750 C CA . ILE A 1 20 ? 58.645 -7.865 -3.251 1.00 0.00 20 ILE A CA 20
ATOM 23751 C C . ILE A 1 20 ? 58.712 -8.434 -1.828 1.00 0.00 20 ILE A C 20
ATOM 23752 O O . ILE A 1 20 ? 58.150 -7.865 -0.912 1.00 0.00 20 ILE A O 20
ATOM 23768 N N . PRO A 1 21 ? 59.395 -9.543 -1.682 1.00 0.00 21 PRO A N 20
ATOM 23769 C CA . PRO A 1 21 ? 59.549 -10.212 -0.379 1.00 0.00 21 PRO A CA 20
ATOM 23770 C C . PRO A 1 21 ? 60.617 -9.507 0.462 1.00 0.00 21 PRO A C 20
ATOM 23771 O O . PRO A 1 21 ? 61.601 -9.013 -0.052 1.00 0.00 21 PRO A O 20
ATOM 23782 N N . CYS A 1 22 ? 60.430 -9.457 1.753 1.00 0.00 22 CYS A N 20
ATOM 23783 C CA . CYS A 1 22 ? 61.430 -8.787 2.626 1.00 0.00 22 CYS A CA 20
ATOM 23784 C C . CYS A 1 22 ? 62.709 -9.626 2.672 1.00 0.00 22 CYS A C 20
ATOM 23785 O O . CYS A 1 22 ? 63.737 -9.183 3.144 1.00 0.00 22 CYS A O 20
ATOM 23792 N N . SER A 1 23 ? 62.653 -10.835 2.185 1.00 0.00 23 SER A N 20
ATOM 23793 C CA . SER A 1 23 ? 63.865 -11.702 2.201 1.00 0.00 23 SER A CA 20
ATOM 23794 C C . SER A 1 23 ? 65.055 -10.925 1.634 1.00 0.00 23 SER A C 20
ATOM 23795 O O . SER A 1 23 ? 66.176 -11.079 2.076 1.00 0.00 23 SER A O 20
ATOM 23803 N N . LEU A 1 24 ? 64.821 -10.090 0.659 1.00 0.00 24 LEU A N 20
ATOM 23804 C CA . LEU A 1 24 ? 65.940 -9.303 0.067 1.00 0.00 24 LEU A CA 20
ATOM 23805 C C . LEU A 1 24 ? 65.830 -7.846 0.518 1.00 0.00 24 LEU A C 20
ATOM 23806 O O . LEU A 1 24 ? 66.239 -6.938 -0.177 1.00 0.00 24 LEU A O 20
ATOM 23822 N N . LEU A 1 25 ? 65.278 -7.615 1.678 1.00 0.00 25 LEU A N 20
ATOM 23823 C CA . LEU A 1 25 ? 65.141 -6.216 2.171 1.00 0.00 25 LEU A CA 20
ATOM 23824 C C . LEU A 1 25 ? 65.767 -6.100 3.562 1.00 0.00 25 LEU A C 20
ATOM 23825 O O . LEU A 1 25 ? 65.484 -6.881 4.449 1.00 0.00 25 LEU A O 20
ATOM 23841 N N . GLU A 1 26 ? 66.616 -5.128 3.760 1.00 0.00 26 GLU A N 20
ATOM 23842 C CA . GLU A 1 26 ? 67.259 -4.960 5.093 1.00 0.00 26 GLU A CA 20
ATOM 23843 C C . GLU A 1 26 ? 66.435 -3.982 5.933 1.00 0.00 26 GLU A C 20
ATOM 23844 O O . GLU A 1 26 ? 66.453 -4.022 7.147 1.00 0.00 26 GLU A O 20
ATOM 23856 N N . SER A 1 27 ? 65.711 -3.103 5.295 1.00 0.00 27 SER A N 20
ATOM 23857 C CA . SER A 1 27 ? 64.887 -2.123 6.056 1.00 0.00 27 SER A CA 20
ATOM 23858 C C . SER A 1 27 ? 64.036 -1.304 5.082 1.00 0.00 27 SER A C 20
ATOM 23859 O O . SER A 1 27 ? 64.098 -1.489 3.883 1.00 0.00 27 SER A O 20
ATOM 23867 N N . TYR A 1 28 ? 63.242 -0.400 5.588 1.00 0.00 28 TYR A N 20
ATOM 23868 C CA . TYR A 1 28 ? 62.389 0.429 4.691 1.00 0.00 28 TYR A CA 20
ATOM 23869 C C . TYR A 1 28 ? 62.041 1.745 5.390 1.00 0.00 28 TYR A C 20
ATOM 23870 O O . TYR A 1 28 ? 62.211 1.888 6.585 1.00 0.00 28 TYR A O 20
ATOM 23888 N N . PHE A 1 29 ? 61.555 2.707 4.656 1.00 0.00 29 PHE A N 20
ATOM 23889 C CA . PHE A 1 29 ? 61.195 4.012 5.278 1.00 0.00 29 PHE A CA 20
ATOM 23890 C C . PHE A 1 29 ? 60.167 4.726 4.400 1.00 0.00 29 PHE A C 20
ATOM 23891 O O . PHE A 1 29 ? 59.768 4.229 3.366 1.00 0.00 29 PHE A O 20
ATOM 23908 N N . GLU A 1 30 ? 59.734 5.889 4.802 1.00 0.00 30 GLU A N 20
ATOM 23909 C CA . GLU A 1 30 ? 58.731 6.632 3.987 1.00 0.00 30 GLU A CA 20
ATOM 23910 C C . GLU A 1 30 ? 59.393 7.861 3.361 1.00 0.00 30 GLU A C 20
ATOM 23911 O O . GLU A 1 30 ? 60.426 8.318 3.809 1.00 0.00 30 GLU A O 20
ATOM 23923 N N . THR A 1 31 ? 58.806 8.400 2.328 1.00 0.00 31 THR A N 20
ATOM 23924 C CA . THR A 1 31 ? 59.401 9.599 1.675 1.00 0.00 31 THR A CA 20
ATOM 23925 C C . THR A 1 31 ? 58.912 10.862 2.387 1.00 0.00 31 THR A C 20
ATOM 23926 O O . THR A 1 31 ? 57.993 10.821 3.181 1.00 0.00 31 THR A O 20
ATOM 23937 N N . ASN A 1 32 ? 59.519 11.983 2.111 1.00 0.00 32 ASN A N 20
ATOM 23938 C CA . ASN A 1 32 ? 59.088 13.246 2.774 1.00 0.00 32 ASN A CA 20
ATOM 23939 C C . ASN A 1 32 ? 57.668 13.600 2.326 1.00 0.00 32 ASN A C 20
ATOM 23940 O O . ASN A 1 32 ? 57.376 13.669 1.148 1.00 0.00 32 ASN A O 20
ATOM 23951 N N . SER A 1 33 ? 56.781 13.827 3.257 1.00 0.00 33 SER A N 20
ATOM 23952 C CA . SER A 1 33 ? 55.381 14.177 2.885 1.00 0.00 33 SER A CA 20
ATOM 23953 C C . SER A 1 33 ? 55.394 15.325 1.874 1.00 0.00 33 SER A C 20
ATOM 23954 O O . SER A 1 33 ? 54.487 15.478 1.081 1.00 0.00 33 SER A O 20
ATOM 23962 N N . GLU A 1 34 ? 56.416 16.136 1.897 1.00 0.00 34 GLU A N 20
ATOM 23963 C CA . GLU A 1 34 ? 56.485 17.274 0.938 1.00 0.00 34 GLU A CA 20
ATOM 23964 C C . GLU A 1 34 ? 56.330 16.749 -0.490 1.00 0.00 34 GLU A C 20
ATOM 23965 O O . GLU A 1 34 ? 55.977 17.478 -1.396 1.00 0.00 34 GLU A O 20
ATOM 23977 N N . CYS A 1 35 ? 56.590 15.487 -0.700 1.00 0.00 35 CYS A N 20
ATOM 23978 C CA . CYS A 1 35 ? 56.458 14.917 -2.070 1.00 0.00 35 CYS A CA 20
ATOM 23979 C C . CYS A 1 35 ? 54.976 14.761 -2.419 1.00 0.00 35 CYS A C 20
ATOM 23980 O O . CYS A 1 35 ? 54.215 14.163 -1.684 1.00 0.00 35 CYS A O 20
ATOM 23987 N N . SER A 1 36 ? 54.561 15.294 -3.535 1.00 0.00 36 SER A N 20
ATOM 23988 C CA . SER A 1 36 ? 53.129 15.176 -3.929 1.00 0.00 36 SER A CA 20
ATOM 23989 C C . SER A 1 36 ? 52.694 13.711 -3.841 1.00 0.00 36 SER A C 20
ATOM 23990 O O . SER A 1 36 ? 51.627 13.399 -3.351 1.00 0.00 36 SER A O 20
ATOM 23998 N N . LYS A 1 37 ? 53.512 12.810 -4.312 1.00 0.00 37 LYS A N 20
ATOM 23999 C CA . LYS A 1 37 ? 53.145 11.367 -4.254 1.00 0.00 37 LYS A CA 20
ATOM 24000 C C . LYS A 1 37 ? 54.083 10.638 -3.287 1.00 0.00 37 LYS A C 20
ATOM 24001 O O . LYS A 1 37 ? 55.144 10.191 -3.675 1.00 0.00 37 LYS A O 20
ATOM 24020 N N . PRO A 1 38 ? 53.661 10.541 -2.051 1.00 0.00 38 PRO A N 20
ATOM 24021 C CA . PRO A 1 38 ? 54.440 9.871 -0.996 1.00 0.00 38 PRO A CA 20
ATOM 24022 C C . PRO A 1 38 ? 54.318 8.350 -1.125 1.00 0.00 38 PRO A C 20
ATOM 24023 O O . PRO A 1 38 ? 53.505 7.844 -1.873 1.00 0.00 38 PRO A O 20
ATOM 24034 N N . GLY A 1 39 ? 55.119 7.619 -0.400 1.00 0.00 39 GLY A N 20
ATOM 24035 C CA . GLY A 1 39 ? 55.054 6.141 -0.476 1.00 0.00 39 GLY A CA 20
ATOM 24036 C C . GLY A 1 39 ? 56.115 5.534 0.443 1.00 0.00 39 GLY A C 20
ATOM 24037 O O . GLY A 1 39 ? 56.814 6.235 1.147 1.00 0.00 39 GLY A O 20
ATOM 24041 N N . VAL A 1 40 ? 56.242 4.235 0.443 1.00 0.00 40 VAL A N 20
ATOM 24042 C CA . VAL A 1 40 ? 57.259 3.586 1.317 1.00 0.00 40 VAL A CA 20
ATOM 24043 C C . VAL A 1 40 ? 58.387 3.018 0.453 1.00 0.00 40 VAL A C 20
ATOM 24044 O O . VAL A 1 40 ? 58.150 2.357 -0.538 1.00 0.00 40 VAL A O 20
ATOM 24057 N N . ILE A 1 41 ? 59.613 3.271 0.821 1.00 0.00 41 ILE A N 20
ATOM 24058 C CA . ILE A 1 41 ? 60.754 2.746 0.021 1.00 0.00 41 ILE A CA 20
ATOM 24059 C C . ILE A 1 41 ? 61.393 1.566 0.755 1.00 0.00 41 ILE A C 20
ATOM 24060 O O . ILE A 1 41 ? 61.458 1.539 1.968 1.00 0.00 41 ILE A O 20
ATOM 24076 N N . PHE A 1 42 ? 61.864 0.588 0.030 1.00 0.00 42 PHE A N 20
ATOM 24077 C CA . PHE A 1 42 ? 62.496 -0.591 0.687 1.00 0.00 42 PHE A CA 20
ATOM 24078 C C . PHE A 1 42 ? 63.933 -0.749 0.185 1.00 0.00 42 PHE A C 20
ATOM 24079 O O . PHE A 1 42 ? 64.189 -0.749 -1.003 1.00 0.00 42 PHE A O 20
ATOM 24096 N N . LEU A 1 43 ? 64.873 -0.888 1.080 1.00 0.00 43 LEU A N 20
ATOM 24097 C CA . LEU A 1 43 ? 66.290 -1.050 0.652 1.00 0.00 43 LEU A CA 20
ATOM 24098 C C . LEU A 1 43 ? 66.677 -2.529 0.722 1.00 0.00 43 LEU A C 20
ATOM 24099 O O . LEU A 1 43 ? 66.308 -3.235 1.640 1.00 0.00 43 LEU A O 20
ATOM 24115 N N . THR A 1 44 ? 67.418 -3.003 -0.241 1.00 0.00 44 THR A N 20
ATOM 24116 C CA . THR A 1 44 ? 67.831 -4.434 -0.230 1.00 0.00 44 THR A CA 20
ATOM 24117 C C . THR A 1 44 ? 69.291 -4.534 0.216 1.00 0.00 44 THR A C 20
ATOM 24118 O O . THR A 1 44 ? 69.938 -3.540 0.477 1.00 0.00 44 THR A O 20
ATOM 24129 N N . LYS A 1 45 ? 69.816 -5.725 0.303 1.00 0.00 45 LYS A N 20
ATOM 24130 C CA . LYS A 1 45 ? 71.234 -5.879 0.731 1.00 0.00 45 LYS A CA 20
ATOM 24131 C C . LYS A 1 45 ? 72.159 -5.589 -0.454 1.00 0.00 45 LYS A C 20
ATOM 24132 O O . LYS A 1 45 ? 73.364 -5.715 -0.358 1.00 0.00 45 LYS A O 20
ATOM 24151 N N . LYS A 1 46 ? 71.607 -5.200 -1.572 1.00 0.00 46 LYS A N 20
ATOM 24152 C CA . LYS A 1 46 ? 72.457 -4.901 -2.759 1.00 0.00 46 LYS A CA 20
ATOM 24153 C C . LYS A 1 46 ? 72.549 -3.385 -2.948 1.00 0.00 46 LYS A C 20
ATOM 24154 O O . LYS A 1 46 ? 72.742 -2.896 -4.043 1.00 0.00 46 LYS A O 20
ATOM 24173 N N . GLY A 1 47 ? 72.415 -2.638 -1.886 1.00 0.00 47 GLY A N 20
ATOM 24174 C CA . GLY A 1 47 ? 72.498 -1.158 -1.997 1.00 0.00 47 GLY A CA 20
ATOM 24175 C C . GLY A 1 47 ? 71.448 -0.651 -2.987 1.00 0.00 47 GLY A C 20
ATOM 24176 O O . GLY A 1 47 ? 71.612 0.384 -3.602 1.00 0.00 47 GLY A O 20
ATOM 24180 N N . ARG A 1 48 ? 70.369 -1.367 -3.143 1.00 0.00 48 ARG A N 20
ATOM 24181 C CA . ARG A 1 48 ? 69.309 -0.918 -4.091 1.00 0.00 48 ARG A CA 20
ATOM 24182 C C . ARG A 1 48 ? 67.980 -0.792 -3.343 1.00 0.00 48 ARG A C 20
ATOM 24183 O O . ARG A 1 48 ? 67.756 -1.446 -2.345 1.00 0.00 48 ARG A O 20
ATOM 24204 N N . ARG A 1 49 ? 67.096 0.046 -3.814 1.00 0.00 49 ARG A N 20
ATOM 24205 C CA . ARG A 1 49 ? 65.787 0.211 -3.120 1.00 0.00 49 ARG A CA 20
ATOM 24206 C C . ARG A 1 49 ? 64.709 0.597 -4.135 1.00 0.00 49 ARG A C 20
ATOM 24207 O O . ARG A 1 49 ? 65.000 1.090 -5.207 1.00 0.00 49 ARG A O 20
ATOM 24228 N N . PHE A 1 50 ? 63.465 0.381 -3.803 1.00 0.00 50 PHE A N 20
ATOM 24229 C CA . PHE A 1 50 ? 62.367 0.739 -4.745 1.00 0.00 50 PHE A CA 20
ATOM 24230 C C . PHE A 1 50 ? 61.150 1.218 -3.950 1.00 0.00 50 PHE A C 20
ATOM 24231 O O . PHE A 1 50 ? 61.003 0.920 -2.781 1.00 0.00 50 PHE A O 20
ATOM 24248 N N . CYS A 1 51 ? 60.278 1.963 -4.573 1.00 0.00 51 CYS A N 20
ATOM 24249 C CA . CYS A 1 51 ? 59.076 2.464 -3.858 1.00 0.00 51 CYS A CA 20
ATOM 24250 C C . CYS A 1 51 ? 58.041 1.342 -3.741 1.00 0.00 51 CYS A C 20
ATOM 24251 O O . CYS A 1 51 ? 58.072 0.376 -4.478 1.00 0.00 51 CYS A O 20
ATOM 24258 N N . ALA A 1 52 ? 57.124 1.463 -2.820 1.00 0.00 52 ALA A N 20
ATOM 24259 C CA . ALA A 1 52 ? 56.086 0.405 -2.656 1.00 0.00 52 ALA A CA 20
ATOM 24260 C C . ALA A 1 52 ? 54.812 1.026 -2.079 1.00 0.00 52 ALA A C 20
ATOM 24261 O O . ALA A 1 52 ? 54.856 2.023 -1.386 1.00 0.00 52 ALA A O 20
ATOM 24268 N N . ASN A 1 53 ? 53.676 0.447 -2.361 1.00 0.00 53 ASN A N 20
ATOM 24269 C CA . ASN A 1 53 ? 52.401 1.008 -1.830 1.00 0.00 53 ASN A CA 20
ATOM 24270 C C . ASN A 1 53 ? 52.162 0.485 -0.407 1.00 0.00 53 ASN A C 20
ATOM 24271 O O . ASN A 1 53 ? 52.169 -0.710 -0.183 1.00 0.00 53 ASN A O 20
ATOM 24282 N N . PRO A 1 54 ? 51.952 1.393 0.516 1.00 0.00 54 PRO A N 20
ATOM 24283 C CA . PRO A 1 54 ? 51.706 1.042 1.925 1.00 0.00 54 PRO A CA 20
ATOM 24284 C C . PRO A 1 54 ? 50.279 0.519 2.099 1.00 0.00 54 PRO A C 20
ATOM 24285 O O . PRO A 1 54 ? 49.899 0.059 3.157 1.00 0.00 54 PRO A O 20
ATOM 24296 N N . SER A 1 55 ? 49.489 0.580 1.063 1.00 0.00 55 SER A N 20
ATOM 24297 C CA . SER A 1 55 ? 48.091 0.079 1.164 1.00 0.00 55 SER A CA 20
ATOM 24298 C C . SER A 1 55 ? 48.070 -1.418 0.850 1.00 0.00 55 SER A C 20
ATOM 24299 O O . SER A 1 55 ? 47.070 -2.085 1.028 1.00 0.00 55 SER A O 20
ATOM 24307 N N . ASP A 1 56 ? 49.168 -1.953 0.384 1.00 0.00 56 ASP A N 20
ATOM 24308 C CA . ASP A 1 56 ? 49.208 -3.407 0.061 1.00 0.00 56 ASP A CA 20
ATOM 24309 C C . ASP A 1 56 ? 49.435 -4.211 1.344 1.00 0.00 56 ASP A C 20
ATOM 24310 O O . ASP A 1 56 ? 50.262 -3.867 2.166 1.00 0.00 56 ASP A O 20
ATOM 24319 N N . LYS A 1 57 ? 48.708 -5.280 1.522 1.00 0.00 57 LYS A N 20
ATOM 24320 C CA . LYS A 1 57 ? 48.887 -6.103 2.751 1.00 0.00 57 LYS A CA 20
ATOM 24321 C C . LYS A 1 57 ? 50.334 -6.592 2.826 1.00 0.00 57 LYS A C 20
ATOM 24322 O O . LYS A 1 57 ? 50.879 -6.787 3.895 1.00 0.00 57 LYS A O 20
ATOM 24341 N N . GLN A 1 58 ? 50.962 -6.790 1.700 1.00 0.00 58 GLN A N 20
ATOM 24342 C CA . GLN A 1 58 ? 52.374 -7.264 1.710 1.00 0.00 58 GLN A CA 20
ATOM 24343 C C . GLN A 1 58 ? 53.244 -6.237 2.437 1.00 0.00 58 GLN A C 20
ATOM 24344 O O . GLN A 1 58 ? 54.198 -6.580 3.108 1.00 0.00 58 GLN A O 20
ATOM 24358 N N . VAL A 1 59 ? 52.919 -4.979 2.315 1.00 0.00 59 VAL A N 20
ATOM 24359 C CA . VAL A 1 59 ? 53.723 -3.932 3.005 1.00 0.00 59 VAL A CA 20
ATOM 24360 C C . VAL A 1 59 ? 53.384 -3.944 4.496 1.00 0.00 59 VAL A C 20
ATOM 24361 O O . VAL A 1 59 ? 54.248 -3.821 5.341 1.00 0.00 59 VAL A O 20
ATOM 24374 N N . GLN A 1 60 ? 52.130 -4.098 4.825 1.00 0.00 60 GLN A N 20
ATOM 24375 C CA . GLN A 1 60 ? 51.737 -4.125 6.262 1.00 0.00 60 GLN A CA 20
ATOM 24376 C C . GLN A 1 60 ? 52.311 -5.382 6.916 1.00 0.00 60 GLN A C 20
ATOM 24377 O O . GLN A 1 60 ? 52.601 -5.404 8.095 1.00 0.00 60 GLN A O 20
ATOM 24391 N N . VAL A 1 61 ? 52.479 -6.430 6.157 1.00 0.00 61 VAL A N 20
ATOM 24392 C CA . VAL A 1 61 ? 53.038 -7.683 6.734 1.00 0.00 61 VAL A CA 20
ATOM 24393 C C . VAL A 1 61 ? 54.543 -7.512 6.948 1.00 0.00 61 VAL A C 20
ATOM 24394 O O . VAL A 1 61 ? 55.114 -8.048 7.877 1.00 0.00 61 VAL A O 20
ATOM 24407 N N . CYS A 1 62 ? 55.190 -6.767 6.093 1.00 0.00 62 CYS A N 20
ATOM 24408 C CA . CYS A 1 62 ? 56.658 -6.561 6.243 1.00 0.00 62 CYS A CA 20
ATOM 24409 C C . CYS A 1 62 ? 56.925 -5.541 7.353 1.00 0.00 62 CYS A C 20
ATOM 24410 O O . CYS A 1 62 ? 57.798 -5.725 8.178 1.00 0.00 62 CYS A O 20
ATOM 24417 N N . MET A 1 63 ? 56.185 -4.466 7.380 1.00 0.00 63 MET A N 20
ATOM 24418 C CA . MET A 1 63 ? 56.408 -3.440 8.438 1.00 0.00 63 MET A CA 20
ATOM 24419 C C . MET A 1 63 ? 56.234 -4.081 9.817 1.00 0.00 63 MET A C 20
ATOM 24420 O O . MET A 1 63 ? 56.807 -3.641 10.793 1.00 0.00 63 MET A O 20
ATOM 24434 N N . ARG A 1 64 ? 55.446 -5.117 9.904 1.00 0.00 64 ARG A N 20
ATOM 24435 C CA . ARG A 1 64 ? 55.236 -5.784 11.220 1.00 0.00 64 ARG A CA 20
ATOM 24436 C C . ARG A 1 64 ? 56.527 -6.483 11.649 1.00 0.00 64 ARG A C 20
ATOM 24437 O O . ARG A 1 64 ? 57.086 -6.190 12.687 1.00 0.00 64 ARG A O 20
ATOM 24458 N N . MET A 1 65 ? 57.007 -7.405 10.860 1.00 0.00 65 MET A N 20
ATOM 24459 C CA . MET A 1 65 ? 58.262 -8.118 11.227 1.00 0.00 65 MET A CA 20
ATOM 24460 C C . MET A 1 65 ? 59.381 -7.097 11.440 1.00 0.00 65 MET A C 20
ATOM 24461 O O . MET A 1 65 ? 59.990 -7.038 12.489 1.00 0.00 65 MET A O 20
ATOM 24475 N N . LEU A 1 66 ? 59.655 -6.290 10.451 1.00 0.00 66 LEU A N 20
ATOM 24476 C CA . LEU A 1 66 ? 60.733 -5.272 10.595 1.00 0.00 66 LEU A CA 20
ATOM 24477 C C . LEU A 1 66 ? 60.281 -4.183 11.571 1.00 0.00 66 LEU A C 20
ATOM 24478 O O . LEU A 1 66 ? 60.184 -3.024 11.219 1.00 0.00 66 LEU A O 20
ATOM 24494 N N . LYS A 1 67 ? 60.003 -4.546 12.793 1.00 0.00 67 LYS A N 20
ATOM 24495 C CA . LYS A 1 67 ? 59.557 -3.529 13.787 1.00 0.00 67 LYS A CA 20
ATOM 24496 C C . LYS A 1 67 ? 60.587 -2.400 13.859 1.00 0.00 67 LYS A C 20
ATOM 24497 O O . LYS A 1 67 ? 60.489 -1.411 13.160 1.00 0.00 67 LYS A O 20
ATOM 24516 N N . LEU A 1 68 ? 61.575 -2.538 14.701 1.00 0.00 68 LEU A N 20
ATOM 24517 C CA . LEU A 1 68 ? 62.610 -1.473 14.817 1.00 0.00 68 LEU A CA 20
ATOM 24518 C C . LEU A 1 68 ? 63.660 -1.662 13.717 1.00 0.00 68 LEU A C 20
ATOM 24519 O O . LEU A 1 68 ? 63.348 -2.061 12.613 1.00 0.00 68 LEU A O 20
ATOM 24535 N N . ASP A 1 69 ? 64.902 -1.375 14.005 1.00 0.00 69 ASP A N 20
ATOM 24536 C CA . ASP A 1 69 ? 65.964 -1.536 12.971 1.00 0.00 69 ASP A CA 20
ATOM 24537 C C . ASP A 1 69 ? 66.429 -2.994 12.929 1.00 0.00 69 ASP A C 20
ATOM 24538 O O . ASP A 1 69 ? 67.611 -3.275 12.959 1.00 0.00 69 ASP A O 20
ATOM 24547 N N . THR A 1 70 ? 65.509 -3.919 12.856 1.00 0.00 70 THR A N 20
ATOM 24548 C CA . THR A 1 70 ? 65.888 -5.363 12.807 1.00 0.00 70 THR A CA 20
ATOM 24549 C C . THR A 1 70 ? 67.053 -5.631 13.764 1.00 0.00 70 THR A C 20
ATOM 24550 O O . THR A 1 70 ? 67.230 -4.946 14.752 1.00 0.00 70 THR A O 20
ATOM 24561 N N . ARG A 1 71 ? 67.850 -6.623 13.474 1.00 0.00 71 ARG A N 20
ATOM 24562 C CA . ARG A 1 71 ? 69.006 -6.939 14.359 1.00 0.00 71 ARG A CA 20
ATOM 24563 C C . ARG A 1 71 ? 70.300 -6.855 13.548 1.00 0.00 71 ARG A C 20
ATOM 24564 O O . ARG A 1 71 ? 70.310 -7.080 12.354 1.00 0.00 71 ARG A O 20
ATOM 24585 N N . ILE A 1 72 ? 71.393 -6.532 14.184 1.00 0.00 72 ILE A N 20
ATOM 24586 C CA . ILE A 1 72 ? 72.682 -6.433 13.443 1.00 0.00 72 ILE A CA 20
ATOM 24587 C C . ILE A 1 72 ? 73.626 -7.543 13.907 1.00 0.00 72 ILE A C 20
ATOM 24588 O O . ILE A 1 72 ? 74.389 -7.375 14.837 1.00 0.00 72 ILE A O 20
ATOM 24604 N N . LYS A 1 73 ? 73.581 -8.678 13.264 1.00 0.00 73 LYS A N 20
ATOM 24605 C CA . LYS A 1 73 ? 74.476 -9.798 13.666 1.00 0.00 73 LYS A CA 20
ATOM 24606 C C . LYS A 1 73 ? 75.321 -10.228 12.466 1.00 0.00 73 LYS A C 20
ATOM 24607 O O . LYS A 1 73 ? 75.608 -11.395 12.282 1.00 0.00 73 LYS A O 20
ATOM 24626 N N . THR A 1 74 ? 75.722 -9.295 11.646 1.00 0.00 74 THR A N 20
ATOM 24627 C CA . THR A 1 74 ? 76.547 -9.650 10.457 1.00 0.00 74 THR A CA 20
ATOM 24628 C C . THR A 1 74 ? 77.668 -8.622 10.288 1.00 0.00 74 THR A C 20
ATOM 24629 O O . THR A 1 74 ? 78.810 -8.876 10.613 1.00 0.00 74 THR A O 20
ATOM 24640 N N . ARG A 1 75 ? 77.351 -7.462 9.780 1.00 0.00 75 ARG A N 20
ATOM 24641 C CA . ARG A 1 75 ? 78.401 -6.422 9.590 1.00 0.00 75 ARG A CA 20
ATOM 24642 C C . ARG A 1 75 ? 77.747 -5.038 9.556 1.00 0.00 75 ARG A C 20
ATOM 24643 O O . ARG A 1 75 ? 76.582 -4.884 9.862 1.00 0.00 75 ARG A O 20
ATOM 24664 N N . LYS A 1 76 ? 78.489 -4.030 9.187 1.00 0.00 76 LYS A N 20
ATOM 24665 C CA . LYS A 1 76 ? 77.909 -2.658 9.135 1.00 0.00 76 LYS A CA 20
ATOM 24666 C C . LYS A 1 76 ? 78.696 -1.809 8.136 1.00 0.00 76 LYS A C 20
ATOM 24667 O O . LYS A 1 76 ? 78.142 -1.244 7.214 1.00 0.00 76 LYS A O 20
ATOM 24686 N N . ASN A 1 77 ? 79.986 -1.714 8.311 1.00 0.00 77 ASN A N 20
ATOM 24687 C CA . ASN A 1 77 ? 80.807 -0.901 7.371 1.00 0.00 77 ASN A CA 20
ATOM 24688 C C . ASN A 1 77 ? 80.341 0.556 7.415 1.00 0.00 77 ASN A C 20
ATOM 24689 O O . ASN A 1 77 ? 80.001 1.016 8.493 1.00 0.00 77 ASN A O 20
ATOM 24701 N N . MET A 1 1 ? 75.939 -15.124 -22.705 1.00 0.00 1 MET A N 21
ATOM 24702 C CA . MET A 1 1 ? 75.075 -15.250 -21.497 1.00 0.00 1 MET A CA 21
ATOM 24703 C C . MET A 1 1 ? 74.502 -13.878 -21.135 1.00 0.00 1 MET A C 21
ATOM 24704 O O . MET A 1 1 ? 75.159 -13.064 -20.517 1.00 0.00 1 MET A O 21
ATOM 24720 N N . ASP A 1 2 ? 73.282 -13.615 -21.516 1.00 0.00 2 ASP A N 21
ATOM 24721 C CA . ASP A 1 2 ? 72.669 -12.296 -21.193 1.00 0.00 2 ASP A CA 21
ATOM 24722 C C . ASP A 1 2 ? 72.192 -12.296 -19.739 1.00 0.00 2 ASP A C 21
ATOM 24723 O O . ASP A 1 2 ? 71.039 -12.038 -19.455 1.00 0.00 2 ASP A O 21
ATOM 24732 N N . ARG A 1 3 ? 73.069 -12.583 -18.816 1.00 0.00 3 ARG A N 21
ATOM 24733 C CA . ARG A 1 3 ? 72.663 -12.598 -17.382 1.00 0.00 3 ARG A CA 21
ATOM 24734 C C . ARG A 1 3 ? 73.024 -11.258 -16.737 1.00 0.00 3 ARG A C 21
ATOM 24735 O O . ARG A 1 3 ? 73.510 -10.356 -17.389 1.00 0.00 3 ARG A O 21
ATOM 24756 N N . PHE A 1 4 ? 72.792 -11.122 -15.460 1.00 0.00 4 PHE A N 21
ATOM 24757 C CA . PHE A 1 4 ? 73.123 -9.841 -14.776 1.00 0.00 4 PHE A CA 21
ATOM 24758 C C . PHE A 1 4 ? 73.785 -10.137 -13.428 1.00 0.00 4 PHE A C 21
ATOM 24759 O O . PHE A 1 4 ? 74.891 -9.711 -13.163 1.00 0.00 4 PHE A O 21
ATOM 24776 N N . HIS A 1 5 ? 73.116 -10.862 -12.574 1.00 0.00 5 HIS A N 21
ATOM 24777 C CA . HIS A 1 5 ? 73.708 -11.182 -11.245 1.00 0.00 5 HIS A CA 21
ATOM 24778 C C . HIS A 1 5 ? 73.370 -12.626 -10.867 1.00 0.00 5 HIS A C 21
ATOM 24779 O O . HIS A 1 5 ? 74.227 -13.389 -10.468 1.00 0.00 5 HIS A O 21
ATOM 24793 N N . ALA A 1 6 ? 72.128 -13.007 -10.987 1.00 0.00 6 ALA A N 21
ATOM 24794 C CA . ALA A 1 6 ? 71.739 -14.401 -10.632 1.00 0.00 6 ALA A CA 21
ATOM 24795 C C . ALA A 1 6 ? 72.001 -14.638 -9.143 1.00 0.00 6 ALA A C 21
ATOM 24796 O O . ALA A 1 6 ? 72.227 -15.751 -8.712 1.00 0.00 6 ALA A O 21
ATOM 24803 N N . THR A 1 7 ? 71.973 -13.598 -8.354 1.00 0.00 7 THR A N 21
ATOM 24804 C CA . THR A 1 7 ? 72.221 -13.763 -6.894 1.00 0.00 7 THR A CA 21
ATOM 24805 C C . THR A 1 7 ? 71.055 -13.163 -6.108 1.00 0.00 7 THR A C 21
ATOM 24806 O O . THR A 1 7 ? 70.471 -12.173 -6.504 1.00 0.00 7 THR A O 21
ATOM 24817 N N . SER A 1 8 ? 70.710 -13.752 -4.995 1.00 0.00 8 SER A N 21
ATOM 24818 C CA . SER A 1 8 ? 69.581 -13.214 -4.185 1.00 0.00 8 SER A CA 21
ATOM 24819 C C . SER A 1 8 ? 70.102 -12.122 -3.248 1.00 0.00 8 SER A C 21
ATOM 24820 O O . SER A 1 8 ? 69.426 -11.705 -2.329 1.00 0.00 8 SER A O 21
ATOM 24828 N N . ALA A 1 9 ? 71.300 -11.656 -3.475 1.00 0.00 9 ALA A N 21
ATOM 24829 C CA . ALA A 1 9 ? 71.865 -10.592 -2.598 1.00 0.00 9 ALA A CA 21
ATOM 24830 C C . ALA A 1 9 ? 70.865 -9.440 -2.481 1.00 0.00 9 ALA A C 21
ATOM 24831 O O . ALA A 1 9 ? 69.949 -9.317 -3.270 1.00 0.00 9 ALA A O 21
ATOM 24838 N N . ASP A 1 10 ? 71.034 -8.595 -1.501 1.00 0.00 10 ASP A N 21
ATOM 24839 C CA . ASP A 1 10 ? 70.094 -7.451 -1.333 1.00 0.00 10 ASP A CA 21
ATOM 24840 C C . ASP A 1 10 ? 70.638 -6.495 -0.269 1.00 0.00 10 ASP A C 21
ATOM 24841 O O . ASP A 1 10 ? 69.892 -5.874 0.462 1.00 0.00 10 ASP A O 21
ATOM 24850 N N . CYS A 1 11 ? 71.934 -6.374 -0.174 1.00 0.00 11 CYS A N 21
ATOM 24851 C CA . CYS A 1 11 ? 72.525 -5.459 0.844 1.00 0.00 11 CYS A CA 21
ATOM 24852 C C . CYS A 1 11 ? 72.600 -4.041 0.274 1.00 0.00 11 CYS A C 21
ATOM 24853 O O . CYS A 1 11 ? 73.024 -3.835 -0.846 1.00 0.00 11 CYS A O 21
ATOM 24860 N N . CYS A 1 12 ? 72.196 -3.061 1.035 1.00 0.00 12 CYS A N 21
ATOM 24861 C CA . CYS A 1 12 ? 72.247 -1.658 0.536 1.00 0.00 12 CYS A CA 21
ATOM 24862 C C . CYS A 1 12 ? 73.647 -1.086 0.769 1.00 0.00 12 CYS A C 21
ATOM 24863 O O . CYS A 1 12 ? 74.215 -1.228 1.834 1.00 0.00 12 CYS A O 21
ATOM 24870 N N . ILE A 1 13 ? 74.207 -0.440 -0.216 1.00 0.00 13 ILE A N 21
ATOM 24871 C CA . ILE A 1 13 ? 75.569 0.140 -0.047 1.00 0.00 13 ILE A CA 21
ATOM 24872 C C . ILE A 1 13 ? 75.527 1.644 -0.329 1.00 0.00 13 ILE A C 21
ATOM 24873 O O . ILE A 1 13 ? 76.509 2.341 -0.174 1.00 0.00 13 ILE A O 21
ATOM 24889 N N . SER A 1 14 ? 74.397 2.150 -0.742 1.00 0.00 14 SER A N 21
ATOM 24890 C CA . SER A 1 14 ? 74.297 3.609 -1.032 1.00 0.00 14 SER A CA 21
ATOM 24891 C C . SER A 1 14 ? 72.887 4.099 -0.700 1.00 0.00 14 SER A C 21
ATOM 24892 O O . SER A 1 14 ? 71.906 3.578 -1.193 1.00 0.00 14 SER A O 21
ATOM 24900 N N . TYR A 1 15 ? 72.776 5.097 0.132 1.00 0.00 15 TYR A N 21
ATOM 24901 C CA . TYR A 1 15 ? 71.428 5.618 0.495 1.00 0.00 15 TYR A CA 21
ATOM 24902 C C . TYR A 1 15 ? 71.160 6.920 -0.263 1.00 0.00 15 TYR A C 21
ATOM 24903 O O . TYR A 1 15 ? 72.023 7.766 -0.386 1.00 0.00 15 TYR A O 21
ATOM 24921 N N . THR A 1 16 ? 69.970 7.087 -0.771 1.00 0.00 16 THR A N 21
ATOM 24922 C CA . THR A 1 16 ? 69.645 8.334 -1.519 1.00 0.00 16 THR A CA 21
ATOM 24923 C C . THR A 1 16 ? 70.069 9.551 -0.687 1.00 0.00 16 THR A C 21
ATOM 24924 O O . THR A 1 16 ? 69.436 9.869 0.300 1.00 0.00 16 THR A O 21
ATOM 24935 N N . PRO A 1 17 ? 71.129 10.197 -1.107 1.00 0.00 17 PRO A N 21
ATOM 24936 C CA . PRO A 1 17 ? 71.657 11.385 -0.413 1.00 0.00 17 PRO A CA 21
ATOM 24937 C C . PRO A 1 17 ? 70.809 12.616 -0.743 1.00 0.00 17 PRO A C 21
ATOM 24938 O O . PRO A 1 17 ? 71.248 13.519 -1.427 1.00 0.00 17 PRO A O 21
ATOM 24949 N N . ARG A 1 18 ? 69.597 12.658 -0.262 1.00 0.00 18 ARG A N 21
ATOM 24950 C CA . ARG A 1 18 ? 68.723 13.830 -0.548 1.00 0.00 18 ARG A CA 21
ATOM 24951 C C . ARG A 1 18 ? 67.612 13.904 0.502 1.00 0.00 18 ARG A C 21
ATOM 24952 O O . ARG A 1 18 ? 67.297 12.930 1.156 1.00 0.00 18 ARG A O 21
ATOM 24973 N N . SER A 1 19 ? 67.017 15.054 0.671 1.00 0.00 19 SER A N 21
ATOM 24974 C CA . SER A 1 19 ? 65.930 15.188 1.681 1.00 0.00 19 SER A CA 21
ATOM 24975 C C . SER A 1 19 ? 64.580 14.894 1.023 1.00 0.00 19 SER A C 21
ATOM 24976 O O . SER A 1 19 ? 63.962 15.762 0.439 1.00 0.00 19 SER A O 21
ATOM 24984 N N . ILE A 1 20 ? 64.118 13.677 1.112 1.00 0.00 20 ILE A N 21
ATOM 24985 C CA . ILE A 1 20 ? 62.808 13.332 0.492 1.00 0.00 20 ILE A CA 21
ATOM 24986 C C . ILE A 1 20 ? 61.709 13.395 1.560 1.00 0.00 20 ILE A C 21
ATOM 24987 O O . ILE A 1 20 ? 61.895 12.917 2.662 1.00 0.00 20 ILE A O 21
ATOM 25003 N N . PRO A 1 21 ? 60.594 13.986 1.205 1.00 0.00 21 PRO A N 21
ATOM 25004 C CA . PRO A 1 21 ? 59.447 14.129 2.119 1.00 0.00 21 PRO A CA 21
ATOM 25005 C C . PRO A 1 21 ? 58.665 12.815 2.206 1.00 0.00 21 PRO A C 21
ATOM 25006 O O . PRO A 1 21 ? 58.579 12.068 1.251 1.00 0.00 21 PRO A O 21
ATOM 25017 N N . CYS A 1 22 ? 58.093 12.527 3.343 1.00 0.00 22 CYS A N 21
ATOM 25018 C CA . CYS A 1 22 ? 57.318 11.268 3.491 1.00 0.00 22 CYS A CA 21
ATOM 25019 C C . CYS A 1 22 ? 56.108 11.302 2.556 1.00 0.00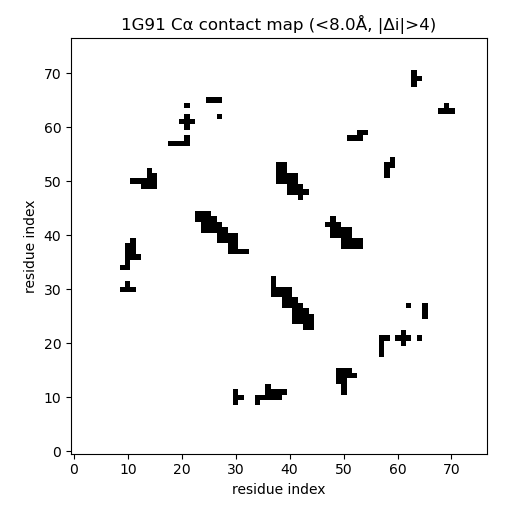 22 CYS A C 21
ATOM 25020 O O . CYS A 1 22 ? 55.494 10.290 2.282 1.00 0.00 22 CYS A O 21
ATOM 25027 N N . SER A 1 23 ? 55.762 12.459 2.062 1.00 0.00 23 SER A N 21
ATOM 25028 C CA . SER A 1 23 ? 54.593 12.560 1.144 1.00 0.00 23 SER A CA 21
ATOM 25029 C C . SER A 1 23 ? 55.003 12.102 -0.258 1.00 0.00 23 SER A C 21
ATOM 25030 O O . SER A 1 23 ? 54.185 11.997 -1.150 1.00 0.00 23 SER A O 21
ATOM 25038 N N . LEU A 1 24 ? 56.264 11.829 -0.460 1.00 0.00 24 LEU A N 21
ATOM 25039 C CA . LEU A 1 24 ? 56.723 11.380 -1.805 1.00 0.00 24 LEU A CA 21
ATOM 25040 C C . LEU A 1 24 ? 57.088 9.894 -1.752 1.00 0.00 24 LEU A C 21
ATOM 25041 O O . LEU A 1 24 ? 57.913 9.421 -2.509 1.00 0.00 24 LEU 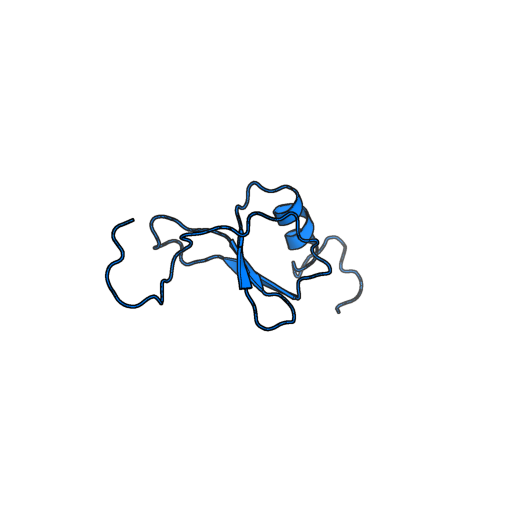A O 21
ATOM 25057 N N . LEU A 1 25 ? 56.482 9.154 -0.864 1.00 0.00 25 LEU A N 21
ATOM 25058 C CA . LEU A 1 25 ? 56.796 7.701 -0.765 1.00 0.00 25 LEU A CA 21
ATOM 25059 C C . LEU A 1 25 ? 55.495 6.903 -0.649 1.00 0.00 25 LEU A C 21
ATOM 25060 O O . LEU A 1 25 ? 54.481 7.411 -0.215 1.00 0.00 25 LEU A O 21
ATOM 25076 N N . GLU A 1 26 ? 55.516 5.656 -1.033 1.00 0.00 26 GLU A N 21
ATOM 25077 C CA . GLU A 1 26 ? 54.281 4.828 -0.943 1.00 0.00 26 GLU A CA 21
ATOM 25078 C C . GLU A 1 26 ? 54.443 3.792 0.171 1.00 0.00 26 GLU A C 21
ATOM 25079 O O . GLU A 1 26 ? 53.484 3.381 0.794 1.00 0.00 26 GLU A O 21
ATOM 25091 N N . SER A 1 27 ? 55.650 3.366 0.427 1.00 0.00 27 SER A N 21
ATOM 25092 C CA . SER A 1 27 ? 55.872 2.357 1.501 1.00 0.00 27 SER A CA 21
ATOM 25093 C C . SER A 1 27 ? 57.365 2.031 1.592 1.00 0.00 27 SER A C 21
ATOM 25094 O O . SER A 1 27 ? 58.176 2.590 0.882 1.00 0.00 27 SER A O 21
ATOM 25102 N N . TYR A 1 28 ? 57.733 1.129 2.461 1.00 0.00 28 TYR A N 21
ATOM 25103 C CA . TYR A 1 28 ? 59.173 0.768 2.595 1.00 0.00 28 TYR A CA 21
ATOM 25104 C C . TYR A 1 28 ? 59.308 -0.494 3.450 1.00 0.00 28 TYR A C 21
ATOM 25105 O O . TYR A 1 28 ? 58.425 -0.840 4.209 1.00 0.00 28 TYR A O 21
ATOM 25123 N N . PHE A 1 29 ? 60.410 -1.183 3.331 1.00 0.00 29 PHE A N 21
ATOM 25124 C CA . PHE A 1 29 ? 60.607 -2.423 4.134 1.00 0.00 29 PHE A CA 21
ATOM 25125 C C . PHE A 1 29 ? 62.083 -2.548 4.517 1.00 0.00 29 PHE A C 21
ATOM 25126 O O . PHE A 1 29 ? 62.889 -1.694 4.206 1.00 0.00 29 PHE A O 21
ATOM 25143 N N . GLU A 1 30 ? 62.445 -3.605 5.191 1.00 0.00 30 GLU A N 21
ATOM 25144 C CA . GLU A 1 30 ? 63.870 -3.780 5.591 1.00 0.00 30 GLU A CA 21
ATOM 25145 C C . GLU A 1 30 ? 64.532 -4.814 4.680 1.00 0.00 30 GLU A C 21
ATOM 25146 O O . GLU A 1 30 ? 63.869 -5.600 4.032 1.00 0.00 30 GLU A O 21
ATOM 25158 N N . THR A 1 31 ? 65.836 -4.822 4.624 1.00 0.00 31 THR A N 21
ATOM 25159 C CA . THR A 1 31 ? 66.538 -5.806 3.754 1.00 0.00 31 THR A CA 21
ATOM 25160 C C . THR A 1 31 ? 66.712 -7.123 4.513 1.00 0.00 31 THR A C 21
ATOM 25161 O O . THR A 1 31 ? 66.306 -7.253 5.651 1.00 0.00 31 THR A O 21
ATOM 25172 N N . ASN A 1 32 ? 67.314 -8.101 3.893 1.00 0.00 32 ASN A N 21
ATOM 25173 C CA . ASN A 1 32 ? 67.513 -9.407 4.581 1.00 0.00 32 ASN A CA 21
ATOM 25174 C C . ASN A 1 32 ? 68.532 -9.240 5.709 1.00 0.00 32 ASN A C 21
ATOM 25175 O O . ASN A 1 32 ? 69.517 -8.541 5.571 1.00 0.00 32 ASN A O 21
ATOM 25186 N N . SER A 1 33 ? 68.305 -9.876 6.825 1.00 0.00 33 SER A N 21
ATOM 25187 C CA . SER A 1 33 ? 69.262 -9.753 7.960 1.00 0.00 33 SER A CA 21
ATOM 25188 C C . SER A 1 33 ? 70.559 -10.488 7.615 1.00 0.00 33 SER A C 21
ATOM 25189 O O . SER A 1 33 ? 71.587 -10.272 8.225 1.00 0.00 33 SER A O 21
ATOM 25197 N N . GLU A 1 34 ? 70.518 -11.355 6.641 1.00 0.00 34 GLU A N 21
ATOM 25198 C CA . GLU A 1 34 ? 71.749 -12.102 6.257 1.00 0.00 34 GLU A CA 21
ATOM 25199 C C . GLU A 1 34 ? 72.739 -11.143 5.593 1.00 0.00 34 GLU A C 21
ATOM 25200 O O . GLU A 1 34 ? 73.928 -11.389 5.558 1.00 0.00 34 GLU A O 21
ATOM 25212 N N . CYS A 1 35 ? 72.258 -10.051 5.066 1.00 0.00 35 CYS A N 21
ATOM 25213 C CA . CYS A 1 35 ? 73.171 -9.076 4.406 1.00 0.00 35 CYS A CA 21
ATOM 25214 C C . CYS A 1 35 ? 74.105 -8.464 5.453 1.00 0.00 35 CYS A C 21
ATOM 25215 O O . CYS A 1 35 ? 73.696 -8.143 6.551 1.00 0.00 35 CYS A O 21
ATOM 25222 N N . SER A 1 36 ? 75.356 -8.296 5.120 1.00 0.00 36 SER A N 21
ATOM 25223 C CA . SER A 1 36 ? 76.311 -7.701 6.096 1.00 0.00 36 SER A CA 21
ATOM 25224 C C . SER A 1 36 ? 75.916 -6.248 6.368 1.00 0.00 36 SER A C 21
ATOM 25225 O O . SER A 1 36 ? 76.154 -5.718 7.434 1.00 0.00 36 SER A O 21
ATOM 25233 N N . LYS A 1 37 ? 75.312 -5.603 5.408 1.00 0.00 37 LYS A N 21
ATOM 25234 C CA . LYS A 1 37 ? 74.897 -4.186 5.605 1.00 0.00 37 LYS A CA 21
ATOM 25235 C C . LYS A 1 37 ? 73.386 -4.066 5.378 1.00 0.00 37 LYS A C 21
ATOM 25236 O O . LYS A 1 37 ? 72.933 -4.048 4.251 1.00 0.00 37 LYS A O 21
ATOM 25255 N N . PRO A 1 38 ? 72.647 -3.992 6.457 1.00 0.00 38 PRO A N 21
ATOM 25256 C CA . PRO A 1 38 ? 71.180 -3.879 6.404 1.00 0.00 38 PRO A CA 21
ATOM 25257 C C . PRO A 1 38 ? 70.762 -2.450 6.044 1.00 0.00 38 PRO A C 21
ATOM 25258 O O . PRO A 1 38 ? 71.561 -1.536 6.057 1.00 0.00 38 PRO A O 21
ATOM 25269 N N . GLY A 1 39 ? 69.512 -2.256 5.723 1.00 0.00 39 GLY A N 21
ATOM 25270 C CA . GLY A 1 39 ? 69.034 -0.902 5.363 1.00 0.00 39 GLY A CA 21
ATOM 25271 C C . GLY A 1 39 ? 67.532 -0.951 5.084 1.00 0.00 39 GLY A C 21
ATOM 25272 O O . GLY A 1 39 ? 66.920 -2.001 5.111 1.00 0.00 39 GLY A O 21
ATOM 25276 N N . VAL A 1 40 ? 66.930 0.175 4.816 1.00 0.00 40 VAL A N 21
ATOM 25277 C CA . VAL A 1 40 ? 65.467 0.188 4.536 1.00 0.00 40 VAL A CA 21
ATOM 25278 C C . VAL A 1 40 ? 65.226 0.658 3.101 1.00 0.00 40 VAL A C 21
ATOM 25279 O O . VAL A 1 40 ? 65.714 1.691 2.686 1.00 0.00 40 VAL A O 21
ATOM 25292 N N . ILE A 1 41 ? 64.476 -0.090 2.340 1.00 0.00 41 ILE A N 21
ATOM 25293 C CA . ILE A 1 41 ? 64.203 0.315 0.932 1.00 0.00 41 ILE A CA 21
ATOM 25294 C C . ILE A 1 41 ? 62.908 1.129 0.878 1.00 0.00 41 ILE A C 21
ATOM 25295 O O . ILE A 1 41 ? 61.842 0.640 1.195 1.00 0.00 41 ILE A O 21
ATOM 25311 N N . PHE A 1 42 ? 62.992 2.369 0.480 1.00 0.00 42 PHE A N 21
ATOM 25312 C CA . PHE A 1 42 ? 61.766 3.213 0.407 1.00 0.00 42 PHE A CA 21
ATOM 25313 C C . PHE A 1 42 ? 61.243 3.229 -1.031 1.00 0.00 42 PHE A C 21
ATOM 25314 O O . PHE A 1 42 ? 61.952 3.575 -1.955 1.00 0.00 42 PHE A O 21
ATOM 25331 N N . LEU A 1 43 ? 60.007 2.858 -1.228 1.00 0.00 43 LEU A N 21
ATOM 25332 C CA . LEU A 1 43 ? 59.442 2.852 -2.606 1.00 0.00 43 LEU A CA 21
ATOM 25333 C C . LEU A 1 43 ? 58.645 4.138 -2.837 1.00 0.00 43 LEU A C 21
ATOM 25334 O O . LEU A 1 43 ? 57.994 4.645 -1.946 1.00 0.00 43 LEU A O 21
ATOM 25350 N N . THR A 1 44 ? 58.693 4.670 -4.028 1.00 0.00 44 THR A N 21
ATOM 25351 C CA . THR A 1 44 ? 57.939 5.923 -4.316 1.00 0.00 44 THR A CA 21
ATOM 25352 C C . THR A 1 44 ? 56.697 5.593 -5.146 1.00 0.00 44 THR A C 21
ATOM 25353 O O . THR A 1 44 ? 56.545 4.496 -5.645 1.00 0.00 44 THR A O 21
ATOM 25364 N N . LYS A 1 45 ? 55.807 6.536 -5.298 1.00 0.00 45 LYS A N 21
ATOM 25365 C CA . LYS A 1 45 ? 54.577 6.277 -6.097 1.00 0.00 45 LYS A CA 21
ATOM 25366 C C . LYS A 1 45 ? 54.905 6.378 -7.590 1.00 0.00 45 LYS A C 21
ATOM 25367 O O . LYS A 1 45 ? 54.040 6.253 -8.434 1.00 0.00 45 LYS A O 21
ATOM 25386 N N . LYS A 1 46 ? 56.148 6.602 -7.922 1.00 0.00 46 LYS A N 21
ATOM 25387 C CA . LYS A 1 46 ? 56.528 6.709 -9.359 1.00 0.00 46 LYS A CA 21
ATOM 25388 C C . LYS A 1 46 ? 57.239 5.426 -9.793 1.00 0.00 46 LYS A C 21
ATOM 25389 O O . LYS A 1 46 ? 58.057 5.432 -10.691 1.00 0.00 46 LYS A O 21
ATOM 25408 N N . GLY A 1 47 ? 56.932 4.326 -9.162 1.00 0.00 47 GLY A N 21
ATOM 25409 C CA . GLY A 1 47 ? 57.586 3.046 -9.536 1.00 0.00 47 GLY A CA 21
ATOM 25410 C C . GLY A 1 47 ? 59.099 3.173 -9.360 1.00 0.00 47 GLY A C 21
ATOM 25411 O O . GLY A 1 47 ? 59.871 2.673 -10.154 1.00 0.00 47 GLY A O 21
ATOM 25415 N N . ARG A 1 48 ? 59.528 3.839 -8.323 1.00 0.00 48 ARG A N 21
ATOM 25416 C CA . ARG A 1 48 ? 60.991 3.998 -8.092 1.00 0.00 48 ARG A CA 21
ATOM 25417 C C . ARG A 1 48 ? 61.299 3.778 -6.610 1.00 0.00 48 ARG A C 21
ATOM 25418 O O . ARG A 1 48 ? 60.593 4.253 -5.742 1.00 0.00 48 ARG A O 21
ATOM 25439 N N . ARG A 1 49 ? 62.348 3.061 -6.311 1.00 0.00 49 ARG A N 21
ATOM 25440 C CA . ARG A 1 49 ? 62.698 2.811 -4.884 1.00 0.00 49 ARG A CA 21
ATOM 25441 C C . ARG A 1 49 ? 64.201 3.016 -4.684 1.00 0.00 49 ARG A C 21
ATOM 25442 O O . ARG A 1 49 ? 64.967 3.026 -5.627 1.00 0.00 49 ARG A O 21
ATOM 25463 N N . PHE A 1 50 ? 64.630 3.176 -3.461 1.00 0.00 50 PHE A N 21
ATOM 25464 C CA . PHE A 1 50 ? 66.083 3.378 -3.201 1.00 0.00 50 PHE A CA 21
ATOM 25465 C C . PHE A 1 50 ? 66.393 3.037 -1.742 1.00 0.00 50 PHE A C 21
ATOM 25466 O O . PHE A 1 50 ? 65.508 2.950 -0.914 1.00 0.00 50 PHE A O 21
ATOM 25483 N N . CYS A 1 51 ? 67.643 2.843 -1.420 1.00 0.00 51 CYS A N 21
ATOM 25484 C CA . CYS A 1 51 ? 68.010 2.507 -0.020 1.00 0.00 51 CYS A CA 21
ATOM 25485 C C . CYS A 1 51 ? 67.790 3.730 0.873 1.00 0.00 51 CYS A C 21
ATOM 25486 O O . CYS A 1 51 ? 68.002 4.855 0.466 1.00 0.00 51 CYS A O 21
ATOM 25493 N N . ALA A 1 52 ? 67.367 3.518 2.090 1.00 0.00 52 ALA A N 21
ATOM 25494 C CA . ALA A 1 52 ? 67.135 4.668 3.009 1.00 0.00 52 ALA A CA 21
ATOM 25495 C C . ALA A 1 52 ? 67.787 4.377 4.362 1.00 0.00 52 ALA A C 21
ATOM 25496 O O . ALA A 1 52 ? 67.734 3.271 4.862 1.00 0.00 52 ALA A O 21
ATOM 25503 N N . ASN A 1 53 ? 68.401 5.361 4.960 1.00 0.00 53 ASN A N 21
ATOM 25504 C CA . ASN A 1 53 ? 69.055 5.139 6.280 1.00 0.00 53 ASN A CA 21
ATOM 25505 C C . ASN A 1 53 ? 67.995 5.199 7.389 1.00 0.00 53 ASN A C 21
ATOM 25506 O O . ASN A 1 53 ? 67.263 6.164 7.485 1.00 0.00 53 ASN A O 21
ATOM 25517 N N . PRO A 1 54 ? 67.944 4.168 8.198 1.00 0.00 54 PRO A N 21
ATOM 25518 C CA . PRO A 1 54 ? 66.979 4.086 9.307 1.00 0.00 54 PRO A CA 21
ATOM 25519 C C . PRO A 1 54 ? 67.431 4.973 10.469 1.00 0.00 54 PRO A C 21
ATOM 25520 O O . PRO A 1 54 ? 66.796 5.033 11.503 1.00 0.00 54 PRO A O 21
ATOM 25531 N N . SER A 1 55 ? 68.524 5.667 10.304 1.00 0.00 55 SER A N 21
ATOM 25532 C CA . SER A 1 55 ? 69.015 6.555 11.393 1.00 0.00 55 SER A CA 21
ATOM 25533 C C . SER A 1 55 ? 68.785 8.016 10.998 1.00 0.00 55 SER A C 21
ATOM 25534 O O . SER A 1 55 ? 69.091 8.925 11.744 1.00 0.00 55 SER A O 21
ATOM 25542 N N . ASP A 1 56 ? 68.248 8.251 9.830 1.00 0.00 56 ASP A N 21
ATOM 25543 C CA . ASP A 1 56 ? 68.002 9.654 9.394 1.00 0.00 56 ASP A CA 21
ATOM 25544 C C . ASP A 1 56 ? 66.698 10.159 10.015 1.00 0.00 56 ASP A C 21
ATOM 25545 O O . ASP A 1 56 ? 65.713 9.449 10.079 1.00 0.00 56 ASP A O 21
ATOM 25554 N N . LYS A 1 57 ? 66.683 11.380 10.474 1.00 0.00 57 LYS A N 21
ATOM 25555 C CA . LYS A 1 57 ? 65.443 11.929 11.092 1.00 0.00 57 LYS A CA 21
ATOM 25556 C C . LYS A 1 57 ? 64.306 11.894 10.068 1.00 0.00 57 LYS A C 21
ATOM 25557 O O . LYS A 1 57 ? 63.179 11.572 10.389 1.00 0.00 57 LYS A O 21
ATOM 25576 N N . GLN A 1 58 ? 64.592 12.222 8.838 1.00 0.00 58 GLN A N 21
ATOM 25577 C CA . GLN A 1 58 ? 63.526 12.205 7.797 1.00 0.00 58 GLN A CA 21
ATOM 25578 C C . GLN A 1 58 ? 62.910 10.808 7.724 1.00 0.00 58 GLN A C 21
ATOM 25579 O O . GLN A 1 58 ? 61.743 10.648 7.427 1.00 0.00 58 GLN A O 21
ATOM 25593 N N . VAL A 1 59 ? 63.686 9.794 7.994 1.00 0.00 59 VAL A N 21
ATOM 25594 C CA . VAL A 1 59 ? 63.144 8.408 7.942 1.00 0.00 59 VAL A CA 21
ATOM 25595 C C . VAL A 1 59 ? 62.243 8.170 9.154 1.00 0.00 59 VAL A C 21
ATOM 25596 O O . VAL A 1 59 ? 61.224 7.514 9.064 1.00 0.00 59 VAL A O 21
ATOM 25609 N N . GLN A 1 60 ? 62.609 8.700 10.289 1.00 0.00 60 GLN A N 21
ATOM 25610 C CA . GLN A 1 60 ? 61.773 8.505 11.507 1.00 0.00 60 GLN A CA 21
ATOM 25611 C C . GLN A 1 60 ? 60.413 9.175 11.303 1.00 0.00 60 GLN A C 21
ATOM 25612 O O . GLN A 1 60 ? 59.402 8.713 11.795 1.00 0.00 60 GLN A O 21
ATOM 25626 N N . VAL A 1 61 ? 60.378 10.261 10.580 1.00 0.00 61 VAL A N 21
ATOM 25627 C CA . VAL A 1 61 ? 59.081 10.958 10.347 1.00 0.00 61 VAL A CA 21
ATOM 25628 C C . VAL A 1 61 ? 58.255 10.166 9.332 1.00 0.00 61 VAL A C 21
ATOM 25629 O O . VAL A 1 61 ? 57.045 10.095 9.423 1.00 0.00 61 VAL A O 21
ATOM 25642 N N . CYS A 1 62 ? 58.897 9.573 8.364 1.00 0.00 62 CYS A N 21
ATOM 25643 C CA . CYS A 1 62 ? 58.154 8.790 7.344 1.00 0.00 62 CYS A CA 21
ATOM 25644 C C . CYS A 1 62 ? 57.724 7.448 7.939 1.00 0.00 62 CYS A C 21
ATOM 25645 O O . CYS A 1 62 ? 56.645 6.958 7.672 1.00 0.00 62 CYS A O 21
ATOM 25652 N N . MET A 1 63 ? 58.558 6.848 8.745 1.00 0.00 63 MET A N 21
ATOM 25653 C CA . MET A 1 63 ? 58.190 5.539 9.354 1.00 0.00 63 MET A CA 21
ATOM 25654 C C . MET A 1 63 ? 57.041 5.745 10.343 1.00 0.00 63 MET A C 21
ATOM 25655 O O . MET A 1 63 ? 56.161 4.917 10.471 1.00 0.00 63 MET A O 21
ATOM 25669 N N . ARG A 1 64 ? 57.043 6.847 11.043 1.00 0.00 64 ARG A N 21
ATOM 25670 C CA . ARG A 1 64 ? 55.951 7.111 12.022 1.00 0.00 64 ARG A CA 21
ATOM 25671 C C . ARG A 1 64 ? 54.658 7.427 11.267 1.00 0.00 64 ARG A C 21
ATOM 25672 O O . ARG A 1 64 ? 53.572 7.303 11.798 1.00 0.00 64 ARG A O 21
ATOM 25693 N N . MET A 1 65 ? 54.764 7.834 10.032 1.00 0.00 65 MET A N 21
ATOM 25694 C CA . MET A 1 65 ? 53.540 8.157 9.246 1.00 0.00 65 MET A CA 21
ATOM 25695 C C . MET A 1 65 ? 53.097 6.921 8.461 1.00 0.00 65 MET A C 21
ATOM 25696 O O . MET A 1 65 ? 51.925 6.608 8.388 1.00 0.00 65 MET A O 21
ATOM 25710 N N . LEU A 1 66 ? 54.024 6.216 7.873 1.00 0.00 66 LEU A N 21
ATOM 25711 C CA . LEU A 1 66 ? 53.654 5.001 7.094 1.00 0.00 66 LEU A CA 21
ATOM 25712 C C . LEU A 1 66 ? 53.248 3.881 8.054 1.00 0.00 66 LEU A C 21
ATOM 25713 O O . LEU A 1 66 ? 53.863 2.834 8.096 1.00 0.00 66 LEU A O 21
ATOM 25729 N N . LYS A 1 67 ? 52.216 4.092 8.825 1.00 0.00 67 LYS A N 21
ATOM 25730 C CA . LYS A 1 67 ? 51.772 3.038 9.781 1.00 0.00 67 LYS A CA 21
ATOM 25731 C C . LYS A 1 67 ? 51.419 1.766 9.008 1.00 0.00 67 LYS A C 21
ATOM 25732 O O . LYS A 1 67 ? 51.485 1.726 7.796 1.00 0.00 67 LYS A O 21
ATOM 25751 N N . LEU A 1 68 ? 51.044 0.724 9.699 1.00 0.00 68 LEU A N 21
ATOM 25752 C CA . LEU A 1 68 ? 50.687 -0.543 9.001 1.00 0.00 68 LEU A CA 21
ATOM 25753 C C . LEU A 1 68 ? 49.409 -0.333 8.187 1.00 0.00 68 LEU A C 21
ATOM 25754 O O . LEU A 1 68 ? 48.364 -0.865 8.506 1.00 0.00 68 LEU A O 21
ATOM 25770 N N . ASP A 1 69 ? 49.483 0.440 7.139 1.00 0.00 69 ASP A N 21
ATOM 25771 C CA . ASP A 1 69 ? 48.273 0.684 6.305 1.00 0.00 69 ASP A CA 21
ATOM 25772 C C . ASP A 1 69 ? 48.130 -0.435 5.271 1.00 0.00 69 ASP A C 21
ATOM 25773 O O . ASP A 1 69 ? 47.126 -0.543 4.595 1.00 0.00 69 ASP A O 21
ATOM 25782 N N . THR A 1 70 ? 49.125 -1.269 5.143 1.00 0.00 70 THR A N 21
ATOM 25783 C CA . THR A 1 70 ? 49.043 -2.379 4.152 1.00 0.00 70 THR A CA 21
ATOM 25784 C C . THR A 1 70 ? 47.705 -3.105 4.309 1.00 0.00 70 THR A C 21
ATOM 25785 O O . THR A 1 70 ? 47.197 -3.260 5.401 1.00 0.00 70 THR A O 21
ATOM 25796 N N . ARG A 1 71 ? 47.131 -3.551 3.225 1.00 0.00 71 ARG A N 21
ATOM 25797 C CA . ARG A 1 71 ? 45.827 -4.266 3.313 1.00 0.00 71 ARG A CA 21
ATOM 25798 C C . ARG A 1 71 ? 45.640 -5.142 2.072 1.00 0.00 71 ARG A C 21
ATOM 25799 O O . ARG A 1 71 ? 44.864 -4.830 1.191 1.00 0.00 71 ARG A O 21
ATOM 25820 N N . ILE A 1 72 ? 46.347 -6.236 1.995 1.00 0.00 72 ILE A N 21
ATOM 25821 C CA . ILE A 1 72 ? 46.210 -7.130 0.810 1.00 0.00 72 ILE A CA 21
ATOM 25822 C C . ILE A 1 72 ? 44.899 -7.914 0.909 1.00 0.00 72 ILE A C 21
ATOM 25823 O O . ILE A 1 72 ? 44.895 -9.121 1.048 1.00 0.00 72 ILE A O 21
ATOM 25839 N N . LYS A 1 73 ? 43.785 -7.237 0.839 1.00 0.00 73 LYS A N 21
ATOM 25840 C CA . LYS A 1 73 ? 42.476 -7.943 0.929 1.00 0.00 73 LYS A CA 21
ATOM 25841 C C . LYS A 1 73 ? 42.114 -8.524 -0.440 1.00 0.00 73 LYS A C 21
ATOM 25842 O O . LYS A 1 73 ? 41.018 -8.341 -0.932 1.00 0.00 73 LYS A O 21
ATOM 25861 N N . THR A 1 74 ? 43.025 -9.224 -1.058 1.00 0.00 74 THR A N 21
ATOM 25862 C CA . THR A 1 74 ? 42.732 -9.816 -2.394 1.00 0.00 74 THR A CA 21
ATOM 25863 C C . THR A 1 74 ? 41.655 -10.893 -2.249 1.00 0.00 74 THR A C 21
ATOM 25864 O O . THR A 1 74 ? 40.989 -10.986 -1.237 1.00 0.00 74 THR A O 21
ATOM 25875 N N . ARG A 1 75 ? 41.479 -11.710 -3.252 1.00 0.00 75 ARG A N 21
ATOM 25876 C CA . ARG A 1 75 ? 40.445 -12.780 -3.168 1.00 0.00 75 ARG A CA 21
ATOM 25877 C C . ARG A 1 75 ? 40.980 -14.059 -3.815 1.00 0.00 75 ARG A C 21
ATOM 25878 O O . ARG A 1 75 ? 42.068 -14.085 -4.356 1.00 0.00 75 ARG A O 21
ATOM 25899 N N . LYS A 1 76 ? 40.224 -15.121 -3.763 1.00 0.00 76 LYS A N 21
ATOM 25900 C CA . LYS A 1 76 ? 40.688 -16.398 -4.374 1.00 0.00 76 LYS A CA 21
ATOM 25901 C C . LYS A 1 76 ? 39.536 -17.405 -4.385 1.00 0.00 76 LYS A C 21
ATOM 25902 O O . LYS A 1 76 ? 39.239 -18.033 -3.388 1.00 0.00 76 LYS A O 21
ATOM 25921 N N . ASN A 1 77 ? 38.885 -17.563 -5.505 1.00 0.00 77 ASN A N 21
ATOM 25922 C CA . ASN A 1 77 ? 37.753 -18.529 -5.579 1.00 0.00 77 ASN A CA 21
ATOM 25923 C C . ASN A 1 77 ? 38.272 -19.945 -5.321 1.00 0.00 77 ASN A C 21
ATOM 25924 O O . ASN A 1 77 ? 37.595 -20.882 -5.710 1.00 0.00 77 ASN A O 21
ATOM 25936 N N . MET A 1 1 ? 86.385 -3.331 -18.984 1.00 0.00 1 MET A N 22
ATOM 25937 C CA . MET A 1 1 ? 86.361 -2.045 -19.736 1.00 0.00 1 MET A CA 22
ATOM 25938 C C . MET A 1 1 ? 87.311 -1.047 -19.069 1.00 0.00 1 MET A C 22
ATOM 25939 O O . MET A 1 1 ? 87.055 0.140 -19.036 1.00 0.00 1 MET A O 22
ATOM 25955 N N . ASP A 1 2 ? 88.406 -1.519 -18.538 1.00 0.00 2 ASP A N 22
ATOM 25956 C CA . ASP A 1 2 ? 89.369 -0.596 -17.874 1.00 0.00 2 ASP A CA 22
ATOM 25957 C C . ASP A 1 2 ? 88.652 0.172 -16.762 1.00 0.00 2 ASP A C 22
ATOM 25958 O O . ASP A 1 2 ? 88.624 -0.248 -15.623 1.00 0.00 2 ASP A O 22
ATOM 25967 N N . ARG A 1 3 ? 88.071 1.295 -17.084 1.00 0.00 3 ARG A N 22
ATOM 25968 C CA . ARG A 1 3 ? 87.355 2.088 -16.046 1.00 0.00 3 ARG A CA 22
ATOM 25969 C C . ARG A 1 3 ? 86.139 1.300 -15.555 1.00 0.00 3 ARG A C 22
ATOM 25970 O O . ARG A 1 3 ? 85.680 0.381 -16.205 1.00 0.00 3 ARG A O 22
ATOM 25991 N N . PHE A 1 4 ? 85.612 1.652 -14.414 1.00 0.00 4 PHE A N 22
ATOM 25992 C CA . PHE A 1 4 ? 84.426 0.921 -13.886 1.00 0.00 4 PHE A CA 22
ATOM 25993 C C . PHE A 1 4 ? 83.148 1.629 -14.341 1.00 0.00 4 PHE A C 22
ATOM 25994 O O . PHE A 1 4 ? 83.022 2.833 -14.233 1.00 0.00 4 PHE A O 22
ATOM 26011 N N . HIS A 1 5 ? 82.199 0.892 -14.849 1.00 0.00 5 HIS A N 22
ATOM 26012 C CA . HIS A 1 5 ? 80.931 1.523 -15.311 1.00 0.00 5 HIS A CA 22
ATOM 26013 C C . HIS A 1 5 ? 79.748 0.895 -14.570 1.00 0.00 5 HIS A C 22
ATOM 26014 O O . HIS A 1 5 ? 79.241 -0.140 -14.955 1.00 0.00 5 HIS A O 22
ATOM 26028 N N . ALA A 1 6 ? 79.305 1.513 -13.509 1.00 0.00 6 ALA A N 22
ATOM 26029 C CA . ALA A 1 6 ? 78.156 0.951 -12.745 1.00 0.00 6 ALA A CA 22
ATOM 26030 C C . ALA A 1 6 ? 77.279 2.093 -12.228 1.00 0.00 6 ALA A C 22
ATOM 26031 O O . ALA A 1 6 ? 77.765 3.058 -11.673 1.00 0.00 6 ALA A O 22
ATOM 26038 N N . THR A 1 7 ? 75.990 1.991 -12.405 1.00 0.00 7 THR A N 22
ATOM 26039 C CA . THR A 1 7 ? 75.084 3.071 -11.923 1.00 0.00 7 THR A CA 22
ATOM 26040 C C . THR A 1 7 ? 73.939 2.453 -11.117 1.00 0.00 7 THR A C 22
ATOM 26041 O O . THR A 1 7 ? 73.268 1.546 -11.568 1.00 0.00 7 THR A O 22
ATOM 26052 N N . SER A 1 8 ? 73.711 2.937 -9.926 1.00 0.00 8 SER A N 22
ATOM 26053 C CA . SER A 1 8 ? 72.610 2.377 -9.093 1.00 0.00 8 SER A CA 22
ATOM 26054 C C . SER A 1 8 ? 71.379 3.281 -9.197 1.00 0.00 8 SER A C 22
ATOM 26055 O O . SER A 1 8 ? 71.347 4.367 -8.654 1.00 0.00 8 SER A O 22
ATOM 26063 N N . ALA A 1 9 ? 70.365 2.839 -9.890 1.00 0.00 9 ALA A N 22
ATOM 26064 C CA . ALA A 1 9 ? 69.137 3.672 -10.028 1.00 0.00 9 ALA A CA 22
ATOM 26065 C C . ALA A 1 9 ? 68.292 3.548 -8.758 1.00 0.00 9 ALA A C 22
ATOM 26066 O O . ALA A 1 9 ? 68.059 2.464 -8.261 1.00 0.00 9 ALA A O 22
ATOM 26073 N N . ASP A 1 10 ? 67.833 4.648 -8.228 1.00 0.00 10 ASP A N 22
ATOM 26074 C CA . ASP A 1 10 ? 67.006 4.589 -6.990 1.00 0.00 10 ASP A CA 22
ATOM 26075 C C . ASP A 1 10 ? 65.670 5.298 -7.226 1.00 0.00 10 ASP A C 22
ATOM 26076 O O . ASP A 1 10 ? 64.763 5.214 -6.423 1.00 0.00 10 ASP A O 22
ATOM 26085 N N . CYS A 1 11 ? 65.541 5.998 -8.321 1.00 0.00 11 CYS A N 22
ATOM 26086 C CA . CYS A 1 11 ? 64.262 6.709 -8.600 1.00 0.00 11 CYS A CA 22
ATOM 26087 C C . CYS A 1 11 ? 63.190 5.693 -9.000 1.00 0.00 11 CYS A C 22
ATOM 26088 O O . CYS A 1 11 ? 63.488 4.623 -9.491 1.00 0.00 11 CYS A O 22
ATOM 26095 N N . CYS A 1 12 ? 61.944 6.019 -8.791 1.00 0.00 12 CYS A N 22
ATOM 26096 C CA . CYS A 1 12 ? 60.855 5.071 -9.157 1.00 0.00 12 CYS A CA 22
ATOM 26097 C C . CYS A 1 12 ? 60.213 5.509 -10.474 1.00 0.00 12 CYS A C 22
ATOM 26098 O O . CYS A 1 12 ? 60.032 6.684 -10.728 1.00 0.00 12 CYS A O 22
ATOM 26105 N N . ILE A 1 13 ? 59.866 4.573 -11.315 1.00 0.00 13 ILE A N 22
ATOM 26106 C CA . ILE A 1 13 ? 59.233 4.935 -12.615 1.00 0.00 13 ILE A CA 22
ATOM 26107 C C . ILE A 1 13 ? 57.790 4.428 -12.635 1.00 0.00 13 ILE A C 22
ATOM 26108 O O . ILE A 1 13 ? 56.892 5.098 -13.106 1.00 0.00 13 ILE A O 22
ATOM 26124 N N . SER A 1 14 ? 57.559 3.249 -12.126 1.00 0.00 14 SER A N 22
ATOM 26125 C CA . SER A 1 14 ? 56.174 2.700 -12.115 1.00 0.00 14 SER A CA 22
ATOM 26126 C C . SER A 1 14 ? 55.905 2.023 -10.769 1.00 0.00 14 SER A C 22
ATOM 26127 O O . SER A 1 14 ? 56.682 1.213 -10.305 1.00 0.00 14 SER A O 22
ATOM 26135 N N . TYR A 1 15 ? 54.811 2.351 -10.138 1.00 0.00 15 TYR A N 22
ATOM 26136 C CA . TYR A 1 15 ? 54.495 1.727 -8.822 1.00 0.00 15 TYR A CA 22
ATOM 26137 C C . TYR A 1 15 ? 53.865 0.350 -9.048 1.00 0.00 15 TYR A C 22
ATOM 26138 O O . TYR A 1 15 ? 53.243 0.100 -10.061 1.00 0.00 15 TYR A O 22
ATOM 26156 N N . THR A 1 16 ? 54.022 -0.545 -8.111 1.00 0.00 16 THR A N 22
ATOM 26157 C CA . THR A 1 16 ? 53.432 -1.904 -8.273 1.00 0.00 16 THR A CA 22
ATOM 26158 C C . THR A 1 16 ? 51.903 -1.811 -8.179 1.00 0.00 16 THR A C 22
ATOM 26159 O O . THR A 1 16 ? 51.377 -1.356 -7.182 1.00 0.00 16 THR A O 22
ATOM 26170 N N . PRO A 1 17 ? 51.230 -2.243 -9.218 1.00 0.00 17 PRO A N 22
ATOM 26171 C CA . PRO A 1 17 ? 49.758 -2.216 -9.273 1.00 0.00 17 PRO A CA 22
ATOM 26172 C C . PRO A 1 17 ? 49.172 -3.375 -8.461 1.00 0.00 17 PRO A C 22
ATOM 26173 O O . PRO A 1 17 ? 48.491 -4.233 -8.989 1.00 0.00 17 PRO A O 22
ATOM 26184 N N . ARG A 1 18 ? 49.431 -3.408 -7.183 1.00 0.00 18 ARG A N 22
ATOM 26185 C CA . ARG A 1 18 ? 48.888 -4.513 -6.343 1.00 0.00 18 ARG A CA 22
ATOM 26186 C C . ARG A 1 18 ? 48.851 -4.071 -4.878 1.00 0.00 18 ARG A C 22
ATOM 26187 O O . ARG A 1 18 ? 49.587 -3.198 -4.464 1.00 0.00 18 ARG A O 22
ATOM 26208 N N . SER A 1 19 ? 47.997 -4.668 -4.091 1.00 0.00 19 SER A N 22
ATOM 26209 C CA . SER A 1 19 ? 47.912 -4.282 -2.654 1.00 0.00 19 SER A CA 22
ATOM 26210 C C . SER A 1 19 ? 49.035 -4.969 -1.874 1.00 0.00 19 SER A C 22
ATOM 26211 O O . SER A 1 19 ? 49.077 -6.178 -1.762 1.00 0.00 19 SER A O 22
ATOM 26219 N N . ILE A 1 20 ? 49.945 -4.207 -1.333 1.00 0.00 20 ILE A N 22
ATOM 26220 C CA . ILE A 1 20 ? 51.064 -4.816 -0.561 1.00 0.00 20 ILE A CA 22
ATOM 26221 C C . ILE A 1 20 ? 50.665 -4.917 0.918 1.00 0.00 20 ILE A C 22
ATOM 26222 O O . ILE A 1 20 ? 50.303 -3.928 1.524 1.00 0.00 20 ILE A O 22
ATOM 26238 N N . PRO A 1 21 ? 50.742 -6.109 1.459 1.00 0.00 21 PRO A N 22
ATOM 26239 C CA . PRO A 1 21 ? 50.393 -6.361 2.869 1.00 0.00 21 PRO A CA 22
ATOM 26240 C C . PRO A 1 21 ? 51.535 -5.921 3.789 1.00 0.00 21 PRO A C 22
ATOM 26241 O O . PRO A 1 21 ? 52.696 -6.131 3.496 1.00 0.00 21 PRO A O 22
ATOM 26252 N N . CYS A 1 22 ? 51.216 -5.314 4.899 1.00 0.00 22 CYS A N 22
ATOM 26253 C CA . CYS A 1 22 ? 52.285 -4.865 5.835 1.00 0.00 22 CYS A CA 22
ATOM 26254 C C . CYS A 1 22 ? 52.950 -6.088 6.471 1.00 0.00 22 CYS A C 22
ATOM 26255 O O . CYS A 1 22 ? 54.107 -6.057 6.838 1.00 0.00 22 CYS A O 22
ATOM 26262 N N . SER A 1 23 ? 52.226 -7.166 6.602 1.00 0.00 23 SER A N 22
ATOM 26263 C CA . SER A 1 23 ? 52.816 -8.390 7.214 1.00 0.00 23 SER A CA 22
ATOM 26264 C C . SER A 1 23 ? 53.858 -8.984 6.264 1.00 0.00 23 SER A C 22
ATOM 26265 O O . SER A 1 23 ? 54.625 -9.852 6.633 1.00 0.00 23 SER A O 22
ATOM 26273 N N . LEU A 1 24 ? 53.892 -8.524 5.044 1.00 0.00 24 LEU A N 22
ATOM 26274 C CA . LEU A 1 24 ? 54.885 -9.063 4.072 1.00 0.00 24 LEU A CA 22
ATOM 26275 C C . LEU A 1 24 ? 55.939 -7.995 3.775 1.00 0.00 24 LEU A C 22
ATOM 26276 O O . LEU A 1 24 ? 56.494 -7.940 2.696 1.00 0.00 24 LEU A O 22
ATOM 26292 N N . LEU A 1 25 ? 56.220 -7.145 4.725 1.00 0.00 25 LEU A N 22
ATOM 26293 C CA . LEU A 1 25 ? 57.238 -6.082 4.496 1.00 0.00 25 LEU A CA 22
ATOM 26294 C C . LEU A 1 25 ? 58.252 -6.089 5.642 1.00 0.00 25 LEU A C 22
ATOM 26295 O O . LEU A 1 25 ? 57.899 -6.236 6.795 1.00 0.00 25 LEU A O 22
ATOM 26311 N N . GLU A 1 26 ? 59.510 -5.929 5.334 1.00 0.00 26 GLU A N 22
ATOM 26312 C CA . GLU A 1 26 ? 60.545 -5.925 6.405 1.00 0.00 26 GLU A CA 22
ATOM 26313 C C . GLU A 1 26 ? 60.972 -4.484 6.692 1.00 0.00 26 GLU A C 22
ATOM 26314 O O . GLU A 1 26 ? 61.438 -4.166 7.768 1.00 0.00 26 GLU A O 22
ATOM 26326 N N . SER A 1 27 ? 60.817 -3.610 5.736 1.00 0.00 27 SER A N 22
ATOM 26327 C CA . SER A 1 27 ? 61.213 -2.190 5.950 1.00 0.00 27 SER A CA 22
ATOM 26328 C C . SER A 1 27 ? 60.926 -1.386 4.680 1.00 0.00 27 SER A C 22
ATOM 26329 O O . SER A 1 27 ? 60.533 -1.929 3.667 1.00 0.00 27 SER A O 22
ATOM 26337 N N . TYR A 1 28 ? 61.119 -0.096 4.726 1.00 0.00 28 TYR A N 22
ATOM 26338 C CA . TYR A 1 28 ? 60.855 0.738 3.519 1.00 0.00 28 TYR A CA 22
ATOM 26339 C C . TYR A 1 28 ? 61.661 2.036 3.610 1.00 0.00 28 TYR A C 22
ATOM 26340 O O . TYR A 1 28 ? 62.076 2.447 4.676 1.00 0.00 28 TYR A O 22
ATOM 26358 N N . PHE A 1 29 ? 61.884 2.686 2.501 1.00 0.00 29 PHE A N 22
ATOM 26359 C CA . PHE A 1 29 ? 62.661 3.957 2.526 1.00 0.00 29 PHE A CA 22
ATOM 26360 C C . PHE A 1 29 ? 62.113 4.910 1.462 1.00 0.00 29 PHE A C 22
ATOM 26361 O O . PHE A 1 29 ? 61.269 4.549 0.666 1.00 0.00 29 PHE A O 22
ATOM 26378 N N . GLU A 1 30 ? 62.585 6.127 1.443 1.00 0.00 30 GLU A N 22
ATOM 26379 C CA . GLU A 1 30 ? 62.090 7.102 0.431 1.00 0.00 30 GLU A CA 22
ATOM 26380 C C . GLU A 1 30 ? 63.060 7.148 -0.751 1.00 0.00 30 GLU A C 22
ATOM 26381 O O . GLU A 1 30 ? 64.263 7.141 -0.580 1.00 0.00 30 GLU A O 22
ATOM 26393 N N . THR A 1 31 ? 62.547 7.196 -1.950 1.00 0.00 31 THR A N 22
ATOM 26394 C CA . THR A 1 31 ? 63.441 7.243 -3.141 1.00 0.00 31 THR A CA 22
ATOM 26395 C C . THR A 1 31 ? 64.101 8.620 -3.230 1.00 0.00 31 THR A C 22
ATOM 26396 O O . THR A 1 31 ? 63.930 9.458 -2.367 1.00 0.00 31 THR A O 22
ATOM 26407 N N . ASN A 1 32 ? 64.854 8.862 -4.268 1.00 0.00 32 ASN A N 22
ATOM 26408 C CA . ASN A 1 32 ? 65.523 10.185 -4.411 1.00 0.00 32 ASN A CA 22
ATOM 26409 C C . ASN A 1 32 ? 64.478 11.252 -4.746 1.00 0.00 32 ASN A C 22
ATOM 26410 O O . ASN A 1 32 ? 63.914 11.266 -5.823 1.00 0.00 32 ASN A O 22
ATOM 26421 N N . SER A 1 33 ? 64.215 12.145 -3.832 1.00 0.00 33 SER A N 22
ATOM 26422 C CA . SER A 1 33 ? 63.207 13.209 -4.097 1.00 0.00 33 SER A CA 22
ATOM 26423 C C . SER A 1 33 ? 63.731 14.152 -5.183 1.00 0.00 33 SER A C 22
ATOM 26424 O O . SER A 1 33 ? 63.010 14.984 -5.697 1.00 0.00 33 SER A O 22
ATOM 26432 N N . GLU A 1 34 ? 64.981 14.028 -5.537 1.00 0.00 34 GLU A N 22
ATOM 26433 C CA . GLU A 1 34 ? 65.549 14.918 -6.589 1.00 0.00 34 GLU A CA 22
ATOM 26434 C C . GLU A 1 34 ? 64.956 14.544 -7.949 1.00 0.00 34 GLU A C 22
ATOM 26435 O O . GLU A 1 34 ? 64.901 15.350 -8.856 1.00 0.00 34 GLU A O 22
ATOM 26447 N N . CYS A 1 35 ? 64.511 13.326 -8.099 1.00 0.00 35 CYS A N 22
ATOM 26448 C CA . CYS A 1 35 ? 63.923 12.903 -9.401 1.00 0.00 35 CYS A CA 22
ATOM 26449 C C . CYS A 1 35 ? 62.568 13.588 -9.596 1.00 0.00 35 CYS A C 22
ATOM 26450 O O . CYS A 1 35 ? 62.015 14.163 -8.680 1.00 0.00 35 CYS A O 22
ATOM 26457 N N . SER A 1 36 ? 62.030 13.532 -10.784 1.00 0.00 36 SER A N 22
ATOM 26458 C CA . SER A 1 36 ? 60.713 14.181 -11.037 1.00 0.00 36 SER A CA 22
ATOM 26459 C C . SER A 1 36 ? 59.591 13.275 -10.526 1.00 0.00 36 SER A C 22
ATOM 26460 O O . SER A 1 36 ? 58.510 13.729 -10.208 1.00 0.00 36 SER A O 22
ATOM 26468 N N . LYS A 1 37 ? 59.839 11.997 -10.444 1.00 0.00 37 LYS A N 22
ATOM 26469 C CA . LYS A 1 37 ? 58.785 11.065 -9.954 1.00 0.00 37 LYS A CA 22
ATOM 26470 C C . LYS A 1 37 ? 59.288 10.338 -8.703 1.00 0.00 37 LYS A C 22
ATOM 26471 O O . LYS A 1 37 ? 59.835 9.257 -8.795 1.00 0.00 37 LYS A O 22
ATOM 26490 N N . PRO A 1 38 ? 59.085 10.958 -7.569 1.00 0.00 38 PRO A N 22
ATOM 26491 C CA . PRO A 1 38 ? 59.506 10.399 -6.273 1.00 0.00 38 PRO A CA 22
ATOM 26492 C C . PRO A 1 38 ? 58.526 9.315 -5.815 1.00 0.00 38 PRO A C 22
ATOM 26493 O O . PRO A 1 38 ? 57.460 9.151 -6.376 1.00 0.00 38 PRO A O 22
ATOM 26504 N N . GLY A 1 39 ? 58.879 8.575 -4.801 1.00 0.00 39 GLY A N 22
ATOM 26505 C CA . GLY A 1 39 ? 57.978 7.508 -4.308 1.00 0.00 39 GLY A CA 22
ATOM 26506 C C . GLY A 1 39 ? 58.663 6.743 -3.175 1.00 0.00 39 GLY A C 22
ATOM 26507 O O . GLY A 1 39 ? 59.819 6.963 -2.874 1.00 0.00 39 GLY A O 22
ATOM 26511 N N . VAL A 1 40 ? 57.958 5.845 -2.543 1.00 0.00 40 VAL A N 22
ATOM 26512 C CA . VAL A 1 40 ? 58.571 5.067 -1.430 1.00 0.00 40 VAL A CA 22
ATOM 26513 C C . VAL A 1 40 ? 58.795 3.623 -1.881 1.00 0.00 40 VAL A C 22
ATOM 26514 O O . VAL A 1 40 ? 57.967 3.035 -2.548 1.00 0.00 40 VAL A O 22
ATOM 26527 N N . ILE A 1 41 ? 59.908 3.045 -1.521 1.00 0.00 41 ILE A N 22
ATOM 26528 C CA . ILE A 1 41 ? 60.184 1.639 -1.929 1.00 0.00 41 ILE A CA 22
ATOM 26529 C C . ILE A 1 41 ? 59.938 0.707 -0.740 1.00 0.00 41 ILE A C 22
ATOM 26530 O O . ILE A 1 41 ? 60.494 0.884 0.325 1.00 0.00 41 ILE A O 22
ATOM 26546 N N . PHE A 1 42 ? 59.108 -0.285 -0.915 1.00 0.00 42 PHE A N 22
ATOM 26547 C CA . PHE A 1 42 ? 58.825 -1.227 0.205 1.00 0.00 42 PHE A CA 22
ATOM 26548 C C . PHE A 1 42 ? 59.626 -2.515 0.005 1.00 0.00 42 PHE A C 22
ATOM 26549 O O . PHE A 1 42 ? 59.609 -3.110 -1.055 1.00 0.00 42 PHE A O 22
ATOM 26566 N N . LEU A 1 43 ? 60.327 -2.951 1.016 1.00 0.00 43 LEU A N 22
ATOM 26567 C CA . LEU A 1 43 ? 61.127 -4.201 0.885 1.00 0.00 43 LEU A CA 22
ATOM 26568 C C . LEU A 1 43 ? 60.408 -5.343 1.605 1.00 0.00 43 LEU A C 22
ATOM 26569 O O . LEU A 1 43 ? 59.753 -5.142 2.608 1.00 0.00 43 LEU A O 22
ATOM 26585 N N . THR A 1 44 ? 60.523 -6.541 1.101 1.00 0.00 44 THR A N 22
ATOM 26586 C CA . THR A 1 44 ? 59.845 -7.693 1.759 1.00 0.00 44 THR A CA 22
ATOM 26587 C C . THR A 1 44 ? 60.820 -8.381 2.716 1.00 0.00 44 THR A C 22
ATOM 26588 O O . THR A 1 44 ? 62.011 -8.139 2.684 1.00 0.00 44 THR A O 22
ATOM 26599 N N . LYS A 1 45 ? 60.326 -9.236 3.569 1.00 0.00 45 LYS A N 22
ATOM 26600 C CA . LYS A 1 45 ? 61.226 -9.938 4.527 1.00 0.00 45 LYS A CA 22
ATOM 26601 C C . LYS A 1 45 ? 61.982 -11.051 3.797 1.00 0.00 45 LYS A C 22
ATOM 26602 O O . LYS A 1 45 ? 62.855 -11.687 4.353 1.00 0.00 45 LYS A O 22
ATOM 26621 N N . LYS A 1 46 ? 61.656 -11.290 2.556 1.00 0.00 46 LYS A N 22
ATOM 26622 C CA . LYS A 1 46 ? 62.359 -12.359 1.794 1.00 0.00 46 LYS A CA 22
ATOM 26623 C C . LYS A 1 46 ? 63.545 -11.753 1.048 1.00 0.00 46 LYS A C 22
ATOM 26624 O O . LYS A 1 46 ? 64.690 -11.999 1.372 1.00 0.00 46 LYS A O 22
ATOM 26643 N N . GLY A 1 47 ? 63.278 -10.963 0.049 1.00 0.00 47 GLY A N 22
ATOM 26644 C CA . GLY A 1 47 ? 64.375 -10.338 -0.725 1.00 0.00 47 GLY A CA 22
ATOM 26645 C C . GLY A 1 47 ? 63.805 -9.671 -1.977 1.00 0.00 47 GLY A C 22
ATOM 26646 O O . GLY A 1 47 ? 64.331 -9.816 -3.063 1.00 0.00 47 GLY A O 22
ATOM 26650 N N . ARG A 1 48 ? 62.733 -8.940 -1.837 1.00 0.00 48 ARG A N 22
ATOM 26651 C CA . ARG A 1 48 ? 62.132 -8.266 -3.022 1.00 0.00 48 ARG A CA 22
ATOM 26652 C C . ARG A 1 48 ? 61.815 -6.810 -2.676 1.00 0.00 48 ARG A C 22
ATOM 26653 O O . ARG A 1 48 ? 61.822 -6.420 -1.525 1.00 0.00 48 ARG A O 22
ATOM 26674 N N . ARG A 1 49 ? 61.538 -6.003 -3.663 1.00 0.00 49 ARG A N 22
ATOM 26675 C CA . ARG A 1 49 ? 61.221 -4.573 -3.391 1.00 0.00 49 ARG A CA 22
ATOM 26676 C C . ARG A 1 49 ? 60.355 -4.020 -4.525 1.00 0.00 49 ARG A C 22
ATOM 26677 O O . ARG A 1 49 ? 60.433 -4.466 -5.652 1.00 0.00 49 ARG A O 22
ATOM 26698 N N . PHE A 1 50 ? 59.530 -3.052 -4.236 1.00 0.00 50 PHE A N 22
ATOM 26699 C CA . PHE A 1 50 ? 58.660 -2.472 -5.298 1.00 0.00 50 PHE A CA 22
ATOM 26700 C C . PHE A 1 50 ? 58.328 -1.019 -4.952 1.00 0.00 50 PHE A C 22
ATOM 26701 O O . PHE A 1 50 ? 58.282 -0.640 -3.798 1.00 0.00 50 PHE A O 22
ATOM 26718 N N . CYS A 1 51 ? 58.099 -0.201 -5.943 1.00 0.00 51 CYS A N 22
ATOM 26719 C CA . CYS A 1 51 ? 57.774 1.224 -5.676 1.00 0.00 51 CYS A CA 22
ATOM 26720 C C . CYS A 1 51 ? 56.375 1.327 -5.063 1.00 0.00 51 CYS A C 22
ATOM 26721 O O . CYS A 1 51 ? 55.475 0.592 -5.418 1.00 0.00 51 CYS A O 22
ATOM 26728 N N . ALA A 1 52 ? 56.186 2.235 -4.144 1.00 0.00 52 ALA A N 22
ATOM 26729 C CA . ALA A 1 52 ? 54.847 2.387 -3.509 1.00 0.00 52 ALA A CA 22
ATOM 26730 C C . ALA A 1 52 ? 54.372 3.833 -3.670 1.00 0.00 52 ALA A C 22
ATOM 26731 O O . ALA A 1 52 ? 55.162 4.755 -3.705 1.00 0.00 52 ALA A O 22
ATOM 26738 N N . ASN A 1 53 ? 53.087 4.040 -3.771 1.00 0.00 53 ASN A N 22
ATOM 26739 C CA . ASN A 1 53 ? 52.568 5.427 -3.932 1.00 0.00 53 ASN A CA 22
ATOM 26740 C C . ASN A 1 53 ? 52.372 6.060 -2.548 1.00 0.00 53 ASN A C 22
ATOM 26741 O O . ASN A 1 53 ? 51.844 5.430 -1.652 1.00 0.00 53 ASN A O 22
ATOM 26752 N N . PRO A 1 54 ? 52.804 7.291 -2.411 1.00 0.00 54 PRO A N 22
ATOM 26753 C CA . PRO A 1 54 ? 52.692 8.031 -1.141 1.00 0.00 54 PRO A CA 22
ATOM 26754 C C . PRO A 1 54 ? 51.254 8.507 -0.927 1.00 0.00 54 PRO A C 22
ATOM 26755 O O . PRO A 1 54 ? 50.915 9.042 0.110 1.00 0.00 54 PRO A O 22
ATOM 26766 N N . SER A 1 55 ? 50.405 8.309 -1.897 1.00 0.00 55 SER A N 22
ATOM 26767 C CA . SER A 1 55 ? 48.989 8.742 -1.745 1.00 0.00 55 SER A CA 22
ATOM 26768 C C . SER A 1 55 ? 48.130 7.533 -1.366 1.00 0.00 55 SER A C 22
ATOM 26769 O O . SER A 1 55 ? 46.945 7.654 -1.124 1.00 0.00 55 SER A O 22
ATOM 26777 N N . ASP A 1 56 ? 48.717 6.366 -1.310 1.00 0.00 56 ASP A N 22
ATOM 26778 C CA . ASP A 1 56 ? 47.931 5.154 -0.944 1.00 0.00 56 ASP A CA 22
ATOM 26779 C C . ASP A 1 56 ? 47.780 5.088 0.577 1.00 0.00 56 ASP A C 22
ATOM 26780 O O . ASP A 1 56 ? 48.734 4.867 1.297 1.00 0.00 56 ASP A O 22
ATOM 26789 N N . LYS A 1 57 ? 46.589 5.282 1.072 1.00 0.00 57 LYS A N 22
ATOM 26790 C CA . LYS A 1 57 ? 46.375 5.235 2.546 1.00 0.00 57 LYS A CA 22
ATOM 26791 C C . LYS A 1 57 ? 47.070 4.004 3.133 1.00 0.00 57 LYS A C 22
ATOM 26792 O O . LYS A 1 57 ? 47.627 4.051 4.212 1.00 0.00 57 LYS A O 22
ATOM 26811 N N . GLN A 1 58 ? 47.042 2.903 2.434 1.00 0.00 58 GLN A N 22
ATOM 26812 C CA . GLN A 1 58 ? 47.701 1.673 2.959 1.00 0.00 58 GLN A CA 22
ATOM 26813 C C . GLN A 1 58 ? 49.202 1.923 3.119 1.00 0.00 58 GLN A C 22
ATOM 26814 O O . GLN A 1 58 ? 49.850 1.344 3.968 1.00 0.00 58 GLN A O 22
ATOM 26828 N N . VAL A 1 59 ? 49.760 2.781 2.311 1.00 0.00 59 VAL A N 22
ATOM 26829 C CA . VAL A 1 59 ? 51.219 3.064 2.421 1.00 0.00 59 VAL A CA 22
ATOM 26830 C C . VAL A 1 59 ? 51.475 3.937 3.651 1.00 0.00 59 VAL A C 22
ATOM 26831 O O . VAL A 1 59 ? 52.386 3.696 4.417 1.00 0.00 59 VAL A O 22
ATOM 26844 N N . GLN A 1 60 ? 50.675 4.949 3.846 1.00 0.00 60 GLN A N 22
ATOM 26845 C CA . GLN A 1 60 ? 50.872 5.834 5.027 1.00 0.00 60 GLN A CA 22
ATOM 26846 C C . GLN A 1 60 ? 50.647 5.029 6.308 1.00 0.00 60 GLN A C 22
ATOM 26847 O O . GLN A 1 60 ? 51.257 5.283 7.328 1.00 0.00 60 GLN A O 22
ATOM 26861 N N . VAL A 1 61 ? 49.775 4.059 6.265 1.00 0.00 61 VAL A N 22
ATOM 26862 C CA . VAL A 1 61 ? 49.512 3.239 7.480 1.00 0.00 61 VAL A CA 22
ATOM 26863 C C . VAL A 1 61 ? 50.674 2.269 7.707 1.00 0.00 61 VAL A C 22
ATOM 26864 O O . VAL A 1 61 ? 50.977 1.899 8.824 1.00 0.00 61 VAL A O 22
ATOM 26877 N N . CYS A 1 62 ? 51.323 1.848 6.656 1.00 0.00 62 CYS A N 22
ATOM 26878 C CA . CYS A 1 62 ? 52.460 0.897 6.814 1.00 0.00 62 CYS A CA 22
ATOM 26879 C C . CYS A 1 62 ? 53.715 1.656 7.252 1.00 0.00 62 CYS A C 22
ATOM 26880 O O . CYS A 1 62 ? 54.480 1.187 8.072 1.00 0.00 62 CYS A O 22
ATOM 26887 N N . MET A 1 63 ? 53.938 2.824 6.712 1.00 0.00 63 MET A N 22
ATOM 26888 C CA . MET A 1 63 ? 55.149 3.602 7.100 1.00 0.00 63 MET A CA 22
ATOM 26889 C C . MET A 1 63 ? 55.112 3.897 8.602 1.00 0.00 63 MET A C 22
ATOM 26890 O O . MET A 1 63 ? 56.126 3.888 9.271 1.00 0.00 63 MET A O 22
ATOM 26904 N N . ARG A 1 64 ? 53.951 4.160 9.137 1.00 0.00 64 ARG A N 22
ATOM 26905 C CA . ARG A 1 64 ? 53.853 4.455 10.594 1.00 0.00 64 ARG A CA 22
ATOM 26906 C C . ARG A 1 64 ? 54.015 3.158 11.389 1.00 0.00 64 ARG A C 22
ATOM 26907 O O . ARG A 1 64 ? 54.441 3.166 12.527 1.00 0.00 64 ARG A O 22
ATOM 26928 N N . MET A 1 65 ? 53.677 2.043 10.801 1.00 0.00 65 MET A N 22
ATOM 26929 C CA . MET A 1 65 ? 53.812 0.749 11.526 1.00 0.00 65 MET A CA 22
ATOM 26930 C C . MET A 1 65 ? 55.267 0.277 11.462 1.00 0.00 65 MET A C 22
ATOM 26931 O O . MET A 1 65 ? 55.835 -0.147 12.448 1.00 0.00 65 MET A O 22
ATOM 26945 N N . LEU A 1 66 ? 55.873 0.348 10.308 1.00 0.00 66 LEU A N 22
ATOM 26946 C CA . LEU A 1 66 ? 57.289 -0.098 10.183 1.00 0.00 66 LEU A CA 22
ATOM 26947 C C . LEU A 1 66 ? 58.210 0.938 10.831 1.00 0.00 66 LEU A C 22
ATOM 26948 O O . LEU A 1 66 ? 59.071 1.506 10.189 1.00 0.00 66 LEU A O 22
ATOM 26964 N N . LYS A 1 67 ? 58.037 1.189 12.101 1.00 0.00 67 LYS A N 22
ATOM 26965 C CA . LYS A 1 67 ? 58.904 2.187 12.787 1.00 0.00 67 LYS A CA 22
ATOM 26966 C C . LYS A 1 67 ? 60.374 1.849 12.528 1.00 0.00 67 LYS A C 22
ATOM 26967 O O . LYS A 1 67 ? 60.754 0.697 12.471 1.00 0.00 67 LYS A O 22
ATOM 26986 N N . LEU A 1 68 ? 61.203 2.844 12.371 1.00 0.00 68 LEU A N 22
ATOM 26987 C CA . LEU A 1 68 ? 62.646 2.577 12.115 1.00 0.00 68 LEU A CA 22
ATOM 26988 C C . LEU A 1 68 ? 63.392 2.483 13.448 1.00 0.00 68 LEU A C 22
ATOM 26989 O O . LEU A 1 68 ? 64.374 3.163 13.670 1.00 0.00 68 LEU A O 22
ATOM 27005 N N . ASP A 1 69 ? 62.934 1.644 14.337 1.00 0.00 69 ASP A N 22
ATOM 27006 C CA . ASP A 1 69 ? 63.619 1.507 15.653 1.00 0.00 69 ASP A CA 22
ATOM 27007 C C . ASP A 1 69 ? 64.760 0.496 15.531 1.00 0.00 69 ASP A C 22
ATOM 27008 O O . ASP A 1 69 ? 64.709 -0.583 16.087 1.00 0.00 69 ASP A O 22
ATOM 27017 N N . THR A 1 70 ? 65.792 0.836 14.808 1.00 0.00 70 THR A N 22
ATOM 27018 C CA . THR A 1 70 ? 66.935 -0.107 14.651 1.00 0.00 70 THR A CA 22
ATOM 27019 C C . THR A 1 70 ? 67.593 -0.343 16.012 1.00 0.00 70 THR A C 22
ATOM 27020 O O . THR A 1 70 ? 67.896 -1.460 16.380 1.00 0.00 70 THR A O 22
ATOM 27031 N N . ARG A 1 71 ? 67.817 0.701 16.762 1.00 0.00 71 ARG A N 22
ATOM 27032 C CA . ARG A 1 71 ? 68.455 0.535 18.098 1.00 0.00 71 ARG A CA 22
ATOM 27033 C C . ARG A 1 71 ? 69.833 -0.108 17.929 1.00 0.00 71 ARG A C 22
ATOM 27034 O O . ARG A 1 71 ? 69.950 -1.258 17.554 1.00 0.00 71 ARG A O 22
ATOM 27055 N N . ILE A 1 72 ? 70.878 0.623 18.204 1.00 0.00 72 ILE A N 22
ATOM 27056 C CA . ILE A 1 72 ? 72.247 0.052 18.060 1.00 0.00 72 ILE A CA 22
ATOM 27057 C C . ILE A 1 72 ? 72.833 -0.223 19.446 1.00 0.00 72 ILE A C 22
ATOM 27058 O O . ILE A 1 72 ? 73.695 0.491 19.919 1.00 0.00 72 ILE A O 22
ATOM 27074 N N . LYS A 1 73 ? 72.373 -1.253 20.102 1.00 0.00 73 LYS A N 22
ATOM 27075 C CA . LYS A 1 73 ? 72.905 -1.573 21.456 1.00 0.00 73 LYS A CA 22
ATOM 27076 C C . LYS A 1 73 ? 74.382 -1.957 21.347 1.00 0.00 73 LYS A C 22
ATOM 27077 O O . LYS A 1 73 ? 75.242 -1.328 21.931 1.00 0.00 73 LYS A O 22
ATOM 27096 N N . THR A 1 74 ? 74.684 -2.987 20.604 1.00 0.00 74 THR A N 22
ATOM 27097 C CA . THR A 1 74 ? 76.105 -3.410 20.459 1.00 0.00 74 THR A CA 22
ATOM 27098 C C . THR A 1 74 ? 76.280 -4.168 19.141 1.00 0.00 74 THR A C 22
ATOM 27099 O O . THR A 1 74 ? 76.644 -3.600 18.131 1.00 0.00 74 THR A O 22
ATOM 27110 N N . ARG A 1 75 ? 76.023 -5.448 19.143 1.00 0.00 75 ARG A N 22
ATOM 27111 C CA . ARG A 1 75 ? 76.175 -6.239 17.889 1.00 0.00 75 ARG A CA 22
ATOM 27112 C C . ARG A 1 75 ? 77.617 -6.130 17.389 1.00 0.00 75 ARG A C 22
ATOM 27113 O O . ARG A 1 75 ? 78.520 -5.802 18.134 1.00 0.00 75 ARG A O 22
ATOM 27134 N N . LYS A 1 76 ? 77.842 -6.401 16.133 1.00 0.00 76 LYS A N 22
ATOM 27135 C CA . LYS A 1 76 ? 79.225 -6.313 15.587 1.00 0.00 76 LYS A CA 22
ATOM 27136 C C . LYS A 1 76 ? 79.201 -6.603 14.085 1.00 0.00 76 LYS A C 22
ATOM 27137 O O . LYS A 1 76 ? 79.242 -7.741 13.662 1.00 0.00 76 LYS A O 22
ATOM 27156 N N . ASN A 1 77 ? 79.135 -5.582 13.274 1.00 0.00 77 ASN A N 22
ATOM 27157 C CA . ASN A 1 77 ? 79.108 -5.802 11.801 1.00 0.00 77 ASN A CA 22
ATOM 27158 C C . ASN A 1 77 ? 80.539 -5.959 11.283 1.00 0.00 77 ASN A C 22
ATOM 27159 O O . ASN A 1 77 ? 81.436 -6.068 12.102 1.00 0.00 77 ASN A O 22
ATOM 27171 N N . MET A 1 1 ? 50.569 4.364 -13.838 1.00 0.00 1 MET A N 23
ATOM 27172 C CA . MET A 1 1 ? 50.285 2.902 -13.809 1.00 0.00 1 MET A CA 23
ATOM 27173 C C . MET A 1 1 ? 49.941 2.477 -12.380 1.00 0.00 1 MET A C 23
ATOM 27174 O O . MET A 1 1 ? 50.757 2.560 -11.484 1.00 0.00 1 MET A O 23
ATOM 27190 N N . ASP A 1 2 ? 48.737 2.022 -12.160 1.00 0.00 2 ASP A N 23
ATOM 27191 C CA . ASP A 1 2 ? 48.341 1.593 -10.789 1.00 0.00 2 ASP A CA 23
ATOM 27192 C C . ASP A 1 2 ? 48.739 0.131 -10.576 1.00 0.00 2 ASP A C 23
ATOM 27193 O O . ASP A 1 2 ? 48.770 -0.656 -11.502 1.00 0.00 2 ASP A O 23
ATOM 27202 N N . ARG A 1 3 ? 49.044 -0.240 -9.362 1.00 0.00 3 ARG A N 23
ATOM 27203 C CA . ARG A 1 3 ? 49.439 -1.650 -9.091 1.00 0.00 3 ARG A CA 23
ATOM 27204 C C . ARG A 1 3 ? 48.201 -2.458 -8.693 1.00 0.00 3 ARG A C 23
ATOM 27205 O O . ARG A 1 3 ? 47.299 -1.955 -8.054 1.00 0.00 3 ARG A O 23
ATOM 27226 N N . PHE A 1 4 ? 48.151 -3.707 -9.067 1.00 0.00 4 PHE A N 23
ATOM 27227 C CA . PHE A 1 4 ? 46.971 -4.545 -8.711 1.00 0.00 4 PHE A CA 23
ATOM 27228 C C . PHE A 1 4 ? 47.417 -5.995 -8.515 1.00 0.00 4 PHE A C 23
ATOM 27229 O O . PHE A 1 4 ? 47.665 -6.435 -7.410 1.00 0.00 4 PHE A O 23
ATOM 27246 N N . HIS A 1 5 ? 47.520 -6.743 -9.580 1.00 0.00 5 HIS A N 23
ATOM 27247 C CA . HIS A 1 5 ? 47.950 -8.164 -9.454 1.00 0.00 5 HIS A CA 23
ATOM 27248 C C . HIS A 1 5 ? 49.228 -8.383 -10.266 1.00 0.00 5 HIS A C 23
ATOM 27249 O O . HIS A 1 5 ? 49.191 -8.857 -11.384 1.00 0.00 5 HIS A O 23
ATOM 27263 N N . ALA A 1 6 ? 50.360 -8.040 -9.713 1.00 0.00 6 ALA A N 23
ATOM 27264 C CA . ALA A 1 6 ? 51.638 -8.228 -10.454 1.00 0.00 6 ALA A CA 23
ATOM 27265 C C . ALA A 1 6 ? 52.747 -8.608 -9.471 1.00 0.00 6 ALA A C 23
ATOM 27266 O O . ALA A 1 6 ? 52.781 -8.144 -8.349 1.00 0.00 6 ALA A O 23
ATOM 27273 N N . THR A 1 7 ? 53.654 -9.451 -9.883 1.00 0.00 7 THR A N 23
ATOM 27274 C CA . THR A 1 7 ? 54.760 -9.860 -8.972 1.00 0.00 7 THR A CA 23
ATOM 27275 C C . THR A 1 7 ? 55.940 -10.372 -9.799 1.00 0.00 7 THR A C 23
ATOM 27276 O O . THR A 1 7 ? 56.610 -11.315 -9.427 1.00 0.00 7 THR A O 23
ATOM 27287 N N . SER A 1 8 ? 56.201 -9.757 -10.921 1.00 0.00 8 SER A N 23
ATOM 27288 C CA . SER A 1 8 ? 57.338 -10.209 -11.771 1.00 0.00 8 SER A CA 23
ATOM 27289 C C . SER A 1 8 ? 58.644 -10.087 -10.984 1.00 0.00 8 SER A C 23
ATOM 27290 O O . SER A 1 8 ? 58.678 -9.535 -9.902 1.00 0.00 8 SER A O 23
ATOM 27298 N N . ALA A 1 9 ? 59.719 -10.598 -11.518 1.00 0.00 9 ALA A N 23
ATOM 27299 C CA . ALA A 1 9 ? 61.022 -10.510 -10.798 1.00 0.00 9 ALA A CA 23
ATOM 27300 C C . ALA A 1 9 ? 61.524 -9.065 -10.828 1.00 0.00 9 ALA A C 23
ATOM 27301 O O . ALA A 1 9 ? 61.318 -8.346 -11.785 1.00 0.00 9 ALA A O 23
ATOM 27308 N N . ASP A 1 10 ? 62.180 -8.633 -9.786 1.00 0.00 10 ASP A N 23
ATOM 27309 C CA . ASP A 1 10 ? 62.691 -7.237 -9.752 1.00 0.00 10 ASP A CA 23
ATOM 27310 C C . ASP A 1 10 ? 64.197 -7.252 -9.484 1.00 0.00 10 ASP A C 23
ATOM 27311 O O . ASP A 1 10 ? 64.666 -6.724 -8.495 1.00 0.00 10 ASP A O 23
ATOM 27320 N N . CYS A 1 11 ? 64.960 -7.852 -10.356 1.00 0.00 11 CYS A N 23
ATOM 27321 C CA . CYS A 1 11 ? 66.435 -7.897 -10.148 1.00 0.00 11 CYS A CA 23
ATOM 27322 C C . CYS A 1 11 ? 67.015 -6.494 -10.342 1.00 0.00 11 CYS A C 23
ATOM 27323 O O . CYS A 1 11 ? 66.568 -5.738 -11.181 1.00 0.00 11 CYS A O 23
ATOM 27330 N N . CYS A 1 12 ? 68.004 -6.138 -9.568 1.00 0.00 12 CYS A N 23
ATOM 27331 C CA . CYS A 1 12 ? 68.605 -4.782 -9.705 1.00 0.00 12 CYS A CA 23
ATOM 27332 C C . CYS A 1 12 ? 69.722 -4.814 -10.750 1.00 0.00 12 CYS A C 23
ATOM 27333 O O . CYS A 1 12 ? 70.757 -5.417 -10.549 1.00 0.00 12 CYS A O 23
ATOM 27340 N N . ILE A 1 13 ? 69.523 -4.161 -11.863 1.00 0.00 13 ILE A N 23
ATOM 27341 C CA . ILE A 1 13 ? 70.576 -4.146 -12.917 1.00 0.00 13 ILE A CA 23
ATOM 27342 C C . ILE A 1 13 ? 71.367 -2.841 -12.811 1.00 0.00 13 ILE A C 23
ATOM 27343 O O . ILE A 1 13 ? 72.446 -2.709 -13.353 1.00 0.00 13 ILE A O 23
ATOM 27359 N N . SER A 1 14 ? 70.834 -1.876 -12.113 1.00 0.00 14 SER A N 23
ATOM 27360 C CA . SER A 1 14 ? 71.547 -0.577 -11.963 1.00 0.00 14 SER A CA 23
ATOM 27361 C C . SER A 1 14 ? 71.129 0.077 -10.644 1.00 0.00 14 SER A C 23
ATOM 27362 O O . SER A 1 14 ? 70.061 -0.182 -10.125 1.00 0.00 14 SER A O 23
ATOM 27370 N N . TYR A 1 15 ? 71.960 0.920 -10.096 1.00 0.00 15 TYR A N 23
ATOM 27371 C CA . TYR A 1 15 ? 71.605 1.583 -8.810 1.00 0.00 15 TYR A CA 23
ATOM 27372 C C . TYR A 1 15 ? 71.315 3.064 -9.061 1.00 0.00 15 TYR A C 23
ATOM 27373 O O . TYR A 1 15 ? 71.973 3.710 -9.854 1.00 0.00 15 TYR A O 23
ATOM 27391 N N . THR A 1 16 ? 70.336 3.608 -8.392 1.00 0.00 16 THR A N 23
ATOM 27392 C CA . THR A 1 16 ? 70.006 5.047 -8.592 1.00 0.00 16 THR A CA 23
ATOM 27393 C C . THR A 1 16 ? 71.088 5.914 -7.934 1.00 0.00 16 THR A C 23
ATOM 27394 O O . THR A 1 16 ? 71.305 5.821 -6.742 1.00 0.00 16 THR A O 23
ATOM 27405 N N . PRO A 1 17 ? 71.738 6.732 -8.726 1.00 0.00 17 PRO A N 23
ATOM 27406 C CA . PRO A 1 17 ? 72.803 7.624 -8.235 1.00 0.00 17 PRO A CA 23
ATOM 27407 C C . PRO A 1 17 ? 72.196 8.841 -7.532 1.00 0.00 17 PRO A C 23
ATOM 27408 O O . PRO A 1 17 ? 72.274 9.953 -8.016 1.00 0.00 17 PRO A O 23
ATOM 27419 N N . ARG A 1 18 ? 71.592 8.640 -6.393 1.00 0.00 18 ARG A N 23
ATOM 27420 C CA . ARG A 1 18 ? 70.981 9.784 -5.661 1.00 0.00 18 ARG A CA 23
ATOM 27421 C C . ARG A 1 18 ? 70.814 9.415 -4.186 1.00 0.00 18 ARG A C 23
ATOM 27422 O O . ARG A 1 18 ? 70.325 8.354 -3.853 1.00 0.00 18 ARG A O 23
ATOM 27443 N N . SER A 1 19 ? 71.216 10.284 -3.299 1.00 0.00 19 SER A N 23
ATOM 27444 C CA . SER A 1 19 ? 71.079 9.983 -1.846 1.00 0.00 19 SER A CA 23
ATOM 27445 C C . SER A 1 19 ? 69.774 10.585 -1.321 1.00 0.00 19 SER A C 23
ATOM 27446 O O . SER A 1 19 ? 69.710 11.748 -0.976 1.00 0.00 19 SER A O 23
ATOM 27454 N N . ILE A 1 20 ? 68.733 9.801 -1.259 1.00 0.00 20 ILE A N 23
ATOM 27455 C CA . ILE A 1 20 ? 67.432 10.328 -0.757 1.00 0.00 20 ILE A CA 23
ATOM 27456 C C . ILE A 1 20 ? 67.241 9.905 0.704 1.00 0.00 20 ILE A C 23
ATOM 27457 O O . ILE A 1 20 ? 67.601 8.807 1.079 1.00 0.00 20 ILE A O 23
ATOM 27473 N N . PRO A 1 21 ? 66.678 10.792 1.487 1.00 0.00 21 PRO A N 23
ATOM 27474 C CA . PRO A 1 21 ? 66.425 10.538 2.916 1.00 0.00 21 PRO A CA 23
ATOM 27475 C C . PRO A 1 21 ? 65.187 9.653 3.090 1.00 0.00 21 PRO A C 23
ATOM 27476 O O . PRO A 1 21 ? 64.293 9.650 2.267 1.00 0.00 21 PRO A O 23
ATOM 27487 N N . CYS A 1 22 ? 65.128 8.901 4.155 1.00 0.00 22 CYS A N 23
ATOM 27488 C CA . CYS A 1 22 ? 63.949 8.017 4.380 1.00 0.00 22 CYS A CA 23
ATOM 27489 C C . CYS A 1 22 ? 62.671 8.859 4.373 1.00 0.00 22 CYS A C 23
ATOM 27490 O O . CYS A 1 22 ? 61.617 8.400 3.982 1.00 0.00 22 CYS A O 23
ATOM 27497 N N . SER A 1 23 ? 62.756 10.088 4.804 1.00 0.00 23 SER A N 23
ATOM 27498 C CA . SER A 1 23 ? 61.545 10.956 4.821 1.00 0.00 23 SER A CA 23
ATOM 27499 C C . SER A 1 23 ? 60.828 10.856 3.473 1.00 0.00 23 SER A C 23
ATOM 27500 O O . SER A 1 23 ? 59.629 11.030 3.382 1.00 0.00 23 SER A O 23
ATOM 27508 N N . LEU A 1 24 ? 61.554 10.577 2.425 1.00 0.00 24 LEU A N 23
ATOM 27509 C CA . LEU A 1 24 ? 60.914 10.466 1.084 1.00 0.00 24 LEU A CA 23
ATOM 27510 C C . LEU A 1 24 ? 60.760 8.989 0.713 1.00 0.00 24 LEU A C 23
ATOM 27511 O O . LEU A 1 24 ? 60.641 8.639 -0.444 1.00 0.00 24 LEU A O 23
ATOM 27527 N N . LEU A 1 25 ? 60.762 8.121 1.687 1.00 0.00 25 LEU A N 23
ATOM 27528 C CA . LEU A 1 25 ? 60.616 6.668 1.390 1.00 0.00 25 LEU A CA 23
ATOM 27529 C C . LEU A 1 25 ? 59.461 6.093 2.212 1.00 0.00 25 LEU A C 23
ATOM 27530 O O . LEU A 1 25 ? 59.090 6.626 3.239 1.00 0.00 25 LEU A O 23
ATOM 27546 N N . GLU A 1 26 ? 58.889 5.007 1.769 1.00 0.00 26 GLU A N 23
ATOM 27547 C CA . GLU A 1 26 ? 57.758 4.398 2.524 1.00 0.00 26 GLU A CA 23
ATOM 27548 C C . GLU A 1 26 ? 58.165 3.009 3.019 1.00 0.00 26 GLU A C 23
ATOM 27549 O O . GLU A 1 26 ? 57.810 2.598 4.106 1.00 0.00 26 GLU A O 23
ATOM 27561 N N . SER A 1 27 ? 58.907 2.281 2.230 1.00 0.00 27 SER A N 23
ATOM 27562 C CA . SER A 1 27 ? 59.335 0.919 2.657 1.00 0.00 27 SER A CA 23
ATOM 27563 C C . SER A 1 27 ? 60.511 0.458 1.793 1.00 0.00 27 SER A C 23
ATOM 27564 O O . SER A 1 27 ? 61.042 1.209 0.999 1.00 0.00 27 SER A O 23
ATOM 27572 N N . TYR A 1 28 ? 60.921 -0.771 1.941 1.00 0.00 28 TYR A N 23
ATOM 27573 C CA . TYR A 1 28 ? 62.062 -1.279 1.129 1.00 0.00 28 TYR A CA 23
ATOM 27574 C C . TYR A 1 28 ? 62.115 -2.805 1.219 1.00 0.00 28 TYR A C 23
ATOM 27575 O O . TYR A 1 28 ? 61.608 -3.400 2.149 1.00 0.00 28 TYR A O 23
ATOM 27593 N N . PHE A 1 29 ? 62.725 -3.444 0.258 1.00 0.00 29 PHE A N 23
ATOM 27594 C CA . PHE A 1 29 ? 62.810 -4.932 0.288 1.00 0.00 29 PHE A CA 23
ATOM 27595 C C . PHE A 1 29 ? 64.116 -5.381 -0.370 1.00 0.00 29 PHE A C 23
ATOM 27596 O O . PHE A 1 29 ? 64.854 -4.584 -0.915 1.00 0.00 29 PHE A O 23
ATOM 27613 N N . GLU A 1 30 ? 64.409 -6.652 -0.323 1.00 0.00 30 GLU A N 23
ATOM 27614 C CA . GLU A 1 30 ? 65.668 -7.150 -0.945 1.00 0.00 30 GLU A CA 23
ATOM 27615 C C . GLU A 1 30 ? 65.358 -7.748 -2.319 1.00 0.00 30 GLU A C 23
ATOM 27616 O O . GLU A 1 30 ? 64.284 -8.264 -2.554 1.00 0.00 30 GLU A O 23
ATOM 27628 N N . THR A 1 31 ? 66.292 -7.682 -3.229 1.00 0.00 31 THR A N 23
ATOM 27629 C CA . THR A 1 31 ? 66.050 -8.247 -4.586 1.00 0.00 31 THR A CA 23
ATOM 27630 C C . THR A 1 31 ? 66.078 -9.774 -4.516 1.00 0.00 31 THR A C 23
ATOM 27631 O O . THR A 1 31 ? 66.465 -10.353 -3.520 1.00 0.00 31 THR A O 23
ATOM 27642 N N . ASN A 1 32 ? 65.672 -10.433 -5.567 1.00 0.00 32 ASN A N 23
ATOM 27643 C CA . ASN A 1 32 ? 65.675 -11.923 -5.559 1.00 0.00 32 ASN A CA 23
ATOM 27644 C C . ASN A 1 32 ? 67.116 -12.430 -5.645 1.00 0.00 32 ASN A C 23
ATOM 27645 O O . ASN A 1 32 ? 67.812 -12.191 -6.612 1.00 0.00 32 ASN A O 23
ATOM 27656 N N . SER A 1 33 ? 67.569 -13.129 -4.641 1.00 0.00 33 SER A N 23
ATOM 27657 C CA . SER A 1 33 ? 68.964 -13.651 -4.666 1.00 0.00 33 SER A CA 23
ATOM 27658 C C . SER A 1 33 ? 69.142 -14.574 -5.874 1.00 0.00 33 SER A C 23
ATOM 27659 O O . SER A 1 33 ? 70.247 -14.908 -6.255 1.00 0.00 33 SER A O 23
ATOM 27667 N N . GLU A 1 34 ? 68.064 -14.990 -6.479 1.00 0.00 34 GLU A N 23
ATOM 27668 C CA . GLU A 1 34 ? 68.172 -15.891 -7.661 1.00 0.00 34 GLU A CA 23
ATOM 27669 C C . GLU A 1 34 ? 69.112 -15.269 -8.694 1.00 0.00 34 GLU A C 23
ATOM 27670 O O . GLU A 1 34 ? 69.852 -15.957 -9.370 1.00 0.00 34 GLU A O 23
ATOM 27682 N N . CYS A 1 35 ? 69.090 -13.972 -8.822 1.00 0.00 35 CYS A N 23
ATOM 27683 C CA . CYS A 1 35 ? 69.982 -13.304 -9.811 1.00 0.00 35 CYS A CA 23
ATOM 27684 C C . CYS A 1 35 ? 71.442 -13.511 -9.404 1.00 0.00 35 CYS A C 23
ATOM 27685 O O . CYS A 1 35 ? 71.739 -14.203 -8.450 1.00 0.00 35 CYS A O 23
ATOM 27692 N N . SER A 1 36 ? 72.357 -12.917 -10.121 1.00 0.00 36 SER A N 23
ATOM 27693 C CA . SER A 1 36 ? 73.797 -13.081 -9.776 1.00 0.00 36 SER A CA 23
ATOM 27694 C C . SER A 1 36 ? 74.118 -12.270 -8.519 1.00 0.00 36 SER A C 23
ATOM 27695 O O . SER A 1 36 ? 74.511 -12.810 -7.504 1.00 0.00 36 SER A O 23
ATOM 27703 N N . LYS A 1 37 ? 73.957 -10.976 -8.578 1.00 0.00 37 LYS A N 23
ATOM 27704 C CA . LYS A 1 37 ? 74.255 -10.135 -7.385 1.00 0.00 37 LYS A CA 23
ATOM 27705 C C . LYS A 1 37 ? 72.947 -9.577 -6.812 1.00 0.00 37 LYS A C 23
ATOM 27706 O O . LYS A 1 37 ? 72.069 -9.184 -7.554 1.00 0.00 37 LYS A O 23
ATOM 27725 N N . PRO A 1 38 ? 72.856 -9.557 -5.506 1.00 0.00 38 PRO A N 23
ATOM 27726 C CA . PRO A 1 38 ? 71.666 -9.050 -4.802 1.00 0.00 38 PRO A CA 23
ATOM 27727 C C . PRO A 1 38 ? 71.677 -7.518 -4.774 1.00 0.00 38 PRO A C 23
ATOM 27728 O O . PRO A 1 38 ? 72.490 -6.882 -5.416 1.00 0.00 38 PRO A O 23
ATOM 27739 N N . GLY A 1 39 ? 70.784 -6.921 -4.034 1.00 0.00 39 GLY A N 23
ATOM 27740 C CA . GLY A 1 39 ? 70.742 -5.443 -3.962 1.00 0.00 39 GLY A CA 23
ATOM 27741 C C . GLY A 1 39 ? 69.571 -5.005 -3.083 1.00 0.00 39 GLY A C 23
ATOM 27742 O O . GLY A 1 39 ? 68.740 -5.802 -2.695 1.00 0.00 39 GLY A O 23
ATOM 27746 N N . VAL A 1 40 ? 69.497 -3.741 -2.766 1.00 0.00 40 VAL A N 23
ATOM 27747 C CA . VAL A 1 40 ? 68.378 -3.252 -1.913 1.00 0.00 40 VAL A CA 23
ATOM 27748 C C . VAL A 1 40 ? 67.424 -2.408 -2.761 1.00 0.00 40 VAL A C 23
ATOM 27749 O O . VAL A 1 40 ? 67.829 -1.747 -3.696 1.00 0.00 40 VAL A O 23
ATOM 27762 N N . ILE A 1 41 ? 66.159 -2.426 -2.442 1.00 0.00 41 ILE A N 23
ATOM 27763 C CA . ILE A 1 41 ? 65.181 -1.625 -3.230 1.00 0.00 41 ILE A CA 23
ATOM 27764 C C . ILE A 1 41 ? 64.329 -0.783 -2.279 1.00 0.00 41 ILE A C 23
ATOM 27765 O O . ILE A 1 41 ? 63.599 -1.303 -1.458 1.00 0.00 41 ILE A O 23
ATOM 27781 N N . PHE A 1 42 ? 64.414 0.514 -2.384 1.00 0.00 42 PHE A N 23
ATOM 27782 C CA . PHE A 1 42 ? 63.608 1.388 -1.486 1.00 0.00 42 PHE A CA 23
ATOM 27783 C C . PHE A 1 42 ? 62.377 1.896 -2.240 1.00 0.00 42 PHE A C 23
ATOM 27784 O O . PHE A 1 42 ? 62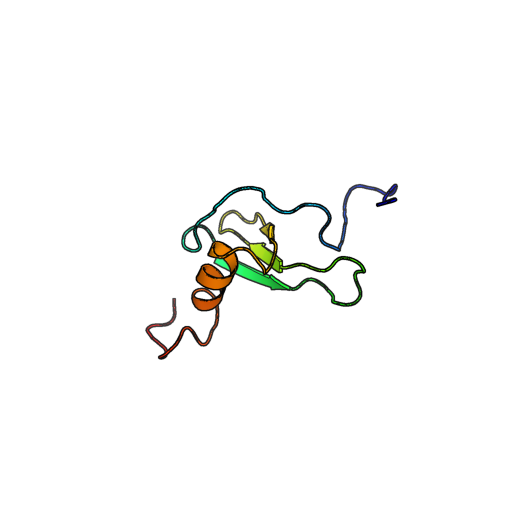.480 2.431 -3.327 1.00 0.00 42 PHE A O 23
ATOM 27801 N N . LEU A 1 43 ? 61.213 1.733 -1.673 1.00 0.00 43 LEU A N 23
ATOM 27802 C CA . LEU A 1 43 ? 59.978 2.207 -2.357 1.00 0.00 43 LEU A CA 23
ATOM 27803 C C . LEU A 1 43 ? 59.550 3.548 -1.758 1.00 0.00 43 LEU A C 23
ATOM 27804 O O . LEU A 1 43 ? 59.478 3.708 -0.556 1.00 0.00 43 LEU A O 23
ATOM 27820 N N . THR A 1 44 ? 59.266 4.514 -2.588 1.00 0.00 44 THR A N 23
ATOM 27821 C CA . THR A 1 44 ? 58.845 5.845 -2.066 1.00 0.00 44 THR A CA 23
ATOM 27822 C C . THR A 1 44 ? 57.320 5.890 -1.954 1.00 0.00 44 THR A C 23
ATOM 27823 O O . THR A 1 44 ? 56.624 5.042 -2.474 1.00 0.00 44 THR A O 23
ATOM 27834 N N . LYS A 1 45 ? 56.796 6.877 -1.280 1.00 0.00 45 LYS A N 23
ATOM 27835 C CA . LYS A 1 45 ? 55.316 6.979 -1.137 1.00 0.00 45 LYS A CA 23
ATOM 27836 C C . LYS A 1 45 ? 54.723 7.587 -2.411 1.00 0.00 45 LYS A C 23
ATOM 27837 O O . LYS A 1 45 ? 53.540 7.849 -2.491 1.00 0.00 45 LYS A O 23
ATOM 27856 N N . LYS A 1 46 ? 55.536 7.812 -3.408 1.00 0.00 46 LYS A N 23
ATOM 27857 C CA . LYS A 1 46 ? 55.018 8.401 -4.674 1.00 0.00 46 LYS A CA 23
ATOM 27858 C C . LYS A 1 46 ? 54.894 7.303 -5.732 1.00 0.00 46 LYS A C 23
ATOM 27859 O O . LYS A 1 46 ? 54.970 7.557 -6.918 1.00 0.00 46 LYS A O 23
ATOM 27878 N N . GLY A 1 47 ? 54.699 6.083 -5.311 1.00 0.00 47 GLY A N 23
ATOM 27879 C CA . GLY A 1 47 ? 54.566 4.970 -6.285 1.00 0.00 47 GLY A CA 23
ATOM 27880 C C . GLY A 1 47 ? 55.850 4.847 -7.107 1.00 0.00 47 GLY A C 23
ATOM 27881 O O . GLY A 1 47 ? 55.816 4.611 -8.298 1.00 0.00 47 GLY A O 23
ATOM 27885 N N . ARG A 1 48 ? 56.982 5.004 -6.477 1.00 0.00 48 ARG A N 23
ATOM 27886 C CA . ARG A 1 48 ? 58.270 4.893 -7.218 1.00 0.00 48 ARG A CA 23
ATOM 27887 C C . ARG A 1 48 ? 59.259 4.071 -6.390 1.00 0.00 48 ARG A C 23
ATOM 27888 O O . ARG A 1 48 ? 59.130 3.955 -5.188 1.00 0.00 48 ARG A O 23
ATOM 27909 N N . ARG A 1 49 ? 60.246 3.497 -7.022 1.00 0.00 49 ARG A N 23
ATOM 27910 C CA . ARG A 1 49 ? 61.239 2.683 -6.265 1.00 0.00 49 ARG A CA 23
ATOM 27911 C C . ARG A 1 49 ? 62.571 2.671 -7.016 1.00 0.00 49 ARG A C 23
ATOM 27912 O O . ARG A 1 49 ? 62.619 2.843 -8.218 1.00 0.00 49 ARG A O 23
ATOM 27933 N N . PHE A 1 50 ? 63.655 2.468 -6.317 1.00 0.00 50 PHE A N 23
ATOM 27934 C CA . PHE A 1 50 ? 64.983 2.444 -6.991 1.00 0.00 50 PHE A CA 23
ATOM 27935 C C . PHE A 1 50 ? 65.923 1.503 -6.234 1.00 0.00 50 PHE A C 23
ATOM 27936 O O . PHE A 1 50 ? 65.757 1.262 -5.054 1.00 0.00 50 PHE A O 23
ATOM 27953 N N . CYS A 1 51 ? 66.908 0.966 -6.902 1.00 0.00 51 CYS A N 23
ATOM 27954 C CA . CYS A 1 51 ? 67.853 0.042 -6.223 1.00 0.00 51 CYS A CA 23
ATOM 27955 C C . CYS A 1 51 ? 68.880 0.851 -5.428 1.00 0.00 51 CYS A C 23
ATOM 27956 O O . CYS A 1 51 ? 69.280 1.927 -5.826 1.00 0.00 51 CYS A O 23
ATOM 27963 N N . ALA A 1 52 ? 69.312 0.339 -4.308 1.00 0.00 52 ALA A N 23
ATOM 27964 C CA . ALA A 1 52 ? 70.315 1.075 -3.489 1.00 0.00 52 ALA A CA 23
ATOM 27965 C C . ALA A 1 52 ? 71.411 0.107 -3.039 1.00 0.00 52 ALA A C 23
ATOM 27966 O O . ALA A 1 52 ? 71.281 -1.094 -3.169 1.00 0.00 52 ALA A O 23
ATOM 27973 N N . ASN A 1 53 ? 72.490 0.617 -2.511 1.00 0.00 53 ASN A N 23
ATOM 27974 C CA . ASN A 1 53 ? 73.591 -0.278 -2.057 1.00 0.00 53 ASN A CA 23
ATOM 27975 C C . ASN A 1 53 ? 73.302 -0.752 -0.625 1.00 0.00 53 ASN A C 23
ATOM 27976 O O . ASN A 1 53 ? 72.961 0.043 0.228 1.00 0.00 53 ASN A O 23
ATOM 27987 N N . PRO A 1 54 ? 73.449 -2.035 -0.401 1.00 0.00 54 PRO A N 23
ATOM 27988 C CA . PRO A 1 54 ? 73.205 -2.638 0.921 1.00 0.00 54 PRO A CA 23
ATOM 27989 C C . PRO A 1 54 ? 74.360 -2.317 1.870 1.00 0.00 54 PRO A C 23
ATOM 27990 O O . PRO A 1 54 ? 74.223 -2.380 3.076 1.00 0.00 54 PRO A O 23
ATOM 28001 N N . SER A 1 55 ? 75.494 -1.961 1.335 1.00 0.00 55 SER A N 23
ATOM 28002 C CA . SER A 1 55 ? 76.651 -1.624 2.206 1.00 0.00 55 SER A CA 23
ATOM 28003 C C . SER A 1 55 ? 76.649 -0.119 2.485 1.00 0.00 55 SER A C 23
ATOM 28004 O O . SER A 1 55 ? 77.531 0.402 3.138 1.00 0.00 55 SER A O 23
ATOM 28012 N N . ASP A 1 56 ? 75.661 0.587 1.996 1.00 0.00 56 ASP A N 23
ATOM 28013 C CA . ASP A 1 56 ? 75.607 2.055 2.237 1.00 0.00 56 ASP A CA 23
ATOM 28014 C C . ASP A 1 56 ? 75.235 2.318 3.698 1.00 0.00 56 ASP A C 23
ATOM 28015 O O . ASP A 1 56 ? 74.169 1.951 4.153 1.00 0.00 56 ASP A O 23
ATOM 28024 N N . LYS A 1 57 ? 76.105 2.950 4.437 1.00 0.00 57 LYS A N 23
ATOM 28025 C CA . LYS A 1 57 ? 75.800 3.235 5.867 1.00 0.00 57 LYS A CA 23
ATOM 28026 C C . LYS A 1 57 ? 74.443 3.934 5.969 1.00 0.00 57 LYS A C 23
ATOM 28027 O O . LYS A 1 57 ? 73.675 3.690 6.879 1.00 0.00 57 LYS A O 23
ATOM 28046 N N . GLN A 1 58 ? 74.140 4.801 5.042 1.00 0.00 58 GLN A N 23
ATOM 28047 C CA . GLN A 1 58 ? 72.832 5.512 5.087 1.00 0.00 58 GLN A CA 23
ATOM 28048 C C . GLN A 1 58 ? 71.696 4.490 5.025 1.00 0.00 58 GLN A C 23
ATOM 28049 O O . GLN A 1 58 ? 70.634 4.692 5.580 1.00 0.00 58 GLN A O 23
ATOM 28063 N N . VAL A 1 59 ? 71.913 3.390 4.357 1.00 0.00 59 VAL A N 23
ATOM 28064 C CA . VAL A 1 59 ? 70.846 2.354 4.263 1.00 0.00 59 VAL A CA 23
ATOM 28065 C C . VAL A 1 59 ? 70.711 1.643 5.610 1.00 0.00 59 VAL A C 23
ATOM 28066 O O . VAL A 1 59 ? 69.623 1.342 6.058 1.00 0.00 59 VAL A O 23
ATOM 28079 N N . GLN A 1 60 ? 71.810 1.373 6.261 1.00 0.00 60 GLN A N 23
ATOM 28080 C CA . GLN A 1 60 ? 71.743 0.683 7.580 1.00 0.00 60 GLN A CA 23
ATOM 28081 C C . GLN A 1 60 ? 71.015 1.579 8.583 1.00 0.00 60 GLN A C 23
ATOM 28082 O O . GLN A 1 60 ? 70.319 1.109 9.460 1.00 0.00 60 GLN A O 23
ATOM 28096 N N . VAL A 1 61 ? 71.170 2.868 8.460 1.00 0.00 61 VAL A N 23
ATOM 28097 C CA . VAL A 1 61 ? 70.485 3.794 9.404 1.00 0.00 61 VAL A CA 23
ATOM 28098 C C . VAL A 1 61 ? 68.999 3.869 9.049 1.00 0.00 61 VAL A C 23
ATOM 28099 O O . VAL A 1 61 ? 68.157 4.079 9.900 1.00 0.00 61 VAL A O 23
ATOM 28112 N N . CYS A 1 62 ? 68.670 3.698 7.798 1.00 0.00 62 CYS A N 23
ATOM 28113 C CA . CYS A 1 62 ? 67.239 3.760 7.388 1.00 0.00 62 CYS A CA 23
ATOM 28114 C C . CYS A 1 62 ? 66.545 2.442 7.742 1.00 0.00 62 CYS A C 23
ATOM 28115 O O . CYS A 1 62 ? 65.425 2.428 8.213 1.00 0.00 62 CYS A O 23
ATOM 28122 N N . MET A 1 63 ? 67.199 1.334 7.521 1.00 0.00 63 MET A N 23
ATOM 28123 C CA . MET A 1 63 ? 66.570 0.023 7.847 1.00 0.00 63 MET A CA 23
ATOM 28124 C C . MET A 1 63 ? 66.163 0.007 9.322 1.00 0.00 63 MET A C 23
ATOM 28125 O O . MET A 1 63 ? 65.207 -0.637 9.706 1.00 0.00 63 MET A O 23
ATOM 28139 N N . ARG A 1 64 ? 66.881 0.712 10.153 1.00 0.00 64 ARG A N 23
ATOM 28140 C CA . ARG A 1 64 ? 66.535 0.738 11.601 1.00 0.00 64 ARG A CA 23
ATOM 28141 C C . ARG A 1 64 ? 65.358 1.689 11.825 1.00 0.00 64 ARG A C 23
ATOM 28142 O O . ARG A 1 64 ? 64.668 1.615 12.823 1.00 0.00 64 ARG A O 23
ATOM 28163 N N . MET A 1 65 ? 65.121 2.582 10.903 1.00 0.00 65 MET A N 23
ATOM 28164 C CA . MET A 1 65 ? 63.988 3.535 11.062 1.00 0.00 65 MET A CA 23
ATOM 28165 C C . MET A 1 65 ? 62.720 2.919 10.467 1.00 0.00 65 MET A C 23
ATOM 28166 O O . MET A 1 65 ? 61.656 2.979 11.051 1.00 0.00 65 MET A O 23
ATOM 28180 N N . LEU A 1 66 ? 62.825 2.325 9.310 1.00 0.00 66 LEU A N 23
ATOM 28181 C CA . LEU A 1 66 ? 61.627 1.703 8.679 1.00 0.00 66 LEU A CA 23
ATOM 28182 C C . LEU A 1 66 ? 61.286 0.403 9.410 1.00 0.00 66 LEU A C 23
ATOM 28183 O O . LEU A 1 66 ? 61.213 -0.654 8.814 1.00 0.00 66 LEU A O 23
ATOM 28199 N N . LYS A 1 67 ? 61.078 0.470 10.697 1.00 0.00 67 LYS A N 23
ATOM 28200 C CA . LYS A 1 67 ? 60.744 -0.763 11.463 1.00 0.00 67 LYS A CA 23
ATOM 28201 C C . LYS A 1 67 ? 59.346 -1.245 11.071 1.00 0.00 67 LYS A C 23
ATOM 28202 O O . LYS A 1 67 ? 58.563 -0.511 10.501 1.00 0.00 67 LYS A O 23
ATOM 28221 N N . LEU A 1 68 ? 59.026 -2.474 11.373 1.00 0.00 68 LEU A N 23
ATOM 28222 C CA . LEU A 1 68 ? 57.678 -3.001 11.017 1.00 0.00 68 LEU A CA 23
ATOM 28223 C C . LEU A 1 68 ? 56.706 -2.733 12.167 1.00 0.00 68 LEU A C 23
ATOM 28224 O O . LEU A 1 68 ? 55.525 -2.534 11.961 1.00 0.00 68 LEU A O 23
ATOM 28240 N N . ASP A 1 69 ? 57.193 -2.726 13.377 1.00 0.00 69 ASP A N 23
ATOM 28241 C CA . ASP A 1 69 ? 56.297 -2.471 14.539 1.00 0.00 69 ASP A CA 23
ATOM 28242 C C . ASP A 1 69 ? 55.778 -1.033 14.475 1.00 0.00 69 ASP A C 23
ATOM 28243 O O . ASP A 1 69 ? 56.222 -0.170 15.206 1.00 0.00 69 ASP A O 23
ATOM 28252 N N . THR A 1 70 ? 54.842 -0.770 13.605 1.00 0.00 70 THR A N 23
ATOM 28253 C CA . THR A 1 70 ? 54.295 0.610 13.493 1.00 0.00 70 THR A CA 23
ATOM 28254 C C . THR A 1 70 ? 53.134 0.780 14.475 1.00 0.00 70 THR A C 23
ATOM 28255 O O . THR A 1 70 ? 52.517 -0.179 14.894 1.00 0.00 70 THR A O 23
ATOM 28266 N N . ARG A 1 71 ? 52.832 1.994 14.846 1.00 0.00 71 ARG A N 23
ATOM 28267 C CA . ARG A 1 71 ? 51.712 2.225 15.801 1.00 0.00 71 ARG A CA 23
ATOM 28268 C C . ARG A 1 71 ? 50.427 2.508 15.020 1.00 0.00 71 ARG A C 23
ATOM 28269 O O . ARG A 1 71 ? 50.341 3.462 14.273 1.00 0.00 71 ARG A O 23
ATOM 28290 N N . ILE A 1 72 ? 49.428 1.686 15.187 1.00 0.00 72 ILE A N 23
ATOM 28291 C CA . ILE A 1 72 ? 48.150 1.906 14.455 1.00 0.00 72 ILE A CA 23
ATOM 28292 C C . ILE A 1 72 ? 46.977 1.759 15.426 1.00 0.00 72 ILE A C 23
ATOM 28293 O O . ILE A 1 72 ? 46.079 0.968 15.216 1.00 0.00 72 ILE A O 23
ATOM 28309 N N . LYS A 1 73 ? 46.979 2.516 16.489 1.00 0.00 73 LYS A N 23
ATOM 28310 C CA . LYS A 1 73 ? 45.869 2.422 17.474 1.00 0.00 73 LYS A CA 23
ATOM 28311 C C . LYS A 1 73 ? 44.565 2.890 16.823 1.00 0.00 73 LYS A C 23
ATOM 28312 O O . LYS A 1 73 ? 44.552 3.360 15.703 1.00 0.00 73 LYS A O 23
ATOM 28331 N N . THR A 1 74 ? 43.467 2.765 17.518 1.00 0.00 74 THR A N 23
ATOM 28332 C CA . THR A 1 74 ? 42.165 3.204 16.940 1.00 0.00 74 THR A CA 23
ATOM 28333 C C . THR A 1 74 ? 41.119 3.294 18.053 1.00 0.00 74 THR A C 23
ATOM 28334 O O . THR A 1 74 ? 41.439 3.243 19.224 1.00 0.00 74 THR A O 23
ATOM 28345 N N . ARG A 1 75 ? 39.871 3.429 17.697 1.00 0.00 75 ARG A N 23
ATOM 28346 C CA . ARG A 1 75 ? 38.807 3.522 18.737 1.00 0.00 75 ARG A CA 23
ATOM 28347 C C . ARG A 1 75 ? 38.969 4.828 19.517 1.00 0.00 75 ARG A C 23
ATOM 28348 O O . ARG A 1 75 ? 39.977 5.061 20.154 1.00 0.00 75 ARG A O 23
ATOM 28369 N N . LYS A 1 76 ? 37.983 5.682 19.474 1.00 0.00 76 LYS A N 23
ATOM 28370 C CA . LYS A 1 76 ? 38.083 6.971 20.215 1.00 0.00 76 LYS A CA 23
ATOM 28371 C C . LYS A 1 76 ? 36.817 7.797 19.976 1.00 0.00 76 LYS A C 23
ATOM 28372 O O . LYS A 1 76 ? 36.827 8.769 19.248 1.00 0.00 76 LYS A O 23
ATOM 28391 N N . ASN A 1 77 ? 35.727 7.418 20.584 1.00 0.00 77 ASN A N 23
ATOM 28392 C CA . ASN A 1 77 ? 34.463 8.183 20.392 1.00 0.00 77 ASN A CA 23
ATOM 28393 C C . ASN A 1 77 ? 34.561 9.522 21.126 1.00 0.00 77 ASN A C 23
ATOM 28394 O O . ASN A 1 77 ? 34.534 9.510 22.345 1.00 0.00 77 ASN A O 23
ATOM 28406 N N . MET A 1 1 ? 63.451 -27.052 -11.612 1.00 0.00 1 MET A N 24
ATOM 28407 C CA . MET A 1 1 ? 62.564 -26.204 -10.766 1.00 0.00 1 MET A CA 24
ATOM 28408 C C . MET A 1 1 ? 63.314 -24.935 -10.356 1.00 0.00 1 MET A C 24
ATOM 28409 O O . MET A 1 1 ? 64.207 -24.969 -9.533 1.00 0.00 1 MET A O 24
ATOM 28425 N N . ASP A 1 2 ? 62.958 -23.814 -10.922 1.00 0.00 2 ASP A N 24
ATOM 28426 C CA . ASP A 1 2 ? 63.651 -22.545 -10.563 1.00 0.00 2 ASP A CA 24
ATOM 28427 C C . ASP A 1 2 ? 65.149 -22.686 -10.843 1.00 0.00 2 ASP A C 24
ATOM 28428 O O . ASP A 1 2 ? 65.906 -23.142 -10.009 1.00 0.00 2 ASP A O 24
ATOM 28437 N N . ARG A 1 3 ? 65.583 -22.297 -12.011 1.00 0.00 3 ARG A N 24
ATOM 28438 C CA . ARG A 1 3 ? 67.031 -22.408 -12.342 1.00 0.00 3 ARG A CA 24
ATOM 28439 C C . ARG A 1 3 ? 67.837 -21.485 -11.426 1.00 0.00 3 ARG A C 24
ATOM 28440 O O . ARG A 1 3 ? 67.299 -20.594 -10.799 1.00 0.00 3 ARG A O 24
ATOM 28461 N N . PHE A 1 4 ? 69.123 -21.690 -11.344 1.00 0.00 4 PHE A N 24
ATOM 28462 C CA . PHE A 1 4 ? 69.960 -20.823 -10.468 1.00 0.00 4 PHE A CA 24
ATOM 28463 C C . PHE A 1 4 ? 69.994 -19.404 -11.039 1.00 0.00 4 PHE A C 24
ATOM 28464 O O . PHE A 1 4 ? 70.888 -19.043 -11.778 1.00 0.00 4 PHE A O 24
ATOM 28481 N N . HIS A 1 5 ? 69.026 -18.597 -10.702 1.00 0.00 5 HIS A N 24
ATOM 28482 C CA . HIS A 1 5 ? 69.002 -17.201 -11.225 1.00 0.00 5 HIS A CA 24
ATOM 28483 C C . HIS A 1 5 ? 69.558 -16.250 -10.164 1.00 0.00 5 HIS A C 24
ATOM 28484 O O . HIS A 1 5 ? 68.837 -15.467 -9.579 1.00 0.00 5 HIS A O 24
ATOM 28498 N N . ALA A 1 6 ? 70.837 -16.312 -9.909 1.00 0.00 6 ALA A N 24
ATOM 28499 C CA . ALA A 1 6 ? 71.436 -15.411 -8.884 1.00 0.00 6 ALA A CA 24
ATOM 28500 C C . ALA A 1 6 ? 72.552 -14.578 -9.519 1.00 0.00 6 ALA A C 24
ATOM 28501 O O . ALA A 1 6 ? 73.218 -13.809 -8.855 1.00 0.00 6 ALA A O 24
ATOM 28508 N N . THR A 1 7 ? 72.763 -14.723 -10.799 1.00 0.00 7 THR A N 24
ATOM 28509 C CA . THR A 1 7 ? 73.838 -13.937 -11.468 1.00 0.00 7 THR A CA 24
ATOM 28510 C C . THR A 1 7 ? 73.240 -12.662 -12.066 1.00 0.00 7 THR A C 24
ATOM 28511 O O . THR A 1 7 ? 73.860 -11.617 -12.069 1.00 0.00 7 THR A O 24
ATOM 28522 N N . SER A 1 8 ? 72.039 -12.738 -12.571 1.00 0.00 8 SER A N 24
ATOM 28523 C CA . SER A 1 8 ? 71.404 -11.529 -13.167 1.00 0.00 8 SER A CA 24
ATOM 28524 C C . SER A 1 8 ? 70.806 -10.663 -12.055 1.00 0.00 8 SER A C 24
ATOM 28525 O O . SER A 1 8 ? 70.157 -9.669 -12.312 1.00 0.00 8 SER A O 24
ATOM 28533 N N . ALA A 1 9 ? 71.018 -11.032 -10.821 1.00 0.00 9 ALA A N 24
ATOM 28534 C CA . ALA A 1 9 ? 70.459 -10.229 -9.697 1.00 0.00 9 ALA A CA 24
ATOM 28535 C C . ALA A 1 9 ? 71.139 -8.859 -9.660 1.00 0.00 9 ALA A C 24
ATOM 28536 O O . ALA A 1 9 ? 71.938 -8.527 -10.513 1.00 0.00 9 ALA A O 24
ATOM 28543 N N . ASP A 1 10 ? 70.826 -8.061 -8.677 1.00 0.00 10 ASP A N 24
ATOM 28544 C CA . ASP A 1 10 ? 71.451 -6.712 -8.580 1.00 0.00 10 ASP A CA 24
ATOM 28545 C C . ASP A 1 10 ? 71.094 -6.087 -7.230 1.00 0.00 10 ASP A C 24
ATOM 28546 O O . ASP A 1 10 ? 70.504 -5.028 -7.162 1.00 0.00 10 ASP A O 24
ATOM 28555 N N . CYS A 1 11 ? 71.446 -6.738 -6.155 1.00 0.00 11 CYS A N 24
ATOM 28556 C CA . CYS A 1 11 ? 71.124 -6.184 -4.810 1.00 0.00 11 CYS A CA 24
ATOM 28557 C C . CYS A 1 11 ? 71.982 -4.944 -4.550 1.00 0.00 11 CYS A C 24
ATOM 28558 O O . CYS A 1 11 ? 72.744 -4.517 -5.394 1.00 0.00 11 CYS A O 24
ATOM 28565 N N . CYS A 1 12 ? 71.861 -4.360 -3.389 1.00 0.00 12 CYS A N 24
ATOM 28566 C CA . CYS A 1 12 ? 72.666 -3.145 -3.080 1.00 0.00 12 CYS A CA 24
ATOM 28567 C C . CYS A 1 12 ? 73.833 -3.515 -2.162 1.00 0.00 12 CYS A C 24
ATOM 28568 O O . CYS A 1 12 ? 73.643 -4.007 -1.068 1.00 0.00 12 CYS A O 24
ATOM 28575 N N . ILE A 1 13 ? 75.039 -3.275 -2.598 1.00 0.00 13 ILE A N 24
ATOM 28576 C CA . ILE A 1 13 ? 76.217 -3.603 -1.748 1.00 0.00 13 ILE A CA 24
ATOM 28577 C C . ILE A 1 13 ? 76.541 -2.402 -0.859 1.00 0.00 13 ILE A C 24
ATOM 28578 O O . ILE A 1 13 ? 77.158 -2.532 0.180 1.00 0.00 13 ILE A O 24
ATOM 28594 N N . SER A 1 14 ? 76.124 -1.233 -1.260 1.00 0.00 14 SER A N 24
ATOM 28595 C CA . SER A 1 14 ? 76.398 -0.018 -0.444 1.00 0.00 14 SER A CA 24
ATOM 28596 C C . SER A 1 14 ? 75.150 0.867 -0.430 1.00 0.00 14 SER A C 24
ATOM 28597 O O . SER A 1 14 ? 74.630 1.238 -1.463 1.00 0.00 14 SER A O 24
ATOM 28605 N N . TYR A 1 15 ? 74.663 1.205 0.732 1.00 0.00 15 TYR A N 24
ATOM 28606 C CA . TYR A 1 15 ? 73.446 2.060 0.807 1.00 0.00 15 TYR A CA 24
ATOM 28607 C C . TYR A 1 15 ? 73.830 3.524 0.582 1.00 0.00 15 TYR A C 24
ATOM 28608 O O . TYR A 1 15 ? 74.969 3.910 0.751 1.00 0.00 15 TYR A O 24
ATOM 28626 N N . THR A 1 16 ? 72.887 4.341 0.199 1.00 0.00 16 THR A N 24
ATOM 28627 C CA . THR A 1 16 ? 73.197 5.778 -0.039 1.00 0.00 16 THR A CA 24
ATOM 28628 C C . THR A 1 16 ? 73.761 6.398 1.247 1.00 0.00 16 THR A C 24
ATOM 28629 O O . THR A 1 16 ? 73.190 6.235 2.307 1.00 0.00 16 THR A O 24
ATOM 28640 N N . PRO A 1 17 ? 74.867 7.091 1.118 1.00 0.00 17 PRO A N 24
ATOM 28641 C CA . PRO A 1 17 ? 75.527 7.745 2.262 1.00 0.00 17 PRO A CA 24
ATOM 28642 C C . PRO A 1 17 ? 74.812 9.053 2.612 1.00 0.00 17 PRO A C 24
ATOM 28643 O O . PRO A 1 17 ? 75.411 10.110 2.642 1.00 0.00 17 PRO A O 24
ATOM 28654 N N . ARG A 1 18 ? 73.537 8.991 2.875 1.00 0.00 18 ARG A N 24
ATOM 28655 C CA . ARG A 1 18 ? 72.787 10.231 3.221 1.00 0.00 18 ARG A CA 24
ATOM 28656 C C . ARG A 1 18 ? 71.449 9.857 3.862 1.00 0.00 18 ARG A C 24
ATOM 28657 O O . ARG A 1 18 ? 70.866 8.836 3.556 1.00 0.00 18 ARG A O 24
ATOM 28678 N N . SER A 1 19 ? 70.958 10.677 4.750 1.00 0.00 19 SER A N 24
ATOM 28679 C CA . SER A 1 19 ? 69.658 10.369 5.410 1.00 0.00 19 SER A CA 24
ATOM 28680 C C . SER A 1 19 ? 68.527 11.076 4.661 1.00 0.00 19 SER A C 24
ATOM 28681 O O . SER A 1 19 ? 68.582 12.264 4.413 1.00 0.00 19 SER A O 24
ATOM 28689 N N . ILE A 1 20 ? 67.501 10.356 4.298 1.00 0.00 20 ILE A N 24
ATOM 28690 C CA . ILE A 1 20 ? 66.370 10.990 3.565 1.00 0.00 20 ILE A CA 24
ATOM 28691 C C . ILE A 1 20 ? 65.152 11.086 4.492 1.00 0.00 20 ILE A C 24
ATOM 28692 O O . ILE A 1 20 ? 64.890 10.181 5.260 1.00 0.00 20 ILE A O 24
ATOM 28708 N N . PRO A 1 21 ? 64.443 12.183 4.392 1.00 0.00 21 PRO A N 24
ATOM 28709 C CA . PRO A 1 21 ? 63.243 12.428 5.211 1.00 0.00 21 PRO A CA 24
ATOM 28710 C C . PRO A 1 21 ? 62.046 11.657 4.648 1.00 0.00 21 PRO A C 24
ATOM 28711 O O . PRO A 1 21 ? 61.818 11.631 3.455 1.00 0.00 21 PRO A O 24
ATOM 28722 N N . CYS A 1 22 ? 61.279 11.028 5.496 1.00 0.00 22 CYS A N 24
ATOM 28723 C CA . CYS A 1 22 ? 60.100 10.263 5.005 1.00 0.00 22 CYS A CA 24
ATOM 28724 C C . CYS A 1 22 ? 59.202 11.187 4.180 1.00 0.00 22 CYS A C 24
ATOM 28725 O O . CYS A 1 22 ? 58.480 10.750 3.306 1.00 0.00 22 CYS A O 24
ATOM 28732 N N . SER A 1 23 ? 59.242 12.464 4.450 1.00 0.00 23 SER A N 24
ATOM 28733 C CA . SER A 1 23 ? 58.392 13.414 3.679 1.00 0.00 23 SER A CA 24
ATOM 28734 C C . SER A 1 23 ? 58.732 13.308 2.191 1.00 0.00 23 SER A C 24
ATOM 28735 O O . SER A 1 23 ? 57.944 13.662 1.337 1.00 0.00 23 SER A O 24
ATOM 28743 N N . LEU A 1 24 ? 59.901 12.822 1.875 1.00 0.00 24 LEU A N 24
ATOM 28744 C CA . LEU A 1 24 ? 60.291 12.692 0.443 1.00 0.00 24 LEU A CA 24
ATOM 28745 C C . LEU A 1 24 ? 60.275 11.216 0.041 1.00 0.00 24 LEU A C 24
ATOM 28746 O O . LEU A 1 24 ? 60.985 10.797 -0.851 1.00 0.00 24 LEU A O 24
ATOM 28762 N N . LEU A 1 25 ? 59.469 10.423 0.694 1.00 0.00 25 LEU A N 24
ATOM 28763 C CA . LEU A 1 25 ? 59.408 8.974 0.349 1.00 0.00 25 LEU A CA 24
ATOM 28764 C C . LEU A 1 25 ? 57.962 8.584 0.035 1.00 0.00 25 LEU A C 24
ATOM 28765 O O . LEU A 1 25 ? 57.041 8.973 0.725 1.00 0.00 25 LEU A O 24
ATOM 28781 N N . GLU A 1 26 ? 57.756 7.816 -1.000 1.00 0.00 26 GLU A N 24
ATOM 28782 C CA . GLU A 1 26 ? 56.370 7.401 -1.355 1.00 0.00 26 GLU A CA 24
ATOM 28783 C C . GLU A 1 26 ? 56.165 5.931 -0.979 1.00 0.00 26 GLU A C 24
ATOM 28784 O O . GLU A 1 26 ? 55.078 5.516 -0.629 1.00 0.00 26 GLU A O 24
ATOM 28796 N N . SER A 1 27 ? 57.201 5.141 -1.050 1.00 0.00 27 SER A N 24
ATOM 28797 C CA . SER A 1 27 ? 57.064 3.699 -0.698 1.00 0.00 27 SER A CA 24
ATOM 28798 C C . SER A 1 27 ? 58.449 3.106 -0.434 1.00 0.00 27 SER A C 24
ATOM 28799 O O . SER A 1 27 ? 59.438 3.810 -0.381 1.00 0.00 27 SER A O 24
ATOM 28807 N N . TYR A 1 28 ? 58.529 1.814 -0.270 1.00 0.00 28 TYR A N 24
ATOM 28808 C CA . TYR A 1 28 ? 59.851 1.177 -0.011 1.00 0.00 28 TYR A CA 24
ATOM 28809 C C . TYR A 1 28 ? 59.717 -0.342 -0.133 1.00 0.00 28 TYR A C 24
ATOM 28810 O O . TYR A 1 28 ? 58.640 -0.892 -0.018 1.00 0.00 28 TYR A O 24
ATOM 28828 N N . PHE A 1 29 ? 60.805 -1.024 -0.365 1.00 0.00 29 PHE A N 24
ATOM 28829 C CA . PHE A 1 29 ? 60.741 -2.508 -0.495 1.00 0.00 29 PHE A CA 24
ATOM 28830 C C . PHE A 1 29 ? 62.102 -3.107 -0.137 1.00 0.00 29 PHE A C 24
ATOM 28831 O O . PHE A 1 29 ? 63.094 -2.412 -0.050 1.00 0.00 29 PHE A O 24
ATOM 28848 N N . GLU A 1 30 ? 62.159 -4.394 0.073 1.00 0.00 30 GLU A N 24
ATOM 28849 C CA . GLU A 1 30 ? 63.458 -5.033 0.427 1.00 0.00 30 GLU A CA 24
ATOM 28850 C C . GLU A 1 30 ? 64.050 -5.710 -0.811 1.00 0.00 30 GLU A C 24
ATOM 28851 O O . GLU A 1 30 ? 63.337 -6.215 -1.655 1.00 0.00 30 GLU A O 24
ATOM 28863 N N . THR A 1 31 ? 65.351 -5.724 -0.926 1.00 0.00 31 THR A N 24
ATOM 28864 C CA . THR A 1 31 ? 65.986 -6.369 -2.111 1.00 0.00 31 THR A CA 24
ATOM 28865 C C . THR A 1 31 ? 65.605 -7.851 -2.149 1.00 0.00 31 THR A C 24
ATOM 28866 O O . THR A 1 31 ? 65.094 -8.395 -1.190 1.00 0.00 31 THR A O 24
ATOM 28877 N N . ASN A 1 32 ? 65.847 -8.508 -3.251 1.00 0.00 32 ASN A N 24
ATOM 28878 C CA . ASN A 1 32 ? 65.497 -9.953 -3.349 1.00 0.00 32 ASN A CA 24
ATOM 28879 C C . ASN A 1 32 ? 66.186 -10.725 -2.222 1.00 0.00 32 ASN A C 24
ATOM 28880 O O . ASN A 1 32 ? 67.385 -10.648 -2.046 1.00 0.00 32 ASN A O 24
ATOM 28891 N N . SER A 1 33 ? 65.436 -11.471 -1.457 1.00 0.00 33 SER A N 24
ATOM 28892 C CA . SER A 1 33 ? 66.048 -12.248 -0.343 1.00 0.00 33 SER A CA 24
ATOM 28893 C C . SER A 1 33 ? 67.129 -13.176 -0.901 1.00 0.00 33 SER A C 24
ATOM 28894 O O . SER A 1 33 ? 68.005 -13.625 -0.188 1.00 0.00 33 SER A O 24
ATOM 28902 N N . GLU A 1 34 ? 67.076 -13.467 -2.171 1.00 0.00 34 GLU A N 24
ATOM 28903 C CA . GLU A 1 34 ? 68.100 -14.365 -2.775 1.00 0.00 34 GLU A CA 24
ATOM 28904 C C . GLU A 1 34 ? 69.498 -13.899 -2.360 1.00 0.00 34 GLU A C 24
ATOM 28905 O O . GLU A 1 34 ? 70.437 -14.670 -2.337 1.00 0.00 34 GLU A O 24
ATOM 28917 N N . CYS A 1 35 ? 69.644 -12.644 -2.033 1.00 0.00 35 CYS A N 24
ATOM 28918 C CA . CYS A 1 35 ? 70.982 -12.131 -1.620 1.00 0.00 35 CYS A CA 24
ATOM 28919 C C . CYS A 1 35 ? 71.213 -12.436 -0.139 1.00 0.00 35 CYS A C 24
ATOM 28920 O O . CYS A 1 35 ? 70.313 -12.341 0.671 1.00 0.00 35 CYS A O 24
ATOM 28927 N N . SER A 1 36 ? 72.415 -12.794 0.223 1.00 0.00 36 SER A N 24
ATOM 28928 C CA . SER A 1 36 ? 72.701 -13.095 1.653 1.00 0.00 36 SER A CA 24
ATOM 28929 C C . SER A 1 36 ? 72.544 -11.814 2.474 1.00 0.00 36 SER A C 24
ATOM 28930 O O . SER A 1 36 ? 72.154 -11.843 3.624 1.00 0.00 36 SER A O 24
ATOM 28938 N N . LYS A 1 37 ? 72.840 -10.687 1.885 1.00 0.00 37 LYS A N 24
ATOM 28939 C CA . LYS A 1 37 ? 72.706 -9.399 2.620 1.00 0.00 37 LYS A CA 24
ATOM 28940 C C . LYS A 1 37 ? 71.688 -8.511 1.895 1.00 0.00 37 LYS A C 24
ATOM 28941 O O . LYS A 1 37 ? 72.022 -7.855 0.929 1.00 0.00 37 LYS A O 24
ATOM 28960 N N . PRO A 1 38 ? 70.472 -8.522 2.380 1.00 0.00 38 PRO A N 24
ATOM 28961 C CA . PRO A 1 38 ? 69.378 -7.729 1.793 1.00 0.00 38 PRO A CA 24
ATOM 28962 C C . PRO A 1 38 ? 69.504 -6.256 2.191 1.00 0.00 38 PRO A C 24
ATOM 28963 O O . PRO A 1 38 ? 70.503 -5.832 2.738 1.00 0.00 38 PRO A O 24
ATOM 28974 N N . GLY A 1 39 ? 68.496 -5.474 1.918 1.00 0.00 39 GLY A N 24
ATOM 28975 C CA . GLY A 1 39 ? 68.545 -4.037 2.273 1.00 0.00 39 GLY A CA 24
ATOM 28976 C C . GLY A 1 39 ? 67.160 -3.418 2.084 1.00 0.00 39 GLY A C 24
ATOM 28977 O O . GLY A 1 39 ? 66.218 -4.085 1.702 1.00 0.00 39 GLY A O 24
ATOM 28981 N N . VAL A 1 40 ? 67.025 -2.148 2.351 1.00 0.00 40 VAL A N 24
ATOM 28982 C CA . VAL A 1 40 ? 65.697 -1.490 2.189 1.00 0.00 40 VAL A CA 24
ATOM 28983 C C . VAL A 1 40 ? 65.783 -0.419 1.100 1.00 0.00 40 VAL A C 24
ATOM 28984 O O . VAL A 1 40 ? 66.612 0.468 1.150 1.00 0.00 40 VAL A O 24
ATOM 28997 N N . ILE A 1 41 ? 64.929 -0.493 0.116 1.00 0.00 41 ILE A N 24
ATOM 28998 C CA . ILE A 1 41 ? 64.955 0.520 -0.977 1.00 0.00 41 ILE A CA 24
ATOM 28999 C C . ILE A 1 41 ? 63.777 1.481 -0.805 1.00 0.00 41 ILE A C 24
ATOM 29000 O O . ILE A 1 41 ? 62.629 1.089 -0.879 1.00 0.00 41 ILE A O 24
ATOM 29016 N N . PHE A 1 42 ? 64.050 2.735 -0.574 1.00 0.00 42 PHE A N 24
ATOM 29017 C CA . PHE A 1 42 ? 62.944 3.717 -0.394 1.00 0.00 42 PHE A CA 24
ATOM 29018 C C . PHE A 1 42 ? 62.644 4.405 -1.728 1.00 0.00 42 PHE A C 24
ATOM 29019 O O . PHE A 1 42 ? 63.537 4.833 -2.432 1.00 0.00 42 PHE A O 24
ATOM 29036 N N . LEU A 1 43 ? 61.392 4.517 -2.079 1.00 0.00 43 LEU A N 24
ATOM 29037 C CA . LEU A 1 43 ? 61.033 5.179 -3.365 1.00 0.00 43 LEU A CA 24
ATOM 29038 C C . LEU A 1 43 ? 60.582 6.615 -3.086 1.00 0.00 43 LEU A C 24
ATOM 29039 O O . LEU A 1 43 ? 60.054 6.916 -2.034 1.00 0.00 43 LEU A O 24
ATOM 29055 N N . THR A 1 44 ? 60.788 7.506 -4.017 1.00 0.00 44 THR A N 24
ATOM 29056 C CA . THR A 1 44 ? 60.373 8.921 -3.798 1.00 0.00 44 THR A CA 24
ATOM 29057 C C . THR A 1 44 ? 58.990 9.153 -4.411 1.00 0.00 44 THR A C 24
ATOM 29058 O O . THR A 1 44 ? 58.431 8.289 -5.056 1.00 0.00 44 THR A O 24
ATOM 29069 N N . LYS A 1 45 ? 58.433 10.317 -4.210 1.00 0.00 45 LYS A N 24
ATOM 29070 C CA . LYS A 1 45 ? 57.085 10.609 -4.776 1.00 0.00 45 LYS A CA 24
ATOM 29071 C C . LYS A 1 45 ? 57.217 10.977 -6.256 1.00 0.00 45 LYS A C 24
ATOM 29072 O O . LYS A 1 45 ? 56.247 11.000 -6.987 1.00 0.00 45 LYS A O 24
ATOM 29091 N N . LYS A 1 46 ? 58.407 11.267 -6.704 1.00 0.00 46 LYS A N 24
ATOM 29092 C CA . LYS A 1 46 ? 58.594 11.636 -8.135 1.00 0.00 46 LYS A CA 24
ATOM 29093 C C . LYS A 1 46 ? 58.956 10.389 -8.940 1.00 0.00 46 LYS A C 24
ATOM 29094 O O . LYS A 1 46 ? 58.178 9.900 -9.735 1.00 0.00 46 LYS A O 24
ATOM 29113 N N . GLY A 1 47 ? 60.134 9.872 -8.739 1.00 0.00 47 GLY A N 24
ATOM 29114 C CA . GLY A 1 47 ? 60.557 8.664 -9.483 1.00 0.00 47 GLY A CA 24
ATOM 29115 C C . GLY A 1 47 ? 62.004 8.323 -9.125 1.00 0.00 47 GLY A C 24
ATOM 29116 O O . GLY A 1 47 ? 62.819 8.053 -9.984 1.00 0.00 47 GLY A O 24
ATOM 29120 N N . ARG A 1 48 ? 62.330 8.332 -7.861 1.00 0.00 48 ARG A N 24
ATOM 29121 C CA . ARG A 1 48 ? 63.725 8.008 -7.450 1.00 0.00 48 ARG A CA 24
ATOM 29122 C C . ARG A 1 48 ? 63.701 6.892 -6.405 1.00 0.00 48 ARG A C 24
ATOM 29123 O O . ARG A 1 48 ? 62.709 6.673 -5.738 1.00 0.00 48 ARG A O 24
ATOM 29144 N N . ARG A 1 49 ? 64.786 6.183 -6.257 1.00 0.00 49 ARG A N 24
ATOM 29145 C CA . ARG A 1 49 ? 64.824 5.081 -5.256 1.00 0.00 49 ARG A CA 24
ATOM 29146 C C . ARG A 1 49 ? 66.269 4.840 -4.816 1.00 0.00 49 ARG A C 24
ATOM 29147 O O . ARG A 1 49 ? 67.195 4.970 -5.592 1.00 0.00 49 ARG A O 24
ATOM 29168 N N . PHE A 1 50 ? 66.469 4.487 -3.576 1.00 0.00 50 PHE A N 24
ATOM 29169 C CA . PHE A 1 50 ? 67.854 4.235 -3.087 1.00 0.00 50 PHE A CA 24
ATOM 29170 C C . PHE A 1 50 ? 67.811 3.226 -1.939 1.00 0.00 50 PHE A C 24
ATOM 29171 O O . PHE A 1 50 ? 66.912 3.238 -1.122 1.00 0.00 50 PHE A O 24
ATOM 29188 N N . CYS A 1 51 ? 68.774 2.350 -1.874 1.00 0.00 51 CYS A N 24
ATOM 29189 C CA . CYS A 1 51 ? 68.791 1.339 -0.786 1.00 0.00 51 CYS A CA 24
ATOM 29190 C C . CYS A 1 51 ? 69.255 1.992 0.517 1.00 0.00 51 CYS A C 24
ATOM 29191 O O . CYS A 1 51 ? 69.965 2.977 0.512 1.00 0.00 51 CYS A O 24
ATOM 29198 N N . ALA A 1 52 ? 68.859 1.448 1.635 1.00 0.00 52 ALA A N 24
ATOM 29199 C CA . ALA A 1 52 ? 69.276 2.034 2.940 1.00 0.00 52 ALA A CA 24
ATOM 29200 C C . ALA A 1 52 ? 69.636 0.906 3.910 1.00 0.00 52 ALA A C 24
ATOM 29201 O O . ALA A 1 52 ? 69.311 -0.243 3.687 1.00 0.00 52 ALA A O 24
ATOM 29208 N N . ASN A 1 53 ? 70.305 1.223 4.984 1.00 0.00 53 ASN A N 24
ATOM 29209 C CA . ASN A 1 53 ? 70.683 0.165 5.963 1.00 0.00 53 ASN A CA 24
ATOM 29210 C C . ASN A 1 53 ? 69.497 -0.113 6.894 1.00 0.00 53 ASN A C 24
ATOM 29211 O O . ASN A 1 53 ? 68.848 0.806 7.356 1.00 0.00 53 ASN A O 24
ATOM 29222 N N . PRO A 1 54 ? 69.248 -1.374 7.147 1.00 0.00 54 PRO A N 24
ATOM 29223 C CA . PRO A 1 54 ? 68.142 -1.799 8.022 1.00 0.00 54 PRO A CA 24
ATOM 29224 C C . PRO A 1 54 ? 68.511 -1.573 9.489 1.00 0.00 54 PRO A C 24
ATOM 29225 O O . PRO A 1 54 ? 67.738 -1.851 10.385 1.00 0.00 54 PRO A O 24
ATOM 29236 N N . SER A 1 55 ? 69.685 -1.064 9.741 1.00 0.00 55 SER A N 24
ATOM 29237 C CA . SER A 1 55 ? 70.102 -0.813 11.147 1.00 0.00 55 SER A CA 24
ATOM 29238 C C . SER A 1 55 ? 69.851 0.657 11.495 1.00 0.00 55 SER A C 24
ATOM 29239 O O . SER A 1 55 ? 70.040 1.078 12.619 1.00 0.00 55 SER A O 24
ATOM 29247 N N . ASP A 1 56 ? 69.424 1.441 10.541 1.00 0.00 56 ASP A N 24
ATOM 29248 C CA . ASP A 1 56 ? 69.163 2.880 10.823 1.00 0.00 56 ASP A CA 24
ATOM 29249 C C . ASP A 1 56 ? 67.831 3.021 11.564 1.00 0.00 56 ASP A C 24
ATOM 29250 O O . ASP A 1 56 ? 66.777 2.759 11.019 1.00 0.00 56 ASP A O 24
ATOM 29259 N N . LYS A 1 57 ? 67.870 3.433 12.801 1.00 0.00 57 LYS A N 24
ATOM 29260 C CA . LYS A 1 57 ? 66.606 3.591 13.573 1.00 0.00 57 LYS A CA 24
ATOM 29261 C C . LYS A 1 57 ? 65.625 4.449 12.773 1.00 0.00 57 LYS A C 24
ATOM 29262 O O . LYS A 1 57 ? 64.430 4.230 12.798 1.00 0.00 57 LYS A O 24
ATOM 29281 N N . GLN A 1 58 ? 66.120 5.424 12.060 1.00 0.00 58 GLN A N 24
ATOM 29282 C CA . GLN A 1 58 ? 65.215 6.293 11.257 1.00 0.00 58 GLN A CA 24
ATOM 29283 C C . GLN A 1 58 ? 64.547 5.457 10.165 1.00 0.00 58 GLN A C 24
ATOM 29284 O O . GLN A 1 58 ? 63.448 5.745 9.733 1.00 0.00 58 GLN A O 24
ATOM 29298 N N . VAL A 1 59 ? 65.201 4.422 9.715 1.00 0.00 59 VAL A N 24
ATOM 29299 C CA . VAL A 1 59 ? 64.603 3.567 8.652 1.00 0.00 59 VAL A CA 24
ATOM 29300 C C . VAL A 1 59 ? 63.472 2.729 9.251 1.00 0.00 59 VAL A C 24
ATOM 29301 O O . VAL A 1 59 ? 62.435 2.545 8.646 1.00 0.00 59 VAL A O 24
ATOM 29314 N N . GLN A 1 60 ? 63.664 2.219 10.437 1.00 0.00 60 GLN A N 24
ATOM 29315 C CA . GLN A 1 60 ? 62.599 1.394 11.073 1.00 0.00 60 GLN A CA 24
ATOM 29316 C C . GLN A 1 60 ? 61.429 2.294 11.478 1.00 0.00 60 GLN A C 24
ATOM 29317 O O . GLN A 1 60 ? 60.281 1.903 11.410 1.00 0.00 60 GLN A O 24
ATOM 29331 N N . VAL A 1 61 ? 61.711 3.498 11.898 1.00 0.00 61 VAL A N 24
ATOM 29332 C CA . VAL A 1 61 ? 60.613 4.420 12.305 1.00 0.00 61 VAL A CA 24
ATOM 29333 C C . VAL A 1 61 ? 59.902 4.946 11.057 1.00 0.00 61 VAL A C 24
ATOM 29334 O O . VAL A 1 61 ? 58.764 5.368 11.111 1.00 0.00 61 VAL A O 24
ATOM 29347 N N . CYS A 1 62 ? 60.563 4.924 9.933 1.00 0.00 62 CYS A N 24
ATOM 29348 C CA . CYS A 1 62 ? 59.924 5.424 8.683 1.00 0.00 62 CYS A CA 24
ATOM 29349 C C . CYS A 1 62 ? 58.995 4.347 8.119 1.00 0.00 62 CYS A C 24
ATOM 29350 O O . CYS A 1 62 ? 57.958 4.640 7.558 1.00 0.00 62 CYS A O 24
ATOM 29357 N N . MET A 1 63 ? 59.358 3.101 8.264 1.00 0.00 63 MET A N 24
ATOM 29358 C CA . MET A 1 63 ? 58.493 2.009 7.736 1.00 0.00 63 MET A CA 24
ATOM 29359 C C . MET A 1 63 ? 57.135 2.048 8.438 1.00 0.00 63 MET A C 24
ATOM 29360 O O . MET A 1 63 ? 56.139 1.594 7.911 1.00 0.00 63 MET A O 24
ATOM 29374 N N . ARG A 1 64 ? 57.086 2.589 9.625 1.00 0.00 64 ARG A N 24
ATOM 29375 C CA . ARG A 1 64 ? 55.792 2.658 10.359 1.00 0.00 64 ARG A CA 24
ATOM 29376 C C . ARG A 1 64 ? 54.912 3.744 9.737 1.00 0.00 64 ARG A C 24
ATOM 29377 O O . ARG A 1 64 ? 53.700 3.697 9.817 1.00 0.00 64 ARG A O 24
ATOM 29398 N N . MET A 1 65 ? 55.512 4.723 9.117 1.00 0.00 65 MET A N 24
ATOM 29399 C CA . MET A 1 65 ? 54.712 5.812 8.490 1.00 0.00 65 MET A CA 24
ATOM 29400 C C . MET A 1 65 ? 54.411 5.451 7.033 1.00 0.00 65 MET A C 24
ATOM 29401 O O . MET A 1 65 ? 53.365 5.773 6.507 1.00 0.00 65 MET A O 24
ATOM 29415 N N . LEU A 1 66 ? 55.322 4.786 6.377 1.00 0.00 66 LEU A N 24
ATOM 29416 C CA . LEU A 1 66 ? 55.089 4.407 4.955 1.00 0.00 66 LEU A CA 24
ATOM 29417 C C . LEU A 1 66 ? 54.034 3.301 4.887 1.00 0.00 66 LEU A C 24
ATOM 29418 O O . LEU A 1 66 ? 53.485 3.016 3.841 1.00 0.00 66 LEU A O 24
ATOM 29434 N N . LYS A 1 67 ? 53.744 2.675 5.995 1.00 0.00 67 LYS A N 24
ATOM 29435 C CA . LYS A 1 67 ? 52.725 1.588 5.992 1.00 0.00 67 LYS A CA 24
ATOM 29436 C C . LYS A 1 67 ? 51.382 2.149 5.526 1.00 0.00 67 LYS A C 24
ATOM 29437 O O . LYS A 1 67 ? 50.809 1.696 4.556 1.00 0.00 67 LYS A O 24
ATOM 29456 N N . LEU A 1 68 ? 50.878 3.133 6.213 1.00 0.00 68 LEU A N 24
ATOM 29457 C CA . LEU A 1 68 ? 49.571 3.729 5.817 1.00 0.00 68 LEU A CA 24
ATOM 29458 C C . LEU A 1 68 ? 49.787 4.706 4.659 1.00 0.00 68 LEU A C 24
ATOM 29459 O O . LEU A 1 68 ? 49.407 5.858 4.727 1.00 0.00 68 LEU A O 24
ATOM 29475 N N . ASP A 1 69 ? 50.395 4.256 3.595 1.00 0.00 69 ASP A N 24
ATOM 29476 C CA . ASP A 1 69 ? 50.633 5.160 2.435 1.00 0.00 69 ASP A CA 24
ATOM 29477 C C . ASP A 1 69 ? 49.295 5.704 1.931 1.00 0.00 69 ASP A C 24
ATOM 29478 O O . ASP A 1 69 ? 48.830 6.738 2.368 1.00 0.00 69 ASP A O 24
ATOM 29487 N N . THR A 1 70 ? 48.671 5.016 1.014 1.00 0.00 70 THR A N 24
ATOM 29488 C CA . THR A 1 70 ? 47.364 5.496 0.484 1.00 0.00 70 THR A CA 24
ATOM 29489 C C . THR A 1 70 ? 46.614 4.326 -0.157 1.00 0.00 70 THR A C 24
ATOM 29490 O O . THR A 1 70 ? 46.890 3.175 0.117 1.00 0.00 70 THR A O 24
ATOM 29501 N N . ARG A 1 71 ? 45.666 4.611 -1.007 1.00 0.00 71 ARG A N 24
ATOM 29502 C CA . ARG A 1 71 ? 44.900 3.513 -1.663 1.00 0.00 71 ARG A CA 24
ATOM 29503 C C . ARG A 1 71 ? 44.268 2.624 -0.590 1.00 0.00 71 ARG A C 24
ATOM 29504 O O . ARG A 1 71 ? 44.052 1.446 -0.795 1.00 0.00 71 ARG A O 24
ATOM 29525 N N . ILE A 1 72 ? 43.970 3.179 0.553 1.00 0.00 72 ILE A N 24
ATOM 29526 C CA . ILE A 1 72 ? 43.352 2.366 1.638 1.00 0.00 72 ILE A CA 24
ATOM 29527 C C . ILE A 1 72 ? 42.271 3.191 2.340 1.00 0.00 72 ILE A C 24
ATOM 29528 O O . ILE A 1 72 ? 41.966 2.976 3.496 1.00 0.00 72 ILE A O 24
ATOM 29544 N N . LYS A 1 73 ? 41.690 4.134 1.650 1.00 0.00 73 LYS A N 24
ATOM 29545 C CA . LYS A 1 73 ? 40.631 4.971 2.279 1.00 0.00 73 LYS A CA 24
ATOM 29546 C C . LYS A 1 73 ? 39.254 4.432 1.888 1.00 0.00 73 LYS A C 24
ATOM 29547 O O . LYS A 1 73 ? 38.632 4.908 0.959 1.00 0.00 73 LYS A O 24
ATOM 29566 N N . THR A 1 74 ? 38.773 3.442 2.589 1.00 0.00 74 THR A N 24
ATOM 29567 C CA . THR A 1 74 ? 37.436 2.875 2.255 1.00 0.00 74 THR A CA 24
ATOM 29568 C C . THR A 1 74 ? 36.447 4.016 2.011 1.00 0.00 74 THR A C 24
ATOM 29569 O O . THR A 1 74 ? 35.492 3.876 1.274 1.00 0.00 74 THR A O 24
ATOM 29580 N N . ARG A 1 75 ? 36.669 5.146 2.626 1.00 0.00 75 ARG A N 24
ATOM 29581 C CA . ARG A 1 75 ? 35.742 6.296 2.431 1.00 0.00 75 ARG A CA 24
ATOM 29582 C C . ARG A 1 75 ? 34.363 5.939 2.988 1.00 0.00 75 ARG A C 24
ATOM 29583 O O . ARG A 1 75 ? 33.451 5.614 2.253 1.00 0.00 75 ARG A O 24
ATOM 29604 N N . LYS A 1 76 ? 34.202 5.997 4.282 1.00 0.00 76 LYS A N 24
ATOM 29605 C CA . LYS A 1 76 ? 32.881 5.661 4.884 1.00 0.00 76 LYS A CA 24
ATOM 29606 C C . LYS A 1 76 ? 32.893 6.018 6.372 1.00 0.00 76 LYS A C 24
ATOM 29607 O O . LYS A 1 76 ? 32.307 6.997 6.790 1.00 0.00 76 LYS A O 24
ATOM 29626 N N . ASN A 1 77 ? 33.555 5.231 7.176 1.00 0.00 77 ASN A N 24
ATOM 29627 C CA . ASN A 1 77 ? 33.602 5.527 8.636 1.00 0.00 77 ASN A CA 24
ATOM 29628 C C . ASN A 1 77 ? 34.991 5.188 9.181 1.00 0.00 77 ASN A C 24
ATOM 29629 O O . ASN A 1 77 ? 35.753 6.111 9.420 1.00 0.00 77 ASN A O 24
ATOM 29641 N N . MET A 1 1 ? 71.795 -12.722 -19.017 1.00 0.00 1 MET A N 25
ATOM 29642 C CA . MET A 1 1 ? 71.848 -11.761 -17.879 1.00 0.00 1 MET A CA 25
ATOM 29643 C C . MET A 1 1 ? 70.502 -11.045 -17.754 1.00 0.00 1 MET A C 25
ATOM 29644 O O . MET A 1 1 ? 70.202 -10.133 -18.498 1.00 0.00 1 MET A O 25
ATOM 29660 N N . ASP A 1 2 ? 69.688 -11.451 -16.818 1.00 0.00 2 ASP A N 25
ATOM 29661 C CA . ASP A 1 2 ? 68.363 -10.793 -16.646 1.00 0.00 2 ASP A CA 25
ATOM 29662 C C . ASP A 1 2 ? 68.564 -9.293 -16.419 1.00 0.00 2 ASP A C 25
ATOM 29663 O O . ASP A 1 2 ? 69.453 -8.878 -15.703 1.00 0.00 2 ASP A O 25
ATOM 29672 N N . ARG A 1 3 ? 67.745 -8.478 -17.024 1.00 0.00 3 ARG A N 25
ATOM 29673 C CA . ARG A 1 3 ? 67.889 -7.006 -16.843 1.00 0.00 3 ARG A CA 25
ATOM 29674 C C . ARG A 1 3 ? 67.657 -6.648 -15.374 1.00 0.00 3 ARG A C 25
ATOM 29675 O O . ARG A 1 3 ? 66.537 -6.469 -14.938 1.00 0.00 3 ARG A O 25
ATOM 29696 N N . PHE A 1 4 ? 68.707 -6.541 -14.606 1.00 0.00 4 PHE A N 25
ATOM 29697 C CA . PHE A 1 4 ? 68.545 -6.195 -13.166 1.00 0.00 4 PHE A CA 25
ATOM 29698 C C . PHE A 1 4 ? 69.778 -5.428 -12.685 1.00 0.00 4 PHE A C 25
ATOM 29699 O O . PHE A 1 4 ? 70.374 -5.759 -11.679 1.00 0.00 4 PHE A O 25
ATOM 29716 N N . HIS A 1 5 ? 70.166 -4.404 -13.395 1.00 0.00 5 HIS A N 25
ATOM 29717 C CA . HIS A 1 5 ? 71.361 -3.618 -12.976 1.00 0.00 5 HIS A CA 25
ATOM 29718 C C . HIS A 1 5 ? 70.988 -2.138 -12.874 1.00 0.00 5 HIS A C 25
ATOM 29719 O O . HIS A 1 5 ? 71.457 -1.315 -13.635 1.00 0.00 5 HIS A O 25
ATOM 29733 N N . ALA A 1 6 ? 70.148 -1.792 -11.937 1.00 0.00 6 ALA A N 25
ATOM 29734 C CA . ALA A 1 6 ? 69.747 -0.365 -11.786 1.00 0.00 6 ALA A CA 25
ATOM 29735 C C . ALA A 1 6 ? 70.315 0.186 -10.477 1.00 0.00 6 ALA A C 25
ATOM 29736 O O . ALA A 1 6 ? 70.286 1.375 -10.228 1.00 0.00 6 ALA A O 25
ATOM 29743 N N . THR A 1 7 ? 70.833 -0.668 -9.637 1.00 0.00 7 THR A N 25
ATOM 29744 C CA . THR A 1 7 ? 71.404 -0.193 -8.345 1.00 0.00 7 THR A CA 25
ATOM 29745 C C . THR A 1 7 ? 72.830 -0.727 -8.192 1.00 0.00 7 THR A C 25
ATOM 29746 O O . THR A 1 7 ? 73.119 -1.857 -8.530 1.00 0.00 7 THR A O 25
ATOM 29757 N N . SER A 1 8 ? 73.724 0.078 -7.685 1.00 0.00 8 SER A N 25
ATOM 29758 C CA . SER A 1 8 ? 75.130 -0.386 -7.513 1.00 0.00 8 SER A CA 25
ATOM 29759 C C . SER A 1 8 ? 75.335 -0.873 -6.077 1.00 0.00 8 SER A C 25
ATOM 29760 O O . SER A 1 8 ? 76.081 -1.798 -5.826 1.00 0.00 8 SER A O 25
ATOM 29768 N N . ALA A 1 9 ? 74.679 -0.256 -5.134 1.00 0.00 9 ALA A N 25
ATOM 29769 C CA . ALA A 1 9 ? 74.835 -0.684 -3.715 1.00 0.00 9 ALA A CA 25
ATOM 29770 C C . ALA A 1 9 ? 73.781 -1.742 -3.384 1.00 0.00 9 ALA A C 25
ATOM 29771 O O . ALA A 1 9 ? 72.698 -1.747 -3.935 1.00 0.00 9 ALA A O 25
ATOM 29778 N N . ASP A 1 10 ? 74.088 -2.641 -2.488 1.00 0.00 10 ASP A N 25
ATOM 29779 C CA . ASP A 1 10 ? 73.102 -3.697 -2.125 1.00 0.00 10 ASP A CA 25
ATOM 29780 C C . ASP A 1 10 ? 73.310 -4.114 -0.667 1.00 0.00 10 ASP A C 25
ATOM 29781 O O . ASP A 1 10 ? 72.368 -4.265 0.085 1.00 0.00 10 ASP A O 25
ATOM 29790 N N . CYS A 1 11 ? 74.536 -4.303 -0.263 1.00 0.00 11 CYS A N 25
ATOM 29791 C CA . CYS A 1 11 ? 74.802 -4.712 1.145 1.00 0.00 11 CYS A CA 25
ATOM 29792 C C . CYS A 1 11 ? 74.761 -3.482 2.054 1.00 0.00 11 CYS A C 25
ATOM 29793 O O . CYS A 1 11 ? 75.310 -2.445 1.737 1.00 0.00 11 CYS A O 25
ATOM 29800 N N . CYS A 1 12 ? 74.116 -3.589 3.184 1.00 0.00 12 CYS A N 25
ATOM 29801 C CA . CYS A 1 12 ? 74.042 -2.427 4.113 1.00 0.00 12 CYS A CA 25
ATOM 29802 C C . CYS A 1 12 ? 74.919 -2.700 5.337 1.00 0.00 12 CYS A C 25
ATOM 29803 O O . CYS A 1 12 ? 75.056 -3.824 5.776 1.00 0.00 12 CYS A O 25
ATOM 29810 N N . ILE A 1 13 ? 75.516 -1.679 5.891 1.00 0.00 13 ILE A N 25
ATOM 29811 C CA . ILE A 1 13 ? 76.384 -1.883 7.085 1.00 0.00 13 ILE A CA 25
ATOM 29812 C C . ILE A 1 13 ? 75.889 -1.004 8.235 1.00 0.00 13 ILE A C 25
ATOM 29813 O O . ILE A 1 13 ? 76.346 -1.116 9.356 1.00 0.00 13 ILE A O 25
ATOM 29829 N N . SER A 1 14 ? 74.958 -0.128 7.970 1.00 0.00 14 SER A N 25
ATOM 29830 C CA . SER A 1 14 ? 74.438 0.756 9.051 1.00 0.00 14 SER A CA 25
ATOM 29831 C C . SER A 1 14 ? 73.036 1.245 8.683 1.00 0.00 14 SER A C 25
ATOM 29832 O O . SER A 1 14 ? 72.860 2.020 7.764 1.00 0.00 14 SER A O 25
ATOM 29840 N N . TYR A 1 15 ? 72.038 0.800 9.395 1.00 0.00 15 TYR A N 25
ATOM 29841 C CA . TYR A 1 15 ? 70.648 1.241 9.088 1.00 0.00 15 TYR A CA 25
ATOM 29842 C C . TYR A 1 15 ? 70.364 2.560 9.809 1.00 0.00 15 TYR A C 25
ATOM 29843 O O . TYR A 1 15 ? 71.088 2.958 10.699 1.00 0.00 15 TYR A O 25
ATOM 29861 N N . THR A 1 16 ? 69.317 3.242 9.432 1.00 0.00 16 THR A N 25
ATOM 29862 C CA . THR A 1 16 ? 68.989 4.536 10.096 1.00 0.00 16 THR A CA 25
ATOM 29863 C C . THR A 1 16 ? 68.440 4.267 11.504 1.00 0.00 16 THR A C 25
ATOM 29864 O O . THR A 1 16 ? 67.376 3.697 11.647 1.00 0.00 16 THR A O 25
ATOM 29875 N N . PRO A 1 17 ? 69.179 4.683 12.504 1.00 0.00 17 PRO A N 25
ATOM 29876 C CA . PRO A 1 17 ? 68.781 4.496 13.911 1.00 0.00 17 PRO A CA 25
ATOM 29877 C C . PRO A 1 17 ? 67.744 5.548 14.316 1.00 0.00 17 PRO A C 25
ATOM 29878 O O . PRO A 1 17 ? 67.967 6.339 15.210 1.00 0.00 17 PRO A O 25
ATOM 29889 N N . ARG A 1 18 ? 66.611 5.563 13.666 1.00 0.00 18 ARG A N 25
ATOM 29890 C CA . ARG A 1 18 ? 65.564 6.565 14.015 1.00 0.00 18 ARG A CA 25
ATOM 29891 C C . ARG A 1 18 ? 64.187 6.023 13.625 1.00 0.00 18 ARG A C 25
ATOM 29892 O O . ARG A 1 18 ? 64.071 5.094 12.851 1.00 0.00 18 ARG A O 25
ATOM 29913 N N . SER A 1 19 ? 63.142 6.599 14.155 1.00 0.00 19 SER A N 25
ATOM 29914 C CA . SER A 1 19 ? 61.774 6.119 13.813 1.00 0.00 19 SER A CA 25
ATOM 29915 C C . SER A 1 19 ? 61.245 6.907 12.613 1.00 0.00 19 SER A C 25
ATOM 29916 O O . SER A 1 19 ? 60.897 8.066 12.724 1.00 0.00 19 SER A O 25
ATOM 29924 N N . ILE A 1 20 ? 61.182 6.288 11.466 1.00 0.00 20 ILE A N 25
ATOM 29925 C CA . ILE A 1 20 ? 60.677 7.003 10.260 1.00 0.00 20 ILE A CA 25
ATOM 29926 C C . ILE A 1 20 ? 59.208 6.626 10.025 1.00 0.00 20 ILE A C 25
ATOM 29927 O O . ILE A 1 20 ? 58.854 5.466 10.091 1.00 0.00 20 ILE A O 25
ATOM 29943 N N . PRO A 1 21 ? 58.395 7.619 9.756 1.00 0.00 21 PRO A N 25
ATOM 29944 C CA . PRO A 1 21 ? 56.957 7.417 9.506 1.00 0.00 21 PRO A CA 25
ATOM 29945 C C . PRO A 1 21 ? 56.731 6.886 8.087 1.00 0.00 21 PRO A C 25
ATOM 29946 O O . PRO A 1 21 ? 57.362 7.319 7.143 1.00 0.00 21 PRO A O 25
ATOM 29957 N N . CYS A 1 22 ? 55.834 5.950 7.930 1.00 0.00 22 CYS A N 25
ATOM 29958 C CA . CYS A 1 22 ? 55.566 5.391 6.580 1.00 0.00 22 CYS A CA 25
ATOM 29959 C C . CYS A 1 22 ? 54.999 6.486 5.674 1.00 0.00 22 CYS A C 25
ATOM 29960 O O . CYS A 1 22 ? 55.361 6.598 4.519 1.00 0.00 22 CYS A O 25
ATOM 29967 N N . SER A 1 23 ? 54.112 7.294 6.187 1.00 0.00 23 SER A N 25
ATOM 29968 C CA . SER A 1 23 ? 53.523 8.380 5.354 1.00 0.00 23 SER A CA 25
ATOM 29969 C C . SER A 1 23 ? 54.641 9.131 4.628 1.00 0.00 23 SER A C 25
ATOM 29970 O O . SER A 1 23 ? 54.430 9.726 3.590 1.00 0.00 23 SER A O 25
ATOM 29978 N N . LEU A 1 24 ? 55.830 9.110 5.166 1.00 0.00 24 LEU A N 25
ATOM 29979 C CA . LEU A 1 24 ? 56.959 9.824 4.506 1.00 0.00 24 LEU A CA 25
ATOM 29980 C C . LEU A 1 24 ? 57.757 8.838 3.651 1.00 0.00 24 LEU A C 25
ATOM 29981 O O . LEU A 1 24 ? 58.903 9.072 3.323 1.00 0.00 24 LEU A O 25
ATOM 29997 N N . LEU A 1 25 ? 57.160 7.736 3.286 1.00 0.00 25 LEU A N 25
ATOM 29998 C CA . LEU A 1 25 ? 57.886 6.737 2.453 1.00 0.00 25 LEU A CA 25
ATOM 29999 C C . LEU A 1 25 ? 57.028 6.362 1.243 1.00 0.00 25 LEU A C 25
ATOM 30000 O O . LEU A 1 25 ? 55.817 6.300 1.323 1.00 0.00 25 LEU A O 25
ATOM 30016 N N . GLU A 1 26 ? 57.646 6.114 0.120 1.00 0.00 26 GLU A N 25
ATOM 30017 C CA . GLU A 1 26 ? 56.866 5.745 -1.095 1.00 0.00 26 GLU A CA 25
ATOM 30018 C C . GLU A 1 26 ? 56.876 4.225 -1.267 1.00 0.00 26 GLU A C 25
ATOM 30019 O O . GLU A 1 26 ? 55.856 3.612 -1.509 1.00 0.00 26 GLU A O 25
ATOM 30031 N N . SER A 1 27 ? 58.022 3.613 -1.145 1.00 0.00 27 SER A N 25
ATOM 30032 C CA . SER A 1 27 ? 58.097 2.133 -1.303 1.00 0.00 27 SER A CA 25
ATOM 30033 C C . SER A 1 27 ? 59.284 1.594 -0.503 1.00 0.00 27 SER A C 25
ATOM 30034 O O . SER A 1 27 ? 59.919 2.312 0.244 1.00 0.00 27 SER A O 25
ATOM 30042 N N . TYR A 1 28 ? 59.590 0.334 -0.654 1.00 0.00 28 TYR A N 25
ATOM 30043 C CA . TYR A 1 28 ? 60.737 -0.248 0.097 1.00 0.00 28 TYR A CA 25
ATOM 30044 C C . TYR A 1 28 ? 61.045 -1.646 -0.444 1.00 0.00 28 TYR A C 25
ATOM 30045 O O . TYR A 1 28 ? 60.220 -2.272 -1.080 1.00 0.00 28 TYR A O 25
ATOM 30063 N N . PHE A 1 29 ? 62.228 -2.139 -0.199 1.00 0.00 29 PHE A N 25
ATOM 30064 C CA . PHE A 1 29 ? 62.590 -3.496 -0.701 1.00 0.00 29 PHE A CA 25
ATOM 30065 C C . PHE A 1 29 ? 63.645 -4.115 0.218 1.00 0.00 29 PHE A C 25
ATOM 30066 O O . PHE A 1 29 ? 64.167 -3.467 1.103 1.00 0.00 29 PHE A O 25
ATOM 30083 N N . GLU A 1 30 ? 63.962 -5.365 0.016 1.00 0.00 30 GLU A N 25
ATOM 30084 C CA . GLU A 1 30 ? 64.984 -6.023 0.879 1.00 0.00 30 GLU A CA 25
ATOM 30085 C C . GLU A 1 30 ? 66.323 -6.069 0.139 1.00 0.00 30 GLU A C 25
ATOM 30086 O O . GLU A 1 30 ? 66.383 -5.917 -1.065 1.00 0.00 30 GLU A O 25
ATOM 30098 N N . THR A 1 31 ? 67.398 -6.277 0.850 1.00 0.00 31 THR A N 25
ATOM 30099 C CA . THR A 1 31 ? 68.731 -6.332 0.186 1.00 0.00 31 THR A CA 25
ATOM 30100 C C . THR A 1 31 ? 68.949 -7.726 -0.406 1.00 0.00 31 THR A C 25
ATOM 30101 O O . THR A 1 31 ? 68.099 -8.589 -0.316 1.00 0.00 31 THR A O 25
ATOM 30112 N N . ASN A 1 32 ? 70.084 -7.953 -1.010 1.00 0.00 32 ASN A N 25
ATOM 30113 C CA . ASN A 1 32 ? 70.355 -9.291 -1.607 1.00 0.00 32 ASN A CA 25
ATOM 30114 C C . ASN A 1 32 ? 70.742 -10.274 -0.499 1.00 0.00 32 ASN A C 25
ATOM 30115 O O . ASN A 1 32 ? 71.650 -10.031 0.270 1.00 0.00 32 ASN A O 25
ATOM 30126 N N . SER A 1 33 ? 70.059 -11.383 -0.413 1.00 0.00 33 SER A N 25
ATOM 30127 C CA . SER A 1 33 ? 70.387 -12.379 0.645 1.00 0.00 33 SER A CA 25
ATOM 30128 C C . SER A 1 33 ? 71.875 -12.727 0.576 1.00 0.00 33 SER A C 25
ATOM 30129 O O . SER A 1 33 ? 72.458 -13.196 1.534 1.00 0.00 33 SER A O 25
ATOM 30137 N N . GLU A 1 34 ? 72.495 -12.502 -0.550 1.00 0.00 34 GLU A N 25
ATOM 30138 C CA . GLU A 1 34 ? 73.945 -12.822 -0.678 1.00 0.00 34 GLU A CA 25
ATOM 30139 C C . GLU A 1 34 ? 74.758 -11.866 0.197 1.00 0.00 34 GLU A C 25
ATOM 30140 O O . GLU A 1 34 ? 75.810 -12.210 0.698 1.00 0.00 34 GLU A O 25
ATOM 30152 N N . CYS A 1 35 ? 74.278 -10.668 0.386 1.00 0.00 35 CYS A N 25
ATOM 30153 C CA . CYS A 1 35 ? 75.023 -9.692 1.229 1.00 0.00 35 CYS A CA 25
ATOM 30154 C C . CYS A 1 35 ? 75.255 -10.290 2.618 1.00 0.00 35 CYS A C 25
ATOM 30155 O O . CYS A 1 35 ? 74.468 -11.079 3.103 1.00 0.00 35 CYS A O 25
ATOM 30162 N N . SER A 1 36 ? 76.329 -9.921 3.261 1.00 0.00 36 SER A N 25
ATOM 30163 C CA . SER A 1 36 ? 76.610 -10.468 4.618 1.00 0.00 36 SER A CA 25
ATOM 30164 C C . SER A 1 36 ? 75.324 -10.461 5.447 1.00 0.00 36 SER A C 25
ATOM 30165 O O . SER A 1 36 ? 74.782 -11.496 5.779 1.00 0.00 36 SER A O 25
ATOM 30173 N N . LYS A 1 37 ? 74.829 -9.300 5.782 1.00 0.00 37 LYS A N 25
ATOM 30174 C CA . LYS A 1 37 ? 73.578 -9.230 6.587 1.00 0.00 37 LYS A CA 25
ATOM 30175 C C . LYS A 1 37 ? 72.458 -8.620 5.735 1.00 0.00 37 LYS A C 25
ATOM 30176 O O . LYS A 1 37 ? 72.686 -7.673 5.008 1.00 0.00 37 LYS A O 25
ATOM 30195 N N . PRO A 1 38 ? 71.279 -9.179 5.851 1.00 0.00 38 PRO A N 25
ATOM 30196 C CA . PRO A 1 38 ? 70.103 -8.707 5.101 1.00 0.00 38 PRO A CA 25
ATOM 30197 C C . PRO A 1 38 ? 69.523 -7.451 5.758 1.00 0.00 38 PRO A C 25
ATOM 30198 O O . PRO A 1 38 ? 69.938 -7.052 6.828 1.00 0.00 38 PRO A O 25
ATOM 30209 N N . GLY A 1 39 ? 68.567 -6.826 5.129 1.00 0.00 39 GLY A N 25
ATOM 30210 C CA . GLY A 1 39 ? 67.965 -5.606 5.713 1.00 0.00 39 GLY A CA 25
ATOM 30211 C C . GLY A 1 39 ? 66.860 -5.086 4.793 1.00 0.00 39 GLY A C 25
ATOM 30212 O O . GLY A 1 39 ? 66.654 -5.592 3.708 1.00 0.00 39 GLY A O 25
ATOM 30216 N N . VAL A 1 40 ? 66.147 -4.079 5.217 1.00 0.00 40 VAL A N 25
ATOM 30217 C CA . VAL A 1 40 ? 65.055 -3.528 4.365 1.00 0.00 40 VAL A CA 25
ATOM 30218 C C . VAL A 1 40 ? 65.382 -2.082 3.988 1.00 0.00 40 VAL A C 25
ATOM 30219 O O . VAL A 1 40 ? 65.654 -1.255 4.835 1.00 0.00 40 VAL A O 25
ATOM 30232 N N . ILE A 1 41 ? 65.355 -1.770 2.721 1.00 0.00 41 ILE A N 25
ATOM 30233 C CA . ILE A 1 41 ? 65.662 -0.378 2.290 1.00 0.00 41 ILE A CA 25
ATOM 30234 C C . ILE A 1 41 ? 64.355 0.377 2.042 1.00 0.00 41 ILE A C 25
ATOM 30235 O O . ILE A 1 41 ? 63.538 -0.025 1.238 1.00 0.00 41 ILE A O 25
ATOM 30251 N N . PHE A 1 42 ? 64.150 1.468 2.727 1.00 0.00 42 PHE A N 25
ATOM 30252 C CA . PHE A 1 42 ? 62.895 2.245 2.530 1.00 0.00 42 PHE A CA 25
ATOM 30253 C C . PHE A 1 42 ? 63.184 3.474 1.666 1.00 0.00 42 PHE A C 25
ATOM 30254 O O . PHE A 1 42 ? 64.082 4.244 1.944 1.00 0.00 42 PHE A O 25
ATOM 30271 N N . LEU A 1 43 ? 62.429 3.664 0.618 1.00 0.00 43 LEU A N 25
ATOM 30272 C CA . LEU A 1 43 ? 62.658 4.842 -0.264 1.00 0.00 43 LEU A CA 25
ATOM 30273 C C . LEU A 1 43 ? 61.702 5.969 0.134 1.00 0.00 43 LEU A C 25
ATOM 30274 O O . LEU A 1 43 ? 60.545 5.740 0.423 1.00 0.00 43 LEU A O 25
ATOM 30290 N N . THR A 1 44 ? 62.177 7.184 0.152 1.00 0.00 44 THR A N 25
ATOM 30291 C CA . THR A 1 44 ? 61.295 8.322 0.531 1.00 0.00 44 THR A CA 25
ATOM 30292 C C . THR A 1 44 ? 60.889 9.094 -0.726 1.00 0.00 44 THR A C 25
ATOM 30293 O O . THR A 1 44 ? 61.406 8.863 -1.801 1.00 0.00 44 THR A O 25
ATOM 30304 N N . LYS A 1 45 ? 59.968 10.010 -0.600 1.00 0.00 45 LYS A N 25
ATOM 30305 C CA . LYS A 1 45 ? 59.532 10.795 -1.789 1.00 0.00 45 LYS A CA 25
ATOM 30306 C C . LYS A 1 45 ? 60.555 11.896 -2.078 1.00 0.00 45 LYS A C 25
ATOM 30307 O O . LYS A 1 45 ? 60.371 12.712 -2.960 1.00 0.00 45 LYS A O 25
ATOM 30326 N N . LYS A 1 46 ? 61.634 11.928 -1.343 1.00 0.00 46 LYS A N 25
ATOM 30327 C CA . LYS A 1 46 ? 62.665 12.976 -1.579 1.00 0.00 46 LYS A CA 25
ATOM 30328 C C . LYS A 1 46 ? 63.880 12.350 -2.267 1.00 0.00 46 LYS A C 25
ATOM 30329 O O . LYS A 1 46 ? 64.991 12.827 -2.141 1.00 0.00 46 LYS A O 25
ATOM 30348 N N . GLY A 1 47 ? 63.678 11.287 -2.996 1.00 0.00 47 GLY A N 25
ATOM 30349 C CA . GLY A 1 47 ? 64.813 10.632 -3.692 1.00 0.00 47 GLY A CA 25
ATOM 30350 C C . GLY A 1 47 ? 65.849 10.176 -2.666 1.00 0.00 47 GLY A C 25
ATOM 30351 O O . GLY A 1 47 ? 67.039 10.324 -2.860 1.00 0.00 47 GLY A O 25
ATOM 30355 N N . ARG A 1 48 ? 65.405 9.620 -1.573 1.00 0.00 48 ARG A N 25
ATOM 30356 C CA . ARG A 1 48 ? 66.363 9.152 -0.532 1.00 0.00 48 ARG A CA 25
ATOM 30357 C C . ARG A 1 48 ? 66.002 7.728 -0.106 1.00 0.00 48 ARG A C 25
ATOM 30358 O O . ARG A 1 48 ? 64.846 7.390 0.050 1.00 0.00 48 ARG A O 25
ATOM 30379 N N . ARG A 1 49 ? 66.985 6.890 0.086 1.00 0.00 49 ARG A N 25
ATOM 30380 C CA . ARG A 1 49 ? 66.700 5.487 0.503 1.00 0.00 49 ARG A CA 25
ATOM 30381 C C . ARG A 1 49 ? 67.637 5.099 1.649 1.00 0.00 49 ARG A C 25
ATOM 30382 O O . ARG A 1 49 ? 68.745 5.585 1.748 1.00 0.00 49 ARG A O 25
ATOM 30403 N N . PHE A 1 50 ? 67.200 4.227 2.517 1.00 0.00 50 PHE A N 25
ATOM 30404 C CA . PHE A 1 50 ? 68.069 3.812 3.656 1.00 0.00 50 PHE A CA 25
ATOM 30405 C C . PHE A 1 50 ? 67.653 2.420 4.137 1.00 0.00 50 PHE A C 25
ATOM 30406 O O . PHE A 1 50 ? 66.520 2.011 3.982 1.00 0.00 50 PHE A O 25
ATOM 30423 N N . CYS A 1 51 ? 68.563 1.689 4.723 1.00 0.00 51 CYS A N 25
ATOM 30424 C CA . CYS A 1 51 ? 68.221 0.326 5.215 1.00 0.00 51 CYS A CA 25
ATOM 30425 C C . CYS A 1 51 ? 67.556 0.430 6.590 1.00 0.00 51 CYS A C 25
ATOM 30426 O O . CYS A 1 51 ? 67.714 1.408 7.294 1.00 0.00 51 CYS A O 25
ATOM 30433 N N . ALA A 1 52 ? 66.814 -0.571 6.977 1.00 0.00 52 ALA A N 25
ATOM 30434 C CA . ALA A 1 52 ? 66.140 -0.532 8.305 1.00 0.00 52 ALA A CA 25
ATOM 30435 C C . ALA A 1 52 ? 66.116 -1.940 8.903 1.00 0.00 52 ALA A C 25
ATOM 30436 O O . ALA A 1 52 ? 66.486 -2.903 8.261 1.00 0.00 52 ALA A O 25
ATOM 30443 N N . ASN A 1 53 ? 65.686 -2.068 10.129 1.00 0.00 53 ASN A N 25
ATOM 30444 C CA . ASN A 1 53 ? 65.641 -3.412 10.765 1.00 0.00 53 ASN A CA 25
ATOM 30445 C C . ASN A 1 53 ? 64.361 -4.139 10.329 1.00 0.00 53 ASN A C 25
ATOM 30446 O O . ASN A 1 53 ? 63.275 -3.616 10.488 1.00 0.00 53 ASN A O 25
ATOM 30457 N N . PRO A 1 54 ? 64.521 -5.323 9.790 1.00 0.00 54 PRO A N 25
ATOM 30458 C CA . PRO A 1 54 ? 63.385 -6.135 9.319 1.00 0.00 54 PRO A CA 25
ATOM 30459 C C . PRO A 1 54 ? 62.648 -6.762 10.504 1.00 0.00 54 PRO A C 25
ATOM 30460 O O . PRO A 1 54 ? 61.589 -7.338 10.355 1.00 0.00 54 PRO A O 25
ATOM 30471 N N . SER A 1 55 ? 63.198 -6.649 11.681 1.00 0.00 55 SER A N 25
ATOM 30472 C CA . SER A 1 55 ? 62.526 -7.231 12.874 1.00 0.00 55 SER A CA 25
ATOM 30473 C C . SER A 1 55 ? 61.823 -6.118 13.655 1.00 0.00 55 SER A C 25
ATOM 30474 O O . SER A 1 55 ? 61.211 -6.356 14.677 1.00 0.00 55 SER A O 25
ATOM 30482 N N . ASP A 1 56 ? 61.903 -4.902 13.182 1.00 0.00 56 ASP A N 25
ATOM 30483 C CA . ASP A 1 56 ? 61.236 -3.780 13.901 1.00 0.00 56 ASP A CA 25
ATOM 30484 C C . ASP A 1 56 ? 59.720 -3.898 13.733 1.00 0.00 56 ASP A C 25
ATOM 30485 O O . ASP A 1 56 ? 59.200 -3.821 12.637 1.00 0.00 56 ASP A O 25
ATOM 30494 N N . LYS A 1 57 ? 59.005 -4.085 14.809 1.00 0.00 57 LYS A N 25
ATOM 30495 C CA . LYS A 1 57 ? 57.524 -4.207 14.704 1.00 0.00 57 LYS A CA 25
ATOM 30496 C C . LYS A 1 57 ? 56.984 -3.085 13.817 1.00 0.00 57 LYS A C 25
ATOM 30497 O O . LYS A 1 57 ? 56.116 -3.294 12.994 1.00 0.00 57 LYS A O 25
ATOM 30516 N N . GLN A 1 58 ? 57.495 -1.894 13.973 1.00 0.00 58 GLN A N 25
ATOM 30517 C CA . GLN A 1 58 ? 57.013 -0.763 13.133 1.00 0.00 58 GLN A CA 25
ATOM 30518 C C . GLN A 1 58 ? 57.243 -1.098 11.659 1.00 0.00 58 GLN A C 25
ATOM 30519 O O . GLN A 1 58 ? 56.501 -0.679 10.792 1.00 0.00 58 GLN A O 25
ATOM 30533 N N . VAL A 1 59 ? 58.266 -1.855 11.369 1.00 0.00 59 VAL A N 25
ATOM 30534 C CA . VAL A 1 59 ? 58.544 -2.221 9.952 1.00 0.00 59 VAL A CA 25
ATOM 30535 C C . VAL A 1 59 ? 57.512 -3.248 9.485 1.00 0.00 59 VAL A C 25
ATOM 30536 O O . VAL A 1 59 ? 57.026 -3.193 8.373 1.00 0.00 59 VAL A O 25
ATOM 30549 N N . GLN A 1 60 ? 57.170 -4.184 10.329 1.00 0.00 60 GLN A N 25
ATOM 30550 C CA . GLN A 1 60 ? 56.166 -5.210 9.934 1.00 0.00 60 GLN A CA 25
ATOM 30551 C C . GLN A 1 60 ? 54.822 -4.528 9.679 1.00 0.00 60 GLN A C 25
ATOM 30552 O O . GLN A 1 60 ? 54.067 -4.924 8.815 1.00 0.00 60 GLN A O 25
ATOM 30566 N N . VAL A 1 61 ? 54.516 -3.503 10.425 1.00 0.00 61 VAL A N 25
ATOM 30567 C CA . VAL A 1 61 ? 53.221 -2.795 10.223 1.00 0.00 61 VAL A CA 25
ATOM 30568 C C . VAL A 1 61 ? 53.303 -1.932 8.962 1.00 0.00 61 VAL A C 25
ATOM 30569 O O . VAL A 1 61 ? 52.309 -1.659 8.319 1.00 0.00 61 VAL A O 25
ATOM 30582 N N . CYS A 1 62 ? 54.480 -1.495 8.606 1.00 0.00 62 CYS A N 25
ATOM 30583 C CA . CYS A 1 62 ? 54.623 -0.645 7.390 1.00 0.00 62 CYS A CA 25
ATOM 30584 C C . CYS A 1 62 ? 54.501 -1.511 6.133 1.00 0.00 62 CYS A C 25
ATOM 30585 O O . CYS A 1 62 ? 54.057 -1.057 5.098 1.00 0.00 62 CYS A O 25
ATOM 30592 N N . MET A 1 63 ? 54.895 -2.753 6.211 1.00 0.00 63 MET A N 25
ATOM 30593 C CA . MET A 1 63 ? 54.800 -3.637 5.014 1.00 0.00 63 MET A CA 25
ATOM 30594 C C . MET A 1 63 ? 53.361 -3.641 4.492 1.00 0.00 63 MET A C 25
ATOM 30595 O O . MET A 1 63 ? 53.122 -3.726 3.304 1.00 0.00 63 MET A O 25
ATOM 30609 N N . ARG A 1 64 ? 52.401 -3.549 5.371 1.00 0.00 64 ARG A N 25
ATOM 30610 C CA . ARG A 1 64 ? 50.980 -3.549 4.925 1.00 0.00 64 ARG A CA 25
ATOM 30611 C C . ARG A 1 64 ? 50.584 -2.140 4.478 1.00 0.00 64 ARG A C 25
ATOM 30612 O O . ARG A 1 64 ? 49.889 -1.963 3.498 1.00 0.00 64 ARG A O 25
ATOM 30633 N N . MET A 1 65 ? 51.021 -1.137 5.189 1.00 0.00 65 MET A N 25
ATOM 30634 C CA . MET A 1 65 ? 50.668 0.258 4.802 1.00 0.00 65 MET A CA 25
ATOM 30635 C C . MET A 1 65 ? 51.220 0.554 3.406 1.00 0.00 65 MET A C 25
ATOM 30636 O O . MET A 1 65 ? 50.519 1.042 2.542 1.00 0.00 65 MET A O 25
ATOM 30650 N N . LEU A 1 66 ? 52.471 0.261 3.179 1.00 0.00 66 LEU A N 25
ATOM 30651 C CA . LEU A 1 66 ? 53.067 0.524 1.839 1.00 0.00 66 LEU A CA 25
ATOM 30652 C C . LEU A 1 66 ? 52.400 -0.378 0.799 1.00 0.00 66 LEU A C 25
ATOM 30653 O O . LEU A 1 66 ? 53.006 -1.291 0.276 1.00 0.00 66 LEU A O 25
ATOM 30669 N N . LYS A 1 67 ? 51.155 -0.129 0.494 1.00 0.00 67 LYS A N 25
ATOM 30670 C CA . LYS A 1 67 ? 50.453 -0.974 -0.512 1.00 0.00 67 LYS A CA 25
ATOM 30671 C C . LYS A 1 67 ? 51.241 -0.965 -1.824 1.00 0.00 67 LYS A C 25
ATOM 30672 O O . LYS A 1 67 ? 52.026 -0.074 -2.081 1.00 0.00 67 LYS A O 25
ATOM 30691 N N . LEU A 1 68 ? 51.039 -1.951 -2.655 1.00 0.00 68 LEU A N 25
ATOM 30692 C CA . LEU A 1 68 ? 51.777 -1.998 -3.948 1.00 0.00 68 LEU A CA 25
ATOM 30693 C C . LEU A 1 68 ? 51.450 -0.748 -4.768 1.00 0.00 68 LEU A C 25
ATOM 30694 O O . LEU A 1 68 ? 50.590 -0.764 -5.626 1.00 0.00 68 LEU A O 25
ATOM 30710 N N . ASP A 1 69 ? 52.129 0.337 -4.510 1.00 0.00 69 ASP A N 25
ATOM 30711 C CA . ASP A 1 69 ? 51.855 1.586 -5.274 1.00 0.00 69 ASP A CA 25
ATOM 30712 C C . ASP A 1 69 ? 52.505 1.492 -6.656 1.00 0.00 69 ASP A C 25
ATOM 30713 O O . ASP A 1 69 ? 53.420 2.226 -6.973 1.00 0.00 69 ASP A O 25
ATOM 30722 N N . THR A 1 70 ? 52.039 0.595 -7.481 1.00 0.00 70 THR A N 25
ATOM 30723 C CA . THR A 1 70 ? 52.631 0.456 -8.841 1.00 0.00 70 THR A CA 25
ATOM 30724 C C . THR A 1 70 ? 52.162 1.616 -9.720 1.00 0.00 70 THR A C 25
ATOM 30725 O O . THR A 1 70 ? 51.458 2.500 -9.275 1.00 0.00 70 THR A O 25
ATOM 30736 N N . ARG A 1 71 ? 52.548 1.622 -10.967 1.00 0.00 71 ARG A N 25
ATOM 30737 C CA . ARG A 1 71 ? 52.124 2.727 -11.872 1.00 0.00 71 ARG A CA 25
ATOM 30738 C C . ARG A 1 71 ? 52.659 4.057 -11.337 1.00 0.00 71 ARG A C 25
ATOM 30739 O O . ARG A 1 71 ? 53.173 4.133 -10.239 1.00 0.00 71 ARG A O 25
ATOM 30760 N N . ILE A 1 72 ? 52.541 5.106 -12.104 1.00 0.00 72 ILE A N 25
ATOM 30761 C CA . ILE A 1 72 ? 53.040 6.428 -11.641 1.00 0.00 72 ILE A CA 25
ATOM 30762 C C . ILE A 1 72 ? 51.917 7.461 -11.773 1.00 0.00 72 ILE A C 25
ATOM 30763 O O . ILE A 1 72 ? 50.767 7.176 -11.504 1.00 0.00 72 ILE A O 25
ATOM 30779 N N . LYS A 1 73 ? 52.236 8.656 -12.184 1.00 0.00 73 LYS A N 25
ATOM 30780 C CA . LYS A 1 73 ? 51.182 9.699 -12.329 1.00 0.00 73 LYS A CA 25
ATOM 30781 C C . LYS A 1 73 ? 50.281 9.354 -13.516 1.00 0.00 73 LYS A C 25
ATOM 30782 O O . LYS A 1 73 ? 50.646 9.540 -14.660 1.00 0.00 73 LYS A O 25
ATOM 30801 N N . THR A 1 74 ? 49.104 8.855 -13.254 1.00 0.00 74 THR A N 25
ATOM 30802 C CA . THR A 1 74 ? 48.179 8.500 -14.367 1.00 0.00 74 THR A CA 25
ATOM 30803 C C . THR A 1 74 ? 46.755 8.371 -13.823 1.00 0.00 74 THR A C 25
ATOM 30804 O O . THR A 1 74 ? 46.547 8.059 -12.667 1.00 0.00 74 THR A O 25
ATOM 30815 N N . ARG A 1 75 ? 45.771 8.608 -14.647 1.00 0.00 75 ARG A N 25
ATOM 30816 C CA . ARG A 1 75 ? 44.362 8.499 -14.176 1.00 0.00 75 ARG A CA 25
ATOM 30817 C C . ARG A 1 75 ? 43.840 7.086 -14.446 1.00 0.00 75 ARG A C 25
ATOM 30818 O O . ARG A 1 75 ? 43.025 6.565 -13.711 1.00 0.00 75 ARG A O 25
ATOM 30839 N N . LYS A 1 76 ? 44.302 6.463 -15.495 1.00 0.00 76 LYS A N 25
ATOM 30840 C CA . LYS A 1 76 ? 43.831 5.084 -15.810 1.00 0.00 76 LYS A CA 25
ATOM 30841 C C . LYS A 1 76 ? 44.667 4.508 -16.955 1.00 0.00 76 LYS A C 25
ATOM 30842 O O . LYS A 1 76 ? 45.245 3.445 -16.841 1.00 0.00 76 LYS A O 25
ATOM 30861 N N . ASN A 1 77 ? 44.736 5.201 -18.058 1.00 0.00 77 ASN A N 25
ATOM 30862 C CA . ASN A 1 77 ? 45.534 4.692 -19.209 1.00 0.00 77 ASN A CA 25
ATOM 30863 C C . ASN A 1 77 ? 46.121 5.873 -19.984 1.00 0.00 77 ASN A C 25
ATOM 30864 O O . ASN A 1 77 ? 47.279 5.793 -20.360 1.00 0.00 77 ASN A O 25
ATOM 30876 N N . MET A 1 1 ? 45.705 9.997 -10.022 1.00 0.00 1 MET A N 26
ATOM 30877 C CA . MET A 1 1 ? 46.622 9.787 -8.866 1.00 0.00 1 MET A CA 26
ATOM 30878 C C . MET A 1 1 ? 47.530 8.588 -9.147 1.00 0.00 1 MET A C 26
ATOM 30879 O O . MET A 1 1 ? 47.571 7.637 -8.392 1.00 0.00 1 MET A O 26
ATOM 30895 N N . ASP A 1 2 ? 48.259 8.625 -10.229 1.00 0.00 2 ASP A N 26
ATOM 30896 C CA . ASP A 1 2 ? 49.164 7.487 -10.557 1.00 0.00 2 ASP A CA 26
ATOM 30897 C C . ASP A 1 2 ? 50.383 8.009 -11.320 1.00 0.00 2 ASP A C 26
ATOM 30898 O O . ASP A 1 2 ? 50.785 7.454 -12.323 1.00 0.00 2 ASP A O 26
ATOM 30907 N N . ARG A 1 3 ? 50.976 9.074 -10.852 1.00 0.00 3 ARG A N 26
ATOM 30908 C CA . ARG A 1 3 ? 52.168 9.632 -11.550 1.00 0.00 3 ARG A CA 26
ATOM 30909 C C . ARG A 1 3 ? 53.435 9.240 -10.786 1.00 0.00 3 ARG A C 26
ATOM 30910 O O . ARG A 1 3 ? 53.374 8.680 -9.709 1.00 0.00 3 ARG A O 26
ATOM 30931 N N . PHE A 1 4 ? 54.584 9.530 -11.334 1.00 0.00 4 PHE A N 26
ATOM 30932 C CA . PHE A 1 4 ? 55.853 9.173 -10.638 1.00 0.00 4 PHE A CA 26
ATOM 30933 C C . PHE A 1 4 ? 56.566 10.450 -10.189 1.00 0.00 4 PHE A C 26
ATOM 30934 O O . PHE A 1 4 ? 56.161 11.547 -10.519 1.00 0.00 4 PHE A O 26
ATOM 30951 N N . HIS A 1 5 ? 57.625 10.317 -9.438 1.00 0.00 5 HIS A N 26
ATOM 30952 C CA . HIS A 1 5 ? 58.362 11.524 -8.970 1.00 0.00 5 HIS A CA 26
ATOM 30953 C C . HIS A 1 5 ? 59.832 11.414 -9.378 1.00 0.00 5 HIS A C 26
ATOM 30954 O O . HIS A 1 5 ? 60.725 11.690 -8.601 1.00 0.00 5 HIS A O 26
ATOM 30968 N N . ALA A 1 6 ? 60.091 11.014 -10.593 1.00 0.00 6 ALA A N 26
ATOM 30969 C CA . ALA A 1 6 ? 61.504 10.886 -11.051 1.00 0.00 6 ALA A CA 26
ATOM 30970 C C . ALA A 1 6 ? 62.238 9.879 -10.164 1.00 0.00 6 ALA A C 26
ATOM 30971 O O . ALA A 1 6 ? 61.895 9.683 -9.015 1.00 0.00 6 ALA A O 26
ATOM 30978 N N . THR A 1 7 ? 63.245 9.237 -10.689 1.00 0.00 7 THR A N 26
ATOM 30979 C CA . THR A 1 7 ? 63.999 8.242 -9.875 1.00 0.00 7 THR A CA 26
ATOM 30980 C C . THR A 1 7 ? 65.448 8.178 -10.363 1.00 0.00 7 THR A C 26
ATOM 30981 O O . THR A 1 7 ? 65.758 8.571 -11.470 1.00 0.00 7 THR A O 26
ATOM 30992 N N . SER A 1 8 ? 66.338 7.685 -9.546 1.00 0.00 8 SER A N 26
ATOM 30993 C CA . SER A 1 8 ? 67.765 7.597 -9.964 1.00 0.00 8 SER A CA 26
ATOM 30994 C C . SER A 1 8 ? 68.074 6.171 -10.426 1.00 0.00 8 SER A C 26
ATOM 30995 O O . SER A 1 8 ? 67.329 5.248 -10.162 1.00 0.00 8 SER A O 26
ATOM 31003 N N . ALA A 1 9 ? 69.166 5.984 -11.114 1.00 0.00 9 ALA A N 26
ATOM 31004 C CA . ALA A 1 9 ? 69.520 4.618 -11.592 1.00 0.00 9 ALA A CA 26
ATOM 31005 C C . ALA A 1 9 ? 70.561 4.003 -10.653 1.00 0.00 9 ALA A C 26
ATOM 31006 O O . ALA A 1 9 ? 71.456 4.673 -10.180 1.00 0.00 9 ALA A O 26
ATOM 31013 N N . ASP A 1 10 ? 70.449 2.732 -10.380 1.00 0.00 10 ASP A N 26
ATOM 31014 C CA . ASP A 1 10 ? 71.432 2.076 -9.472 1.00 0.00 10 ASP A CA 26
ATOM 31015 C C . ASP A 1 10 ? 71.176 0.568 -9.445 1.00 0.00 10 ASP A C 26
ATOM 31016 O O . ASP A 1 10 ? 70.080 0.119 -9.174 1.00 0.00 10 ASP A O 26
ATOM 31025 N N . CYS A 1 11 ? 72.179 -0.219 -9.725 1.00 0.00 11 CYS A N 26
ATOM 31026 C CA . CYS A 1 11 ? 71.991 -1.697 -9.715 1.00 0.00 11 CYS A CA 26
ATOM 31027 C C . CYS A 1 11 ? 72.208 -2.229 -8.296 1.00 0.00 11 CYS A C 26
ATOM 31028 O O . CYS A 1 11 ? 72.414 -1.475 -7.366 1.00 0.00 11 CYS A O 26
ATOM 31035 N N . CYS A 1 12 ? 72.162 -3.521 -8.124 1.00 0.00 12 CYS A N 26
ATOM 31036 C CA . CYS A 1 12 ? 72.364 -4.100 -6.766 1.00 0.00 12 CYS A CA 26
ATOM 31037 C C . CYS A 1 12 ? 73.709 -4.829 -6.717 1.00 0.00 12 CYS A C 26
ATOM 31038 O O . CYS A 1 12 ? 74.007 -5.658 -7.555 1.00 0.00 12 CYS A O 26
ATOM 31045 N N . ILE A 1 13 ? 74.523 -4.529 -5.743 1.00 0.00 13 ILE A N 26
ATOM 31046 C CA . ILE A 1 13 ? 75.846 -5.206 -5.642 1.00 0.00 13 ILE A CA 26
ATOM 31047 C C . ILE A 1 13 ? 75.862 -6.112 -4.410 1.00 0.00 13 ILE A C 26
ATOM 31048 O O . ILE A 1 13 ? 76.418 -7.193 -4.429 1.00 0.00 13 ILE A O 26
ATOM 31064 N N . SER A 1 14 ? 75.257 -5.682 -3.337 1.00 0.00 14 SER A N 26
ATOM 31065 C CA . SER A 1 14 ? 75.239 -6.519 -2.106 1.00 0.00 14 SER A CA 26
ATOM 31066 C C . SER A 1 14 ? 73.984 -6.202 -1.290 1.00 0.00 14 SER A C 26
ATOM 31067 O O . SER A 1 14 ? 73.713 -5.062 -0.968 1.00 0.00 14 SER A O 26
ATOM 31075 N N . TYR A 1 15 ? 73.217 -7.202 -0.952 1.00 0.00 15 TYR A N 26
ATOM 31076 C CA . TYR A 1 15 ? 71.980 -6.958 -0.157 1.00 0.00 15 TYR A CA 26
ATOM 31077 C C . TYR A 1 15 ? 72.344 -6.838 1.325 1.00 0.00 15 TYR A C 26
ATOM 31078 O O . TYR A 1 15 ? 73.260 -7.478 1.802 1.00 0.00 15 TYR A O 26
ATOM 31096 N N . THR A 1 16 ? 71.636 -6.022 2.056 1.00 0.00 16 THR A N 26
ATOM 31097 C CA . THR A 1 16 ? 71.945 -5.861 3.505 1.00 0.00 16 THR A CA 26
ATOM 31098 C C . THR A 1 16 ? 71.699 -7.191 4.232 1.00 0.00 16 THR A C 26
ATOM 31099 O O . THR A 1 16 ? 70.587 -7.679 4.259 1.00 0.00 16 THR A O 26
ATOM 31110 N N . PRO A 1 17 ? 72.744 -7.741 4.804 1.00 0.00 17 PRO A N 26
ATOM 31111 C CA . PRO A 1 17 ? 72.660 -9.015 5.540 1.00 0.00 17 PRO A CA 26
ATOM 31112 C C . PRO A 1 17 ? 72.069 -8.787 6.934 1.00 0.00 17 PRO A C 26
ATOM 31113 O O . PRO A 1 17 ? 72.672 -9.115 7.936 1.00 0.00 17 PRO A O 26
ATOM 31124 N N . ARG A 1 18 ? 70.893 -8.226 7.004 1.00 0.00 18 ARG A N 26
ATOM 31125 C CA . ARG A 1 18 ? 70.265 -7.976 8.331 1.00 0.00 18 ARG A CA 26
ATOM 31126 C C . ARG A 1 18 ? 68.746 -7.897 8.168 1.00 0.00 18 ARG A C 26
ATOM 31127 O O . ARG A 1 18 ? 68.241 -7.631 7.095 1.00 0.00 18 ARG A O 26
ATOM 31148 N N . SER A 1 19 ? 68.013 -8.126 9.223 1.00 0.00 19 SER A N 26
ATOM 31149 C CA . SER A 1 19 ? 66.528 -8.063 9.127 1.00 0.00 19 SER A CA 26
ATOM 31150 C C . SER A 1 19 ? 66.053 -6.656 9.494 1.00 0.00 19 SER A C 26
ATOM 31151 O O . SER A 1 19 ? 66.205 -6.212 10.615 1.00 0.00 19 SER A O 26
ATOM 31159 N N . ILE A 1 20 ? 65.479 -5.949 8.559 1.00 0.00 20 ILE A N 26
ATOM 31160 C CA . ILE A 1 20 ? 64.996 -4.571 8.857 1.00 0.00 20 ILE A CA 26
ATOM 31161 C C . ILE A 1 20 ? 63.467 -4.587 9.000 1.00 0.00 20 ILE A C 26
ATOM 31162 O O . ILE A 1 20 ? 62.776 -5.090 8.136 1.00 0.00 20 ILE A O 26
ATOM 31178 N N . PRO A 1 21 ? 62.982 -4.036 10.086 1.00 0.00 21 PRO A N 26
ATOM 31179 C CA . PRO A 1 21 ? 61.536 -3.975 10.363 1.00 0.00 21 PRO A CA 26
ATOM 31180 C C . PRO A 1 21 ? 60.886 -2.843 9.562 1.00 0.00 21 PRO A C 26
ATOM 31181 O O . PRO A 1 21 ? 61.542 -1.911 9.142 1.00 0.00 21 PRO A O 26
ATOM 31192 N N . CYS A 1 22 ? 59.600 -2.916 9.349 1.00 0.00 22 CYS A N 26
ATOM 31193 C CA . CYS A 1 22 ? 58.912 -1.843 8.578 1.00 0.00 22 CYS A CA 26
ATOM 31194 C C . CYS A 1 22 ? 58.986 -0.530 9.359 1.00 0.00 22 CYS A C 26
ATOM 31195 O O . CYS A 1 22 ? 58.732 0.534 8.830 1.00 0.00 22 CYS A O 26
ATOM 31202 N N . SER A 1 23 ? 59.330 -0.596 10.616 1.00 0.00 23 SER A N 26
ATOM 31203 C CA . SER A 1 23 ? 59.419 0.648 11.431 1.00 0.00 23 SER A CA 26
ATOM 31204 C C . SER A 1 23 ? 60.694 1.411 11.065 1.00 0.00 23 SER A C 26
ATOM 31205 O O . SER A 1 23 ? 60.765 2.617 11.194 1.00 0.00 23 SER A O 26
ATOM 31213 N N . LEU A 1 24 ? 61.702 0.719 10.610 1.00 0.00 24 LEU A N 26
ATOM 31214 C CA . LEU A 1 24 ? 62.970 1.407 10.238 1.00 0.00 24 LEU A CA 26
ATOM 31215 C C . LEU A 1 24 ? 63.053 1.535 8.715 1.00 0.00 24 LEU A C 26
ATOM 31216 O O . LEU A 1 24 ? 64.123 1.606 8.145 1.00 0.00 24 LEU A O 26
ATOM 31232 N N . LEU A 1 25 ? 61.929 1.564 8.053 1.00 0.00 25 LEU A N 26
ATOM 31233 C CA . LEU A 1 25 ? 61.942 1.688 6.568 1.00 0.00 25 LEU A CA 26
ATOM 31234 C C . LEU A 1 25 ? 61.095 2.891 6.150 1.00 0.00 25 LEU A C 26
ATOM 31235 O O . LEU A 1 25 ? 60.059 3.163 6.724 1.00 0.00 25 LEU A O 26
ATOM 31251 N N . GLU A 1 26 ? 61.526 3.616 5.154 1.00 0.00 26 GLU A N 26
ATOM 31252 C CA . GLU A 1 26 ? 60.744 4.801 4.702 1.00 0.00 26 GLU A CA 26
ATOM 31253 C C . GLU A 1 26 ? 60.132 4.519 3.329 1.00 0.00 26 GLU A C 26
ATOM 31254 O O . GLU A 1 26 ? 59.085 5.032 2.989 1.00 0.00 26 GLU A O 26
ATOM 31266 N N . SER A 1 27 ? 60.776 3.706 2.536 1.00 0.00 27 SER A N 26
ATOM 31267 C CA . SER A 1 27 ? 60.226 3.396 1.186 1.00 0.00 27 SER A CA 26
ATOM 31268 C C . SER A 1 27 ? 61.117 2.362 0.494 1.00 0.00 27 SER A C 26
ATOM 31269 O O . SER A 1 27 ? 62.090 1.894 1.051 1.00 0.00 27 SER A O 26
ATOM 31277 N N . TYR A 1 28 ? 60.790 2.003 -0.717 1.00 0.00 28 TYR A N 26
ATOM 31278 C CA . TYR A 1 28 ? 61.616 1.001 -1.448 1.00 0.00 28 TYR A CA 26
ATOM 31279 C C . TYR A 1 28 ? 61.206 0.984 -2.922 1.00 0.00 28 TYR A C 26
ATOM 31280 O O . TYR A 1 28 ? 60.204 1.554 -3.304 1.00 0.00 28 TYR A O 26
ATOM 31298 N N . PHE A 1 29 ? 61.974 0.334 -3.753 1.00 0.00 29 PHE A N 26
ATOM 31299 C CA . PHE A 1 29 ? 61.627 0.280 -5.201 1.00 0.00 29 PHE A CA 26
ATOM 31300 C C . PHE A 1 29 ? 62.469 -0.798 -5.886 1.00 0.00 29 PHE A C 26
ATOM 31301 O O . PHE A 1 29 ? 63.157 -1.564 -5.243 1.00 0.00 29 PHE A O 26
ATOM 31318 N N . GLU A 1 30 ? 62.419 -0.862 -7.188 1.00 0.00 30 GLU A N 26
ATOM 31319 C CA . GLU A 1 30 ? 63.216 -1.890 -7.914 1.00 0.00 30 GLU A CA 26
ATOM 31320 C C . GLU A 1 30 ? 64.421 -1.224 -8.581 1.00 0.00 30 GLU A C 26
ATOM 31321 O O . GLU A 1 30 ? 64.351 -0.095 -9.026 1.00 0.00 30 GLU A O 26
ATOM 31333 N N . THR A 1 31 ? 65.527 -1.913 -8.653 1.00 0.00 31 THR A N 26
ATOM 31334 C CA . THR A 1 31 ? 66.736 -1.319 -9.290 1.00 0.00 31 THR A CA 26
ATOM 31335 C C . THR A 1 31 ? 66.523 -1.230 -10.803 1.00 0.00 31 THR A C 26
ATOM 31336 O O . THR A 1 31 ? 65.708 -1.931 -11.367 1.00 0.00 31 THR A O 26
ATOM 31347 N N . ASN A 1 32 ? 67.252 -0.372 -11.464 1.00 0.00 32 ASN A N 26
ATOM 31348 C CA . ASN A 1 32 ? 67.091 -0.239 -12.939 1.00 0.00 32 ASN A CA 26
ATOM 31349 C C . ASN A 1 32 ? 67.092 -1.629 -13.579 1.00 0.00 32 ASN A C 26
ATOM 31350 O O . ASN A 1 32 ? 68.101 -2.304 -13.617 1.00 0.00 32 ASN A O 26
ATOM 31361 N N . SER A 1 33 ? 65.968 -2.062 -14.081 1.00 0.00 33 SER A N 26
ATOM 31362 C CA . SER A 1 33 ? 65.906 -3.408 -14.717 1.00 0.00 33 SER A CA 26
ATOM 31363 C C . SER A 1 33 ? 67.064 -3.560 -15.705 1.00 0.00 33 SER A C 26
ATOM 31364 O O . SER A 1 33 ? 67.610 -4.632 -15.875 1.00 0.00 33 SER A O 26
ATOM 31372 N N . GLU A 1 34 ? 67.444 -2.496 -16.357 1.00 0.00 34 GLU A N 26
ATOM 31373 C CA . GLU A 1 34 ? 68.566 -2.581 -17.333 1.00 0.00 34 GLU A CA 26
ATOM 31374 C C . GLU A 1 34 ? 69.750 -3.305 -16.689 1.00 0.00 34 GLU A C 26
ATOM 31375 O O . GLU A 1 34 ? 70.546 -3.932 -17.359 1.00 0.00 34 GLU A O 26
ATOM 31387 N N . CYS A 1 35 ? 69.873 -3.224 -15.392 1.00 0.00 35 CYS A N 26
ATOM 31388 C CA . CYS A 1 35 ? 71.005 -3.908 -14.707 1.00 0.00 35 CYS A CA 26
ATOM 31389 C C . CYS A 1 35 ? 70.938 -5.410 -14.988 1.00 0.00 35 CYS A C 26
ATOM 31390 O O . CYS A 1 35 ? 69.873 -5.985 -15.091 1.00 0.00 35 CYS A O 26
ATOM 31397 N N . SER A 1 36 ? 72.068 -6.051 -15.112 1.00 0.00 36 SER A N 26
ATOM 31398 C CA . SER A 1 36 ? 72.067 -7.516 -15.384 1.00 0.00 36 SER A CA 26
ATOM 31399 C C . SER A 1 36 ? 71.605 -8.266 -14.133 1.00 0.00 36 SER A C 26
ATOM 31400 O O . SER A 1 36 ? 71.194 -9.408 -14.198 1.00 0.00 36 SER A O 26
ATOM 31408 N N . LYS A 1 37 ? 71.669 -7.633 -12.994 1.00 0.00 37 LYS A N 26
ATOM 31409 C CA . LYS A 1 37 ? 71.233 -8.307 -11.739 1.00 0.00 37 LYS A CA 26
ATOM 31410 C C . LYS A 1 37 ? 70.063 -7.527 -11.123 1.00 0.00 37 LYS A C 26
ATOM 31411 O O . LYS A 1 37 ? 70.223 -6.384 -10.744 1.00 0.00 37 LYS A O 26
ATOM 31430 N N . PRO A 1 38 ? 68.919 -8.163 -11.042 1.00 0.00 38 PRO A N 26
ATOM 31431 C CA . PRO A 1 38 ? 67.709 -7.540 -10.476 1.00 0.00 38 PRO A CA 26
ATOM 31432 C C . PRO A 1 38 ? 67.776 -7.529 -8.946 1.00 0.00 38 PRO A C 26
ATOM 31433 O O . PRO A 1 38 ? 68.606 -8.181 -8.345 1.00 0.00 38 PRO A O 26
ATOM 31444 N N . GLY A 1 39 ? 66.907 -6.789 -8.314 1.00 0.00 39 GLY A N 26
ATOM 31445 C CA . GLY A 1 39 ? 66.914 -6.728 -6.834 1.00 0.00 39 GLY A CA 26
ATOM 31446 C C . GLY A 1 39 ? 66.014 -5.585 -6.363 1.00 0.00 39 GLY A C 26
ATOM 31447 O O . GLY A 1 39 ? 65.519 -4.806 -7.154 1.00 0.00 39 GLY A O 26
ATOM 31451 N N . VAL A 1 40 ? 65.799 -5.475 -5.081 1.00 0.00 40 VAL A N 26
ATOM 31452 C CA . VAL A 1 40 ? 64.932 -4.379 -4.562 1.00 0.00 40 VAL A CA 26
ATOM 31453 C C . VAL A 1 40 ? 65.753 -3.469 -3.646 1.00 0.00 40 VAL A C 26
ATOM 31454 O O . VAL A 1 40 ? 66.676 -3.905 -2.988 1.00 0.00 40 VAL A O 26
ATOM 31467 N N . ILE A 1 41 ? 65.425 -2.207 -3.600 1.00 0.00 41 ILE A N 26
ATOM 31468 C CA . ILE A 1 41 ? 66.186 -1.269 -2.728 1.00 0.00 41 ILE A CA 26
ATOM 31469 C C . ILE A 1 41 ? 65.286 -0.786 -1.589 1.00 0.00 41 ILE A C 26
ATOM 31470 O O . ILE A 1 41 ? 64.192 -0.307 -1.810 1.00 0.00 41 ILE A O 26
ATOM 31486 N N . PHE A 1 42 ? 65.738 -0.907 -0.370 1.00 0.00 42 PHE A N 26
ATOM 31487 C CA . PHE A 1 42 ? 64.906 -0.453 0.780 1.00 0.00 42 PHE A CA 26
ATOM 31488 C C . PHE A 1 42 ? 65.497 0.834 1.360 1.00 0.00 42 PHE A C 26
ATOM 31489 O O . PHE A 1 42 ? 66.652 0.886 1.734 1.00 0.00 42 PHE A O 26
ATOM 31506 N N . LEU A 1 43 ? 64.712 1.873 1.439 1.00 0.00 43 LEU A N 26
ATOM 31507 C CA . LEU A 1 43 ? 65.226 3.157 1.996 1.00 0.00 43 LEU A CA 26
ATOM 31508 C C . LEU A 1 43 ? 64.784 3.291 3.455 1.00 0.00 43 LEU A C 26
ATOM 31509 O O . LEU A 1 43 ? 63.607 3.327 3.756 1.00 0.00 43 LEU A O 26
ATOM 31525 N N . THR A 1 44 ? 65.718 3.365 4.364 1.00 0.00 44 THR A N 26
ATOM 31526 C CA . THR A 1 44 ? 65.350 3.496 5.802 1.00 0.00 44 THR A CA 26
ATOM 31527 C C . THR A 1 44 ? 65.009 4.954 6.113 1.00 0.00 44 THR A C 26
ATOM 31528 O O . THR A 1 44 ? 65.261 5.843 5.324 1.00 0.00 44 THR A O 26
ATOM 31539 N N . LYS A 1 45 ? 64.441 5.207 7.261 1.00 0.00 45 LYS A N 26
ATOM 31540 C CA . LYS A 1 45 ? 64.088 6.609 7.624 1.00 0.00 45 LYS A CA 26
ATOM 31541 C C . LYS A 1 45 ? 65.362 7.377 7.987 1.00 0.00 45 LYS A C 26
ATOM 31542 O O . LYS A 1 45 ? 65.324 8.555 8.285 1.00 0.00 45 LYS A O 26
ATOM 31561 N N . LYS A 1 46 ? 66.491 6.722 7.960 1.00 0.00 46 LYS A N 26
ATOM 31562 C CA . LYS A 1 46 ? 67.765 7.415 8.298 1.00 0.00 46 LYS A CA 26
ATOM 31563 C C . LYS A 1 46 ? 68.454 7.852 7.006 1.00 0.00 46 LYS A C 26
ATOM 31564 O O . LYS A 1 46 ? 69.657 8.016 6.954 1.00 0.00 46 LYS A O 26
ATOM 31583 N N . GLY A 1 47 ? 67.696 8.043 5.961 1.00 0.00 47 GLY A N 26
ATOM 31584 C CA . GLY A 1 47 ? 68.295 8.469 4.671 1.00 0.00 47 GLY A CA 26
ATOM 31585 C C . GLY A 1 47 ? 69.282 7.408 4.184 1.00 0.00 47 GLY A C 26
ATOM 31586 O O . GLY A 1 47 ? 70.257 7.708 3.525 1.00 0.00 47 GLY A O 26
ATOM 31590 N N . ARG A 1 48 ? 69.035 6.166 4.501 1.00 0.00 48 ARG A N 26
ATOM 31591 C CA . ARG A 1 48 ? 69.957 5.085 4.054 1.00 0.00 48 ARG A CA 26
ATOM 31592 C C . ARG A 1 48 ? 69.234 4.187 3.047 1.00 0.00 48 ARG A C 26
ATOM 31593 O O . ARG A 1 48 ? 68.027 4.051 3.078 1.00 0.00 48 ARG A O 26
ATOM 31614 N N . ARG A 1 49 ? 69.961 3.575 2.152 1.00 0.00 49 ARG A N 26
ATOM 31615 C CA . ARG A 1 49 ? 69.312 2.691 1.144 1.00 0.00 49 ARG A CA 26
ATOM 31616 C C . ARG A 1 49 ? 70.165 1.438 0.932 1.00 0.00 49 ARG A C 26
ATOM 31617 O O . ARG A 1 49 ? 71.379 1.497 0.916 1.00 0.00 49 ARG A O 26
ATOM 31638 N N . PHE A 1 50 ? 69.539 0.305 0.768 1.00 0.00 50 PHE A N 26
ATOM 31639 C CA . PHE A 1 50 ? 70.313 -0.951 0.556 1.00 0.00 50 PHE A CA 26
ATOM 31640 C C . PHE A 1 50 ? 69.522 -1.884 -0.364 1.00 0.00 50 PHE A C 26
ATOM 31641 O O . PHE A 1 50 ? 68.369 -1.642 -0.665 1.00 0.00 50 PHE A O 26
ATOM 31658 N N . CYS A 1 51 ? 70.130 -2.947 -0.816 1.00 0.00 51 CYS A N 26
ATOM 31659 C CA . CYS A 1 51 ? 69.413 -3.888 -1.716 1.00 0.00 51 CYS A CA 26
ATOM 31660 C C . CYS A 1 51 ? 68.771 -5.002 -0.887 1.00 0.00 51 CYS A C 26
ATOM 31661 O O . CYS A 1 51 ? 69.090 -5.193 0.270 1.00 0.00 51 CYS A O 26
ATOM 31668 N N . ALA A 1 52 ? 67.868 -5.741 -1.471 1.00 0.00 52 ALA A N 26
ATOM 31669 C CA . ALA A 1 52 ? 67.206 -6.844 -0.721 1.00 0.00 52 ALA A CA 26
ATOM 31670 C C . ALA A 1 52 ? 66.835 -7.965 -1.693 1.00 0.00 52 ALA A C 26
ATOM 31671 O O . ALA A 1 52 ? 66.583 -7.731 -2.859 1.00 0.00 52 ALA A O 26
ATOM 31678 N N . ASN A 1 53 ? 66.800 -9.183 -1.226 1.00 0.00 53 ASN A N 26
ATOM 31679 C CA . ASN A 1 53 ? 66.448 -10.316 -2.125 1.00 0.00 53 ASN A CA 26
ATOM 31680 C C . ASN A 1 53 ? 64.930 -10.344 -2.339 1.00 0.00 53 ASN A C 26
ATOM 31681 O O . ASN A 1 53 ? 64.173 -10.118 -1.416 1.00 0.00 53 ASN A O 26
ATOM 31692 N N . PRO A 1 54 ? 64.527 -10.623 -3.555 1.00 0.00 54 PRO A N 26
ATOM 31693 C CA . PRO A 1 54 ? 63.102 -10.684 -3.920 1.00 0.00 54 PRO A CA 26
ATOM 31694 C C . PRO A 1 54 ? 62.477 -11.983 -3.407 1.00 0.00 54 PRO A C 26
ATOM 31695 O O . PRO A 1 54 ? 61.276 -12.163 -3.443 1.00 0.00 54 PRO A O 26
ATOM 31706 N N . SER A 1 55 ? 63.283 -12.886 -2.921 1.00 0.00 55 SER A N 26
ATOM 31707 C CA . SER A 1 55 ? 62.734 -14.166 -2.396 1.00 0.00 55 SER A CA 26
ATOM 31708 C C . SER A 1 55 ? 62.613 -14.077 -0.873 1.00 0.00 55 SER A C 26
ATOM 31709 O O . SER A 1 55 ? 62.220 -15.021 -0.217 1.00 0.00 55 SER A O 26
ATOM 31717 N N . ASP A 1 56 ? 62.946 -12.948 -0.304 1.00 0.00 56 ASP A N 26
ATOM 31718 C CA . ASP A 1 56 ? 62.849 -12.803 1.175 1.00 0.00 56 ASP A CA 26
ATOM 31719 C C . ASP A 1 56 ? 61.396 -12.526 1.566 1.00 0.00 56 ASP A C 26
ATOM 31720 O O . ASP A 1 56 ? 60.802 -11.555 1.140 1.00 0.00 56 ASP A O 26
ATOM 31729 N N . LYS A 1 57 ? 60.818 -13.371 2.375 1.00 0.00 57 LYS A N 26
ATOM 31730 C CA . LYS A 1 57 ? 59.404 -13.155 2.793 1.00 0.00 57 LYS A CA 26
ATOM 31731 C C . LYS A 1 57 ? 59.298 -11.851 3.588 1.00 0.00 57 LYS A C 26
ATOM 31732 O O . LYS A 1 57 ? 58.378 -11.078 3.410 1.00 0.00 57 LYS A O 26
ATOM 31751 N N . GLN A 1 58 ? 60.232 -11.602 4.465 1.00 0.00 58 GLN A N 26
ATOM 31752 C CA . GLN A 1 58 ? 60.182 -10.349 5.271 1.00 0.00 58 GLN A CA 26
ATOM 31753 C C . GLN A 1 58 ? 60.193 -9.137 4.335 1.00 0.00 58 GLN A C 26
ATOM 31754 O O . GLN A 1 58 ? 59.690 -8.082 4.665 1.00 0.00 58 GLN A O 26
ATOM 31768 N N . VAL A 1 59 ? 60.763 -9.280 3.169 1.00 0.00 59 VAL A N 26
ATOM 31769 C CA . VAL A 1 59 ? 60.804 -8.136 2.215 1.00 0.00 59 VAL A CA 26
ATOM 31770 C C . VAL A 1 59 ? 59.421 -7.950 1.586 1.00 0.00 59 VAL A C 26
ATOM 31771 O O . VAL A 1 59 ? 58.929 -6.846 1.460 1.00 0.00 59 VAL A O 26
ATOM 31784 N N . GLN A 1 60 ? 58.791 -9.021 1.188 1.00 0.00 60 GLN A N 26
ATOM 31785 C CA . GLN A 1 60 ? 57.442 -8.905 0.565 1.00 0.00 60 GLN A CA 26
ATOM 31786 C C . GLN A 1 60 ? 56.399 -8.614 1.646 1.00 0.00 60 GLN A C 26
ATOM 31787 O O . GLN A 1 60 ? 55.400 -7.968 1.400 1.00 0.00 60 GLN A O 26
ATOM 31801 N N . VAL A 1 61 ? 56.620 -9.088 2.842 1.00 0.00 61 VAL A N 26
ATOM 31802 C CA . VAL A 1 61 ? 55.638 -8.841 3.936 1.00 0.00 61 VAL A CA 26
ATOM 31803 C C . VAL A 1 61 ? 55.756 -7.393 4.418 1.00 0.00 61 VAL A C 26
ATOM 31804 O O . VAL A 1 61 ? 54.783 -6.776 4.804 1.00 0.00 61 VAL A O 26
ATOM 31817 N N . CYS A 1 62 ? 56.941 -6.847 4.404 1.00 0.00 62 CYS A N 26
ATOM 31818 C CA . CYS A 1 62 ? 57.119 -5.442 4.867 1.00 0.00 62 CYS A CA 26
ATOM 31819 C C . CYS A 1 62 ? 56.567 -4.478 3.814 1.00 0.00 62 CYS A C 26
ATOM 31820 O O . CYS A 1 62 ? 56.015 -3.444 4.134 1.00 0.00 62 CYS A O 26
ATOM 31827 N N . MET A 1 63 ? 56.713 -4.806 2.559 1.00 0.00 63 MET A N 26
ATOM 31828 C CA . MET A 1 63 ? 56.198 -3.904 1.490 1.00 0.00 63 MET A CA 26
ATOM 31829 C C . MET A 1 63 ? 54.683 -3.742 1.639 1.00 0.00 63 MET A C 26
ATOM 31830 O O . MET A 1 63 ? 54.082 -2.868 1.048 1.00 0.00 63 MET A O 26
ATOM 31844 N N . ARG A 1 64 ? 54.061 -4.580 2.423 1.00 0.00 64 ARG A N 26
ATOM 31845 C CA . ARG A 1 64 ? 52.585 -4.472 2.606 1.00 0.00 64 ARG A CA 26
ATOM 31846 C C . ARG A 1 64 ? 52.272 -3.351 3.599 1.00 0.00 64 ARG A C 26
ATOM 31847 O O . ARG A 1 64 ? 51.247 -2.704 3.515 1.00 0.00 64 ARG A O 26
ATOM 31868 N N . MET A 1 65 ? 53.146 -3.115 4.539 1.00 0.00 65 MET A N 26
ATOM 31869 C CA . MET A 1 65 ? 52.895 -2.036 5.536 1.00 0.00 65 MET A CA 26
ATOM 31870 C C . MET A 1 65 ? 53.564 -0.742 5.069 1.00 0.00 65 MET A C 26
ATOM 31871 O O . MET A 1 65 ? 53.169 0.343 5.447 1.00 0.00 65 MET A O 26
ATOM 31885 N N . LEU A 1 66 ? 54.574 -0.846 4.249 1.00 0.00 66 LEU A N 26
ATOM 31886 C CA . LEU A 1 66 ? 55.265 0.380 3.760 1.00 0.00 66 LEU A CA 26
ATOM 31887 C C . LEU A 1 66 ? 54.390 1.077 2.716 1.00 0.00 66 LEU A C 26
ATOM 31888 O O . LEU A 1 66 ? 54.259 2.285 2.708 1.00 0.00 66 LEU A O 26
ATOM 31904 N N . LYS A 1 67 ? 53.789 0.324 1.836 1.00 0.00 67 LYS A N 26
ATOM 31905 C CA . LYS A 1 67 ? 52.922 0.942 0.793 1.00 0.00 67 LYS A CA 26
ATOM 31906 C C . LYS A 1 67 ? 51.726 1.622 1.463 1.00 0.00 67 LYS A C 26
ATOM 31907 O O . LYS A 1 67 ? 51.227 2.626 0.994 1.00 0.00 67 LYS A O 26
ATOM 31926 N N . LEU A 1 68 ? 51.264 1.082 2.556 1.00 0.00 68 LEU A N 26
ATOM 31927 C CA . LEU A 1 68 ? 50.100 1.695 3.257 1.00 0.00 68 LEU A CA 26
ATOM 31928 C C . LEU A 1 68 ? 50.541 2.988 3.947 1.00 0.00 68 LEU A C 26
ATOM 31929 O O . LEU A 1 68 ? 51.342 2.973 4.860 1.00 0.00 68 LEU A O 26
ATOM 31945 N N . ASP A 1 69 ? 50.023 4.107 3.518 1.00 0.00 69 ASP A N 26
ATOM 31946 C CA . ASP A 1 69 ? 50.413 5.398 4.151 1.00 0.00 69 ASP A CA 26
ATOM 31947 C C . ASP A 1 69 ? 49.663 5.562 5.475 1.00 0.00 69 ASP A C 26
ATOM 31948 O O . ASP A 1 69 ? 50.260 5.703 6.524 1.00 0.00 69 ASP A O 26
ATOM 31957 N N . THR A 1 70 ? 48.359 5.545 5.435 1.00 0.00 70 THR A N 26
ATOM 31958 C CA . THR A 1 70 ? 47.573 5.700 6.691 1.00 0.00 70 THR A CA 26
ATOM 31959 C C . THR A 1 70 ? 48.079 6.922 7.461 1.00 0.00 70 THR A C 26
ATOM 31960 O O . THR A 1 70 ? 48.546 6.814 8.578 1.00 0.00 70 THR A O 26
ATOM 31971 N N . ARG A 1 71 ? 47.990 8.083 6.873 1.00 0.00 71 ARG A N 26
ATOM 31972 C CA . ARG A 1 71 ? 48.467 9.311 7.571 1.00 0.00 71 ARG A CA 26
ATOM 31973 C C . ARG A 1 71 ? 47.747 9.449 8.914 1.00 0.00 71 ARG A C 26
ATOM 31974 O O . ARG A 1 71 ? 46.542 9.317 9.000 1.00 0.00 71 ARG A O 26
ATOM 31995 N N . ILE A 1 72 ? 48.475 9.715 9.964 1.00 0.00 72 ILE A N 26
ATOM 31996 C CA . ILE A 1 72 ? 47.837 9.862 11.298 1.00 0.00 72 ILE A CA 26
ATOM 31997 C C . ILE A 1 72 ? 48.053 11.293 11.800 1.00 0.00 72 ILE A C 26
ATOM 31998 O O . ILE A 1 72 ? 47.983 12.241 11.042 1.00 0.00 72 ILE A O 26
ATOM 32014 N N . LYS A 1 73 ? 48.315 11.461 13.066 1.00 0.00 73 LYS A N 26
ATOM 32015 C CA . LYS A 1 73 ? 48.535 12.832 13.606 1.00 0.00 73 LYS A CA 26
ATOM 32016 C C . LYS A 1 73 ? 50.000 13.228 13.408 1.00 0.00 73 LYS A C 26
ATOM 32017 O O . LYS A 1 73 ? 50.895 12.633 13.973 1.00 0.00 73 LYS A O 26
ATOM 32036 N N . THR A 1 74 ? 50.251 14.230 12.610 1.00 0.00 74 THR A N 26
ATOM 32037 C CA . THR A 1 74 ? 51.659 14.662 12.378 1.00 0.00 74 THR A CA 26
ATOM 32038 C C . THR A 1 74 ? 51.667 15.963 11.574 1.00 0.00 74 THR A C 26
ATOM 32039 O O . THR A 1 74 ? 51.673 15.953 10.359 1.00 0.00 74 THR A O 26
ATOM 32050 N N . ARG A 1 75 ? 51.668 17.085 12.242 1.00 0.00 75 ARG A N 26
ATOM 32051 C CA . ARG A 1 75 ? 51.677 18.385 11.514 1.00 0.00 75 ARG A CA 26
ATOM 32052 C C . ARG A 1 75 ? 52.806 19.265 12.054 1.00 0.00 75 ARG A C 26
ATOM 32053 O O . ARG A 1 75 ? 52.595 20.400 12.435 1.00 0.00 75 ARG A O 26
ATOM 32074 N N . LYS A 1 76 ? 54.006 18.752 12.090 1.00 0.00 76 LYS A N 26
ATOM 32075 C CA . LYS A 1 76 ? 55.147 19.561 12.605 1.00 0.00 76 LYS A CA 26
ATOM 32076 C C . LYS A 1 76 ? 56.399 19.260 11.778 1.00 0.00 76 LYS A C 26
ATOM 32077 O O . LYS A 1 76 ? 57.175 20.141 11.467 1.00 0.00 76 LYS A O 26
ATOM 32096 N N . ASN A 1 77 ? 56.601 18.022 11.419 1.00 0.00 77 ASN A N 26
ATOM 32097 C CA . ASN A 1 77 ? 57.802 17.667 10.613 1.00 0.00 77 ASN A CA 26
ATOM 32098 C C . ASN A 1 77 ? 59.066 17.952 11.427 1.00 0.00 77 ASN A C 26
ATOM 32099 O O . ASN A 1 77 ? 58.956 18.048 12.638 1.00 0.00 77 ASN A O 26
ATOM 32111 N N . MET A 1 1 ? 54.025 18.721 -12.906 1.00 0.00 1 MET A N 27
ATOM 32112 C CA . MET A 1 1 ? 54.354 20.165 -13.071 1.00 0.00 1 MET A CA 27
ATOM 32113 C C . MET A 1 1 ? 55.123 20.656 -11.842 1.00 0.00 1 MET A C 27
ATOM 32114 O O . MET A 1 1 ? 55.151 21.834 -11.545 1.00 0.00 1 MET A O 27
ATOM 32130 N N . ASP A 1 2 ? 55.747 19.762 -11.126 1.00 0.00 2 ASP A N 27
ATOM 32131 C CA . ASP A 1 2 ? 56.515 20.177 -9.918 1.00 0.00 2 ASP A CA 27
ATOM 32132 C C . ASP A 1 2 ? 57.949 19.655 -10.021 1.00 0.00 2 ASP A C 27
ATOM 32133 O O . ASP A 1 2 ? 58.360 18.788 -9.276 1.00 0.00 2 ASP A O 27
ATOM 32142 N N . ARG A 1 3 ? 58.715 20.174 -10.941 1.00 0.00 3 ARG A N 27
ATOM 32143 C CA . ARG A 1 3 ? 60.122 19.705 -11.091 1.00 0.00 3 ARG A CA 27
ATOM 32144 C C . ARG A 1 3 ? 61.033 20.513 -10.164 1.00 0.00 3 ARG A C 27
ATOM 32145 O O . ARG A 1 3 ? 61.568 19.998 -9.203 1.00 0.00 3 ARG A O 27
ATOM 32166 N N . PHE A 1 4 ? 61.215 21.774 -10.445 1.00 0.00 4 PHE A N 27
ATOM 32167 C CA . PHE A 1 4 ? 62.092 22.611 -9.579 1.00 0.00 4 PHE A CA 27
ATOM 32168 C C . PHE A 1 4 ? 61.232 23.402 -8.591 1.00 0.00 4 PHE A C 27
ATOM 32169 O O . PHE A 1 4 ? 61.075 24.600 -8.711 1.00 0.00 4 PHE A O 27
ATOM 32186 N N . HIS A 1 5 ? 60.676 22.741 -7.613 1.00 0.00 5 HIS A N 27
ATOM 32187 C CA . HIS A 1 5 ? 59.828 23.457 -6.618 1.00 0.00 5 HIS A CA 27
ATOM 32188 C C . HIS A 1 5 ? 60.472 23.355 -5.233 1.00 0.00 5 HIS A C 27
ATOM 32189 O O . HIS A 1 5 ? 61.585 22.890 -5.088 1.00 0.00 5 HIS A O 27
ATOM 32203 N N . ALA A 1 6 ? 59.781 23.787 -4.214 1.00 0.00 6 ALA A N 27
ATOM 32204 C CA . ALA A 1 6 ? 60.356 23.715 -2.841 1.00 0.00 6 ALA A CA 27
ATOM 32205 C C . ALA A 1 6 ? 59.407 22.932 -1.930 1.00 0.00 6 ALA A C 27
ATOM 32206 O O . ALA A 1 6 ? 58.446 23.466 -1.414 1.00 0.00 6 ALA A O 27
ATOM 32213 N N . THR A 1 7 ? 59.669 21.669 -1.729 1.00 0.00 7 THR A N 27
ATOM 32214 C CA . THR A 1 7 ? 58.781 20.855 -0.852 1.00 0.00 7 THR A CA 27
ATOM 32215 C C . THR A 1 7 ? 59.631 19.906 -0.005 1.00 0.00 7 THR A C 27
ATOM 32216 O O . THR A 1 7 ? 60.801 19.708 -0.262 1.00 0.00 7 THR A O 27
ATOM 32227 N N . SER A 1 8 ? 59.050 19.316 1.005 1.00 0.00 8 SER A N 27
ATOM 32228 C CA . SER A 1 8 ? 59.825 18.380 1.867 1.00 0.00 8 SER A CA 27
ATOM 32229 C C . SER A 1 8 ? 59.494 16.937 1.479 1.00 0.00 8 SER A C 27
ATOM 32230 O O . SER A 1 8 ? 58.362 16.504 1.570 1.00 0.00 8 SER A O 27
ATOM 32238 N N . ALA A 1 9 ? 60.472 16.190 1.046 1.00 0.00 9 ALA A N 27
ATOM 32239 C CA . ALA A 1 9 ? 60.213 14.777 0.651 1.00 0.00 9 ALA A CA 27
ATOM 32240 C C . ALA A 1 9 ? 60.182 13.895 1.901 1.00 0.00 9 ALA A C 27
ATOM 32241 O O . ALA A 1 9 ? 61.194 13.659 2.531 1.00 0.00 9 ALA A O 27
ATOM 32248 N N . ASP A 1 10 ? 59.029 13.407 2.266 1.00 0.00 10 ASP A N 27
ATOM 32249 C CA . ASP A 1 10 ? 58.935 12.541 3.475 1.00 0.00 10 ASP A CA 27
ATOM 32250 C C . ASP A 1 10 ? 57.852 11.481 3.262 1.00 0.00 10 ASP A C 27
ATOM 32251 O O . ASP A 1 10 ? 58.019 10.331 3.615 1.00 0.00 10 ASP A O 27
ATOM 32260 N N . CYS A 1 11 ? 56.742 11.859 2.689 1.00 0.00 11 CYS A N 27
ATOM 32261 C CA . CYS A 1 11 ? 55.650 10.872 2.457 1.00 0.00 11 CYS A CA 27
ATOM 32262 C C . CYS A 1 11 ? 55.776 10.294 1.045 1.00 0.00 11 CYS A C 27
ATOM 32263 O O . CYS A 1 11 ? 56.663 10.652 0.295 1.00 0.00 11 CYS A O 27
ATOM 32270 N N . CYS A 1 12 ? 54.896 9.403 0.677 1.00 0.00 12 CYS A N 27
ATOM 32271 C CA . CYS A 1 12 ? 54.968 8.805 -0.686 1.00 0.00 12 CYS A CA 27
ATOM 32272 C C . CYS A 1 12 ? 53.968 9.509 -1.605 1.00 0.00 12 CYS A C 27
ATOM 32273 O O . CYS A 1 12 ? 52.830 9.734 -1.244 1.00 0.00 12 CYS A O 27
ATOM 32280 N N . ILE A 1 13 ? 54.382 9.856 -2.793 1.00 0.00 13 ILE A N 27
ATOM 32281 C CA . ILE A 1 13 ? 53.454 10.542 -3.735 1.00 0.00 13 ILE A CA 27
ATOM 32282 C C . ILE A 1 13 ? 53.032 9.562 -4.832 1.00 0.00 13 ILE A C 27
ATOM 32283 O O . ILE A 1 13 ? 51.943 9.642 -5.364 1.00 0.00 13 ILE A O 27
ATOM 32299 N N . SER A 1 14 ? 53.887 8.637 -5.171 1.00 0.00 14 SER A N 27
ATOM 32300 C CA . SER A 1 14 ? 53.537 7.650 -6.230 1.00 0.00 14 SER A CA 27
ATOM 32301 C C . SER A 1 14 ? 54.451 6.429 -6.109 1.00 0.00 14 SER A C 27
ATOM 32302 O O . SER A 1 14 ? 55.659 6.550 -6.059 1.00 0.00 14 SER A O 27
ATOM 32310 N N . TYR A 1 15 ? 53.886 5.255 -6.060 1.00 0.00 15 TYR A N 27
ATOM 32311 C CA . TYR A 1 15 ? 54.724 4.029 -5.940 1.00 0.00 15 TYR A CA 27
ATOM 32312 C C . TYR A 1 15 ? 55.281 3.653 -7.314 1.00 0.00 15 TYR A C 27
ATOM 32313 O O . TYR A 1 15 ? 54.760 4.052 -8.337 1.00 0.00 15 TYR A O 27
ATOM 32331 N N . THR A 1 16 ? 56.339 2.890 -7.346 1.00 0.00 16 THR A N 27
ATOM 32332 C CA . THR A 1 16 ? 56.931 2.491 -8.654 1.00 0.00 16 THR A CA 27
ATOM 32333 C C . THR A 1 16 ? 56.152 1.297 -9.224 1.00 0.00 16 THR A C 27
ATOM 32334 O O . THR A 1 16 ? 56.085 0.256 -8.601 1.00 0.00 16 THR A O 27
ATOM 32345 N N . PRO A 1 17 ? 55.584 1.478 -10.392 1.00 0.00 17 PRO A N 27
ATOM 32346 C CA . PRO A 1 17 ? 54.805 0.423 -11.063 1.00 0.00 17 PRO A CA 27
ATOM 32347 C C . PRO A 1 17 ? 55.741 -0.596 -11.720 1.00 0.00 17 PRO A C 27
ATOM 32348 O O . PRO A 1 17 ? 55.785 -0.726 -12.927 1.00 0.00 17 PRO A O 27
ATOM 32359 N N . ARG A 1 18 ? 56.491 -1.319 -10.934 1.00 0.00 18 ARG A N 27
ATOM 32360 C CA . ARG A 1 18 ? 57.423 -2.327 -11.514 1.00 0.00 18 ARG A CA 27
ATOM 32361 C C . ARG A 1 18 ? 57.698 -3.421 -10.480 1.00 0.00 18 ARG A C 27
ATOM 32362 O O . ARG A 1 18 ? 57.357 -3.293 -9.321 1.00 0.00 18 ARG A O 27
ATOM 32383 N N . SER A 1 19 ? 58.312 -4.498 -10.890 1.00 0.00 19 SER A N 27
ATOM 32384 C CA . SER A 1 19 ? 58.608 -5.597 -9.929 1.00 0.00 19 SER A CA 27
ATOM 32385 C C . SER A 1 19 ? 60.007 -5.399 -9.343 1.00 0.00 19 SER A C 27
ATOM 32386 O O . SER A 1 19 ? 60.994 -5.406 -10.051 1.00 0.00 19 SER A O 27
ATOM 32394 N N . ILE A 1 20 ? 60.100 -5.223 -8.053 1.00 0.00 20 ILE A N 27
ATOM 32395 C CA . ILE A 1 20 ? 61.434 -5.025 -7.423 1.00 0.00 20 ILE A CA 27
ATOM 32396 C C . ILE A 1 20 ? 61.795 -6.267 -6.595 1.00 0.00 20 ILE A C 27
ATOM 32397 O O . ILE A 1 20 ? 61.139 -6.562 -5.617 1.00 0.00 20 ILE A O 27
ATOM 32413 N N . PRO A 1 21 ? 62.829 -6.959 -7.009 1.00 0.00 21 PRO A N 27
ATOM 32414 C CA . PRO A 1 21 ? 63.292 -8.174 -6.316 1.00 0.00 21 PRO A CA 27
ATOM 32415 C C . PRO A 1 21 ? 64.077 -7.801 -5.054 1.00 0.00 21 PRO A C 27
ATOM 32416 O O . PRO A 1 21 ? 65.125 -7.191 -5.121 1.00 0.00 21 PRO A O 27
ATOM 32427 N N . CYS A 1 22 ? 63.575 -8.163 -3.905 1.00 0.00 22 CYS A N 27
ATOM 32428 C CA . CYS A 1 22 ? 64.291 -7.829 -2.641 1.00 0.00 22 CYS A CA 27
ATOM 32429 C C . CYS A 1 22 ? 65.775 -8.169 -2.791 1.00 0.00 22 CYS A C 27
ATOM 32430 O O . CYS A 1 22 ? 66.632 -7.505 -2.243 1.00 0.00 22 CYS A O 27
ATOM 32437 N N . SER A 1 23 ? 66.086 -9.199 -3.530 1.00 0.00 23 SER A N 27
ATOM 32438 C CA . SER A 1 23 ? 67.515 -9.578 -3.715 1.00 0.00 23 SER A CA 27
ATOM 32439 C C . SER A 1 23 ? 68.303 -8.364 -4.210 1.00 0.00 23 SER A C 27
ATOM 32440 O O . SER A 1 23 ? 69.511 -8.307 -4.095 1.00 0.00 23 SER A O 27
ATOM 32448 N N . LEU A 1 24 ? 67.627 -7.393 -4.761 1.00 0.00 24 LEU A N 27
ATOM 32449 C CA . LEU A 1 24 ? 68.336 -6.183 -5.264 1.00 0.00 24 LEU A CA 27
ATOM 32450 C C . LEU A 1 24 ? 68.002 -4.987 -4.369 1.00 0.00 24 LEU A C 27
ATOM 32451 O O . LEU A 1 24 ? 67.969 -3.857 -4.814 1.00 0.00 24 LEU A O 27
ATOM 32467 N N . LEU A 1 25 ? 67.753 -5.227 -3.111 1.00 0.00 25 LEU A N 27
ATOM 32468 C CA . LEU A 1 25 ? 67.420 -4.105 -2.191 1.00 0.00 25 LEU A CA 27
ATOM 32469 C C . LEU A 1 25 ? 68.376 -4.124 -0.997 1.00 0.00 25 LEU A C 27
ATOM 32470 O O . LEU A 1 25 ? 68.703 -5.167 -0.468 1.00 0.00 25 LEU A O 27
ATOM 32486 N N . GLU A 1 26 ? 68.828 -2.977 -0.570 1.00 0.00 26 GLU A N 27
ATOM 32487 C CA . GLU A 1 26 ? 69.764 -2.931 0.589 1.00 0.00 26 GLU A CA 27
ATOM 32488 C C . GLU A 1 26 ? 68.964 -2.801 1.887 1.00 0.00 26 GLU A C 27
ATOM 32489 O O . GLU A 1 26 ? 69.343 -3.326 2.915 1.00 0.00 26 GLU A O 27
ATOM 32501 N N . SER A 1 27 ? 67.861 -2.104 1.851 1.00 0.00 27 SER A N 27
ATOM 32502 C CA . SER A 1 27 ? 67.043 -1.942 3.085 1.00 0.00 27 SER A CA 27
ATOM 32503 C C . SER A 1 27 ? 65.767 -1.162 2.757 1.00 0.00 27 SER A C 27
ATOM 32504 O O . SER A 1 27 ? 65.610 -0.638 1.673 1.00 0.00 27 SER A O 27
ATOM 32512 N N . TYR A 1 28 ? 64.855 -1.082 3.688 1.00 0.00 28 TYR A N 27
ATOM 32513 C CA . TYR A 1 28 ? 63.591 -0.336 3.433 1.00 0.00 28 TYR A CA 27
ATOM 32514 C C . TYR A 1 28 ? 63.062 0.233 4.751 1.00 0.00 28 TYR A C 27
ATOM 32515 O O . TYR A 1 28 ? 63.410 -0.226 5.820 1.00 0.00 28 TYR A O 27
ATOM 32533 N N . PHE A 1 29 ? 62.223 1.231 4.684 1.00 0.00 29 PHE A N 27
ATOM 32534 C CA . PHE A 1 29 ? 61.673 1.827 5.934 1.00 0.00 29 PHE A CA 27
ATOM 32535 C C . PHE A 1 29 ? 60.220 2.246 5.702 1.00 0.00 29 PHE A C 27
ATOM 32536 O O . PHE A 1 29 ? 59.740 2.265 4.586 1.00 0.00 29 PHE A O 27
ATOM 32553 N N . GLU A 1 30 ? 59.515 2.580 6.748 1.00 0.00 30 GLU A N 27
ATOM 32554 C CA . GLU A 1 30 ? 58.094 2.995 6.587 1.00 0.00 30 GLU A CA 27
ATOM 32555 C C . GLU A 1 30 ? 57.979 4.508 6.782 1.00 0.00 30 GLU A C 27
ATOM 32556 O O . GLU A 1 30 ? 58.605 5.081 7.652 1.00 0.00 30 GLU A O 27
ATOM 32568 N N . THR A 1 31 ? 57.184 5.160 5.978 1.00 0.00 31 THR A N 27
ATOM 32569 C CA . THR A 1 31 ? 57.029 6.635 6.117 1.00 0.00 31 THR A CA 27
ATOM 32570 C C . THR A 1 31 ? 56.265 6.951 7.404 1.00 0.00 31 THR A C 27
ATOM 32571 O O . THR A 1 31 ? 55.689 6.080 8.025 1.00 0.00 31 THR A O 27
ATOM 32582 N N . ASN A 1 32 ? 56.254 8.192 7.808 1.00 0.00 32 ASN A N 27
ATOM 32583 C CA . ASN A 1 32 ? 55.527 8.564 9.054 1.00 0.00 32 ASN A CA 27
ATOM 32584 C C . ASN A 1 32 ? 54.029 8.317 8.864 1.00 0.00 32 ASN A C 27
ATOM 32585 O O . ASN A 1 32 ? 53.451 8.687 7.861 1.00 0.00 32 ASN A O 27
ATOM 32596 N N . SER A 1 33 ? 53.394 7.694 9.819 1.00 0.00 33 SER A N 27
ATOM 32597 C CA . SER A 1 33 ? 51.935 7.426 9.692 1.00 0.00 33 SER A CA 27
ATOM 32598 C C . SER A 1 33 ? 51.176 8.752 9.619 1.00 0.00 33 SER A C 27
ATOM 32599 O O . SER A 1 33 ? 50.007 8.792 9.291 1.00 0.00 33 SER A O 27
ATOM 32607 N N . GLU A 1 34 ? 51.832 9.840 9.921 1.00 0.00 34 GLU A N 27
ATOM 32608 C CA . GLU A 1 34 ? 51.147 11.162 9.868 1.00 0.00 34 GLU A CA 27
ATOM 32609 C C . GLU A 1 34 ? 50.807 11.502 8.415 1.00 0.00 34 GLU A C 27
ATOM 32610 O O . GLU A 1 34 ? 49.864 12.216 8.139 1.00 0.00 34 GLU A O 27
ATOM 32622 N N . CYS A 1 35 ? 51.569 10.998 7.483 1.00 0.00 35 CYS A N 27
ATOM 32623 C CA . CYS A 1 35 ? 51.289 11.293 6.050 1.00 0.00 35 CYS A CA 27
ATOM 32624 C C . CYS A 1 35 ? 49.987 10.607 5.631 1.00 0.00 35 CYS A C 27
ATOM 32625 O O . CYS A 1 35 ? 49.806 9.423 5.830 1.00 0.00 35 CYS A O 27
ATOM 32632 N N . SER A 1 36 ? 49.078 11.343 5.051 1.00 0.00 36 SER A N 27
ATOM 32633 C CA . SER A 1 36 ? 47.789 10.733 4.620 1.00 0.00 36 SER A CA 27
ATOM 32634 C C . SER A 1 36 ? 48.070 9.563 3.676 1.00 0.00 36 SER A C 27
ATOM 32635 O O . SER A 1 36 ? 47.296 8.631 3.579 1.00 0.00 36 SER A O 27
ATOM 32643 N N . LYS A 1 37 ? 49.172 9.602 2.978 1.00 0.00 37 LYS A N 27
ATOM 32644 C CA . LYS A 1 37 ? 49.502 8.492 2.042 1.00 0.00 37 LYS A CA 27
ATOM 32645 C C . LYS A 1 37 ? 50.805 7.820 2.486 1.00 0.00 37 LYS A C 27
ATOM 32646 O O . LYS A 1 37 ? 51.859 8.099 1.949 1.00 0.00 37 LYS A O 27
ATOM 32665 N N . PRO A 1 38 ? 50.692 6.951 3.458 1.00 0.00 38 PRO A N 27
ATOM 32666 C CA . PRO A 1 38 ? 51.845 6.216 4.004 1.00 0.00 38 PRO A CA 27
ATOM 32667 C C . PRO A 1 38 ? 52.236 5.067 3.071 1.00 0.00 38 PRO A C 27
ATOM 32668 O O . PRO A 1 38 ? 51.523 4.738 2.144 1.00 0.00 38 PRO A O 27
ATOM 32679 N N . GLY A 1 39 ? 53.364 4.455 3.307 1.00 0.00 39 GLY A N 27
ATOM 32680 C CA . GLY A 1 39 ? 53.799 3.336 2.440 1.00 0.00 39 GLY A CA 27
ATOM 32681 C C . GLY A 1 39 ? 55.192 2.867 2.865 1.00 0.00 39 GLY A C 27
ATOM 32682 O O . GLY A 1 39 ? 55.733 3.316 3.856 1.00 0.00 39 GLY A O 27
ATOM 32686 N N . VAL A 1 40 ? 55.776 1.968 2.122 1.00 0.00 40 VAL A N 27
ATOM 32687 C CA . VAL A 1 40 ? 57.134 1.470 2.482 1.00 0.00 40 VAL A CA 27
ATOM 32688 C C . VAL A 1 40 ? 58.121 1.837 1.373 1.00 0.00 40 VAL A C 27
ATOM 32689 O O . VAL A 1 40 ? 57.922 1.511 0.219 1.00 0.00 40 VAL A O 27
ATOM 32702 N N . ILE A 1 41 ? 59.187 2.510 1.711 1.00 0.00 41 ILE A N 27
ATOM 32703 C CA . ILE A 1 41 ? 60.185 2.892 0.673 1.00 0.00 41 ILE A CA 27
ATOM 32704 C C . ILE A 1 41 ? 61.306 1.852 0.642 1.00 0.00 41 ILE A C 27
ATOM 32705 O O . ILE A 1 41 ? 61.715 1.336 1.663 1.00 0.00 41 ILE A O 27
ATOM 32721 N N . PHE A 1 42 ? 61.805 1.535 -0.522 1.00 0.00 42 PHE A N 27
ATOM 32722 C CA . PHE A 1 42 ? 62.896 0.524 -0.613 1.00 0.00 42 PHE A CA 27
ATOM 32723 C C . PHE A 1 42 ? 64.152 1.174 -1.197 1.00 0.00 42 PHE A C 27
ATOM 32724 O O . PHE A 1 42 ? 64.098 1.871 -2.191 1.00 0.00 42 PHE A O 27
ATOM 32741 N N . LEU A 1 43 ? 65.283 0.949 -0.586 1.00 0.00 43 LEU A N 27
ATOM 32742 C CA . LEU A 1 43 ? 66.544 1.550 -1.103 1.00 0.00 43 LEU A CA 27
ATOM 32743 C C . LEU A 1 43 ? 67.373 0.470 -1.801 1.00 0.00 43 LEU A C 27
ATOM 32744 O O . LEU A 1 43 ? 67.759 -0.514 -1.202 1.00 0.00 43 LEU A O 27
ATOM 32760 N N . THR A 1 44 ? 67.650 0.644 -3.065 1.00 0.00 44 THR A N 27
ATOM 32761 C CA . THR A 1 44 ? 68.454 -0.374 -3.798 1.00 0.00 44 THR A CA 27
ATOM 32762 C C . THR A 1 44 ? 69.921 -0.262 -3.381 1.00 0.00 44 THR A C 27
ATOM 32763 O O . THR A 1 44 ? 70.326 0.693 -2.749 1.00 0.00 44 THR A O 27
ATOM 32774 N N . LYS A 1 45 ? 70.723 -1.231 -3.731 1.00 0.00 45 LYS A N 27
ATOM 32775 C CA . LYS A 1 45 ? 72.163 -1.178 -3.355 1.00 0.00 45 LYS A CA 27
ATOM 32776 C C . LYS A 1 45 ? 72.898 -0.205 -4.279 1.00 0.00 45 LYS A C 27
ATOM 32777 O O . LYS A 1 45 ? 74.054 0.108 -4.074 1.00 0.00 45 LYS A O 27
ATOM 32796 N N . LYS A 1 46 ? 72.235 0.280 -5.294 1.00 0.00 46 LYS A N 27
ATOM 32797 C CA . LYS A 1 46 ? 72.896 1.235 -6.226 1.00 0.00 46 LYS A CA 27
ATOM 32798 C C . LYS A 1 46 ? 72.762 2.652 -5.674 1.00 0.00 46 LYS A C 27
ATOM 32799 O O . LYS A 1 46 ? 73.730 3.279 -5.293 1.00 0.00 46 LYS A O 27
ATOM 32818 N N . GLY A 1 47 ? 71.564 3.160 -5.629 1.00 0.00 47 GLY A N 27
ATOM 32819 C CA . GLY A 1 47 ? 71.352 4.530 -5.106 1.00 0.00 47 GLY A CA 27
ATOM 32820 C C . GLY A 1 47 ? 69.985 5.043 -5.558 1.00 0.00 47 GLY A C 27
ATOM 32821 O O . GLY A 1 47 ? 69.868 6.114 -6.119 1.00 0.00 47 GLY A O 27
ATOM 32825 N N . ARG A 1 48 ? 68.947 4.288 -5.320 1.00 0.00 48 ARG A N 27
ATOM 32826 C CA . ARG A 1 48 ? 67.590 4.736 -5.740 1.00 0.00 48 ARG A CA 27
ATOM 32827 C C . ARG A 1 48 ? 66.565 4.344 -4.675 1.00 0.00 48 ARG A C 27
ATOM 32828 O O . ARG A 1 48 ? 66.582 3.246 -4.156 1.00 0.00 48 ARG A O 27
ATOM 32849 N N . ARG A 1 49 ? 65.668 5.234 -4.349 1.00 0.00 49 ARG A N 27
ATOM 32850 C CA . ARG A 1 49 ? 64.637 4.915 -3.322 1.00 0.00 49 ARG A CA 27
ATOM 32851 C C . ARG A 1 49 ? 63.247 5.082 -3.938 1.00 0.00 49 ARG A C 27
ATOM 32852 O O . ARG A 1 49 ? 62.940 6.098 -4.531 1.00 0.00 49 ARG A O 27
ATOM 32873 N N . PHE A 1 50 ? 62.405 4.095 -3.809 1.00 0.00 50 PHE A N 27
ATOM 32874 C CA . PHE A 1 50 ? 61.039 4.203 -4.395 1.00 0.00 50 PHE A CA 27
ATOM 32875 C C . PHE A 1 50 ? 59.999 3.745 -3.370 1.00 0.00 50 PHE A C 27
ATOM 32876 O O . PHE A 1 50 ? 60.292 2.980 -2.473 1.00 0.00 50 PHE A O 27
ATOM 32893 N N . CYS A 1 51 ? 58.785 4.207 -3.499 1.00 0.00 51 CYS A N 27
ATOM 32894 C CA . CYS A 1 51 ? 57.724 3.803 -2.540 1.00 0.00 51 CYS A CA 27
ATOM 32895 C C . CYS A 1 51 ? 57.042 2.530 -3.047 1.00 0.00 51 CYS A C 27
ATOM 32896 O O . CYS A 1 51 ? 56.957 2.292 -4.236 1.00 0.00 51 CYS A O 27
ATOM 32903 N N . ALA A 1 52 ? 56.555 1.710 -2.157 1.00 0.00 52 ALA A N 27
ATOM 32904 C CA . ALA A 1 52 ? 55.880 0.455 -2.593 1.00 0.00 52 ALA A CA 27
ATOM 32905 C C . ALA A 1 52 ? 54.695 0.166 -1.670 1.00 0.00 52 ALA A C 27
ATOM 32906 O O . ALA A 1 52 ? 54.710 0.499 -0.502 1.00 0.00 52 ALA A O 27
ATOM 32913 N N . ASN A 1 53 ? 53.668 -0.453 -2.185 1.00 0.00 53 ASN A N 27
ATOM 32914 C CA . ASN A 1 53 ? 52.485 -0.762 -1.334 1.00 0.00 53 ASN A CA 27
ATOM 32915 C C . ASN A 1 53 ? 52.865 -1.838 -0.311 1.00 0.00 53 ASN A C 27
ATOM 32916 O O . ASN A 1 53 ? 53.557 -2.782 -0.639 1.00 0.00 53 ASN A O 27
ATOM 32927 N N . PRO A 1 54 ? 52.399 -1.667 0.901 1.00 0.00 54 PRO A N 27
ATOM 32928 C CA . PRO A 1 54 ? 52.678 -2.614 1.994 1.00 0.00 54 PRO A CA 27
ATOM 32929 C C . PRO A 1 54 ? 51.826 -3.875 1.834 1.00 0.00 54 PRO A C 27
ATOM 32930 O O . PRO A 1 54 ? 51.927 -4.807 2.607 1.00 0.00 54 PRO A O 27
ATOM 32941 N N . SER A 1 55 ? 50.993 -3.913 0.831 1.00 0.00 55 SER A N 27
ATOM 32942 C CA . SER A 1 55 ? 50.140 -5.114 0.616 1.00 0.00 55 SER A CA 27
ATOM 32943 C C . SER A 1 55 ? 50.613 -5.854 -0.637 1.00 0.00 55 SER A C 27
ATOM 32944 O O . SER A 1 55 ? 50.101 -6.902 -0.980 1.00 0.00 55 SER A O 27
ATOM 32952 N N . ASP A 1 56 ? 51.587 -5.320 -1.326 1.00 0.00 56 ASP A N 27
ATOM 32953 C CA . ASP A 1 56 ? 52.086 -5.999 -2.555 1.00 0.00 56 ASP A CA 27
ATOM 32954 C C . ASP A 1 56 ? 52.831 -7.277 -2.163 1.00 0.00 56 ASP A C 27
ATOM 32955 O O . ASP A 1 56 ? 53.696 -7.264 -1.310 1.00 0.00 56 ASP A O 27
ATOM 32964 N N . LYS A 1 57 ? 52.502 -8.381 -2.777 1.00 0.00 57 LYS A N 27
ATOM 32965 C CA . LYS A 1 57 ? 53.193 -9.655 -2.434 1.00 0.00 57 LYS A CA 27
ATOM 32966 C C . LYS A 1 57 ? 54.706 -9.459 -2.545 1.00 0.00 57 LYS A C 27
ATOM 32967 O O . LYS A 1 57 ? 55.470 -10.009 -1.777 1.00 0.00 57 LYS A O 27
ATOM 32986 N N . GLN A 1 58 ? 55.146 -8.676 -3.491 1.00 0.00 58 GLN A N 27
ATOM 32987 C CA . GLN A 1 58 ? 56.610 -8.446 -3.642 1.00 0.00 58 GLN A CA 27
ATOM 32988 C C . GLN A 1 58 ? 57.139 -7.737 -2.395 1.00 0.00 58 GLN A C 27
ATOM 32989 O O . GLN A 1 58 ? 58.277 -7.909 -2.007 1.00 0.00 58 GLN A O 27
ATOM 33003 N N . VAL A 1 59 ? 56.318 -6.946 -1.759 1.00 0.00 59 VAL A N 27
ATOM 33004 C CA . VAL A 1 59 ? 56.774 -6.235 -0.533 1.00 0.00 59 VAL A CA 27
ATOM 33005 C C . VAL A 1 59 ? 56.733 -7.207 0.645 1.00 0.00 59 VAL A C 27
ATOM 33006 O O . VAL A 1 59 ? 57.587 -7.192 1.509 1.00 0.00 59 VAL A O 27
ATOM 33019 N N . GLN A 1 60 ? 55.746 -8.060 0.681 1.00 0.00 60 GLN A N 27
ATOM 33020 C CA . GLN A 1 60 ? 55.648 -9.042 1.795 1.00 0.00 60 GLN A CA 27
ATOM 33021 C C . GLN A 1 60 ? 56.809 -10.031 1.694 1.00 0.00 60 GLN A C 27
ATOM 33022 O O . GLN A 1 60 ? 57.328 -10.499 2.688 1.00 0.00 60 GLN A O 27
ATOM 33036 N N . VAL A 1 61 ? 57.224 -10.351 0.497 1.00 0.00 61 VAL A N 27
ATOM 33037 C CA . VAL A 1 61 ? 58.355 -11.307 0.333 1.00 0.00 61 VAL A CA 27
ATOM 33038 C C . VAL A 1 61 ? 59.660 -10.615 0.731 1.00 0.00 61 VAL A C 27
ATOM 33039 O O . VAL A 1 61 ? 60.528 -11.207 1.341 1.00 0.00 61 VAL A O 27
ATOM 33052 N N . CYS A 1 62 ? 59.804 -9.363 0.393 1.00 0.00 62 CYS A N 27
ATOM 33053 C CA . CYS A 1 62 ? 61.050 -8.631 0.754 1.00 0.00 62 CYS A CA 27
ATOM 33054 C C . CYS A 1 62 ? 61.025 -8.297 2.247 1.00 0.00 62 CYS A C 27
ATOM 33055 O O . CYS A 1 62 ? 62.044 -8.292 2.908 1.00 0.00 62 CYS A O 27
ATOM 33062 N N . MET A 1 63 ? 59.867 -8.023 2.783 1.00 0.00 63 MET A N 27
ATOM 33063 C CA . MET A 1 63 ? 59.778 -7.695 4.234 1.00 0.00 63 MET A CA 27
ATOM 33064 C C . MET A 1 63 ? 60.321 -8.868 5.051 1.00 0.00 63 MET A C 27
ATOM 33065 O O . MET A 1 63 ? 61.200 -8.709 5.875 1.00 0.00 63 MET A O 27
ATOM 33079 N N . ARG A 1 64 ? 59.806 -10.046 4.828 1.00 0.00 64 ARG A N 27
ATOM 33080 C CA . ARG A 1 64 ? 60.296 -11.230 5.589 1.00 0.00 64 ARG A CA 27
ATOM 33081 C C . ARG A 1 64 ? 61.768 -11.475 5.252 1.00 0.00 64 ARG A C 27
ATOM 33082 O O . ARG A 1 64 ? 62.580 -11.730 6.119 1.00 0.00 64 ARG A O 27
ATOM 33103 N N . MET A 1 65 ? 62.117 -11.397 3.997 1.00 0.00 65 MET A N 27
ATOM 33104 C CA . MET A 1 65 ? 63.536 -11.624 3.602 1.00 0.00 65 MET A CA 27
ATOM 33105 C C . MET A 1 65 ? 64.436 -10.644 4.356 1.00 0.00 65 MET A C 27
ATOM 33106 O O . MET A 1 65 ? 65.318 -11.037 5.094 1.00 0.00 65 MET A O 27
ATOM 33120 N N . LEU A 1 66 ? 64.222 -9.369 4.176 1.00 0.00 66 LEU A N 27
ATOM 33121 C CA . LEU A 1 66 ? 65.065 -8.364 4.880 1.00 0.00 66 LEU A CA 27
ATOM 33122 C C . LEU A 1 66 ? 64.688 -8.327 6.363 1.00 0.00 66 LEU A C 27
ATOM 33123 O O . LEU A 1 66 ? 64.336 -7.294 6.897 1.00 0.00 66 LEU A O 27
ATOM 33139 N N . LYS A 1 67 ? 64.761 -9.445 7.033 1.00 0.00 67 LYS A N 27
ATOM 33140 C CA . LYS A 1 67 ? 64.408 -9.468 8.480 1.00 0.00 67 LYS A CA 27
ATOM 33141 C C . LYS A 1 67 ? 65.195 -8.380 9.212 1.00 0.00 67 LYS A C 27
ATOM 33142 O O . LYS A 1 67 ? 64.680 -7.322 9.514 1.00 0.00 67 LYS A O 27
ATOM 33161 N N . LEU A 1 68 ? 66.441 -8.633 9.496 1.00 0.00 68 LEU A N 27
ATOM 33162 C CA . LEU A 1 68 ? 67.267 -7.615 10.206 1.00 0.00 68 LEU A CA 27
ATOM 33163 C C . LEU A 1 68 ? 67.270 -6.313 9.402 1.00 0.00 68 LEU A C 27
ATOM 33164 O O . LEU A 1 68 ? 68.073 -6.126 8.509 1.00 0.00 68 LEU A O 27
ATOM 33180 N N . ASP A 1 69 ? 66.378 -5.412 9.709 1.00 0.00 69 ASP A N 27
ATOM 33181 C CA . ASP A 1 69 ? 66.330 -4.124 8.959 1.00 0.00 69 ASP A CA 27
ATOM 33182 C C . ASP A 1 69 ? 67.132 -3.061 9.713 1.00 0.00 69 ASP A C 27
ATOM 33183 O O . ASP A 1 69 ? 67.090 -1.891 9.385 1.00 0.00 69 ASP A O 27
ATOM 33192 N N . THR A 1 70 ? 67.863 -3.455 10.720 1.00 0.00 70 THR A N 27
ATOM 33193 C CA . THR A 1 70 ? 68.665 -2.464 11.490 1.00 0.00 70 THR A CA 27
ATOM 33194 C C . THR A 1 70 ? 70.088 -2.995 11.676 1.00 0.00 70 THR A C 27
ATOM 33195 O O . THR A 1 70 ? 70.455 -3.458 12.738 1.00 0.00 70 THR A O 27
ATOM 33206 N N . ARG A 1 71 ? 70.892 -2.935 10.650 1.00 0.00 71 ARG A N 27
ATOM 33207 C CA . ARG A 1 71 ? 72.289 -3.438 10.768 1.00 0.00 71 ARG A CA 27
ATOM 33208 C C . ARG A 1 71 ? 72.266 -4.952 10.985 1.00 0.00 71 ARG A C 27
ATOM 33209 O O . ARG A 1 71 ? 71.444 -5.472 11.713 1.00 0.00 71 ARG A O 27
ATOM 33230 N N . ILE A 1 72 ? 73.162 -5.665 10.358 1.00 0.00 72 ILE A N 27
ATOM 33231 C CA . ILE A 1 72 ? 73.189 -7.145 10.530 1.00 0.00 72 ILE A CA 27
ATOM 33232 C C . ILE A 1 72 ? 74.433 -7.545 11.325 1.00 0.00 72 ILE A C 27
ATOM 33233 O O . ILE A 1 72 ? 75.382 -8.077 10.785 1.00 0.00 72 ILE A O 27
ATOM 33249 N N . LYS A 1 73 ? 74.436 -7.293 12.606 1.00 0.00 73 LYS A N 27
ATOM 33250 C CA . LYS A 1 73 ? 75.620 -7.661 13.433 1.00 0.00 73 LYS A CA 27
ATOM 33251 C C . LYS A 1 73 ? 75.401 -9.044 14.049 1.00 0.00 73 LYS A C 27
ATOM 33252 O O . LYS A 1 73 ? 75.090 -9.172 15.216 1.00 0.00 73 LYS A O 27
ATOM 33271 N N . THR A 1 74 ? 75.561 -10.081 13.272 1.00 0.00 74 THR A N 27
ATOM 33272 C CA . THR A 1 74 ? 75.362 -11.454 13.814 1.00 0.00 74 THR A CA 27
ATOM 33273 C C . THR A 1 74 ? 76.682 -12.225 13.746 1.00 0.00 74 THR A C 27
ATOM 33274 O O . THR A 1 74 ? 77.490 -12.014 12.863 1.00 0.00 74 THR A O 27
ATOM 33285 N N . ARG A 1 75 ? 76.906 -13.116 14.671 1.00 0.00 75 ARG A N 27
ATOM 33286 C CA . ARG A 1 75 ? 78.174 -13.900 14.659 1.00 0.00 75 ARG A CA 27
ATOM 33287 C C . ARG A 1 75 ? 77.848 -15.394 14.623 1.00 0.00 75 ARG A C 27
ATOM 33288 O O . ARG A 1 75 ? 77.758 -16.044 15.645 1.00 0.00 75 ARG A O 27
ATOM 33309 N N . LYS A 1 76 ? 77.668 -15.944 13.453 1.00 0.00 76 LYS A N 27
ATOM 33310 C CA . LYS A 1 76 ? 77.347 -17.395 13.357 1.00 0.00 76 LYS A CA 27
ATOM 33311 C C . LYS A 1 76 ? 78.072 -18.002 12.154 1.00 0.00 76 LYS A C 27
ATOM 33312 O O . LYS A 1 76 ? 78.711 -19.030 12.256 1.00 0.00 76 LYS A O 27
ATOM 33331 N N . ASN A 1 77 ? 77.977 -17.376 11.013 1.00 0.00 77 ASN A N 27
ATOM 33332 C CA . ASN A 1 77 ? 78.661 -17.920 9.807 1.00 0.00 77 ASN A CA 27
ATOM 33333 C C . ASN A 1 77 ? 78.452 -16.967 8.628 1.00 0.00 77 ASN A C 27
ATOM 33334 O O . ASN A 1 77 ? 79.336 -16.164 8.377 1.00 0.00 77 ASN A O 27
ATOM 33346 N N . MET A 1 1 ? 53.102 -18.808 -10.136 1.00 0.00 1 MET A N 28
ATOM 33347 C CA . MET A 1 1 ? 51.751 -18.762 -9.506 1.00 0.00 1 MET A CA 28
ATOM 33348 C C . MET A 1 1 ? 51.071 -17.434 -9.848 1.00 0.00 1 MET A C 28
ATOM 33349 O O . MET A 1 1 ? 50.052 -17.401 -10.509 1.00 0.00 1 MET A O 28
ATOM 33365 N N . ASP A 1 2 ? 51.624 -16.338 -9.405 1.00 0.00 2 ASP A N 28
ATOM 33366 C CA . ASP A 1 2 ? 51.004 -15.017 -9.707 1.00 0.00 2 ASP A CA 28
ATOM 33367 C C . ASP A 1 2 ? 52.100 -14.006 -10.053 1.00 0.00 2 ASP A C 28
ATOM 33368 O O . ASP A 1 2 ? 52.093 -13.405 -11.109 1.00 0.00 2 ASP A O 28
ATOM 33377 N N . ARG A 1 3 ? 53.042 -13.814 -9.171 1.00 0.00 3 ARG A N 28
ATOM 33378 C CA . ARG A 1 3 ? 54.137 -12.842 -9.449 1.00 0.00 3 ARG A CA 28
ATOM 33379 C C . ARG A 1 3 ? 54.787 -13.175 -10.794 1.00 0.00 3 ARG A C 28
ATOM 33380 O O . ARG A 1 3 ? 54.350 -14.059 -11.503 1.00 0.00 3 ARG A O 28
ATOM 33401 N N . PHE A 1 4 ? 55.828 -12.474 -11.149 1.00 0.00 4 PHE A N 28
ATOM 33402 C CA . PHE A 1 4 ? 56.506 -12.751 -12.446 1.00 0.00 4 PHE A CA 28
ATOM 33403 C C . PHE A 1 4 ? 57.641 -13.753 -12.224 1.00 0.00 4 PHE A C 28
ATOM 33404 O O . PHE A 1 4 ? 58.121 -13.926 -11.121 1.00 0.00 4 PHE A O 28
ATOM 33421 N N . HIS A 1 5 ? 58.074 -14.414 -13.262 1.00 0.00 5 HIS A N 28
ATOM 33422 C CA . HIS A 1 5 ? 59.178 -15.402 -13.108 1.00 0.00 5 HIS A CA 28
ATOM 33423 C C . HIS A 1 5 ? 60.393 -14.944 -13.919 1.00 0.00 5 HIS A C 28
ATOM 33424 O O . HIS A 1 5 ? 61.445 -15.550 -13.872 1.00 0.00 5 HIS A O 28
ATOM 33438 N N . ALA A 1 6 ? 60.258 -13.880 -14.662 1.00 0.00 6 ALA A N 28
ATOM 33439 C CA . ALA A 1 6 ? 61.406 -13.387 -15.474 1.00 0.00 6 ALA A CA 28
ATOM 33440 C C . ALA A 1 6 ? 61.784 -11.975 -15.020 1.00 0.00 6 ALA A C 28
ATOM 33441 O O . ALA A 1 6 ? 61.715 -11.029 -15.779 1.00 0.00 6 ALA A O 28
ATOM 33448 N N . THR A 1 7 ? 62.182 -11.825 -13.786 1.00 0.00 7 THR A N 28
ATOM 33449 C CA . THR A 1 7 ? 62.564 -10.475 -13.285 1.00 0.00 7 THR A CA 28
ATOM 33450 C C . THR A 1 7 ? 64.077 -10.424 -13.062 1.00 0.00 7 THR A C 28
ATOM 33451 O O . THR A 1 7 ? 64.605 -11.064 -12.174 1.00 0.00 7 THR A O 28
ATOM 33462 N N . SER A 1 8 ? 64.779 -9.669 -13.862 1.00 0.00 8 SER A N 28
ATOM 33463 C CA . SER A 1 8 ? 66.257 -9.580 -13.693 1.00 0.00 8 SER A CA 28
ATOM 33464 C C . SER A 1 8 ? 66.578 -8.895 -12.365 1.00 0.00 8 SER A C 28
ATOM 33465 O O . SER A 1 8 ? 67.492 -9.279 -11.661 1.00 0.00 8 SER A O 28
ATOM 33473 N N . ALA A 1 9 ? 65.833 -7.884 -12.016 1.00 0.00 9 ALA A N 28
ATOM 33474 C CA . ALA A 1 9 ? 66.094 -7.173 -10.733 1.00 0.00 9 ALA A CA 28
ATOM 33475 C C . ALA A 1 9 ? 66.057 -8.177 -9.579 1.00 0.00 9 ALA A C 28
ATOM 33476 O O . ALA A 1 9 ? 65.020 -8.714 -9.243 1.00 0.00 9 ALA A O 28
ATOM 33483 N N . ASP A 1 10 ? 67.181 -8.435 -8.968 1.00 0.00 10 ASP A N 28
ATOM 33484 C CA . ASP A 1 10 ? 67.209 -9.404 -7.837 1.00 0.00 10 ASP A CA 28
ATOM 33485 C C . ASP A 1 10 ? 67.858 -8.748 -6.616 1.00 0.00 10 ASP A C 28
ATOM 33486 O O . ASP A 1 10 ? 67.194 -8.405 -5.658 1.00 0.00 10 ASP A O 28
ATOM 33495 N N . CYS A 1 11 ? 69.151 -8.572 -6.642 1.00 0.00 11 CYS A N 28
ATOM 33496 C CA . CYS A 1 11 ? 69.840 -7.939 -5.481 1.00 0.00 11 CYS A CA 28
ATOM 33497 C C . CYS A 1 11 ? 70.106 -6.464 -5.786 1.00 0.00 11 CYS A C 28
ATOM 33498 O O . CYS A 1 11 ? 69.778 -5.970 -6.846 1.00 0.00 11 CYS A O 28
ATOM 33505 N N . CYS A 1 12 ? 70.698 -5.756 -4.863 1.00 0.00 12 CYS A N 28
ATOM 33506 C CA . CYS A 1 12 ? 70.984 -4.313 -5.099 1.00 0.00 12 CYS A CA 28
ATOM 33507 C C . CYS A 1 12 ? 72.489 -4.116 -5.297 1.00 0.00 12 CYS A C 28
ATOM 33508 O O . CYS A 1 12 ? 73.294 -4.604 -4.530 1.00 0.00 12 CYS A O 28
ATOM 33515 N N . ILE A 1 13 ? 72.874 -3.403 -6.320 1.00 0.00 13 ILE A N 28
ATOM 33516 C CA . ILE A 1 13 ? 74.325 -3.175 -6.565 1.00 0.00 13 ILE A CA 28
ATOM 33517 C C . ILE A 1 13 ? 74.632 -1.681 -6.445 1.00 0.00 13 ILE A C 28
ATOM 33518 O O . ILE A 1 13 ? 75.759 -1.284 -6.226 1.00 0.00 13 ILE A O 28
ATOM 33534 N N . SER A 1 14 ? 73.636 -0.849 -6.584 1.00 0.00 14 SER A N 28
ATOM 33535 C CA . SER A 1 14 ? 73.868 0.618 -6.477 1.00 0.00 14 SER A CA 28
ATOM 33536 C C . SER A 1 14 ? 72.693 1.265 -5.739 1.00 0.00 14 SER A C 28
ATOM 33537 O O . SER A 1 14 ? 71.573 0.801 -5.809 1.00 0.00 14 SER A O 28
ATOM 33545 N N . TYR A 1 15 ? 72.940 2.332 -5.030 1.00 0.00 15 TYR A N 28
ATOM 33546 C CA . TYR A 1 15 ? 71.836 3.005 -4.288 1.00 0.00 15 TYR A CA 28
ATOM 33547 C C . TYR A 1 15 ? 71.631 4.415 -4.844 1.00 0.00 15 TYR A C 28
ATOM 33548 O O . TYR A 1 15 ? 72.465 4.938 -5.555 1.00 0.00 15 TYR A O 28
ATOM 33566 N N . THR A 1 16 ? 70.528 5.034 -4.523 1.00 0.00 16 THR A N 28
ATOM 33567 C CA . THR A 1 16 ? 70.273 6.412 -5.030 1.00 0.00 16 THR A CA 28
ATOM 33568 C C . THR A 1 16 ? 71.100 7.413 -4.213 1.00 0.00 16 THR A C 28
ATOM 33569 O O . THR A 1 16 ? 70.865 7.581 -3.032 1.00 0.00 16 THR A O 28
ATOM 33580 N N . PRO A 1 17 ? 72.047 8.049 -4.859 1.00 0.00 17 PRO A N 28
ATOM 33581 C CA . PRO A 1 17 ? 72.922 9.037 -4.203 1.00 0.00 17 PRO A CA 28
ATOM 33582 C C . PRO A 1 17 ? 72.183 10.365 -4.018 1.00 0.00 17 PRO A C 28
ATOM 33583 O O . PRO A 1 17 ? 72.472 11.345 -4.676 1.00 0.00 17 PRO A O 28
ATOM 33594 N N . ARG A 1 18 ? 71.231 10.404 -3.127 1.00 0.00 18 ARG A N 28
ATOM 33595 C CA . ARG A 1 18 ? 70.473 11.666 -2.898 1.00 0.00 18 ARG A CA 28
ATOM 33596 C C . ARG A 1 18 ? 69.883 11.656 -1.487 1.00 0.00 18 ARG A C 28
ATOM 33597 O O . ARG A 1 18 ? 69.711 10.615 -0.883 1.00 0.00 18 ARG A O 28
ATOM 33618 N N . SER A 1 19 ? 69.571 12.805 -0.954 1.00 0.00 19 SER A N 28
ATOM 33619 C CA . SER A 1 19 ? 68.994 12.858 0.418 1.00 0.00 19 SER A CA 28
ATOM 33620 C C . SER A 1 19 ? 67.468 12.775 0.333 1.00 0.00 19 SER A C 28
ATOM 33621 O O . SER A 1 19 ? 66.787 13.777 0.236 1.00 0.00 19 SER A O 28
ATOM 33629 N N . ILE A 1 20 ? 66.926 11.589 0.370 1.00 0.00 20 ILE A N 28
ATOM 33630 C CA . ILE A 1 20 ? 65.445 11.445 0.293 1.00 0.00 20 ILE A CA 28
ATOM 33631 C C . ILE A 1 20 ? 64.874 11.303 1.710 1.00 0.00 20 ILE A C 28
ATOM 33632 O O . ILE A 1 20 ? 65.362 10.509 2.490 1.00 0.00 20 ILE A O 28
ATOM 33648 N N . PRO A 1 21 ? 63.857 12.075 2.004 1.00 0.00 21 PRO A N 28
ATOM 33649 C CA . PRO A 1 21 ? 63.203 12.052 3.324 1.00 0.00 21 PRO A CA 28
ATOM 33650 C C . PRO A 1 21 ? 62.262 10.849 3.432 1.00 0.00 21 PRO A C 28
ATOM 33651 O O . PRO A 1 21 ? 61.693 10.404 2.454 1.00 0.00 21 PRO A O 28
ATOM 33662 N N . CYS A 1 22 ? 62.092 10.320 4.612 1.00 0.00 22 CYS A N 28
ATOM 33663 C CA . CYS A 1 22 ? 61.190 9.151 4.784 1.00 0.00 22 CYS A CA 28
ATOM 33664 C C . CYS A 1 22 ? 59.757 9.557 4.434 1.00 0.00 22 CYS A C 28
ATOM 33665 O O . CYS A 1 22 ? 58.907 8.723 4.191 1.00 0.00 22 CYS A O 28
ATOM 33672 N N . SER A 1 23 ? 59.482 10.832 4.405 1.00 0.00 23 SER A N 28
ATOM 33673 C CA . SER A 1 23 ? 58.104 11.290 4.071 1.00 0.00 23 SER A CA 28
ATOM 33674 C C . SER A 1 23 ? 57.854 11.111 2.572 1.00 0.00 23 SER A C 28
ATOM 33675 O O . SER A 1 23 ? 56.755 11.300 2.089 1.00 0.00 23 SER A O 28
ATOM 33683 N N . LEU A 1 24 ? 58.865 10.747 1.830 1.00 0.00 24 LEU A N 28
ATOM 33684 C CA . LEU A 1 24 ? 58.682 10.556 0.364 1.00 0.00 24 LEU A CA 28
ATOM 33685 C C . LEU A 1 24 ? 58.717 9.062 0.035 1.00 0.00 24 LEU A C 28
ATOM 33686 O O . LEU A 1 24 ? 59.085 8.665 -1.052 1.00 0.00 24 LEU A O 28
ATOM 33702 N N . LEU A 1 25 ? 58.338 8.232 0.967 1.00 0.00 25 LEU A N 28
ATOM 33703 C CA . LEU A 1 25 ? 58.350 6.765 0.707 1.00 0.00 25 LEU A CA 28
ATOM 33704 C C . LEU A 1 25 ? 57.131 6.120 1.371 1.00 0.00 25 LEU A C 28
ATOM 33705 O O . LEU A 1 25 ? 56.665 6.565 2.401 1.00 0.00 25 LEU A O 28
ATOM 33721 N N . GLU A 1 26 ? 56.611 5.073 0.790 1.00 0.00 26 GLU A N 28
ATOM 33722 C CA . GLU A 1 26 ? 55.424 4.402 1.390 1.00 0.00 26 GLU A CA 28
ATOM 33723 C C . GLU A 1 26 ? 55.881 3.186 2.199 1.00 0.00 26 GLU A C 28
ATOM 33724 O O . GLU A 1 26 ? 55.400 2.936 3.287 1.00 0.00 26 GLU A O 28
ATOM 33736 N N . SER A 1 27 ? 56.806 2.428 1.678 1.00 0.00 27 SER A N 28
ATOM 33737 C CA . SER A 1 27 ? 57.292 1.230 2.418 1.00 0.00 27 SER A CA 28
ATOM 33738 C C . SER A 1 27 ? 58.706 0.880 1.949 1.00 0.00 27 SER A C 28
ATOM 33739 O O . SER A 1 27 ? 59.250 1.510 1.064 1.00 0.00 27 SER A O 28
ATOM 33747 N N . TYR A 1 28 ? 59.306 -0.121 2.534 1.00 0.00 28 TYR A N 28
ATOM 33748 C CA . TYR A 1 28 ? 60.683 -0.508 2.119 1.00 0.00 28 TYR A CA 28
ATOM 33749 C C . TYR A 1 28 ? 60.902 -1.996 2.398 1.00 0.00 28 TYR A C 28
ATOM 33750 O O . TYR A 1 28 ? 60.213 -2.596 3.199 1.00 0.00 28 TYR A O 28
ATOM 33768 N N . PHE A 1 29 ? 61.856 -2.596 1.741 1.00 0.00 29 PHE A N 28
ATOM 33769 C CA . PHE A 1 29 ? 62.120 -4.046 1.966 1.00 0.00 29 PHE A CA 28
ATOM 33770 C C . PHE A 1 29 ? 63.606 -4.333 1.741 1.00 0.00 29 PHE A C 28
ATOM 33771 O O . PHE A 1 29 ? 64.335 -3.511 1.222 1.00 0.00 29 PHE A O 28
ATOM 33788 N N . GLU A 1 30 ? 64.060 -5.493 2.128 1.00 0.00 30 GLU A N 28
ATOM 33789 C CA . GLU A 1 30 ? 65.498 -5.831 1.936 1.00 0.00 30 GLU A CA 28
ATOM 33790 C C . GLU A 1 30 ? 65.635 -6.860 0.813 1.00 0.00 30 GLU A C 28
ATOM 33791 O O . GLU A 1 30 ? 64.679 -7.503 0.427 1.00 0.00 30 GLU A O 28
ATOM 33803 N N . THR A 1 31 ? 66.817 -7.022 0.284 1.00 0.00 31 THR A N 28
ATOM 33804 C CA . THR A 1 31 ? 67.013 -8.009 -0.814 1.00 0.00 31 THR A CA 28
ATOM 33805 C C . THR A 1 31 ? 67.544 -9.321 -0.233 1.00 0.00 31 THR A C 28
ATOM 33806 O O . THR A 1 31 ? 67.993 -9.375 0.895 1.00 0.00 31 THR A O 28
ATOM 33817 N N . ASN A 1 32 ? 67.497 -10.380 -0.995 1.00 0.00 32 ASN A N 28
ATOM 33818 C CA . ASN A 1 32 ? 67.998 -11.687 -0.485 1.00 0.00 32 ASN A CA 28
ATOM 33819 C C . ASN A 1 32 ? 69.412 -11.509 0.072 1.00 0.00 32 ASN A C 28
ATOM 33820 O O . ASN A 1 32 ? 70.336 -11.179 -0.645 1.00 0.00 32 ASN A O 28
ATOM 33831 N N . SER A 1 33 ? 69.588 -11.726 1.347 1.00 0.00 33 SER A N 28
ATOM 33832 C CA . SER A 1 33 ? 70.942 -11.570 1.951 1.00 0.00 33 SER A CA 28
ATOM 33833 C C . SER A 1 33 ? 71.914 -12.547 1.287 1.00 0.00 33 SER A C 28
ATOM 33834 O O . SER A 1 33 ? 73.116 -12.419 1.406 1.00 0.00 33 SER A O 28
ATOM 33842 N N . GLU A 1 34 ? 71.403 -13.524 0.589 1.00 0.00 34 GLU A N 28
ATOM 33843 C CA . GLU A 1 34 ? 72.298 -14.510 -0.080 1.00 0.00 34 GLU A CA 28
ATOM 33844 C C . GLU A 1 34 ? 73.352 -13.768 -0.905 1.00 0.00 34 GLU A C 28
ATOM 33845 O O . GLU A 1 34 ? 74.416 -14.286 -1.180 1.00 0.00 34 GLU A O 28
ATOM 33857 N N . CYS A 1 35 ? 73.065 -12.559 -1.304 1.00 0.00 35 CYS A N 28
ATOM 33858 C CA . CYS A 1 35 ? 74.053 -11.788 -2.112 1.00 0.00 35 CYS A CA 28
ATOM 33859 C C . CYS A 1 35 ? 75.164 -11.266 -1.199 1.00 0.00 35 CYS A C 28
ATOM 33860 O O . CYS A 1 35 ? 74.920 -10.853 -0.082 1.00 0.00 35 CYS A O 28
ATOM 33867 N N . SER A 1 36 ? 76.382 -11.281 -1.665 1.00 0.00 36 SER A N 28
ATOM 33868 C CA . SER A 1 36 ? 77.508 -10.786 -0.824 1.00 0.00 36 SER A CA 28
ATOM 33869 C C . SER A 1 36 ? 77.182 -9.383 -0.309 1.00 0.00 36 SER A C 28
ATOM 33870 O O . SER A 1 36 ? 77.290 -9.103 0.868 1.00 0.00 36 SER A O 28
ATOM 33878 N N . LYS A 1 37 ? 76.785 -8.497 -1.182 1.00 0.00 37 LYS A N 28
ATOM 33879 C CA . LYS A 1 37 ? 76.453 -7.113 -0.741 1.00 0.00 37 LYS A CA 28
ATOM 33880 C C . LYS A 1 37 ? 74.956 -6.857 -0.944 1.00 0.00 37 LYS A C 28
ATOM 33881 O O . LYS A 1 37 ? 74.535 -6.479 -2.020 1.00 0.00 37 LYS A O 28
ATOM 33900 N N . PRO A 1 38 ? 74.195 -7.071 0.100 1.00 0.00 38 PRO A N 28
ATOM 33901 C CA . PRO A 1 38 ? 72.736 -6.872 0.073 1.00 0.00 38 PRO A CA 28
ATOM 33902 C C . PRO A 1 38 ? 72.399 -5.381 0.174 1.00 0.00 38 PRO A C 28
ATOM 33903 O O . PRO A 1 38 ? 73.267 -4.533 0.116 1.00 0.00 38 PRO A O 28
ATOM 33914 N N . GLY A 1 39 ? 71.144 -5.055 0.325 1.00 0.00 39 GLY A N 28
ATOM 33915 C CA . GLY A 1 39 ? 70.752 -3.631 0.430 1.00 0.00 39 GLY A CA 28
ATOM 33916 C C . GLY A 1 39 ? 69.245 -3.528 0.665 1.00 0.00 39 GLY A C 28
ATOM 33917 O O . GLY A 1 39 ? 68.538 -4.517 0.671 1.00 0.00 39 GLY A O 28
ATOM 33921 N N . VAL A 1 40 ? 68.746 -2.338 0.860 1.00 0.00 40 VAL A N 28
ATOM 33922 C CA . VAL A 1 40 ? 67.284 -2.172 1.095 1.00 0.00 40 VAL A CA 28
ATOM 33923 C C . VAL A 1 40 ? 66.666 -1.398 -0.071 1.00 0.00 40 VAL A C 28
ATOM 33924 O O . VAL A 1 40 ? 67.297 -0.550 -0.670 1.00 0.00 40 VAL A O 28
ATOM 33937 N N . ILE A 1 41 ? 65.435 -1.683 -0.399 1.00 0.00 41 ILE A N 28
ATOM 33938 C CA . ILE A 1 41 ? 64.779 -0.963 -1.526 1.00 0.00 41 ILE A CA 28
ATOM 33939 C C . ILE A 1 41 ? 63.565 -0.194 -1.001 1.00 0.00 41 ILE A C 28
ATOM 33940 O O . ILE A 1 41 ? 62.582 -0.775 -0.586 1.00 0.00 41 ILE A O 28
ATOM 33956 N N . PHE A 1 42 ? 63.625 1.110 -1.016 1.00 0.00 42 PHE A N 28
ATOM 33957 C CA . PHE A 1 42 ? 62.475 1.914 -0.516 1.00 0.00 42 PHE A CA 28
ATOM 33958 C C . PHE A 1 42 ? 61.502 2.184 -1.666 1.00 0.00 42 PHE A C 28
ATOM 33959 O O . PHE A 1 42 ? 61.887 2.642 -2.724 1.00 0.00 42 PHE A O 28
ATOM 33976 N N . LEU A 1 43 ? 60.243 1.905 -1.467 1.00 0.00 43 LEU A N 28
ATOM 33977 C CA . LEU A 1 43 ? 59.246 2.148 -2.548 1.00 0.00 43 LEU A CA 28
ATOM 33978 C C . LEU A 1 43 ? 58.602 3.520 -2.344 1.00 0.00 43 LEU A C 28
ATOM 33979 O O . LEU A 1 43 ? 58.324 3.927 -1.233 1.00 0.00 43 LEU A O 28
ATOM 33995 N N . THR A 1 44 ? 58.363 4.238 -3.406 1.00 0.00 44 THR A N 28
ATOM 33996 C CA . THR A 1 44 ? 57.738 5.584 -3.270 1.00 0.00 44 THR A CA 28
ATOM 33997 C C . THR A 1 44 ? 56.257 5.500 -3.645 1.00 0.00 44 THR A C 28
ATOM 33998 O O . THR A 1 44 ? 55.769 4.468 -4.059 1.00 0.00 44 THR A O 28
ATOM 34009 N N . LYS A 1 45 ? 55.539 6.581 -3.505 1.00 0.00 45 LYS A N 28
ATOM 34010 C CA . LYS A 1 45 ? 54.090 6.564 -3.855 1.00 0.00 45 LYS A CA 28
ATOM 34011 C C . LYS A 1 45 ? 53.928 6.650 -5.376 1.00 0.00 45 LYS A C 28
ATOM 34012 O O . LYS A 1 45 ? 52.828 6.717 -5.888 1.00 0.00 45 LYS A O 28
ATOM 34031 N N . LYS A 1 46 ? 55.013 6.648 -6.101 1.00 0.00 46 LYS A N 28
ATOM 34032 C CA . LYS A 1 46 ? 54.918 6.728 -7.586 1.00 0.00 46 LYS A CA 28
ATOM 34033 C C . LYS A 1 46 ? 55.329 5.387 -8.196 1.00 0.00 46 LYS A C 28
ATOM 34034 O O . LYS A 1 46 ? 55.857 5.326 -9.289 1.00 0.00 46 LYS A O 28
ATOM 34053 N N . GLY A 1 47 ? 55.088 4.309 -7.499 1.00 0.00 47 GLY A N 28
ATOM 34054 C CA . GLY A 1 47 ? 55.461 2.975 -8.036 1.00 0.00 47 GLY A CA 28
ATOM 34055 C C . GLY A 1 47 ? 56.950 2.960 -8.381 1.00 0.00 47 GLY A C 28
ATOM 34056 O O . GLY A 1 47 ? 57.379 2.288 -9.298 1.00 0.00 47 GLY A O 28
ATOM 34060 N N . ARG A 1 48 ? 57.740 3.697 -7.652 1.00 0.00 48 ARG A N 28
ATOM 34061 C CA . ARG A 1 48 ? 59.203 3.727 -7.935 1.00 0.00 48 ARG A CA 28
ATOM 34062 C C . ARG A 1 48 ? 59.970 3.214 -6.714 1.00 0.00 48 ARG A C 28
ATOM 34063 O O . ARG A 1 48 ? 59.768 3.669 -5.606 1.00 0.00 48 ARG A O 28
ATOM 34084 N N . ARG A 1 49 ? 60.848 2.268 -6.907 1.00 0.00 49 ARG A N 28
ATOM 34085 C CA . ARG A 1 49 ? 61.625 1.726 -5.758 1.00 0.00 49 ARG A CA 28
ATOM 34086 C C . ARG A 1 49 ? 63.121 1.791 -6.076 1.00 0.00 49 ARG A C 28
ATOM 34087 O O . ARG A 1 49 ? 63.551 1.436 -7.155 1.00 0.00 49 ARG A O 28
ATOM 34108 N N . PHE A 1 50 ? 63.916 2.241 -5.144 1.00 0.00 50 PHE A N 28
ATOM 34109 C CA . PHE A 1 50 ? 65.383 2.328 -5.394 1.00 0.00 50 PHE A CA 28
ATOM 34110 C C . PHE A 1 50 ? 66.137 1.669 -4.237 1.00 0.00 50 PHE A C 28
ATOM 34111 O O . PHE A 1 50 ? 65.636 1.569 -3.134 1.00 0.00 50 PHE A O 28
ATOM 34128 N N . CYS A 1 51 ? 67.336 1.215 -4.480 1.00 0.00 51 CYS A N 28
ATOM 34129 C CA . CYS A 1 51 ? 68.121 0.561 -3.401 1.00 0.00 51 CYS A CA 28
ATOM 34130 C C . CYS A 1 51 ? 68.719 1.627 -2.480 1.00 0.00 51 CYS A C 28
ATOM 34131 O O . CYS A 1 51 ? 68.997 2.736 -2.894 1.00 0.00 51 CYS A O 28
ATOM 34138 N N . ALA A 1 52 ? 68.922 1.299 -1.233 1.00 0.00 52 ALA A N 28
ATOM 34139 C CA . ALA A 1 52 ? 69.504 2.290 -0.284 1.00 0.00 52 ALA A CA 28
ATOM 34140 C C . ALA A 1 52 ? 70.459 1.575 0.675 1.00 0.00 52 ALA A C 28
ATOM 34141 O O . ALA A 1 52 ? 70.363 0.382 0.887 1.00 0.00 52 ALA A O 28
ATOM 34148 N N . ASN A 1 53 ? 71.381 2.292 1.258 1.00 0.00 53 ASN A N 28
ATOM 34149 C CA . ASN A 1 53 ? 72.339 1.649 2.201 1.00 0.00 53 ASN A CA 28
ATOM 34150 C C . ASN A 1 53 ? 71.701 1.560 3.593 1.00 0.00 53 ASN A C 28
ATOM 34151 O O . ASN A 1 53 ? 71.094 2.508 4.053 1.00 0.00 53 ASN A O 28
ATOM 34162 N N . PRO A 1 54 ? 71.859 0.424 4.227 1.00 0.00 54 PRO A N 28
ATOM 34163 C CA . PRO A 1 54 ? 71.304 0.185 5.571 1.00 0.00 54 PRO A CA 28
ATOM 34164 C C . PRO A 1 54 ? 72.154 0.889 6.630 1.00 0.00 54 PRO A C 28
ATOM 34165 O O . PRO A 1 54 ? 71.894 0.794 7.813 1.00 0.00 54 PRO A O 28
ATOM 34176 N N . SER A 1 55 ? 73.164 1.601 6.213 1.00 0.00 55 SER A N 28
ATOM 34177 C CA . SER A 1 55 ? 74.026 2.316 7.193 1.00 0.00 55 SER A CA 28
ATOM 34178 C C . SER A 1 55 ? 73.721 3.815 7.137 1.00 0.00 55 SER A C 28
ATOM 34179 O O . SER A 1 55 ? 74.253 4.595 7.902 1.00 0.00 55 SER A O 28
ATOM 34187 N N . ASP A 1 56 ? 72.866 4.225 6.237 1.00 0.00 56 ASP A N 28
ATOM 34188 C CA . ASP A 1 56 ? 72.530 5.673 6.136 1.00 0.00 56 ASP A CA 28
ATOM 34189 C C . ASP A 1 56 ? 71.645 6.074 7.318 1.00 0.00 56 ASP A C 28
ATOM 34190 O O . ASP A 1 56 ? 70.566 5.549 7.505 1.00 0.00 56 ASP A O 28
ATOM 34199 N N . LYS A 1 57 ? 72.094 7.002 8.119 1.00 0.00 57 LYS A N 28
ATOM 34200 C CA . LYS A 1 57 ? 71.279 7.435 9.289 1.00 0.00 57 LYS A CA 28
ATOM 34201 C C . LYS A 1 57 ? 69.853 7.752 8.831 1.00 0.00 57 LYS A C 28
ATOM 34202 O O . LYS A 1 57 ? 68.888 7.344 9.447 1.00 0.00 57 LYS A O 28
ATOM 34221 N N . GLN A 1 58 ? 69.713 8.476 7.754 1.00 0.00 58 GLN A N 28
ATOM 34222 C CA . GLN A 1 58 ? 68.350 8.818 7.259 1.00 0.00 58 GLN A CA 28
ATOM 34223 C C . GLN A 1 58 ? 67.554 7.531 7.039 1.00 0.00 58 GLN A C 28
ATOM 34224 O O . GLN A 1 58 ? 66.344 7.511 7.146 1.00 0.00 58 GLN A O 28
ATOM 34238 N N . VAL A 1 59 ? 68.226 6.455 6.733 1.00 0.00 59 VAL A N 28
ATOM 34239 C CA . VAL A 1 59 ? 67.508 5.170 6.507 1.00 0.00 59 VAL A CA 28
ATOM 34240 C C . VAL A 1 59 ? 66.979 4.641 7.841 1.00 0.00 59 VAL A C 28
ATOM 34241 O O . VAL A 1 59 ? 65.828 4.269 7.958 1.00 0.00 59 VAL A O 28
ATOM 34254 N N . GLN A 1 60 ? 67.806 4.608 8.850 1.00 0.00 60 GLN A N 28
ATOM 34255 C CA . GLN A 1 60 ? 67.341 4.105 10.173 1.00 0.00 60 GLN A CA 28
ATOM 34256 C C . GLN A 1 60 ? 66.156 4.949 10.645 1.00 0.00 60 GLN A C 28
ATOM 34257 O O . GLN A 1 60 ? 65.333 4.503 11.419 1.00 0.00 60 GLN A O 28
ATOM 34271 N N . VAL A 1 61 ? 66.061 6.166 10.181 1.00 0.00 61 VAL A N 28
ATOM 34272 C CA . VAL A 1 61 ? 64.926 7.034 10.601 1.00 0.00 61 VAL A CA 28
ATOM 34273 C C . VAL A 1 61 ? 63.646 6.554 9.916 1.00 0.00 61 VAL A C 28
ATOM 34274 O O . VAL A 1 61 ? 62.621 6.379 10.545 1.00 0.00 61 VAL A O 28
ATOM 34287 N N . CYS A 1 62 ? 63.697 6.336 8.630 1.00 0.00 62 CYS A N 28
ATOM 34288 C CA . CYS A 1 62 ? 62.488 5.865 7.906 1.00 0.00 62 CYS A CA 28
ATOM 34289 C C . CYS A 1 62 ? 62.009 4.547 8.517 1.00 0.00 62 CYS A C 28
ATOM 34290 O O . CYS A 1 62 ? 60.826 4.302 8.640 1.00 0.00 62 CYS A O 28
ATOM 34297 N N . MET A 1 63 ? 62.920 3.696 8.905 1.00 0.00 63 MET A N 28
ATOM 34298 C CA . MET A 1 63 ? 62.514 2.396 9.510 1.00 0.00 63 MET A CA 28
ATOM 34299 C C . MET A 1 63 ? 61.653 2.662 10.746 1.00 0.00 63 MET A C 28
ATOM 34300 O O . MET A 1 63 ? 60.898 1.817 11.184 1.00 0.00 63 MET A O 28
ATOM 34314 N N . ARG A 1 64 ? 61.760 3.834 11.312 1.00 0.00 64 ARG A N 28
ATOM 34315 C CA . ARG A 1 64 ? 60.948 4.158 12.518 1.00 0.00 64 ARG A CA 28
ATOM 34316 C C . ARG A 1 64 ? 59.534 4.552 12.088 1.00 0.00 64 ARG A C 28
ATOM 34317 O O . ARG A 1 64 ? 58.570 3.881 12.400 1.00 0.00 64 ARG A O 28
ATOM 34338 N N . MET A 1 65 ? 59.401 5.637 11.374 1.00 0.00 65 MET A N 28
ATOM 34339 C CA . MET A 1 65 ? 58.049 6.072 10.925 1.00 0.00 65 MET A CA 28
ATOM 34340 C C . MET A 1 65 ? 57.404 4.958 10.099 1.00 0.00 65 MET A C 28
ATOM 34341 O O . MET A 1 65 ? 56.281 4.564 10.340 1.00 0.00 65 MET A O 28
ATOM 34355 N N . LEU A 1 66 ? 58.108 4.444 9.127 1.00 0.00 66 LEU A N 28
ATOM 34356 C CA . LEU A 1 66 ? 57.535 3.353 8.289 1.00 0.00 66 LEU A CA 28
ATOM 34357 C C . LEU A 1 66 ? 57.548 2.044 9.081 1.00 0.00 66 LEU A C 28
ATOM 34358 O O . LEU A 1 66 ? 58.097 1.051 8.648 1.00 0.00 66 LEU A O 28
ATOM 34374 N N . LYS A 1 67 ? 56.948 2.035 10.241 1.00 0.00 67 LYS A N 28
ATOM 34375 C CA . LYS A 1 67 ? 56.928 0.791 11.060 1.00 0.00 67 LYS A CA 28
ATOM 34376 C C . LYS A 1 67 ? 56.504 -0.391 10.185 1.00 0.00 67 LYS A C 28
ATOM 34377 O O . LYS A 1 67 ? 55.995 -0.218 9.096 1.00 0.00 67 LYS A O 28
ATOM 34396 N N . LEU A 1 68 ? 56.711 -1.591 10.654 1.00 0.00 68 LEU A N 28
ATOM 34397 C CA . LEU A 1 68 ? 56.320 -2.783 9.849 1.00 0.00 68 LEU A CA 28
ATOM 34398 C C . LEU A 1 68 ? 54.901 -3.211 10.228 1.00 0.00 68 LEU A C 28
ATOM 34399 O O . LEU A 1 68 ? 54.210 -3.851 9.460 1.00 0.00 68 LEU A O 28
ATOM 34415 N N . ASP A 1 69 ? 54.460 -2.863 11.406 1.00 0.00 69 ASP A N 28
ATOM 34416 C CA . ASP A 1 69 ? 53.086 -3.251 11.831 1.00 0.00 69 ASP A CA 28
ATOM 34417 C C . ASP A 1 69 ? 52.101 -2.143 11.452 1.00 0.00 69 ASP A C 28
ATOM 34418 O O . ASP A 1 69 ? 50.948 -2.167 11.833 1.00 0.00 69 ASP A O 28
ATOM 34427 N N . THR A 1 70 ? 52.546 -1.171 10.703 1.00 0.00 70 THR A N 28
ATOM 34428 C CA . THR A 1 70 ? 51.635 -0.063 10.300 1.00 0.00 70 THR A CA 28
ATOM 34429 C C . THR A 1 70 ? 51.220 -0.250 8.839 1.00 0.00 70 THR A C 28
ATOM 34430 O O . THR A 1 70 ? 51.908 0.171 7.930 1.00 0.00 70 THR A O 28
ATOM 34441 N N . ARG A 1 71 ? 50.101 -0.879 8.605 1.00 0.00 71 ARG A N 28
ATOM 34442 C CA . ARG A 1 71 ? 49.644 -1.092 7.203 1.00 0.00 71 ARG A CA 28
ATOM 34443 C C . ARG A 1 71 ? 48.441 -0.192 6.915 1.00 0.00 71 ARG A C 28
ATOM 34444 O O . ARG A 1 71 ? 47.307 -0.580 7.114 1.00 0.00 71 ARG A O 28
ATOM 34465 N N . ILE A 1 72 ? 48.683 1.003 6.442 1.00 0.00 72 ILE A N 28
ATOM 34466 C CA . ILE A 1 72 ? 47.566 1.939 6.132 1.00 0.00 72 ILE A CA 28
ATOM 34467 C C . ILE A 1 72 ? 46.472 1.817 7.196 1.00 0.00 72 ILE A C 28
ATOM 34468 O O . ILE A 1 72 ? 45.559 1.024 7.074 1.00 0.00 72 ILE A O 28
ATOM 34484 N N . LYS A 1 73 ? 46.558 2.596 8.239 1.00 0.00 73 LYS A N 28
ATOM 34485 C CA . LYS A 1 73 ? 45.524 2.525 9.310 1.00 0.00 73 LYS A CA 28
ATOM 34486 C C . LYS A 1 73 ? 44.972 3.926 9.577 1.00 0.00 73 LYS A C 28
ATOM 34487 O O . LYS A 1 73 ? 45.476 4.909 9.071 1.00 0.00 73 LYS A O 28
ATOM 34506 N N . THR A 1 74 ? 43.940 4.027 10.369 1.00 0.00 74 THR A N 28
ATOM 34507 C CA . THR A 1 74 ? 43.358 5.366 10.667 1.00 0.00 74 THR A CA 28
ATOM 34508 C C . THR A 1 74 ? 43.047 6.090 9.356 1.00 0.00 74 THR A C 28
ATOM 34509 O O . THR A 1 74 ? 43.833 6.880 8.870 1.00 0.00 74 THR A O 28
ATOM 34520 N N . ARG A 1 75 ? 41.907 5.829 8.778 1.00 0.00 75 ARG A N 28
ATOM 34521 C CA . ARG A 1 75 ? 41.547 6.503 7.499 1.00 0.00 75 ARG A CA 28
ATOM 34522 C C . ARG A 1 75 ? 42.361 5.896 6.355 1.00 0.00 75 ARG A C 28
ATOM 34523 O O . ARG A 1 75 ? 42.724 4.737 6.385 1.00 0.00 75 ARG A O 28
ATOM 34544 N N . LYS A 1 76 ? 42.650 6.670 5.345 1.00 0.00 76 LYS A N 28
ATOM 34545 C CA . LYS A 1 76 ? 43.441 6.137 4.199 1.00 0.00 76 LYS A CA 28
ATOM 34546 C C . LYS A 1 76 ? 44.493 7.167 3.784 1.00 0.00 76 LYS A C 28
ATOM 34547 O O . LYS A 1 76 ? 45.675 6.888 3.766 1.00 0.00 76 LYS A O 28
ATOM 34566 N N . ASN A 1 77 ? 44.073 8.356 3.449 1.00 0.00 77 ASN A N 28
ATOM 34567 C CA . ASN A 1 77 ? 45.049 9.403 3.034 1.00 0.00 77 ASN A CA 28
ATOM 34568 C C . ASN A 1 77 ? 45.551 9.101 1.621 1.00 0.00 77 ASN A C 28
ATOM 34569 O O . ASN A 1 77 ? 46.433 8.268 1.492 1.00 0.00 77 ASN A O 28
ATOM 34581 N N . MET A 1 1 ? 76.738 21.183 -0.673 1.00 0.00 1 MET A N 29
ATOM 34582 C CA . MET A 1 1 ? 75.421 20.991 -0.002 1.00 0.00 1 MET A CA 29
ATOM 34583 C C . MET A 1 1 ? 74.368 20.610 -1.045 1.00 0.00 1 MET A C 29
ATOM 34584 O O . MET A 1 1 ? 73.474 21.375 -1.347 1.00 0.00 1 MET A O 29
ATOM 34600 N N . ASP A 1 2 ? 74.467 19.432 -1.599 1.00 0.00 2 ASP A N 29
ATOM 34601 C CA . ASP A 1 2 ? 73.472 19.003 -2.622 1.00 0.00 2 ASP A CA 29
ATOM 34602 C C . ASP A 1 2 ? 72.400 18.135 -1.959 1.00 0.00 2 ASP A C 29
ATOM 34603 O O . ASP A 1 2 ? 72.170 17.009 -2.352 1.00 0.00 2 ASP A O 29
ATOM 34612 N N . ARG A 1 3 ? 71.742 18.651 -0.957 1.00 0.00 3 ARG A N 29
ATOM 34613 C CA . ARG A 1 3 ? 70.686 17.854 -0.272 1.00 0.00 3 ARG A CA 29
ATOM 34614 C C . ARG A 1 3 ? 69.460 17.745 -1.180 1.00 0.00 3 ARG A C 29
ATOM 34615 O O . ARG A 1 3 ? 69.056 18.701 -1.811 1.00 0.00 3 ARG A O 29
ATOM 34636 N N . PHE A 1 4 ? 68.865 16.585 -1.253 1.00 0.00 4 PHE A N 29
ATOM 34637 C CA . PHE A 1 4 ? 67.667 16.416 -2.122 1.00 0.00 4 PHE A CA 29
ATOM 34638 C C . PHE A 1 4 ? 66.415 16.307 -1.249 1.00 0.00 4 PHE A C 29
ATOM 34639 O O . PHE A 1 4 ? 65.937 15.227 -0.965 1.00 0.00 4 PHE A O 29
ATOM 34656 N N . HIS A 1 5 ? 65.880 17.418 -0.822 1.00 0.00 5 HIS A N 29
ATOM 34657 C CA . HIS A 1 5 ? 64.659 17.376 0.031 1.00 0.00 5 HIS A CA 29
ATOM 34658 C C . HIS A 1 5 ? 63.490 18.016 -0.720 1.00 0.00 5 HIS A C 29
ATOM 34659 O O . HIS A 1 5 ? 62.388 17.504 -0.725 1.00 0.00 5 HIS A O 29
ATOM 34673 N N . ALA A 1 6 ? 63.720 19.132 -1.357 1.00 0.00 6 ALA A N 29
ATOM 34674 C CA . ALA A 1 6 ? 62.622 19.802 -2.108 1.00 0.00 6 ALA A CA 29
ATOM 34675 C C . ALA A 1 6 ? 62.515 19.192 -3.507 1.00 0.00 6 ALA A C 29
ATOM 34676 O O . ALA A 1 6 ? 61.824 19.702 -4.367 1.00 0.00 6 ALA A O 29
ATOM 34683 N N . THR A 1 7 ? 63.193 18.102 -3.742 1.00 0.00 7 THR A N 29
ATOM 34684 C CA . THR A 1 7 ? 63.130 17.460 -5.085 1.00 0.00 7 THR A CA 29
ATOM 34685 C C . THR A 1 7 ? 62.535 16.057 -4.950 1.00 0.00 7 THR A C 29
ATOM 34686 O O . THR A 1 7 ? 63.097 15.086 -5.417 1.00 0.00 7 THR A O 29
ATOM 34697 N N . SER A 1 8 ? 61.402 15.943 -4.314 1.00 0.00 8 SER A N 29
ATOM 34698 C CA . SER A 1 8 ? 60.771 14.604 -4.148 1.00 0.00 8 SER A CA 29
ATOM 34699 C C . SER A 1 8 ? 60.817 13.848 -5.478 1.00 0.00 8 SER A C 29
ATOM 34700 O O . SER A 1 8 ? 60.062 14.128 -6.388 1.00 0.00 8 SER A O 29
ATOM 34708 N N . ALA A 1 9 ? 61.696 12.892 -5.597 1.00 0.00 9 ALA A N 29
ATOM 34709 C CA . ALA A 1 9 ? 61.789 12.119 -6.867 1.00 0.00 9 ALA A CA 29
ATOM 34710 C C . ALA A 1 9 ? 60.547 11.237 -7.018 1.00 0.00 9 ALA A C 29
ATOM 34711 O O . ALA A 1 9 ? 59.732 11.138 -6.122 1.00 0.00 9 ALA A O 29
ATOM 34718 N N . ASP A 1 10 ? 60.397 10.595 -8.144 1.00 0.00 10 ASP A N 29
ATOM 34719 C CA . ASP A 1 10 ? 59.208 9.721 -8.349 1.00 0.00 10 ASP A CA 29
ATOM 34720 C C . ASP A 1 10 ? 59.670 8.319 -8.753 1.00 0.00 10 ASP A C 29
ATOM 34721 O O . ASP A 1 10 ? 59.400 7.347 -8.075 1.00 0.00 10 ASP A O 29
ATOM 34730 N N . CYS A 1 11 ? 60.366 8.206 -9.851 1.00 0.00 11 CYS A N 29
ATOM 34731 C CA . CYS A 1 11 ? 60.845 6.867 -10.296 1.00 0.00 11 CYS A CA 29
ATOM 34732 C C . CYS A 1 11 ? 62.193 6.564 -9.640 1.00 0.00 11 CYS A C 29
ATOM 34733 O O . CYS A 1 11 ? 62.742 7.377 -8.924 1.00 0.00 11 CYS A O 29
ATOM 34740 N N . CYS A 1 12 ? 62.732 5.400 -9.879 1.00 0.00 12 CYS A N 29
ATOM 34741 C CA . CYS A 1 12 ? 64.044 5.047 -9.267 1.00 0.00 12 CYS A CA 29
ATOM 34742 C C . CYS A 1 12 ? 65.176 5.673 -10.085 1.00 0.00 12 CYS A C 29
ATOM 34743 O O . CYS A 1 12 ? 65.288 5.457 -11.275 1.00 0.00 12 CYS A O 29
ATOM 34750 N N . ILE A 1 13 ? 66.016 6.447 -9.454 1.00 0.00 13 ILE A N 29
ATOM 34751 C CA . ILE A 1 13 ? 67.141 7.085 -10.194 1.00 0.00 13 ILE A CA 29
ATOM 34752 C C . ILE A 1 13 ? 68.460 6.441 -9.764 1.00 0.00 13 ILE A C 29
ATOM 34753 O O . ILE A 1 13 ? 69.427 6.431 -10.500 1.00 0.00 13 ILE A O 29
ATOM 34769 N N . SER A 1 14 ? 68.507 5.901 -8.577 1.00 0.00 14 SER A N 29
ATOM 34770 C CA . SER A 1 14 ? 69.761 5.256 -8.099 1.00 0.00 14 SER A CA 29
ATOM 34771 C C . SER A 1 14 ? 69.460 4.426 -6.849 1.00 0.00 14 SER A C 29
ATOM 34772 O O . SER A 1 14 ? 68.728 4.846 -5.976 1.00 0.00 14 SER A O 29
ATOM 34780 N N . TYR A 1 15 ? 70.017 3.250 -6.757 1.00 0.00 15 TYR A N 29
ATOM 34781 C CA . TYR A 1 15 ? 69.758 2.396 -5.564 1.00 0.00 15 TYR A CA 29
ATOM 34782 C C . TYR A 1 15 ? 70.819 2.671 -4.498 1.00 0.00 15 TYR A C 29
ATOM 34783 O O . TYR A 1 15 ? 71.975 2.894 -4.801 1.00 0.00 15 TYR A O 29
ATOM 34801 N N . THR A 1 16 ? 70.437 2.654 -3.251 1.00 0.00 16 THR A N 29
ATOM 34802 C CA . THR A 1 16 ? 71.425 2.911 -2.166 1.00 0.00 16 THR A CA 29
ATOM 34803 C C . THR A 1 16 ? 72.560 1.883 -2.260 1.00 0.00 16 THR A C 29
ATOM 34804 O O . THR A 1 16 ? 72.348 0.713 -2.011 1.00 0.00 16 THR A O 29
ATOM 34815 N N . PRO A 1 17 ? 73.732 2.345 -2.618 1.00 0.00 17 PRO A N 29
ATOM 34816 C CA . PRO A 1 17 ? 74.915 1.477 -2.752 1.00 0.00 17 PRO A CA 29
ATOM 34817 C C . PRO A 1 17 ? 75.483 1.136 -1.372 1.00 0.00 17 PRO A C 29
ATOM 34818 O O . PRO A 1 17 ? 76.646 1.354 -1.096 1.00 0.00 17 PRO A O 29
ATOM 34829 N N . ARG A 1 18 ? 74.668 0.601 -0.506 1.00 0.00 18 ARG A N 29
ATOM 34830 C CA . ARG A 1 18 ? 75.152 0.241 0.857 1.00 0.00 18 ARG A CA 29
ATOM 34831 C C . ARG A 1 18 ? 74.229 -0.821 1.458 1.00 0.00 18 ARG A C 29
ATOM 34832 O O . ARG A 1 18 ? 73.054 -0.879 1.154 1.00 0.00 18 ARG A O 29
ATOM 34853 N N . SER A 1 19 ? 74.749 -1.663 2.308 1.00 0.00 19 SER A N 29
ATOM 34854 C CA . SER A 1 19 ? 73.897 -2.719 2.925 1.00 0.00 19 SER A CA 29
ATOM 34855 C C . SER A 1 19 ? 73.194 -2.150 4.160 1.00 0.00 19 SER A C 29
ATOM 34856 O O . SER A 1 19 ? 73.822 -1.819 5.146 1.00 0.00 19 SER A O 29
ATOM 34864 N N . ILE A 1 20 ? 71.895 -2.032 4.114 1.00 0.00 20 ILE A N 29
ATOM 34865 C CA . ILE A 1 20 ? 71.156 -1.484 5.286 1.00 0.00 20 ILE A CA 29
ATOM 34866 C C . ILE A 1 20 ? 70.433 -2.627 6.011 1.00 0.00 20 ILE A C 29
ATOM 34867 O O . ILE A 1 20 ? 69.812 -3.458 5.380 1.00 0.00 20 ILE A O 29
ATOM 34883 N N . PRO A 1 21 ? 70.534 -2.634 7.318 1.00 0.00 21 PRO A N 29
ATOM 34884 C CA . PRO A 1 21 ? 69.895 -3.665 8.154 1.00 0.00 21 PRO A CA 29
ATOM 34885 C C . PRO A 1 21 ? 68.402 -3.365 8.322 1.00 0.00 21 PRO A C 29
ATOM 34886 O O . PRO A 1 21 ? 68.000 -2.227 8.462 1.00 0.00 21 PRO A O 29
ATOM 34897 N N . CYS A 1 22 ? 67.578 -4.377 8.311 1.00 0.00 22 CYS A N 29
ATOM 34898 C CA . CYS A 1 22 ? 66.118 -4.151 8.470 1.00 0.00 22 CYS A CA 29
ATOM 34899 C C . CYS A 1 22 ? 65.858 -3.372 9.761 1.00 0.00 22 CYS A C 29
ATOM 34900 O O . CYS A 1 22 ? 64.861 -2.691 9.896 1.00 0.00 22 CYS A O 29
ATOM 34907 N N . SER A 1 23 ? 66.748 -3.467 10.711 1.00 0.00 23 SER A N 29
ATOM 34908 C CA . SER A 1 23 ? 66.552 -2.731 11.992 1.00 0.00 23 SER A CA 29
ATOM 34909 C C . SER A 1 23 ? 66.639 -1.226 11.732 1.00 0.00 23 SER A C 29
ATOM 34910 O O . SER A 1 23 ? 66.198 -0.421 12.528 1.00 0.00 23 SER A O 29
ATOM 34918 N N . LEU A 1 24 ? 67.203 -0.840 10.620 1.00 0.00 24 LEU A N 29
ATOM 34919 C CA . LEU A 1 24 ? 67.318 0.611 10.307 1.00 0.00 24 LEU A CA 29
ATOM 34920 C C . LEU A 1 24 ? 66.309 0.976 9.216 1.00 0.00 24 LEU A C 29
ATOM 34921 O O . LEU A 1 24 ? 66.504 1.910 8.464 1.00 0.00 24 LEU A O 29
ATOM 34937 N N . LEU A 1 25 ? 65.232 0.245 9.124 1.00 0.00 25 LEU A N 29
ATOM 34938 C CA . LEU A 1 25 ? 64.212 0.549 8.081 1.00 0.00 25 LEU A CA 29
ATOM 34939 C C . LEU A 1 25 ? 62.830 0.643 8.730 1.00 0.00 25 LEU A C 29
ATOM 34940 O O . LEU A 1 25 ? 62.461 -0.176 9.549 1.00 0.00 25 LEU A O 29
ATOM 34956 N N . GLU A 1 26 ? 62.061 1.634 8.371 1.00 0.00 26 GLU A N 29
ATOM 34957 C CA . GLU A 1 26 ? 60.703 1.778 8.967 1.00 0.00 26 GLU A CA 29
ATOM 34958 C C . GLU A 1 26 ? 59.680 1.067 8.078 1.00 0.00 26 GLU A C 29
ATOM 34959 O O . GLU A 1 26 ? 58.775 0.413 8.557 1.00 0.00 26 GLU A O 29
ATOM 34971 N N . SER A 1 27 ? 59.817 1.190 6.786 1.00 0.00 27 SER A N 29
ATOM 34972 C CA . SER A 1 27 ? 58.853 0.521 5.868 1.00 0.00 27 SER A CA 29
ATOM 34973 C C . SER A 1 27 ? 59.434 0.488 4.453 1.00 0.00 27 SER A C 29
ATOM 34974 O O . SER A 1 27 ? 60.536 0.941 4.213 1.00 0.00 27 SER A O 29
ATOM 34982 N N . TYR A 1 28 ? 58.702 -0.046 3.513 1.00 0.00 28 TYR A N 29
ATOM 34983 C CA . TYR A 1 28 ? 59.214 -0.107 2.115 1.00 0.00 28 TYR A CA 29
ATOM 34984 C C . TYR A 1 28 ? 58.047 -0.352 1.156 1.00 0.00 28 TYR A C 29
ATOM 34985 O O . TYR A 1 28 ? 57.001 -0.832 1.546 1.00 0.00 28 TYR A O 29
ATOM 35003 N N . PHE A 1 29 ? 58.218 -0.027 -0.096 1.00 0.00 29 PHE A N 29
ATOM 35004 C CA . PHE A 1 29 ? 57.118 -0.241 -1.079 1.00 0.00 29 PHE A CA 29
ATOM 35005 C C . PHE A 1 29 ? 57.705 -0.309 -2.491 1.00 0.00 29 PHE A C 29
ATOM 35006 O O . PHE A 1 29 ? 58.901 -0.220 -2.681 1.00 0.00 29 PHE A O 29
ATOM 35023 N N . GLU A 1 30 ? 56.872 -0.467 -3.482 1.00 0.00 30 GLU A N 29
ATOM 35024 C CA . GLU A 1 30 ? 57.383 -0.543 -4.879 1.00 0.00 30 GLU A CA 29
ATOM 35025 C C . GLU A 1 30 ? 57.098 0.776 -5.600 1.00 0.00 30 GLU A C 29
ATOM 35026 O O . GLU A 1 30 ? 56.209 1.518 -5.230 1.00 0.00 30 GLU A O 29
ATOM 35038 N N . THR A 1 31 ? 57.844 1.074 -6.628 1.00 0.00 31 THR A N 29
ATOM 35039 C CA . THR A 1 31 ? 57.616 2.345 -7.372 1.00 0.00 31 THR A CA 29
ATOM 35040 C C . THR A 1 31 ? 56.454 2.160 -8.351 1.00 0.00 31 THR A C 29
ATOM 35041 O O . THR A 1 31 ? 55.949 1.070 -8.531 1.00 0.00 31 THR A O 29
ATOM 35052 N N . ASN A 1 32 ? 56.025 3.217 -8.984 1.00 0.00 32 ASN A N 29
ATOM 35053 C CA . ASN A 1 32 ? 54.896 3.101 -9.949 1.00 0.00 32 ASN A CA 29
ATOM 35054 C C . ASN A 1 32 ? 55.347 2.295 -11.169 1.00 0.00 32 ASN A C 29
ATOM 35055 O O . ASN A 1 32 ? 56.430 2.486 -11.685 1.00 0.00 32 ASN A O 29
ATOM 35066 N N . SER A 1 33 ? 54.524 1.395 -11.634 1.00 0.00 33 SER A N 29
ATOM 35067 C CA . SER A 1 33 ? 54.906 0.579 -12.821 1.00 0.00 33 SER A CA 29
ATOM 35068 C C . SER A 1 33 ? 55.007 1.484 -14.050 1.00 0.00 33 SER A C 29
ATOM 35069 O O . SER A 1 33 ? 55.676 1.168 -15.013 1.00 0.00 33 SER A O 29
ATOM 35077 N N . GLU A 1 34 ? 54.347 2.610 -14.024 1.00 0.00 34 GLU A N 29
ATOM 35078 C CA . GLU A 1 34 ? 54.406 3.536 -15.191 1.00 0.00 34 GLU A CA 29
ATOM 35079 C C . GLU A 1 34 ? 55.831 4.069 -15.346 1.00 0.00 34 GLU A C 29
ATOM 35080 O O . GLU A 1 34 ? 56.236 4.484 -16.414 1.00 0.00 34 GLU A O 29
ATOM 35092 N N . CYS A 1 35 ? 56.596 4.060 -14.289 1.00 0.00 35 CYS A N 29
ATOM 35093 C CA . CYS A 1 35 ? 57.995 4.566 -14.376 1.00 0.00 35 CYS A CA 29
ATOM 35094 C C . CYS A 1 35 ? 58.807 3.661 -15.305 1.00 0.00 35 CYS A C 29
ATOM 35095 O O . CYS A 1 35 ? 58.572 2.472 -15.389 1.00 0.00 35 CYS A O 29
ATOM 35102 N N . SER A 1 36 ? 59.761 4.213 -16.003 1.00 0.00 36 SER A N 29
ATOM 35103 C CA . SER A 1 36 ? 60.587 3.383 -16.923 1.00 0.00 36 SER A CA 29
ATOM 35104 C C . SER A 1 36 ? 61.529 2.499 -16.103 1.00 0.00 36 SER A C 29
ATOM 35105 O O . SER A 1 36 ? 61.946 1.445 -16.541 1.00 0.00 36 SER A O 29
ATOM 35113 N N . LYS A 1 37 ? 61.866 2.920 -14.915 1.00 0.00 37 LYS A N 29
ATOM 35114 C CA . LYS A 1 37 ? 62.779 2.106 -14.066 1.00 0.00 37 LYS A CA 29
ATOM 35115 C C . LYS A 1 37 ? 62.110 1.834 -12.715 1.00 0.00 37 LYS A C 29
ATOM 35116 O O . LYS A 1 37 ? 62.179 2.650 -11.818 1.00 0.00 37 LYS A O 29
ATOM 35135 N N . PRO A 1 38 ? 61.480 0.691 -12.612 1.00 0.00 38 PRO A N 29
ATOM 35136 C CA . PRO A 1 38 ? 60.784 0.279 -11.381 1.00 0.00 38 PRO A CA 29
ATOM 35137 C C . PRO A 1 38 ? 61.789 -0.204 -10.333 1.00 0.00 38 PRO A C 29
ATOM 35138 O O . PRO A 1 38 ? 62.945 -0.435 -10.626 1.00 0.00 38 PRO A O 29
ATOM 35149 N N . GLY A 1 39 ? 61.356 -0.356 -9.112 1.00 0.00 39 GLY A N 29
ATOM 35150 C CA . GLY A 1 39 ? 62.274 -0.819 -8.047 1.00 0.00 39 GLY A CA 29
ATOM 35151 C C . GLY A 1 39 ? 61.563 -0.754 -6.695 1.00 0.00 39 GLY A C 29
ATOM 35152 O O . GLY A 1 39 ? 60.377 -0.504 -6.618 1.00 0.00 39 GLY A O 29
ATOM 35156 N N . VAL A 1 40 ? 62.279 -0.975 -5.627 1.00 0.00 40 VAL A N 29
ATOM 35157 C CA . VAL A 1 40 ? 61.643 -0.925 -4.281 1.00 0.00 40 VAL A CA 29
ATOM 35158 C C . VAL A 1 40 ? 62.178 0.283 -3.510 1.00 0.00 40 VAL A C 29
ATOM 35159 O O . VAL A 1 40 ? 63.350 0.599 -3.568 1.00 0.00 40 VAL A O 29
ATOM 35172 N N . ILE A 1 41 ? 61.330 0.962 -2.787 1.00 0.00 41 ILE A N 29
ATOM 35173 C CA . ILE A 1 41 ? 61.793 2.148 -2.013 1.00 0.00 41 ILE A CA 29
ATOM 35174 C C . ILE A 1 41 ? 61.877 1.785 -0.530 1.00 0.00 41 ILE A C 29
ATOM 35175 O O . ILE A 1 41 ? 60.892 1.436 0.090 1.00 0.00 41 ILE A O 29
ATOM 35191 N N . PHE A 1 42 ? 63.046 1.861 0.044 1.00 0.00 42 PHE A N 29
ATOM 35192 C CA . PHE A 1 42 ? 63.189 1.517 1.486 1.00 0.00 42 PHE A CA 29
ATOM 35193 C C . PHE A 1 42 ? 63.146 2.794 2.326 1.00 0.00 42 PHE A C 29
ATOM 35194 O O . PHE A 1 42 ? 63.926 3.706 2.130 1.00 0.00 42 PHE A O 29
ATOM 35211 N N . LEU A 1 43 ? 62.238 2.867 3.261 1.00 0.00 43 LEU A N 29
ATOM 35212 C CA . LEU A 1 43 ? 62.139 4.082 4.115 1.00 0.00 43 LEU A CA 29
ATOM 35213 C C . LEU A 1 43 ? 62.865 3.839 5.440 1.00 0.00 43 LEU A C 29
ATOM 35214 O O . LEU A 1 43 ? 62.896 2.736 5.948 1.00 0.00 43 LEU A O 29
ATOM 35230 N N . THR A 1 44 ? 63.445 4.862 6.005 1.00 0.00 44 THR A N 29
ATOM 35231 C CA . THR A 1 44 ? 64.164 4.688 7.299 1.00 0.00 44 THR A CA 29
ATOM 35232 C C . THR A 1 44 ? 63.300 5.232 8.439 1.00 0.00 44 THR A C 29
ATOM 35233 O O . THR A 1 44 ? 62.290 5.870 8.215 1.00 0.00 44 THR A O 29
ATOM 35244 N N . LYS A 1 45 ? 63.688 4.987 9.660 1.00 0.00 45 LYS A N 29
ATOM 35245 C CA . LYS A 1 45 ? 62.889 5.492 10.812 1.00 0.00 45 LYS A CA 29
ATOM 35246 C C . LYS A 1 45 ? 63.156 6.986 11.003 1.00 0.00 45 LYS A C 29
ATOM 35247 O O . LYS A 1 45 ? 62.541 7.637 11.824 1.00 0.00 45 LYS A O 29
ATOM 35266 N N . LYS A 1 46 ? 64.070 7.537 10.250 1.00 0.00 46 LYS A N 29
ATOM 35267 C CA . LYS A 1 46 ? 64.374 8.988 10.389 1.00 0.00 46 LYS A CA 29
ATOM 35268 C C . LYS A 1 46 ? 63.613 9.772 9.322 1.00 0.00 46 LYS A C 29
ATOM 35269 O O . LYS A 1 46 ? 62.668 10.478 9.609 1.00 0.00 46 LYS A O 29
ATOM 35288 N N . GLY A 1 47 ? 64.021 9.652 8.091 1.00 0.00 47 GLY A N 29
ATOM 35289 C CA . GLY A 1 47 ? 63.333 10.383 7.002 1.00 0.00 47 GLY A CA 29
ATOM 35290 C C . GLY A 1 47 ? 64.151 10.279 5.714 1.00 0.00 47 GLY A C 29
ATOM 35291 O O . GLY A 1 47 ? 64.554 11.272 5.142 1.00 0.00 47 GLY A O 29
ATOM 35295 N N . ARG A 1 48 ? 64.400 9.085 5.251 1.00 0.00 48 ARG A N 29
ATOM 35296 C CA . ARG A 1 48 ? 65.191 8.922 3.999 1.00 0.00 48 ARG A CA 29
ATOM 35297 C C . ARG A 1 48 ? 64.603 7.781 3.167 1.00 0.00 48 ARG A C 29
ATOM 35298 O O . ARG A 1 48 ? 64.288 6.725 3.679 1.00 0.00 48 ARG A O 29
ATOM 35319 N N . ARG A 1 49 ? 64.454 7.985 1.886 1.00 0.00 49 ARG A N 29
ATOM 35320 C CA . ARG A 1 49 ? 63.888 6.912 1.021 1.00 0.00 49 ARG A CA 29
ATOM 35321 C C . ARG A 1 49 ? 64.854 6.628 -0.131 1.00 0.00 49 ARG A C 29
ATOM 35322 O O . ARG A 1 49 ? 65.239 7.517 -0.863 1.00 0.00 49 ARG A O 29
ATOM 35343 N N . PHE A 1 50 ? 65.249 5.396 -0.299 1.00 0.00 50 PHE A N 29
ATOM 35344 C CA . PHE A 1 50 ? 66.191 5.061 -1.405 1.00 0.00 50 PHE A CA 29
ATOM 35345 C C . PHE A 1 50 ? 65.655 3.860 -2.187 1.00 0.00 50 PHE A C 29
ATOM 35346 O O . PHE A 1 50 ? 64.928 3.040 -1.663 1.00 0.00 50 PHE A O 29
ATOM 35363 N N . CYS A 1 51 ? 66.010 3.750 -3.438 1.00 0.00 51 CYS A N 29
ATOM 35364 C CA . CYS A 1 51 ? 65.522 2.604 -4.253 1.00 0.00 51 CYS A CA 29
ATOM 35365 C C . CYS A 1 51 ? 66.366 1.366 -3.947 1.00 0.00 51 CYS A C 29
ATOM 35366 O O . CYS A 1 51 ? 67.472 1.463 -3.452 1.00 0.00 51 CYS A O 29
ATOM 35373 N N . ALA A 1 52 ? 65.855 0.202 -4.238 1.00 0.00 52 ALA A N 29
ATOM 35374 C CA . ALA A 1 52 ? 66.629 -1.040 -3.963 1.00 0.00 52 ALA A CA 29
ATOM 35375 C C . ALA A 1 52 ? 66.342 -2.073 -5.055 1.00 0.00 52 ALA A C 29
ATOM 35376 O O . ALA A 1 52 ? 65.390 -1.954 -5.801 1.00 0.00 52 ALA A O 29
ATOM 35383 N N . ASN A 1 53 ? 67.158 -3.086 -5.154 1.00 0.00 53 ASN A N 29
ATOM 35384 C CA . ASN A 1 53 ? 66.932 -4.126 -6.197 1.00 0.00 53 ASN A CA 29
ATOM 35385 C C . ASN A 1 53 ? 65.970 -5.191 -5.654 1.00 0.00 53 ASN A C 29
ATOM 35386 O O . ASN A 1 53 ? 66.283 -5.866 -4.693 1.00 0.00 53 ASN A O 29
ATOM 35397 N N . PRO A 1 54 ? 64.827 -5.316 -6.283 1.00 0.00 54 PRO A N 29
ATOM 35398 C CA . PRO A 1 54 ? 63.806 -6.297 -5.875 1.00 0.00 54 PRO A CA 29
ATOM 35399 C C . PRO A 1 54 ? 64.213 -7.704 -6.322 1.00 0.00 54 PRO A C 29
ATOM 35400 O O . PRO A 1 54 ? 63.497 -8.663 -6.115 1.00 0.00 54 PRO A O 29
ATOM 35411 N N . SER A 1 55 ? 65.360 -7.832 -6.928 1.00 0.00 55 SER A N 29
ATOM 35412 C CA . SER A 1 55 ? 65.818 -9.174 -7.383 1.00 0.00 55 SER A CA 29
ATOM 35413 C C . SER A 1 55 ? 66.954 -9.656 -6.477 1.00 0.00 55 SER A C 29
ATOM 35414 O O . SER A 1 55 ? 67.438 -10.762 -6.609 1.00 0.00 55 SER A O 29
ATOM 35422 N N . ASP A 1 56 ? 67.383 -8.834 -5.556 1.00 0.00 56 ASP A N 29
ATOM 35423 C CA . ASP A 1 56 ? 68.486 -9.248 -4.645 1.00 0.00 56 ASP A CA 29
ATOM 35424 C C . ASP A 1 56 ? 67.918 -10.114 -3.518 1.00 0.00 56 ASP A C 29
ATOM 35425 O O . ASP A 1 56 ? 66.879 -9.821 -2.960 1.00 0.00 56 ASP A O 29
ATOM 35434 N N . LYS A 1 57 ? 68.591 -11.180 -3.180 1.00 0.00 57 LYS A N 29
ATOM 35435 C CA . LYS A 1 57 ? 68.087 -12.063 -2.091 1.00 0.00 57 LYS A CA 29
ATOM 35436 C C . LYS A 1 57 ? 68.032 -11.278 -0.780 1.00 0.00 57 LYS A C 29
ATOM 35437 O O . LYS A 1 57 ? 67.153 -11.475 0.035 1.00 0.00 57 LYS A O 29
ATOM 35456 N N . GLN A 1 58 ? 68.962 -10.387 -0.569 1.00 0.00 58 GLN A N 29
ATOM 35457 C CA . GLN A 1 58 ? 68.956 -9.593 0.691 1.00 0.00 58 GLN A CA 29
ATOM 35458 C C . GLN A 1 58 ? 67.650 -8.802 0.785 1.00 0.00 58 GLN A C 29
ATOM 35459 O O . GLN A 1 58 ? 67.133 -8.563 1.858 1.00 0.00 58 GLN A O 29
ATOM 35473 N N . VAL A 1 59 ? 67.110 -8.396 -0.332 1.00 0.00 59 VAL A N 29
ATOM 35474 C CA . VAL A 1 59 ? 65.836 -7.626 -0.304 1.00 0.00 59 VAL A CA 29
ATOM 35475 C C . VAL A 1 59 ? 64.681 -8.575 0.019 1.00 0.00 59 VAL A C 29
ATOM 35476 O O . VAL A 1 59 ? 63.805 -8.261 0.800 1.00 0.00 59 VAL A O 29
ATOM 35489 N N . GLN A 1 60 ? 64.676 -9.737 -0.575 1.00 0.00 60 GLN A N 29
ATOM 35490 C CA . GLN A 1 60 ? 63.581 -10.709 -0.301 1.00 0.00 60 GLN A CA 29
ATOM 35491 C C . GLN A 1 60 ? 63.685 -11.195 1.146 1.00 0.00 60 GLN A C 29
ATOM 35492 O O . GLN A 1 60 ? 62.691 -11.425 1.806 1.00 0.00 60 GLN A O 29
ATOM 35506 N N . VAL A 1 61 ? 64.880 -11.351 1.645 1.00 0.00 61 VAL A N 29
ATOM 35507 C CA . VAL A 1 61 ? 65.044 -11.820 3.050 1.00 0.00 61 VAL A CA 29
ATOM 35508 C C . VAL A 1 61 ? 64.473 -10.768 4.003 1.00 0.00 61 VAL A C 29
ATOM 35509 O O . VAL A 1 61 ? 63.803 -11.086 4.965 1.00 0.00 61 VAL A O 29
ATOM 35522 N N . CYS A 1 62 ? 64.733 -9.516 3.742 1.00 0.00 62 CYS A N 29
ATOM 35523 C CA . CYS A 1 62 ? 64.204 -8.444 4.631 1.00 0.00 62 CYS A CA 29
ATOM 35524 C C . CYS A 1 62 ? 62.700 -8.289 4.397 1.00 0.00 62 CYS A C 29
ATOM 35525 O O . CYS A 1 62 ? 61.951 -7.970 5.298 1.00 0.00 62 CYS A O 29
ATOM 35532 N N . MET A 1 63 ? 62.252 -8.514 3.191 1.00 0.00 63 MET A N 29
ATOM 35533 C CA . MET A 1 63 ? 60.797 -8.381 2.900 1.00 0.00 63 MET A CA 29
ATOM 35534 C C . MET A 1 63 ? 59.998 -9.183 3.928 1.00 0.00 63 MET A C 29
ATOM 35535 O O . MET A 1 63 ? 58.858 -8.878 4.219 1.00 0.00 63 MET A O 29
ATOM 35549 N N . ARG A 1 64 ? 60.587 -10.207 4.483 1.00 0.00 64 ARG A N 29
ATOM 35550 C CA . ARG A 1 64 ? 59.863 -11.028 5.494 1.00 0.00 64 ARG A CA 29
ATOM 35551 C C . ARG A 1 64 ? 59.930 -10.333 6.855 1.00 0.00 64 ARG A C 29
ATOM 35552 O O . ARG A 1 64 ? 58.963 -10.287 7.588 1.00 0.00 64 ARG A O 29
ATOM 35573 N N . MET A 1 65 ? 61.067 -9.792 7.199 1.00 0.00 65 MET A N 29
ATOM 35574 C CA . MET A 1 65 ? 61.197 -9.100 8.512 1.00 0.00 65 MET A CA 29
ATOM 35575 C C . MET A 1 65 ? 60.131 -8.008 8.622 1.00 0.00 65 MET A C 29
ATOM 35576 O O . MET A 1 65 ? 59.282 -8.041 9.490 1.00 0.00 65 MET A O 29
ATOM 35590 N N . LEU A 1 66 ? 60.168 -7.040 7.748 1.00 0.00 66 LEU A N 29
ATOM 35591 C CA . LEU A 1 66 ? 59.156 -5.947 7.802 1.00 0.00 66 LEU A CA 29
ATOM 35592 C C . LEU A 1 66 ? 57.788 -6.496 7.393 1.00 0.00 66 LEU A C 29
ATOM 35593 O O . LEU A 1 66 ? 57.325 -6.277 6.292 1.00 0.00 66 LEU A O 29
ATOM 35609 N N . LYS A 1 67 ? 57.137 -7.209 8.272 1.00 0.00 67 LYS A N 29
ATOM 35610 C CA . LYS A 1 67 ? 55.800 -7.770 7.930 1.00 0.00 67 LYS A CA 29
ATOM 35611 C C . LYS A 1 67 ? 54.773 -6.638 7.861 1.00 0.00 67 LYS A C 29
ATOM 35612 O O . LYS A 1 67 ? 53.701 -6.792 7.311 1.00 0.00 67 LYS A O 29
ATOM 35631 N N . LEU A 1 68 ? 55.091 -5.500 8.416 1.00 0.00 68 LEU A N 29
ATOM 35632 C CA . LEU A 1 68 ? 54.132 -4.360 8.381 1.00 0.00 68 LEU A CA 29
ATOM 35633 C C . LEU A 1 68 ? 54.172 -3.702 7.000 1.00 0.00 68 LEU A C 29
ATOM 35634 O O . LEU A 1 68 ? 54.399 -2.515 6.874 1.00 0.00 68 LEU A O 29
ATOM 35650 N N . ASP A 1 69 ? 53.953 -4.464 5.963 1.00 0.00 69 ASP A N 29
ATOM 35651 C CA . ASP A 1 69 ? 53.978 -3.882 4.592 1.00 0.00 69 ASP A CA 29
ATOM 35652 C C . ASP A 1 69 ? 52.718 -3.043 4.370 1.00 0.00 69 ASP A C 29
ATOM 35653 O O . ASP A 1 69 ? 52.770 -1.831 4.308 1.00 0.00 69 ASP A O 29
ATOM 35662 N N . THR A 1 70 ? 51.585 -3.680 4.251 1.00 0.00 70 THR A N 29
ATOM 35663 C CA . THR A 1 70 ? 50.322 -2.920 4.033 1.00 0.00 70 THR A CA 29
ATOM 35664 C C . THR A 1 70 ? 49.127 -3.862 4.189 1.00 0.00 70 THR A C 29
ATOM 35665 O O . THR A 1 70 ? 49.226 -5.049 3.951 1.00 0.00 70 THR A O 29
ATOM 35676 N N . ARG A 1 71 ? 47.998 -3.344 4.588 1.00 0.00 71 ARG A N 29
ATOM 35677 C CA . ARG A 1 71 ? 46.800 -4.212 4.758 1.00 0.00 71 ARG A CA 29
ATOM 35678 C C . ARG A 1 71 ? 46.466 -4.886 3.426 1.00 0.00 71 ARG A C 29
ATOM 35679 O O . ARG A 1 71 ? 47.002 -4.539 2.392 1.00 0.00 71 ARG A O 29
ATOM 35700 N N . ILE A 1 72 ? 45.585 -5.847 3.444 1.00 0.00 72 ILE A N 29
ATOM 35701 C CA . ILE A 1 72 ? 45.215 -6.544 2.184 1.00 0.00 72 ILE A CA 29
ATOM 35702 C C . ILE A 1 72 ? 43.698 -6.461 1.992 1.00 0.00 72 ILE A C 29
ATOM 35703 O O . ILE A 1 72 ? 43.085 -5.448 2.268 1.00 0.00 72 ILE A O 29
ATOM 35719 N N . LYS A 1 73 ? 43.086 -7.512 1.525 1.00 0.00 73 LYS A N 29
ATOM 35720 C CA . LYS A 1 73 ? 41.611 -7.485 1.321 1.00 0.00 73 LYS A CA 29
ATOM 35721 C C . LYS A 1 73 ? 40.909 -7.763 2.652 1.00 0.00 73 LYS A C 29
ATOM 35722 O O . LYS A 1 73 ? 40.054 -7.016 3.082 1.00 0.00 73 LYS A O 29
ATOM 35741 N N . THR A 1 74 ? 41.266 -8.833 3.307 1.00 0.00 74 THR A N 29
ATOM 35742 C CA . THR A 1 74 ? 40.621 -9.158 4.610 1.00 0.00 74 THR A CA 29
ATOM 35743 C C . THR A 1 74 ? 41.624 -9.887 5.507 1.00 0.00 74 THR A C 29
ATOM 35744 O O . THR A 1 74 ? 42.611 -10.422 5.043 1.00 0.00 74 THR A O 29
ATOM 35755 N N . ARG A 1 75 ? 41.381 -9.910 6.789 1.00 0.00 75 ARG A N 29
ATOM 35756 C CA . ARG A 1 75 ? 42.322 -10.603 7.713 1.00 0.00 75 ARG A CA 29
ATOM 35757 C C . ARG A 1 75 ? 41.876 -12.054 7.904 1.00 0.00 75 ARG A C 29
ATOM 35758 O O . ARG A 1 75 ? 41.135 -12.597 7.108 1.00 0.00 75 ARG A O 29
ATOM 35779 N N . LYS A 1 76 ? 42.322 -12.687 8.954 1.00 0.00 76 LYS A N 29
ATOM 35780 C CA . LYS A 1 76 ? 41.925 -14.102 9.196 1.00 0.00 76 LYS A CA 29
ATOM 35781 C C . LYS A 1 76 ? 42.546 -14.588 10.508 1.00 0.00 76 LYS A C 29
ATOM 35782 O O . LYS A 1 76 ? 41.949 -15.347 11.245 1.00 0.00 76 LYS A O 29
ATOM 35801 N N . ASN A 1 77 ? 43.741 -14.157 10.804 1.00 0.00 77 ASN A N 29
ATOM 35802 C CA . ASN A 1 77 ? 44.400 -14.594 12.067 1.00 0.00 77 ASN A CA 29
ATOM 35803 C C . ASN A 1 77 ? 45.632 -13.725 12.327 1.00 0.00 77 ASN A C 29
ATOM 35804 O O . ASN A 1 77 ? 45.897 -13.438 13.482 1.00 0.00 77 ASN A O 29
ATOM 35816 N N . MET A 1 1 ? 43.041 -8.070 -25.998 1.00 0.00 1 MET A N 30
ATOM 35817 C CA . MET A 1 1 ? 43.386 -9.009 -27.103 1.00 0.00 1 MET A CA 30
ATOM 35818 C C . MET A 1 1 ? 44.865 -8.850 -27.464 1.00 0.00 1 MET A C 30
ATOM 35819 O O . MET A 1 1 ? 45.593 -9.816 -27.578 1.00 0.00 1 MET A O 30
ATOM 35835 N N . ASP A 1 2 ? 45.315 -7.638 -27.643 1.00 0.00 2 ASP A N 30
ATOM 35836 C CA . ASP A 1 2 ? 46.746 -7.418 -27.996 1.00 0.00 2 ASP A CA 30
ATOM 35837 C C . ASP A 1 2 ? 47.313 -6.283 -27.141 1.00 0.00 2 ASP A C 30
ATOM 35838 O O . ASP A 1 2 ? 47.197 -5.121 -27.478 1.00 0.00 2 ASP A O 30
ATOM 35847 N N . ARG A 1 3 ? 47.925 -6.609 -26.035 1.00 0.00 3 ARG A N 30
ATOM 35848 C CA . ARG A 1 3 ? 48.499 -5.549 -25.160 1.00 0.00 3 ARG A CA 30
ATOM 35849 C C . ARG A 1 3 ? 49.722 -4.931 -25.841 1.00 0.00 3 ARG A C 30
ATOM 35850 O O . ARG A 1 3 ? 50.350 -5.541 -26.683 1.00 0.00 3 ARG A O 30
ATOM 35871 N N . PHE A 1 4 ? 50.067 -3.724 -25.482 1.00 0.00 4 PHE A N 30
ATOM 35872 C CA . PHE A 1 4 ? 51.249 -3.069 -26.110 1.00 0.00 4 PHE A CA 30
ATOM 35873 C C . PHE A 1 4 ? 52.397 -3.012 -25.099 1.00 0.00 4 PHE A C 30
ATOM 35874 O O . PHE A 1 4 ? 53.337 -3.778 -25.169 1.00 0.00 4 PHE A O 30
ATOM 35891 N N . HIS A 1 5 ? 52.327 -2.109 -24.159 1.00 0.00 5 HIS A N 30
ATOM 35892 C CA . HIS A 1 5 ? 53.414 -2.005 -23.145 1.00 0.00 5 HIS A CA 30
ATOM 35893 C C . HIS A 1 5 ? 52.859 -1.382 -21.863 1.00 0.00 5 HIS A C 30
ATOM 35894 O O . HIS A 1 5 ? 51.893 -0.644 -21.887 1.00 0.00 5 HIS A O 30
ATOM 35908 N N . ALA A 1 6 ? 53.461 -1.672 -20.741 1.00 0.00 6 ALA A N 30
ATOM 35909 C CA . ALA A 1 6 ? 52.967 -1.095 -19.459 1.00 0.00 6 ALA A CA 30
ATOM 35910 C C . ALA A 1 6 ? 54.145 -0.881 -18.507 1.00 0.00 6 ALA A C 30
ATOM 35911 O O . ALA A 1 6 ? 55.282 -1.154 -18.840 1.00 0.00 6 ALA A O 30
ATOM 35918 N N . THR A 1 7 ? 53.885 -0.395 -17.325 1.00 0.00 7 THR A N 30
ATOM 35919 C CA . THR A 1 7 ? 54.991 -0.164 -16.353 1.00 0.00 7 THR A CA 30
ATOM 35920 C C . THR A 1 7 ? 55.140 -1.391 -15.451 1.00 0.00 7 THR A C 30
ATOM 35921 O O . THR A 1 7 ? 55.548 -1.289 -14.311 1.00 0.00 7 THR A O 30
ATOM 35932 N N . SER A 1 8 ? 54.812 -2.550 -15.951 1.00 0.00 8 SER A N 30
ATOM 35933 C CA . SER A 1 8 ? 54.934 -3.782 -15.122 1.00 0.00 8 SER A CA 30
ATOM 35934 C C . SER A 1 8 ? 56.380 -4.284 -15.161 1.00 0.00 8 SER A C 30
ATOM 35935 O O . SER A 1 8 ? 56.699 -5.325 -14.621 1.00 0.00 8 SER A O 30
ATOM 35943 N N . ALA A 1 9 ? 57.257 -3.554 -15.795 1.00 0.00 9 ALA A N 30
ATOM 35944 C CA . ALA A 1 9 ? 58.679 -3.993 -15.866 1.00 0.00 9 ALA A CA 30
ATOM 35945 C C . ALA A 1 9 ? 59.478 -3.312 -14.754 1.00 0.00 9 ALA A C 30
ATOM 35946 O O . ALA A 1 9 ? 60.369 -2.526 -15.008 1.00 0.00 9 ALA A O 30
ATOM 35953 N N . ASP A 1 10 ? 59.165 -3.606 -13.522 1.00 0.00 10 ASP A N 30
ATOM 35954 C CA . ASP A 1 10 ? 59.905 -2.975 -12.393 1.00 0.00 10 ASP A CA 30
ATOM 35955 C C . ASP A 1 10 ? 59.953 -3.944 -11.211 1.00 0.00 10 ASP A C 30
ATOM 35956 O O . ASP A 1 10 ? 60.037 -3.541 -10.068 1.00 0.00 10 ASP A O 30
ATOM 35965 N N . CYS A 1 11 ? 59.898 -5.221 -11.477 1.00 0.00 11 CYS A N 30
ATOM 35966 C CA . CYS A 1 11 ? 59.939 -6.215 -10.369 1.00 0.00 11 CYS A CA 30
ATOM 35967 C C . CYS A 1 11 ? 61.379 -6.371 -9.876 1.00 0.00 11 CYS A C 30
ATOM 35968 O O . CYS A 1 11 ? 62.323 -6.171 -10.615 1.00 0.00 11 CYS A O 30
ATOM 35975 N N . CYS A 1 12 ? 61.556 -6.727 -8.633 1.00 0.00 12 CYS A N 30
ATOM 35976 C CA . CYS A 1 12 ? 62.935 -6.895 -8.095 1.00 0.00 12 CYS A CA 30
ATOM 35977 C C . CYS A 1 12 ? 63.299 -8.381 -8.081 1.00 0.00 12 CYS A C 30
ATOM 35978 O O . CYS A 1 12 ? 62.871 -9.127 -7.222 1.00 0.00 12 CYS A O 30
ATOM 35985 N N . ILE A 1 13 ? 64.086 -8.818 -9.026 1.00 0.00 13 ILE A N 30
ATOM 35986 C CA . ILE A 1 13 ? 64.476 -10.256 -9.066 1.00 0.00 13 ILE A CA 30
ATOM 35987 C C . ILE A 1 13 ? 65.799 -10.451 -8.322 1.00 0.00 13 ILE A C 30
ATOM 35988 O O . ILE A 1 13 ? 66.361 -11.528 -8.309 1.00 0.00 13 ILE A O 30
ATOM 36004 N N . SER A 1 14 ? 66.302 -9.419 -7.701 1.00 0.00 14 SER A N 30
ATOM 36005 C CA . SER A 1 14 ? 67.588 -9.551 -6.960 1.00 0.00 14 SER A CA 30
ATOM 36006 C C . SER A 1 14 ? 67.634 -8.523 -5.829 1.00 0.00 14 SER A C 30
ATOM 36007 O O . SER A 1 14 ? 67.243 -7.385 -5.995 1.00 0.00 14 SER A O 30
ATOM 36015 N N . TYR A 1 15 ? 68.109 -8.914 -4.678 1.00 0.00 15 TYR A N 30
ATOM 36016 C CA . TYR A 1 15 ? 68.180 -7.958 -3.537 1.00 0.00 15 TYR A CA 30
ATOM 36017 C C . TYR A 1 15 ? 69.645 -7.709 -3.172 1.00 0.00 15 TYR A C 30
ATOM 36018 O O . TYR A 1 15 ? 70.454 -8.615 -3.160 1.00 0.00 15 TYR A O 30
ATOM 36036 N N . THR A 1 16 ? 69.992 -6.487 -2.874 1.00 0.00 16 THR A N 30
ATOM 36037 C CA . THR A 1 16 ? 71.404 -6.182 -2.510 1.00 0.00 16 THR A CA 30
ATOM 36038 C C . THR A 1 16 ? 71.755 -6.894 -1.196 1.00 0.00 16 THR A C 30
ATOM 36039 O O . THR A 1 16 ? 71.089 -6.700 -0.199 1.00 0.00 16 THR A O 30
ATOM 36050 N N . PRO A 1 17 ? 72.790 -7.698 -1.230 1.00 0.00 17 PRO A N 30
ATOM 36051 C CA . PRO A 1 17 ? 73.245 -8.448 -0.046 1.00 0.00 17 PRO A CA 30
ATOM 36052 C C . PRO A 1 17 ? 74.036 -7.534 0.893 1.00 0.00 17 PRO A C 30
ATOM 36053 O O . PRO A 1 17 ? 75.164 -7.816 1.245 1.00 0.00 17 PRO A O 30
ATOM 36064 N N . ARG A 1 18 ? 73.451 -6.442 1.301 1.00 0.00 18 ARG A N 30
ATOM 36065 C CA . ARG A 1 18 ? 74.168 -5.510 2.216 1.00 0.00 18 ARG A CA 30
ATOM 36066 C C . ARG A 1 18 ? 73.154 -4.604 2.917 1.00 0.00 18 ARG A C 30
ATOM 36067 O O . ARG A 1 18 ? 72.299 -4.011 2.289 1.00 0.00 18 ARG A O 30
ATOM 36088 N N . SER A 1 19 ? 73.240 -4.492 4.214 1.00 0.00 19 SER A N 30
ATOM 36089 C CA . SER A 1 19 ? 72.280 -3.625 4.953 1.00 0.00 19 SER A CA 30
ATOM 36090 C C . SER A 1 19 ? 72.793 -2.183 4.956 1.00 0.00 19 SER A C 30
ATOM 36091 O O . SER A 1 19 ? 73.642 -1.818 5.745 1.00 0.00 19 SER A O 30
ATOM 36099 N N . ILE A 1 20 ? 72.284 -1.361 4.080 1.00 0.00 20 ILE A N 30
ATOM 36100 C CA . ILE A 1 20 ? 72.743 0.056 4.033 1.00 0.00 20 ILE A CA 30
ATOM 36101 C C . ILE A 1 20 ? 71.852 0.908 4.944 1.00 0.00 20 ILE A C 30
ATOM 36102 O O . ILE A 1 20 ? 70.658 0.694 5.012 1.00 0.00 20 ILE A O 30
ATOM 36118 N N . PRO A 1 21 ? 72.461 1.852 5.618 1.00 0.00 21 PRO A N 30
ATOM 36119 C CA . PRO A 1 21 ? 71.745 2.755 6.537 1.00 0.00 21 PRO A CA 30
ATOM 36120 C C . PRO A 1 21 ? 71.007 3.841 5.749 1.00 0.00 21 PRO A C 30
ATOM 36121 O O . PRO A 1 21 ? 71.462 4.290 4.716 1.00 0.00 21 PRO A O 30
ATOM 36132 N N . CYS A 1 22 ? 69.871 4.265 6.229 1.00 0.00 22 CYS A N 30
ATOM 36133 C CA . CYS A 1 22 ? 69.104 5.319 5.508 1.00 0.00 22 CYS A CA 30
ATOM 36134 C C . CYS A 1 22 ? 70.001 6.537 5.276 1.00 0.00 22 CYS A C 30
ATOM 36135 O O . CYS A 1 22 ? 69.773 7.326 4.380 1.00 0.00 22 CYS A O 30
ATOM 36142 N N . SER A 1 23 ? 71.020 6.698 6.075 1.00 0.00 23 SER A N 30
ATOM 36143 C CA . SER A 1 23 ? 71.930 7.865 5.898 1.00 0.00 23 SER A CA 30
ATOM 36144 C C . SER A 1 23 ? 72.398 7.932 4.443 1.00 0.00 23 SER A C 30
ATOM 36145 O O . SER A 1 23 ? 72.805 8.970 3.959 1.00 0.00 23 SER A O 30
ATOM 36153 N N . LEU A 1 24 ? 72.344 6.833 3.741 1.00 0.00 24 LEU A N 30
ATOM 36154 C CA . LEU A 1 24 ? 72.787 6.834 2.319 1.00 0.00 24 LEU A CA 30
ATOM 36155 C C . LEU A 1 24 ? 71.571 6.666 1.406 1.00 0.00 24 LEU A C 30
ATOM 36156 O O . LEU A 1 24 ? 71.697 6.353 0.238 1.00 0.00 24 LEU A O 30
ATOM 36172 N N . LEU A 1 25 ? 70.392 6.869 1.928 1.00 0.00 25 LEU A N 30
ATOM 36173 C CA . LEU A 1 25 ? 69.170 6.718 1.091 1.00 0.00 25 LEU A CA 30
ATOM 36174 C C . LEU A 1 25 ? 68.343 8.004 1.156 1.00 0.00 25 LEU A C 30
ATOM 36175 O O . LEU A 1 25 ? 68.263 8.651 2.182 1.00 0.00 25 LEU A O 30
ATOM 36191 N N . GLU A 1 26 ? 67.723 8.378 0.070 1.00 0.00 26 GLU A N 30
ATOM 36192 C CA . GLU A 1 26 ? 66.898 9.619 0.071 1.00 0.00 26 GLU A CA 30
ATOM 36193 C C . GLU A 1 26 ? 65.420 9.244 0.203 1.00 0.00 26 GLU A C 30
ATOM 36194 O O . GLU A 1 26 ? 64.664 9.893 0.898 1.00 0.00 26 GLU A O 30
ATOM 36206 N N . SER A 1 27 ? 65.006 8.197 -0.457 1.00 0.00 27 SER A N 30
ATOM 36207 C CA . SER A 1 27 ? 63.579 7.775 -0.370 1.00 0.00 27 SER A CA 30
ATOM 36208 C C . SER A 1 27 ? 63.488 6.262 -0.580 1.00 0.00 27 SER A C 30
ATOM 36209 O O . SER A 1 27 ? 64.488 5.581 -0.689 1.00 0.00 27 SER A O 30
ATOM 36217 N N . TYR A 1 28 ? 62.298 5.729 -0.639 1.00 0.00 28 TYR A N 30
ATOM 36218 C CA . TYR A 1 28 ? 62.155 4.260 -0.842 1.00 0.00 28 TYR A CA 30
ATOM 36219 C C . TYR A 1 28 ? 60.740 3.941 -1.332 1.00 0.00 28 TYR A C 30
ATOM 36220 O O . TYR A 1 28 ? 59.842 4.754 -1.241 1.00 0.00 28 TYR A O 30
ATOM 36238 N N . PHE A 1 29 ? 60.537 2.760 -1.848 1.00 0.00 29 PHE A N 30
ATOM 36239 C CA . PHE A 1 29 ? 59.182 2.381 -2.341 1.00 0.00 29 PHE A CA 30
ATOM 36240 C C . PHE A 1 29 ? 59.160 0.885 -2.658 1.00 0.00 29 PHE A C 30
ATOM 36241 O O . PHE A 1 29 ? 60.189 0.249 -2.768 1.00 0.00 29 PHE A O 30
ATOM 36258 N N . GLU A 1 30 ? 57.995 0.317 -2.803 1.00 0.00 30 GLU A N 30
ATOM 36259 C CA . GLU A 1 30 ? 57.910 -1.139 -3.110 1.00 0.00 30 GLU A CA 30
ATOM 36260 C C . GLU A 1 30 ? 57.623 -1.333 -4.600 1.00 0.00 30 GLU A C 30
ATOM 36261 O O . GLU A 1 30 ? 56.998 -0.507 -5.234 1.00 0.00 30 GLU A O 30
ATOM 36273 N N . THR A 1 31 ? 58.074 -2.420 -5.163 1.00 0.00 31 THR A N 30
ATOM 36274 C CA . THR A 1 31 ? 57.826 -2.667 -6.611 1.00 0.00 31 THR A CA 30
ATOM 36275 C C . THR A 1 31 ? 56.319 -2.751 -6.862 1.00 0.00 31 THR A C 30
ATOM 36276 O O . THR A 1 31 ? 55.519 -2.512 -5.979 1.00 0.00 31 THR A O 30
ATOM 36287 N N . ASN A 1 32 ? 55.925 -3.088 -8.059 1.00 0.00 32 ASN A N 30
ATOM 36288 C CA . ASN A 1 32 ? 54.470 -3.186 -8.363 1.00 0.00 32 ASN A CA 30
ATOM 36289 C C . ASN A 1 32 ? 53.870 -4.375 -7.610 1.00 0.00 32 ASN A C 30
ATOM 36290 O O . ASN A 1 32 ? 54.509 -5.392 -7.427 1.00 0.00 32 ASN A O 30
ATOM 36301 N N . SER A 1 33 ? 52.647 -4.256 -7.171 1.00 0.00 33 SER A N 30
ATOM 36302 C CA . SER A 1 33 ? 52.008 -5.380 -6.431 1.00 0.00 33 SER A CA 30
ATOM 36303 C C . SER A 1 33 ? 51.720 -6.530 -7.398 1.00 0.00 33 SER A C 30
ATOM 36304 O O . SER A 1 33 ? 51.352 -7.615 -6.994 1.00 0.00 33 SER A O 30
ATOM 36312 N N . GLU A 1 34 ? 51.884 -6.302 -8.673 1.00 0.00 34 GLU A N 30
ATOM 36313 C CA . GLU A 1 34 ? 51.619 -7.383 -9.663 1.00 0.00 34 GLU A CA 30
ATOM 36314 C C . GLU A 1 34 ? 52.890 -8.211 -9.871 1.00 0.00 34 GLU A C 30
ATOM 36315 O O . GLU A 1 34 ? 52.877 -9.226 -10.538 1.00 0.00 34 GLU A O 30
ATOM 36327 N N . CYS A 1 35 ? 53.987 -7.786 -9.305 1.00 0.00 35 CYS A N 30
ATOM 36328 C CA . CYS A 1 35 ? 55.254 -8.552 -9.472 1.00 0.00 35 CYS A CA 30
ATOM 36329 C C . CYS A 1 35 ? 55.249 -9.758 -8.530 1.00 0.00 35 CYS A C 30
ATOM 36330 O O . CYS A 1 35 ? 55.117 -9.620 -7.330 1.00 0.00 35 CYS A O 30
ATOM 36337 N N . SER A 1 36 ? 55.390 -10.941 -9.064 1.00 0.00 36 SER A N 30
ATOM 36338 C CA . SER A 1 36 ? 55.393 -12.152 -8.197 1.00 0.00 36 SER A CA 30
ATOM 36339 C C . SER A 1 36 ? 56.485 -12.015 -7.135 1.00 0.00 36 SER A C 30
ATOM 36340 O O . SER A 1 36 ? 56.423 -12.623 -6.085 1.00 0.00 36 SER A O 30
ATOM 36348 N N . LYS A 1 37 ? 57.485 -11.220 -7.399 1.00 0.00 37 LYS A N 30
ATOM 36349 C CA . LYS A 1 37 ? 58.580 -11.043 -6.405 1.00 0.00 37 LYS A CA 30
ATOM 36350 C C . LYS A 1 37 ? 58.670 -9.568 -6.003 1.00 0.00 37 LYS A C 30
ATOM 36351 O O . LYS A 1 37 ? 59.417 -8.812 -6.591 1.00 0.00 37 LYS A O 30
ATOM 36370 N N . PRO A 1 38 ? 57.901 -9.205 -5.008 1.00 0.00 38 PRO A N 30
ATOM 36371 C CA . PRO A 1 38 ? 57.864 -7.825 -4.495 1.00 0.00 38 PRO A CA 30
ATOM 36372 C C . PRO A 1 38 ? 59.083 -7.550 -3.611 1.00 0.00 38 PRO A C 30
ATOM 36373 O O . PRO A 1 38 ? 59.809 -8.451 -3.238 1.00 0.00 38 PRO A O 30
ATOM 36384 N N . GLY A 1 39 ? 59.314 -6.311 -3.272 1.00 0.00 39 GLY A N 30
ATOM 36385 C CA . GLY A 1 39 ? 60.476 -5.976 -2.419 1.00 0.00 39 GLY A CA 30
ATOM 36386 C C . GLY A 1 39 ? 60.535 -4.464 -2.199 1.00 0.00 39 GLY A C 30
ATOM 36387 O O . GLY A 1 39 ? 59.759 -3.714 -2.758 1.00 0.00 39 GLY A O 30
ATOM 36391 N N . VAL A 1 40 ? 61.451 -4.009 -1.387 1.00 0.00 40 VAL A N 30
ATOM 36392 C CA . VAL A 1 40 ? 61.560 -2.546 -1.130 1.00 0.00 40 VAL A CA 30
ATOM 36393 C C . VAL A 1 40 ? 62.771 -1.984 -1.880 1.00 0.00 40 VAL A C 30
ATOM 36394 O O . VAL A 1 40 ? 63.868 -2.495 -1.777 1.00 0.00 40 VAL A O 30
ATOM 36407 N N . ILE A 1 41 ? 62.579 -0.936 -2.633 1.00 0.00 41 ILE A N 30
ATOM 36408 C CA . ILE A 1 41 ? 63.719 -0.342 -3.387 1.00 0.00 41 ILE A CA 30
ATOM 36409 C C . ILE A 1 41 ? 64.037 1.043 -2.821 1.00 0.00 41 ILE A C 30
ATOM 36410 O O . ILE A 1 41 ? 63.197 1.921 -2.792 1.00 0.00 41 ILE A O 30
ATOM 36426 N N . PHE A 1 42 ? 65.244 1.246 -2.369 1.00 0.00 42 PHE A N 30
ATOM 36427 C CA . PHE A 1 42 ? 65.615 2.574 -1.805 1.00 0.00 42 PHE A CA 30
ATOM 36428 C C . PHE A 1 42 ? 66.415 3.363 -2.843 1.00 0.00 42 PHE A C 30
ATOM 36429 O O . PHE A 1 42 ? 67.276 2.829 -3.515 1.00 0.00 42 PHE A O 30
ATOM 36446 N N . LEU A 1 43 ? 66.136 4.630 -2.979 1.00 0.00 43 LEU A N 30
ATOM 36447 C CA . LEU A 1 43 ? 66.879 5.454 -3.974 1.00 0.00 43 LEU A CA 30
ATOM 36448 C C . LEU A 1 43 ? 67.936 6.293 -3.254 1.00 0.00 43 LEU A C 30
ATOM 36449 O O . LEU A 1 43 ? 67.637 7.032 -2.336 1.00 0.00 43 LEU A O 30
ATOM 36465 N N . THR A 1 44 ? 69.170 6.188 -3.663 1.00 0.00 44 THR A N 30
ATOM 36466 C CA . THR A 1 44 ? 70.243 6.981 -3.003 1.00 0.00 44 THR A CA 30
ATOM 36467 C C . THR A 1 44 ? 70.277 8.387 -3.604 1.00 0.00 44 THR A C 30
ATOM 36468 O O . THR A 1 44 ? 69.593 8.678 -4.566 1.00 0.00 44 THR A O 30
ATOM 36479 N N . LYS A 1 45 ? 71.069 9.263 -3.048 1.00 0.00 45 LYS A N 30
ATOM 36480 C CA . LYS A 1 45 ? 71.146 10.648 -3.592 1.00 0.00 45 LYS A CA 30
ATOM 36481 C C . LYS A 1 45 ? 72.015 10.655 -4.853 1.00 0.00 45 LYS A C 30
ATOM 36482 O O . LYS A 1 45 ? 72.267 11.689 -5.438 1.00 0.00 45 LYS A O 30
ATOM 36501 N N . LYS A 1 46 ? 72.475 9.508 -5.277 1.00 0.00 46 LYS A N 30
ATOM 36502 C CA . LYS A 1 46 ? 73.325 9.451 -6.498 1.00 0.00 46 LYS A CA 30
ATOM 36503 C C . LYS A 1 46 ? 72.498 8.915 -7.668 1.00 0.00 46 LYS A C 30
ATOM 36504 O O . LYS A 1 46 ? 73.019 8.313 -8.586 1.00 0.00 46 LYS A O 30
ATOM 36523 N N . GLY A 1 47 ? 71.211 9.129 -7.641 1.00 0.00 47 GLY A N 30
ATOM 36524 C CA . GLY A 1 47 ? 70.349 8.636 -8.746 1.00 0.00 47 GLY A CA 30
ATOM 36525 C C . GLY A 1 47 ? 70.490 7.120 -8.867 1.00 0.00 47 GLY A C 30
ATOM 36526 O O . GLY A 1 47 ? 70.508 6.572 -9.952 1.00 0.00 47 GLY A O 30
ATOM 36530 N N . ARG A 1 48 ? 70.591 6.436 -7.761 1.00 0.00 48 ARG A N 30
ATOM 36531 C CA . ARG A 1 48 ? 70.730 4.954 -7.810 1.00 0.00 48 ARG A CA 30
ATOM 36532 C C . ARG A 1 48 ? 69.659 4.311 -6.927 1.00 0.00 48 ARG A C 30
ATOM 36533 O O . ARG A 1 48 ? 69.140 4.925 -6.016 1.00 0.00 48 ARG A O 30
ATOM 36554 N N . ARG A 1 49 ? 69.321 3.077 -7.190 1.00 0.00 49 ARG A N 30
ATOM 36555 C CA . ARG A 1 49 ? 68.283 2.397 -6.366 1.00 0.00 49 ARG A CA 30
ATOM 36556 C C . ARG A 1 49 ? 68.605 0.904 -6.271 1.00 0.00 49 ARG A C 30
ATOM 36557 O O . ARG A 1 49 ? 69.082 0.301 -7.212 1.00 0.00 49 ARG A O 30
ATOM 36578 N N . PHE A 1 50 ? 68.349 0.303 -5.141 1.00 0.00 50 PHE A N 30
ATOM 36579 C CA . PHE A 1 50 ? 68.641 -1.150 -4.988 1.00 0.00 50 PHE A CA 30
ATOM 36580 C C . PHE A 1 50 ? 67.454 -1.841 -4.314 1.00 0.00 50 PHE A C 30
ATOM 36581 O O . PHE A 1 50 ? 66.764 -1.258 -3.501 1.00 0.00 50 PHE A O 30
ATOM 36598 N N . CYS A 1 51 ? 67.208 -3.078 -4.649 1.00 0.00 51 CYS A N 30
ATOM 36599 C CA . CYS A 1 51 ? 66.068 -3.806 -4.036 1.00 0.00 51 CYS A CA 30
ATOM 36600 C C . CYS A 1 51 ? 66.439 -4.252 -2.620 1.00 0.00 51 CYS A C 30
ATOM 36601 O O . CYS A 1 51 ? 67.599 -4.370 -2.278 1.00 0.00 51 CYS A O 30
ATOM 36608 N N . ALA A 1 52 ? 65.459 -4.502 -1.794 1.00 0.00 52 ALA A N 30
ATOM 36609 C CA . ALA A 1 52 ? 65.750 -4.944 -0.401 1.00 0.00 52 ALA A CA 30
ATOM 36610 C C . ALA A 1 52 ? 64.640 -5.884 0.073 1.00 0.00 52 ALA A C 30
ATOM 36611 O O . ALA A 1 52 ? 63.599 -5.989 -0.545 1.00 0.00 52 ALA A O 30
ATOM 36618 N N . ASN A 1 53 ? 64.851 -6.569 1.163 1.00 0.00 53 ASN A N 30
ATOM 36619 C CA . ASN A 1 53 ? 63.803 -7.500 1.669 1.00 0.00 53 ASN A CA 30
ATOM 36620 C C . ASN A 1 53 ? 62.798 -6.718 2.525 1.00 0.00 53 ASN A C 30
ATOM 36621 O O . ASN A 1 53 ? 63.187 -5.913 3.348 1.00 0.00 53 ASN A O 30
ATOM 36632 N N . PRO A 1 54 ? 61.532 -6.980 2.311 1.00 0.00 54 PRO A N 30
ATOM 36633 C CA . PRO A 1 54 ? 60.452 -6.309 3.053 1.00 0.00 54 PRO A CA 30
ATOM 36634 C C . PRO A 1 54 ? 60.353 -6.877 4.469 1.00 0.00 54 PRO A C 30
ATOM 36635 O O . PRO A 1 54 ? 59.771 -6.278 5.352 1.00 0.00 54 PRO A O 30
ATOM 36646 N N . SER A 1 55 ? 60.929 -8.025 4.694 1.00 0.00 55 SER A N 30
ATOM 36647 C CA . SER A 1 55 ? 60.880 -8.628 6.053 1.00 0.00 55 SER A CA 30
ATOM 36648 C C . SER A 1 55 ? 62.189 -8.324 6.785 1.00 0.00 55 SER A C 30
ATOM 36649 O O . SER A 1 55 ? 62.443 -8.833 7.859 1.00 0.00 55 SER A O 30
ATOM 36657 N N . ASP A 1 56 ? 63.024 -7.497 6.212 1.00 0.00 56 ASP A N 30
ATOM 36658 C CA . ASP A 1 56 ? 64.313 -7.164 6.878 1.00 0.00 56 ASP A CA 30
ATOM 36659 C C . ASP A 1 56 ? 64.051 -6.217 8.051 1.00 0.00 56 ASP A C 30
ATOM 36660 O O . ASP A 1 56 ? 63.329 -5.247 7.929 1.00 0.00 56 ASP A O 30
ATOM 36669 N N . LYS A 1 57 ? 64.634 -6.489 9.186 1.00 0.00 57 LYS A N 30
ATOM 36670 C CA . LYS A 1 57 ? 64.424 -5.609 10.363 1.00 0.00 57 LYS A CA 30
ATOM 36671 C C . LYS A 1 57 ? 65.028 -4.231 10.068 1.00 0.00 57 LYS A C 30
ATOM 36672 O O . LYS A 1 57 ? 64.537 -3.216 10.520 1.00 0.00 57 LYS A O 30
ATOM 36691 N N . GLN A 1 58 ? 66.089 -4.189 9.309 1.00 0.00 58 GLN A N 30
ATOM 36692 C CA . GLN A 1 58 ? 66.723 -2.881 8.984 1.00 0.00 58 GLN A CA 30
ATOM 36693 C C . GLN A 1 58 ? 65.809 -2.090 8.046 1.00 0.00 58 GLN A C 30
ATOM 36694 O O . GLN A 1 58 ? 65.845 -0.876 8.008 1.00 0.00 58 GLN A O 30
ATOM 36708 N N . VAL A 1 59 ? 64.989 -2.766 7.290 1.00 0.00 59 VAL A N 30
ATOM 36709 C CA . VAL A 1 59 ? 64.075 -2.049 6.357 1.00 0.00 59 VAL A CA 30
ATOM 36710 C C . VAL A 1 59 ? 62.926 -1.427 7.153 1.00 0.00 59 VAL A C 30
ATOM 36711 O O . VAL A 1 59 ? 62.531 -0.303 6.915 1.00 0.00 59 VAL A O 30
ATOM 36724 N N . GLN A 1 60 ? 62.388 -2.149 8.097 1.00 0.00 60 GLN A N 30
ATOM 36725 C CA . GLN A 1 60 ? 61.267 -1.596 8.907 1.00 0.00 60 GLN A CA 30
ATOM 36726 C C . GLN A 1 60 ? 61.763 -0.389 9.706 1.00 0.00 60 GLN A C 30
ATOM 36727 O O . GLN A 1 60 ? 61.042 0.564 9.921 1.00 0.00 60 GLN A O 30
ATOM 36741 N N . VAL A 1 61 ? 62.991 -0.423 10.147 1.00 0.00 61 VAL A N 30
ATOM 36742 C CA . VAL A 1 61 ? 63.532 0.724 10.931 1.00 0.00 61 VAL A CA 30
ATOM 36743 C C . VAL A 1 61 ? 63.766 1.915 9.999 1.00 0.00 61 VAL A C 30
ATOM 36744 O O . VAL A 1 61 ? 63.562 3.054 10.370 1.00 0.00 61 VAL A O 30
ATOM 36757 N N . CYS A 1 62 ? 64.192 1.661 8.792 1.00 0.00 62 CYS A N 30
ATOM 36758 C CA . CYS A 1 62 ? 64.439 2.779 7.839 1.00 0.00 62 CYS A CA 30
ATOM 36759 C C . CYS A 1 62 ? 63.111 3.449 7.482 1.00 0.00 62 CYS A C 30
ATOM 36760 O O . CYS A 1 62 ? 63.053 4.633 7.215 1.00 0.00 62 CYS A O 30
ATOM 36767 N N . MET A 1 63 ? 62.042 2.700 7.474 1.00 0.00 63 MET A N 30
ATOM 36768 C CA . MET A 1 63 ? 60.719 3.294 7.133 1.00 0.00 63 MET A CA 30
ATOM 36769 C C . MET A 1 63 ? 60.412 4.441 8.099 1.00 0.00 63 MET A C 30
ATOM 36770 O O . MET A 1 63 ? 59.961 5.496 7.701 1.00 0.00 63 MET A O 30
ATOM 36784 N N . ARG A 1 64 ? 60.651 4.241 9.366 1.00 0.00 64 ARG A N 30
ATOM 36785 C CA . ARG A 1 64 ? 60.373 5.320 10.355 1.00 0.00 64 ARG A CA 30
ATOM 36786 C C . ARG A 1 64 ? 61.252 6.534 10.047 1.00 0.00 64 ARG A C 30
ATOM 36787 O O . ARG A 1 64 ? 61.040 7.613 10.564 1.00 0.00 64 ARG A O 30
ATOM 36808 N N . MET A 1 65 ? 62.237 6.367 9.208 1.00 0.00 65 MET A N 30
ATOM 36809 C CA . MET A 1 65 ? 63.128 7.512 8.868 1.00 0.00 65 MET A CA 30
ATOM 36810 C C . MET A 1 65 ? 62.579 8.235 7.636 1.00 0.00 65 MET A C 30
ATOM 36811 O O . MET A 1 65 ? 62.449 9.442 7.620 1.00 0.00 65 MET A O 30
ATOM 36825 N N . LEU A 1 66 ? 62.254 7.505 6.604 1.00 0.00 66 LEU A N 30
ATOM 36826 C CA . LEU A 1 66 ? 61.712 8.151 5.376 1.00 0.00 66 LEU A CA 30
ATOM 36827 C C . LEU A 1 66 ? 60.376 8.821 5.702 1.00 0.00 66 LEU A C 30
ATOM 36828 O O . LEU A 1 66 ? 60.095 9.918 5.259 1.00 0.00 66 LEU A O 30
ATOM 36844 N N . LYS A 1 67 ? 59.548 8.171 6.474 1.00 0.00 67 LYS A N 30
ATOM 36845 C CA . LYS A 1 67 ? 58.231 8.770 6.828 1.00 0.00 67 LYS A CA 30
ATOM 36846 C C . LYS A 1 67 ? 58.444 9.935 7.797 1.00 0.00 67 LYS A C 30
ATOM 36847 O O . LYS A 1 67 ? 59.554 10.228 8.196 1.00 0.00 67 LYS A O 30
ATOM 36866 N N . LEU A 1 68 ? 57.389 10.602 8.178 1.00 0.00 68 LEU A N 30
ATOM 36867 C CA . LEU A 1 68 ? 57.533 11.748 9.120 1.00 0.00 68 LEU A CA 30
ATOM 36868 C C . LEU A 1 68 ? 57.851 11.222 10.521 1.00 0.00 68 LEU A C 30
ATOM 36869 O O . LEU A 1 68 ? 57.066 10.517 11.124 1.00 0.00 68 LEU A O 30
ATOM 36885 N N . ASP A 1 69 ? 58.998 11.559 11.045 1.00 0.00 69 ASP A N 30
ATOM 36886 C CA . ASP A 1 69 ? 59.366 11.080 12.404 1.00 0.00 69 ASP A CA 30
ATOM 36887 C C . ASP A 1 69 ? 58.554 11.845 13.451 1.00 0.00 69 ASP A C 30
ATOM 36888 O O . ASP A 1 69 ? 59.049 12.747 14.098 1.00 0.00 69 ASP A O 30
ATOM 36897 N N . THR A 1 70 ? 57.309 11.492 13.625 1.00 0.00 70 THR A N 30
ATOM 36898 C CA . THR A 1 70 ? 56.467 12.200 14.630 1.00 0.00 70 THR A CA 30
ATOM 36899 C C . THR A 1 70 ? 56.307 11.319 15.871 1.00 0.00 70 THR A C 30
ATOM 36900 O O . THR A 1 70 ? 56.026 10.141 15.775 1.00 0.00 70 THR A O 30
ATOM 36911 N N . ARG A 1 71 ? 56.484 11.880 17.036 1.00 0.00 71 ARG A N 30
ATOM 36912 C CA . ARG A 1 71 ? 56.342 11.073 18.280 1.00 0.00 71 ARG A CA 30
ATOM 36913 C C . ARG A 1 71 ? 55.975 11.992 19.447 1.00 0.00 71 ARG A C 30
ATOM 36914 O O . ARG A 1 71 ? 56.829 12.598 20.064 1.00 0.00 71 ARG A O 30
ATOM 36935 N N . ILE A 1 72 ? 54.712 12.100 19.754 1.00 0.00 72 ILE A N 30
ATOM 36936 C CA . ILE A 1 72 ? 54.291 12.979 20.881 1.00 0.00 72 ILE A CA 30
ATOM 36937 C C . ILE A 1 72 ? 54.479 12.236 22.205 1.00 0.00 72 ILE A C 30
ATOM 36938 O O . ILE A 1 72 ? 53.545 12.048 22.960 1.00 0.00 72 ILE A O 30
ATOM 36954 N N . LYS A 1 73 ? 55.679 11.811 22.493 1.00 0.00 73 LYS A N 30
ATOM 36955 C CA . LYS A 1 73 ? 55.927 11.080 23.767 1.00 0.00 73 LYS A CA 30
ATOM 36956 C C . LYS A 1 73 ? 55.170 9.751 23.747 1.00 0.00 73 LYS A C 30
ATOM 36957 O O . LYS A 1 73 ? 55.759 8.691 23.668 1.00 0.00 73 LYS A O 30
ATOM 36976 N N . THR A 1 74 ? 53.867 9.798 23.816 1.00 0.00 74 THR A N 30
ATOM 36977 C CA . THR A 1 74 ? 53.074 8.536 23.799 1.00 0.00 74 THR A CA 30
ATOM 36978 C C . THR A 1 74 ? 53.236 7.813 25.138 1.00 0.00 74 THR A C 30
ATOM 36979 O O . THR A 1 74 ? 54.046 8.189 25.963 1.00 0.00 74 THR A O 30
ATOM 36990 N N . ARG A 1 75 ? 52.473 6.779 25.360 1.00 0.00 75 ARG A N 30
ATOM 36991 C CA . ARG A 1 75 ? 52.583 6.033 26.646 1.00 0.00 75 ARG A CA 30
ATOM 36992 C C . ARG A 1 75 ? 53.998 5.468 26.787 1.00 0.00 75 ARG A C 30
ATOM 36993 O O . ARG A 1 75 ? 54.950 6.011 26.263 1.00 0.00 75 ARG A O 30
ATOM 37014 N N . LYS A 1 76 ? 54.143 4.379 27.492 1.00 0.00 76 LYS A N 30
ATOM 37015 C CA . LYS A 1 76 ? 55.496 3.779 27.666 1.00 0.00 76 LYS A CA 30
ATOM 37016 C C . LYS A 1 76 ? 55.354 2.302 28.039 1.00 0.00 76 LYS A C 30
ATOM 37017 O O . LYS A 1 76 ? 55.750 1.881 29.108 1.00 0.00 76 LYS A O 30
ATOM 37036 N N . ASN A 1 77 ? 54.790 1.511 27.167 1.00 0.00 77 ASN A N 30
ATOM 37037 C CA . ASN A 1 77 ? 54.623 0.063 27.473 1.00 0.00 77 ASN A CA 30
ATOM 37038 C C . ASN A 1 77 ? 55.984 -0.633 27.401 1.00 0.00 77 ASN A C 30
ATOM 37039 O O . ASN A 1 77 ? 56.637 -0.510 26.378 1.00 0.00 77 ASN A O 30
#